Protein 8DN3 (pdb70)

Sequence (1699 aa):
SPSDFLDKLMGRTSGYDARIRPNFKGPPVNVSCNIFINSFGSIAETTMDYRVNIFLRQQWNDPRLAYNEYPDDSLDLDPSMLDSIWKPDLFFANEKGAHFHEITTDNKLLRISRNGNVLYSIRITLTLACPMDLKNFPMDVQTCIMQLESFGYTMNDLIFEWQEQGAVQVADGLTLPQFILKEEKDLRYCTKHYNTGKFTCIEARFHLERQMGYYLIQMYIPSLLIVILSWISFWINMDAAPARVGLGITTVLTMTTQSSGSRASLPKVSYVKAIDIWMAVCLLFVFSALLEYAAVNFVSRQHRKLFIQRAKKIDKISRIGFPMAFLIFNMFYWIIYKIMSPSDFLDKLMGRTSGYDARIRPNFKGPPVNVSCNIFINSFGSIAETTMDYRVNIFLRQQWNDPRLAYNEYPDDSLDLDPSMLDSIWKPDLFFANEKGAHFHEITTDNKLLRISRNGNVLYSIRITLTLACPMDLKNFPMDVQTCIMQLESFGYTMNDLIFEWQEQGAVQVADGLTLPQFILKEEKDLRYCTKHYNTGKFTCIEARFHLERQMGYYLIQMYIPSLLIVILSWISFWINMDAAPARVGLGITTVLTMTTQSSGSRASLPKVSYVKAIDIWMAVCLLFVFSALLEYAAVNFVSRQHKEMRKLFIQRAKKIDKISRIGFPMAFLIFNMFYWIIYKIMSPSDFLDKLMGRTSGYDARIRPNFKGPPVNVSCNIFINSFGSIAETTMDYRVNIFLRQQWNDPRLAYNEYPDDSLDLDPSMLDSIWKPDLFFANEKGAHFHEITTDNKLLRISRNGNVLYSIRITLTLACPMDLKNFPMDVQTCIMQLESFGYTMNDLIFEWQEQGAVQVADGLTLPQFILKEEKDLRYCTKHYNTGKFTCIEARFHLERQMGYYLIQMYIPSLLIVILSWISFWINMDAAPARVGLGITTVLTMTTQSSGSRASLPKVSYVKAIDIWMAVCLLFVFSALLEYAAVNFVSRQMRKLFIQRAKKIDKISRIGFPMAFLIFNMFYWIIYKIMSPSDFLDKLMGRTSGYDARIRPNFKGPPVNVSCNIFINSFGSIAETTMDYRVNIFLRQQWNDPRLAYNEYPDDSLDLDPSMLDSIWKPDLFFANEKGAHFHEITTDNKLLRISRNGNVLYSIRITLTLACPMDLKNFPMDVQTCIMQLESFGYTMNDLIFEWQEQGAVQVADGLTLPQFILKEEKDLRYCTKHYNTGKFTCIEARFHLERQMGYYLIQMYIPSLLIVILSWISFWINMDAAPARVGLGITTVLTMTTQSSGSRASLPKVSYVKAIDIWMAVCLLFVFSALLEYAAVNFVSRQHKEMRKLFIQRAKKIDKISRIGFPMAFLIFNMFYWIIYKISTSNILNRLLVSYDPRIRPNFKGIPVDVVVNIFINSFGSIQETTMDYRVNIFLRQKWNDPRLKLPSDFRGSDALTVDPTMYKCLWKPDLFFANEKSANFHDVTQENILLFIFRDGDVLVSMRLSITLSCPLDLTLFPMDTQRCKMQLESFGYTTDDLRFIWQSGDPVQLEKIALPQFDIKKEDIEYGNCTKYYKGTGYYTCVEVIFTLRRQVGFYMMGVYAPTLLIVVLSWLSFWINPDASAARVPLGIFSVLSLASECTTLAAELPKVSYVKALDVWLIACLLFGFASLVEYAVVQVMLNVIPTAAKRIDLYARALFPFCFLFFNVIYWSIYL

Solvent-accessible surface area: 69684 Å² total; per-residue (Å²): 94,24,27,83,17,10,69,128,30,18,28,244,108,54,65,32,34,18,138,24,14,0,61,108,146,37,94,39,6,84,0,44,0,17,2,33,2,28,25,9,9,30,28,33,22,78,62,20,22,0,63,0,2,0,14,0,53,0,60,5,79,1,75,76,0,36,13,134,104,41,106,72,98,48,4,73,29,25,32,71,78,9,121,47,7,8,24,0,22,0,7,0,17,23,0,31,14,27,87,49,8,104,3,9,45,47,3,33,23,0,63,0,40,108,98,0,56,1,29,3,7,1,1,0,2,0,33,0,13,3,70,4,85,2,104,57,0,1,24,9,94,9,49,1,31,0,37,0,7,2,13,28,51,36,32,102,43,0,38,0,93,28,57,170,117,37,5,19,85,55,36,135,66,48,51,6,25,32,2,80,32,81,152,116,26,32,65,127,129,30,57,58,141,74,150,94,30,89,37,0,0,1,14,0,60,1,46,0,80,19,60,29,30,17,6,68,32,8,0,11,62,9,0,59,11,3,1,38,0,3,34,14,7,9,88,4,45,30,127,13,13,45,2,3,0,16,0,6,0,6,0,1,3,0,0,6,18,2,13,13,17,3,40,59,18,8,17,99,7,0,28,48,4,0,0,14,51,3,11,32,31,0,9,90,36,1,25,36,9,3,81,23,6,13,50,0,10,93,33,16,69,72,175,230,135,82,54,78,95,130,0,98,133,48,6,126,121,11,33,122,33,38,42,127,45,12,103,92,36,40,116,142,8,63,96,115,64,122,164,152,31,20,10,77,13,10,82,102,42,14,36,246,130,39,75,32,44,32,102,36,14,1,60,93,153,37,96,46,6,72,0,41,0,9,0,42,1,32,21,6,13,34,39,32,52,69,48,24,23,0,65,0,1,0,19,0,60,0,67,7,70,0,65,75,0,58,20,119,138,20,114,53,97,50,3,74,18,40,34,76,101,15,126,41,3,9,52,1,16,0,10,0,7,31,0,20,7,29,80,46,9,111,6,14,38,52,1,35,22,2,53,2,43,75,103,0,62,2,37,6,8,0,2,0,2,0,34,0,14,4,77,9,85,5,107,59,0,1,24,4,94,6,49,0,25,0,29,0,5,1,24,10,49,37,36,101,34,1,29,0,67,27,57,160,132,30,4,20,83,48,28,135,65,45,78,14,25,41,12,82,32,79,173,120,21,48,77,131,128,21,63,54,130,75,161,102,26,97,30,1,0,0,16,0,51,0,49,0,73,20,58,36,18,16,4,78,23,18,5,5,45,11,0,50,16,3,1,55,0,4,37,19,10,8,103,6,65,31,121,15,15,46,2,3,4,22,1,7,2,2,0,1,10,0,1,3,16,8,21,20,19,5,13,53,18,8,14,86,5,0,21,50,2,0,1,1,64,2,6,27,31,0,12,94,38,2,18,33,7,5,65,18,9,2,45,0,24,78,27,21,58,46,10,134,100,171,183,145,110,52,49,113,111,0,73,123,45,5,107,119,10,47,104,32,62,27,103,44,13,93,96,35,35,108,144,8,63,103,127,59,117,170,159,54,34,22,90,15,7,41,109,25,12,19,216,117,52,65,39,28,41,98,33,12,0,62,89,166,37,96,45,5,77,0,32,0,14,1,32,2,25,21,5,9,30,28,38,15,71,47,16,26,0,64,1,3,0,17,0,56,0,60,10,69,2,69,82,1,48,17,122,112,22,92,70,90,46,14,77,11,49,25,82,44,8,118,54,8,11,45,1,16,0,12,0,6,27,0,26,10,32,92,43,6,110,4,13,50,56,4,39,22,0,58,2,39,91,96,0,64,4,41,5,7,1,1,0,2,0,30,0,18,2,76,5,86,0,112,44,0,0,21,6,92,7,52,0,30,0,30,0,5,1,19,11,46,35,47,99,41,1,38,0,68,31,52,168,130,37,1,17,76,49,34,121,77,45,48,8,29,30,4,93,35,80,169,121,23,44,76,114,122,24,41,62,134,84,153,78,26,99,23,0,1,0,11,0,61,1,51,0,69,6,52,52,17,16,6,64,42,19,6,5,60,11,0,52,14,2,2,55,0,3,30,1,7,9,104,6,32,32,114,19,11,48,0,1,2,20,0,4,6,12,0,2,9,1,1,3,17,12,13,16,26,16,13,87,25,12,22,128,1,0,16,54,1,0,1,0,61,1,4,25,34,0,12,105,24,1,24,38,4,7,79,23,5,9,45,0,13,59,26,30,90,118,176,185,123,109,70,61,87,121,0,96,116,56,12,124,116,8,68,116,32,28,35,123,46,8,87,98,35,25,106,141,7,62,104,132,61,118,163,144,36,26,11,90,19,4,67,126,28,11,33,241,118,51,71,32,32,33,112,25,12,0,65,82,177,40,95,43,10,82,0,41,0,13,2,30,2,28,20,5,9,32,32,33,26,92,53,23,22,0,77,1,4,0,20,0,68,1,63,7,72,0,72,84,1,39,21,131,144,14,86,69,78,42,5,72,6,52,28,96,26,9,120,58,4,8,47,1,21,0,8,0,8,30,0,27,12,30,85,49,6,102,5,9,49,49,4,39,20,0,50,1,38,95,99,0,55,2,36,5,6,0,0,0,4,0,26,0,15,2,82,6,77,4,114,54,0,0,24,5,93,4,40,0,33,0,26,0,5,2,20,16,37,43,50,111,40,1,31,0,84,36,51,155,145,41,5,18,86,42,28,122,77,48,44,12,22,26,5,86,36,100,151,123,22,55,66,112,123,17,50,66,127,76,142,87,15,110,26,0,0,0,10,0,55,1,51,1,49,18,38,40,24,17,7,62,39,8,0,3,54,12,0,49,19,2,1,57,0,2,36,9,6,6,101,8,45,36,126,10,16,46,3,2,2,20,2,4,2,14,2,0,7,0,1,4,18,5,8,11,6,0,6,67,24,9,23,104,6,0,10,49,2,0,0,1,59,1,4,27,29,0,11,93,31,0,20,42,5,5,75,23,7,4,48,0,24,71,19,18,61,70,10,160,148,116,199,163,99,0,37,107,120,0,106,115,45,15,117,90,12,53,118,36,29,36,129,49,6,96,98,37,30,128,139,9,64,96,124,56,119,174,103,30,28,86,3,10,68,144,26,24,101,120,25,33,45,83,21,13,0,66,81,167,44,134,29,8,72,0,48,0,20,0,28,0,22,26,11,5,32,17,99,22,87,35,17,26,2,84,0,4,0,17,0,54,1,76,4,82,3,75,77,2,108,2,46,98,122,44,168,38,56,106,34,13,69,3,22,39,96,45,75,152,43,7,9,37,1,13,0,5,0,12,25,2,16,46,32,78,55,6,66,1,12,52,56,1,11,23,1,47,5,50,70,104,2,29,1,28,0,2,1,1,0,1,0,17,0,19,3,73,5,90,0,43,62,1,0,27,10,83,6,122,0,46,0,36,0,5,0,12,18,52,38,37,104,40,0,76,6,80,36,74,116,53,74,6,17,67,29,107,123,32,44,12,11,44,7,55,24,174,146,14,41,69,118,126,14,139,49,57,64,135,71,174,84,55,40,140,19,8,1,0,13,0,4,0,36,1,124,17,57,42,30,13,11,76,67,5,0,8,50,12,0,72,18,1,0,36,0,1,33,10,3,1,80,4,44,11,114,26,16,32,0,2,1,25,0,2,1,38,0,0,6,0,0,1,10,14,15,9,56,8,8,39,45,8,25,94,4,0,47,69,0,0,0,1,45,2,4,29,16,0,4,80,43,0,40,36,1,3,43,21,3,6,64,0,12,61,106,40,100,197,128,125,60,39,1,83,138,37,0,112,135,2,40,74,98,21,43,134,50,13,114,121,44,31,72,88,6,60,81,126,48,164

Structure (mmCIF, N/CA/C/O backbone):
data_8DN3
#
_entry.id   8DN3
#
_cell.length_a   1.00
_cell.length_b   1.00
_cell.length_c   1.00
_cell.angle_alpha   90.00
_cell.angle_beta   90.00
_cell.angle_gamma   90.00
#
_symmetry.space_group_name_H-M   'P 1'
#
loop_
_entity.id
_entity.type
_entity.pdbx_description
1 polymer 'Glycine receptor subunit alpha-1'
2 polymer 'Glycine receptor subunit beta,Green fluorescent protein,Glycine receptor beta'
3 non-polymer 2-acetamido-2-deoxy-beta-D-glucopyranose
4 non-polymer HEXANE
5 non-polymer UNDECANE
6 non-polymer nonane
7 non-polymer N-BUTANE
8 non-polymer HEPTANE
9 non-polymer DECANE
10 non-polymer 'CHLORIDE ION'
#
loop_
_atom_site.group_PDB
_atom_site.id
_atom_site.type_symbol
_atom_site.label_atom_id
_atom_site.label_alt_id
_atom_site.label_comp_id
_atom_site.label_asym_id
_atom_site.label_entity_id
_atom_site.label_seq_id
_atom_site.pdbx_PDB_ins_code
_atom_site.Cartn_x
_atom_site.Cartn_y
_atom_site.Cartn_z
_atom_site.occupancy
_atom_site.B_iso_or_equiv
_atom_site.auth_seq_id
_atom_site.auth_comp_id
_atom_site.auth_asym_id
_atom_site.auth_atom_id
_atom_site.pdbx_PDB_model_num
ATOM 1 N N . SER A 1 9 ? 151.601 65.749 89.853 1.00 140.80 9 SER D N 1
ATOM 2 C CA . SER A 1 9 ? 151.417 67.096 90.381 1.00 140.80 9 SER D CA 1
ATOM 3 C C . SER A 1 9 ? 150.041 67.242 91.027 1.00 140.80 9 SER D C 1
ATOM 4 O O . SER A 1 9 ? 149.045 66.757 90.491 1.00 140.80 9 SER D O 1
ATOM 7 N N . PRO A 1 10 ? 149.991 67.903 92.186 1.00 139.78 10 PRO D N 1
ATOM 8 C CA . PRO A 1 10 ? 148.705 68.052 92.886 1.00 139.78 10 PRO D CA 1
ATOM 9 C C . PRO A 1 10 ? 147.671 68.849 92.111 1.00 139.78 10 PRO D C 1
ATOM 10 O O . PRO A 1 10 ? 146.469 68.620 92.292 1.00 139.78 10 PRO D O 1
ATOM 14 N N . SER A 1 11 ? 148.099 69.785 91.259 1.00 137.25 11 SER D N 1
ATOM 15 C CA . SER A 1 11 ? 147.147 70.657 90.574 1.00 137.25 11 SER D CA 1
ATOM 16 C C . SER A 1 11 ? 146.223 69.862 89.659 1.00 137.25 11 SER D C 1
ATOM 17 O O . SER A 1 11 ? 144.998 70.026 89.700 1.00 137.25 11 SER D O 1
ATOM 20 N N . ASP A 1 12 ? 146.790 68.993 88.823 1.00 138.60 12 ASP D N 1
ATOM 21 C CA . ASP A 1 12 ? 145.987 68.155 87.943 1.00 138.60 12 ASP D CA 1
ATOM 22 C C . ASP A 1 12 ? 145.542 66.858 88.605 1.00 138.60 12 ASP D C 1
ATOM 23 O O . ASP A 1 12 ? 144.737 66.123 88.017 1.00 138.60 12 ASP D O 1
ATOM 28 N N . PHE A 1 13 ? 146.037 66.561 89.809 1.00 138.50 13 PHE D N 1
ATOM 29 C CA . PHE A 1 13 ? 145.536 65.400 90.534 1.00 138.50 13 PHE D CA 1
ATOM 30 C C . PHE A 1 13 ? 144.071 65.572 90.906 1.00 138.50 13 PHE D C 1
ATOM 31 O O . PHE A 1 13 ? 143.324 64.589 90.942 1.00 138.50 13 PHE D O 1
ATOM 39 N N . LEU A 1 14 ? 143.643 66.806 91.185 1.00 136.14 14 LEU D N 1
ATOM 40 C CA . LEU A 1 14 ? 142.223 67.058 91.411 1.00 136.14 14 LEU D CA 1
ATOM 41 C C . LEU A 1 14 ? 141.405 66.725 90.170 1.00 136.14 14 LEU D C 1
ATOM 42 O O . LEU A 1 14 ? 140.328 66.126 90.271 1.00 136.14 14 LEU D O 1
ATOM 47 N N . ASP A 1 15 ? 141.899 67.109 88.990 1.00 139.72 15 ASP D N 1
ATOM 48 C CA . ASP A 1 15 ? 141.206 66.771 87.751 1.00 139.72 15 ASP D CA 1
ATOM 49 C C . ASP A 1 15 ? 141.164 65.264 87.536 1.00 139.72 15 ASP D C 1
ATOM 50 O O . ASP A 1 15 ? 140.151 64.722 87.078 1.00 139.72 15 ASP D O 1
ATOM 55 N N . LYS A 1 16 ? 142.261 64.571 87.850 1.00 139.47 16 LYS D N 1
ATOM 56 C CA . LYS A 1 16 ? 142.279 63.118 87.705 1.00 139.47 16 LYS D CA 1
ATOM 57 C C . LYS A 1 16 ? 141.287 62.455 88.654 1.00 139.47 16 LYS D C 1
ATOM 58 O O . LYS A 1 16 ? 140.599 61.499 88.278 1.00 139.47 16 LYS D O 1
ATOM 64 N N . LEU A 1 17 ? 141.203 62.948 89.892 1.00 137.84 17 LEU D N 1
ATOM 65 C CA . LEU A 1 17 ? 140.305 62.349 90.874 1.00 137.84 17 LEU D CA 1
ATOM 66 C C . LEU A 1 17 ? 138.844 62.633 90.544 1.00 137.84 17 LEU D C 1
ATOM 67 O O . LEU A 1 17 ? 137.991 61.745 90.664 1.00 137.84 17 LEU D O 1
ATOM 72 N N . MET A 1 18 ? 138.535 63.858 90.127 1.00 137.74 18 MET D N 1
ATOM 73 C CA . MET A 1 18 ? 137.172 64.251 89.807 1.00 137.74 18 MET D CA 1
ATOM 74 C C . MET A 1 18 ? 137.191 65.207 88.625 1.00 137.74 18 MET D C 1
ATOM 75 O O . MET A 1 18 ? 138.103 66.028 88.498 1.00 137.74 18 MET D O 1
ATOM 80 N N . GLY A 1 19 ? 136.189 65.089 87.757 1.00 140.29 19 GLY D N 1
ATOM 81 C CA . GLY A 1 19 ? 136.099 65.964 86.606 1.00 140.29 19 GLY D CA 1
ATOM 82 C C . GLY A 1 19 ? 135.755 65.256 85.313 1.00 140.29 19 GLY D C 1
ATOM 83 O O . GLY A 1 19 ? 135.080 64.222 85.318 1.00 140.29 19 GLY D O 1
ATOM 84 N N . ARG A 1 20 ? 136.218 65.816 84.193 1.00 143.29 20 ARG D N 1
ATOM 85 C CA . ARG A 1 20 ? 135.880 65.265 82.885 1.00 143.29 20 ARG D CA 1
ATOM 86 C C . ARG A 1 20 ? 136.454 63.865 82.702 1.00 143.29 20 ARG D C 1
ATOM 87 O O . ARG A 1 20 ? 135.783 62.977 82.164 1.00 143.29 20 ARG D O 1
ATOM 95 N N . THR A 1 21 ? 137.693 63.650 83.140 1.00 146.37 21 THR D N 1
ATOM 96 C CA . THR A 1 21 ? 138.374 62.378 82.935 1.00 146.37 21 THR D CA 1
ATOM 97 C C . THR A 1 21 ? 138.075 61.351 84.020 1.00 146.37 21 THR D C 1
ATOM 98 O O . THR A 1 21 ? 138.562 60.220 83.925 1.00 146.37 21 THR D O 1
ATOM 102 N N . SER A 1 22 ? 137.295 61.706 85.039 1.00 140.20 22 SER D N 1
ATOM 103 C CA . SER A 1 22 ? 136.999 60.802 86.144 1.00 140.20 22 SER D CA 1
ATOM 104 C C . SER A 1 22 ? 135.548 60.354 86.193 1.00 140.20 22 SER D C 1
ATOM 105 O O . SER A 1 22 ? 135.275 59.210 86.562 1.00 140.20 22 SER D O 1
ATOM 108 N N . GLY A 1 23 ? 134.607 61.223 85.833 1.00 134.69 23 GLY D N 1
ATOM 109 C CA . GLY A 1 23 ? 133.200 60.889 85.860 1.00 134.69 23 GLY D CA 1
ATOM 110 C C . GLY A 1 23 ? 132.452 61.339 87.096 1.00 134.69 23 GLY D C 1
ATOM 111 O O . GLY A 1 23 ? 131.242 61.097 87.186 1.00 134.69 23 GLY D O 1
ATOM 112 N N . TYR A 1 24 ? 133.128 61.975 88.050 1.00 127.50 24 TYR D N 1
ATOM 113 C CA . TYR A 1 24 ? 132.448 62.490 89.231 1.00 127.50 24 TYR D CA 1
ATOM 114 C C . TYR A 1 24 ? 131.476 63.596 88.844 1.00 127.50 24 TYR D C 1
ATOM 115 O O . TYR A 1 24 ? 131.780 64.450 88.007 1.00 127.50 24 TYR D O 1
ATOM 124 N N . ASP A 1 25 ? 130.298 63.578 89.461 1.00 126.02 25 ASP D N 1
ATOM 125 C CA . ASP A 1 25 ? 129.271 64.580 89.216 1.00 126.02 25 ASP D CA 1
ATOM 126 C C . ASP A 1 25 ? 129.234 65.557 90.384 1.00 126.02 25 ASP D C 1
ATOM 127 O O . ASP A 1 25 ? 129.209 65.141 91.547 1.00 126.02 25 ASP D O 1
ATOM 132 N N . ALA A 1 26 ? 129.231 66.850 90.071 1.00 120.70 26 ALA D N 1
ATOM 133 C CA . ALA A 1 26 ? 129.286 67.900 91.077 1.00 120.70 26 ALA D CA 1
ATOM 134 C C . ALA A 1 26 ? 127.910 68.410 91.483 1.00 120.70 26 ALA D C 1
ATOM 135 O O . ALA A 1 26 ? 127.822 69.363 92.264 1.00 120.70 26 ALA D O 1
ATOM 137 N N . ARG A 1 27 ? 126.837 67.805 90.975 1.00 121.87 27 ARG D N 1
ATOM 138 C CA . ARG A 1 27 ? 125.481 68.232 91.297 1.00 121.87 27 ARG D CA 1
ATOM 139 C C . ARG A 1 27 ? 124.684 67.149 92.013 1.00 121.87 27 ARG D C 1
ATOM 140 O O . ARG A 1 27 ? 123.465 67.291 92.167 1.00 121.87 27 ARG D O 1
ATOM 148 N N . ILE A 1 28 ? 125.336 66.077 92.456 1.00 116.84 28 ILE D N 1
ATOM 149 C CA . ILE A 1 28 ? 124.683 64.980 93.160 1.00 116.84 28 ILE D CA 1
ATOM 150 C C . ILE A 1 28 ? 125.337 64.833 94.525 1.00 116.84 28 ILE D C 1
ATOM 151 O O . ILE A 1 28 ? 126.568 64.771 94.626 1.00 116.84 28 ILE D O 1
ATOM 156 N N . ARG A 1 29 ? 124.516 64.782 95.570 1.00 112.75 29 ARG D N 1
ATOM 157 C CA . ARG A 1 29 ? 125.036 64.633 96.918 1.00 112.75 29 ARG D CA 1
ATOM 158 C C . ARG A 1 29 ? 125.695 63.266 97.091 1.00 112.75 29 ARG D C 1
ATOM 159 O O . ARG A 1 29 ? 125.267 62.279 96.487 1.00 112.75 29 ARG D O 1
ATOM 167 N N . PRO A 1 30 ? 126.745 63.184 97.907 1.00 114.44 30 PRO D N 1
ATOM 168 C CA . PRO A 1 30 ? 127.342 61.878 98.205 1.00 114.44 30 PRO D CA 1
ATOM 169 C C . PRO A 1 30 ? 126.360 60.990 98.951 1.00 114.44 30 PRO D C 1
ATOM 170 O O . PRO A 1 30 ? 125.465 61.470 99.652 1.00 114.44 30 PRO D O 1
ATOM 174 N N . ASN A 1 31 ? 126.535 59.678 98.785 1.00 115.95 31 ASN D N 1
ATOM 175 C CA . ASN A 1 31 ? 125.596 58.681 99.303 1.00 115.95 31 ASN D CA 1
ATOM 176 C C . ASN A 1 31 ? 124.193 58.931 98.751 1.00 115.95 31 ASN D C 1
ATOM 177 O O . ASN A 1 31 ? 123.214 59.038 99.492 1.00 115.95 31 ASN D O 1
ATOM 182 N N . PHE A 1 32 ? 124.110 59.034 97.426 1.00 117.72 32 PHE D N 1
ATOM 183 C CA . PHE A 1 32 ? 122.849 59.342 96.766 1.00 117.72 32 PHE D CA 1
ATOM 184 C C . PHE A 1 32 ? 121.834 58.229 96.995 1.00 117.72 32 PHE D C 1
ATOM 185 O O . PHE A 1 32 ? 122.160 57.041 96.914 1.00 117.72 32 PHE D O 1
ATOM 193 N N . LYS A 1 33 ? 120.593 58.629 97.282 1.00 119.95 33 LYS D N 1
ATOM 194 C CA . LYS A 1 33 ? 119.506 57.697 97.589 1.00 119.95 33 LYS D CA 1
ATOM 195 C C . LYS A 1 33 ? 119.888 56.756 98.729 1.00 119.95 33 LYS D C 1
ATOM 196 O O . LYS A 1 33 ? 119.631 55.551 98.685 1.00 119.95 33 LYS D O 1
ATOM 202 N N . GLY A 1 34 ? 120.512 57.315 99.762 1.00 114.33 34 GLY D N 1
ATOM 203 C CA . GLY A 1 34 ? 120.924 56.545 100.910 1.00 114.33 34 GLY D CA 1
ATOM 204 C C . GLY A 1 34 ? 120.837 57.338 102.197 1.00 114.33 34 GLY D C 1
ATOM 205 O O . GLY A 1 34 ? 119.934 58.158 102.391 1.00 114.33 34 GLY D O 1
ATOM 206 N N . PRO A 1 35 ? 121.777 57.095 103.114 1.00 110.87 35 PRO D N 1
ATOM 207 C CA . PRO A 1 35 ? 121.762 57.824 104.380 1.00 110.87 35 PRO D CA 1
ATOM 208 C C . PRO A 1 35 ? 122.043 59.296 104.159 1.00 110.87 35 PRO D C 1
ATOM 209 O O . PRO A 1 35 ? 122.758 59.674 103.213 1.00 110.87 35 PRO D O 1
ATOM 213 N N . PRO A 1 36 ? 121.500 60.173 105.001 1.00 105.88 36 PRO D N 1
ATOM 214 C CA . PRO A 1 36 ? 121.799 61.601 104.870 1.00 105.88 36 PRO D CA 1
ATOM 215 C C . PRO A 1 36 ? 123.258 61.892 105.177 1.00 105.88 36 PRO D C 1
ATOM 216 O O . PRO A 1 36 ? 123.910 61.183 105.947 1.00 105.88 36 PRO D O 1
ATOM 220 N N . VAL A 1 37 ? 123.769 62.960 104.550 1.00 100.28 37 VAL D N 1
ATOM 221 C CA . VAL A 1 37 ? 125.198 63.352 104.734 1.00 100.28 37 VAL D CA 1
ATOM 222 C C . VAL A 1 37 ? 125.298 64.399 105.846 1.00 100.28 37 VAL D C 1
ATOM 223 O O . VAL A 1 37 ? 124.947 65.565 105.596 1.00 100.28 37 VAL D O 1
ATOM 227 N N . ASN A 1 38 ? 125.768 63.992 107.024 1.00 99.59 38 ASN D N 1
ATOM 228 C CA . ASN A 1 38 ? 125.866 64.914 108.184 1.00 99.59 38 ASN D CA 1
ATOM 229 C C . ASN A 1 38 ? 126.893 66.012 107.887 1.00 99.59 38 ASN D C 1
ATOM 230 O O . ASN A 1 38 ? 127.915 65.698 107.254 1.00 99.59 38 ASN D O 1
ATOM 235 N N . VAL A 1 39 ? 126.629 67.247 108.329 1.00 88.99 39 VAL D N 1
ATOM 236 C CA . VAL A 1 39 ? 127.593 68.371 108.135 1.00 88.99 39 VAL D CA 1
ATOM 237 C C . VAL A 1 39 ? 127.867 69.026 109.493 1.00 88.99 39 VAL D C 1
ATOM 238 O O . VAL A 1 39 ? 126.992 69.771 109.966 1.00 88.99 39 VAL D O 1
ATOM 242 N N . SER A 1 40 ? 129.028 68.754 110.096 1.00 88.03 40 SER D N 1
ATOM 243 C CA . SER A 1 40 ? 129.389 69.306 111.399 1.00 88.03 40 SER D CA 1
ATOM 244 C C . SER A 1 40 ? 129.952 70.705 111.169 1.00 88.03 40 SER D C 1
ATOM 245 O O . SER A 1 40 ? 131.137 70.864 110.869 1.00 88.03 40 SER D O 1
ATOM 248 N N . CYS A 1 41 ? 129.101 71.716 111.319 1.00 81.10 41 CYS D N 1
ATOM 249 C CA . CYS A 1 41 ? 129.458 73.097 111.025 1.00 81.10 41 CYS D CA 1
ATOM 250 C C . CYS A 1 41 ? 129.553 73.900 112.314 1.00 81.10 41 CYS D C 1
ATOM 251 O O . CYS A 1 41 ? 128.636 73.870 113.140 1.00 81.10 41 CYS D O 1
ATOM 254 N N . ASN A 1 42 ? 130.663 74.616 112.476 1.00 79.84 42 ASN D N 1
ATOM 255 C CA . ASN A 1 42 ? 130.893 75.474 113.626 1.00 79.84 42 ASN D CA 1
ATOM 256 C C . ASN A 1 42 ? 131.315 76.855 113.148 1.00 79.84 42 ASN D C 1
ATOM 257 O O . ASN A 1 42 ? 132.009 76.992 112.138 1.00 79.84 42 ASN D O 1
ATOM 262 N N . ILE A 1 43 ? 130.897 77.878 113.887 1.00 72.85 43 ILE D N 1
ATOM 263 C CA . ILE A 1 43 ? 131.128 79.260 113.500 1.00 72.85 43 ILE D CA 1
ATOM 264 C C . ILE A 1 43 ? 132.149 79.883 114.445 1.00 72.85 43 ILE D C 1
ATOM 265 O O . ILE A 1 43 ? 132.532 79.303 115.461 1.00 72.85 43 ILE D O 1
ATOM 270 N N . PHE A 1 44 ? 132.592 81.089 114.093 1.00 75.06 44 PHE D N 1
ATOM 271 C CA . PHE A 1 44 ? 133.563 81.841 114.888 1.00 75.06 44 PHE D CA 1
ATOM 272 C C . PHE A 1 44 ? 133.222 83.320 114.740 1.00 75.06 44 PHE D C 1
ATOM 273 O O . PHE A 1 44 ? 133.582 83.948 113.740 1.00 75.06 44 PHE D O 1
ATOM 281 N N . ILE A 1 45 ? 132.524 83.869 115.732 1.00 72.33 45 ILE D N 1
ATOM 282 C CA . ILE A 1 45 ? 132.132 85.273 115.713 1.00 72.33 45 ILE D CA 1
ATOM 283 C C . ILE A 1 45 ? 133.383 86.139 115.774 1.00 72.33 45 ILE D C 1
ATOM 284 O O . ILE A 1 45 ? 134.080 86.175 116.794 1.00 72.33 45 ILE D O 1
ATOM 289 N N . ASN A 1 46 ? 133.673 86.846 114.684 1.00 73.25 46 ASN D N 1
ATOM 290 C CA . ASN A 1 46 ? 134.875 87.664 114.594 1.00 73.25 46 ASN D CA 1
ATOM 291 C C . ASN A 1 46 ? 134.639 89.117 114.975 1.00 73.25 46 ASN D C 1
ATOM 292 O O . ASN A 1 46 ? 135.553 89.765 115.495 1.00 73.25 46 ASN D O 1
ATOM 297 N N . SER A 1 47 ? 133.440 89.644 114.732 1.00 71.52 47 SER D N 1
ATOM 298 C CA . SER A 1 47 ? 133.134 91.032 115.068 1.00 71.52 47 SER D CA 1
ATOM 299 C C . SER A 1 47 ? 131.627 91.140 115.252 1.00 71.52 47 SER D C 1
ATOM 300 O O . SER A 1 47 ? 130.876 91.033 114.279 1.00 71.52 47 SER D O 1
ATOM 303 N N . PHE A 1 48 ? 131.194 91.354 116.489 1.00 74.75 48 PHE D N 1
ATOM 304 C CA . PHE A 1 48 ? 129.783 91.438 116.839 1.00 74.75 48 PHE D CA 1
ATOM 305 C C . PHE A 1 48 ? 129.464 92.864 117.263 1.00 74.75 48 PHE D C 1
ATOM 306 O O . PHE A 1 48 ? 130.164 93.433 118.106 1.00 74.75 48 PHE D O 1
ATOM 314 N N . GLY A 1 49 ? 128.418 93.438 116.679 1.00 72.74 49 GLY D N 1
ATOM 315 C CA . GLY A 1 49 ? 128.049 94.800 117.018 1.00 72.74 49 GLY D CA 1
ATOM 316 C C . GLY A 1 49 ? 127.077 95.371 116.005 1.00 72.74 49 GLY D C 1
ATOM 317 O O . GLY A 1 49 ? 126.402 94.633 115.285 1.00 72.74 49 GLY D O 1
ATOM 318 N N . SER A 1 50 ? 127.021 96.705 115.972 1.00 72.92 50 SER D N 1
ATOM 319 C CA . SER A 1 50 ? 126.131 97.447 115.077 1.00 72.92 50 SER D CA 1
ATOM 320 C C . SER A 1 50 ? 124.666 97.094 115.324 1.00 72.92 50 SER D C 1
ATOM 321 O O . SER A 1 50 ? 123.864 97.003 114.393 1.00 72.92 50 SER D O 1
ATOM 324 N N . ILE A 1 51 ? 124.313 96.899 116.590 1.00 75.33 51 ILE D N 1
ATOM 325 C CA . ILE A 1 51 ? 122.934 96.613 116.966 1.00 75.33 51 ILE D CA 1
ATOM 326 C C . ILE A 1 51 ? 122.144 97.914 116.978 1.00 75.33 51 ILE D C 1
ATOM 327 O O . ILE A 1 51 ? 122.530 98.882 117.644 1.00 75.33 51 ILE D O 1
ATOM 332 N N . ALA A 1 52 ? 121.037 97.941 116.241 1.00 81.51 52 ALA D N 1
ATOM 333 C CA . ALA A 1 52 ? 120.208 99.130 116.117 1.00 81.51 52 ALA D CA 1
ATOM 334 C C . ALA A 1 52 ? 118.761 98.792 116.439 1.00 81.51 52 ALA D C 1
ATOM 335 O O . ALA A 1 52 ? 118.259 97.734 116.049 1.00 81.51 52 ALA D O 1
ATOM 337 N N . GLU A 1 53 ? 118.095 99.697 117.155 1.00 85.90 53 GLU D N 1
ATOM 338 C CA . GLU A 1 53 ? 116.683 99.530 117.471 1.00 85.90 53 GLU D CA 1
ATOM 339 C C . GLU A 1 53 ? 115.764 100.037 116.367 1.00 85.90 53 GLU D C 1
ATOM 340 O O . GLU A 1 53 ? 114.554 99.802 116.437 1.00 85.90 53 GLU D O 1
ATOM 346 N N . THR A 1 54 ? 116.301 100.730 115.362 1.00 85.12 54 THR D N 1
ATOM 347 C CA . THR A 1 54 ? 115.458 101.268 114.301 1.00 85.12 54 THR D CA 1
ATOM 348 C C . THR A 1 54 ? 115.017 100.186 113.322 1.00 85.12 54 THR D C 1
ATOM 349 O O . THR A 1 54 ? 113.873 100.198 112.857 1.00 85.12 54 THR D O 1
ATOM 353 N N . THR A 1 55 ? 115.905 99.244 113.001 1.00 82.21 55 THR D N 1
ATOM 354 C CA . THR A 1 55 ? 115.614 98.211 112.018 1.00 82.21 55 THR D CA 1
ATOM 355 C C . THR A 1 55 ? 115.633 96.801 112.592 1.00 82.21 55 THR D C 1
ATOM 356 O O . THR A 1 55 ? 115.419 95.844 111.839 1.00 82.21 55 THR D O 1
ATOM 360 N N . MET A 1 56 ? 115.871 96.647 113.897 1.00 84.09 56 MET D N 1
ATOM 361 C CA . MET A 1 56 ? 115.861 95.348 114.573 1.00 84.09 56 MET D CA 1
ATOM 362 C C . MET A 1 56 ? 116.829 94.370 113.901 1.00 84.09 56 MET D C 1
ATOM 363 O O . MET A 1 56 ? 116.436 93.335 113.362 1.00 84.09 56 MET D O 1
ATOM 368 N N . ASP A 1 57 ? 118.114 94.716 113.944 1.00 80.29 57 ASP D N 1
ATOM 369 C CA . ASP A 1 57 ? 119.119 93.927 113.247 1.00 80.29 57 ASP D CA 1
ATOM 370 C C . ASP A 1 57 ? 120.466 94.062 113.941 1.00 80.29 57 ASP D C 1
ATOM 371 O O . ASP A 1 57 ? 120.678 94.951 114.769 1.00 80.29 57 ASP D O 1
ATOM 376 N N . TYR A 1 58 ? 121.376 93.155 113.589 1.00 70.79 58 TYR D N 1
ATOM 377 C CA . TYR A 1 58 ? 122.751 93.195 114.065 1.00 70.79 58 TYR D CA 1
ATOM 378 C C . TYR A 1 58 ? 123.646 92.576 113.001 1.00 70.79 58 TYR D C 1
ATOM 379 O O . TYR A 1 58 ? 123.183 91.833 112.132 1.00 70.79 58 TYR D O 1
ATOM 388 N N . ARG A 1 59 ? 124.937 92.889 113.075 1.00 70.60 59 ARG D N 1
ATOM 389 C CA . ARG A 1 59 ? 125.901 92.473 112.067 1.00 70.60 59 ARG D CA 1
ATOM 390 C C . ARG A 1 59 ? 127.008 91.648 112.706 1.00 70.60 59 ARG D C 1
ATOM 391 O O . ARG A 1 59 ? 127.486 91.971 113.798 1.00 70.60 59 ARG D O 1
ATOM 399 N N . VAL A 1 60 ? 127.412 90.577 112.019 1.00 65.16 60 VAL D N 1
ATOM 400 C CA . VAL A 1 60 ? 128.455 89.679 112.497 1.00 65.16 60 VAL D CA 1
ATOM 401 C C . VAL A 1 60 ? 129.412 89.359 111.358 1.00 65.16 60 VAL D C 1
ATOM 402 O O . VAL A 1 60 ? 129.085 89.499 110.178 1.00 65.16 60 VAL D O 1
ATOM 406 N N . ASN A 1 61 ? 130.614 88.926 111.732 1.00 71.61 61 ASN D N 1
ATOM 407 C CA . ASN A 1 61 ? 131.582 88.342 110.812 1.00 71.61 61 ASN D CA 1
ATOM 408 C C . ASN A 1 61 ? 131.879 86.926 111.280 1.00 71.61 61 ASN D C 1
ATOM 409 O O . ASN A 1 61 ? 132.224 86.716 112.447 1.00 71.61 61 ASN D O 1
ATOM 414 N N . ILE A 1 62 ? 131.749 85.960 110.376 1.00 69.10 62 ILE D N 1
ATOM 415 C CA . ILE A 1 62 ? 131.744 84.549 110.742 1.00 69.10 62 ILE D CA 1
ATOM 416 C C . ILE A 1 62 ? 132.798 83.810 109.930 1.00 69.10 62 ILE D C 1
ATOM 417 O O . ILE A 1 62 ? 132.854 83.947 108.703 1.00 69.10 62 ILE D O 1
ATOM 422 N N . PHE A 1 63 ? 133.633 83.031 110.615 1.00 74.18 63 PHE D N 1
ATOM 423 C CA . PHE A 1 63 ? 134.528 82.077 109.960 1.00 74.18 63 PHE D CA 1
ATOM 424 C C . PHE A 1 63 ? 133.849 80.710 109.857 1.00 74.18 63 PHE D C 1
ATOM 425 O O . PHE A 1 63 ? 134.303 79.708 110.408 1.00 74.18 63 PHE D O 1
ATOM 433 N N . LEU A 1 64 ? 132.734 80.690 109.132 1.00 72.34 64 LEU D N 1
ATOM 434 C CA . LEU A 1 64 ? 131.925 79.482 109.029 1.00 72.34 64 LEU D CA 1
ATOM 435 C C . LEU A 1 64 ? 132.697 78.381 108.316 1.00 72.34 64 LEU D C 1
ATOM 436 O O . LEU A 1 64 ? 133.171 78.569 107.192 1.00 72.34 64 LEU D O 1
ATOM 441 N N . ARG A 1 65 ? 132.824 77.231 108.976 1.00 76.91 65 ARG D N 1
ATOM 442 C CA . ARG A 1 65 ? 133.478 76.064 108.404 1.00 76.91 65 ARG D CA 1
ATOM 443 C C . ARG A 1 65 ? 132.656 74.827 108.728 1.00 76.91 65 ARG D C 1
ATOM 444 O O . ARG A 1 65 ? 131.920 74.796 109.717 1.00 76.91 65 ARG D O 1
ATOM 452 N N . GLN A 1 66 ? 132.792 73.803 107.889 1.00 83.94 66 GLN D N 1
ATOM 453 C CA . GLN A 1 66 ? 131.935 72.633 108.001 1.00 83.94 66 GLN D CA 1
ATOM 454 C C . GLN A 1 66 ? 132.605 71.442 107.334 1.00 83.94 66 GLN D C 1
ATOM 455 O O . GLN A 1 66 ? 133.264 71.592 106.303 1.00 83.94 66 GLN D O 1
ATOM 461 N N . GLN A 1 67 ? 132.422 70.263 107.926 1.00 93.62 67 GLN D N 1
ATOM 462 C CA . GLN A 1 67 ? 132.989 69.025 107.414 1.00 93.62 67 GLN D CA 1
ATOM 463 C C . GLN A 1 67 ? 131.881 68.044 107.056 1.00 93.62 67 GLN D C 1
ATOM 464 O O . GLN A 1 67 ? 130.812 68.037 107.673 1.00 93.62 67 GLN D O 1
ATOM 470 N N . TRP A 1 68 ? 132.150 67.214 106.051 1.00 99.35 68 TRP D N 1
ATOM 471 C CA . TRP A 1 68 ? 131.232 66.156 105.656 1.00 99.35 68 TRP D CA 1
ATOM 472 C C . TRP A 1 68 ? 132.005 65.110 104.866 1.00 99.35 68 TRP D C 1
ATOM 473 O O . TRP A 1 68 ? 132.860 65.452 104.046 1.00 99.35 68 TRP D O 1
ATOM 484 N N . ASN A 1 69 ? 131.698 63.841 105.119 1.00 109.59 69 ASN D N 1
ATOM 485 C CA . ASN A 1 69 ? 132.391 62.754 104.443 1.00 109.59 69 ASN D CA 1
ATOM 486 C C . ASN A 1 69 ? 131.980 62.687 102.976 1.00 109.59 69 ASN D C 1
ATOM 487 O O . ASN A 1 69 ? 130.850 63.018 102.606 1.00 109.59 69 ASN D O 1
ATOM 492 N N . ASP A 1 70 ? 132.917 62.250 102.136 1.00 117.45 70 ASP D N 1
ATOM 493 C CA . ASP A 1 70 ? 132.683 62.164 100.695 1.00 117.45 70 ASP D CA 1
ATOM 494 C C . ASP A 1 70 ? 133.490 61.002 100.138 1.00 117.45 70 ASP D C 1
ATOM 495 O O . ASP A 1 70 ? 134.665 61.156 99.772 1.00 117.45 70 ASP D O 1
ATOM 500 N N . PRO A 1 71 ? 132.891 59.810 100.066 1.00 119.80 71 PRO D N 1
ATOM 501 C CA . PRO A 1 71 ? 133.616 58.660 99.503 1.00 119.80 71 PRO D CA 1
ATOM 502 C C . PRO A 1 71 ? 134.029 58.856 98.056 1.00 119.80 71 PRO D C 1
ATOM 503 O O . PRO A 1 71 ? 135.044 58.290 97.630 1.00 119.80 71 PRO D O 1
ATOM 507 N N . ARG A 1 72 ? 133.269 59.633 97.281 1.00 121.10 72 ARG D N 1
ATOM 508 C CA . ARG A 1 72 ? 133.661 59.912 95.904 1.00 121.10 72 ARG D CA 1
ATOM 509 C C . ARG A 1 72 ? 134.964 60.699 95.852 1.00 121.10 72 ARG D C 1
ATOM 510 O O . ARG A 1 72 ? 135.829 60.429 95.010 1.00 121.10 72 ARG D O 1
ATOM 518 N N . LEU A 1 73 ? 135.124 61.678 96.743 1.00 122.80 73 LEU D N 1
ATOM 519 C CA . LEU A 1 73 ? 136.357 62.450 96.812 1.00 122.80 73 LEU D CA 1
ATOM 520 C C . LEU A 1 73 ? 137.458 61.745 97.590 1.00 122.80 73 LEU D C 1
ATOM 521 O O . LEU A 1 73 ? 138.604 62.206 97.558 1.00 122.80 73 LEU D O 1
ATOM 526 N N . ALA A 1 74 ? 137.142 60.658 98.291 1.00 125.79 74 ALA D N 1
ATOM 527 C CA . ALA A 1 74 ? 138.168 59.910 99.007 1.00 125.79 74 ALA D CA 1
ATOM 528 C C . ALA A 1 74 ? 139.213 59.367 98.039 1.00 125.79 74 ALA D C 1
ATOM 529 O O . ALA A 1 74 ? 138.885 58.856 96.964 1.00 125.79 74 ALA D O 1
ATOM 531 N N . TYR A 1 75 ? 140.482 59.481 98.427 1.00 133.27 75 TYR D N 1
ATOM 532 C CA . TYR A 1 75 ? 141.593 59.046 97.593 1.00 133.27 75 TYR D CA 1
ATOM 533 C C . TYR A 1 75 ? 142.642 58.371 98.465 1.00 133.27 75 TYR D C 1
ATOM 534 O O . TYR A 1 75 ? 142.736 58.624 99.668 1.00 133.27 75 TYR D O 1
ATOM 543 N N . ASN A 1 76 ? 143.437 57.502 97.839 1.00 139.80 76 ASN D N 1
ATOM 544 C CA . ASN A 1 76 ? 144.497 56.799 98.551 1.00 139.80 76 ASN D CA 1
ATOM 545 C C . ASN A 1 76 ? 145.826 56.742 97.812 1.00 139.80 76 ASN D C 1
ATOM 546 O O . ASN A 1 76 ? 146.831 56.389 98.437 1.00 139.80 76 ASN D O 1
ATOM 551 N N . GLU A 1 77 ? 145.879 57.068 96.520 1.00 141.87 77 GLU D N 1
ATOM 552 C CA . GLU A 1 77 ? 147.122 56.928 95.769 1.00 141.87 77 GLU D CA 1
ATOM 553 C C . GLU A 1 77 ? 148.113 58.044 96.081 1.00 141.87 77 GLU D C 1
ATOM 554 O O . GLU A 1 77 ? 149.324 57.802 96.133 1.00 141.87 77 GLU D O 1
ATOM 560 N N . TYR A 1 78 ? 147.629 59.262 96.288 1.00 139.91 78 TYR D N 1
ATOM 561 C CA . TYR A 1 78 ? 148.527 60.398 96.463 1.00 139.91 78 TYR D CA 1
ATOM 562 C C . TYR A 1 78 ? 149.211 60.325 97.825 1.00 139.91 78 TYR D C 1
ATOM 563 O O . TYR A 1 78 ? 148.532 60.172 98.847 1.00 139.91 78 TYR D O 1
ATOM 572 N N . PRO A 1 79 ? 150.542 60.419 97.880 1.00 138.69 79 PRO D N 1
ATOM 573 C CA . PRO A 1 79 ? 151.235 60.303 99.175 1.00 138.69 79 PRO D CA 1
ATOM 574 C C . PRO A 1 79 ? 150.883 61.396 100.169 1.00 138.69 79 PRO D C 1
ATOM 575 O O . PRO A 1 79 ? 150.910 61.144 101.380 1.00 138.69 79 PRO D O 1
ATOM 579 N N . ASP A 1 80 ? 150.563 62.601 99.702 1.00 136.07 80 ASP D N 1
ATOM 580 C CA . ASP A 1 80 ? 150.305 63.711 100.610 1.00 136.07 80 ASP D CA 1
ATOM 581 C C . ASP A 1 80 ? 149.056 63.450 101.444 1.00 136.07 80 ASP D C 1
ATOM 582 O O . ASP A 1 80 ? 148.060 62.911 100.954 1.00 136.07 80 ASP D O 1
ATOM 587 N N . ASP A 1 81 ? 149.119 63.838 102.720 1.00 134.35 81 ASP D N 1
ATOM 588 C CA . ASP A 1 81 ? 148.000 63.603 103.627 1.00 134.35 81 ASP D CA 1
ATOM 589 C C . ASP A 1 81 ? 146.811 64.491 103.280 1.00 134.35 81 ASP D C 1
ATOM 590 O O . ASP A 1 81 ? 145.670 64.021 103.215 1.00 134.35 81 ASP D O 1
ATOM 595 N N . SER A 1 82 ? 147.058 65.777 103.054 1.00 130.02 82 SER D N 1
ATOM 596 C CA . SER A 1 82 ? 146.014 66.736 102.727 1.00 130.02 82 SER D CA 1
ATOM 597 C C . SER A 1 82 ? 146.094 67.116 101.254 1.00 130.02 82 SER D C 1
ATOM 598 O O . SER A 1 82 ? 147.051 66.787 100.549 1.00 130.02 82 SER D O 1
ATOM 601 N N . LEU A 1 83 ? 145.062 67.822 100.791 1.00 124.67 83 LEU D N 1
ATOM 602 C CA . LEU A 1 83 ? 144.988 68.243 99.393 1.00 124.67 83 LEU D CA 1
ATOM 603 C C . LEU A 1 83 ? 144.106 69.487 99.333 1.00 124.67 83 LEU D C 1
ATOM 604 O O . LEU A 1 83 ? 142.878 69.380 99.377 1.00 124.67 83 LEU D O 1
ATOM 609 N N . ASP A 1 84 ? 144.736 70.654 99.224 1.00 120.07 84 ASP D N 1
ATOM 610 C CA . ASP A 1 84 ? 144.013 71.915 99.224 1.00 120.07 84 ASP D CA 1
ATOM 611 C C . ASP A 1 84 ? 143.358 72.160 97.865 1.00 120.07 84 ASP D C 1
ATOM 612 O O . ASP A 1 84 ? 143.462 71.355 96.936 1.00 120.07 84 ASP D O 1
ATOM 617 N N . LEU A 1 85 ? 142.670 73.294 97.749 1.00 112.57 85 LEU D N 1
ATOM 618 C CA . LEU A 1 85 ? 141.981 73.648 96.517 1.00 112.57 85 LEU D CA 1
ATOM 619 C C . LEU A 1 85 ? 141.799 75.158 96.474 1.00 112.57 85 LEU D C 1
ATOM 620 O O . LEU A 1 85 ? 141.884 75.842 97.497 1.00 112.57 85 LEU D O 1
ATOM 625 N N . ASP A 1 86 ? 141.549 75.667 95.274 1.00 113.87 86 ASP D N 1
ATOM 626 C CA . ASP A 1 86 ? 141.304 77.075 95.018 1.00 113.87 86 ASP D CA 1
ATOM 627 C C . ASP A 1 86 ? 139.842 77.299 94.649 1.00 113.87 86 ASP D C 1
ATOM 628 O O . ASP A 1 86 ? 139.157 76.369 94.212 1.00 113.87 86 ASP D O 1
ATOM 633 N N . PRO A 1 87 ? 139.326 78.520 94.823 1.00 109.17 87 PRO D N 1
ATOM 634 C CA . PRO A 1 87 ? 137.906 78.766 94.510 1.00 109.17 87 PRO D CA 1
ATOM 635 C C . PRO A 1 87 ? 137.524 78.469 93.068 1.00 109.17 87 PRO D C 1
ATOM 636 O O . PRO A 1 87 ? 136.373 78.085 92.811 1.00 109.17 87 PRO D O 1
ATOM 640 N N . SER A 1 88 ? 138.452 78.625 92.121 1.00 113.97 88 SER D N 1
ATOM 641 C CA . SER A 1 88 ? 138.126 78.405 90.715 1.00 113.97 88 SER D CA 1
ATOM 642 C C . SER A 1 88 ? 137.638 76.980 90.479 1.00 113.97 88 SER D C 1
ATOM 643 O O . SER A 1 88 ? 136.646 76.760 89.775 1.00 113.97 88 SER D O 1
ATOM 646 N N . MET A 1 89 ? 138.323 75.995 91.062 1.00 116.74 89 MET D N 1
ATOM 647 C CA . MET A 1 89 ? 137.862 74.615 90.985 1.00 116.74 89 MET D CA 1
ATOM 648 C C . MET A 1 89 ? 136.844 74.280 92.066 1.00 116.74 89 MET D C 1
ATOM 649 O O . MET A 1 89 ? 136.067 73.334 91.896 1.00 116.74 89 MET D O 1
ATOM 654 N N . LEU A 1 90 ? 136.837 75.030 93.171 1.00 113.01 90 LEU D N 1
ATOM 655 C CA . LEU A 1 90 ? 135.815 74.856 94.199 1.00 113.01 90 LEU D CA 1
ATOM 656 C C . LEU A 1 90 ? 134.426 75.125 93.643 1.00 113.01 90 LEU D C 1
ATOM 657 O O . LEU A 1 90 ? 133.440 74.558 94.126 1.00 113.01 90 LEU D O 1
ATOM 662 N N . ASP A 1 91 ? 134.330 75.990 92.636 1.00 119.64 91 ASP D N 1
ATOM 663 C CA . ASP A 1 91 ? 133.052 76.266 91.990 1.00 119.64 91 ASP D CA 1
ATOM 664 C C . ASP A 1 91 ? 132.498 75.065 91.226 1.00 119.64 91 ASP D C 1
ATOM 665 O O . ASP A 1 91 ? 131.423 75.179 90.627 1.00 119.64 91 ASP D O 1
ATOM 670 N N . SER A 1 92 ? 133.187 73.925 91.233 1.00 117.24 92 SER D N 1
ATOM 671 C CA . SER A 1 92 ? 132.761 72.726 90.517 1.00 117.24 92 SER D CA 1
ATOM 672 C C . SER A 1 92 ? 132.846 71.502 91.423 1.00 117.24 92 SER D C 1
ATOM 673 O O . SER A 1 92 ? 133.364 70.449 91.045 1.00 117.24 92 SER D O 1
ATOM 676 N N . ILE A 1 93 ? 132.332 71.631 92.646 1.00 113.77 93 ILE D N 1
ATOM 677 C CA . ILE A 1 93 ? 132.268 70.518 93.584 1.00 113.77 93 ILE D CA 1
ATOM 678 C C . ILE A 1 93 ? 131.014 70.686 94.430 1.00 113.77 93 ILE D C 1
ATOM 679 O O . ILE A 1 93 ? 130.564 71.806 94.688 1.00 113.77 93 ILE D O 1
ATOM 684 N N . TRP A 1 94 ? 130.435 69.561 94.845 1.00 106.55 94 TRP D N 1
ATOM 685 C CA . TRP A 1 94 ? 129.197 69.596 95.611 1.00 106.55 94 TRP D CA 1
ATOM 686 C C . TRP A 1 94 ? 129.436 70.202 96.987 1.00 106.55 94 TRP D C 1
ATOM 687 O O . TRP A 1 94 ? 130.375 69.822 97.693 1.00 106.55 94 TRP D O 1
ATOM 698 N N . LYS A 1 95 ? 128.582 71.146 97.366 1.00 101.04 95 LYS D N 1
ATOM 699 C CA . LYS A 1 95 ? 128.622 71.788 98.668 1.00 101.04 95 LYS D CA 1
ATOM 700 C C . LYS A 1 95 ? 127.215 71.861 99.239 1.00 101.04 95 LYS D C 1
ATOM 701 O O . LYS A 1 95 ? 126.243 71.983 98.487 1.00 101.04 95 LYS D O 1
ATOM 707 N N . PRO A 1 96 ? 127.075 71.780 100.562 1.00 93.65 96 PRO D N 1
ATOM 708 C CA . PRO A 1 96 ? 125.741 71.897 101.162 1.00 93.65 96 PRO D CA 1
ATOM 709 C C . PRO A 1 96 ? 125.137 73.268 100.900 1.00 93.65 96 PRO D C 1
ATOM 710 O O . PRO A 1 96 ? 125.830 74.288 100.916 1.00 93.65 96 PRO D O 1
ATOM 714 N N . ASP A 1 97 ? 123.827 73.285 100.654 1.00 95.25 97 ASP D N 1
ATOM 715 C CA . ASP A 1 97 ? 123.104 74.527 100.384 1.00 95.25 97 ASP D CA 1
ATOM 716 C C . ASP A 1 97 ? 122.673 75.124 101.720 1.00 95.25 97 ASP D C 1
ATOM 717 O O . ASP A 1 97 ? 121.512 75.056 102.129 1.00 95.25 97 ASP D O 1
ATOM 722 N N . LEU A 1 98 ? 123.639 75.722 102.409 1.00 86.79 98 LEU D N 1
ATOM 723 C CA . LEU A 1 98 ? 123.425 76.306 103.726 1.00 86.79 98 LEU D CA 1
ATOM 724 C C . LEU A 1 98 ? 123.127 77.791 103.569 1.00 86.79 98 LEU D C 1
ATOM 725 O O . LEU A 1 98 ? 123.969 78.548 103.076 1.00 86.79 98 LEU D O 1
ATOM 730 N N . PHE A 1 99 ? 121.933 78.204 103.986 1.00 84.76 99 PHE D N 1
ATOM 731 C CA . PHE A 1 99 ? 121.547 79.605 103.968 1.00 84.76 99 PHE D CA 1
ATOM 732 C C . PHE A 1 99 ? 120.937 79.974 105.311 1.00 84.76 99 PHE D C 1
ATOM 733 O O . PHE A 1 99 ? 120.285 79.154 105.962 1.00 84.76 99 PHE D O 1
ATOM 741 N N . PHE A 1 100 ? 121.159 81.220 105.722 1.00 79.06 100 PHE D N 1
ATOM 742 C CA . PHE A 1 100 ? 120.637 81.706 106.991 1.00 79.06 100 PHE D CA 1
ATOM 743 C C . PHE A 1 100 ? 119.191 82.154 106.821 1.00 79.06 100 PHE D C 1
ATOM 744 O O . PHE A 1 100 ? 118.865 82.894 105.889 1.00 79.06 100 PHE D O 1
ATOM 752 N N . ALA A 1 101 ? 118.324 81.697 107.726 1.00 79.03 101 ALA D N 1
ATOM 753 C CA . ALA A 1 101 ? 116.895 81.956 107.606 1.00 79.03 101 ALA D CA 1
ATOM 754 C C . ALA A 1 101 ? 116.525 83.404 107.891 1.00 79.03 101 ALA D C 1
ATOM 755 O O . ALA A 1 101 ? 115.402 83.809 107.572 1.00 79.03 101 ALA D O 1
ATOM 757 N N . ASN A 1 102 ? 117.426 84.189 108.477 1.00 75.17 102 ASN D N 1
ATOM 758 C CA . ASN A 1 102 ? 117.170 85.596 108.766 1.00 75.17 102 ASN D CA 1
ATOM 759 C C . ASN A 1 102 ? 118.382 86.437 108.392 1.00 75.17 102 ASN D C 1
ATOM 760 O O . ASN A 1 102 ? 118.808 87.316 109.148 1.00 75.17 102 ASN D O 1
ATOM 765 N N . GLU A 1 103 ? 118.956 86.170 107.217 1.00 81.66 103 GLU D N 1
ATOM 766 C CA . GLU A 1 103 ? 120.185 86.847 106.815 1.00 81.66 103 GLU D CA 1
ATOM 767 C C . GLU A 1 103 ? 119.965 88.340 106.601 1.00 81.66 103 GLU D C 1
ATOM 768 O O . GLU A 1 103 ? 120.793 89.157 107.020 1.00 81.66 103 GLU D O 1
ATOM 774 N N . LYS A 1 104 ? 118.865 88.714 105.945 1.00 75.50 104 LYS D N 1
ATOM 775 C CA . LYS A 1 104 ? 118.539 90.112 105.651 1.00 75.50 104 LYS D CA 1
ATOM 776 C C . LYS A 1 104 ? 119.660 90.815 104.885 1.00 75.50 104 LYS D C 1
ATOM 777 O O . LYS A 1 104 ? 119.763 92.045 104.908 1.00 75.50 104 LYS D O 1
ATOM 783 N N . GLY A 1 105 ? 120.507 90.051 104.198 1.00 78.13 105 GLY D N 1
ATOM 784 C CA . GLY A 1 105 ? 121.632 90.617 103.480 1.00 78.13 105 GLY D CA 1
ATOM 785 C C . GLY A 1 105 ? 122.939 89.915 103.789 1.00 78.13 105 GLY D C 1
ATOM 786 O O . GLY A 1 105 ? 123.232 89.625 104.952 1.00 78.13 105 GLY D O 1
ATOM 787 N N . ALA A 1 106 ? 123.733 89.634 102.758 1.00 77.18 106 ALA D N 1
ATOM 788 C CA . ALA A 1 106 ? 124.999 88.939 102.946 1.00 77.18 106 ALA D CA 1
ATOM 789 C C . ALA A 1 106 ? 125.907 89.229 101.762 1.00 77.18 106 ALA D C 1
ATOM 790 O O . ALA A 1 106 ? 125.449 89.631 100.690 1.00 77.18 106 ALA D O 1
ATOM 792 N N . HIS A 1 107 ? 127.204 89.011 101.972 1.00 74.74 107 HIS D N 1
ATOM 793 C CA . HIS A 1 107 ? 128.203 89.164 100.923 1.00 74.74 107 HIS D CA 1
ATOM 794 C C . HIS A 1 107 ? 129.517 88.566 101.404 1.00 74.74 107 HIS D C 1
ATOM 795 O O . HIS A 1 107 ? 129.817 88.584 102.601 1.00 74.74 107 HIS D O 1
ATOM 802 N N . PHE A 1 108 ? 130.291 88.041 100.458 1.00 74.48 108 PHE D N 1
ATOM 803 C CA . PHE A 1 108 ? 131.581 87.436 100.761 1.00 74.48 108 PHE D CA 1
ATOM 804 C C . PHE A 1 108 ? 132.638 88.524 100.943 1.00 74.48 108 PHE D C 1
ATOM 805 O O . PHE A 1 108 ? 132.344 89.722 100.966 1.00 74.48 108 PHE D O 1
ATOM 813 N N . HIS A 1 109 ? 133.894 88.103 101.078 1.00 75.26 109 HIS D N 1
ATOM 814 C CA . HIS A 1 109 ? 135.042 88.999 101.090 1.00 75.26 109 HIS D CA 1
ATOM 815 C C . HIS A 1 109 ? 136.037 88.511 100.049 1.00 75.26 109 HIS D C 1
ATOM 816 O O . HIS A 1 109 ? 136.368 87.322 100.015 1.00 75.26 109 HIS D O 1
ATOM 823 N N . GLU A 1 110 ? 136.511 89.424 99.205 1.00 82.09 110 GLU D N 1
ATOM 824 C CA . GLU A 1 110 ? 137.355 89.088 98.061 1.00 82.09 110 GLU D CA 1
ATOM 825 C C . GLU A 1 110 ? 138.554 90.025 97.982 1.00 82.09 110 GLU D C 1
ATOM 826 O O . GLU A 1 110 ? 138.860 90.597 96.934 1.00 82.09 110 GLU D O 1
ATOM 832 N N . ILE A 1 111 ? 139.256 90.196 99.098 1.00 77.11 111 ILE D N 1
ATOM 833 C CA . ILE A 1 111 ? 140.376 91.129 99.173 1.00 77.11 111 ILE D CA 1
ATOM 834 C C . ILE A 1 111 ? 141.669 90.371 98.891 1.00 77.11 111 ILE D C 1
ATOM 835 O O . ILE A 1 111 ? 142.091 89.524 99.682 1.00 77.11 111 ILE D O 1
ATOM 840 N N . THR A 1 112 ? 142.275 90.660 97.735 1.00 80.61 112 THR D N 1
ATOM 841 C CA . THR A 1 112 ? 143.564 90.138 97.281 1.00 80.61 112 THR D CA 1
ATOM 842 C C . THR A 1 112 ? 143.477 88.657 96.931 1.00 80.61 112 THR D C 1
ATOM 843 O O . THR A 1 112 ? 144.410 88.098 96.345 1.00 80.61 112 THR D O 1
ATOM 847 N N . THR A 1 113 ? 142.357 88.024 97.270 1.00 84.24 113 THR D N 1
ATOM 848 C CA . THR A 1 113 ? 142.025 86.634 96.978 1.00 84.24 113 THR D CA 1
ATOM 849 C C . THR A 1 113 ? 140.619 86.413 97.516 1.00 84.24 113 THR D C 1
ATOM 850 O O . THR A 1 113 ? 140.156 87.150 98.391 1.00 84.24 113 THR D O 1
ATOM 854 N N . ASP A 1 114 ? 139.942 85.398 96.988 1.00 90.05 114 ASP D N 1
ATOM 855 C CA . ASP A 1 114 ? 138.671 84.987 97.564 1.00 90.05 114 ASP D CA 1
ATOM 856 C C . ASP A 1 114 ? 138.911 84.377 98.938 1.00 90.05 114 ASP D C 1
ATOM 857 O O . ASP A 1 114 ? 139.777 83.513 99.103 1.00 90.05 114 ASP D O 1
ATOM 862 N N . ASN A 1 115 ? 138.144 84.830 99.930 1.00 83.73 115 ASN D N 1
ATOM 863 C CA . ASN A 1 115 ? 138.306 84.362 101.305 1.00 83.73 115 ASN D CA 1
ATOM 864 C C . ASN A 1 115 ? 137.561 83.040 101.510 1.00 83.73 115 ASN D C 1
ATOM 865 O O . ASN A 1 115 ? 136.602 82.932 102.273 1.00 83.73 115 ASN D O 1
ATOM 870 N N . LYS A 1 116 ? 138.033 82.020 100.798 1.00 82.66 116 LYS D N 1
ATOM 871 C CA . LYS A 1 116 ? 137.481 80.679 100.876 1.00 82.66 116 LYS D CA 1
ATOM 872 C C . LYS A 1 116 ? 138.622 79.680 100.994 1.00 82.66 116 LYS D C 1
ATOM 873 O O . LYS A 1 116 ? 139.751 79.941 100.570 1.00 82.66 116 LYS D O 1
ATOM 879 N N . LEU A 1 117 ? 138.316 78.526 101.580 1.00 87.33 117 LEU D N 1
ATOM 880 C CA . LEU A 1 117 ? 139.310 77.482 101.777 1.00 87.33 117 LEU D CA 1
ATOM 881 C C . LEU A 1 117 ? 138.634 76.128 101.637 1.00 87.33 117 LEU D C 1
ATOM 882 O O . LEU A 1 117 ? 137.492 75.952 102.068 1.00 87.33 117 LEU D O 1
ATOM 887 N N . LEU A 1 118 ? 139.343 75.177 101.033 1.00 97.72 118 LEU D N 1
ATOM 888 C CA . LEU A 1 118 ? 138.805 73.830 100.861 1.00 97.72 118 LEU D CA 1
ATOM 889 C C . LEU A 1 118 ? 139.964 72.859 100.718 1.00 97.72 118 LEU D C 1
ATOM 890 O O . LEU A 1 118 ? 140.765 72.986 99.787 1.00 97.72 118 LEU D O 1
ATOM 895 N N . ARG A 1 119 ? 140.053 71.898 101.633 1.00 106.64 119 ARG D N 1
ATOM 896 C CA . ARG A 1 119 ? 141.054 70.846 101.570 1.00 106.64 119 ARG D CA 1
ATOM 897 C C . ARG A 1 119 ? 140.393 69.498 101.812 1.00 106.64 119 ARG D C 1
ATOM 898 O O . ARG A 1 119 ? 139.419 69.391 102.563 1.00 106.64 119 ARG D O 1
ATOM 906 N N . ILE A 1 120 ? 140.935 68.468 101.168 1.00 117.37 120 ILE D N 1
ATOM 907 C CA . ILE A 1 120 ? 140.371 67.124 101.193 1.00 117.37 120 ILE D CA 1
ATOM 908 C C . ILE A 1 120 ? 141.406 66.175 101.779 1.00 117.37 120 ILE D C 1
ATOM 909 O O . ILE A 1 120 ? 142.562 66.161 101.340 1.00 117.37 120 ILE D O 1
ATOM 914 N N . SER A 1 121 ? 140.992 65.385 102.766 1.00 121.10 121 SER D N 1
ATOM 915 C CA . SER A 1 121 ? 141.871 64.414 103.396 1.00 121.10 121 SER D CA 1
ATOM 916 C C . SER A 1 121 ? 141.791 63.076 102.662 1.00 121.10 121 SER D C 1
ATOM 917 O O . SER A 1 121 ? 141.016 62.900 101.718 1.00 121.10 121 SER D O 1
ATOM 920 N N . ARG A 1 122 ? 142.611 62.118 103.100 1.00 130.14 122 ARG D N 1
ATOM 921 C CA . ARG A 1 122 ? 142.622 60.803 102.465 1.00 130.14 122 ARG D CA 1
ATOM 922 C C . ARG A 1 122 ? 141.290 60.085 102.642 1.00 130.14 122 ARG D C 1
ATOM 923 O O . ARG A 1 122 ? 140.770 59.484 101.695 1.00 130.14 122 ARG D O 1
ATOM 931 N N . ASN A 1 123 ? 140.720 60.138 103.847 1.00 124.20 123 ASN D N 1
ATOM 932 C CA . ASN A 1 123 ? 139.495 59.401 104.139 1.00 124.20 123 ASN D CA 1
ATOM 933 C C . ASN A 1 123 ? 138.271 59.981 103.445 1.00 124.20 123 ASN D C 1
ATOM 934 O O . ASN A 1 123 ? 137.211 59.346 103.468 1.00 124.20 123 ASN D O 1
ATOM 939 N N . GLY A 1 124 ? 138.386 61.155 102.833 1.00 117.52 124 GLY D N 1
ATOM 940 C CA . GLY A 1 124 ? 137.281 61.783 102.140 1.00 117.52 124 GLY D CA 1
ATOM 941 C C . GLY A 1 124 ? 136.673 62.964 102.861 1.00 117.52 124 GLY D C 1
ATOM 942 O O . GLY A 1 124 ? 135.850 63.670 102.265 1.00 117.52 124 GLY D O 1
ATOM 943 N N . ASN A 1 125 ? 137.038 63.200 104.119 1.00 113.18 125 ASN D N 1
ATOM 944 C CA . ASN A 1 125 ? 136.517 64.353 104.839 1.00 113.18 125 ASN D CA 1
ATOM 945 C C . ASN A 1 125 ? 136.966 65.644 104.167 1.00 113.18 125 ASN D C 1
ATOM 946 O O . ASN A 1 125 ? 138.122 65.784 103.760 1.00 113.18 125 ASN D O 1
ATOM 951 N N . VAL A 1 126 ? 136.038 66.590 104.051 1.00 103.06 126 VAL D N 1
ATOM 952 C CA . VAL A 1 126 ? 136.270 67.852 103.361 1.00 103.06 126 VAL D CA 1
ATOM 953 C C . VAL A 1 126 ? 136.062 68.992 104.346 1.00 103.06 126 VAL D C 1
ATOM 954 O O . VAL A 1 126 ? 135.093 68.992 105.112 1.00 103.06 126 VAL D O 1
ATOM 958 N N . LEU A 1 127 ? 136.973 69.959 104.324 1.00 93.01 127 LEU D N 1
ATOM 959 C CA . LEU A 1 127 ? 136.862 71.170 105.122 1.00 93.01 127 LEU D CA 1
ATOM 960 C C . LEU A 1 127 ? 136.561 72.342 104.200 1.00 93.01 127 LEU D C 1
ATOM 961 O O . LEU A 1 127 ? 137.148 72.456 103.120 1.00 93.01 127 LEU D O 1
ATOM 966 N N . TYR A 1 128 ? 135.636 73.205 104.619 1.00 85.11 128 TYR D N 1
ATOM 967 C CA . TYR A 1 128 ? 135.164 74.306 103.777 1.00 85.11 128 TYR D CA 1
ATOM 968 C C . TYR A 1 128 ? 134.890 75.511 104.671 1.00 85.11 128 TYR D C 1
ATOM 969 O O . TYR A 1 128 ? 133.810 75.623 105.256 1.00 85.11 128 TYR D O 1
ATOM 978 N N . SER A 1 129 ? 135.864 76.413 104.763 1.00 79.93 129 SER D N 1
ATOM 979 C CA . SER A 1 129 ? 135.777 77.592 105.616 1.00 79.93 129 SER D CA 1
ATOM 980 C C . SER A 1 129 ? 135.688 78.837 104.744 1.00 79.93 129 SER D C 1
ATOM 981 O O . SER A 1 129 ? 136.533 79.048 103.868 1.00 79.93 129 SER D O 1
ATOM 984 N N . ILE A 1 130 ? 134.671 79.660 104.991 1.00 71.61 130 ILE D N 1
ATOM 985 C CA . ILE A 1 130 ? 134.475 80.910 104.272 1.00 71.61 130 ILE D CA 1
ATOM 986 C C . ILE A 1 130 ? 134.236 82.026 105.277 1.00 71.61 130 ILE D C 1
ATOM 987 O O . ILE A 1 130 ? 133.793 81.789 106.405 1.00 71.61 130 ILE D O 1
ATOM 992 N N . ARG A 1 131 ? 134.534 83.253 104.858 1.00 70.00 131 ARG D N 1
ATOM 993 C CA . ARG A 1 131 ? 134.350 84.442 105.681 1.00 70.00 131 ARG D CA 1
ATOM 994 C C . ARG A 1 131 ? 133.158 85.222 105.143 1.00 70.00 131 ARG D C 1
ATOM 995 O O . ARG A 1 131 ? 133.152 85.625 103.975 1.00 70.00 131 ARG D O 1
ATOM 1003 N N . ILE A 1 132 ? 132.155 85.433 105.994 1.00 67.14 132 ILE D N 1
ATOM 1004 C CA . ILE A 1 132 ? 130.901 86.057 105.595 1.00 67.14 132 ILE D CA 1
ATOM 1005 C C . ILE A 1 132 ? 130.622 87.232 106.520 1.00 67.14 132 ILE D C 1
ATOM 1006 O O . ILE A 1 132 ? 131.107 87.283 107.654 1.00 67.14 132 ILE D O 1
ATOM 1011 N N . THR A 1 133 ? 129.836 88.185 106.023 1.00 69.10 133 THR D N 1
ATOM 1012 C CA . THR A 1 133 ? 129.378 89.331 106.805 1.00 69.10 133 THR D CA 1
ATOM 1013 C C . THR A 1 133 ? 127.859 89.381 106.717 1.00 69.10 133 THR D C 1
ATOM 1014 O O . THR A 1 133 ? 127.307 89.737 105.672 1.00 69.10 133 THR D O 1
ATOM 1018 N N . LEU A 1 134 ? 127.187 89.034 107.810 1.00 66.50 134 LEU D N 1
ATOM 1019 C CA . LEU A 1 134 ? 125.738 88.900 107.837 1.00 66.50 134 LEU D CA 1
ATOM 1020 C C . LEU A 1 134 ? 125.120 90.034 108.639 1.00 66.50 134 LEU D C 1
ATOM 1021 O O . LEU A 1 134 ? 125.521 90.283 109.781 1.00 66.50 134 LEU D O 1
ATOM 1026 N N . THR A 1 135 ? 124.142 90.710 108.044 1.00 68.87 135 THR D N 1
ATOM 1027 C CA . THR A 1 135 ? 123.337 91.697 108.757 1.00 68.87 135 THR D CA 1
ATOM 1028 C C . THR A 1 135 ? 122.033 91.046 109.219 1.00 68.87 135 THR D C 1
ATOM 1029 O O . THR A 1 135 ? 120.934 91.377 108.773 1.00 68.87 135 THR D O 1
ATOM 1033 N N . LEU A 1 136 ? 122.185 90.098 110.141 1.00 71.33 136 LEU D N 1
ATOM 1034 C CA . LEU A 1 136 ? 121.060 89.328 110.647 1.00 71.33 136 LEU D CA 1
ATOM 1035 C C . LEU A 1 136 ? 120.061 90.237 111.362 1.00 71.33 136 LEU D C 1
ATOM 1036 O O . LEU A 1 136 ? 120.363 91.370 111.736 1.00 71.33 136 LEU D O 1
ATOM 1041 N N . ALA A 1 137 ? 118.852 89.716 111.556 1.00 74.64 137 ALA D N 1
ATOM 1042 C CA . ALA A 1 137 ? 117.764 90.475 112.154 1.00 74.64 137 ALA D CA 1
ATOM 1043 C C . ALA A 1 137 ? 117.138 89.687 113.293 1.00 74.64 137 ALA D C 1
ATOM 1044 O O . ALA A 1 137 ? 116.979 88.466 113.203 1.00 74.64 137 ALA D O 1
ATOM 1046 N N . CYS A 1 138 ? 116.780 90.398 114.367 1.00 82.57 138 CYS D N 1
ATOM 1047 C CA . CYS A 1 138 ? 116.130 89.807 115.529 1.00 82.57 138 CYS D CA 1
ATOM 1048 C C . CYS A 1 138 ? 115.141 90.810 116.114 1.00 82.57 138 CYS D C 1
ATOM 1049 O O . CYS A 1 138 ? 115.479 92.000 116.253 1.00 82.57 138 CYS D O 1
ATOM 1052 N N . PRO A 1 139 ? 113.929 90.378 116.464 1.00 84.29 139 PRO D N 1
ATOM 1053 C CA . PRO A 1 139 ? 112.979 91.288 117.117 1.00 84.29 139 PRO D CA 1
ATOM 1054 C C . PRO A 1 139 ? 113.381 91.535 118.565 1.00 84.29 139 PRO D C 1
ATOM 1055 O O . PRO A 1 139 ? 113.575 90.594 119.338 1.00 84.29 139 PRO D O 1
ATOM 1059 N N . MET A 1 140 ? 113.505 92.808 118.926 1.00 86.06 140 MET D N 1
ATOM 1060 C CA . MET A 1 140 ? 113.895 93.218 120.267 1.00 86.06 140 MET D CA 1
ATOM 1061 C C . MET A 1 140 ? 112.720 93.904 120.948 1.00 86.06 140 MET D C 1
ATOM 1062 O O . MET A 1 140 ? 112.144 94.849 120.400 1.00 86.06 140 MET D O 1
ATOM 1067 N N . ASP A 1 141 ? 112.371 93.432 122.141 1.00 88.45 141 ASP D N 1
ATOM 1068 C CA . ASP A 1 141 ? 111.241 93.959 122.893 1.00 88.45 141 ASP D CA 1
ATOM 1069 C C . ASP A 1 141 ? 111.758 94.906 123.969 1.00 88.45 141 ASP D C 1
ATOM 1070 O O . ASP A 1 141 ? 112.519 94.493 124.851 1.00 88.45 141 ASP D O 1
ATOM 1075 N N . LEU A 1 142 ? 111.344 96.169 123.895 1.00 82.03 142 LEU D N 1
ATOM 1076 C CA . LEU A 1 142 ? 111.820 97.219 124.793 1.00 82.03 142 LEU D CA 1
ATOM 1077 C C . LEU A 1 142 ? 110.763 97.636 125.807 1.00 82.03 142 LEU D C 1
ATOM 1078 O O . LEU A 1 142 ? 110.648 98.822 126.131 1.00 82.03 142 LEU D O 1
ATOM 1083 N N . LYS A 1 143 ? 109.970 96.691 126.319 1.00 83.12 143 LYS D N 1
ATOM 1084 C CA . LYS A 1 143 ? 108.981 97.033 127.338 1.00 83.12 143 LYS D CA 1
ATOM 1085 C C . LYS A 1 143 ? 109.655 97.581 128.588 1.00 83.12 143 LYS D C 1
ATOM 1086 O O . LYS A 1 143 ? 109.211 98.583 129.160 1.00 83.12 143 LYS D O 1
ATOM 1092 N N . ASN A 1 144 ? 110.733 96.938 129.023 1.00 79.57 144 ASN D N 1
ATOM 1093 C CA . ASN A 1 144 ? 111.554 97.411 130.134 1.00 79.57 144 ASN D CA 1
ATOM 1094 C C . ASN A 1 144 ? 112.894 97.839 129.541 1.00 79.57 144 ASN D C 1
ATOM 1095 O O . ASN A 1 144 ? 113.841 97.055 129.486 1.00 79.57 144 ASN D O 1
ATOM 1100 N N . PHE A 1 145 ? 112.970 99.106 129.113 1.00 78.45 145 PHE D N 1
ATOM 1101 C CA . PHE A 1 145 ? 114.103 99.530 128.288 1.00 78.45 145 PHE D CA 1
ATOM 1102 C C . PHE A 1 145 ? 115.412 99.592 129.067 1.00 78.45 145 PHE D C 1
ATOM 1103 O O . PHE A 1 145 ? 116.383 98.931 128.658 1.00 78.45 145 PHE D O 1
ATOM 1111 N N . PRO A 1 146 ? 115.529 100.347 130.165 1.00 77.63 146 PRO D N 1
ATOM 1112 C CA . PRO A 1 146 ? 116.836 100.432 130.840 1.00 77.63 146 PRO D CA 1
ATOM 1113 C C . PRO A 1 146 ? 117.322 99.113 131.420 1.00 77.63 146 PRO D C 1
ATOM 1114 O O . PRO A 1 146 ? 118.528 98.968 131.658 1.00 77.63 146 PRO D O 1
ATOM 1118 N N . MET A 1 147 ? 116.435 98.150 131.655 1.00 77.22 147 MET D N 1
ATOM 1119 C CA . MET A 1 147 ? 116.781 96.887 132.300 1.00 77.22 147 MET D CA 1
ATOM 1120 C C . MET A 1 147 ? 116.311 95.710 131.460 1.00 77.22 147 MET D C 1
ATOM 1121 O O . MET A 1 147 ? 115.695 94.764 131.955 1.00 77.22 147 MET D O 1
ATOM 1126 N N . ASP A 1 148 ? 116.594 95.757 130.163 1.00 78.29 148 ASP D N 1
ATOM 1127 C CA . ASP A 1 148 ? 116.207 94.680 129.264 1.00 78.29 148 ASP D CA 1
ATOM 1128 C C . ASP A 1 148 ? 117.339 93.670 129.094 1.00 78.29 148 ASP D C 1
ATOM 1129 O O . ASP A 1 148 ? 118.502 93.936 129.403 1.00 78.29 148 ASP D O 1
ATOM 1134 N N . VAL A 1 149 ? 116.973 92.493 128.591 1.00 75.72 149 VAL D N 1
ATOM 1135 C CA . VAL A 1 149 ? 117.920 91.441 128.246 1.00 75.72 149 VAL D CA 1
ATOM 1136 C C . VAL A 1 149 ? 117.449 90.845 126.925 1.00 75.72 149 VAL D C 1
ATOM 1137 O O . VAL A 1 149 ? 116.403 90.187 126.874 1.00 75.72 149 VAL D O 1
ATOM 1141 N N . GLN A 1 150 ? 118.195 91.099 125.853 1.00 77.44 150 GLN D N 1
ATOM 1142 C CA . GLN A 1 150 ? 117.771 90.676 124.530 1.00 77.44 150 GLN D CA 1
ATOM 1143 C C . GLN A 1 150 ? 118.201 89.237 124.259 1.00 77.44 150 GLN D C 1
ATOM 1144 O O . GLN A 1 150 ? 118.999 88.645 124.990 1.00 77.44 150 GLN D O 1
ATOM 1150 N N . THR A 1 151 ? 117.650 88.672 123.182 1.00 76.69 151 THR D N 1
ATOM 1151 C CA . THR A 1 151 ? 117.992 87.314 122.755 1.00 76.69 151 THR D CA 1
ATOM 1152 C C . THR A 1 151 ? 117.922 87.293 121.227 1.00 76.69 151 THR D C 1
ATOM 1153 O O . THR A 1 151 ? 116.851 87.110 120.642 1.00 76.69 151 THR D O 1
ATOM 1157 N N . CYS A 1 152 ? 119.073 87.489 120.595 1.00 79.10 152 CYS D N 1
ATOM 1158 C CA . CYS A 1 152 ? 119.179 87.500 119.143 1.00 79.10 152 CYS D CA 1
ATOM 1159 C C . CYS A 1 152 ? 119.836 86.213 118.668 1.00 79.10 152 CYS D C 1
ATOM 1160 O O . CYS A 1 152 ? 120.814 85.749 119.260 1.00 79.10 152 CYS D O 1
ATOM 1163 N N . ILE A 1 153 ? 119.290 85.636 117.597 1.00 76.95 153 ILE D N 1
ATOM 1164 C CA . ILE A 1 153 ? 119.663 84.300 117.157 1.00 76.95 153 ILE D CA 1
ATOM 1165 C C . ILE A 1 153 ? 119.931 84.304 115.658 1.00 76.95 153 ILE D C 1
ATOM 1166 O O . ILE A 1 153 ? 119.501 85.196 114.924 1.00 76.95 153 ILE D O 1
ATOM 1171 N N . MET A 1 154 ? 120.660 83.283 115.215 1.00 81.02 154 MET D N 1
ATOM 1172 C CA . MET A 1 154 ? 120.857 82.996 113.803 1.00 81.02 154 MET D CA 1
ATOM 1173 C C . MET A 1 154 ? 120.417 81.564 113.532 1.00 81.02 154 MET D C 1
ATOM 1174 O O . MET A 1 154 ? 120.601 80.678 114.369 1.00 81.02 154 MET D O 1
ATOM 1179 N N . GLN A 1 155 ? 119.827 81.339 112.361 1.00 83.80 155 GLN D N 1
ATOM 1180 C CA . GLN A 1 155 ? 119.270 80.036 112.008 1.00 83.80 155 GLN D CA 1
ATOM 1181 C C . GLN A 1 155 ? 119.921 79.546 110.723 1.00 83.80 155 GLN D C 1
ATOM 1182 O O . GLN A 1 155 ? 119.687 80.111 109.649 1.00 83.80 155 GLN D O 1
ATOM 1188 N N . LEU A 1 156 ? 120.729 78.495 110.833 1.00 85.32 156 LEU D N 1
ATOM 1189 C CA . LEU A 1 156 ? 121.329 77.846 109.674 1.00 85.32 156 LEU D CA 1
ATOM 1190 C C . LEU A 1 156 ? 120.403 76.727 109.216 1.00 85.32 156 LEU D C 1
ATOM 1191 O O . LEU A 1 156 ? 120.084 75.822 109.996 1.00 85.32 156 LEU D O 1
ATOM 1196 N N . GLU A 1 157 ? 119.969 76.787 107.960 1.00 92.79 157 GLU D N 1
ATOM 1197 C CA . GLU A 1 157 ? 119.013 75.823 107.435 1.00 92.79 157 GLU D CA 1
ATOM 1198 C C . GLU A 1 157 ? 119.375 75.447 106.008 1.00 92.79 157 GLU D C 1
ATOM 1199 O O . GLU A 1 157 ? 119.936 76.250 105.258 1.00 92.79 157 GLU D O 1
ATOM 1205 N N . SER A 1 158 ? 119.044 74.213 105.640 1.00 91.61 158 SER D N 1
ATOM 1206 C CA . SER A 1 158 ? 119.138 73.795 104.253 1.00 91.61 158 SER D CA 1
ATOM 1207 C C . SER A 1 158 ? 117.997 74.406 103.445 1.00 91.61 158 SER D C 1
ATOM 1208 O O . SER A 1 158 ? 117.009 74.903 103.991 1.00 91.61 158 SER D O 1
ATOM 1211 N N . PHE A 1 159 ? 118.144 74.371 102.125 1.00 91.31 159 PHE D N 1
ATOM 1212 C CA . PHE A 1 159 ? 117.152 74.961 101.235 1.00 91.31 159 PHE D CA 1
ATOM 1213 C C . PHE A 1 159 ? 116.536 73.964 100.267 1.00 91.31 159 PHE D C 1
ATOM 1214 O O . PHE A 1 159 ? 115.318 73.975 100.073 1.00 91.31 159 PHE D O 1
ATOM 1222 N N . GLY A 1 160 ? 117.337 73.094 99.658 1.00 97.85 160 GLY D N 1
ATOM 1223 C CA . GLY A 1 160 ? 116.811 72.175 98.668 1.00 97.85 160 GLY D CA 1
ATOM 1224 C C . GLY A 1 160 ? 116.973 70.717 99.040 1.00 97.85 160 GLY D C 1
ATOM 1225 O O . GLY A 1 160 ? 117.008 69.847 98.164 1.00 97.85 160 GLY D O 1
ATOM 1226 N N . TYR A 1 161 ? 117.070 70.434 100.337 1.00 98.45 161 TYR D N 1
ATOM 1227 C CA . TYR A 1 161 ? 117.225 69.071 100.818 1.00 98.45 161 TYR D CA 1
ATOM 1228 C C . TYR A 1 161 ? 116.420 68.885 102.094 1.00 98.45 161 TYR D C 1
ATOM 1229 O O . TYR A 1 161 ? 116.399 69.766 102.957 1.00 98.45 161 TYR D O 1
ATOM 1238 N N . THR A 1 162 ? 115.762 67.735 102.207 1.00 102.31 162 THR D N 1
ATOM 1239 C CA . THR A 1 162 ? 115.004 67.395 103.403 1.00 102.31 162 THR D CA 1
ATOM 1240 C C . THR A 1 162 ? 115.954 66.812 104.448 1.00 102.31 162 THR D C 1
ATOM 1241 O O . THR A 1 162 ? 117.178 66.844 104.299 1.00 102.31 162 THR D O 1
ATOM 1245 N N . MET A 1 163 ? 115.397 66.265 105.528 1.00 104.68 163 MET D N 1
ATOM 1246 C CA . MET A 1 163 ? 116.217 65.639 106.556 1.00 104.68 163 MET D CA 1
ATOM 1247 C C . MET A 1 163 ? 116.617 64.213 106.205 1.00 104.68 163 MET D C 1
ATOM 1248 O O . MET A 1 163 ? 117.383 63.600 106.957 1.00 104.68 163 MET D O 1
ATOM 1253 N N . ASN A 1 164 ? 116.123 63.672 105.095 1.00 104.86 164 ASN D N 1
ATOM 1254 C CA . ASN A 1 164 ? 116.573 62.377 104.607 1.00 104.86 164 ASN D CA 1
ATOM 1255 C C . ASN A 1 164 ? 117.761 62.487 103.662 1.00 104.86 164 ASN D C 1
ATOM 1256 O O . ASN A 1 164 ? 118.301 61.456 103.247 1.00 104.86 164 ASN D O 1
ATOM 1261 N N . ASP A 1 165 ? 118.177 63.703 103.315 1.00 104.01 165 ASP D N 1
ATOM 1262 C CA . ASP A 1 165 ? 119.302 63.926 102.416 1.00 104.01 165 ASP D CA 1
ATOM 1263 C C . ASP A 1 165 ? 120.434 64.693 103.078 1.00 104.01 165 ASP D C 1
ATOM 1264 O O . ASP A 1 165 ? 121.595 64.282 102.978 1.00 104.01 165 ASP D O 1
ATOM 1269 N N . LEU A 1 166 ? 120.131 65.799 103.755 1.00 94.57 166 LEU D N 1
ATOM 1270 C CA . LEU A 1 166 ? 121.140 66.639 104.387 1.00 94.57 166 LEU D CA 1
ATOM 1271 C C . LEU A 1 166 ? 120.744 66.903 105.831 1.00 94.57 166 LEU D C 1
ATOM 1272 O O . LEU A 1 166 ? 119.613 67.321 106.100 1.00 94.57 166 LEU D O 1
ATOM 1277 N N . ILE A 1 167 ? 121.673 66.663 106.753 1.00 92.74 167 ILE D N 1
ATOM 1278 C CA . ILE A 1 167 ? 121.445 66.870 108.179 1.00 92.74 167 ILE D CA 1
ATOM 1279 C C . ILE A 1 167 ? 122.602 67.681 108.746 1.00 92.74 167 ILE D C 1
ATOM 1280 O O . ILE A 1 167 ? 123.768 67.303 108.586 1.00 92.74 167 ILE D O 1
ATOM 1285 N N . PHE A 1 168 ? 122.279 68.788 109.405 1.00 87.72 168 PHE D N 1
ATOM 1286 C CA . PHE A 1 168 ? 123.264 69.621 110.075 1.00 87.72 168 PHE D CA 1
ATOM 1287 C C . PHE A 1 168 ? 123.380 69.234 111.546 1.00 87.72 168 PHE D C 1
ATOM 1288 O O . PHE A 1 168 ? 122.458 68.675 112.143 1.00 87.72 168 PHE D O 1
ATOM 1296 N N . GLU A 1 169 ? 124.534 69.550 112.129 1.00 90.85 169 GLU D N 1
ATOM 1297 C CA . GLU A 1 169 ? 124.790 69.258 113.532 1.00 90.85 169 GLU D CA 1
ATOM 1298 C C . GLU A 1 169 ? 125.971 70.094 114.000 1.00 90.85 169 GLU D C 1
ATOM 1299 O O . GLU A 1 169 ? 126.982 70.189 113.303 1.00 90.85 169 GLU D O 1
ATOM 1305 N N . TRP A 1 170 ? 125.835 70.696 115.178 1.00 85.90 170 TRP D N 1
ATOM 1306 C CA . TRP A 1 170 ? 126.929 71.471 115.741 1.00 85.90 170 TRP D CA 1
ATOM 1307 C C . TRP A 1 170 ? 128.075 70.554 116.157 1.00 85.90 170 TRP D C 1
ATOM 1308 O O . TRP A 1 170 ? 127.896 69.358 116.405 1.00 85.90 170 TRP D O 1
ATOM 1319 N N . GLN A 1 171 ? 129.271 71.132 116.222 1.00 95.41 171 GLN D N 1
ATOM 1320 C CA . GLN A 1 171 ? 130.447 70.374 116.617 1.00 95.41 171 GLN D CA 1
ATOM 1321 C C . GLN A 1 171 ? 130.324 69.922 118.068 1.00 95.41 171 GLN D C 1
ATOM 1322 O O . GLN A 1 171 ? 129.677 70.574 118.893 1.00 95.41 171 GLN D O 1
ATOM 1328 N N . GLU A 1 172 ? 130.948 68.780 118.371 1.00 101.14 172 GLU D N 1
ATOM 1329 C CA . GLU A 1 172 ? 130.814 68.183 119.696 1.00 101.14 172 GLU D CA 1
ATOM 1330 C C . GLU A 1 172 ? 131.333 69.104 120.794 1.00 101.14 172 GLU D C 1
ATOM 1331 O O . GLU A 1 172 ? 130.803 69.093 121.911 1.00 101.14 172 GLU D O 1
ATOM 1337 N N . GLN A 1 173 ? 132.359 69.902 120.506 1.00 102.60 173 GLN D N 1
ATOM 1338 C CA . GLN A 1 173 ? 132.916 70.823 121.484 1.00 102.60 173 GLN D CA 1
ATOM 1339 C C . GLN A 1 173 ? 133.329 72.115 120.796 1.00 102.60 173 GLN D C 1
ATOM 1340 O O . GLN A 1 173 ? 133.837 72.093 119.671 1.00 102.60 173 GLN D O 1
ATOM 1346 N N . GLY A 1 174 ? 133.100 73.237 121.476 1.00 95.53 174 GLY D N 1
ATOM 1347 C CA . GLY A 1 174 ? 133.476 74.538 120.958 1.00 95.53 174 GLY D CA 1
ATOM 1348 C C . GLY A 1 174 ? 132.796 74.895 119.653 1.00 95.53 174 GLY D C 1
ATOM 1349 O O . GLY A 1 174 ? 133.449 75.363 118.716 1.00 95.53 174 GLY D O 1
ATOM 1350 N N . ALA A 1 175 ? 131.482 74.673 119.577 1.00 87.00 175 ALA D N 1
ATOM 1351 C CA . ALA A 1 175 ? 130.758 74.935 118.337 1.00 87.00 175 ALA D CA 1
ATOM 1352 C C . ALA A 1 175 ? 130.761 76.420 117.996 1.00 87.00 175 ALA D C 1
ATOM 1353 O O . ALA A 1 175 ? 131.119 76.811 116.880 1.00 87.00 175 ALA D O 1
ATOM 1355 N N . VAL A 1 176 ? 130.373 77.265 118.945 1.00 82.42 176 VAL D N 1
ATOM 1356 C CA . VAL A 1 176 ? 130.332 78.709 118.746 1.00 82.42 176 VAL D CA 1
ATOM 1357 C C . VAL A 1 176 ? 131.411 79.336 119.614 1.00 82.42 176 VAL D C 1
ATOM 1358 O O . VAL A 1 176 ? 131.423 79.150 120.837 1.00 82.42 176 VAL D O 1
ATOM 1362 N N . GLN A 1 177 ? 132.313 80.081 118.984 1.00 85.42 177 GLN D N 1
ATOM 1363 C CA . GLN A 1 177 ? 133.413 80.735 119.670 1.00 85.42 177 GLN D CA 1
ATOM 1364 C C . GLN A 1 177 ? 133.354 82.236 119.424 1.00 85.42 177 GLN D C 1
ATOM 1365 O O . GLN A 1 177 ? 132.734 82.707 118.467 1.00 85.42 177 GLN D O 1
ATOM 1371 N N . VAL A 1 178 ? 134.004 82.985 120.308 1.00 83.22 178 VAL D N 1
ATOM 1372 C CA . VAL A 1 178 ? 134.044 84.438 120.225 1.00 83.22 178 VAL D CA 1
ATOM 1373 C C . VAL A 1 178 ? 135.499 84.878 120.175 1.00 83.22 178 VAL D C 1
ATOM 1374 O O . VAL A 1 178 ? 136.398 84.183 120.660 1.00 83.22 178 VAL D O 1
ATOM 1378 N N . ALA A 1 179 ? 135.726 86.042 119.576 1.00 89.10 179 ALA D N 1
ATOM 1379 C CA . ALA A 1 179 ? 137.061 86.608 119.447 1.00 89.10 179 ALA D CA 1
ATOM 1380 C C . ALA A 1 179 ? 137.469 87.253 120.770 1.00 89.10 179 ALA D C 1
ATOM 1381 O O . ALA A 1 179 ? 136.868 87.011 121.820 1.00 89.10 179 ALA D O 1
ATOM 1383 N N . ASP A 1 180 ? 138.502 88.087 120.729 1.00 96.71 180 ASP D N 1
ATOM 1384 C CA . ASP A 1 180 ? 139.039 88.710 121.932 1.00 96.71 180 ASP D CA 1
ATOM 1385 C C . ASP A 1 180 ? 138.028 89.729 122.466 1.00 96.71 180 ASP D C 1
ATOM 1386 O O . ASP A 1 180 ? 136.904 89.855 121.972 1.00 96.71 180 ASP D O 1
ATOM 1391 N N . GLY A 1 181 ? 138.432 90.485 123.482 1.00 94.10 181 GLY D N 1
ATOM 1392 C CA . GLY A 1 181 ? 137.500 91.302 124.236 1.00 94.10 181 GLY D CA 1
ATOM 1393 C C . GLY A 1 181 ? 136.930 92.487 123.483 1.00 94.10 181 GLY D C 1
ATOM 1394 O O . GLY A 1 181 ? 137.102 93.637 123.896 1.00 94.10 181 GLY D O 1
ATOM 1395 N N . LEU A 1 182 ? 136.251 92.212 122.370 1.00 91.08 182 LEU D N 1
ATOM 1396 C CA . LEU A 1 182 ? 135.556 93.260 121.637 1.00 91.08 182 LEU D CA 1
ATOM 1397 C C . LEU A 1 182 ? 134.474 93.885 122.510 1.00 91.08 182 LEU D C 1
ATOM 1398 O O . LEU A 1 182 ? 133.820 93.203 123.304 1.00 91.08 182 LEU D O 1
ATOM 1403 N N . THR A 1 183 ? 134.291 95.194 122.364 1.00 89.67 183 THR D N 1
ATOM 1404 C CA . THR A 1 183 ? 133.384 95.959 123.205 1.00 89.67 183 THR D CA 1
ATOM 1405 C C . THR A 1 183 ? 132.281 96.573 122.355 1.00 89.67 183 THR D C 1
ATOM 1406 O O . THR A 1 183 ? 132.548 97.151 121.297 1.00 89.67 183 THR D O 1
ATOM 1410 N N . LEU A 1 184 ? 131.041 96.444 122.826 1.00 85.03 184 LEU D N 1
ATOM 1411 C CA . LEU A 1 184 ? 129.895 97.026 122.152 1.00 85.03 184 LEU D CA 1
ATOM 1412 C C . LEU A 1 184 ? 129.397 98.251 122.908 1.00 85.03 184 LEU D C 1
ATOM 1413 O O . LEU A 1 184 ? 129.527 98.330 124.133 1.00 85.03 184 LEU D O 1
ATOM 1418 N N . PRO A 1 185 ? 128.823 99.227 122.205 1.00 84.26 185 PRO D N 1
ATOM 1419 C CA . PRO A 1 185 ? 128.122 100.315 122.896 1.00 84.26 185 PRO D CA 1
ATOM 1420 C C . PRO A 1 185 ? 126.711 99.878 123.267 1.00 84.26 185 PRO D C 1
ATOM 1421 O O . PRO A 1 185 ? 125.967 99.364 122.428 1.00 84.26 185 PRO D O 1
ATOM 1425 N N . GLN A 1 186 ? 126.364 100.054 124.542 1.00 84.39 186 GLN D N 1
ATOM 1426 C CA . GLN A 1 186 ? 125.037 99.821 125.118 1.00 84.39 186 GLN D CA 1
ATOM 1427 C C . GLN A 1 186 ? 124.693 98.349 125.303 1.00 84.39 186 GLN D C 1
ATOM 1428 O O . GLN A 1 186 ? 123.535 98.044 125.614 1.00 84.39 186 GLN D O 1
ATOM 1434 N N . PHE A 1 187 ? 125.639 97.428 125.138 1.00 79.63 187 PHE D N 1
ATOM 1435 C CA . PHE A 1 187 ? 125.341 96.013 125.311 1.00 79.63 187 PHE D CA 1
ATOM 1436 C C . PHE A 1 187 ? 126.590 95.265 125.752 1.00 79.63 187 PHE D C 1
ATOM 1437 O O . PHE A 1 187 ? 127.700 95.585 125.320 1.00 79.63 187 PHE D O 1
ATOM 1445 N N . ILE A 1 188 ? 126.396 94.272 126.615 1.00 80.84 188 ILE D N 1
ATOM 1446 C CA . ILE A 1 188 ? 127.454 93.366 127.045 1.00 80.84 188 ILE D CA 1
ATOM 1447 C C . ILE A 1 188 ? 127.019 91.955 126.680 1.00 80.84 188 ILE D C 1
ATOM 1448 O O . ILE A 1 188 ? 126.026 91.445 127.216 1.00 80.84 188 ILE D O 1
ATOM 1453 N N . LEU A 1 189 ? 127.761 91.320 125.778 1.00 84.62 189 LEU D N 1
ATOM 1454 C CA . LEU A 1 189 ? 127.418 89.979 125.325 1.00 84.62 189 LEU D CA 1
ATOM 1455 C C . LEU A 1 189 ? 127.789 88.960 126.396 1.00 84.62 189 LEU D C 1
ATOM 1456 O O . LEU A 1 189 ? 128.956 88.856 126.785 1.00 84.62 189 LEU D O 1
ATOM 1461 N N . LYS A 1 190 ? 126.796 88.212 126.873 1.00 91.85 190 LYS D N 1
ATOM 1462 C CA . LYS A 1 190 ? 127.044 87.209 127.900 1.00 91.85 190 LYS D CA 1
ATOM 1463 C C . LYS A 1 190 ? 127.944 86.103 127.365 1.00 91.85 190 LYS D C 1
ATOM 1464 O O . LYS A 1 190 ? 127.828 85.688 126.209 1.00 91.85 190 LYS D O 1
ATOM 1470 N N . GLU A 1 191 ? 128.850 85.626 128.222 1.00 99.44 191 GLU D N 1
ATOM 1471 C CA . GLU A 1 191 ? 129.760 84.559 127.819 1.00 99.44 191 GLU D CA 1
ATOM 1472 C C . GLU A 1 191 ? 128.997 83.282 127.490 1.00 99.44 191 GLU D C 1
ATOM 1473 O O . GLU A 1 191 ? 129.313 82.595 126.512 1.00 99.44 191 GLU D O 1
ATOM 1479 N N . GLU A 1 192 ? 127.992 82.948 128.294 1.00 97.54 192 GLU D N 1
ATOM 1480 C CA . GLU A 1 192 ? 127.165 81.783 128.015 1.00 97.54 192 GLU D CA 1
ATOM 1481 C C . GLU A 1 192 ? 126.296 82.029 126.788 1.00 97.54 192 GLU D C 1
ATOM 1482 O O . GLU A 1 192 ? 125.717 83.106 126.622 1.00 97.54 192 GLU D O 1
ATOM 1488 N N . LYS A 1 193 ? 126.206 81.018 125.923 1.00 91.31 193 LYS D N 1
ATOM 1489 C CA . LYS A 1 193 ? 125.385 81.110 124.715 1.00 91.31 193 LYS D CA 1
ATOM 1490 C C . LYS A 1 193 ? 124.923 79.699 124.361 1.00 91.31 193 LYS D C 1
ATOM 1491 O O . LYS A 1 193 ? 125.697 78.906 123.815 1.00 91.31 193 LYS D O 1
ATOM 1497 N N . ASP A 1 194 ? 123.667 79.396 124.676 1.00 92.82 194 ASP D N 1
ATOM 1498 C CA . ASP A 1 194 ? 123.128 78.068 124.436 1.00 92.82 194 ASP D CA 1
ATOM 1499 C C . ASP A 1 194 ? 122.949 77.816 122.941 1.00 92.82 194 ASP D C 1
ATOM 1500 O O . ASP A 1 194 ? 122.823 78.741 122.135 1.00 92.82 194 ASP D O 1
ATOM 1505 N N . LEU A 1 195 ? 122.939 76.536 122.579 1.00 92.56 195 LEU D N 1
ATOM 1506 C CA . LEU A 1 195 ? 122.852 76.093 121.190 1.00 92.56 195 LEU D CA 1
ATOM 1507 C C . LEU A 1 195 ? 121.637 75.179 121.055 1.00 92.56 195 LEU D C 1
ATOM 1508 O O . LEU A 1 195 ? 121.747 73.958 121.191 1.00 92.56 195 LEU D O 1
ATOM 1513 N N . ARG A 1 196 ? 120.479 75.774 120.786 1.00 94.87 196 ARG D N 1
ATOM 1514 C CA . ARG A 1 196 ? 119.265 74.999 120.595 1.00 94.87 196 ARG D CA 1
ATOM 1515 C C . ARG A 1 196 ? 119.327 74.227 119.277 1.00 94.87 196 ARG D C 1
ATOM 1516 O O . ARG A 1 196 ? 120.233 74.404 118.459 1.00 94.87 196 ARG D O 1
ATOM 1524 N N . TYR A 1 197 ? 118.338 73.352 119.077 1.00 97.04 197 TYR D N 1
ATOM 1525 C CA . TYR A 1 197 ? 118.254 72.504 117.885 1.00 97.04 197 TYR D CA 1
ATOM 1526 C C . TYR A 1 197 ? 116.852 72.669 117.300 1.00 97.04 197 TYR D C 1
ATOM 1527 O O . TYR A 1 197 ? 115.938 71.900 117.606 1.00 97.04 197 TYR D O 1
ATOM 1536 N N . CYS A 1 198 ? 116.691 73.685 116.458 1.00 99.61 198 CYS D N 1
ATOM 1537 C CA . CYS A 1 198 ? 115.422 73.925 115.792 1.00 99.61 198 CYS D CA 1
ATOM 1538 C C . CYS A 1 198 ? 115.197 72.903 114.682 1.00 99.61 198 CYS D C 1
ATOM 1539 O O . CYS A 1 198 ? 116.112 72.196 114.254 1.00 99.61 198 CYS D O 1
ATOM 1542 N N . THR A 1 199 ? 113.949 72.816 114.229 1.00 101.71 199 THR D N 1
ATOM 1543 C CA . THR A 1 199 ? 113.602 71.968 113.090 1.00 101.71 199 THR D CA 1
ATOM 1544 C C . THR A 1 199 ? 112.282 72.459 112.524 1.00 101.71 199 THR D C 1
ATOM 1545 O O . THR A 1 199 ? 111.249 72.352 113.193 1.00 101.71 199 THR D O 1
ATOM 1549 N N . LYS A 1 200 ? 112.310 72.990 111.306 1.00 102.89 200 LYS D N 1
ATOM 1550 C CA . LYS A 1 200 ? 111.103 73.503 110.676 1.00 102.89 200 LYS D CA 1
ATOM 1551 C C . LYS A 1 200 ? 110.308 72.367 110.049 1.00 102.89 200 LYS D C 1
ATOM 1552 O O . LYS A 1 200 ? 110.874 71.448 109.451 1.00 102.89 200 LYS D O 1
ATOM 1558 N N . HIS A 1 201 ? 108.987 72.437 110.191 1.00 111.63 201 HIS D N 1
ATOM 1559 C CA . HIS A 1 201 ? 108.073 71.441 109.642 1.00 111.63 201 HIS D CA 1
ATOM 1560 C C . HIS A 1 201 ? 107.214 72.111 108.579 1.00 111.63 201 HIS D C 1
ATOM 1561 O O . HIS A 1 201 ? 106.335 72.918 108.901 1.00 111.63 201 HIS D O 1
ATOM 1568 N N . TYR A 1 202 ? 107.470 71.778 107.319 1.00 112.08 202 TYR D N 1
ATOM 1569 C CA . TYR A 1 202 ? 106.691 72.270 106.195 1.00 112.08 202 TYR D CA 1
ATOM 1570 C C . TYR A 1 202 ? 105.821 71.152 105.638 1.00 112.08 202 TYR D C 1
ATOM 1571 O O . TYR A 1 202 ? 105.921 69.990 106.040 1.00 112.08 202 TYR D O 1
ATOM 1580 N N . ASN A 1 203 ? 104.956 71.524 104.693 1.00 119.74 203 ASN D N 1
ATOM 1581 C CA . ASN A 1 203 ? 104.087 70.545 104.053 1.00 119.74 203 ASN D CA 1
ATOM 1582 C C . ASN A 1 203 ? 104.855 69.591 103.147 1.00 119.74 203 ASN D C 1
ATOM 1583 O O . ASN A 1 203 ? 104.348 68.507 102.840 1.00 119.74 203 ASN D O 1
ATOM 1588 N N . THR A 1 204 ? 106.059 69.962 102.720 1.00 117.11 204 THR D N 1
ATOM 1589 C CA . THR A 1 204 ? 106.852 69.142 101.816 1.00 117.11 204 THR D CA 1
ATOM 1590 C C . THR A 1 204 ? 107.840 68.233 102.537 1.00 117.11 204 THR D C 1
ATOM 1591 O O . THR A 1 204 ? 108.571 67.491 101.873 1.00 117.11 204 THR D O 1
ATOM 1595 N N . GLY A 1 205 ? 107.884 68.268 103.862 1.00 110.56 205 GLY D N 1
ATOM 1596 C CA . GLY A 1 205 ? 108.766 67.416 104.624 1.00 110.56 205 GLY D CA 1
ATOM 1597 C C . GLY A 1 205 ? 109.396 68.184 105.765 1.00 110.56 205 GLY D C 1
ATOM 1598 O O . GLY A 1 205 ? 108.853 69.181 106.237 1.00 110.56 205 GLY D O 1
ATOM 1599 N N . LYS A 1 206 ? 110.554 67.702 106.208 1.00 107.49 206 LYS D N 1
ATOM 1600 C CA . LYS A 1 206 ? 111.300 68.309 107.301 1.00 107.49 206 LYS D CA 1
ATOM 1601 C C . LYS A 1 206 ? 112.587 68.915 106.760 1.00 107.49 206 LYS D C 1
ATOM 1602 O O . LYS A 1 206 ? 113.363 68.231 106.086 1.00 107.49 206 LYS D O 1
ATOM 1608 N N . PHE A 1 207 ? 112.811 70.192 107.057 1.00 100.54 207 PHE D N 1
ATOM 1609 C CA . PHE A 1 207 ? 114.023 70.895 106.660 1.00 100.54 207 PHE D CA 1
ATOM 1610 C C . PHE A 1 207 ? 114.910 71.100 107.879 1.00 100.54 207 PHE D C 1
ATOM 1611 O O . PHE A 1 207 ? 114.423 71.480 108.950 1.00 100.54 207 PHE D O 1
ATOM 1619 N N . THR A 1 208 ? 116.204 70.843 107.713 1.00 96.42 208 THR D N 1
ATOM 1620 C CA . THR A 1 208 ? 117.142 70.918 108.823 1.00 96.42 208 THR D CA 1
ATOM 1621 C C . THR A 1 208 ? 117.267 72.349 109.335 1.00 96.42 208 THR D C 1
ATOM 1622 O O . THR A 1 208 ? 117.113 73.318 108.588 1.00 96.42 208 THR D O 1
ATOM 1626 N N . CYS A 1 209 ? 117.545 72.473 110.630 1.00 97.50 209 CYS D N 1
ATOM 1627 C CA . CYS A 1 209 ? 117.664 73.771 111.275 1.00 97.50 209 CYS D CA 1
ATOM 1628 C C . CYS A 1 209 ? 118.604 73.646 112.464 1.00 97.50 209 CYS D C 1
ATOM 1629 O O . CYS A 1 209 ? 118.576 72.642 113.180 1.00 97.50 209 CYS D O 1
ATOM 1632 N N . ILE A 1 210 ? 119.441 74.660 112.656 1.00 89.32 210 ILE D N 1
ATOM 1633 C CA . ILE A 1 210 ? 120.282 74.776 113.844 1.00 89.32 210 ILE D CA 1
ATOM 1634 C C . ILE A 1 210 ? 120.411 76.252 114.180 1.00 89.32 210 ILE D C 1
ATOM 1635 O O . ILE A 1 210 ? 120.558 77.091 113.286 1.00 89.32 210 ILE D O 1
ATOM 1640 N N . GLU A 1 211 ? 120.361 76.574 115.470 1.00 88.16 211 GLU D N 1
ATOM 1641 C CA . GLU A 1 211 ? 120.400 77.964 115.891 1.00 88.16 211 GLU D CA 1
ATOM 1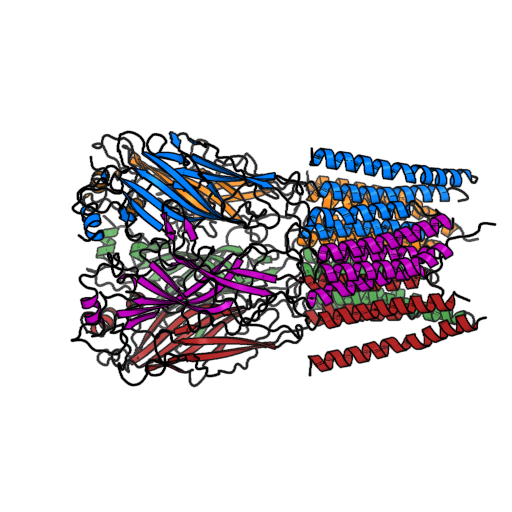642 C C . GLU A 1 211 ? 121.353 78.132 117.063 1.00 88.16 211 GLU D C 1
ATOM 1643 O O . GLU A 1 211 ? 121.577 77.205 117.846 1.00 88.16 211 GLU D O 1
ATOM 1649 N N . ALA A 1 212 ? 121.918 79.332 117.165 1.00 84.12 212 ALA D N 1
ATOM 1650 C CA . ALA A 1 212 ? 122.752 79.734 118.288 1.00 84.12 212 ALA D CA 1
ATOM 1651 C C . ALA A 1 212 ? 122.214 81.048 118.828 1.00 84.12 212 ALA D C 1
ATOM 1652 O O . ALA A 1 212 ? 121.978 81.985 118.060 1.00 84.12 212 ALA D O 1
ATOM 1654 N N . ARG A 1 213 ? 122.024 81.118 120.141 1.00 86.50 213 ARG D N 1
ATOM 1655 C CA . ARG A 1 213 ? 121.397 82.264 120.784 1.00 86.50 213 ARG D CA 1
ATOM 1656 C C . ARG A 1 213 ? 122.457 83.090 121.497 1.00 86.50 213 ARG D C 1
ATOM 1657 O O . ARG A 1 213 ? 123.259 82.549 122.266 1.00 86.50 213 ARG D O 1
ATOM 1665 N N . PHE A 1 214 ? 122.456 84.395 121.242 1.00 79.07 214 PHE D N 1
ATOM 1666 C CA . PHE A 1 214 ? 123.406 85.329 121.840 1.00 79.07 214 PHE D CA 1
ATOM 1667 C C . PHE A 1 214 ? 122.652 86.197 122.842 1.00 79.07 214 PHE D C 1
ATOM 1668 O O . PHE A 1 214 ? 122.006 87.177 122.463 1.00 79.07 214 PHE D O 1
ATOM 1676 N N . HIS A 1 215 ? 122.735 85.835 124.120 1.00 81.59 215 HIS D N 1
ATOM 1677 C CA . HIS A 1 215 ? 122.099 86.631 125.160 1.00 81.59 215 HIS D CA 1
ATOM 1678 C C . HIS A 1 215 ? 122.850 87.942 125.349 1.00 81.59 215 HIS D C 1
ATOM 1679 O O . HIS A 1 215 ? 124.076 87.952 125.490 1.00 81.59 215 HIS D O 1
ATOM 1686 N N . LEU A 1 216 ? 122.113 89.049 125.353 1.00 77.65 216 LEU D N 1
ATOM 1687 C CA . LEU A 1 216 ? 122.690 90.382 125.461 1.00 77.65 216 LEU D CA 1
ATOM 1688 C C . LEU A 1 216 ? 122.103 91.096 126.668 1.00 77.65 216 LEU D C 1
ATOM 1689 O O . LEU A 1 216 ? 120.890 91.042 126.897 1.00 77.65 216 LEU D O 1
ATOM 1694 N N . GLU A 1 217 ? 122.963 91.759 127.436 1.00 83.19 217 GLU D N 1
ATOM 1695 C CA . GLU A 1 217 ? 122.550 92.576 128.566 1.00 83.19 217 GLU D CA 1
ATOM 1696 C C . GLU A 1 217 ? 122.975 94.019 128.329 1.00 83.19 217 GLU D C 1
ATOM 1697 O O . GLU A 1 217 ? 123.999 94.284 127.694 1.00 83.19 217 GLU D O 1
ATOM 1703 N N . ARG A 1 218 ? 122.178 94.951 128.844 1.00 77.24 218 ARG D N 1
ATOM 1704 C CA . ARG A 1 218 ? 122.378 96.375 128.605 1.00 77.24 218 ARG D CA 1
ATOM 1705 C C . ARG A 1 218 ? 122.929 97.041 129.859 1.00 77.24 218 ARG D C 1
ATOM 1706 O O . ARG A 1 218 ? 122.342 96.921 130.940 1.00 77.24 218 ARG D O 1
ATOM 1714 N N . GLN A 1 219 ? 124.053 97.738 129.713 1.00 80.16 219 GLN D N 1
ATOM 1715 C CA . GLN A 1 219 ? 124.576 98.550 130.801 1.00 80.16 219 GLN D CA 1
ATOM 1716 C C . GLN A 1 219 ? 123.649 99.729 131.069 1.00 80.16 219 GLN D C 1
ATOM 1717 O O . GLN A 1 219 ? 122.973 100.235 130.169 1.00 80.16 219 GLN D O 1
ATOM 1723 N N . MET A 1 220 ? 123.615 100.167 132.328 1.00 78.59 220 MET D N 1
ATOM 1724 C CA . MET A 1 220 ? 122.651 101.176 132.743 1.00 78.59 220 MET D CA 1
ATOM 1725 C C . MET A 1 220 ? 123.282 102.346 133.491 1.00 78.59 220 MET D C 1
ATOM 1726 O O . MET A 1 220 ? 122.553 103.138 134.091 1.00 78.59 220 MET D O 1
ATOM 1731 N N . GLY A 1 221 ? 124.604 102.489 133.468 1.00 76.45 221 GLY D N 1
ATOM 1732 C CA . GLY A 1 221 ? 125.239 103.582 134.182 1.00 76.45 221 GLY D CA 1
ATOM 1733 C C . GLY A 1 221 ? 124.861 104.964 133.684 1.00 76.45 221 GLY D C 1
ATOM 1734 O O . GLY A 1 221 ? 124.398 105.812 134.461 1.00 76.45 221 GLY D O 1
ATOM 1735 N N . TYR A 1 222 ? 125.058 105.203 132.385 1.00 75.99 222 TYR D N 1
ATOM 1736 C CA . TYR A 1 222 ? 124.759 106.514 131.819 1.00 75.99 222 TYR D CA 1
ATOM 1737 C C . TYR A 1 222 ? 123.271 106.824 131.890 1.00 75.99 222 TYR D C 1
ATOM 1738 O O . TYR A 1 222 ? 122.881 107.941 132.252 1.00 75.99 222 TYR D O 1
ATOM 1747 N N . TYR A 1 223 ? 122.423 105.853 131.541 1.00 76.47 223 TYR D N 1
ATOM 1748 C CA . TYR A 1 223 ? 120.983 106.061 131.653 1.00 76.47 223 TYR D CA 1
ATOM 1749 C C . TYR A 1 223 ? 120.600 106.395 133.087 1.00 76.47 223 TYR D C 1
ATOM 1750 O O . TYR A 1 223 ? 119.941 107.411 133.347 1.00 76.47 223 TYR D O 1
ATOM 1759 N N . LEU A 1 224 ? 121.031 105.554 134.031 1.00 74.99 224 LEU D N 1
ATOM 1760 C CA . LEU A 1 224 ? 120.767 105.769 135.447 1.00 74.99 224 LEU D CA 1
ATOM 1761 C C . LEU A 1 224 ? 121.105 107.195 135.851 1.00 74.99 224 LEU D C 1
ATOM 1762 O O . LEU A 1 224 ? 120.223 107.962 136.246 1.00 74.99 224 LEU D O 1
ATOM 1767 N N . ILE A 1 225 ? 122.372 107.583 135.707 1.00 74.93 225 ILE D N 1
ATOM 1768 C CA . ILE A 1 225 ? 122.783 108.916 136.133 1.00 74.93 225 ILE D CA 1
ATOM 1769 C C . ILE A 1 225 ? 121.943 109.963 135.415 1.00 74.93 225 ILE D C 1
ATOM 1770 O O . ILE A 1 225 ? 121.056 110.581 136.024 1.00 74.93 225 ILE D O 1
ATOM 1775 N N . GLN A 1 226 ? 122.123 110.065 134.095 1.00 78.66 226 GLN D N 1
ATOM 1776 C CA . GLN A 1 226 ? 121.663 111.225 133.344 1.00 78.66 226 GLN D CA 1
ATOM 1777 C C . GLN A 1 226 ? 120.150 111.318 133.227 1.00 78.66 226 GLN D C 1
ATOM 1778 O O . GLN A 1 226 ? 119.657 112.346 132.753 1.00 78.66 226 GLN D O 1
ATOM 1784 N N . MET A 1 227 ? 119.396 110.297 133.631 1.00 77.40 227 MET D N 1
ATOM 1785 C CA . MET A 1 227 ? 117.949 110.450 133.650 1.00 77.40 227 MET D CA 1
ATOM 1786 C C . MET A 1 227 ? 117.367 110.382 135.051 1.00 77.40 227 MET D C 1
ATOM 1787 O O . MET A 1 227 ? 116.561 111.245 135.417 1.00 77.40 227 MET D O 1
ATOM 1792 N N . TYR A 1 228 ? 117.740 109.381 135.851 1.00 70.97 228 TYR D N 1
ATOM 1793 C CA . TYR A 1 228 ? 117.135 109.244 137.167 1.00 70.97 228 TYR D CA 1
ATOM 1794 C C . TYR A 1 228 ? 117.607 110.335 138.124 1.00 70.97 228 TYR D C 1
ATOM 1795 O O . TYR A 1 228 ? 116.796 110.887 138.876 1.00 70.97 228 TYR D O 1
ATOM 1804 N N . ILE A 1 229 ? 118.910 110.660 138.131 1.00 70.53 229 ILE D N 1
ATOM 1805 C CA . ILE A 1 229 ? 119.421 111.598 139.133 1.00 70.53 229 ILE D CA 1
ATOM 1806 C C . ILE A 1 229 ? 118.793 112.983 139.005 1.00 70.53 229 ILE D C 1
ATOM 1807 O O . ILE A 1 229 ? 118.332 113.522 140.025 1.00 70.53 229 ILE D O 1
ATOM 1812 N N . PRO A 1 230 ? 118.738 113.613 137.821 1.00 72.32 230 PRO D N 1
ATOM 1813 C CA . PRO A 1 230 ? 118.088 114.934 137.747 1.00 72.32 230 PRO D CA 1
ATOM 1814 C C . PRO A 1 230 ? 116.629 114.924 138.171 1.00 72.32 230 PRO D C 1
ATOM 1815 O O . PRO A 1 230 ? 116.172 115.881 138.808 1.00 72.32 230 PRO D O 1
ATOM 1819 N N . SER A 1 231 ? 115.881 113.869 137.838 1.00 71.19 231 SER D N 1
ATOM 1820 C CA . SER A 1 231 ? 114.479 113.806 138.240 1.00 71.19 231 SER D CA 1
ATOM 1821 C C . SER A 1 231 ? 114.343 113.749 139.757 1.00 71.19 231 SER D C 1
ATOM 1822 O O . SER A 1 231 ? 113.503 114.447 140.343 1.00 71.19 231 SER D O 1
ATOM 1825 N N . LEU A 1 232 ? 115.166 112.928 140.411 1.00 68.03 232 LEU D N 1
ATOM 1826 C CA . LEU A 1 232 ? 115.135 112.859 141.867 1.00 68.03 232 LEU D CA 1
ATOM 1827 C C . LEU A 1 232 ? 115.520 114.198 142.483 1.00 68.03 232 LEU D C 1
ATOM 1828 O O . LEU A 1 232 ? 114.912 114.636 143.468 1.00 68.03 232 LEU D O 1
ATOM 1833 N N . LEU A 1 233 ? 116.521 114.869 141.909 1.00 67.23 233 LEU D N 1
ATOM 1834 C CA . LEU A 1 233 ? 116.914 116.177 142.423 1.00 67.23 233 LEU D CA 1
ATOM 1835 C C . LEU A 1 233 ? 115.783 117.190 142.284 1.00 67.23 233 LEU D C 1
ATOM 1836 O O . LEU A 1 233 ? 115.555 118.004 143.186 1.00 67.23 233 LEU D O 1
ATOM 1841 N N . ILE A 1 234 ? 115.061 117.156 141.164 1.00 67.51 234 ILE D N 1
ATOM 1842 C CA . ILE A 1 234 ? 113.952 118.088 140.977 1.00 67.51 234 ILE D CA 1
ATOM 1843 C C . ILE A 1 234 ? 112.822 117.784 141.956 1.00 67.51 234 ILE D C 1
ATOM 1844 O O . ILE A 1 234 ? 112.153 118.697 142.457 1.00 67.51 234 ILE D O 1
ATOM 1849 N N . VAL A 1 235 ? 112.587 116.504 142.246 1.00 65.66 235 VAL D N 1
ATOM 1850 C CA . VAL A 1 235 ? 111.589 116.158 143.258 1.00 65.66 235 VAL D CA 1
ATOM 1851 C C . VAL A 1 235 ? 112.003 116.699 144.624 1.00 65.66 235 VAL D C 1
ATOM 1852 O O . VAL A 1 235 ? 111.175 117.232 145.380 1.00 65.66 235 VAL D O 1
ATOM 1856 N N . ILE A 1 236 ? 113.288 116.571 144.965 1.00 64.36 236 ILE D N 1
ATOM 1857 C CA . ILE A 1 236 ? 113.771 117.134 146.225 1.00 64.36 236 ILE D CA 1
ATOM 1858 C C . ILE A 1 236 ? 113.591 118.648 146.235 1.00 64.36 236 ILE D C 1
ATOM 1859 O O . ILE A 1 236 ? 113.283 119.245 147.272 1.00 64.36 236 ILE D O 1
ATOM 1864 N N . LEU A 1 237 ? 113.790 119.295 145.085 1.00 67.33 237 LEU D N 1
ATOM 1865 C CA . LEU A 1 237 ? 113.574 120.738 145.006 1.00 67.33 237 LEU D CA 1
ATOM 1866 C C . LEU A 1 237 ? 112.104 121.095 145.210 1.00 67.33 237 LEU D C 1
ATOM 1867 O O . LEU A 1 237 ? 111.785 122.129 145.808 1.00 67.33 237 LEU D O 1
ATOM 1872 N N . SER A 1 238 ? 111.194 120.261 144.708 1.00 68.27 238 SER D N 1
ATOM 1873 C CA . SER A 1 238 ? 109.775 120.479 144.980 1.00 68.27 238 SER D CA 1
ATOM 1874 C C . SER A 1 238 ? 109.478 120.356 146.471 1.00 68.27 238 SER D C 1
ATOM 1875 O O . SER A 1 238 ? 108.686 121.127 147.028 1.00 68.27 238 SER D O 1
ATOM 1878 N N . TRP A 1 239 ? 110.106 119.387 147.137 1.00 70.86 239 TRP D N 1
ATOM 1879 C CA . TRP A 1 239 ? 109.951 119.294 148.589 1.00 70.86 239 TRP D CA 1
ATOM 1880 C C . TRP A 1 239 ? 110.549 120.512 149.290 1.00 70.86 239 TRP D C 1
ATOM 1881 O O . TRP A 1 239 ? 110.045 120.951 150.332 1.00 70.86 239 TRP D O 1
ATOM 1892 N N . ILE A 1 240 ? 111.620 121.074 148.733 1.00 73.69 240 ILE D N 1
ATOM 1893 C CA . ILE A 1 240 ? 112.150 122.332 149.249 1.00 73.69 240 ILE D CA 1
ATOM 1894 C C . ILE A 1 240 ? 111.107 123.433 149.122 1.00 73.69 240 ILE D C 1
ATOM 1895 O O . ILE A 1 240 ? 110.920 124.246 150.036 1.00 73.69 240 ILE D O 1
ATOM 1900 N N . SER A 1 241 ? 110.408 123.470 147.985 1.00 76.42 241 SER D N 1
ATOM 1901 C CA . SER A 1 241 ? 109.305 124.413 147.815 1.00 76.42 241 SER D CA 1
ATOM 1902 C C . SER A 1 241 ? 108.235 124.195 148.875 1.00 76.42 241 SER D C 1
ATOM 1903 O O . SER A 1 241 ? 107.622 125.154 149.359 1.00 76.42 241 SER D O 1
ATOM 1906 N N . PHE A 1 242 ? 107.991 122.935 149.239 1.00 78.31 242 PHE D N 1
ATOM 1907 C CA . PHE A 1 242 ? 107.121 122.654 150.379 1.00 78.31 242 PHE D CA 1
ATOM 1908 C C . PHE A 1 242 ? 107.656 123.307 151.647 1.00 78.31 242 PHE D C 1
ATOM 1909 O O . PHE A 1 242 ? 106.891 123.870 152.439 1.00 78.31 242 PHE D O 1
ATOM 1917 N N . TRP A 1 243 ? 108.969 123.235 151.854 1.00 86.53 243 TRP D N 1
ATOM 1918 C CA . TRP A 1 243 ? 109.587 123.748 153.073 1.00 86.53 243 TRP D CA 1
ATOM 1919 C C . TRP A 1 243 ? 109.803 125.258 153.033 1.00 86.53 243 TRP D C 1
ATOM 1920 O O . TRP A 1 243 ? 110.917 125.730 153.278 1.00 86.53 243 TRP D O 1
ATOM 1931 N N . ILE A 1 244 ? 108.754 126.029 152.733 1.00 86.64 244 ILE D N 1
ATOM 1932 C CA . ILE A 1 244 ? 108.822 127.487 152.728 1.00 86.64 244 ILE D CA 1
ATOM 1933 C C . ILE A 1 244 ? 107.537 128.022 153.349 1.00 86.64 244 ILE D C 1
ATOM 1934 O O . ILE A 1 244 ? 106.508 127.344 153.382 1.00 86.64 244 ILE D O 1
ATOM 1939 N N . ASN A 1 245 ? 107.607 129.253 153.853 1.00 94.01 245 ASN D N 1
ATOM 1940 C CA . ASN A 1 245 ? 106.443 129.882 154.460 1.00 94.01 245 ASN D CA 1
ATOM 1941 C C . ASN A 1 245 ? 105.367 130.155 153.415 1.00 94.01 245 ASN D C 1
ATOM 1942 O O . ASN A 1 245 ? 105.650 130.343 152.229 1.00 94.01 245 ASN D O 1
ATOM 1947 N N . MET A 1 246 ? 104.115 130.180 153.876 1.00 95.44 246 MET D N 1
ATOM 1948 C CA . MET A 1 246 ? 102.984 130.298 152.960 1.00 95.44 246 MET D CA 1
ATOM 1949 C C . MET A 1 246 ? 102.922 131.675 152.308 1.00 95.44 246 MET D C 1
ATOM 1950 O O . MET A 1 246 ? 102.522 131.795 151.145 1.00 95.44 246 MET D O 1
ATOM 1955 N N . ASP A 1 247 ? 103.303 132.726 153.036 1.00 96.00 247 ASP D N 1
ATOM 1956 C CA . ASP A 1 247 ? 103.188 134.078 152.498 1.00 96.00 247 ASP D CA 1
ATOM 1957 C C . ASP A 1 247 ? 104.188 134.362 151.382 1.00 96.00 247 ASP D C 1
ATOM 1958 O O . ASP A 1 247 ? 104.021 135.350 150.659 1.00 96.00 247 ASP D O 1
ATOM 1963 N N . ALA A 1 248 ? 105.214 133.526 151.217 1.00 90.67 248 ALA D N 1
ATOM 1964 C CA . ALA A 1 248 ? 106.200 133.717 150.153 1.00 90.67 248 ALA D CA 1
ATOM 1965 C C . ALA A 1 248 ? 105.638 133.230 148.815 1.00 90.67 248 ALA D C 1
ATOM 1966 O O . ALA A 1 248 ? 106.147 132.303 148.182 1.00 90.67 248 ALA D O 1
ATOM 1968 N N . ALA A 1 249 ? 104.553 133.882 148.397 1.00 87.47 249 ALA D N 1
ATOM 1969 C CA . ALA A 1 249 ? 103.863 133.477 147.174 1.00 87.47 249 ALA D CA 1
ATOM 1970 C C . ALA A 1 249 ? 104.739 133.571 145.932 1.00 87.47 249 ALA D C 1
ATOM 1971 O O . ALA A 1 249 ? 104.774 132.597 145.160 1.00 87.47 249 ALA D O 1
ATOM 1973 N N . PRO A 1 250 ? 105.442 134.679 145.656 1.00 86.29 250 PRO D N 1
ATOM 1974 C CA . PRO A 1 250 ? 106.284 134.698 144.446 1.00 86.29 250 PRO D CA 1
ATOM 1975 C C . PRO A 1 250 ? 107.351 133.621 144.455 1.00 86.29 250 PRO D C 1
ATOM 1976 O O . PRO A 1 250 ? 107.548 132.935 143.444 1.00 86.29 250 PRO D O 1
ATOM 1980 N N . ALA A 1 251 ? 108.033 133.438 145.588 1.00 84.38 251 ALA D N 1
ATOM 1981 C CA . ALA A 1 251 ? 109.095 132.442 145.663 1.00 84.38 251 ALA D CA 1
ATOM 1982 C C . ALA A 1 251 ? 108.549 131.038 145.442 1.00 84.38 251 ALA D C 1
ATOM 1983 O O . ALA A 1 251 ? 109.115 130.254 144.672 1.00 84.38 251 ALA D O 1
ATOM 1985 N N . ARG A 1 252 ? 107.432 130.708 146.094 1.00 82.55 252 ARG D N 1
ATOM 1986 C CA . ARG A 1 252 ? 106.892 129.357 145.971 1.00 82.55 252 ARG D CA 1
ATOM 1987 C C . ARG A 1 252 ? 106.352 129.095 144.570 1.00 82.55 252 ARG D C 1
ATOM 1988 O O . ARG A 1 252 ? 106.583 128.017 144.007 1.00 82.55 252 ARG D O 1
ATOM 1996 N N . VAL A 1 253 ? 105.639 130.063 143.984 1.00 79.02 253 VAL D N 1
ATOM 1997 C CA . VAL A 1 253 ? 105.131 129.880 142.626 1.00 79.02 253 VAL D CA 1
ATOM 1998 C C . VAL A 1 253 ? 106.286 129.715 141.649 1.00 79.02 253 VAL D C 1
ATOM 1999 O O . VAL A 1 253 ? 106.271 128.827 140.787 1.00 79.02 253 VAL D O 1
ATOM 2003 N N . GLY A 1 254 ? 107.302 130.573 141.764 1.00 77.90 254 GLY D N 1
ATOM 2004 C CA . GLY A 1 254 ? 108.444 130.467 140.875 1.00 77.90 254 GLY D CA 1
ATOM 2005 C C . GLY A 1 254 ? 109.149 129.134 141.007 1.00 77.90 254 GLY D C 1
ATOM 2006 O O . GLY A 1 254 ? 109.477 128.494 140.008 1.00 77.90 254 GLY D O 1
ATOM 2007 N N . LEU A 1 255 ? 109.362 128.683 142.245 1.00 77.21 255 LEU D N 1
ATOM 2008 C CA . LEU A 1 255 ? 110.042 127.412 142.461 1.00 77.21 255 LEU D CA 1
ATOM 2009 C C . LEU A 1 255 ? 109.246 126.256 141.869 1.00 77.21 255 LEU D C 1
ATOM 2010 O O . LEU A 1 255 ? 109.799 125.408 141.159 1.00 77.21 255 LEU D O 1
ATOM 2015 N N . GLY A 1 256 ? 107.936 126.222 142.123 1.00 74.45 256 GLY D N 1
ATOM 2016 C CA . GLY A 1 256 ? 107.129 125.128 141.604 1.00 74.45 256 GLY D CA 1
ATOM 2017 C C . GLY A 1 256 ? 107.074 125.106 140.089 1.00 74.45 256 GLY D C 1
ATOM 2018 O O . GLY A 1 256 ? 107.287 124.064 139.458 1.00 74.45 256 GLY D O 1
ATOM 2019 N N . ILE A 1 257 ? 106.814 126.265 139.476 1.00 72.68 257 ILE D N 1
ATOM 2020 C CA . ILE A 1 257 ? 106.675 126.294 138.025 1.00 72.68 257 ILE D CA 1
ATOM 2021 C C . ILE A 1 257 ? 108.018 126.054 137.350 1.00 72.68 257 ILE D C 1
ATOM 2022 O O . ILE A 1 257 ? 108.080 125.429 136.284 1.00 72.68 257 ILE D O 1
ATOM 2027 N N . THR A 1 258 ? 109.117 126.508 137.958 1.00 71.94 258 THR D N 1
ATOM 2028 C CA . THR A 1 258 ? 110.423 126.272 137.363 1.00 71.94 258 THR D CA 1
ATOM 2029 C C . THR A 1 258 ? 110.849 124.819 137.517 1.00 71.94 258 THR D C 1
ATOM 2030 O O . THR A 1 258 ? 111.524 124.283 136.636 1.00 71.94 258 THR D O 1
ATOM 2034 N N . THR A 1 259 ? 110.451 124.155 138.607 1.00 72.66 259 THR D N 1
ATOM 2035 C CA . THR A 1 259 ? 110.680 122.717 138.702 1.00 72.66 259 THR D CA 1
ATOM 2036 C C . THR A 1 259 ? 109.877 121.963 137.649 1.00 72.66 259 THR D C 1
ATOM 2037 O O . THR A 1 259 ? 110.372 120.998 137.052 1.00 72.66 259 THR D O 1
ATOM 2041 N N . VAL A 1 260 ? 108.633 122.388 137.407 1.00 70.80 260 VAL D N 1
ATOM 2042 C CA . VAL A 1 260 ? 107.833 121.764 136.352 1.00 70.80 260 VAL D CA 1
ATOM 2043 C C . VAL A 1 260 ? 108.515 121.938 135.000 1.00 70.80 260 VAL D C 1
ATOM 2044 O O . VAL A 1 260 ? 108.623 120.992 134.207 1.00 70.80 260 VAL D O 1
ATOM 2048 N N . LEU A 1 261 ? 108.989 123.155 134.721 1.00 71.74 261 LEU D N 1
ATOM 2049 C CA . LEU A 1 261 ? 109.677 123.421 133.462 1.00 71.74 261 LEU D CA 1
ATOM 2050 C C . LEU A 1 261 ? 110.952 122.594 133.348 1.00 71.74 261 LEU D C 1
ATOM 2051 O O . LEU A 1 261 ? 111.281 122.092 132.268 1.00 71.74 261 LEU D O 1
ATOM 2056 N N . THR A 1 262 ? 111.692 122.458 134.451 1.00 73.17 262 THR D N 1
ATOM 2057 C CA . THR A 1 262 ? 112.917 121.669 134.435 1.00 73.17 262 THR D CA 1
ATOM 2058 C C . THR A 1 262 ? 112.627 120.206 134.134 1.00 73.17 262 THR D C 1
ATOM 2059 O O . THR A 1 262 ? 113.337 119.578 133.343 1.00 73.17 262 THR D O 1
ATOM 2063 N N . MET A 1 263 ? 111.587 119.644 134.752 1.00 72.51 263 MET D N 1
ATOM 2064 C CA . MET A 1 263 ? 111.222 118.263 134.449 1.00 72.51 263 MET D CA 1
ATOM 2065 C C . MET A 1 263 ? 110.807 118.111 132.991 1.00 72.51 263 MET D C 1
ATOM 2066 O O . MET A 1 263 ? 111.195 117.142 132.321 1.00 72.51 263 MET D O 1
ATOM 2071 N N . THR A 1 264 ? 110.021 119.062 132.480 1.00 75.34 264 THR D N 1
ATOM 2072 C CA . THR A 1 264 ? 109.577 118.980 131.092 1.00 75.34 264 THR D CA 1
ATOM 2073 C C . THR A 1 264 ? 110.756 119.039 130.128 1.00 75.34 264 THR D C 1
ATOM 2074 O O . THR A 1 264 ? 110.834 118.245 129.182 1.00 75.34 264 THR D O 1
ATOM 2078 N N . THR A 1 265 ? 111.698 119.957 130.362 1.00 78.18 265 THR D N 1
ATOM 2079 C CA . THR A 1 265 ? 112.839 120.067 129.459 1.00 78.18 265 THR D CA 1
ATOM 2080 C C . THR A 1 265 ? 113.794 118.890 129.619 1.00 78.18 265 THR D C 1
ATOM 2081 O O . THR A 1 265 ? 114.430 118.480 128.643 1.00 78.18 265 THR D O 1
ATOM 2085 N N . GLN A 1 266 ? 113.893 118.318 130.822 1.00 80.11 266 GLN D N 1
ATOM 2086 C CA . GLN A 1 266 ? 114.688 117.109 131.000 1.00 80.11 266 GLN D CA 1
ATOM 2087 C C . GLN A 1 266 ? 114.116 115.959 130.185 1.00 80.11 266 GLN D C 1
ATOM 2088 O O . GLN A 1 266 ? 114.854 115.260 129.480 1.00 80.11 266 GLN D O 1
ATOM 2094 N N . SER A 1 267 ? 112.797 115.762 130.250 1.00 83.17 267 SER D N 1
ATOM 2095 C CA . SER A 1 267 ? 112.175 114.716 129.444 1.00 83.17 267 SER D CA 1
ATOM 2096 C C . SER A 1 267 ? 112.351 114.988 127.954 1.00 83.17 267 SER D C 1
ATOM 2097 O O . SER A 1 267 ? 112.657 114.072 127.179 1.00 83.17 267 SER D O 1
ATOM 2100 N N . SER A 1 268 ? 112.169 116.244 127.536 1.00 83.23 268 SER D N 1
ATOM 2101 C CA . SER A 1 268 ? 112.293 116.581 126.122 1.00 83.23 268 SER D CA 1
ATOM 2102 C C . SER A 1 268 ? 113.705 116.325 125.610 1.00 83.23 268 SER D C 1
ATOM 2103 O O . SER A 1 268 ? 113.887 115.800 124.505 1.00 83.23 268 SER D O 1
ATOM 2106 N N . GLY A 1 269 ? 114.719 116.695 126.395 1.00 85.19 269 GLY D N 1
ATOM 2107 C CA . GLY A 1 269 ? 116.089 116.414 126.006 1.00 85.19 269 GLY D CA 1
ATOM 2108 C C . GLY A 1 269 ? 116.428 114.939 126.055 1.00 85.19 269 GLY D C 1
ATOM 2109 O O . GLY A 1 269 ? 117.288 114.472 125.303 1.00 85.19 269 GLY D O 1
ATOM 2110 N N . SER A 1 270 ? 115.761 114.185 126.932 1.00 86.67 270 SER D N 1
ATOM 2111 C CA . SER A 1 270 ? 115.985 112.749 127.006 1.00 86.67 270 SER D CA 1
ATOM 2112 C C . SER A 1 270 ? 115.332 111.986 125.862 1.00 86.67 270 SER D C 1
ATOM 2113 O O . SER A 1 270 ? 115.805 110.897 125.520 1.00 86.67 270 SER D O 1
ATOM 2116 N N . ARG A 1 271 ? 114.263 112.522 125.266 1.00 86.40 271 ARG D N 1
ATOM 2117 C CA . ARG A 1 271 ? 113.593 111.819 124.174 1.00 86.40 271 ARG D CA 1
ATOM 2118 C C . ARG A 1 271 ? 114.473 111.662 122.939 1.00 86.40 271 ARG D C 1
ATOM 2119 O O . ARG A 1 271 ? 114.223 110.762 122.130 1.00 86.40 271 ARG D O 1
ATOM 2127 N N . ALA A 1 272 ? 115.486 112.513 122.764 1.00 89.47 272 ALA D N 1
ATOM 2128 C CA . ALA A 1 272 ? 116.326 112.429 121.573 1.00 89.47 272 ALA D CA 1
ATOM 2129 C C . ALA A 1 272 ? 117.294 111.251 121.634 1.00 89.47 272 ALA D C 1
ATOM 2130 O O . ALA A 1 272 ? 117.518 110.577 120.622 1.00 89.47 272 ALA D O 1
ATOM 2132 N N . SER A 1 273 ? 117.880 110.989 122.803 1.00 90.56 273 SER D N 1
ATOM 2133 C CA . SER A 1 273 ? 118.879 109.930 122.912 1.00 90.56 273 SER D CA 1
ATOM 2134 C C . SER A 1 273 ? 118.244 108.544 122.924 1.00 90.56 273 SER D C 1
ATOM 2135 O O . SER A 1 273 ? 118.825 107.588 122.397 1.00 90.56 273 SER D O 1
ATOM 2138 N N . LEU A 1 274 ? 117.065 108.414 123.526 1.00 87.34 274 LEU D N 1
ATOM 2139 C CA . LEU A 1 274 ? 116.426 107.116 123.640 1.00 87.34 274 LEU D CA 1
ATOM 2140 C C . LEU A 1 274 ? 115.959 106.625 122.270 1.00 87.34 274 LEU D C 1
ATOM 2141 O O . LEU A 1 274 ? 115.698 107.429 121.370 1.00 87.34 274 LEU D O 1
ATOM 2146 N N . PRO A 1 275 ? 115.866 105.308 122.082 1.00 84.74 275 PRO D N 1
ATOM 2147 C CA . PRO A 1 275 ? 115.345 104.779 120.818 1.00 84.74 275 PRO D CA 1
ATOM 2148 C C . PRO A 1 275 ? 113.920 105.246 120.565 1.00 84.74 275 PRO D C 1
ATOM 2149 O O . PRO A 1 275 ? 113.118 105.397 121.488 1.00 84.74 275 PRO D O 1
ATOM 2153 N N . LYS A 1 276 ? 113.612 105.471 119.290 1.00 87.81 276 LYS D N 1
ATOM 2154 C CA . LYS A 1 276 ? 112.299 105.964 118.879 1.00 87.81 276 LYS D CA 1
ATOM 2155 C C . LYS A 1 276 ? 111.369 104.770 118.715 1.00 87.81 276 LYS D C 1
ATOM 2156 O O . LYS A 1 276 ? 111.355 104.115 117.669 1.00 87.81 276 LYS D O 1
ATOM 2162 N N . VAL A 1 277 ? 110.586 104.486 119.758 1.00 81.81 277 VAL D N 1
ATOM 2163 C CA . VAL A 1 277 ? 109.639 103.381 119.760 1.00 81.81 277 VAL D CA 1
ATOM 2164 C C . VAL A 1 277 ? 108.266 103.931 120.123 1.00 81.81 277 VAL D C 1
ATOM 2165 O O . VAL A 1 277 ? 108.137 105.004 120.716 1.00 81.81 277 VAL D O 1
ATOM 2169 N N . SER A 1 278 ? 107.229 103.178 119.756 1.00 81.78 278 SER D N 1
ATOM 2170 C CA . SER A 1 278 ? 105.857 103.649 119.880 1.00 81.78 278 SER D CA 1
ATOM 2171 C C . SER A 1 278 ? 105.131 103.130 121.115 1.00 81.78 278 SER D C 1
ATOM 2172 O O . SER A 1 278 ? 104.052 103.640 121.430 1.00 81.78 278 SER D O 1
ATOM 2175 N N . TYR A 1 279 ? 105.676 102.142 121.815 1.00 83.57 279 TYR D N 1
ATOM 2176 C CA . TYR A 1 279 ? 105.064 101.658 123.043 1.00 83.57 279 TYR D CA 1
ATOM 2177 C C . TYR A 1 279 ? 105.831 102.163 124.261 1.00 83.57 279 TYR D C 1
ATOM 2178 O O . TYR A 1 279 ? 107.002 102.541 124.177 1.00 83.57 279 TYR D O 1
ATOM 2187 N N . VAL A 1 280 ? 105.142 102.169 125.402 1.00 77.79 280 VAL D N 1
ATOM 2188 C CA . VAL A 1 280 ? 105.682 102.779 126.612 1.00 77.79 280 VAL D CA 1
ATOM 2189 C C . VAL A 1 280 ? 106.887 101.988 127.099 1.00 77.79 280 VAL D C 1
ATOM 2190 O O . VAL A 1 280 ? 106.859 100.752 127.161 1.00 77.79 280 VAL D O 1
ATOM 2194 N N . LYS A 1 281 ? 107.955 102.700 127.437 1.00 73.07 281 LYS D N 1
ATOM 2195 C CA . LYS A 1 281 ? 109.168 102.106 127.974 1.00 73.07 281 LYS D CA 1
ATOM 2196 C C . LYS A 1 281 ? 109.213 102.281 129.489 1.00 73.07 281 LYS D C 1
ATOM 2197 O O . LYS A 1 281 ? 108.443 103.041 130.080 1.00 73.07 281 LYS D O 1
ATOM 2203 N N . ALA A 1 282 ? 110.140 101.560 130.120 1.00 71.87 282 ALA D N 1
ATOM 2204 C CA . ALA A 1 282 ? 110.250 101.585 131.573 1.00 71.87 282 ALA D CA 1
ATOM 2205 C C . ALA A 1 282 ? 110.795 102.900 132.109 1.00 71.87 282 ALA D C 1
ATOM 2206 O O . ALA A 1 282 ? 110.742 103.120 133.323 1.00 71.87 282 ALA D O 1
ATOM 2208 N N . ILE A 1 283 ? 111.315 103.772 131.248 1.00 70.36 283 ILE D N 1
ATOM 2209 C CA . ILE A 1 283 ? 111.879 105.040 131.691 1.00 70.36 283 ILE D CA 1
ATOM 2210 C C . ILE A 1 283 ? 110.829 106.132 131.526 1.00 70.36 283 ILE D C 1
ATOM 2211 O O . ILE A 1 283 ? 110.808 107.113 132.281 1.00 70.36 283 ILE D O 1
ATOM 2216 N N . ASP A 1 284 ? 109.936 105.955 130.549 1.00 74.40 284 ASP D N 1
ATOM 2217 C CA . ASP A 1 284 ? 108.840 106.900 130.372 1.00 74.40 284 ASP D CA 1
ATOM 2218 C C . ASP A 1 284 ? 107.924 106.905 131.586 1.00 74.40 284 ASP D C 1
ATOM 2219 O O . ASP A 1 284 ? 107.428 107.962 131.992 1.00 74.40 284 ASP D O 1
ATOM 2224 N N . ILE A 1 285 ? 107.689 105.733 132.180 1.00 69.50 285 ILE D N 1
ATOM 2225 C CA . ILE A 1 285 ? 106.882 105.659 133.396 1.00 69.50 285 ILE D CA 1
ATOM 2226 C C . ILE A 1 285 ? 107.524 106.479 134.508 1.00 69.50 285 ILE D C 1
ATOM 2227 O O . ILE A 1 285 ? 106.857 107.265 135.190 1.00 69.50 285 ILE D O 1
ATOM 2232 N N . TRP A 1 286 ? 108.833 106.305 134.705 1.00 69.75 286 TRP D N 1
ATOM 2233 C CA . TRP A 1 286 ? 109.539 107.032 135.755 1.00 69.75 286 TRP D CA 1
ATOM 2234 C C . TRP A 1 286 ? 109.473 108.538 135.525 1.00 69.75 286 TRP D C 1
ATOM 2235 O O . TRP A 1 286 ? 109.192 109.310 136.451 1.00 69.75 286 TRP D O 1
ATOM 2246 N N . MET A 1 287 ? 109.722 108.975 134.288 1.00 72.49 287 MET D N 1
ATOM 2247 C CA . MET A 1 287 ? 109.696 110.407 134.005 1.00 72.49 287 MET D CA 1
ATOM 2248 C C . MET A 1 287 ? 108.296 110.981 134.187 1.00 72.49 287 MET D C 1
ATOM 2249 O O . MET A 1 287 ? 108.133 112.075 134.745 1.00 72.49 287 MET D O 1
ATOM 2254 N N . ALA A 1 288 ? 107.272 110.251 133.737 1.00 70.03 288 ALA D N 1
ATOM 2255 C CA . ALA A 1 288 ? 105.902 110.718 133.897 1.00 70.03 288 ALA D CA 1
ATOM 2256 C C . ALA A 1 288 ? 105.522 110.819 135.366 1.00 70.03 288 ALA D C 1
ATOM 2257 O O . ALA A 1 288 ? 104.861 111.778 135.774 1.00 70.03 288 ALA D O 1
ATOM 2259 N N . VAL A 1 289 ? 105.934 109.843 136.179 1.00 65.89 289 VAL D N 1
ATOM 2260 C CA . VAL A 1 289 ? 105.591 109.882 137.597 1.00 65.89 289 VAL D CA 1
ATOM 2261 C C . VAL A 1 289 ? 106.309 111.031 138.295 1.00 65.89 289 VAL D C 1
ATOM 2262 O O . VAL A 1 289 ? 105.728 111.712 139.147 1.00 65.89 289 VAL D O 1
ATOM 2266 N N . CYS A 1 290 ? 107.580 111.268 137.957 1.00 68.97 290 CYS D N 1
ATOM 2267 C CA . CYS A 1 290 ? 108.287 112.396 138.559 1.00 68.97 290 CYS D CA 1
ATOM 2268 C C . CYS A 1 290 ? 107.635 113.722 138.181 1.00 68.97 290 CYS D C 1
ATOM 2269 O O . CYS A 1 290 ? 107.451 114.606 139.033 1.00 68.97 290 CYS D O 1
ATOM 2272 N N . LEU A 1 291 ? 107.267 113.876 136.907 1.00 63.89 291 LEU D N 1
ATOM 2273 C CA . LEU A 1 291 ? 106.600 115.098 136.476 1.00 63.89 291 LEU D CA 1
ATOM 2274 C C . LEU A 1 291 ? 105.248 115.257 137.164 1.00 63.89 291 LEU D C 1
ATOM 2275 O O . LEU A 1 291 ? 104.862 116.369 137.549 1.00 63.89 291 LEU D O 1
ATOM 2280 N N . LEU A 1 292 ? 104.523 114.150 137.339 1.00 64.44 292 LEU D N 1
ATOM 2281 C CA . LEU A 1 292 ? 103.255 114.187 138.058 1.00 64.44 292 LEU D CA 1
ATOM 2282 C C . LEU A 1 292 ? 103.456 114.598 139.510 1.00 64.44 292 LEU D C 1
ATOM 2283 O O . LEU A 1 292 ? 102.631 115.320 140.074 1.00 64.44 292 LEU D O 1
ATOM 2288 N N . PHE A 1 293 ? 104.539 114.134 140.137 1.00 63.28 293 PHE D N 1
ATOM 2289 C CA . PHE A 1 293 ? 104.818 114.530 141.515 1.00 63.28 293 PHE D CA 1
ATOM 2290 C C . PHE A 1 293 ? 105.107 116.022 141.617 1.00 63.28 293 PHE D C 1
ATOM 2291 O O . PHE A 1 293 ? 104.651 116.687 142.554 1.00 63.28 293 PHE D O 1
ATOM 2299 N N . VAL A 1 294 ? 105.871 116.565 140.668 1.00 65.35 294 VAL D N 1
ATOM 2300 C CA . VAL A 1 294 ? 106.131 118.006 140.682 1.00 65.35 294 VAL D CA 1
ATOM 2301 C C . VAL A 1 294 ? 104.832 118.785 140.488 1.00 65.35 294 VAL D C 1
ATOM 2302 O O . VAL A 1 294 ? 104.573 119.789 141.174 1.00 65.35 294 VAL D O 1
ATOM 2306 N N . PHE A 1 295 ? 103.991 118.331 139.554 1.00 65.67 295 PHE D N 1
ATOM 2307 C CA . PHE A 1 295 ? 102.691 118.964 139.349 1.00 65.67 295 PHE D CA 1
ATOM 2308 C C . PHE A 1 295 ? 101.837 118.892 140.609 1.00 65.67 295 PHE D C 1
ATOM 2309 O O . PHE A 1 295 ? 101.138 119.852 140.952 1.00 65.67 295 PHE D O 1
ATOM 2317 N N . SER A 1 296 ? 101.877 117.757 141.309 1.00 69.75 296 SER D N 1
ATOM 2318 C CA . SER A 1 296 ? 101.113 117.607 142.542 1.00 69.75 296 SER D CA 1
ATOM 2319 C C . SER A 1 296 ? 101.633 118.537 143.628 1.00 69.75 296 SER D C 1
ATOM 2320 O O . SER A 1 296 ? 100.853 119.049 144.436 1.00 69.75 296 SER D O 1
ATOM 2323 N N . ALA A 1 297 ? 102.948 118.754 143.674 1.00 69.45 297 ALA D N 1
ATOM 2324 C CA . ALA A 1 297 ? 103.507 119.713 144.623 1.00 69.45 297 ALA D CA 1
ATOM 2325 C C . ALA A 1 297 ? 102.986 121.118 144.346 1.00 69.45 297 ALA D C 1
ATOM 2326 O O . ALA A 1 297 ? 102.586 121.846 145.267 1.00 69.45 297 ALA D O 1
ATOM 2328 N N . LEU A 1 298 ? 102.972 121.511 143.070 1.00 70.26 298 LEU D N 1
ATOM 2329 C CA . LEU A 1 298 ? 102.435 122.826 142.723 1.00 70.26 298 LEU D CA 1
ATOM 2330 C C . LEU A 1 298 ? 100.951 122.922 143.071 1.00 70.26 298 LEU D C 1
ATOM 2331 O O . LEU A 1 298 ? 100.485 123.955 143.572 1.00 70.26 298 LEU D O 1
ATOM 2336 N N . LEU A 1 299 ? 100.198 121.846 142.829 1.00 72.51 299 LEU D N 1
ATOM 2337 C CA . LEU A 1 299 ? 98.777 121.835 143.160 1.00 72.51 299 LEU D CA 1
ATOM 2338 C C . LEU A 1 299 ? 98.556 121.951 144.664 1.00 72.51 299 LEU D C 1
ATOM 2339 O O . LEU A 1 299 ? 97.630 122.637 145.113 1.00 72.51 299 LEU D O 1
ATOM 2344 N N . GLU A 1 300 ? 99.386 121.269 145.457 1.00 78.79 300 GLU D N 1
ATOM 2345 C CA . GLU A 1 300 ? 99.282 121.373 146.908 1.00 78.79 300 GLU D CA 1
ATOM 2346 C C . GLU A 1 300 ? 99.562 122.793 147.370 1.00 78.79 300 GLU D C 1
ATOM 2347 O O . GLU A 1 300 ? 98.889 123.305 148.275 1.00 78.79 300 GLU D O 1
ATOM 2353 N N . TYR A 1 301 ? 100.570 123.442 146.780 1.00 81.65 301 TYR D N 1
ATOM 2354 C CA . TYR A 1 301 ? 100.812 124.837 147.131 1.00 81.65 301 TYR D CA 1
ATOM 2355 C C . TYR A 1 301 ? 99.610 125.704 146.781 1.00 81.65 301 TYR D C 1
ATOM 2356 O O . TYR A 1 301 ? 99.242 126.604 147.544 1.00 81.65 301 TYR D O 1
ATOM 2365 N N . ALA A 1 302 ? 99.001 125.465 145.619 1.00 81.93 302 ALA D N 1
ATOM 2366 C CA . ALA A 1 302 ? 97.821 126.237 145.245 1.00 81.93 302 ALA D CA 1
ATOM 2367 C C . ALA A 1 302 ? 96.696 126.041 146.251 1.00 81.93 302 ALA D C 1
ATOM 2368 O O . ALA A 1 302 ? 96.025 127.004 146.644 1.00 81.93 302 ALA D O 1
ATOM 2370 N N . ALA A 1 303 ? 96.476 124.796 146.678 1.00 85.76 303 ALA D N 1
ATOM 2371 C CA . ALA A 1 303 ? 95.422 124.519 147.647 1.00 85.76 303 ALA D CA 1
ATOM 2372 C C . ALA A 1 303 ? 95.695 125.210 148.977 1.00 85.76 303 ALA D C 1
ATOM 2373 O O . ALA A 1 303 ? 94.788 125.809 149.571 1.00 85.76 303 ALA D O 1
ATOM 2375 N N . VAL A 1 304 ? 96.937 125.141 149.464 1.00 87.52 304 VAL D N 1
ATOM 2376 C CA . VAL A 1 304 ? 97.240 125.764 150.749 1.00 87.52 304 VAL D CA 1
ATOM 2377 C C . VAL A 1 304 ? 97.150 127.283 150.648 1.00 87.52 304 VAL D C 1
ATOM 2378 O O . VAL A 1 304 ? 96.743 127.948 151.606 1.00 87.52 304 VAL D O 1
ATOM 2382 N N . ASN A 1 305 ? 97.518 127.859 149.500 1.00 88.74 305 ASN D N 1
ATOM 2383 C CA . ASN A 1 305 ? 97.377 129.301 149.327 1.00 88.74 305 ASN D CA 1
ATOM 2384 C C . ASN A 1 305 ? 95.911 129.713 149.294 1.00 88.74 305 ASN D C 1
ATOM 2385 O O . ASN A 1 305 ? 95.537 130.738 149.876 1.00 88.74 305 ASN D O 1
ATOM 2390 N N . PHE A 1 306 ? 95.069 128.935 148.611 1.00 92.78 306 PHE D N 1
ATOM 2391 C CA . PHE A 1 306 ? 93.646 129.253 148.572 1.00 92.78 306 PHE D CA 1
ATOM 2392 C C . PHE A 1 306 ? 93.013 129.134 149.952 1.00 92.78 306 PHE D C 1
ATOM 2393 O O . PHE A 1 306 ? 92.170 129.957 150.327 1.00 92.78 306 PHE D O 1
ATOM 2401 N N . VAL A 1 307 ? 93.398 128.113 150.721 1.00 94.41 307 VAL D N 1
ATOM 2402 C CA . VAL A 1 307 ? 92.826 127.941 152.053 1.00 94.41 307 VAL D CA 1
ATOM 2403 C C . VAL A 1 307 ? 93.312 129.035 152.998 1.00 94.41 307 VAL D C 1
ATOM 2404 O O . VAL A 1 307 ? 92.522 129.610 153.757 1.00 94.41 307 VAL D O 1
ATOM 2408 N N . SER A 1 308 ? 94.611 129.345 152.966 1.00 98.27 308 SER D N 1
ATOM 2409 C CA . SER A 1 308 ? 95.165 130.317 153.904 1.00 98.27 308 SER D CA 1
ATOM 2410 C C . SER A 1 308 ? 94.549 131.696 153.702 1.00 98.27 308 SER D C 1
ATOM 2411 O O . SER A 1 308 ? 94.057 132.315 154.653 1.00 98.27 308 SER D O 1
ATOM 2414 N N . ARG A 1 309 ? 94.576 132.204 152.468 1.00 101.41 309 ARG D N 1
ATOM 2415 C CA . ARG A 1 309 ? 93.969 133.535 152.185 1.00 101.41 309 ARG D CA 1
ATOM 2416 C C . ARG A 1 309 ? 92.476 133.482 152.524 1.00 101.41 309 ARG D C 1
ATOM 2417 O O . ARG A 1 309 ? 92.135 133.827 153.669 1.00 101.41 309 ARG D O 1
ATOM 2425 N N . GLN A 1 310 ? 91.626 133.126 151.558 1.00 117.01 310 GLN D N 1
ATOM 2426 C CA . GLN A 1 310 ? 90.157 132.940 151.770 1.00 117.01 310 GLN D CA 1
ATOM 2427 C C . GLN A 1 310 ? 89.538 133.741 152.928 1.00 117.01 310 GLN D C 1
ATOM 2428 O O . GLN A 1 310 ? 88.894 134.762 152.623 1.00 117.01 310 GLN D O 1
ATOM 2434 N N . HIS A 1 311 ? 89.684 133.303 154.187 1.00 122.16 311 HIS D N 1
ATOM 2435 C CA . HIS A 1 311 ? 88.948 133.919 155.325 1.00 122.16 311 HIS D CA 1
ATOM 2436 C C . HIS A 1 311 ? 87.505 134.216 154.903 1.00 122.16 311 HIS D C 1
ATOM 2437 O O . HIS A 1 311 ? 86.804 133.245 154.556 1.00 122.16 311 HIS D O 1
ATOM 2444 N N . ARG A 1 323 ? 88.183 133.272 161.378 1.00 126.56 384 ARG D N 1
ATOM 2445 C CA . ARG A 1 323 ? 89.260 133.542 162.320 1.00 126.56 384 ARG D CA 1
ATOM 2446 C C . ARG A 1 323 ? 90.505 132.753 161.917 1.00 126.56 384 ARG D C 1
ATOM 2447 O O . ARG A 1 323 ? 90.592 132.192 160.821 1.00 126.56 384 ARG D O 1
ATOM 2455 N N . LYS A 1 324 ? 91.492 132.701 162.814 1.00 121.70 385 LYS D N 1
ATOM 2456 C CA . LYS A 1 324 ? 92.777 132.083 162.504 1.00 121.70 385 LYS D CA 1
ATOM 2457 C C . LYS A 1 324 ? 92.679 130.584 162.251 1.00 121.70 385 LYS D C 1
ATOM 2458 O O . LYS A 1 324 ? 93.700 129.966 161.930 1.00 121.70 385 LYS D O 1
ATOM 2464 N N . LEU A 1 325 ? 91.495 129.985 162.395 1.00 119.90 386 LEU D N 1
ATOM 2465 C CA . LEU A 1 325 ? 91.360 128.553 162.147 1.00 119.90 386 LEU D CA 1
ATOM 2466 C C . LEU A 1 325 ? 91.662 128.216 160.691 1.00 119.90 386 LEU D C 1
ATOM 2467 O O . LEU A 1 325 ? 92.258 127.172 160.400 1.00 119.90 386 LEU D O 1
ATOM 2472 N N . PHE A 1 326 ? 91.255 129.085 159.761 1.00 119.09 387 PHE D N 1
ATOM 2473 C CA . PHE A 1 326 ? 91.576 128.863 158.354 1.00 119.09 387 PHE D CA 1
ATOM 2474 C C . PHE A 1 326 ? 93.081 128.896 158.120 1.00 119.09 387 PHE D C 1
ATOM 2475 O O . PHE A 1 326 ? 93.630 128.037 157.419 1.00 119.09 387 PHE D O 1
ATOM 2483 N N . ILE A 1 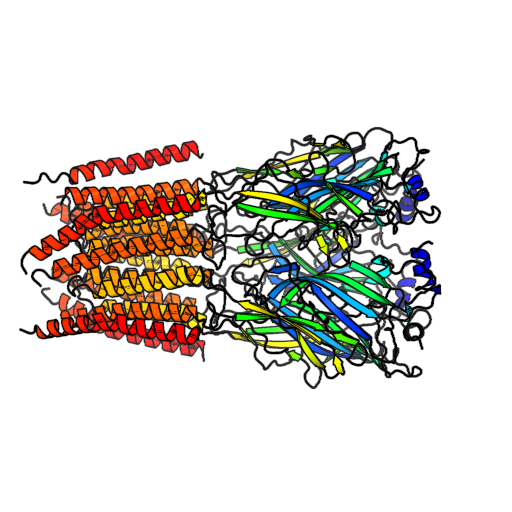327 ? 93.767 129.876 158.710 1.00 113.78 388 ILE D N 1
ATOM 2484 C CA . ILE A 1 327 ? 95.222 129.904 158.625 1.00 113.78 388 ILE D CA 1
ATOM 2485 C C . ILE A 1 327 ? 95.816 128.722 159.381 1.00 113.78 388 ILE D C 1
ATOM 2486 O O . ILE A 1 327 ? 96.820 128.136 158.957 1.00 113.78 388 ILE D O 1
ATOM 2491 N N . GLN A 1 328 ? 95.193 128.340 160.499 1.00 112.92 389 GLN D N 1
ATOM 2492 C CA . GLN A 1 328 ? 95.599 127.127 161.201 1.00 112.92 389 GLN D CA 1
ATOM 2493 C C . GLN A 1 328 ? 95.395 125.898 160.326 1.00 112.92 389 GLN D C 1
ATOM 2494 O O . GLN A 1 328 ? 96.221 124.979 160.331 1.00 112.92 389 GLN D O 1
ATOM 2500 N N . ARG A 1 329 ? 94.293 125.859 159.573 1.00 109.63 390 ARG D N 1
ATOM 2501 C CA . ARG A 1 329 ? 94.058 124.739 158.669 1.00 109.63 390 ARG D CA 1
ATOM 2502 C C . ARG A 1 329 ? 95.121 124.683 157.580 1.00 109.63 390 ARG D C 1
ATOM 2503 O O . ARG A 1 329 ? 95.579 123.599 157.204 1.00 109.63 390 ARG D O 1
ATOM 2511 N N . ALA A 1 330 ? 95.523 125.843 157.055 1.00 104.12 391 ALA D N 1
ATOM 2512 C CA . ALA A 1 330 ? 96.599 125.868 156.065 1.00 104.12 391 ALA D CA 1
ATOM 2513 C C . ALA A 1 330 ? 97.915 125.383 156.666 1.00 104.12 391 ALA D C 1
ATOM 2514 O O . ALA A 1 330 ? 98.657 124.624 156.029 1.00 104.12 391 ALA D O 1
ATOM 2516 N N . LYS A 1 331 ? 98.220 125.812 157.893 1.00 103.33 392 LYS D N 1
ATOM 2517 C CA . LYS A 1 331 ? 99.430 125.341 158.557 1.00 103.33 392 LYS D CA 1
ATOM 2518 C C . LYS A 1 331 ? 99.392 123.831 158.743 1.00 103.33 392 LYS D C 1
ATOM 2519 O O . LYS A 1 331 ? 100.401 123.149 158.544 1.00 103.33 392 LYS D O 1
ATOM 2525 N N . LYS A 1 332 ? 98.233 123.292 159.128 1.00 98.32 393 LYS D N 1
ATOM 2526 C CA . LYS A 1 332 ? 98.105 121.847 159.285 1.00 98.32 393 LYS D CA 1
ATOM 2527 C C . LYS A 1 332 ? 98.234 121.123 157.950 1.00 98.32 393 LYS D C 1
ATOM 2528 O O . LYS A 1 332 ? 98.783 120.018 157.899 1.00 98.32 393 LYS D O 1
ATOM 2534 N N . ILE A 1 333 ? 97.732 121.719 156.867 1.00 92.51 394 ILE D N 1
ATOM 2535 C CA . ILE A 1 333 ? 97.907 121.129 155.542 1.00 92.51 394 ILE D CA 1
ATOM 2536 C C . ILE A 1 333 ? 99.387 121.061 155.189 1.00 92.51 394 ILE D C 1
ATOM 2537 O O . ILE A 1 333 ? 99.883 120.042 154.690 1.00 92.51 394 ILE D O 1
ATOM 2542 N N . ASP A 1 334 ? 100.118 122.143 155.451 1.00 91.39 395 ASP D N 1
ATOM 2543 C CA . ASP A 1 334 ? 101.554 122.112 155.201 1.00 91.39 395 ASP D CA 1
ATOM 2544 C C . ASP A 1 334 ? 102.239 121.073 156.080 1.00 91.39 395 ASP D C 1
ATOM 2545 O O . ASP A 1 334 ? 103.122 120.348 155.612 1.00 91.39 395 ASP D O 1
ATOM 2550 N N . LYS A 1 335 ? 101.824 120.965 157.345 1.00 91.67 396 LYS D N 1
ATOM 2551 C CA . LYS A 1 335 ? 102.435 119.996 158.253 1.00 91.67 396 LYS D CA 1
ATOM 2552 C C . LYS A 1 335 ? 102.191 118.566 157.790 1.00 91.67 396 LYS D C 1
ATOM 2553 O O . LYS A 1 335 ? 103.080 117.713 157.893 1.00 91.67 396 LYS D O 1
ATOM 2559 N N . ILE A 1 336 ? 100.994 118.283 157.282 1.00 90.59 397 ILE D N 1
ATOM 2560 C CA . ILE A 1 336 ? 100.653 116.921 156.893 1.00 90.59 397 ILE D CA 1
ATOM 2561 C C . ILE A 1 336 ? 101.194 116.570 155.507 1.00 90.59 397 ILE D C 1
ATOM 2562 O O . ILE A 1 336 ? 101.402 115.390 155.209 1.00 90.59 397 ILE D O 1
ATOM 2567 N N . SER A 1 337 ? 101.437 117.565 154.653 1.00 85.29 398 SER D N 1
ATOM 2568 C CA . SER A 1 337 ? 102.036 117.328 153.347 1.00 85.29 398 SER D CA 1
ATOM 2569 C C . SER A 1 337 ? 103.549 117.503 153.347 1.00 85.29 398 SER D C 1
ATOM 2570 O O . SER A 1 337 ? 104.187 117.270 152.316 1.00 85.29 398 SER D O 1
ATOM 2573 N N . ARG A 1 338 ? 104.133 117.915 154.471 1.00 86.66 399 ARG D N 1
ATOM 2574 C CA . ARG A 1 338 ? 105.581 118.066 154.546 1.00 86.66 399 ARG D CA 1
ATOM 2575 C C . ARG A 1 338 ? 106.285 116.714 154.521 1.00 86.66 399 ARG D C 1
ATOM 2576 O O . ARG A 1 338 ? 107.352 116.576 153.911 1.00 86.66 399 ARG D O 1
ATOM 2584 N N . ILE A 1 339 ? 105.708 115.706 155.175 1.00 82.47 400 ILE D N 1
ATOM 2585 C CA . ILE A 1 339 ? 106.289 114.367 155.203 1.00 82.47 400 ILE D CA 1
ATOM 2586 C C . ILE A 1 339 ? 105.488 113.352 154.403 1.00 82.47 400 ILE D C 1
ATOM 2587 O O . ILE A 1 339 ? 105.972 112.226 154.208 1.00 82.47 400 ILE D O 1
ATOM 2592 N N . GLY A 1 340 ? 104.287 113.699 153.941 1.00 81.38 401 GLY D N 1
ATOM 2593 C CA . GLY A 1 340 ? 103.506 112.753 153.162 1.00 81.38 401 GLY D CA 1
ATOM 2594 C C . GLY A 1 340 ? 104.126 112.436 151.814 1.00 81.38 401 GLY D C 1
ATOM 2595 O O . GLY A 1 340 ? 104.158 111.276 151.394 1.00 81.38 401 GLY D O 1
ATOM 2596 N N . PHE A 1 341 ? 104.611 113.459 151.117 1.00 74.79 402 PHE D N 1
ATOM 2597 C CA . PHE A 1 341 ? 105.212 113.304 149.799 1.00 74.79 402 PHE D CA 1
ATOM 2598 C C . PHE A 1 341 ? 106.486 112.459 149.821 1.00 74.79 402 PHE D C 1
ATOM 2599 O O . PHE A 1 341 ? 106.669 111.626 148.922 1.00 74.79 402 PHE D O 1
ATOM 2607 N N . PRO A 1 342 ? 107.415 112.659 150.770 1.00 74.61 403 PRO D N 1
ATOM 2608 C CA . PRO A 1 342 ? 108.581 111.756 150.816 1.00 74.61 403 PRO D CA 1
ATOM 2609 C C . PRO A 1 342 ? 108.215 110.288 150.965 1.00 74.61 403 PRO D C 1
ATOM 2610 O O . PRO A 1 342 ? 108.829 109.434 150.314 1.00 74.61 403 PRO D O 1
ATOM 2614 N N . MET A 1 343 ? 107.220 109.966 151.796 1.00 79.75 404 MET D N 1
ATOM 2615 C CA . MET A 1 343 ? 106.811 108.572 151.940 1.00 79.75 404 MET D CA 1
ATOM 2616 C C . MET A 1 343 ? 106.214 108.038 150.646 1.00 79.75 404 MET D C 1
ATOM 2617 O O . MET A 1 343 ? 106.483 106.895 150.254 1.00 79.75 404 MET D O 1
ATOM 2622 N N . ALA A 1 344 ? 105.403 108.851 149.966 1.00 76.03 405 ALA D N 1
ATOM 2623 C CA . ALA A 1 344 ? 104.828 108.426 148.696 1.00 76.03 405 ALA D CA 1
ATOM 2624 C C . ALA A 1 344 ? 105.913 108.174 147.659 1.00 76.03 405 ALA D C 1
ATOM 2625 O O . ALA A 1 344 ? 105.861 107.182 146.921 1.00 76.03 405 ALA D O 1
ATOM 2627 N N . PHE A 1 345 ? 106.912 109.057 147.593 1.00 71.31 406 PHE D N 1
ATOM 2628 C CA . PHE A 1 345 ? 107.992 108.868 146.632 1.00 71.31 406 PHE D CA 1
ATOM 2629 C C . PHE A 1 345 ? 108.826 107.640 146.969 1.00 71.31 406 PHE D C 1
ATOM 2630 O O . PHE A 1 345 ? 109.256 106.915 146.068 1.00 71.31 406 PHE D O 1
ATOM 2638 N N . LEU A 1 346 ? 109.069 107.388 148.258 1.00 74.98 407 LEU D N 1
ATOM 2639 C CA . LEU A 1 346 ? 109.810 106.190 148.640 1.00 74.98 407 LEU D CA 1
ATOM 2640 C C . LEU A 1 346 ? 109.038 104.927 148.272 1.00 74.98 407 LEU D C 1
ATOM 2641 O O . LEU A 1 346 ? 109.622 103.953 147.777 1.00 74.98 407 LEU D O 1
ATOM 2646 N N . ILE A 1 347 ? 107.722 104.928 148.502 1.00 74.25 408 ILE D N 1
ATOM 2647 C CA . ILE A 1 347 ? 106.899 103.776 148.142 1.00 74.25 408 ILE D CA 1
ATOM 2648 C C . ILE A 1 347 ? 106.931 103.553 146.636 1.00 74.25 408 ILE D C 1
ATOM 2649 O O . ILE A 1 347 ? 107.080 102.420 146.159 1.00 74.25 408 ILE D O 1
ATOM 2654 N N . PHE A 1 348 ? 106.793 104.634 145.862 1.00 73.25 409 PHE D N 1
ATOM 2655 C CA . PHE A 1 348 ? 106.844 104.504 144.410 1.00 73.25 409 PHE D CA 1
ATOM 2656 C C . PHE A 1 348 ? 108.201 103.994 143.948 1.00 73.25 409 PHE D C 1
ATOM 2657 O O . PHE A 1 348 ? 108.279 103.161 143.041 1.00 73.25 409 PHE D O 1
ATOM 2665 N N . ASN A 1 349 ? 109.281 104.493 144.549 1.00 75.18 410 ASN D N 1
ATOM 2666 C CA . ASN A 1 349 ? 110.619 104.061 144.161 1.00 75.18 410 ASN D CA 1
ATOM 2667 C C . ASN A 1 349 ? 110.811 102.575 144.434 1.00 75.18 410 ASN D C 1
ATOM 2668 O O . ASN A 1 349 ? 111.340 101.838 143.591 1.00 75.18 410 ASN D O 1
ATOM 2673 N N . MET A 1 350 ? 110.321 102.115 145.588 1.00 78.09 411 MET D N 1
ATOM 2674 C CA . MET A 1 350 ? 110.485 100.689 145.985 1.00 78.09 411 MET D CA 1
ATOM 2675 C C . MET A 1 350 ? 109.613 99.787 145.111 1.00 78.09 411 MET D C 1
ATOM 2676 O O . MET A 1 350 ? 110.044 98.665 144.820 1.00 78.09 411 MET D O 1
ATOM 2681 N N . PHE A 1 351 ? 108.465 100.276 144.647 1.00 75.79 412 PHE D N 1
ATOM 2682 C CA . PHE A 1 351 ? 107.570 99.423 143.829 1.00 75.79 412 PHE D CA 1
ATOM 2683 C C . PHE A 1 351 ? 108.023 99.481 142.372 1.00 75.79 412 PHE D C 1
ATOM 2684 O O . PHE A 1 351 ? 107.714 98.542 141.624 1.00 75.79 412 PHE D O 1
ATOM 2692 N N . TYR A 1 352 ? 108.724 100.546 141.979 1.00 72.35 413 TYR D N 1
ATOM 2693 C CA . TYR A 1 352 ? 109.253 100.621 140.624 1.00 72.35 413 TYR D CA 1
ATOM 2694 C C . TYR A 1 352 ? 110.517 99.789 140.468 1.00 72.35 413 TYR D C 1
ATOM 2695 O O . TYR A 1 352 ? 110.692 99.108 139.452 1.00 72.35 413 TYR D O 1
ATOM 2704 N N . TRP A 1 353 ? 111.412 99.829 141.456 1.00 72.53 414 TRP D N 1
ATOM 2705 C CA . TRP A 1 353 ? 112.644 99.060 141.340 1.00 72.53 414 TRP D CA 1
ATOM 2706 C C . TRP A 1 353 ? 112.426 97.575 141.594 1.00 72.53 414 TRP D C 1
ATOM 2707 O O . TRP A 1 353 ? 113.138 96.747 141.018 1.00 72.53 414 TRP D O 1
ATOM 2718 N N . ILE A 1 354 ? 111.466 97.213 142.446 1.00 73.70 415 ILE D N 1
ATOM 2719 C CA . ILE A 1 354 ? 111.191 95.799 142.679 1.00 73.70 415 ILE D CA 1
ATOM 2720 C C . ILE A 1 354 ? 110.581 95.157 141.438 1.00 73.70 415 ILE D C 1
ATOM 2721 O O . ILE A 1 354 ? 110.954 94.043 141.052 1.00 73.70 415 ILE D O 1
ATOM 2726 N N . ILE A 1 355 ? 109.646 95.851 140.784 1.00 73.64 416 ILE D N 1
ATOM 2727 C CA . ILE A 1 355 ? 108.906 95.238 139.685 1.00 73.64 416 ILE D CA 1
ATOM 2728 C C . ILE A 1 355 ? 109.776 95.092 138.439 1.00 73.64 416 ILE D C 1
ATOM 2729 O O . ILE A 1 355 ? 109.508 94.236 137.587 1.00 73.64 416 ILE D O 1
ATOM 2734 N N . TYR A 1 356 ? 110.825 95.905 138.304 1.00 71.50 417 TYR D N 1
ATOM 2735 C CA . TYR A 1 356 ? 111.652 95.886 137.105 1.00 71.50 417 TYR D CA 1
ATOM 2736 C C . TYR A 1 356 ? 113.030 95.273 137.310 1.00 71.50 417 TYR D C 1
ATOM 2737 O O . TYR A 1 356 ? 113.721 95.011 136.320 1.00 71.50 417 TYR D O 1
ATOM 2746 N N . LYS A 1 357 ? 113.450 95.036 138.552 1.00 76.35 418 LYS D N 1
ATOM 2747 C CA . LYS A 1 357 ? 114.707 94.353 138.821 1.00 76.35 418 LYS D CA 1
ATOM 2748 C C . LYS A 1 357 ? 114.523 92.967 139.419 1.00 76.35 418 LYS D C 1
ATOM 2749 O O . LYS A 1 357 ? 115.494 92.205 139.478 1.00 76.35 418 LYS D O 1
ATOM 2755 N N . ILE A 1 358 ? 113.318 92.620 139.858 1.00 77.72 419 ILE D N 1
ATOM 2756 C CA . ILE A 1 358 ? 113.055 91.309 140.434 1.00 77.72 419 ILE D CA 1
ATOM 2757 C C . ILE A 1 358 ? 111.918 90.631 139.679 1.00 77.72 419 ILE D C 1
ATOM 2758 O O . ILE A 1 358 ? 110.909 91.259 139.359 1.00 77.72 419 ILE D O 1
ATOM 2763 N N . MET B 1 8 ? 107.239 78.159 62.295 1.00 144.07 8 MET A N 1
ATOM 2764 C CA . MET B 1 8 ? 108.577 78.736 62.351 1.00 144.07 8 MET A CA 1
ATOM 2765 C C . MET B 1 8 ? 108.813 79.419 63.694 1.00 144.07 8 MET A C 1
ATOM 2766 O O . MET B 1 8 ? 108.014 80.249 64.126 1.00 144.07 8 MET A O 1
ATOM 2771 N N . SER B 1 9 ? 109.910 79.064 64.349 1.00 141.91 9 SER A N 1
ATOM 2772 C CA . SER B 1 9 ? 110.220 79.641 65.652 1.00 141.91 9 SER A CA 1
ATOM 2773 C C . SER B 1 9 ? 110.622 81.103 65.492 1.00 141.91 9 SER A C 1
ATOM 2774 O O . SER B 1 9 ? 111.510 81.413 64.688 1.00 141.91 9 SER A O 1
ATOM 2777 N N . PRO B 1 10 ? 109.985 82.028 66.216 1.00 140.53 10 PRO A N 1
ATOM 2778 C CA . PRO B 1 10 ? 110.403 83.437 66.127 1.00 140.53 10 PRO A CA 1
ATOM 2779 C C . PRO B 1 10 ? 111.840 83.664 66.555 1.00 140.53 10 PRO A C 1
ATOM 2780 O O . PRO B 1 10 ? 112.507 84.545 66.000 1.00 140.53 10 PRO A O 1
ATOM 2784 N N . SER B 1 11 ? 112.343 82.896 67.525 1.00 139.65 11 SER A N 1
ATOM 2785 C CA . SER B 1 11 ? 113.747 83.015 67.902 1.00 139.65 11 SER A CA 1
ATOM 2786 C C . SER B 1 11 ? 114.660 82.636 66.743 1.00 139.65 11 SER A C 1
ATOM 2787 O O . SER B 1 11 ? 115.649 83.327 66.468 1.00 139.65 11 SER A O 1
ATOM 2790 N N . ASP B 1 12 ? 114.337 81.546 66.043 1.00 142.04 12 ASP A N 1
ATOM 2791 C CA . ASP B 1 12 ? 115.127 81.152 64.881 1.00 142.04 12 ASP A CA 1
ATOM 2792 C C . ASP B 1 12 ? 115.026 82.188 63.769 1.00 142.04 12 ASP A C 1
ATOM 2793 O O . ASP B 1 12 ? 116.017 82.480 63.089 1.00 142.04 12 ASP A O 1
ATOM 2798 N N . PHE B 1 13 ? 113.833 82.752 63.566 1.00 138.84 13 PHE A N 1
ATOM 2799 C CA . PHE B 1 13 ? 113.667 83.780 62.543 1.00 138.84 13 PHE A CA 1
ATOM 2800 C C . PHE B 1 13 ? 114.497 85.017 62.864 1.00 138.84 13 PHE A C 1
ATOM 2801 O O . PHE B 1 13 ? 115.124 85.601 61.973 1.00 138.84 13 PHE A O 1
ATOM 2809 N N . LEU B 1 14 ? 114.523 85.425 64.134 1.00 134.68 14 LEU A N 1
ATOM 2810 C CA . LEU B 1 14 ? 115.332 86.575 64.525 1.00 134.68 14 LEU A CA 1
ATOM 2811 C C . LEU B 1 14 ? 116.821 86.273 64.407 1.00 134.68 14 LEU A C 1
ATOM 2812 O O . LEU B 1 14 ? 117.606 87.148 64.026 1.00 134.68 14 LEU A O 1
ATOM 2817 N N . ASP B 1 15 ? 117.231 85.046 64.737 1.00 140.08 15 ASP A N 1
ATOM 2818 C CA . ASP B 1 15 ? 118.629 84.669 64.558 1.00 140.08 15 ASP A CA 1
ATOM 2819 C C . ASP B 1 15 ? 119.023 84.711 63.087 1.00 140.08 15 ASP A C 1
ATOM 2820 O O . ASP B 1 15 ? 120.133 85.136 62.744 1.00 140.08 15 ASP A O 1
ATOM 2825 N N . LYS B 1 16 ? 118.131 84.260 62.205 1.00 138.28 16 LYS A N 1
ATOM 2826 C CA . LYS B 1 16 ? 118.391 84.350 60.772 1.00 138.28 16 LYS A CA 1
ATOM 2827 C C . LYS B 1 16 ? 118.452 85.802 60.311 1.00 138.28 16 LYS A C 1
ATOM 2828 O O . LYS B 1 16 ? 119.292 86.160 59.477 1.00 138.28 16 LYS A O 1
ATOM 2834 N N . LEU B 1 17 ? 117.567 86.649 60.841 1.00 137.07 17 LEU A N 1
ATOM 2835 C CA . LEU B 1 17 ? 117.531 88.048 60.426 1.00 137.07 17 LEU A CA 1
ATOM 2836 C C . LEU B 1 17 ? 118.783 88.797 60.870 1.00 137.07 17 LEU A C 1
ATOM 2837 O O . LEU B 1 17 ? 119.331 89.603 60.109 1.00 137.07 17 LEU A O 1
ATOM 2842 N N . MET B 1 18 ? 119.244 88.556 62.096 1.00 138.05 18 MET A N 1
ATOM 2843 C CA . MET B 1 18 ? 120.462 89.170 62.612 1.00 138.05 18 MET A CA 1
ATOM 2844 C C . MET B 1 18 ? 121.335 88.084 63.224 1.00 138.05 18 MET A C 1
ATOM 2845 O O . MET B 1 18 ? 120.914 87.399 64.162 1.00 138.05 18 MET A O 1
ATOM 2850 N N . GLY B 1 19 ? 122.546 87.934 62.700 1.00 143.80 19 GLY A N 1
ATOM 2851 C CA . GLY B 1 19 ? 123.434 86.890 63.167 1.00 143.80 19 GLY A CA 1
ATOM 2852 C C . GLY B 1 19 ? 124.691 86.839 62.322 1.00 143.80 19 GLY A C 1
ATOM 2853 O O . GLY B 1 19 ? 124.967 87.740 61.527 1.00 143.80 19 GLY A O 1
ATOM 2854 N N . ARG B 1 20 ? 125.453 85.759 62.520 1.00 148.81 20 ARG A N 1
ATOM 2855 C CA . ARG B 1 20 ? 126.704 85.589 61.786 1.00 148.81 20 ARG A CA 1
ATOM 2856 C C . ARG B 1 20 ? 126.455 85.460 60.288 1.00 148.81 20 ARG A C 1
ATOM 2857 O O . ARG B 1 20 ? 127.195 86.029 59.476 1.00 148.81 20 ARG A O 1
ATOM 2865 N N . THR B 1 21 ? 125.418 84.715 59.902 1.00 147.85 21 THR A N 1
ATOM 2866 C CA . THR B 1 21 ? 125.082 84.491 58.502 1.00 147.85 21 THR A CA 1
ATOM 2867 C C . THR B 1 21 ? 123.940 85.385 58.030 1.00 147.85 21 THR A C 1
ATOM 2868 O O . THR B 1 21 ? 123.129 84.970 57.194 1.00 147.85 21 THR A O 1
ATOM 2872 N N . SER B 1 22 ? 123.860 86.607 58.549 1.00 140.31 22 SER A N 1
ATOM 2873 C CA . SER B 1 22 ? 122.801 87.539 58.192 1.00 140.31 22 SER A CA 1
ATOM 2874 C C . SER B 1 22 ? 123.295 88.809 57.519 1.00 140.31 22 SER A C 1
ATOM 2875 O O . SER B 1 22 ? 122.587 89.352 56.668 1.00 140.31 22 SER A O 1
ATOM 2878 N N . GLY B 1 23 ? 124.481 89.298 57.876 1.00 134.02 23 GLY A N 1
ATOM 2879 C CA . GLY B 1 23 ? 125.000 90.533 57.333 1.00 134.02 23 GLY A CA 1
ATOM 2880 C C . GLY B 1 23 ? 124.585 91.782 58.079 1.00 134.02 23 GLY A C 1
ATOM 2881 O O . GLY B 1 23 ? 125.080 92.869 57.756 1.00 134.02 23 GLY A O 1
ATOM 2882 N N . TYR B 1 24 ? 123.696 91.665 59.062 1.00 126.75 24 TYR A N 1
ATOM 2883 C CA . TYR B 1 24 ? 123.285 92.822 59.845 1.00 126.75 24 TYR A CA 1
ATOM 2884 C C . TYR B 1 24 ? 124.385 93.206 60.825 1.00 126.75 24 TYR A C 1
ATOM 2885 O O . TYR B 1 24 ? 124.917 92.355 61.544 1.00 126.75 24 TYR A O 1
ATOM 2894 N N . ASP B 1 25 ? 124.725 94.491 60.854 1.00 124.77 25 ASP A N 1
ATOM 2895 C CA . ASP B 1 25 ? 125.737 95.021 61.758 1.00 124.77 25 ASP A CA 1
ATOM 2896 C C . ASP B 1 25 ? 125.040 95.837 62.838 1.00 124.77 25 ASP A C 1
ATOM 2897 O O . ASP B 1 25 ? 124.315 96.789 62.531 1.00 124.77 25 ASP A O 1
ATOM 2902 N N . ALA B 1 26 ? 125.259 95.462 64.096 1.00 119.08 26 ALA A N 1
ATOM 2903 C CA . ALA B 1 26 ? 124.616 96.124 65.223 1.00 119.08 26 ALA A CA 1
ATOM 2904 C C . ALA B 1 26 ? 125.357 97.369 65.689 1.00 119.08 26 ALA A C 1
ATOM 2905 O O . ALA B 1 26 ? 124.878 98.048 66.603 1.00 119.08 26 ALA A O 1
ATOM 2907 N N . ARG B 1 27 ? 126.504 97.684 65.092 1.00 119.05 27 ARG A N 1
ATOM 2908 C CA . ARG B 1 27 ? 127.314 98.823 65.499 1.00 119.05 27 ARG A CA 1
ATOM 2909 C C . ARG B 1 27 ? 127.150 100.020 64.569 1.00 119.05 27 ARG A C 1
ATOM 2910 O O . ARG B 1 27 ? 127.852 101.022 64.733 1.00 119.05 27 ARG A O 1
ATOM 2918 N N . ILE B 1 28 ? 126.233 99.947 63.608 1.00 114.38 28 ILE A N 1
ATOM 2919 C CA . ILE B 1 28 ? 126.031 101.006 62.628 1.00 114.38 28 ILE A CA 1
ATOM 2920 C C . ILE B 1 28 ? 124.587 101.483 62.714 1.00 114.38 28 ILE A C 1
ATOM 2921 O O . ILE B 1 28 ? 123.659 100.676 62.839 1.00 114.38 28 ILE A O 1
ATOM 2926 N N . ARG B 1 29 ? 124.405 102.799 62.674 1.00 113.45 29 ARG A N 1
ATOM 2927 C CA . ARG B 1 29 ? 123.078 103.377 62.788 1.00 113.45 29 ARG A CA 1
ATOM 2928 C C . ARG B 1 29 ? 122.255 103.095 61.532 1.00 113.45 29 ARG A C 1
ATOM 2929 O O . ARG B 1 29 ? 122.806 102.931 60.440 1.00 113.45 29 ARG A O 1
ATOM 2937 N N . PRO B 1 30 ? 120.930 103.025 61.663 1.00 114.22 30 PRO A N 1
ATOM 2938 C CA . PRO B 1 30 ? 120.081 102.918 60.473 1.00 114.22 30 PRO A CA 1
ATOM 2939 C C . PRO B 1 30 ? 120.169 104.180 59.631 1.00 114.22 30 PRO A C 1
ATOM 2940 O O . PRO B 1 30 ? 120.424 105.274 60.140 1.00 114.22 30 PRO A O 1
ATOM 2944 N N . ASN B 1 31 ? 119.958 104.013 58.324 1.00 116.49 31 ASN A N 1
ATOM 2945 C CA . ASN B 1 31 ? 120.072 105.107 57.359 1.00 116.49 31 ASN A CA 1
ATOM 2946 C C . ASN B 1 31 ? 121.454 105.753 57.437 1.00 116.49 31 ASN A C 1
ATOM 2947 O O . ASN B 1 31 ? 121.593 106.971 57.573 1.00 116.49 31 ASN A O 1
ATOM 2952 N N . PHE B 1 32 ? 122.486 104.916 57.360 1.00 117.94 32 PHE A N 1
ATOM 2953 C CA . PHE B 1 32 ? 123.855 105.401 57.464 1.00 117.94 32 PHE A CA 1
ATOM 2954 C C . PHE B 1 32 ? 124.193 106.305 56.286 1.00 117.94 32 PHE A C 1
ATOM 2955 O O . PHE B 1 32 ? 123.857 106.006 55.136 1.00 117.94 32 PHE A O 1
ATOM 2963 N N . LYS B 1 33 ? 124.866 107.418 56.584 1.00 117.73 33 LYS A N 1
ATOM 2964 C CA . LYS B 1 33 ? 125.183 108.445 55.590 1.00 117.73 33 LYS A CA 1
ATOM 2965 C C . LYS B 1 33 ? 123.924 108.912 54.865 1.00 117.73 33 LYS A C 1
ATOM 2966 O O . LYS B 1 33 ? 123.913 109.101 53.647 1.00 117.73 33 LYS A O 1
ATOM 2972 N N . GLY B 1 34 ? 122.849 109.098 55.626 1.00 114.78 34 GLY A N 1
ATOM 2973 C CA . GLY B 1 34 ? 121.591 109.542 55.077 1.00 114.78 34 GLY A CA 1
ATOM 2974 C C . GLY B 1 34 ? 120.857 110.475 56.018 1.00 114.78 34 GLY A C 1
ATOM 2975 O O . GLY B 1 34 ? 121.465 111.219 56.794 1.00 114.78 34 GLY A O 1
ATOM 2976 N N . PRO B 1 35 ? 119.523 110.457 55.958 1.00 113.72 35 PRO A N 1
ATOM 2977 C CA . PRO B 1 35 ? 118.744 111.316 56.847 1.00 113.72 35 PRO A CA 1
ATOM 2978 C C . PRO B 1 35 ? 118.911 110.888 58.295 1.00 113.72 35 PRO A C 1
ATOM 2979 O O . PRO B 1 35 ? 119.116 109.697 58.584 1.00 113.72 35 PRO A O 1
ATOM 2983 N N . PRO B 1 36 ? 118.837 111.825 59.236 1.00 107.19 36 PRO A N 1
ATOM 2984 C CA . PRO B 1 36 ? 118.917 111.452 60.652 1.00 107.19 36 PRO A CA 1
ATOM 2985 C C . PRO B 1 36 ? 117.716 110.626 61.079 1.00 107.19 36 PRO A C 1
ATOM 2986 O O . PRO B 1 36 ? 116.603 110.794 60.575 1.00 107.19 36 PRO A O 1
ATOM 2990 N N . VAL B 1 37 ? 117.954 109.724 62.026 1.00 100.54 37 VAL A N 1
ATOM 2991 C CA . VAL B 1 37 ? 116.912 108.843 62.541 1.00 100.54 37 VAL A CA 1
ATOM 2992 C C . VAL B 1 37 ? 116.225 109.525 63.716 1.00 100.54 37 VAL A C 1
ATOM 2993 O O . VAL B 1 37 ? 116.886 110.025 64.634 1.00 100.54 37 VAL A O 1
ATOM 2997 N N . ASN B 1 38 ? 114.896 109.555 63.685 1.00 95.79 38 ASN A N 1
ATOM 2998 C CA . ASN B 1 38 ? 114.099 110.190 64.723 1.00 95.79 38 ASN A CA 1
ATOM 2999 C C . ASN B 1 38 ? 113.704 109.167 65.777 1.00 95.79 38 ASN A C 1
ATOM 3000 O O . ASN B 1 38 ? 113.392 108.017 65.456 1.00 95.79 38 ASN A O 1
ATOM 3005 N N . VAL B 1 39 ? 113.717 109.592 67.037 1.00 88.55 39 VAL A N 1
ATOM 3006 C CA . VAL B 1 39 ? 113.323 108.753 68.162 1.00 88.55 39 VAL A CA 1
ATOM 3007 C C . VAL B 1 39 ? 112.167 109.437 68.875 1.00 88.55 39 VAL A C 1
ATOM 3008 O O . VAL B 1 39 ? 112.291 110.592 69.302 1.00 88.55 39 VAL A O 1
ATOM 3012 N N . SER B 1 40 ? 111.049 108.729 69.003 1.00 90.15 40 SER A N 1
ATOM 3013 C CA . SER B 1 40 ? 109.868 109.230 69.702 1.00 90.15 40 SER A CA 1
ATOM 3014 C C . SER B 1 40 ? 109.803 108.532 71.056 1.00 90.15 40 SER A C 1
ATOM 3015 O O . SER B 1 40 ? 109.332 107.397 71.159 1.00 90.15 40 SER A O 1
ATOM 3018 N N . CYS B 1 41 ? 110.274 109.216 72.094 1.00 84.10 41 CYS A N 1
ATOM 3019 C CA . CYS B 1 41 ? 110.387 108.647 73.429 1.00 84.10 41 CYS A CA 1
ATOM 3020 C C . CYS B 1 41 ? 109.457 109.377 74.387 1.00 84.10 41 CYS A C 1
ATOM 3021 O O . CYS B 1 41 ? 109.398 110.611 74.385 1.00 84.10 41 CYS A O 1
ATOM 3024 N N . ASN B 1 42 ? 108.732 108.611 75.198 1.00 81.39 42 ASN A N 1
ATOM 3025 C CA . ASN B 1 42 ? 107.861 109.154 76.229 1.00 81.39 42 ASN A CA 1
ATOM 3026 C C . ASN B 1 42 ? 108.151 108.445 77.543 1.00 81.39 42 ASN A C 1
ATOM 3027 O O . ASN B 1 42 ? 108.407 107.238 77.563 1.00 81.39 42 ASN A O 1
ATOM 3032 N N . ILE B 1 43 ? 108.114 109.198 78.635 1.00 77.34 43 ILE A N 1
ATOM 3033 C CA . ILE B 1 43 ? 108.400 108.663 79.948 1.00 77.34 43 ILE A CA 1
ATOM 3034 C C . ILE B 1 43 ? 107.092 108.478 80.708 1.00 77.34 43 ILE A C 1
ATOM 3035 O O . ILE B 1 43 ? 106.050 109.011 80.337 1.00 77.34 43 ILE A O 1
ATOM 3040 N N . PHE B 1 44 ? 107.148 107.703 81.791 1.00 77.26 44 PHE A N 1
ATOM 3041 C CA . PHE B 1 44 ? 105.985 107.437 82.642 1.00 77.26 44 PHE A CA 1
ATOM 3042 C C . PHE B 1 44 ? 106.489 107.407 84.083 1.00 77.26 44 PHE A C 1
ATOM 3043 O O . PHE B 1 44 ? 106.963 106.375 84.562 1.00 77.26 44 PHE A O 1
ATOM 3051 N N . ILE B 1 45 ? 106.388 108.551 84.765 1.00 74.65 45 ILE A N 1
ATOM 3052 C CA . ILE B 1 45 ? 106.865 108.645 86.139 1.00 74.65 45 ILE A CA 1
ATOM 3053 C C . ILE B 1 45 ? 106.063 107.700 87.017 1.00 74.65 45 ILE A C 1
ATOM 3054 O O . ILE B 1 45 ? 104.827 107.678 86.970 1.00 74.65 45 ILE A O 1
ATOM 3059 N N . ASN B 1 46 ? 106.765 106.905 87.820 1.00 79.13 46 ASN A N 1
ATOM 3060 C CA . ASN B 1 46 ? 106.138 105.893 88.661 1.00 79.13 46 ASN A CA 1
ATOM 3061 C C . ASN B 1 46 ? 106.280 106.172 90.147 1.00 79.13 46 ASN A C 1
ATOM 3062 O O . ASN B 1 46 ? 105.365 105.867 90.914 1.00 79.13 46 ASN A O 1
ATOM 3067 N N . SER B 1 47 ? 107.406 106.740 90.578 1.00 80.48 47 SER A N 1
ATOM 3068 C CA . SER B 1 47 ? 107.619 107.034 91.994 1.00 80.48 47 SER A CA 1
ATOM 3069 C C . SER B 1 47 ? 108.479 108.291 92.079 1.00 80.48 47 SER A C 1
ATOM 3070 O O . SER B 1 47 ? 109.708 108.213 92.004 1.00 80.48 47 SER A O 1
ATOM 3073 N N . PHE B 1 48 ? 107.827 109.438 92.236 1.00 81.07 48 PHE A N 1
ATOM 3074 C CA . PHE B 1 48 ? 108.501 110.725 92.337 1.00 81.07 48 PHE A CA 1
ATOM 3075 C C . PHE B 1 48 ? 108.541 111.133 93.804 1.00 81.07 48 PHE A C 1
ATOM 3076 O O . PHE B 1 48 ? 107.492 111.300 94.433 1.00 81.07 48 PHE A O 1
ATOM 3084 N N . GLY B 1 49 ? 109.745 111.290 94.345 1.00 76.47 49 GLY A N 1
ATOM 3085 C CA . GLY B 1 49 ? 109.878 111.638 95.746 1.00 76.47 49 GLY A CA 1
ATOM 3086 C C . GLY B 1 49 ? 111.331 111.631 96.175 1.00 76.47 49 GLY A C 1
ATOM 3087 O O . GLY B 1 49 ? 112.239 111.708 95.345 1.00 76.47 49 GLY A O 1
ATOM 3088 N N . SER B 1 50 ? 111.527 111.547 97.493 1.00 79.31 50 SER A N 1
ATOM 3089 C CA . SER B 1 50 ? 112.857 111.532 98.106 1.00 79.31 50 SER A CA 1
ATOM 3090 C C . SER B 1 50 ? 113.639 112.801 97.778 1.00 79.31 50 SER A C 1
ATOM 3091 O O . SER B 1 50 ? 114.855 112.770 97.584 1.00 79.31 50 SER A O 1
ATOM 3094 N N . ILE B 1 51 ? 112.934 113.930 97.721 1.00 84.27 51 ILE A N 1
ATOM 3095 C CA . ILE B 1 51 ? 113.584 115.208 97.455 1.00 84.27 51 ILE A CA 1
ATOM 3096 C C . ILE B 1 51 ? 114.383 115.630 98.680 1.00 84.27 51 ILE A C 1
ATOM 3097 O O . ILE B 1 51 ? 113.875 115.618 99.808 1.00 84.27 51 ILE A O 1
ATOM 3102 N N . ALA B 1 52 ? 115.642 116.005 98.462 1.00 99.25 52 ALA A N 1
ATOM 3103 C CA . ALA B 1 52 ? 116.536 116.409 99.535 1.00 99.25 52 ALA A CA 1
ATOM 3104 C C . ALA B 1 52 ? 117.212 117.723 99.177 1.00 99.25 52 ALA A C 1
ATOM 3105 O O . ALA B 1 52 ? 117.409 118.040 98.001 1.00 99.25 52 ALA A O 1
ATOM 3107 N N . GLU B 1 53 ? 117.566 118.490 100.210 1.00 102.22 53 GLU A N 1
ATOM 3108 C CA . GLU B 1 53 ? 118.224 119.775 100.029 1.00 102.22 53 GLU A CA 1
ATOM 3109 C C . GLU B 1 53 ? 119.706 119.758 100.366 1.00 102.22 53 GLU A C 1
ATOM 3110 O O . GLU B 1 53 ? 120.414 120.698 99.995 1.00 102.22 53 GLU A O 1
ATOM 3116 N N . THR B 1 54 ? 120.189 118.731 101.068 1.00 102.35 54 THR A N 1
ATOM 3117 C CA . THR B 1 54 ? 121.615 118.658 101.371 1.00 102.35 54 THR A CA 1
ATOM 3118 C C . THR B 1 54 ? 122.420 118.253 100.143 1.00 102.35 54 THR A C 1
ATOM 3119 O O . THR B 1 54 ? 123.511 118.784 99.907 1.00 102.35 54 THR A O 1
ATOM 3123 N N . THR B 1 55 ? 121.900 117.317 99.352 1.00 99.27 55 THR A N 1
ATOM 3124 C CA . THR B 1 55 ? 122.578 116.838 98.157 1.00 99.27 55 THR A CA 1
ATOM 3125 C C . THR B 1 55 ? 121.992 117.402 96.870 1.00 99.27 55 THR A C 1
ATOM 3126 O O . THR B 1 55 ? 122.549 117.156 95.796 1.00 99.27 55 THR A O 1
ATOM 3130 N N . MET B 1 56 ? 120.891 118.152 96.954 1.00 98.68 56 MET A N 1
ATOM 3131 C CA . MET B 1 56 ? 120.268 118.801 95.800 1.00 98.68 56 MET A CA 1
ATOM 3132 C C . MET B 1 56 ? 119.925 117.780 94.711 1.00 98.68 56 MET A C 1
ATOM 3133 O O . MET B 1 56 ? 120.431 117.833 93.589 1.00 98.68 56 MET A O 1
ATOM 3138 N N . ASP B 1 57 ? 119.047 116.843 95.061 1.00 92.98 57 ASP A N 1
ATOM 3139 C CA . ASP B 1 57 ? 118.706 115.761 94.147 1.00 92.98 57 ASP A CA 1
ATOM 3140 C C . ASP B 1 57 ? 117.340 115.195 94.507 1.00 92.98 57 ASP A C 1
ATOM 3141 O O . ASP B 1 57 ? 116.792 115.465 95.578 1.00 92.98 57 ASP A O 1
ATOM 3146 N N . TYR B 1 58 ? 116.799 114.400 93.586 1.00 80.11 58 TYR A N 1
ATOM 3147 C CA . TYR B 1 58 ? 115.549 113.684 93.795 1.00 80.11 58 TYR A CA 1
ATOM 3148 C C . TYR B 1 58 ? 115.599 112.390 92.997 1.00 80.11 58 TYR A C 1
ATOM 3149 O O . TYR B 1 58 ? 116.393 112.246 92.065 1.00 80.11 58 TYR A O 1
ATOM 3158 N N . ARG B 1 59 ? 114.737 111.446 93.367 1.00 78.47 59 ARG A N 1
ATOM 3159 C CA . ARG B 1 59 ? 114.739 110.113 92.781 1.00 78.47 59 ARG A CA 1
ATOM 3160 C C . ARG B 1 59 ? 113.420 109.849 92.069 1.00 78.47 59 ARG A C 1
ATOM 3161 O O . ARG B 1 59 ? 112.355 110.255 92.544 1.00 78.47 59 ARG A O 1
ATOM 3169 N N . VAL B 1 60 ? 113.498 109.167 90.924 1.00 73.50 60 VAL A N 1
ATOM 3170 C CA . VAL B 1 60 ? 112.325 108.818 90.132 1.00 73.50 60 VAL A CA 1
ATOM 3171 C C . VAL B 1 60 ? 112.454 107.384 89.638 1.00 73.50 60 VAL A C 1
ATOM 3172 O O . VAL B 1 60 ? 113.543 106.809 89.598 1.00 73.50 60 VAL A O 1
ATOM 3176 N N . ASN B 1 61 ? 111.315 106.809 89.260 1.00 75.78 61 ASN A N 1
ATOM 3177 C CA . ASN B 1 61 ? 111.254 105.541 88.542 1.00 75.78 61 ASN A CA 1
ATOM 3178 C C . ASN B 1 61 ? 110.527 105.787 87.230 1.00 75.78 61 ASN A C 1
ATOM 3179 O O . ASN B 1 61 ? 109.381 106.249 87.231 1.00 75.78 61 ASN A O 1
ATOM 3184 N N . ILE B 1 62 ? 111.186 105.480 86.116 1.00 71.70 62 ILE A N 1
ATOM 3185 C CA . ILE B 1 62 ? 110.722 105.876 84.793 1.00 71.70 62 ILE A CA 1
ATOM 3186 C C . ILE B 1 62 ? 110.513 104.632 83.941 1.00 71.70 62 ILE A C 1
ATOM 3187 O O . ILE B 1 62 ? 111.385 103.757 83.884 1.00 71.70 62 ILE A O 1
ATOM 3192 N N . PHE B 1 63 ? 109.356 104.556 83.285 1.00 76.60 63 PHE A N 1
ATOM 3193 C CA . PHE B 1 63 ? 109.096 103.540 82.266 1.00 76.60 63 PHE A CA 1
ATOM 3194 C C . PHE B 1 63 ? 109.482 104.069 80.884 1.00 76.60 63 PHE A C 1
ATOM 3195 O O . PHE B 1 63 ? 108.672 104.133 79.960 1.00 76.60 63 PHE A O 1
ATOM 3203 N N . LEU B 1 64 ? 110.749 104.461 80.762 1.00 74.58 64 LEU A N 1
ATOM 3204 C CA . LEU B 1 64 ? 111.246 105.072 79.535 1.00 74.58 64 LEU A CA 1
ATOM 3205 C C . LEU B 1 64 ? 111.091 104.129 78.351 1.00 74.58 64 LEU A C 1
ATOM 3206 O O . LEU B 1 64 ? 111.721 103.068 78.304 1.00 74.58 64 LEU A O 1
ATOM 3211 N N . ARG B 1 65 ? 110.251 104.507 77.393 1.00 80.55 65 ARG A N 1
ATOM 3212 C CA . ARG B 1 65 ? 110.069 103.758 76.159 1.00 80.55 65 ARG A CA 1
ATOM 3213 C C . ARG B 1 65 ? 110.364 104.675 74.983 1.00 80.55 65 ARG A C 1
ATOM 3214 O O . ARG B 1 65 ? 109.844 105.794 74.918 1.00 80.55 65 ARG A O 1
ATOM 3222 N N . GLN B 1 66 ? 111.203 104.206 74.064 1.00 84.59 66 GLN A N 1
ATOM 3223 C CA . GLN B 1 66 ? 111.646 105.003 72.928 1.00 84.59 66 GLN A CA 1
ATOM 3224 C C . GLN B 1 66 ? 111.441 104.209 71.649 1.00 84.59 66 GLN A C 1
ATOM 3225 O O . GLN B 1 66 ? 111.804 103.031 71.581 1.00 84.59 66 GLN A O 1
ATOM 3231 N N . GLN B 1 67 ? 110.864 104.856 70.640 1.00 91.17 67 GLN A N 1
ATOM 3232 C CA . GLN B 1 67 ? 110.521 104.216 69.379 1.00 91.17 67 GLN A CA 1
ATOM 3233 C C . GLN B 1 67 ? 111.295 104.861 68.238 1.00 91.17 67 GLN A C 1
ATOM 3234 O O . GLN B 1 67 ? 111.469 106.083 68.207 1.00 91.17 67 GLN A O 1
ATOM 3240 N N . TRP B 1 68 ? 111.753 104.034 67.302 1.00 95.69 68 TRP A N 1
ATOM 3241 C CA . TRP B 1 68 ? 112.432 104.517 66.108 1.00 95.69 68 TRP A CA 1
ATOM 3242 C C . TRP B 1 68 ? 112.229 103.497 64.995 1.00 95.69 68 TRP A C 1
ATOM 3243 O O . TRP B 1 68 ? 111.591 102.458 65.185 1.00 95.69 68 TRP A 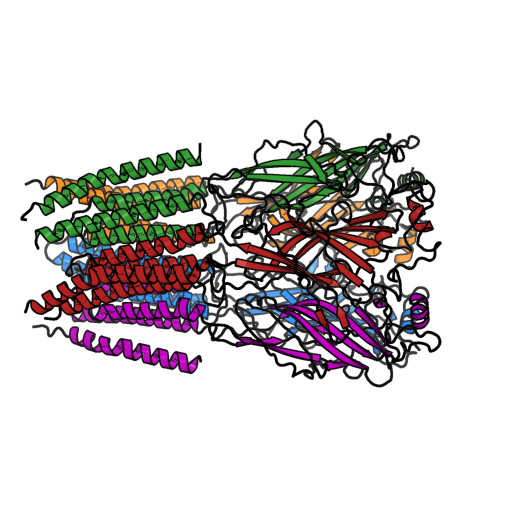O 1
ATOM 3254 N N . ASN B 1 69 ? 112.781 103.801 63.823 1.00 106.39 69 ASN A N 1
ATOM 3255 C CA . ASN B 1 69 ? 112.615 102.971 62.638 1.00 106.39 69 ASN A CA 1
ATOM 3256 C C . ASN B 1 69 ? 113.972 102.456 62.183 1.00 106.39 69 ASN A C 1
ATOM 3257 O O . ASN B 1 69 ? 114.923 103.232 62.044 1.00 106.39 69 ASN A O 1
ATOM 3262 N N . ASP B 1 70 ? 114.055 101.148 61.954 1.00 114.84 70 ASP A N 1
ATOM 3263 C CA . ASP B 1 70 ? 115.255 100.510 61.413 1.00 114.84 70 ASP A CA 1
ATOM 3264 C C . ASP B 1 70 ? 114.877 99.809 60.117 1.00 114.84 70 ASP A C 1
ATOM 3265 O O . ASP B 1 70 ? 114.217 98.755 60.149 1.00 114.84 70 ASP A O 1
ATOM 3270 N N . PRO B 1 71 ? 115.256 100.353 58.957 1.00 117.73 71 PRO A N 1
ATOM 3271 C CA . PRO B 1 71 ? 114.846 99.730 57.687 1.00 117.73 71 PRO A CA 1
ATOM 3272 C C . PRO B 1 71 ? 115.351 98.310 57.513 1.00 117.73 71 PRO A C 1
ATOM 3273 O O . PRO B 1 71 ? 114.699 97.510 56.830 1.00 117.73 71 PRO A O 1
ATOM 3277 N N . ARG B 1 72 ? 116.497 97.969 58.105 1.00 121.50 72 ARG A N 1
ATOM 3278 C CA . ARG B 1 72 ? 117.023 96.614 58.002 1.00 121.50 72 ARG A CA 1
ATOM 3279 C C . ARG B 1 72 ? 116.169 95.589 58.737 1.00 121.50 72 ARG A C 1
ATOM 3280 O O . ARG B 1 72 ? 116.321 94.389 58.484 1.00 121.50 72 ARG A O 1
ATOM 3288 N N . LEU B 1 73 ? 115.286 96.024 59.632 1.00 119.10 73 LEU A N 1
ATOM 3289 C CA . LEU B 1 73 ? 114.403 95.121 60.359 1.00 119.10 73 LEU A CA 1
ATOM 3290 C C . LEU B 1 73 ? 113.107 94.830 59.616 1.00 119.10 73 LEU A C 1
ATOM 3291 O O . LEU B 1 73 ? 112.279 94.067 60.124 1.00 119.10 73 LEU A O 1
ATOM 3296 N N . ALA B 1 74 ? 112.911 95.419 58.438 1.00 126.05 74 ALA A N 1
ATOM 3297 C CA . ALA B 1 74 ? 111.699 95.171 57.669 1.00 126.05 74 ALA A CA 1
ATOM 3298 C C . ALA B 1 74 ? 111.620 93.708 57.254 1.00 126.05 74 ALA A C 1
ATOM 3299 O O . ALA B 1 74 ? 112.598 93.133 56.768 1.00 126.05 74 ALA A O 1
ATOM 3301 N N . TYR B 1 75 ? 110.450 93.107 57.453 1.00 129.39 75 TYR A N 1
ATOM 3302 C CA . TYR B 1 75 ? 110.224 91.715 57.097 1.00 129.39 75 TYR A CA 1
ATOM 3303 C C . TYR B 1 75 ? 108.756 91.535 56.745 1.00 129.39 75 TYR A C 1
ATOM 3304 O O . TYR B 1 75 ? 107.889 92.200 57.318 1.00 129.39 75 TYR A O 1
ATOM 3313 N N . ASN B 1 76 ? 108.484 90.639 55.797 1.00 136.74 76 ASN A N 1
ATOM 3314 C CA . ASN B 1 76 ? 107.118 90.359 55.384 1.00 136.74 76 ASN A CA 1
ATOM 3315 C C . ASN B 1 76 ? 106.808 88.876 55.243 1.00 136.74 76 ASN A C 1
ATOM 3316 O O . ASN B 1 76 ? 105.628 88.522 55.144 1.00 136.74 76 ASN A O 1
ATOM 3321 N N . GLU B 1 77 ? 107.818 88.002 55.228 1.00 139.36 77 GLU A N 1
ATOM 3322 C CA . GLU B 1 77 ? 107.557 86.569 55.130 1.00 139.36 77 GLU A CA 1
ATOM 3323 C C . GLU B 1 77 ? 106.798 86.057 56.348 1.00 139.36 77 GLU A C 1
ATOM 3324 O O . GLU B 1 77 ? 105.855 85.268 56.215 1.00 139.36 77 GLU A O 1
ATOM 3330 N N . TYR B 1 78 ? 107.190 86.495 57.537 1.00 138.71 78 TYR A N 1
ATOM 3331 C CA . TYR B 1 78 ? 106.556 86.008 58.756 1.00 138.71 78 TYR A CA 1
ATOM 3332 C C . TYR B 1 78 ? 105.139 86.562 58.861 1.00 138.71 78 TYR A C 1
ATOM 3333 O O . TYR B 1 78 ? 104.945 87.779 58.762 1.00 138.71 78 TYR A O 1
ATOM 3342 N N . PRO B 1 79 ? 104.126 85.712 59.060 1.00 136.83 79 PRO A N 1
ATOM 3343 C CA . PRO B 1 79 ? 102.743 86.211 59.072 1.00 136.83 79 PRO A CA 1
ATOM 3344 C C . PRO B 1 79 ? 102.354 86.950 60.340 1.00 136.83 79 PRO A C 1
ATOM 3345 O O . PRO B 1 79 ? 101.364 87.693 60.316 1.00 136.83 79 PRO A O 1
ATOM 3349 N N . ASP B 1 80 ? 103.085 86.775 61.439 1.00 135.09 80 ASP A N 1
ATOM 3350 C CA . ASP B 1 80 ? 102.723 87.429 62.688 1.00 135.09 80 ASP A CA 1
ATOM 3351 C C . ASP B 1 80 ? 102.961 88.931 62.587 1.00 135.09 80 ASP A C 1
ATOM 3352 O O . ASP B 1 80 ? 104.016 89.374 62.121 1.00 135.09 80 ASP A O 1
ATOM 3357 N N . ASP B 1 81 ? 101.971 89.716 63.019 1.00 132.04 81 ASP A N 1
ATOM 3358 C CA . ASP B 1 81 ? 102.090 91.169 62.947 1.00 132.04 81 ASP A CA 1
ATOM 3359 C C . ASP B 1 81 ? 103.200 91.686 63.855 1.00 132.04 81 ASP A C 1
ATOM 3360 O O . ASP B 1 81 ? 103.965 92.574 63.463 1.00 132.04 81 ASP A O 1
ATOM 3365 N N . SER B 1 82 ? 103.304 91.147 65.066 1.00 126.28 82 SER A N 1
ATOM 3366 C CA . SER B 1 82 ? 104.319 91.553 66.025 1.00 126.28 82 SER A CA 1
ATOM 3367 C C . SER B 1 82 ? 105.359 90.452 66.181 1.00 126.28 82 SER A C 1
ATOM 3368 O O . SER B 1 82 ? 105.066 89.267 66.002 1.00 126.28 82 SER A O 1
ATOM 3371 N N . LEU B 1 83 ? 106.583 90.855 66.519 1.00 120.39 83 LEU A N 1
ATOM 3372 C CA . LEU B 1 83 ? 107.702 89.923 66.653 1.00 120.39 83 LEU A CA 1
ATOM 3373 C C . LEU B 1 83 ? 108.533 90.356 67.858 1.00 120.39 83 LEU A C 1
ATOM 3374 O O . LEU B 1 83 ? 109.378 91.249 67.747 1.00 120.39 83 LEU A O 1
ATOM 3379 N N . ASP B 1 84 ? 108.291 89.720 69.001 1.00 114.00 84 ASP A N 1
ATOM 3380 C CA . ASP B 1 84 ? 108.995 90.072 70.223 1.00 114.00 84 ASP A CA 1
ATOM 3381 C C . ASP B 1 84 ? 110.442 89.587 70.176 1.00 114.00 84 ASP A C 1
ATOM 3382 O O . ASP B 1 84 ? 110.792 88.649 69.455 1.00 114.00 84 ASP A O 1
ATOM 3387 N N . LEU B 1 85 ? 111.288 90.247 70.963 1.00 110.83 85 LEU A N 1
ATOM 3388 C CA . LEU B 1 85 ? 112.696 89.898 71.080 1.00 110.83 85 LEU A CA 1
ATOM 3389 C C . LEU B 1 85 ? 113.037 89.657 72.543 1.00 110.83 85 LEU A C 1
ATOM 3390 O O . LEU B 1 85 ? 112.614 90.416 73.420 1.00 110.83 85 LEU A O 1
ATOM 3395 N N . ASP B 1 86 ? 113.797 88.598 72.800 1.00 111.94 86 ASP A N 1
ATOM 3396 C CA . ASP B 1 86 ? 114.180 88.274 74.165 1.00 111.94 86 ASP A CA 1
ATOM 3397 C C . ASP B 1 86 ? 115.166 89.313 74.696 1.00 111.94 86 ASP A C 1
ATOM 3398 O O . ASP B 1 86 ? 116.101 89.704 73.989 1.00 111.94 86 ASP A O 1
ATOM 3403 N N . PRO B 1 87 ? 114.984 89.779 75.934 1.00 106.82 87 PRO A N 1
ATOM 3404 C CA . PRO B 1 87 ? 115.908 90.784 76.489 1.00 106.82 87 PRO A CA 1
ATOM 3405 C C . PRO B 1 87 ? 117.336 90.290 76.648 1.00 106.82 87 PRO A C 1
ATOM 3406 O O . PRO B 1 87 ? 118.238 91.112 76.846 1.00 106.82 87 PRO A O 1
ATOM 3410 N N . SER B 1 88 ? 117.571 88.978 76.592 1.00 113.51 88 SER A N 1
ATOM 3411 C CA . SER B 1 88 ? 118.929 88.468 76.756 1.00 113.51 88 SER A CA 1
ATOM 3412 C C . SER B 1 88 ? 119.832 88.862 75.593 1.00 113.51 88 SER A C 1
ATOM 3413 O O . SER B 1 88 ? 121.038 89.052 75.786 1.00 113.51 88 SER A O 1
ATOM 3416 N N . MET B 1 89 ? 119.277 88.991 74.389 1.00 116.55 89 MET A N 1
ATOM 3417 C CA . MET B 1 89 ? 120.049 89.261 73.180 1.00 116.55 89 MET A CA 1
ATOM 3418 C C . MET B 1 89 ? 119.887 90.701 72.701 1.00 116.55 89 MET A C 1
ATOM 3419 O O . MET B 1 89 ? 119.823 90.968 71.500 1.00 116.55 89 MET A O 1
ATOM 3424 N N . LEU B 1 90 ? 119.815 91.650 73.636 1.00 112.54 90 LEU A N 1
ATOM 3425 C CA . LEU B 1 90 ? 119.723 93.055 73.256 1.00 112.54 90 LEU A CA 1
ATOM 3426 C C . LEU B 1 90 ? 121.032 93.605 72.706 1.00 112.54 90 LEU A C 1
ATOM 3427 O O . LEU B 1 90 ? 121.033 94.709 72.152 1.00 112.54 90 LEU A O 1
ATOM 3432 N N . ASP B 1 91 ? 122.137 92.872 72.845 1.00 118.17 91 ASP A N 1
ATOM 3433 C CA . ASP B 1 91 ? 123.421 93.369 72.363 1.00 118.17 91 ASP A CA 1
ATOM 3434 C C . ASP B 1 91 ? 123.525 93.294 70.844 1.00 118.17 91 ASP A C 1
ATOM 3435 O O . ASP B 1 91 ? 124.365 93.978 70.247 1.00 118.17 91 ASP A O 1
ATOM 3440 N N . SER B 1 92 ? 122.697 92.472 70.205 1.00 116.01 92 SER A N 1
ATOM 3441 C CA . SER B 1 92 ? 122.797 92.224 68.774 1.00 116.01 92 SER A CA 1
ATOM 3442 C C . SER B 1 92 ? 121.972 93.192 67.932 1.00 116.01 92 SER A C 1
ATOM 3443 O O . SER B 1 92 ? 121.928 93.039 66.707 1.00 116.01 92 SER A O 1
ATOM 3446 N N . ILE B 1 93 ? 121.320 94.176 68.547 1.00 112.09 93 ILE A N 1
ATOM 3447 C CA . ILE B 1 93 ? 120.502 95.143 67.826 1.00 112.09 93 ILE A CA 1
ATOM 3448 C C . ILE B 1 93 ? 120.975 96.547 68.181 1.00 112.09 93 ILE A C 1
ATOM 3449 O O . ILE B 1 93 ? 121.326 96.822 69.333 1.00 112.09 93 ILE A O 1
ATOM 3454 N N . TRP B 1 94 ? 121.003 97.427 67.182 1.00 106.70 94 TRP A N 1
ATOM 3455 C CA . TRP B 1 94 ? 121.454 98.796 67.399 1.00 106.70 94 TRP A CA 1
ATOM 3456 C C . TRP B 1 94 ? 120.441 99.563 68.239 1.00 106.70 94 TRP A C 1
ATOM 3457 O O . TRP B 1 94 ? 119.238 99.534 67.962 1.00 106.70 94 TRP A O 1
ATOM 3468 N N . LYS B 1 95 ? 120.932 100.253 69.266 1.00 101.09 95 LYS A N 1
ATOM 3469 C CA . LYS B 1 95 ? 120.096 101.057 70.140 1.00 101.09 95 LYS A CA 1
ATOM 3470 C C . LYS B 1 95 ? 120.709 102.440 70.304 1.00 101.09 95 LYS A C 1
ATOM 3471 O O . LYS B 1 95 ? 121.938 102.574 70.343 1.00 101.09 95 LYS A O 1
ATOM 3477 N N . PRO B 1 96 ? 119.887 103.485 70.394 1.00 94.82 96 PRO A N 1
ATOM 3478 C CA . PRO B 1 96 ? 120.433 104.825 70.634 1.00 94.82 96 PRO A CA 1
ATOM 3479 C C . PRO B 1 96 ? 121.092 104.913 72.001 1.00 94.82 96 PRO A C 1
ATOM 3480 O O . PRO B 1 96 ? 120.627 104.318 72.976 1.00 94.82 96 PRO A O 1
ATOM 3484 N N . ASP B 1 97 ? 122.185 105.667 72.065 1.00 92.34 97 ASP A N 1
ATOM 3485 C CA . ASP B 1 97 ? 122.936 105.841 73.307 1.00 92.34 97 ASP A CA 1
ATOM 3486 C C . ASP B 1 97 ? 122.377 106.989 74.142 1.00 92.34 97 ASP A C 1
ATOM 3487 O O . ASP B 1 97 ? 123.089 107.918 74.519 1.00 92.34 97 ASP A O 1
ATOM 3492 N N . LEU B 1 98 ? 121.081 106.922 74.434 1.00 85.74 98 LEU A N 1
ATOM 3493 C CA . LEU B 1 98 ? 120.435 107.957 75.227 1.00 85.74 98 LEU A CA 1
ATOM 3494 C C . LEU B 1 98 ? 120.983 107.955 76.648 1.00 85.74 98 LEU A C 1
ATOM 3495 O O . LEU B 1 98 ? 121.069 106.906 77.292 1.00 85.74 98 LEU A O 1
ATOM 3500 N N . PHE B 1 99 ? 121.354 109.136 77.137 1.00 84.48 99 PHE A N 1
ATOM 3501 C CA . PHE B 1 99 ? 121.864 109.284 78.490 1.00 84.48 99 PHE A CA 1
ATOM 3502 C C . PHE B 1 99 ? 121.326 110.577 79.083 1.00 84.48 99 PHE A C 1
ATOM 3503 O O . PHE B 1 99 ? 120.957 111.509 78.364 1.00 84.48 99 PHE A O 1
ATOM 3511 N N . PHE B 1 100 ? 121.287 110.624 80.410 1.00 81.47 100 PHE A N 1
ATOM 3512 C CA . PHE B 1 100 ? 120.792 111.782 81.139 1.00 81.47 100 PHE A CA 1
ATOM 3513 C C . PHE B 1 100 ? 121.960 112.677 81.528 1.00 81.47 100 PHE A C 1
ATOM 3514 O O . PHE B 1 100 ? 122.952 112.204 82.091 1.00 81.47 100 PHE A O 1
ATOM 3522 N N . ALA B 1 101 ? 121.839 113.970 81.218 1.00 81.05 101 ALA A N 1
ATOM 3523 C CA . ALA B 1 101 ? 122.932 114.901 81.475 1.00 81.05 101 ALA A CA 1
ATOM 3524 C C . ALA B 1 101 ? 123.176 115.096 82.965 1.00 81.05 101 ALA A C 1
ATOM 3525 O O . ALA B 1 101 ? 124.312 115.360 83.374 1.00 81.05 101 ALA A O 1
ATOM 3527 N N . ASN B 1 102 ? 122.137 114.973 83.786 1.00 80.91 102 ASN A N 1
ATOM 3528 C CA . ASN B 1 102 ? 122.236 115.177 85.228 1.00 80.91 102 ASN A CA 1
ATOM 3529 C C . ASN B 1 102 ? 121.667 113.980 85.977 1.00 80.91 102 ASN A C 1
ATOM 3530 O O . ASN B 1 102 ? 120.879 114.117 86.915 1.00 80.91 102 ASN A O 1
ATOM 3535 N N . GLU B 1 103 ? 122.060 112.774 85.561 1.00 85.04 103 GLU A N 1
ATOM 3536 C CA . GLU B 1 103 ? 121.536 111.576 86.208 1.00 85.04 103 GLU A CA 1
ATOM 3537 C C . GLU B 1 103 ? 122.092 111.402 87.616 1.00 85.04 103 GLU A C 1
ATOM 3538 O O . GLU B 1 103 ? 121.384 110.901 88.497 1.00 85.04 103 GLU A O 1
ATOM 3544 N N . LYS B 1 104 ? 123.346 111.795 87.845 1.00 82.65 104 LYS A N 1
ATOM 3545 C CA . LYS B 1 104 ? 124.003 111.699 89.149 1.00 82.65 104 LYS A CA 1
ATOM 3546 C C . LYS B 1 104 ? 124.018 110.270 89.688 1.00 82.65 104 LYS A C 1
ATOM 3547 O O . LYS B 1 104 ? 124.210 110.055 90.889 1.00 82.65 104 LYS A O 1
ATOM 3553 N N . GLY B 1 105 ? 123.822 109.282 88.819 1.00 84.91 105 GLY A N 1
ATOM 3554 C CA . GLY B 1 105 ? 123.753 107.898 89.243 1.00 84.91 105 GLY A CA 1
ATOM 3555 C C . GLY B 1 105 ? 122.411 107.271 88.930 1.00 84.91 105 GLY A C 1
ATOM 3556 O O . GLY B 1 105 ? 121.386 107.959 88.949 1.00 84.91 105 GLY A O 1
ATOM 3557 N N . ALA B 1 106 ? 122.402 105.974 88.630 1.00 79.68 106 ALA A N 1
ATOM 3558 C CA . ALA B 1 106 ? 121.175 105.246 88.327 1.00 79.68 106 ALA A CA 1
ATOM 3559 C C . ALA B 1 106 ? 121.521 103.770 88.179 1.00 79.68 106 ALA A C 1
ATOM 3560 O O . ALA B 1 106 ? 122.693 103.383 88.163 1.00 79.68 106 ALA A O 1
ATOM 3562 N N . HIS B 1 107 ? 120.479 102.950 88.067 1.00 79.35 107 HIS A N 1
ATOM 3563 C CA . HIS B 1 107 ? 120.646 101.514 87.896 1.00 79.35 107 HIS A CA 1
ATOM 3564 C C . HIS B 1 107 ? 119.378 100.944 87.281 1.00 79.35 107 HIS A C 1
ATOM 3565 O O . HIS B 1 107 ? 118.311 101.560 87.331 1.00 79.35 107 HIS A O 1
ATOM 3572 N N . PHE B 1 108 ? 119.511 99.755 86.699 1.00 79.68 108 PHE A N 1
ATOM 3573 C CA . PHE B 1 108 ? 118.377 99.050 86.126 1.00 79.68 108 PHE A CA 1
ATOM 3574 C C . PHE B 1 108 ? 117.703 98.184 87.188 1.00 79.68 108 PHE A C 1
ATOM 3575 O O . PHE B 1 108 ? 118.081 98.182 88.362 1.00 79.68 108 PHE A O 1
ATOM 3583 N N . HIS B 1 109 ? 116.690 97.430 86.766 1.00 82.24 109 HIS A N 1
ATOM 3584 C CA . HIS B 1 109 ? 115.983 96.498 87.633 1.00 82.24 109 HIS A CA 1
ATOM 3585 C C . HIS B 1 109 ? 116.004 95.119 86.993 1.00 82.24 109 HIS A C 1
ATOM 3586 O O . HIS B 1 109 ? 115.684 94.976 85.808 1.00 82.24 109 HIS A O 1
ATOM 3593 N N . GLU B 1 110 ? 116.379 94.109 87.775 1.00 90.49 110 GLU A N 1
ATOM 3594 C CA . GLU B 1 110 ? 116.573 92.746 87.290 1.00 90.49 110 GLU A CA 1
ATOM 3595 C C . GLU B 1 110 ? 115.899 91.743 88.220 1.00 90.49 110 GLU A C 1
ATOM 3596 O O . GLU B 1 110 ? 116.485 90.735 88.618 1.00 90.49 110 GLU A O 1
ATOM 3602 N N . ILE B 1 111 ? 114.648 92.010 88.584 1.00 86.73 111 ILE A N 1
ATOM 3603 C CA . ILE B 1 111 ? 113.912 91.155 89.510 1.00 86.73 111 ILE A CA 1
ATOM 3604 C C . ILE B 1 111 ? 113.253 90.033 88.714 1.00 86.73 111 ILE A C 1
ATOM 3605 O O . ILE B 1 111 ? 112.300 90.264 87.965 1.00 86.73 111 ILE A O 1
ATOM 3610 N N . THR B 1 112 ? 113.800 88.821 88.849 1.00 91.85 112 THR A N 1
ATOM 3611 C CA . THR B 1 112 ? 113.281 87.582 88.271 1.00 91.85 112 THR A CA 1
ATOM 3612 C C . THR B 1 112 ? 113.361 87.581 86.749 1.00 91.85 112 THR A C 1
ATOM 3613 O O . THR B 1 112 ? 113.127 86.548 86.114 1.00 91.85 112 THR A O 1
ATOM 3617 N N . THR B 1 113 ? 113.717 88.724 86.163 1.00 94.70 113 THR A N 1
ATOM 3618 C CA . THR B 1 113 ? 113.838 88.906 84.721 1.00 94.70 113 THR A CA 1
ATOM 3619 C C . THR B 1 113 ? 114.363 90.314 84.472 1.00 94.70 113 THR A C 1
ATOM 3620 O O . THR B 1 113 ? 114.124 91.214 85.285 1.00 94.70 113 THR A O 1
ATOM 3624 N N . ASP B 1 114 ? 115.079 90.525 83.370 1.00 96.68 114 ASP A N 1
ATOM 3625 C CA . ASP B 1 114 ? 115.469 91.877 83.001 1.00 96.68 114 ASP A CA 1
ATOM 3626 C C . ASP B 1 114 ? 114.227 92.703 82.694 1.00 96.68 114 ASP A C 1
ATOM 3627 O O . ASP B 1 114 ? 113.367 92.286 81.913 1.00 96.68 114 ASP A O 1
ATOM 3632 N N . ASN B 1 115 ? 114.133 93.879 83.314 1.00 89.83 115 ASN A N 1
ATOM 3633 C CA . ASN B 1 115 ? 112.987 94.766 83.117 1.00 89.83 115 ASN A CA 1
ATOM 3634 C C . ASN B 1 115 ? 113.174 95.603 81.850 1.00 89.83 115 ASN A C 1
ATOM 3635 O O . ASN B 1 115 ? 113.139 96.833 81.857 1.00 89.83 115 ASN A O 1
ATOM 3640 N N . LYS B 1 116 ? 113.383 94.896 80.744 1.00 85.89 116 LYS A N 1
ATOM 3641 C CA . LYS B 1 116 ? 113.537 95.501 79.432 1.00 85.89 116 LYS A CA 1
ATOM 3642 C C . LYS B 1 116 ? 112.644 94.765 78.447 1.00 85.89 116 LYS A C 1
ATOM 3643 O O . LYS B 1 116 ? 112.518 93.539 78.509 1.00 85.89 116 LYS A O 1
ATOM 3649 N N . LEU B 1 117 ? 112.021 95.515 77.544 1.00 90.23 117 LEU A N 1
ATOM 3650 C CA . LEU B 1 117 ? 111.114 94.956 76.554 1.00 90.23 117 LEU A CA 1
ATOM 3651 C C . LEU B 1 117 ? 111.497 95.477 75.178 1.00 90.23 117 LEU A C 1
ATOM 3652 O O . LEU B 1 117 ? 111.919 96.628 75.038 1.00 90.23 117 LEU A O 1
ATOM 3657 N N . LEU B 1 118 ? 111.354 94.624 74.167 1.00 94.43 118 LEU A N 1
ATOM 3658 C CA . LEU B 1 118 ? 111.656 95.019 72.795 1.00 94.43 118 LEU A CA 1
ATOM 3659 C C . LEU B 1 118 ? 110.850 94.144 71.849 1.00 94.43 118 LEU A C 1
ATOM 3660 O O . LEU B 1 118 ? 111.022 92.921 71.835 1.00 94.43 118 LEU A O 1
ATOM 3665 N N . ARG B 1 119 ? 109.978 94.771 71.063 1.00 102.49 119 ARG A N 1
ATOM 3666 C CA . ARG B 1 119 ? 109.230 94.093 70.017 1.00 102.49 119 ARG A CA 1
ATOM 3667 C C . ARG B 1 119 ? 109.396 94.858 68.713 1.00 102.49 119 ARG A C 1
ATOM 3668 O O . ARG B 1 119 ? 109.487 96.088 68.703 1.00 102.49 119 ARG A O 1
ATOM 3676 N N . ILE B 1 120 ? 109.437 94.116 67.611 1.00 108.42 120 ILE A N 1
ATOM 3677 C CA . ILE B 1 120 ? 109.712 94.672 66.292 1.00 108.42 120 ILE A CA 1
ATOM 3678 C C . ILE B 1 120 ? 108.479 94.469 65.425 1.00 108.42 120 ILE A C 1
ATOM 3679 O O . ILE B 1 120 ? 108.010 93.336 65.257 1.00 108.42 120 ILE A O 1
ATOM 3684 N N . SER B 1 121 ? 107.958 95.562 64.876 1.00 114.44 121 SER A N 1
ATOM 3685 C CA . SER B 1 121 ? 106.765 95.502 64.048 1.00 114.44 121 SER A CA 1
ATOM 3686 C C . SER B 1 121 ? 107.109 95.010 62.643 1.00 114.44 121 SER A C 1
ATOM 3687 O O . SER B 1 121 ? 108.276 94.862 62.270 1.00 114.44 121 SER A O 1
ATOM 3690 N N . ARG B 1 122 ? 106.060 94.751 61.859 1.00 125.45 122 ARG A N 1
ATOM 3691 C CA . ARG B 1 122 ? 106.247 94.224 60.511 1.00 125.45 122 ARG A CA 1
ATOM 3692 C C . ARG B 1 122 ? 106.961 95.225 59.610 1.00 125.45 122 ARG A C 1
ATOM 3693 O O . ARG B 1 122 ? 107.853 94.850 58.841 1.00 125.45 122 ARG A O 1
ATOM 3701 N N . ASN B 1 123 ? 106.585 96.502 59.689 1.00 116.02 123 ASN A N 1
ATOM 3702 C CA . ASN B 1 123 ? 107.149 97.515 58.806 1.00 116.02 123 ASN A CA 1
ATOM 3703 C C . ASN B 1 123 ? 108.537 97.977 59.228 1.00 116.02 123 ASN A C 1
ATOM 3704 O O . ASN B 1 123 ? 109.189 98.695 58.462 1.00 116.02 123 ASN A O 1
ATOM 3709 N N . GLY B 1 124 ? 109.004 97.588 60.413 1.00 109.75 124 GLY A N 1
ATOM 3710 C CA . GLY B 1 124 ? 110.318 97.974 60.888 1.00 109.75 124 GLY A CA 1
ATOM 3711 C C . GLY B 1 124 ? 110.324 98.857 62.115 1.00 109.75 124 GLY A C 1
ATOM 3712 O O . GLY B 1 124 ? 111.409 99.159 62.627 1.00 109.75 124 GLY A O 1
ATOM 3713 N N . ASN B 1 125 ? 109.163 99.285 62.601 1.00 106.24 125 ASN A N 1
ATOM 3714 C CA . ASN B 1 125 ? 109.114 100.072 63.825 1.00 106.24 125 ASN A CA 1
ATOM 3715 C C . ASN B 1 125 ? 109.585 99.235 65.008 1.00 106.24 125 ASN A C 1
ATOM 3716 O O . ASN B 1 125 ? 109.291 98.040 65.102 1.00 106.24 125 ASN A O 1
ATOM 3721 N N . VAL B 1 126 ? 110.322 99.871 65.915 1.00 95.56 126 VAL A N 1
ATOM 3722 C CA . VAL B 1 126 ? 110.933 99.199 67.055 1.00 95.56 126 VAL A CA 1
ATOM 3723 C C . VAL B 1 126 ? 110.465 99.883 68.330 1.00 95.56 126 VAL A C 1
ATOM 3724 O O . VAL B 1 126 ? 110.486 101.115 68.422 1.00 95.56 126 VAL A O 1
ATOM 3728 N N . LEU B 1 127 ? 110.039 99.085 69.303 1.00 90.19 127 LEU A N 1
ATOM 3729 C CA . LEU B 1 127 ? 109.679 99.567 70.628 1.00 90.19 127 LEU A CA 1
ATOM 3730 C C . LEU B 1 127 ? 110.716 99.081 71.630 1.00 90.19 127 LEU A C 1
ATOM 3731 O O . LEU B 1 127 ? 111.179 97.939 71.549 1.00 90.19 127 LEU A O 1
ATOM 3736 N N . TYR B 1 128 ? 111.086 99.950 72.568 1.00 82.36 128 TYR A N 1
ATOM 3737 C CA . TYR B 1 128 ? 112.140 99.627 73.529 1.00 82.36 128 TYR A CA 1
ATOM 3738 C C . TYR B 1 128 ? 111.786 100.299 74.852 1.00 82.36 128 TYR A C 1
ATOM 3739 O O . TYR B 1 128 ? 112.079 101.482 75.047 1.00 82.36 128 TYR A O 1
ATOM 3748 N N . SER B 1 129 ? 111.168 99.539 75.750 1.00 80.36 129 SER A N 1
ATOM 3749 C CA . SER B 1 129 ? 110.731 100.037 77.047 1.00 80.36 129 SER A CA 1
ATOM 3750 C C . SER B 1 129 ? 111.575 99.406 78.144 1.00 80.36 129 SER A C 1
ATOM 3751 O O . SER B 1 129 ? 111.701 98.179 78.208 1.00 80.36 129 SER A O 1
ATOM 3754 N N . ILE B 1 130 ? 112.154 100.247 79.002 1.00 75.43 130 ILE A N 1
ATOM 3755 C CA . ILE B 1 130 ? 112.980 99.795 80.111 1.00 75.43 130 ILE A CA 1
ATOM 3756 C C . ILE B 1 130 ? 112.551 100.529 81.373 1.00 75.43 130 ILE A C 1
ATOM 3757 O O . ILE B 1 130 ? 111.917 101.586 81.322 1.00 75.43 130 ILE A O 1
ATOM 3762 N N . ARG B 1 131 ? 112.905 99.951 82.516 1.00 76.75 131 ARG A N 1
ATOM 3763 C CA . ARG B 1 131 ? 112.599 100.522 83.822 1.00 76.75 131 ARG A CA 1
ATOM 3764 C C . ARG B 1 131 ? 113.898 100.998 84.458 1.00 76.75 131 ARG A C 1
ATOM 3765 O O . ARG B 1 131 ? 114.833 100.209 84.631 1.00 76.75 131 ARG A O 1
ATOM 3773 N N . ILE B 1 132 ? 113.953 102.284 84.806 1.00 73.41 132 ILE A N 1
ATOM 3774 C CA . ILE B 1 132 ? 115.159 102.909 85.329 1.00 73.41 132 ILE A CA 1
ATOM 3775 C C . ILE B 1 132 ? 114.828 103.574 86.658 1.00 73.41 132 ILE A C 1
ATOM 3776 O O . ILE B 1 132 ? 113.670 103.863 86.965 1.00 73.41 132 ILE A O 1
ATOM 3781 N N . THR B 1 133 ? 115.870 103.808 87.455 1.00 75.15 133 THR A N 1
ATOM 3782 C CA . THR B 1 133 ? 115.750 104.487 88.745 1.00 75.15 133 THR A CA 1
ATOM 3783 C C . THR B 1 133 ? 116.835 105.557 88.814 1.00 75.15 133 THR A C 1
ATOM 3784 O O . THR B 1 133 ? 117.977 105.269 89.182 1.00 75.15 133 THR A O 1
ATOM 3788 N N . LEU B 1 134 ? 116.479 106.788 88.459 1.00 75.06 134 LEU A N 1
ATOM 3789 C CA . LEU B 1 134 ? 117.434 107.886 88.398 1.00 75.06 134 LEU A CA 1
ATOM 3790 C C . LEU B 1 134 ? 117.368 108.718 89.671 1.00 75.06 134 LEU A C 1
ATOM 3791 O O . LEU B 1 134 ? 116.280 109.101 90.112 1.00 75.06 134 LEU A O 1
ATOM 3796 N N . THR B 1 135 ? 118.529 108.999 90.254 1.00 79.05 135 THR A N 1
ATOM 3797 C CA . THR B 1 135 ? 118.639 110.002 91.314 1.00 79.05 135 THR A CA 1
ATOM 3798 C C . THR B 1 135 ? 119.104 111.335 90.728 1.00 79.05 135 THR A C 1
ATOM 3799 O O . THR B 1 135 ? 120.199 111.828 90.999 1.00 79.05 135 THR A O 1
ATOM 3803 N N . LEU B 1 136 ? 118.232 111.912 89.902 1.00 79.62 136 LEU A N 1
ATOM 3804 C CA . LEU B 1 136 ? 118.534 113.150 89.198 1.00 79.62 136 LEU A CA 1
ATOM 3805 C C . LEU B 1 136 ? 118.795 114.286 90.181 1.00 79.62 136 LEU A C 1
ATOM 3806 O O . LEU B 1 136 ? 118.370 114.255 91.338 1.00 79.62 136 LEU A O 1
ATOM 3811 N N . ALA B 1 137 ? 119.500 115.307 89.700 1.00 85.15 137 ALA A N 1
ATOM 3812 C CA . ALA B 1 137 ? 119.899 116.444 90.516 1.00 85.15 137 ALA A CA 1
ATOM 3813 C C . ALA B 1 137 ? 119.385 117.738 89.904 1.00 85.15 137 ALA A C 1
ATOM 3814 O O . ALA B 1 137 ? 119.440 117.926 88.685 1.00 85.15 137 ALA A O 1
ATOM 3816 N N . CYS B 1 138 ? 118.889 118.633 90.762 1.00 90.82 138 CYS A N 1
ATOM 3817 C CA . CYS B 1 138 ? 118.369 119.924 90.341 1.00 90.82 138 CYS A CA 1
ATOM 3818 C C . CYS B 1 138 ? 118.752 120.975 91.375 1.00 90.82 138 CYS A C 1
ATOM 3819 O O . CYS B 1 138 ? 118.529 120.764 92.581 1.00 90.82 138 CYS A O 1
ATOM 3822 N N . PRO B 1 139 ? 119.329 122.099 90.953 1.00 93.23 139 PRO A N 1
ATOM 3823 C CA . PRO B 1 139 ? 119.592 123.186 91.901 1.00 93.23 139 PRO A CA 1
ATOM 3824 C C . PRO B 1 139 ? 118.293 123.744 92.462 1.00 93.23 139 PRO A C 1
ATOM 3825 O O . PRO B 1 139 ? 117.275 123.825 91.771 1.00 93.23 139 PRO A O 1
ATOM 3829 N N . MET B 1 140 ? 118.337 124.131 93.733 1.00 94.42 140 MET A N 1
ATOM 3830 C CA . MET B 1 140 ? 117.175 124.658 94.431 1.00 94.42 140 MET A CA 1
ATOM 3831 C C . MET B 1 140 ? 117.509 126.012 95.035 1.00 94.42 140 MET A C 1
ATOM 3832 O O . MET B 1 140 ? 118.617 126.222 95.536 1.00 94.42 140 MET A O 1
ATOM 3837 N N . ASP B 1 141 ? 116.543 126.924 94.986 1.00 89.82 141 ASP A N 1
ATOM 3838 C CA . ASP B 1 141 ? 116.681 128.261 95.548 1.00 89.82 141 ASP A CA 1
ATOM 3839 C C . ASP B 1 141 ? 115.742 128.381 96.740 1.00 89.82 141 ASP A C 1
ATOM 3840 O O . ASP B 1 141 ? 114.537 128.141 96.612 1.00 89.82 141 ASP A O 1
ATOM 3845 N N . LEU B 1 142 ? 116.294 128.754 97.893 1.00 80.98 142 LEU A N 1
ATOM 3846 C CA . LEU B 1 142 ? 115.531 128.858 99.130 1.00 80.98 142 LEU A CA 1
ATOM 3847 C C . LEU B 1 142 ? 115.556 130.277 99.690 1.00 80.98 142 LEU A C 1
ATOM 3848 O O . LEU B 1 142 ? 115.574 130.468 100.907 1.00 80.98 142 LEU A O 1
ATOM 3853 N N . LYS B 1 143 ? 115.565 131.282 98.811 1.00 81.42 143 LYS A N 1
ATOM 3854 C CA . LYS B 1 143 ? 115.495 132.664 99.276 1.00 81.42 143 LYS A CA 1
ATOM 3855 C C . LYS B 1 143 ? 114.191 132.921 100.017 1.00 81.42 143 LYS A C 1
ATOM 3856 O O . LYS B 1 143 ? 114.179 133.592 101.055 1.00 81.42 143 LYS A O 1
ATOM 3862 N N . ASN B 1 144 ? 113.087 132.396 99.500 1.00 78.35 144 ASN A N 1
ATOM 3863 C CA . ASN B 1 144 ? 111.788 132.444 100.165 1.00 78.35 144 ASN A CA 1
ATOM 3864 C C . ASN B 1 144 ? 111.415 131.004 100.510 1.00 78.35 144 ASN A C 1
ATOM 3865 O O . ASN B 1 144 ? 110.720 130.330 99.750 1.00 78.35 144 ASN A O 1
ATOM 3870 N N . PHE B 1 145 ? 111.870 130.544 101.685 1.00 78.34 145 PHE A N 1
ATOM 3871 C CA . PHE B 1 145 ? 111.787 129.115 101.994 1.00 78.34 145 PHE A CA 1
ATOM 3872 C C . PHE B 1 145 ? 110.353 128.626 102.158 1.00 78.34 145 PHE A C 1
ATOM 3873 O O . PHE B 1 145 ? 109.942 127.716 101.417 1.00 78.34 145 PHE A O 1
ATOM 3881 N N . PRO B 1 146 ? 109.543 129.157 103.084 1.00 79.30 146 PRO A N 1
ATOM 3882 C CA . PRO B 1 146 ? 108.218 128.557 103.311 1.00 79.30 146 PRO A CA 1
ATOM 3883 C C . PRO B 1 146 ? 107.257 128.725 102.146 1.00 79.30 146 PRO A C 1
ATOM 3884 O O . PRO B 1 146 ? 106.193 128.093 102.156 1.00 79.30 146 PRO A O 1
ATOM 3888 N N . MET B 1 147 ? 107.590 129.546 101.149 1.00 81.63 147 MET A N 1
ATOM 3889 C CA . MET B 1 147 ? 106.710 129.800 100.014 1.00 81.63 147 MET A CA 1
ATOM 3890 C C . MET B 1 147 ? 107.464 129.699 98.693 1.00 81.63 147 MET A C 1
ATOM 3891 O O . MET B 1 147 ? 107.183 130.447 97.753 1.00 81.63 147 MET A O 1
ATOM 3896 N N . ASP B 1 148 ? 108.428 128.785 98.606 1.00 81.44 148 ASP A N 1
ATOM 3897 C CA . ASP B 1 148 ? 109.221 128.636 97.397 1.00 81.44 148 ASP A CA 1
ATOM 3898 C C . ASP B 1 148 ? 108.472 127.815 96.351 1.00 81.44 148 ASP A C 1
ATOM 3899 O O . ASP B 1 148 ? 107.511 127.102 96.648 1.00 81.44 148 ASP A O 1
ATOM 3904 N N . VAL B 1 149 ? 108.929 127.931 95.107 1.00 81.01 149 VAL A N 1
ATOM 3905 C CA . VAL B 1 149 ? 108.401 127.166 93.982 1.00 81.01 149 VAL A CA 1
ATOM 3906 C C . VAL B 1 149 ? 109.606 126.577 93.261 1.00 81.01 149 VAL A C 1
ATOM 3907 O O . VAL B 1 149 ? 110.226 127.245 92.426 1.00 81.01 149 VAL A O 1
ATOM 3911 N N . GLN B 1 150 ? 109.948 125.334 93.584 1.00 82.94 150 GLN A N 1
ATOM 3912 C CA . GLN B 1 150 ? 111.096 124.694 92.963 1.00 82.94 150 GLN A CA 1
ATOM 3913 C C . GLN B 1 150 ? 110.780 124.303 91.522 1.00 82.94 150 GLN A C 1
ATOM 3914 O O . GLN B 1 150 ? 109.624 124.111 91.138 1.00 82.94 150 GLN A O 1
ATOM 3920 N N . THR B 1 151 ? 111.838 124.183 90.718 1.00 81.04 151 THR A N 1
ATOM 3921 C CA . THR B 1 151 ? 111.718 123.802 89.307 1.00 81.04 151 THR A CA 1
ATOM 3922 C C . THR B 1 151 ? 112.818 122.784 89.011 1.00 81.04 151 THR A C 1
ATOM 3923 O O . THR B 1 151 ? 113.941 123.150 88.655 1.00 81.04 151 THR A O 1
ATOM 3927 N N . CYS B 1 152 ? 112.485 121.506 89.161 1.00 84.76 152 CYS A N 1
ATOM 3928 C CA . CYS B 1 152 ? 113.422 120.417 88.930 1.00 84.76 152 CYS A CA 1
ATOM 3929 C C . CYS B 1 152 ? 113.137 119.763 87.586 1.00 84.76 152 CYS A C 1
ATOM 3930 O O . CYS B 1 152 ? 111.979 119.527 87.231 1.00 84.76 152 CYS A O 1
ATOM 3933 N N . ILE B 1 153 ? 114.204 119.476 86.838 1.00 80.94 153 ILE A N 1
ATOM 3934 C CA . ILE B 1 153 ? 114.096 119.030 85.457 1.00 80.94 153 ILE A CA 1
ATOM 3935 C C . ILE B 1 153 ? 114.945 117.784 85.251 1.00 80.94 153 ILE A C 1
ATOM 3936 O O . ILE B 1 153 ? 115.837 117.467 86.041 1.00 80.94 153 ILE A O 1
ATOM 3941 N N . MET B 1 154 ? 114.644 117.071 84.168 1.00 84.13 154 MET A N 1
ATOM 3942 C CA . MET B 1 154 ? 115.462 115.970 83.687 1.00 84.13 154 MET A CA 1
ATOM 3943 C C . MET B 1 154 ? 115.743 116.186 82.208 1.00 84.13 154 MET A C 1
ATOM 3944 O O . MET B 1 154 ? 114.897 116.698 81.473 1.00 84.13 154 MET A O 1
ATOM 3949 N N . GLN B 1 155 ? 116.939 115.798 81.775 1.00 84.70 155 GLN A N 1
ATOM 3950 C CA . GLN B 1 155 ? 117.375 116.014 80.402 1.00 84.70 155 GLN A CA 1
ATOM 3951 C C . GLN B 1 155 ? 117.788 114.691 79.778 1.00 84.70 155 GLN A C 1
ATOM 3952 O O . GLN B 1 155 ? 118.529 113.915 80.389 1.00 84.70 155 GLN A O 1
ATOM 3958 N N . LEU B 1 156 ? 117.305 114.437 78.565 1.00 83.70 156 LEU A N 1
ATOM 3959 C CA . LEU B 1 156 ? 117.661 113.253 77.794 1.00 83.70 156 LEU A CA 1
ATOM 3960 C C . LEU B 1 156 ? 118.485 113.701 76.595 1.00 83.70 156 LEU A C 1
ATOM 3961 O O . LEU B 1 156 ? 118.034 114.543 75.811 1.00 83.70 156 LEU A O 1
ATOM 3966 N N . GLU B 1 157 ? 119.685 113.143 76.452 1.00 90.39 157 GLU A N 1
ATOM 3967 C CA . GLU B 1 157 ? 120.604 113.566 75.407 1.00 90.39 157 GLU A CA 1
ATOM 3968 C C . GLU B 1 157 ? 121.279 112.358 74.777 1.00 90.39 157 GLU A C 1
ATOM 3969 O O . GLU B 1 157 ? 121.427 111.308 75.407 1.00 90.39 157 GLU A O 1
ATOM 3975 N N . SER B 1 158 ? 121.683 112.522 73.522 1.00 88.24 158 SER A N 1
ATOM 3976 C CA . SER B 1 158 ? 122.586 111.578 72.886 1.00 88.24 158 SER A CA 1
ATOM 3977 C C . SER B 1 158 ? 124.016 111.864 73.325 1.00 88.24 158 SER A C 1
ATOM 3978 O O . SER B 1 158 ? 124.366 112.996 73.670 1.00 88.24 158 SER A O 1
ATOM 3981 N N . PHE B 1 159 ? 124.849 110.825 73.313 1.00 87.24 159 PHE A N 1
ATOM 3982 C CA . PHE B 1 159 ? 126.212 110.937 73.821 1.00 87.24 159 PHE A CA 1
ATOM 3983 C C . PHE B 1 159 ? 127.231 111.138 72.705 1.00 87.24 159 PHE A C 1
ATOM 3984 O O . PHE B 1 159 ? 127.973 112.125 72.709 1.00 87.24 159 PHE A O 1
ATOM 3992 N N . GLY B 1 160 ? 127.283 110.219 71.744 1.00 92.26 160 GLY A N 1
ATOM 3993 C CA . GLY B 1 160 ? 128.289 110.287 70.703 1.00 92.26 160 GLY A CA 1
ATOM 3994 C C . GLY B 1 160 ? 127.778 110.736 69.350 1.00 92.26 160 GLY A C 1
ATOM 3995 O O . GLY B 1 160 ? 128.571 110.982 68.436 1.00 92.26 160 GLY A O 1
ATOM 3996 N N . TYR B 1 161 ? 126.463 110.852 69.205 1.00 94.14 161 TYR A N 1
ATOM 3997 C CA . TYR B 1 161 ? 125.849 111.200 67.933 1.00 94.14 161 TYR A CA 1
ATOM 3998 C C . TYR B 1 161 ? 125.476 112.676 67.904 1.00 94.14 161 TYR A C 1
ATOM 3999 O O . TYR B 1 161 ? 124.950 113.215 68.882 1.00 94.14 161 TYR A O 1
ATOM 4008 N N . THR B 1 162 ? 125.753 113.322 66.776 1.00 100.31 162 THR A N 1
ATOM 4009 C CA . THR B 1 162 ? 125.479 114.742 66.606 1.00 100.31 162 THR A CA 1
ATOM 4010 C C . THR B 1 162 ? 124.009 114.946 66.239 1.00 100.31 162 THR A C 1
ATOM 4011 O O . THR B 1 162 ? 123.191 114.023 66.294 1.00 100.31 162 THR A O 1
ATOM 4015 N N . MET B 1 163 ? 123.658 116.175 65.854 1.00 104.84 163 MET A N 1
ATOM 4016 C CA . MET B 1 163 ? 122.267 116.488 65.544 1.00 104.84 163 MET A CA 1
ATOM 4017 C C . MET B 1 163 ? 121.843 115.918 64.196 1.00 104.84 163 MET A C 1
ATOM 4018 O O . MET B 1 163 ? 120.663 115.608 64.002 1.00 104.84 163 MET A O 1
ATOM 4023 N N . ASN B 1 164 ? 122.779 115.774 63.260 1.00 104.62 164 ASN A N 1
ATOM 4024 C CA . ASN B 1 164 ? 122.454 115.298 61.922 1.00 104.62 164 ASN A CA 1
ATOM 4025 C C . ASN B 1 164 ? 122.373 113.780 61.832 1.00 104.62 164 ASN A C 1
ATOM 4026 O O . ASN B 1 164 ? 122.084 113.256 60.750 1.00 104.62 164 ASN A O 1
ATOM 4031 N N . ASP B 1 165 ? 122.623 113.066 62.925 1.00 103.62 165 ASP A N 1
ATOM 4032 C CA . ASP B 1 165 ? 122.537 111.611 62.951 1.00 103.62 165 ASP A CA 1
ATOM 4033 C C . ASP B 1 165 ? 121.404 111.091 63.819 1.00 103.62 165 ASP A C 1
ATOM 4034 O O . ASP B 1 165 ? 120.663 110.206 63.390 1.00 103.62 165 ASP A O 1
ATOM 4039 N N . LEU B 1 166 ? 121.249 111.620 65.031 1.00 94.89 166 LEU A N 1
ATOM 4040 C CA . LEU B 1 166 ? 120.212 111.183 65.955 1.00 94.89 166 LEU A CA 1
ATOM 4041 C C . LEU B 1 166 ? 119.421 112.394 66.423 1.00 94.89 166 LEU A C 1
ATOM 4042 O O . LEU B 1 166 ? 120.008 113.402 66.827 1.00 94.89 166 LEU A O 1
ATOM 4047 N N . ILE B 1 167 ? 118.094 112.294 66.367 1.00 93.10 167 ILE A N 1
ATOM 4048 C CA . ILE B 1 167 ? 117.202 113.375 66.768 1.00 93.10 167 ILE A CA 1
ATOM 4049 C C . ILE B 1 167 ? 116.191 112.827 67.765 1.00 93.10 167 ILE A C 1
ATOM 4050 O O . ILE B 1 167 ? 115.542 111.808 67.502 1.00 93.10 167 ILE A O 1
ATOM 4055 N N . PHE B 1 168 ? 116.058 113.503 68.902 1.00 88.00 168 PHE A N 1
ATOM 4056 C CA . PHE B 1 168 ? 115.116 113.127 69.946 1.00 88.00 168 PHE A CA 1
ATOM 4057 C C . PHE B 1 168 ? 113.921 114.070 69.920 1.00 88.00 168 PHE A C 1
ATOM 4058 O O . PHE B 1 168 ? 114.088 115.293 69.961 1.00 88.00 168 PHE A O 1
ATOM 4066 N N . GLU B 1 169 ? 112.720 113.500 69.852 1.00 96.14 169 GLU A N 1
ATOM 4067 C CA . GLU B 1 169 ? 111.491 114.278 69.875 1.00 96.14 169 GLU A CA 1
ATOM 4068 C C . GLU B 1 169 ? 110.494 113.615 70.811 1.00 96.14 169 GLU A C 1
ATOM 4069 O O . GLU B 1 169 ? 110.363 112.388 70.821 1.00 96.14 169 GLU A O 1
ATOM 4075 N N . TRP B 1 170 ? 109.793 114.432 71.593 1.00 93.37 170 TRP A N 1
ATOM 4076 C CA . TRP B 1 170 ? 108.770 113.909 72.482 1.00 93.37 170 TRP A CA 1
ATOM 4077 C C . TRP B 1 170 ? 107.579 113.395 71.681 1.00 93.37 170 TRP A C 1
ATOM 4078 O O . TRP B 1 170 ? 107.356 113.777 70.528 1.00 93.37 170 TRP A O 1
ATOM 4089 N N . GLN B 1 171 ? 106.811 112.509 72.308 1.00 99.77 171 GLN A N 1
ATOM 4090 C CA . GLN B 1 171 ? 105.603 111.998 71.681 1.00 99.77 171 GLN A CA 1
ATOM 4091 C C . GLN B 1 171 ? 104.580 113.118 71.530 1.00 99.77 171 GLN A C 1
ATOM 4092 O O . GLN B 1 171 ? 104.578 114.095 72.285 1.00 99.77 171 GLN A O 1
ATOM 4098 N N . GLU B 1 172 ? 103.711 112.974 70.527 1.00 103.67 172 GLU A N 1
ATOM 4099 C CA . GLU B 1 172 ? 102.759 114.034 70.209 1.00 103.67 172 GLU A CA 1
ATOM 4100 C C . GLU B 1 172 ? 101.804 114.296 71.367 1.00 103.67 172 GLU A C 1
ATOM 4101 O O . GLU B 1 172 ? 101.509 115.453 71.688 1.00 103.67 172 GLU A O 1
ATOM 4107 N N . GLN B 1 173 ? 101.313 113.240 72.010 1.00 103.46 173 GLN A N 1
ATOM 4108 C CA . GLN B 1 173 ? 100.425 113.381 73.153 1.00 103.46 173 GLN A CA 1
ATOM 4109 C C . GLN B 1 173 ? 100.899 112.484 74.287 1.00 103.46 173 GLN A C 1
ATOM 4110 O O . GLN B 1 173 ? 101.371 111.366 74.061 1.00 103.46 173 GLN A O 1
ATOM 4116 N N . GLY B 1 174 ? 100.768 112.991 75.511 1.00 97.37 174 GLY A N 1
ATOM 4117 C CA . GLY B 1 174 ? 101.153 112.245 76.692 1.00 97.37 174 GLY A CA 1
ATOM 4118 C C . GLY B 1 174 ? 102.629 111.914 76.753 1.00 97.37 174 GLY A C 1
ATOM 4119 O O . GLY B 1 174 ? 102.998 110.769 77.028 1.00 97.37 174 GLY A O 1
ATOM 4120 N N . ALA B 1 175 ? 103.485 112.905 76.487 1.00 92.49 175 ALA A N 1
ATOM 4121 C CA . ALA B 1 175 ? 104.925 112.666 76.516 1.00 92.49 175 ALA A CA 1
ATOM 4122 C C . ALA B 1 175 ? 105.395 112.263 77.908 1.00 92.49 175 ALA A C 1
ATOM 4123 O O . ALA B 1 175 ? 106.207 111.343 78.054 1.00 92.49 175 ALA A O 1
ATOM 4125 N N . VAL B 1 176 ? 104.900 112.937 78.943 1.00 86.87 176 VAL A N 1
ATOM 4126 C CA . VAL B 1 176 ? 105.189 112.587 80.328 1.00 86.87 176 VAL A CA 1
ATOM 4127 C C . VAL B 1 176 ? 103.864 112.363 81.042 1.00 86.87 176 VAL A C 1
ATOM 4128 O O . VAL B 1 176 ? 102.952 113.193 80.950 1.00 86.87 176 VAL A O 1
ATOM 4132 N N . GLN B 1 177 ? 103.751 111.233 81.737 1.00 82.68 177 GLN A N 1
ATOM 4133 C CA . GLN B 1 177 ? 102.521 110.854 82.425 1.00 82.68 177 GLN A CA 1
ATOM 4134 C C . GLN B 1 177 ? 102.863 110.480 83.858 1.00 82.68 177 GLN A C 1
ATOM 4135 O O . GLN B 1 177 ? 103.544 109.478 84.096 1.00 82.68 177 GLN A O 1
ATOM 4141 N N . VAL B 1 178 ? 102.391 111.285 84.811 1.00 81.54 178 VAL A N 1
ATOM 4142 C CA . VAL B 1 178 ? 102.586 110.951 86.212 1.00 81.54 178 VAL A CA 1
ATOM 4143 C C . VAL B 1 178 ? 101.710 109.758 86.583 1.00 81.54 178 VAL A C 1
ATOM 4144 O O . VAL B 1 178 ? 100.699 109.459 85.937 1.00 81.54 178 VAL A O 1
ATOM 4148 N N . ALA B 1 179 ? 102.108 109.066 87.647 1.00 88.35 179 ALA A N 1
ATOM 4149 C CA . ALA B 1 179 ? 101.382 107.896 88.120 1.00 88.35 179 ALA A CA 1
ATOM 4150 C C . ALA B 1 179 ? 100.138 108.320 88.889 1.00 88.35 179 ALA A C 1
ATOM 4151 O O . ALA B 1 179 ? 99.709 109.475 88.803 1.00 88.35 179 ALA A O 1
ATOM 4153 N N . ASP B 1 180 ? 99.552 107.396 89.648 1.00 95.22 180 ASP A N 1
ATOM 4154 C CA . ASP B 1 180 ? 98.308 107.674 90.354 1.00 95.22 180 ASP A CA 1
ATOM 4155 C C . ASP B 1 180 ? 98.585 108.534 91.581 1.00 95.22 180 ASP A C 1
ATOM 4156 O O . ASP B 1 180 ? 99.684 109.079 91.727 1.00 95.22 180 ASP A O 1
ATOM 4161 N N . GLY B 1 181 ? 97.602 108.667 92.466 1.00 95.78 181 GLY A N 1
ATOM 4162 C CA . GLY B 1 181 ? 97.663 109.675 93.506 1.00 95.78 181 GLY A CA 1
ATOM 4163 C C . GLY B 1 181 ? 98.729 109.452 94.560 1.00 95.78 181 GLY A C 1
ATOM 4164 O O . GLY B 1 181 ? 98.423 109.336 95.751 1.00 95.78 181 GLY A O 1
ATOM 4165 N N . LEU B 1 182 ? 99.987 109.388 94.131 1.00 91.94 182 LEU A N 1
ATOM 4166 C CA . LEU B 1 182 ? 101.109 109.353 95.057 1.00 91.94 182 LEU A CA 1
ATOM 4167 C C . LEU B 1 182 ? 101.343 110.737 95.649 1.00 91.94 182 LEU A C 1
ATOM 4168 O O . LEU B 1 182 ? 101.167 111.755 94.974 1.00 91.94 182 LEU A O 1
ATOM 4173 N N . THR B 1 183 ? 101.742 110.771 96.916 1.00 91.38 183 THR A N 1
ATOM 4174 C CA . THR B 1 183 ? 101.962 112.015 97.633 1.00 91.38 183 THR A CA 1
ATOM 4175 C C . THR B 1 183 ? 103.431 112.148 98.011 1.00 91.38 183 THR A C 1
ATOM 4176 O O . THR B 1 183 ? 104.188 111.174 98.001 1.00 91.38 183 THR A O 1
ATOM 4180 N N . LEU B 1 184 ? 103.824 113.372 98.347 1.00 86.74 184 LEU A N 1
ATOM 4181 C CA . LEU B 1 184 ? 105.189 113.680 98.735 1.00 86.74 184 LEU A CA 1
ATOM 4182 C C . LEU B 1 184 ? 105.202 114.380 100.083 1.00 86.74 184 LEU A C 1
ATOM 4183 O O . LEU B 1 184 ? 104.233 115.053 100.450 1.00 86.74 184 LEU A O 1
ATOM 4188 N N . PRO B 1 185 ? 106.287 114.237 100.845 1.00 88.99 185 PRO A N 1
ATOM 4189 C CA . PRO B 1 185 ? 106.445 115.038 102.065 1.00 88.99 185 PRO A CA 1
ATOM 4190 C C . PRO B 1 185 ? 106.957 116.432 101.725 1.00 88.99 185 PRO A C 1
ATOM 4191 O O . PRO B 1 185 ? 107.946 116.586 101.004 1.00 88.99 185 PRO A O 1
ATOM 4195 N N . GLN B 1 186 ? 106.259 117.448 102.232 1.00 88.53 186 GLN A N 1
ATOM 4196 C CA . GLN B 1 186 ? 106.637 118.853 102.109 1.00 88.53 186 GLN A CA 1
ATOM 4197 C C . GLN B 1 186 ? 106.581 119.373 100.678 1.00 88.53 186 GLN A C 1
ATOM 4198 O O . GLN B 1 186 ? 107.180 120.410 100.379 1.00 88.53 186 GLN A O 1
ATOM 4204 N N . PHE B 1 187 ? 105.870 118.696 99.780 1.00 85.22 187 PHE A N 1
ATOM 4205 C CA . PHE B 1 187 ? 105.773 119.173 98.406 1.00 85.22 187 PHE A CA 1
ATOM 4206 C C . PHE B 1 187 ? 104.485 118.666 97.777 1.00 85.22 187 PHE A C 1
ATOM 4207 O O . PHE B 1 187 ? 103.925 117.648 98.189 1.00 85.22 187 PHE A O 1
ATOM 4215 N N . ILE B 1 188 ? 104.025 119.403 96.768 1.00 86.44 188 ILE A N 1
ATOM 4216 C CA . ILE B 1 188 ? 102.900 119.006 95.930 1.00 86.44 188 ILE A CA 1
ATOM 4217 C C . ILE B 1 188 ? 103.290 119.243 94.479 1.00 86.44 188 ILE A C 1
ATOM 4218 O O . ILE B 1 188 ? 103.644 120.366 94.103 1.00 86.44 188 ILE A O 1
ATOM 4223 N N . LEU B 1 189 ? 103.218 118.193 93.667 1.00 88.68 189 LEU A N 1
ATOM 4224 C CA . LEU B 1 189 ? 103.601 118.288 92.265 1.00 88.68 189 LEU A CA 1
ATOM 4225 C C . LEU B 1 189 ? 102.436 118.823 91.442 1.00 88.68 189 LEU A C 1
ATOM 4226 O O . LEU B 1 189 ? 101.328 118.279 91.492 1.00 88.68 189 LEU A O 1
ATOM 4231 N N . LYS B 1 190 ? 102.685 119.892 90.690 1.00 92.36 190 LYS A N 1
ATOM 4232 C CA . LYS B 1 190 ? 101.640 120.485 89.868 1.00 92.36 190 LYS A CA 1
ATOM 4233 C C . LYS B 1 190 ? 101.244 119.539 88.743 1.00 92.36 190 LYS A C 1
ATOM 4234 O O . LYS B 1 190 ? 102.094 118.916 88.102 1.00 92.36 190 LYS A O 1
ATOM 4240 N N . GLU B 1 191 ? 99.935 119.437 88.502 1.00 99.85 191 GLU A N 1
ATOM 4241 C CA . GLU B 1 191 ? 99.409 118.505 87.512 1.00 99.85 191 GLU A CA 1
ATOM 4242 C C . GLU B 1 191 ? 99.726 118.910 86.079 1.00 99.85 191 GLU A C 1
ATOM 4243 O O . GLU B 1 191 ? 99.531 118.095 85.170 1.00 99.85 191 GLU A O 1
ATOM 4249 N N . GLU B 1 192 ? 100.202 120.131 85.850 1.00 99.34 192 GLU A N 1
ATOM 4250 C CA . GLU B 1 192 ? 100.596 120.586 84.524 1.00 99.34 192 GLU A CA 1
ATOM 4251 C C . GLU B 1 192 ? 102.099 120.822 84.505 1.00 99.34 192 GLU A C 1
ATOM 4252 O O . GLU B 1 192 ? 102.629 121.549 85.352 1.00 99.34 192 GLU A O 1
ATOM 4258 N N . LYS B 1 193 ? 102.780 120.208 83.540 1.00 96.41 193 LYS A N 1
ATOM 4259 C CA . LYS B 1 193 ? 104.223 120.333 83.393 1.00 96.41 193 LYS A CA 1
ATOM 4260 C C . LYS B 1 193 ? 104.556 120.607 81.935 1.00 96.41 193 LYS A C 1
ATOM 4261 O O . LYS B 1 193 ? 104.067 119.910 81.040 1.00 96.41 193 LYS A O 1
ATOM 4267 N N . ASP B 1 194 ? 105.378 121.625 81.699 1.00 94.75 194 ASP A N 1
ATOM 4268 C CA . ASP B 1 194 ? 105.750 121.995 80.344 1.00 94.75 194 ASP A CA 1
ATOM 4269 C C . ASP B 1 194 ? 106.802 121.038 79.793 1.00 94.75 194 ASP A C 1
ATOM 4270 O O . ASP B 1 194 ? 107.456 120.297 80.529 1.00 94.75 194 ASP A O 1
ATOM 4275 N N . LEU B 1 195 ? 106.956 121.065 78.469 1.00 95.03 195 LEU A N 1
ATOM 4276 C CA . LEU B 1 195 ? 107.904 120.210 77.753 1.00 95.03 195 LEU A CA 1
ATOM 4277 C C . LEU B 1 195 ? 108.802 121.109 76.908 1.00 95.03 195 LEU A C 1
ATOM 4278 O O . LEU B 1 195 ? 108.529 121.341 75.727 1.00 95.03 195 LEU A O 1
ATOM 4283 N N . ARG B 1 196 ? 109.873 121.610 77.515 1.00 94.99 196 ARG A N 1
ATOM 4284 C CA . ARG B 1 196 ? 110.808 122.463 76.800 1.00 94.99 196 ARG A CA 1
ATOM 4285 C C . ARG B 1 196 ? 111.596 121.657 75.774 1.00 94.99 196 ARG A C 1
ATOM 4286 O O . ARG B 1 196 ? 111.933 120.491 75.991 1.00 94.99 196 ARG A O 1
ATOM 4294 N N . TYR B 1 197 ? 111.889 122.294 74.643 1.00 96.68 197 TYR A N 1
ATOM 4295 C CA . TYR B 1 197 ? 112.668 121.673 73.573 1.00 96.68 197 TYR A CA 1
ATOM 4296 C C . TYR B 1 197 ? 114.116 122.111 73.761 1.00 96.68 197 TYR A C 1
ATOM 4297 O O . TYR B 1 197 ? 114.573 123.094 73.177 1.00 96.68 197 TYR A O 1
ATOM 4306 N N . CYS B 1 198 ? 114.840 121.367 74.593 1.00 98.73 198 CYS A N 1
ATOM 4307 C CA . CYS B 1 198 ? 116.226 121.678 74.896 1.00 98.73 198 CYS A CA 1
ATOM 4308 C C . CYS B 1 198 ? 117.101 121.521 73.651 1.00 98.73 198 CYS A C 1
ATOM 4309 O O . CYS B 1 198 ? 116.679 120.992 72.620 1.00 98.73 198 CYS A O 1
ATOM 4312 N N . THR B 1 199 ? 118.333 122.017 73.755 1.00 101.39 199 THR A N 1
ATOM 4313 C CA . THR B 1 199 ? 119.358 121.839 72.733 1.00 101.39 199 THR A CA 1
ATOM 4314 C C . THR B 1 199 ? 120.684 122.322 73.301 1.00 101.39 199 THR A C 1
ATOM 4315 O O . THR B 1 199 ? 120.726 123.341 73.994 1.00 101.39 199 THR A O 1
ATOM 4319 N N . LYS B 1 200 ? 121.755 121.590 73.007 1.00 105.03 200 LYS A N 1
ATOM 4320 C CA . LYS B 1 200 ? 123.105 121.972 73.400 1.00 105.03 200 LYS A CA 1
ATOM 4321 C C . LYS B 1 200 ? 123.962 122.127 72.153 1.00 105.03 200 LYS A C 1
ATOM 4322 O O . LYS B 1 200 ? 123.940 121.264 71.269 1.00 105.03 200 LYS A O 1
ATOM 4328 N N . HIS B 1 201 ? 124.710 123.225 72.085 1.00 114.18 201 HIS A N 1
ATOM 4329 C CA . HIS B 1 201 ? 125.590 123.530 70.957 1.00 114.18 201 HIS A CA 1
ATOM 4330 C C . HIS B 1 201 ? 127.031 123.528 71.456 1.00 114.18 201 HIS A C 1
ATOM 4331 O O . HIS B 1 201 ? 127.557 124.562 71.874 1.00 114.18 201 HIS A O 1
ATOM 4338 N N . TYR B 1 202 ? 127.668 122.362 71.410 1.00 118.22 202 TYR A N 1
ATOM 4339 C CA . TYR B 1 202 ? 129.073 122.264 71.763 1.00 118.22 202 TYR A CA 1
ATOM 4340 C C . TYR B 1 202 ? 129.949 122.651 70.574 1.00 118.22 202 TYR A C 1
ATOM 4341 O O . TYR B 1 202 ? 129.469 122.914 69.468 1.00 118.22 202 TYR A O 1
ATOM 4350 N N . ASN B 1 203 ? 131.260 122.694 70.819 1.00 123.69 203 ASN A N 1
ATOM 4351 C CA . ASN B 1 203 ? 132.201 123.016 69.751 1.00 123.69 203 ASN A CA 1
ATOM 4352 C C . ASN B 1 203 ? 132.199 121.944 68.667 1.00 123.69 203 ASN A C 1
ATOM 4353 O O . ASN B 1 203 ? 132.284 122.258 67.474 1.00 123.69 203 ASN A O 1
ATOM 4358 N N . THR B 1 204 ? 132.101 120.672 69.063 1.00 124.52 204 THR A N 1
ATOM 4359 C CA . THR B 1 204 ? 132.111 119.580 68.096 1.00 124.52 204 THR A CA 1
ATOM 4360 C C . THR B 1 204 ? 130.869 119.567 67.215 1.00 124.52 204 THR A C 1
ATOM 4361 O O . THR B 1 204 ? 130.881 118.925 66.159 1.00 124.52 204 THR A O 1
ATOM 4365 N N . GLY B 1 205 ? 129.810 120.250 67.616 1.00 118.82 205 GLY A N 1
ATOM 4366 C CA . GLY B 1 205 ? 128.584 120.281 66.849 1.00 118.82 205 GLY A CA 1
ATOM 4367 C C . GLY B 1 205 ? 127.391 120.440 67.770 1.00 118.82 205 GLY A C 1
ATOM 4368 O O . GLY B 1 205 ? 127.517 120.924 68.889 1.00 118.82 205 GLY A O 1
ATOM 4369 N N . LYS B 1 206 ? 126.233 120.019 67.271 1.00 110.40 206 LYS A N 1
ATOM 4370 C CA . LYS B 1 206 ? 124.986 120.097 68.018 1.00 110.40 206 LYS A CA 1
ATOM 4371 C C . LYS B 1 206 ? 124.604 118.711 68.522 1.00 110.40 206 LYS A C 1
ATOM 4372 O O . LYS B 1 206 ? 124.512 117.763 67.736 1.00 110.40 206 LYS A O 1
ATOM 4378 N N . PHE B 1 207 ? 124.385 118.599 69.828 1.00 102.46 207 PHE A N 1
ATOM 4379 C CA . PHE B 1 207 ? 123.931 117.363 70.450 1.00 102.46 207 PHE A CA 1
ATOM 4380 C C . PHE B 1 207 ? 122.467 117.514 70.832 1.00 102.46 207 PHE A C 1
ATOM 4381 O O . PHE B 1 207 ? 122.081 118.518 71.439 1.00 102.46 207 PHE A O 1
ATOM 4389 N N . THR B 1 208 ? 121.658 116.522 70.473 1.00 94.78 208 THR A N 1
ATOM 4390 C CA . THR B 1 208 ? 120.232 116.592 70.750 1.00 94.78 208 THR A CA 1
ATOM 4391 C C . THR B 1 208 ? 119.971 116.498 72.249 1.00 94.78 208 THR A C 1
ATOM 4392 O O . THR B 1 208 ? 120.657 115.780 72.980 1.00 94.78 208 THR A O 1
ATOM 4396 N N . CYS B 1 209 ? 118.964 117.240 72.703 1.00 94.86 209 CYS A N 1
ATOM 4397 C CA . CYS B 1 209 ? 118.638 117.311 74.119 1.00 94.86 209 CYS A CA 1
ATOM 4398 C C . CYS B 1 209 ? 117.162 117.646 74.270 1.00 94.86 209 CYS A C 1
ATOM 4399 O O . CYS B 1 209 ? 116.639 118.501 73.555 1.00 94.86 209 CYS A O 1
ATOM 4402 N N . ILE B 1 210 ? 116.491 116.955 75.186 1.00 89.21 210 ILE A N 1
ATOM 4403 C CA . ILE B 1 210 ? 115.082 117.201 75.475 1.00 89.21 210 ILE A CA 1
ATOM 4404 C C . ILE B 1 210 ? 114.886 117.148 76.982 1.00 89.21 210 ILE A C 1
ATOM 4405 O O . ILE B 1 210 ? 115.421 116.264 77.658 1.00 89.21 210 ILE A O 1
ATOM 4410 N N . GLU B 1 211 ? 114.124 118.101 77.512 1.00 88.87 211 GLU A N 1
ATOM 4411 C CA . GLU B 1 211 ? 113.919 118.208 78.947 1.00 88.87 211 GLU A CA 1
ATOM 4412 C C . GLU B 1 211 ? 112.444 118.413 79.259 1.00 88.87 211 GLU A C 1
ATOM 4413 O O . GLU B 1 211 ? 111.698 118.997 78.468 1.00 88.87 211 GLU A O 1
ATOM 4419 N N . ALA B 1 212 ? 112.032 117.913 80.422 1.00 83.75 212 ALA A N 1
ATOM 4420 C CA . ALA B 1 212 ? 110.684 118.108 80.943 1.00 83.75 212 ALA A CA 1
ATOM 4421 C C . ALA B 1 212 ? 110.798 118.691 82.342 1.00 83.75 212 ALA A C 1
ATOM 4422 O O . ALA B 1 212 ? 111.453 118.101 83.208 1.00 83.75 212 ALA A O 1
ATOM 4424 N N . ARG B 1 213 ? 110.164 119.837 82.564 1.00 87.12 213 ARG A N 1
ATOM 4425 C CA . ARG B 1 213 ? 110.284 120.569 83.817 1.00 87.12 213 ARG A CA 1
ATOM 4426 C C . ARG B 1 213 ? 109.104 120.249 84.723 1.00 87.12 213 ARG A C 1
ATOM 4427 O O . ARG B 1 213 ? 107.947 120.334 84.298 1.00 87.12 213 ARG A O 1
ATOM 4435 N N . PHE B 1 214 ? 109.399 119.886 85.969 1.00 83.73 214 PHE A N 1
ATOM 4436 C CA . PHE B 1 214 ? 108.381 119.605 86.973 1.00 83.73 214 PHE A CA 1
ATOM 4437 C C . PHE B 1 214 ? 108.293 120.785 87.934 1.00 83.73 214 PHE A C 1
ATOM 4438 O O . PHE B 1 214 ? 109.262 121.092 88.636 1.00 83.73 214 PHE A O 1
ATOM 4446 N N . HIS B 1 215 ? 107.136 121.440 87.965 1.00 88.16 215 HIS A N 1
ATOM 4447 C CA . HIS B 1 215 ? 106.912 122.535 88.898 1.00 88.16 215 HIS A CA 1
ATOM 4448 C C . HIS B 1 215 ? 106.455 121.979 90.240 1.00 88.16 215 HIS A C 1
ATOM 4449 O O . HIS B 1 215 ? 105.568 121.121 90.297 1.00 88.16 215 HIS A O 1
ATOM 4456 N N . LEU B 1 216 ? 107.060 122.466 91.320 1.00 84.84 216 LEU A N 1
ATOM 4457 C CA . LEU B 1 216 ? 106.772 121.994 92.667 1.00 84.84 216 LEU A CA 1
ATOM 4458 C C . LEU B 1 216 ? 106.292 123.151 93.530 1.00 84.84 216 LEU A C 1
ATOM 4459 O O . LEU B 1 216 ? 106.751 124.287 93.373 1.00 84.84 216 LEU A O 1
ATOM 4464 N N . GLU B 1 217 ? 105.369 122.858 94.445 1.00 90.25 217 GLU A N 1
ATOM 4465 C CA . GLU B 1 217 ? 104.788 123.862 95.326 1.00 90.25 217 GLU A CA 1
ATOM 4466 C C . GLU B 1 217 ? 104.902 123.402 96.772 1.00 90.25 217 GLU A C 1
ATOM 4467 O O . GLU B 1 217 ? 104.488 122.288 97.106 1.00 90.25 217 GLU A O 1
ATOM 4473 N N . ARG B 1 218 ? 105.460 124.261 97.621 1.00 82.39 218 ARG A N 1
ATOM 4474 C CA . ARG B 1 218 ? 105.597 123.968 99.039 1.00 82.39 218 ARG A CA 1
ATOM 4475 C C . ARG B 1 218 ? 104.258 124.123 99.752 1.00 82.39 218 ARG A C 1
ATOM 4476 O O . ARG B 1 218 ? 103.383 124.879 99.321 1.00 82.39 218 ARG A O 1
ATOM 4484 N N . GLN B 1 219 ? 104.103 123.392 100.852 1.00 86.54 219 GLN A N 1
ATOM 4485 C CA . GLN B 1 219 ? 102.933 123.496 101.712 1.00 86.54 219 GLN A CA 1
ATOM 4486 C C . GLN B 1 219 ? 103.245 124.379 102.914 1.00 86.54 219 GLN A C 1
ATOM 4487 O O . GLN B 1 219 ? 104.326 124.286 103.504 1.00 86.54 219 GLN A O 1
ATOM 4493 N N . MET B 1 220 ? 102.286 125.232 103.276 1.00 83.67 220 MET A N 1
ATOM 4494 C CA . MET B 1 220 ? 102.443 126.198 104.356 1.00 83.67 220 MET A CA 1
ATOM 4495 C C . MET B 1 220 ? 101.767 125.748 105.647 1.00 83.67 220 MET A C 1
ATOM 4496 O O . MET B 1 220 ? 101.407 126.585 106.478 1.00 83.67 220 MET A O 1
ATOM 4501 N N . GLY B 1 221 ? 101.724 124.447 105.903 1.00 80.88 221 GLY A N 1
ATOM 4502 C CA . GLY B 1 221 ? 100.820 123.885 106.888 1.00 80.88 221 GLY A CA 1
ATOM 4503 C C . GLY B 1 221 ? 101.444 123.819 108.264 1.00 80.88 221 GLY A C 1
ATOM 4504 O O . GLY B 1 221 ? 101.285 124.753 109.062 1.00 80.88 221 GLY A O 1
ATOM 4505 N N . TYR B 1 222 ? 102.040 122.673 108.589 1.00 80.55 222 TYR A N 1
ATOM 4506 C CA . TYR B 1 222 ? 102.874 122.519 109.774 1.00 80.55 222 TYR A CA 1
ATOM 4507 C C . TYR B 1 222 ? 103.747 123.751 109.986 1.00 80.55 222 TYR A C 1
ATOM 4508 O O . TYR B 1 222 ? 103.917 124.210 111.120 1.00 80.55 222 TYR A O 1
ATOM 4517 N N . TYR B 1 223 ? 104.287 124.301 108.895 1.00 78.76 223 TYR A N 1
ATOM 4518 C CA . TYR B 1 223 ? 105.074 125.526 108.989 1.00 78.76 223 TYR A CA 1
ATOM 4519 C C . TYR B 1 223 ? 104.233 126.683 109.516 1.00 78.76 223 TYR A C 1
ATOM 4520 O O . TYR B 1 223 ? 104.520 127.234 110.586 1.00 78.76 223 TYR A O 1
ATOM 4529 N N . LEU B 1 224 ? 103.163 127.042 108.793 1.00 77.48 224 LEU A N 1
ATOM 4530 C CA . LEU B 1 224 ? 102.366 128.203 109.172 1.00 77.48 224 LEU A CA 1
ATOM 4531 C C . LEU B 1 224 ? 101.834 128.081 110.591 1.00 77.48 224 LEU A C 1
ATOM 4532 O O . LEU B 1 224 ? 101.588 129.097 111.249 1.00 77.48 224 LEU A O 1
ATOM 4537 N N . ILE B 1 225 ? 101.661 126.858 111.086 1.00 79.14 225 ILE A N 1
ATOM 4538 C CA . ILE B 1 225 ? 101.203 126.708 112.462 1.00 79.14 225 ILE A CA 1
ATOM 4539 C C . ILE B 1 225 ? 102.375 126.901 113.416 1.00 79.14 225 ILE A C 1
ATOM 4540 O O . ILE B 1 225 ? 102.448 127.916 114.120 1.00 79.14 225 ILE A O 1
ATOM 4545 N N . GLN B 1 226 ? 103.346 125.985 113.377 1.00 80.58 226 GLN A N 1
ATOM 4546 C CA . GLN B 1 226 ? 104.328 125.925 114.455 1.00 80.58 226 GLN A CA 1
ATOM 4547 C C . GLN B 1 226 ? 105.351 127.051 114.378 1.00 80.58 226 GLN A C 1
ATOM 4548 O O . GLN B 1 226 ? 105.716 127.626 115.409 1.00 80.58 226 GLN A O 1
ATOM 4554 N N . MET B 1 227 ? 105.841 127.377 113.182 1.00 79.61 227 MET A N 1
ATOM 4555 C CA . MET B 1 227 ? 106.881 128.388 113.080 1.00 79.61 227 MET A CA 1
ATOM 4556 C C . MET B 1 227 ? 106.342 129.807 113.201 1.00 79.61 227 MET A C 1
ATOM 4557 O O . MET B 1 227 ? 107.129 130.734 113.413 1.00 79.61 227 MET A O 1
ATOM 4562 N N . TYR B 1 228 ? 105.030 130.001 113.077 1.00 73.02 228 TYR A N 1
ATOM 4563 C CA . TYR B 1 228 ? 104.463 131.343 113.020 1.00 73.02 228 TYR A CA 1
ATOM 4564 C C . TYR B 1 228 ? 103.549 131.672 114.191 1.00 73.02 228 TYR A C 1
ATOM 4565 O O . TYR B 1 228 ? 103.752 132.702 114.845 1.00 73.02 228 TYR A O 1
ATOM 4574 N N . ILE B 1 229 ? 102.538 130.841 114.475 1.00 71.36 229 ILE A N 1
ATOM 4575 C CA . ILE B 1 229 ? 101.541 131.209 115.484 1.00 71.36 229 ILE A CA 1
ATOM 4576 C C . ILE B 1 229 ? 102.155 131.412 116.866 1.00 71.36 229 ILE A C 1
ATOM 4577 O O . ILE B 1 229 ? 101.791 132.390 117.541 1.00 71.36 229 ILE A O 1
ATOM 4582 N N . PRO B 1 230 ? 103.051 130.544 117.359 1.00 73.16 230 PRO A N 1
ATOM 4583 C CA . PRO B 1 230 ? 103.667 130.821 118.669 1.00 73.16 230 PRO A CA 1
ATOM 4584 C C . PRO B 1 230 ? 104.392 132.154 118.737 1.00 73.16 230 PRO A C 1
ATOM 4585 O O . PRO B 1 230 ? 104.363 132.809 119.785 1.00 73.16 230 PRO A O 1
ATOM 4589 N N . SER B 1 231 ? 105.045 132.581 117.653 1.00 72.97 231 SER A N 1
ATOM 4590 C CA . SER B 1 231 ? 105.708 133.881 117.663 1.00 72.97 231 SER A CA 1
ATOM 4591 C C . SER B 1 231 ? 104.700 135.014 117.820 1.00 72.97 231 SER A C 1
ATOM 4592 O O . SER B 1 231 ? 104.926 135.959 118.589 1.00 72.97 231 SER A O 1
ATOM 4595 N N . LEU B 1 232 ? 103.577 134.933 117.102 1.00 70.29 232 LEU A N 1
ATOM 4596 C CA . LEU B 1 232 ? 102.524 135.928 117.262 1.00 70.29 232 LEU A CA 1
ATOM 4597 C C . LEU B 1 232 ? 102.002 135.941 118.691 1.00 70.29 232 LEU A C 1
ATOM 4598 O O . LEU B 1 232 ? 101.785 137.011 119.272 1.00 70.29 232 LEU A O 1
ATOM 4603 N N . LEU B 1 233 ? 101.799 134.758 119.274 1.00 74.55 233 LEU A N 1
ATOM 4604 C CA . LEU B 1 233 ? 101.308 134.690 120.646 1.00 74.55 233 LEU A CA 1
ATOM 4605 C C . LEU B 1 233 ? 102.305 135.305 121.621 1.00 74.55 233 LEU A C 1
ATOM 4606 O O . LEU B 1 233 ? 101.912 135.990 122.571 1.00 74.55 233 LEU A O 1
ATOM 4611 N N . ILE B 1 234 ? 103.601 135.080 121.399 1.00 73.36 234 ILE A N 1
ATOM 4612 C CA . ILE B 1 234 ? 104.615 135.665 122.272 1.00 73.36 234 ILE A CA 1
ATOM 4613 C C . ILE B 1 234 ? 104.617 137.186 122.150 1.00 73.36 234 ILE A C 1
ATOM 4614 O O . ILE B 1 234 ? 104.762 137.904 123.149 1.00 73.36 234 ILE A O 1
ATOM 4619 N N . VAL B 1 235 ? 104.456 137.704 120.931 1.00 75.90 235 VAL A N 1
ATOM 4620 C CA . VAL B 1 235 ? 104.389 139.155 120.755 1.00 75.90 235 VAL A CA 1
ATOM 4621 C C . VAL B 1 235 ? 103.164 139.727 121.465 1.00 75.90 235 VAL A C 1
ATOM 4622 O O . VAL B 1 235 ? 103.228 140.793 122.096 1.00 75.90 235 VAL A O 1
ATOM 4626 N N . ILE B 1 236 ? 102.028 139.030 121.381 1.00 74.95 236 ILE A N 1
ATOM 4627 C CA . ILE B 1 236 ? 100.837 139.505 122.079 1.00 74.95 236 ILE A CA 1
ATOM 4628 C C . ILE B 1 236 ? 101.046 139.457 123.590 1.00 74.95 236 ILE A C 1
ATOM 4629 O O . ILE B 1 236 ? 100.553 140.319 124.324 1.00 74.95 236 ILE A O 1
ATOM 4634 N N . LEU B 1 237 ? 101.771 138.450 124.081 1.00 75.72 237 LEU A N 1
ATOM 4635 C CA . LEU B 1 237 ? 102.099 138.408 125.505 1.00 75.72 237 LEU A CA 1
ATOM 4636 C C . LEU B 1 237 ? 102.989 139.580 125.898 1.00 75.72 237 LEU A C 1
ATOM 4637 O O . LEU B 1 237 ? 102.874 140.120 127.004 1.00 75.72 237 LEU A O 1
ATOM 4642 N N . SER B 1 238 ? 103.896 139.979 125.008 1.00 76.85 238 SER A N 1
ATOM 4643 C CA . SER B 1 238 ? 104.708 141.164 125.271 1.00 76.85 238 SER A CA 1
ATOM 4644 C C . SER B 1 238 ? 103.838 142.416 125.359 1.00 76.85 238 SER A C 1
ATOM 4645 O O . SER B 1 238 ? 104.059 143.286 126.212 1.00 76.85 238 SER A O 1
ATOM 4648 N N . TRP B 1 239 ? 102.839 142.525 124.486 1.00 82.11 239 TRP A N 1
ATOM 4649 C CA . TRP B 1 239 ? 101.909 143.650 124.595 1.00 82.11 239 TRP A CA 1
ATOM 4650 C C . TRP B 1 239 ? 101.082 143.568 125.879 1.00 82.11 239 TRP A C 1
ATOM 4651 O O . TRP B 1 239 ? 100.717 144.599 126.460 1.00 82.11 239 TRP A O 1
ATOM 4662 N N . ILE B 1 240 ? 100.778 142.352 126.331 1.00 82.05 240 ILE A N 1
ATOM 4663 C CA . ILE B 1 240 ? 100.161 142.174 127.642 1.00 82.05 240 ILE A CA 1
ATOM 4664 C C . ILE B 1 240 ? 101.064 142.743 128.727 1.00 82.05 240 ILE A C 1
ATOM 4665 O O . ILE B 1 240 ? 100.603 143.423 129.651 1.00 82.05 240 ILE A O 1
ATOM 4670 N N . SER B 1 241 ? 102.367 142.472 128.625 1.00 84.85 241 SER A N 1
ATOM 4671 C CA . SER B 1 241 ? 103.332 143.084 129.536 1.00 84.85 241 SER A CA 1
ATOM 4672 C C . SER B 1 241 ? 103.272 144.602 129.456 1.00 84.85 241 SER A C 1
ATOM 4673 O O . SER B 1 241 ? 103.463 145.295 130.463 1.00 84.85 241 SER A O 1
ATOM 4676 N N . PHE B 1 242 ? 103.026 145.137 128.259 1.00 88.56 242 PHE A N 1
ATOM 4677 C CA . PHE B 1 242 ? 102.785 146.573 128.133 1.00 88.56 242 PHE A CA 1
ATOM 4678 C C . PHE B 1 242 ? 101.596 147.003 128.981 1.00 88.56 242 PHE A C 1
ATOM 4679 O O . PHE B 1 242 ? 101.646 148.036 129.659 1.00 88.56 242 PHE A O 1
ATOM 4687 N N . TRP B 1 243 ? 100.514 146.226 128.951 1.00 94.34 243 TRP A N 1
ATOM 4688 C CA . TRP B 1 243 ? 99.304 146.601 129.678 1.00 94.34 243 TRP A CA 1
ATOM 4689 C C . TRP B 1 243 ? 99.362 146.220 131.154 1.00 94.34 243 TRP A C 1
ATOM 4690 O O . TRP B 1 243 ? 98.453 145.553 131.659 1.00 94.34 243 TRP A O 1
ATOM 4701 N N . ILE B 1 244 ? 100.415 146.641 131.861 1.00 94.02 244 ILE A N 1
ATOM 4702 C CA . ILE B 1 244 ? 100.552 146.400 133.293 1.00 94.02 244 ILE A CA 1
ATOM 4703 C C . ILE B 1 244 ? 100.994 147.698 133.960 1.00 94.02 244 ILE A C 1
ATOM 4704 O O . ILE B 1 244 ? 101.596 148.572 133.332 1.00 94.02 244 ILE A O 1
ATOM 4709 N N . ASN B 1 245 ? 100.680 147.820 135.248 1.00 101.58 245 ASN A N 1
ATOM 4710 C CA . ASN B 1 245 ? 101.088 148.984 136.021 1.00 101.58 245 ASN A CA 1
ATOM 4711 C C . ASN B 1 245 ? 102.606 149.036 136.159 1.00 101.58 245 ASN A C 1
ATOM 4712 O O . ASN B 1 245 ? 103.283 148.009 136.252 1.00 101.58 245 ASN A O 1
ATOM 4717 N N . MET B 1 246 ? 103.139 150.260 136.177 1.00 105.05 246 MET A N 1
ATOM 4718 C CA . MET B 1 246 ? 104.583 150.456 136.253 1.00 105.05 246 MET A CA 1
ATOM 4719 C C . MET B 1 246 ? 105.164 150.043 137.599 1.00 105.05 246 MET A C 1
ATOM 4720 O O . MET B 1 246 ? 106.376 149.823 137.694 1.00 105.05 246 MET A O 1
ATOM 4725 N N . ASP B 1 247 ? 104.335 149.938 138.641 1.00 103.69 247 ASP A N 1
ATOM 4726 C CA . ASP B 1 247 ? 104.852 149.588 139.960 1.00 103.69 247 ASP A CA 1
ATOM 4727 C C . ASP B 1 247 ? 105.320 148.139 140.022 1.00 103.69 247 ASP A C 1
ATOM 4728 O O . ASP B 1 247 ? 106.286 147.834 140.729 1.00 103.69 247 ASP A O 1
ATOM 4733 N N . ALA B 1 248 ? 104.659 147.238 139.295 1.00 95.06 248 ALA A N 1
ATOM 4734 C CA . ALA B 1 248 ? 105.031 145.829 139.326 1.00 95.06 248 ALA A CA 1
ATOM 4735 C C . ALA B 1 248 ? 106.317 145.599 138.542 1.00 95.06 248 ALA A C 1
ATOM 4736 O O . ALA B 1 248 ? 106.311 144.926 137.505 1.00 95.06 248 ALA A O 1
ATOM 4738 N N . ALA B 1 249 ? 107.420 146.162 139.033 1.00 90.77 249 ALA A N 1
ATOM 4739 C CA . ALA B 1 249 ? 108.695 146.034 138.330 1.00 90.77 249 ALA A CA 1
ATOM 4740 C C . ALA B 1 249 ? 109.168 144.591 138.213 1.00 90.77 249 ALA A C 1
ATOM 4741 O O . ALA B 1 249 ? 109.568 144.190 137.105 1.00 90.77 249 ALA A O 1
ATOM 4743 N N . PRO B 1 250 ? 109.186 143.774 139.277 1.00 87.62 250 PRO A N 1
ATOM 4744 C CA . PRO B 1 250 ? 109.586 142.371 139.084 1.00 87.62 250 PRO A CA 1
ATOM 4745 C C . PRO B 1 250 ? 108.694 141.628 138.109 1.00 87.62 250 PRO A C 1
ATOM 4746 O O . PRO B 1 250 ? 109.194 140.850 137.288 1.00 87.62 250 PRO A O 1
ATOM 4750 N N . ALA B 1 251 ? 107.382 141.868 138.161 1.00 86.53 251 ALA A N 1
ATOM 4751 C CA . ALA B 1 251 ? 106.467 141.179 137.259 1.00 86.53 251 ALA A CA 1
ATOM 4752 C C . ALA B 1 251 ? 106.745 141.553 135.809 1.00 86.53 251 ALA A C 1
ATOM 4753 O O . ALA B 1 251 ? 106.819 140.683 134.934 1.00 86.53 251 ALA A O 1
ATOM 4755 N N . ARG B 1 252 ? 106.914 142.850 135.538 1.00 88.32 252 ARG A N 1
ATOM 4756 C CA . ARG B 1 252 ? 107.162 143.286 134.168 1.00 88.32 252 ARG A CA 1
ATOM 4757 C C . ARG B 1 252 ? 108.513 142.794 133.661 1.00 88.32 252 ARG A C 1
ATOM 4758 O O . ARG B 1 252 ? 108.624 142.344 132.513 1.00 88.32 252 ARG A O 1
ATOM 4766 N N . VAL B 1 253 ? 109.551 142.863 134.501 1.00 81.48 253 VAL A N 1
ATOM 4767 C CA . VAL B 1 253 ? 110.866 142.371 134.094 1.00 81.48 253 VAL A CA 1
ATOM 4768 C C . VAL B 1 253 ? 110.798 140.885 133.775 1.00 81.48 253 VAL A C 1
ATOM 4769 O O . VAL B 1 253 ? 111.300 140.429 132.739 1.00 81.48 253 VAL A O 1
ATOM 4773 N N . GLY B 1 254 ? 110.169 140.108 134.662 1.00 77.94 254 GLY A N 1
ATOM 4774 C CA . GLY B 1 254 ? 110.063 138.679 134.434 1.00 77.94 254 GLY A CA 1
ATOM 4775 C C . GLY B 1 254 ? 109.293 138.354 133.171 1.00 77.94 254 GLY A C 1
ATOM 4776 O O . GLY B 1 254 ? 109.707 137.505 132.383 1.00 77.94 254 GLY A O 1
ATOM 4777 N N . LEU B 1 255 ? 108.171 139.042 132.952 1.00 77.81 255 LEU A N 1
ATOM 4778 C CA . LEU B 1 255 ? 107.361 138.775 131.768 1.00 77.81 255 LEU A CA 1
ATOM 4779 C C . LEU B 1 255 ? 108.133 139.094 130.493 1.00 77.81 255 LEU A C 1
ATOM 4780 O O . LEU B 1 255 ? 108.166 138.287 129.555 1.00 77.81 255 LEU A O 1
ATOM 4785 N N . GLY B 1 256 ? 108.808 140.238 130.484 1.00 76.92 256 GLY A N 1
ATOM 4786 C CA . GLY B 1 256 ? 109.610 140.609 129.307 1.00 76.92 256 GLY A CA 1
ATOM 4787 C C . GLY B 1 256 ? 110.750 139.640 129.071 1.00 76.92 256 GLY A C 1
ATOM 4788 O O . GLY B 1 256 ? 110.832 139.099 127.964 1.00 76.92 256 GLY A O 1
ATOM 4789 N N . ILE B 1 257 ? 111.592 139.402 130.075 1.00 75.33 257 ILE A N 1
ATOM 4790 C CA . ILE B 1 257 ? 112.795 138.549 129.843 1.00 75.33 257 ILE A CA 1
ATOM 4791 C C . ILE B 1 257 ? 112.344 137.139 129.449 1.00 75.33 257 ILE A C 1
ATOM 4792 O O . ILE B 1 257 ? 112.981 136.555 128.562 1.00 75.33 257 ILE A O 1
ATOM 4797 N N . THR B 1 258 ? 111.292 136.613 130.078 1.00 76.26 258 THR A N 1
ATOM 4798 C CA . THR B 1 258 ? 110.768 135.275 129.694 1.00 76.26 258 THR A CA 1
ATOM 4799 C C . THR B 1 258 ? 110.279 135.296 128.243 1.00 76.26 258 THR A C 1
ATOM 4800 O O . THR B 1 258 ? 110.658 134.382 127.499 1.00 76.26 258 THR A O 1
ATOM 4804 N N . THR B 1 259 ? 109.471 136.281 127.842 1.00 76.11 259 THR A N 1
ATOM 4805 C CA . THR B 1 259 ? 109.100 136.316 126.430 1.00 76.11 259 THR A CA 1
ATOM 4806 C C . THR B 1 259 ? 110.337 136.282 125.541 1.00 76.11 259 THR A C 1
ATOM 4807 O O . THR B 1 259 ? 110.343 135.614 124.498 1.00 76.11 259 THR A O 1
ATOM 4811 N N . VAL B 1 260 ? 111.393 137.002 125.935 1.00 76.09 260 VAL A N 1
ATOM 4812 C CA . VAL B 1 260 ? 112.648 136.940 125.186 1.00 76.09 260 VAL A CA 1
ATOM 4813 C C . VAL B 1 260 ? 113.184 135.514 125.162 1.00 76.09 260 VAL A C 1
ATOM 4814 O O . VAL B 1 260 ? 113.601 135.006 124.113 1.00 76.09 260 VAL A O 1
ATOM 4818 N N . LEU B 1 261 ? 113.180 134.847 126.320 1.00 77.93 261 LEU A N 1
ATOM 4819 C CA . LEU B 1 261 ? 113.648 133.466 126.390 1.00 77.93 261 LEU A CA 1
ATOM 4820 C C . LEU B 1 261 ? 112.799 132.553 125.514 1.00 77.93 261 LEU A C 1
ATOM 4821 O O . LEU B 1 261 ? 113.328 131.662 124.842 1.00 77.93 261 LEU A O 1
ATOM 4826 N N . THR B 1 262 ? 111.479 132.745 125.529 1.00 78.48 262 THR A N 1
ATOM 4827 C CA . THR B 1 262 ? 110.603 131.891 124.735 1.00 78.48 262 THR A CA 1
ATOM 4828 C C . THR B 1 262 ? 110.864 132.068 123.248 1.00 78.48 262 THR A C 1
ATOM 4829 O O . THR B 1 262 ? 110.930 131.085 122.503 1.00 78.48 262 THR A O 1
ATOM 4833 N N . MET B 1 263 ? 111.017 133.314 122.795 1.00 78.30 263 MET A N 1
ATOM 4834 C CA . MET B 1 263 ? 111.333 133.545 121.389 1.00 78.30 263 MET A CA 1
ATOM 4835 C C . MET B 1 263 ? 112.681 132.938 121.027 1.00 78.30 263 MET A C 1
ATOM 4836 O O . MET B 1 263 ? 112.832 132.328 119.960 1.00 78.30 263 MET A O 1
ATOM 4841 N N . THR B 1 264 ? 113.675 133.090 121.908 1.00 82.86 264 THR A N 1
ATOM 4842 C CA . THR B 1 264 ? 114.997 132.542 121.629 1.00 82.86 264 THR A CA 1
ATOM 4843 C C . THR B 1 264 ? 114.960 131.023 121.528 1.00 82.86 264 THR A C 1
ATOM 4844 O O . THR B 1 264 ? 115.555 130.441 120.614 1.00 82.86 264 THR A O 1
ATOM 4848 N N . THR B 1 265 ? 114.259 130.361 122.450 1.00 83.56 265 THR A N 1
ATOM 4849 C CA . THR B 1 265 ? 114.207 128.904 122.404 1.00 83.56 265 THR A CA 1
ATOM 4850 C C . THR B 1 265 ? 113.353 128.413 121.242 1.00 83.56 265 THR A C 1
ATOM 4851 O O . THR B 1 265 ? 113.633 127.346 120.686 1.00 83.56 265 THR A O 1
ATOM 4855 N N . GLN B 1 266 ? 112.330 129.174 120.845 1.00 86.03 266 GLN A N 1
ATOM 4856 C CA . GLN B 1 266 ? 111.574 128.826 119.646 1.00 86.03 266 GLN A CA 1
ATOM 4857 C C . GLN B 1 266 ? 112.467 128.879 118.413 1.00 86.03 266 GLN A C 1
ATOM 4858 O O . GLN B 1 266 ? 112.469 127.955 117.590 1.00 86.03 266 GLN A O 1
ATOM 4864 N N . SER B 1 267 ? 113.253 129.951 118.285 1.00 87.07 267 SER A N 1
ATOM 4865 C CA . SER B 1 267 ? 114.174 130.068 117.159 1.00 87.07 267 SER A CA 1
ATOM 4866 C C . SER B 1 267 ? 115.226 128.965 117.188 1.00 87.07 267 SER A C 1
ATOM 4867 O O . SER B 1 267 ? 115.605 128.429 116.141 1.00 87.07 267 SER A O 1
ATOM 4870 N N . SER B 1 268 ? 115.714 128.619 118.381 1.00 86.31 268 SER A N 1
ATOM 4871 C CA . SER B 1 268 ? 116.728 127.576 118.502 1.00 86.31 268 SER A CA 1
ATOM 4872 C C . SER B 1 268 ? 116.175 126.213 118.104 1.00 86.31 268 SER A C 1
ATOM 4873 O O . SER B 1 268 ? 116.779 125.499 117.294 1.00 86.31 268 SER A O 1
ATOM 4876 N N . GLY B 1 269 ? 115.026 125.832 118.664 1.00 89.84 269 GLY A N 1
ATOM 4877 C CA . GLY B 1 269 ? 114.445 124.540 118.350 1.00 89.84 269 GLY A CA 1
ATOM 4878 C C . GLY B 1 269 ? 113.970 124.419 116.917 1.00 89.84 269 GLY A C 1
ATOM 4879 O O . GLY B 1 269 ? 114.003 123.328 116.341 1.00 89.84 269 GLY A O 1
ATOM 4880 N N . SER B 1 270 ? 113.515 125.527 116.324 1.00 89.76 270 SER A N 1
ATOM 4881 C CA . SER B 1 270 ? 112.990 125.473 114.964 1.00 89.76 270 SER A CA 1
ATOM 4882 C C . SER B 1 270 ? 114.061 125.088 113.952 1.00 89.76 270 SER A C 1
ATOM 4883 O O . SER B 1 270 ? 113.739 124.558 112.883 1.00 89.76 270 SER A O 1
ATOM 4886 N N . ARG B 1 271 ? 115.334 125.345 114.264 1.00 93.12 271 ARG A N 1
ATOM 4887 C CA . ARG B 1 271 ? 116.404 125.104 113.302 1.00 93.12 271 ARG A CA 1
ATOM 4888 C C . ARG B 1 271 ? 116.604 123.624 112.992 1.00 93.12 271 ARG A C 1
ATOM 4889 O O . ARG B 1 271 ? 117.099 123.295 111.908 1.00 93.12 271 ARG A O 1
ATOM 4897 N N . ALA B 1 272 ? 116.235 122.727 113.909 1.00 94.81 272 ALA A N 1
ATOM 4898 C CA . ALA B 1 272 ? 116.433 121.302 113.668 1.00 94.81 272 ALA A CA 1
ATOM 4899 C C . ALA B 1 272 ? 115.634 120.827 112.460 1.00 94.81 272 ALA A C 1
ATOM 4900 O O . ALA B 1 272 ? 116.147 120.071 111.626 1.00 94.81 272 ALA A O 1
ATOM 4902 N N . SER B 1 273 ? 114.380 121.265 112.344 1.00 96.70 273 SER A N 1
ATOM 4903 C CA . SER B 1 273 ? 113.555 120.872 111.208 1.00 96.70 273 SER A CA 1
ATOM 4904 C C . SER B 1 273 ? 113.918 121.635 109.940 1.00 96.70 273 SER A C 1
ATOM 4905 O O . SER B 1 273 ? 113.722 121.117 108.835 1.00 96.70 273 SER A O 1
ATOM 4908 N N . LEU B 1 274 ? 114.440 122.851 110.076 1.00 93.45 274 LEU A N 1
ATOM 4909 C CA . LEU B 1 274 ? 114.732 123.674 108.915 1.00 93.45 274 LEU A CA 1
ATOM 4910 C C . LEU B 1 274 ? 115.908 123.103 108.123 1.00 93.45 274 LEU A C 1
ATOM 4911 O O . LEU B 1 274 ? 116.772 122.420 108.680 1.00 93.45 274 LEU A O 1
ATOM 4916 N N . PRO B 1 275 ? 115.954 123.358 106.816 1.00 90.50 275 PRO A N 1
ATOM 4917 C CA . PRO B 1 275 ? 117.094 122.902 106.014 1.00 90.50 275 PRO A CA 1
ATOM 4918 C C . PRO B 1 275 ? 118.388 123.581 106.434 1.00 90.50 275 PRO A C 1
ATOM 4919 O O . PRO B 1 275 ? 118.394 124.710 106.930 1.00 90.50 275 PRO A O 1
ATOM 4923 N N . LYS B 1 276 ? 119.496 122.874 106.225 1.00 91.02 276 LYS A N 1
ATOM 4924 C CA . LYS B 1 276 ? 120.827 123.392 106.538 1.00 91.02 276 LYS A CA 1
ATOM 4925 C C . LYS B 1 276 ? 121.272 124.279 105.382 1.00 91.02 276 LYS A C 1
ATOM 4926 O O . LYS B 1 276 ? 121.836 123.815 104.391 1.00 91.02 276 LYS A O 1
ATOM 4932 N N . VAL B 1 277 ? 121.013 125.579 105.512 1.00 85.38 277 VAL A N 1
ATOM 4933 C CA . VAL B 1 277 ? 121.295 126.555 104.466 1.00 85.38 277 VAL A CA 1
ATOM 4934 C C . VAL B 1 277 ? 122.020 127.741 105.086 1.00 85.38 277 VAL A C 1
ATOM 4935 O O . VAL B 1 277 ? 121.680 128.179 106.190 1.00 85.38 277 VAL A O 1
ATOM 4939 N N . SER B 1 278 ? 123.025 128.258 104.375 1.00 82.99 278 SER A N 1
ATOM 4940 C CA . SER B 1 278 ? 123.804 129.374 104.900 1.00 82.99 278 SER A CA 1
ATOM 4941 C C . SER B 1 278 ? 123.145 130.719 104.618 1.00 82.99 278 SER A C 1
ATOM 4942 O O . SER B 1 278 ? 123.171 131.610 105.473 1.00 82.99 278 SER A O 1
ATOM 4945 N N . TYR B 1 279 ? 122.569 130.898 103.433 1.00 82.65 279 TYR A N 1
ATOM 4946 C CA . TYR B 1 279 ? 121.951 132.174 103.105 1.00 82.65 279 TYR A CA 1
ATOM 4947 C C . TYR B 1 279 ? 120.585 132.296 103.768 1.00 82.65 279 TYR A C 1
ATOM 4948 O O . TYR B 1 279 ? 119.893 131.302 104.005 1.00 82.65 279 TYR A O 1
ATOM 4957 N N . VAL B 1 280 ? 120.203 133.539 104.070 1.00 79.45 280 VAL A N 1
ATOM 4958 C CA . VAL B 1 280 ? 119.002 133.791 104.856 1.00 79.45 280 VAL A CA 1
ATOM 4959 C C . VAL B 1 280 ? 117.763 133.388 104.070 1.00 79.45 280 VAL A C 1
ATOM 4960 O O . VAL B 1 280 ? 117.652 133.645 102.864 1.00 79.45 280 VAL A O 1
ATOM 4964 N N . LYS B 1 281 ? 116.828 132.741 104.755 1.00 75.57 281 LYS A N 1
ATOM 4965 C CA . LYS B 1 281 ? 115.559 132.332 104.183 1.00 75.57 281 LYS A CA 1
ATOM 4966 C C . LYS B 1 281 ? 114.493 133.377 104.505 1.00 75.57 281 LYS A C 1
ATOM 4967 O O . LYS B 1 281 ? 114.785 134.453 105.035 1.00 75.57 281 LYS A O 1
ATOM 4973 N N . ALA B 1 282 ? 113.242 133.063 104.183 1.00 74.02 282 ALA A N 1
ATOM 4974 C CA . ALA B 1 282 ? 112.125 133.957 104.455 1.00 74.02 282 ALA A CA 1
ATOM 4975 C C . ALA B 1 282 ? 111.545 133.780 105.850 1.00 74.02 282 ALA A C 1
ATOM 4976 O O . ALA B 1 282 ? 110.638 134.529 106.227 1.00 74.02 282 ALA A O 1
ATOM 4978 N N . ILE B 1 283 ? 112.040 132.817 106.624 1.00 72.61 283 ILE A N 1
ATOM 4979 C CA . ILE B 1 283 ? 111.517 132.567 107.962 1.00 72.61 283 ILE A CA 1
ATOM 4980 C C . ILE B 1 283 ? 112.481 133.151 108.987 1.00 72.61 283 ILE A C 1
ATOM 4981 O O . ILE B 1 283 ? 112.073 1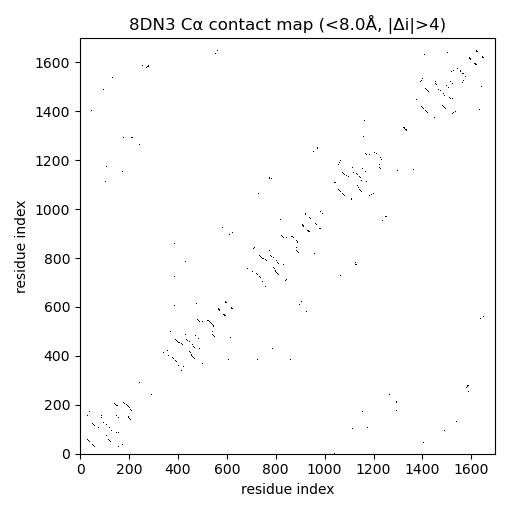33.567 110.080 1.00 72.61 283 ILE A O 1
ATOM 4986 N N . ASP B 1 284 ? 113.766 133.204 108.630 1.00 76.38 284 ASP A N 1
ATOM 4987 C CA . ASP B 1 284 ? 114.750 133.823 109.510 1.00 76.38 284 ASP A CA 1
ATOM 4988 C C . ASP B 1 284 ? 114.453 135.302 109.702 1.00 76.38 284 ASP A C 1
ATOM 4989 O O . ASP B 1 284 ? 114.637 135.842 110.799 1.00 76.38 284 ASP A O 1
ATOM 4994 N N . ILE B 1 285 ? 113.993 135.975 108.646 1.00 70.03 285 ILE A N 1
ATOM 4995 C CA . ILE B 1 285 ? 113.607 137.378 108.767 1.00 70.03 285 ILE A CA 1
ATOM 4996 C C . ILE B 1 285 ? 112.478 137.528 109.778 1.00 70.03 285 ILE A C 1
ATOM 4997 O O . ILE B 1 285 ? 112.507 138.413 110.640 1.00 70.03 285 ILE A O 1
ATOM 5002 N N . TRP B 1 286 ? 111.471 136.657 109.691 1.00 70.82 286 TRP A N 1
ATOM 5003 C CA . TRP B 1 286 ? 110.342 136.727 110.614 1.00 70.82 286 TRP A CA 1
ATOM 5004 C C . TRP B 1 286 ? 110.791 136.494 112.051 1.00 70.82 286 TRP A C 1
ATOM 5005 O O . TRP B 1 286 ? 110.383 137.217 112.969 1.00 70.82 286 TRP A O 1
ATOM 5016 N N . MET B 1 287 ? 111.635 135.481 112.266 1.00 74.11 287 MET A N 1
ATOM 5017 C CA . MET B 1 287 ? 112.105 135.194 113.618 1.00 74.11 287 MET A CA 1
ATOM 5018 C C . MET B 1 287 ? 112.926 136.352 114.175 1.00 74.11 287 MET A C 1
ATOM 5019 O O . MET B 1 287 ? 112.760 136.740 115.340 1.00 74.11 287 MET A O 1
ATOM 5024 N N . ALA B 1 288 ? 113.811 136.921 113.353 1.00 70.52 288 ALA A N 1
ATOM 5025 C CA . ALA B 1 288 ? 114.622 138.047 113.800 1.00 70.52 288 ALA A CA 1
ATOM 5026 C C . ALA B 1 288 ? 113.756 139.254 114.129 1.00 70.52 288 ALA A C 1
ATOM 5027 O O . ALA B 1 288 ? 114.002 139.948 115.121 1.00 70.52 288 ALA A O 1
ATOM 5029 N N . VAL B 1 289 ? 112.733 139.520 113.314 1.00 68.05 289 VAL A N 1
ATOM 5030 C CA . VAL B 1 289 ? 111.866 140.664 113.578 1.00 68.05 289 VAL A CA 1
ATOM 5031 C C . VAL B 1 289 ? 111.071 140.453 114.861 1.00 68.05 289 VAL A C 1
ATOM 5032 O O . VAL B 1 289 ? 110.892 141.386 115.650 1.00 68.05 289 VAL A O 1
ATOM 5036 N N . CYS B 1 290 ? 110.578 139.234 115.093 1.00 67.26 290 CYS A N 1
ATOM 5037 C CA . CYS B 1 290 ? 109.856 138.970 116.336 1.00 67.26 290 CYS A CA 1
ATOM 5038 C C . CYS B 1 290 ? 110.762 139.146 117.550 1.00 67.26 290 CYS A C 1
ATOM 5039 O O . CYS B 1 290 ? 110.364 139.758 118.555 1.00 67.26 290 CYS A O 1
ATOM 5042 N N . LEU B 1 291 ? 111.990 138.626 117.473 1.00 65.65 291 LEU A N 1
ATOM 5043 C CA . LEU B 1 291 ? 112.934 138.802 118.572 1.00 65.65 291 LEU A CA 1
ATOM 5044 C C . LEU B 1 291 ? 113.238 140.276 118.801 1.00 65.65 291 LEU A C 1
ATOM 5045 O O . LEU B 1 291 ? 113.314 140.733 119.949 1.00 65.65 291 LEU A O 1
ATOM 5050 N N . LEU B 1 292 ? 113.407 141.037 117.718 1.00 67.82 292 LEU A N 1
ATOM 5051 C CA . LEU B 1 292 ? 113.668 142.466 117.840 1.00 67.82 292 LEU A CA 1
ATOM 5052 C C . LEU B 1 292 ? 112.487 143.191 118.470 1.00 67.82 292 LEU A C 1
ATOM 5053 O O . LEU B 1 292 ? 112.672 144.119 119.262 1.00 67.82 292 LEU A O 1
ATOM 5058 N N . PHE B 1 293 ? 111.263 142.788 118.123 1.00 70.19 293 PHE A N 1
ATOM 5059 C CA . PHE B 1 293 ? 110.078 143.400 118.718 1.00 70.19 293 PHE A CA 1
ATOM 5060 C C . PHE B 1 293 ? 110.029 143.154 120.220 1.00 70.19 293 PHE A C 1
ATOM 5061 O O . PHE B 1 293 ? 109.766 144.075 121.005 1.00 70.19 293 PHE A O 1
ATOM 5069 N N . VAL B 1 294 ? 110.286 141.914 120.642 1.00 71.85 294 VAL A N 1
ATOM 5070 C CA . VAL B 1 294 ? 110.260 141.613 122.073 1.00 71.85 294 VAL A CA 1
ATOM 5071 C C . VAL B 1 294 ? 111.368 142.371 122.800 1.00 71.85 294 VAL A C 1
ATOM 5072 O O . VAL B 1 294 ? 111.164 142.909 123.901 1.00 71.85 294 VAL A O 1
ATOM 5076 N N . PHE B 1 295 ? 112.558 142.430 122.197 1.00 75.33 295 PHE A N 1
ATOM 5077 C CA . PHE B 1 295 ? 113.650 143.188 122.797 1.00 75.33 295 PHE A CA 1
ATOM 5078 C C . PHE B 1 295 ? 113.297 144.662 122.924 1.00 75.33 295 PHE A C 1
ATOM 5079 O O . PHE B 1 295 ? 113.608 145.297 123.934 1.00 75.33 295 PHE A O 1
ATOM 5087 N N . SER B 1 296 ? 112.691 145.239 121.884 1.00 79.19 296 SER A N 1
ATOM 5088 C CA . SER B 1 296 ? 112.305 146.643 121.940 1.00 79.19 296 SER A CA 1
ATOM 5089 C C . SER B 1 296 ? 111.246 146.880 123.004 1.00 79.19 296 SER A C 1
ATOM 5090 O O . SER B 1 296 ? 111.228 147.939 123.638 1.00 79.19 296 SER A O 1
ATOM 5093 N N . ALA B 1 297 ? 110.361 145.906 123.214 1.00 79.19 297 ALA A N 1
ATOM 5094 C CA . ALA B 1 297 ? 109.406 145.999 124.313 1.00 79.19 297 ALA A CA 1
ATOM 5095 C C . ALA B 1 297 ? 110.124 146.078 125.655 1.00 79.19 297 ALA A C 1
ATOM 5096 O O . ALA B 1 297 ? 109.826 146.946 126.489 1.00 79.19 297 ALA A O 1
ATOM 5098 N N . LEU B 1 298 ? 111.083 145.178 125.880 1.00 79.45 298 LEU A N 1
ATOM 5099 C CA . LEU B 1 298 ? 111.826 145.219 127.138 1.00 79.45 298 LEU A CA 1
ATOM 5100 C C . LEU B 1 298 ? 112.630 146.511 127.267 1.00 79.45 298 LEU A C 1
ATOM 5101 O O . LEU B 1 298 ? 112.742 147.070 128.365 1.00 79.45 298 LEU A O 1
ATOM 5106 N N . LEU B 1 299 ? 113.178 147.004 126.155 1.00 83.92 299 LEU A N 1
ATOM 5107 C CA . LEU B 1 299 ? 113.935 148.250 126.167 1.00 83.92 299 LEU A CA 1
ATOM 5108 C C . LEU B 1 299 ? 113.050 149.434 126.534 1.00 83.92 299 LEU A C 1
ATOM 5109 O O . LEU B 1 299 ? 113.456 150.305 127.312 1.00 83.92 299 LEU A O 1
ATOM 5114 N N . GLU B 1 300 ? 111.839 149.493 125.974 1.00 88.34 300 GLU A N 1
ATOM 5115 C CA . GLU B 1 300 ? 110.938 150.585 126.319 1.00 88.34 300 GLU A CA 1
ATOM 5116 C C . GLU B 1 300 ? 110.487 150.482 127.767 1.00 88.34 300 GLU A C 1
ATOM 5117 O O . GLU B 1 300 ? 110.286 151.510 128.425 1.00 88.34 300 GLU A O 1
ATOM 5123 N N . TYR B 1 301 ? 110.332 149.260 128.288 1.00 90.06 301 TYR A N 1
ATOM 5124 C CA . TYR B 1 301 ? 110.042 149.132 129.711 1.00 90.06 301 TYR A CA 1
ATOM 5125 C C . TYR B 1 301 ? 111.193 149.664 130.554 1.00 90.06 301 TYR A C 1
ATOM 5126 O O . TYR B 1 301 ? 110.974 150.328 131.572 1.00 90.06 301 TYR A O 1
ATOM 5135 N N . ALA B 1 302 ? 112.430 149.354 130.162 1.00 91.27 302 ALA A N 1
ATOM 5136 C CA . ALA B 1 302 ? 113.579 149.884 130.888 1.00 91.27 302 ALA A CA 1
ATOM 5137 C C . ALA B 1 302 ? 113.595 151.405 130.847 1.00 91.27 302 ALA A C 1
ATOM 5138 O O . ALA B 1 302 ? 113.868 152.061 131.860 1.00 91.27 302 ALA A O 1
ATOM 5140 N N . ALA B 1 303 ? 113.303 151.979 129.679 1.00 92.85 303 ALA A N 1
ATOM 5141 C CA . ALA B 1 303 ? 113.274 153.431 129.545 1.00 92.85 303 ALA A CA 1
ATOM 5142 C C . ALA B 1 303 ? 112.217 154.047 130.452 1.00 92.85 303 ALA A C 1
ATOM 5143 O O . ALA B 1 303 ? 112.477 155.041 131.142 1.00 92.85 303 ALA A O 1
ATOM 5145 N N . VAL B 1 304 ? 111.014 153.467 130.470 1.00 95.69 304 VAL A N 1
ATOM 5146 C CA . VAL B 1 304 ? 109.942 154.039 131.279 1.00 95.69 304 VAL A CA 1
ATOM 5147 C C . VAL B 1 304 ? 110.247 153.879 132.765 1.00 95.69 304 VAL A C 1
ATOM 5148 O O . VAL B 1 304 ? 109.955 154.773 133.568 1.00 95.69 304 VAL A O 1
ATOM 5152 N N . ASN B 1 305 ? 110.858 152.756 133.156 1.00 96.92 305 ASN A N 1
ATOM 5153 C CA . ASN B 1 305 ? 111.247 152.575 134.551 1.00 96.92 305 ASN A CA 1
ATOM 5154 C C . ASN B 1 305 ? 112.299 153.595 134.968 1.00 96.92 305 ASN A C 1
ATOM 5155 O O . ASN B 1 305 ? 112.220 154.168 136.060 1.00 96.92 305 ASN A O 1
ATOM 5160 N N . PHE B 1 306 ? 113.295 153.832 134.111 1.00 101.06 306 PHE A N 1
ATOM 5161 C CA . PHE B 1 306 ? 114.322 154.819 134.431 1.00 101.06 306 PHE A CA 1
ATOM 5162 C C . PHE B 1 306 ? 113.735 156.222 134.516 1.00 101.06 306 PHE A C 1
ATOM 5163 O O . PHE B 1 306 ? 114.109 157.006 135.396 1.00 101.06 306 PHE A O 1
ATOM 5171 N N . VAL B 1 307 ? 112.822 156.562 133.603 1.00 103.69 307 VAL A N 1
ATOM 5172 C CA . VAL B 1 307 ? 112.187 157.877 133.642 1.00 103.69 307 VAL A CA 1
ATOM 5173 C C . VAL B 1 307 ? 111.369 158.039 134.917 1.00 103.69 307 VAL A C 1
ATOM 5174 O O . VAL B 1 307 ? 111.416 159.086 135.574 1.00 103.69 307 VAL A O 1
ATOM 5178 N N . SER B 1 308 ? 110.610 157.005 135.290 1.00 106.14 308 SER A N 1
ATOM 5179 C CA . SER B 1 308 ? 109.796 157.079 136.499 1.00 106.14 308 SER A CA 1
ATOM 5180 C C . SER B 1 308 ? 110.662 157.196 137.747 1.00 106.14 308 SER A C 1
ATOM 5181 O O . SER B 1 308 ? 110.330 157.943 138.674 1.00 106.14 308 SER A O 1
ATOM 5184 N N . ARG B 1 309 ? 111.776 156.463 137.791 1.00 112.62 309 ARG A N 1
ATOM 5185 C CA . ARG B 1 309 ? 112.627 156.472 138.974 1.00 112.62 309 ARG A CA 1
ATOM 5186 C C . ARG B 1 309 ? 113.373 157.790 139.145 1.00 112.62 309 ARG A C 1
ATOM 5187 O O . ARG B 1 309 ? 113.815 158.097 140.257 1.00 112.62 309 ARG A O 1
ATOM 5195 N N . GLN B 1 310 ? 113.521 158.532 138.044 1.00 117.86 310 GLN A N 1
ATOM 5196 C CA . GLN B 1 310 ? 114.194 159.855 138.105 1.00 117.86 310 GLN A CA 1
ATOM 5197 C C . GLN B 1 310 ? 113.361 160.770 139.004 1.00 117.86 310 GLN A C 1
ATOM 5198 O O . GLN B 1 310 ? 113.957 161.623 139.686 1.00 117.86 310 GLN A O 1
ATOM 5204 N N . HIS B 1 311 ? 112.037 160.593 139.005 1.00 126.81 311 HIS A N 1
ATOM 5205 C CA . HIS B 1 311 ? 111.186 161.381 139.935 1.00 126.81 311 HIS A CA 1
ATOM 5206 C C . HIS B 1 311 ? 111.548 160.980 141.366 1.00 126.81 311 HIS A C 1
ATOM 5207 O O . HIS B 1 311 ? 111.845 159.787 141.569 1.00 126.81 311 HIS A O 1
ATOM 5214 N N . LYS B 1 312 ? 111.573 161.942 142.295 1.00 125.90 312 LYS A N 1
ATOM 5215 C CA . LYS B 1 312 ? 111.858 161.649 143.728 1.00 125.90 312 LYS A CA 1
ATOM 5216 C C . LYS B 1 312 ? 113.347 161.325 143.904 1.00 125.90 312 LYS A C 1
ATOM 5217 O O . LYS B 1 312 ? 114.007 162.020 144.701 1.00 125.90 312 LYS A O 1
ATOM 5223 N N . GLU B 1 313 ? 113.853 160.317 143.187 1.00 126.44 313 GLU A N 1
ATOM 5224 C CA . GLU B 1 313 ? 115.278 159.910 143.319 1.00 126.44 313 GLU A CA 1
ATOM 5225 C C . GLU B 1 313 ? 116.173 160.978 142.679 1.00 126.44 313 GLU A C 1
ATOM 5226 O O . GLU B 1 313 ? 115.651 161.726 141.830 1.00 126.44 313 GLU A O 1
ATOM 5232 N N . MET B 1 322 ? 111.163 167.921 138.972 1.00 137.83 383 MET A N 1
ATOM 5233 C CA . MET B 1 322 ? 111.459 166.874 139.942 1.00 137.83 383 MET A CA 1
ATOM 5234 C C . MET B 1 322 ? 110.181 166.370 140.604 1.00 137.83 383 MET A C 1
ATOM 5235 O O . MET B 1 322 ? 110.207 165.418 141.384 1.00 137.83 383 MET A O 1
ATOM 5240 N N . ARG B 1 323 ? 109.065 167.015 140.284 1.00 133.55 384 ARG A N 1
ATOM 5241 C CA . ARG B 1 323 ? 107.766 166.630 140.820 1.00 133.55 384 ARG A CA 1
ATOM 5242 C C . ARG B 1 323 ? 107.224 165.441 140.029 1.00 133.55 384 ARG A C 1
ATOM 5243 O O . ARG B 1 323 ? 107.946 164.777 139.280 1.00 133.55 384 ARG A O 1
ATOM 5251 N N . LYS B 1 324 ? 105.932 165.155 140.190 1.00 128.78 385 LYS A N 1
ATOM 5252 C CA . LYS B 1 324 ? 105.293 164.035 139.499 1.00 128.78 385 LYS A CA 1
ATOM 5253 C C . LYS B 1 324 ? 105.220 164.226 137.985 1.00 128.78 385 LYS A C 1
ATOM 5254 O O . LYS B 1 324 ? 104.589 163.395 137.312 1.00 128.78 385 LYS A O 1
ATOM 5260 N N . LEU B 1 325 ? 105.824 165.285 137.438 1.00 126.84 386 LEU A N 1
ATOM 5261 C CA . LEU B 1 325 ? 105.929 165.413 135.989 1.00 126.84 386 LEU A CA 1
ATOM 5262 C C . LEU B 1 325 ? 106.682 164.236 135.385 1.00 126.84 386 LEU A C 1
ATOM 5263 O O . LEU B 1 325 ? 106.375 163.812 134.267 1.00 126.84 386 LEU A O 1
ATOM 5268 N N . PHE B 1 326 ? 107.667 163.694 136.104 1.00 121.89 387 PHE A N 1
ATOM 5269 C CA . PHE B 1 326 ? 108.362 162.503 135.624 1.00 121.89 387 PHE A CA 1
ATOM 5270 C C . PHE B 1 326 ? 107.433 161.293 135.584 1.00 121.89 387 PHE A C 1
ATOM 5271 O O . PHE B 1 326 ? 107.488 160.492 134.643 1.00 121.89 387 PHE A O 1
ATOM 5279 N N . ILE B 1 327 ? 106.573 161.143 136.594 1.00 121.35 388 ILE A N 1
ATOM 5280 C CA . ILE B 1 327 ? 105.587 160.065 136.571 1.00 121.35 388 ILE A CA 1
ATOM 5281 C C . ILE B 1 327 ? 104.629 160.247 135.401 1.00 121.35 388 ILE A C 1
ATOM 5282 O O . ILE B 1 327 ? 104.266 159.279 134.718 1.00 121.35 388 ILE A O 1
ATOM 5287 N N . GLN B 1 328 ? 104.204 161.490 135.152 1.00 122.32 389 GLN A N 1
ATOM 5288 C CA . GLN B 1 328 ? 103.329 161.762 134.016 1.00 122.32 389 GLN A CA 1
ATOM 5289 C C . GLN B 1 328 ? 104.024 161.436 132.700 1.00 122.32 389 GLN A C 1
ATOM 5290 O O . GLN B 1 328 ? 103.398 160.914 131.774 1.00 122.32 389 GLN A O 1
ATOM 5296 N N . ARG B 1 329 ? 105.320 161.742 132.600 1.00 117.84 390 ARG A N 1
ATOM 5297 C CA . ARG B 1 329 ? 106.073 161.422 131.391 1.00 117.84 390 ARG A CA 1
ATOM 5298 C C . ARG B 1 329 ? 106.177 159.917 131.187 1.00 117.84 390 ARG A C 1
ATOM 5299 O O . ARG B 1 329 ? 106.051 159.423 130.059 1.00 117.84 390 ARG A O 1
ATOM 5307 N N . ALA B 1 330 ? 106.424 159.170 132.264 1.00 111.68 391 ALA A N 1
ATOM 5308 C CA . ALA B 1 330 ? 106.463 157.714 132.155 1.00 111.68 391 ALA A CA 1
ATOM 5309 C C . ALA B 1 330 ? 105.111 157.162 131.712 1.00 111.68 391 ALA A C 1
ATOM 5310 O O . ALA B 1 330 ? 105.037 156.272 130.850 1.00 111.68 391 ALA A O 1
ATOM 5312 N N . LYS B 1 331 ? 104.028 157.696 132.279 1.00 110.42 392 LYS A N 1
ATOM 5313 C CA . LYS B 1 331 ? 102.694 157.276 131.870 1.00 110.42 392 LYS A CA 1
ATOM 5314 C C . LYS B 1 331 ? 102.449 157.603 130.403 1.00 110.42 392 LYS A C 1
ATOM 5315 O O . LYS B 1 331 ? 101.842 156.811 129.679 1.00 110.42 392 LYS A O 1
ATOM 5321 N N . LYS B 1 332 ? 102.923 158.767 129.950 1.00 108.44 393 LYS A N 1
ATOM 5322 C CA . LYS B 1 332 ? 102.807 159.143 128.544 1.00 108.44 393 LYS A CA 1
ATOM 5323 C C . LYS B 1 332 ? 103.579 158.194 127.637 1.00 108.44 393 LYS A C 1
ATOM 5324 O O . LYS B 1 332 ? 103.100 157.851 126.548 1.00 108.44 393 LYS A O 1
ATOM 5330 N N . ILE B 1 333 ? 104.768 157.761 128.063 1.00 103.07 394 ILE A N 1
ATOM 5331 C CA . ILE B 1 333 ? 105.516 156.771 127.293 1.00 103.07 394 ILE A CA 1
ATOM 5332 C C . ILE B 1 333 ? 104.710 155.485 127.168 1.00 103.07 394 ILE A C 1
ATOM 5333 O O . ILE B 1 333 ? 104.603 154.902 126.081 1.00 103.07 394 ILE A O 1
ATOM 5338 N N . ASP B 1 334 ? 104.116 155.032 128.274 1.00 100.34 395 ASP A N 1
ATOM 5339 C CA . ASP B 1 334 ? 103.282 153.834 128.204 1.00 100.34 395 ASP A CA 1
ATOM 5340 C C . ASP B 1 334 ? 102.092 154.030 127.267 1.00 100.34 395 ASP A C 1
ATOM 5341 O O . ASP B 1 334 ? 101.794 153.153 126.445 1.00 100.34 395 ASP A O 1
ATOM 5346 N N . LYS B 1 335 ? 101.410 155.177 127.372 1.00 102.74 396 LYS A N 1
ATOM 5347 C CA . LYS B 1 335 ? 100.221 155.428 126.560 1.00 102.74 396 LYS A CA 1
ATOM 5348 C C . LYS B 1 335 ? 100.557 155.450 125.076 1.00 102.74 396 LYS A C 1
ATOM 5349 O O . LYS B 1 335 ? 99.782 154.947 124.253 1.00 102.74 396 LYS A O 1
ATOM 5355 N N . ILE B 1 336 ? 101.699 156.041 124.709 1.00 100.25 397 ILE A N 1
ATOM 5356 C CA . ILE B 1 336 ? 102.042 156.099 123.290 1.00 100.25 397 ILE A CA 1
ATOM 5357 C C . ILE B 1 336 ? 102.592 154.769 122.797 1.00 100.25 397 ILE A C 1
ATOM 5358 O O . ILE B 1 336 ? 102.374 154.410 121.633 1.00 100.25 397 ILE A O 1
ATOM 5363 N N . SER B 1 337 ? 103.204 153.973 123.671 1.00 95.06 398 SER A N 1
ATOM 5364 C CA . SER B 1 337 ? 103.719 152.682 123.238 1.00 95.06 398 SER A CA 1
ATOM 5365 C C . SER B 1 337 ? 102.598 151.675 123.010 1.00 95.06 398 SER A C 1
ATOM 5366 O O . SER B 1 337 ? 102.627 150.928 122.017 1.00 95.06 398 SER A O 1
ATOM 5369 N N . ARG B 1 338 ? 101.595 151.688 123.898 1.00 97.50 399 ARG A N 1
ATOM 5370 C CA . ARG B 1 338 ? 100.481 150.745 123.825 1.00 97.50 399 ARG A CA 1
ATOM 5371 C C . ARG B 1 338 ? 99.859 150.706 122.435 1.00 97.50 399 ARG A C 1
ATOM 5372 O O . ARG B 1 338 ? 99.442 149.642 121.964 1.00 97.50 399 ARG A O 1
ATOM 5380 N N . ILE B 1 339 ? 99.762 151.859 121.773 1.00 95.30 400 ILE A N 1
ATOM 5381 C CA . ILE B 1 339 ? 99.158 151.916 120.448 1.00 95.30 400 ILE A CA 1
ATOM 5382 C C . ILE B 1 339 ? 100.188 152.083 119.334 1.00 95.30 400 ILE A C 1
ATOM 5383 O O . ILE B 1 339 ? 99.882 151.765 118.174 1.00 95.30 400 ILE A O 1
ATOM 5388 N N . GLY B 1 340 ? 101.394 152.562 119.642 1.00 95.27 401 GLY A N 1
ATOM 5389 C CA . GLY B 1 340 ? 102.407 152.660 118.610 1.00 95.27 401 GLY A CA 1
ATOM 5390 C C . GLY B 1 340 ? 102.926 151.311 118.157 1.00 95.27 401 GLY A C 1
ATOM 5391 O O . GLY B 1 340 ? 103.102 151.080 116.958 1.00 95.27 401 GLY A O 1
ATOM 5392 N N . PHE B 1 341 ? 103.164 150.394 119.100 1.00 92.87 402 PHE A N 1
ATOM 5393 C CA . PHE B 1 341 ? 103.858 149.169 118.705 1.00 92.87 402 PHE A CA 1
ATOM 5394 C C . PHE B 1 341 ? 102.969 148.165 117.967 1.00 92.87 402 PHE A C 1
ATOM 5395 O O . PHE B 1 341 ? 103.431 147.565 116.987 1.00 92.87 402 PHE A O 1
ATOM 5403 N N . PRO B 1 342 ? 101.719 147.926 118.392 1.00 88.80 403 PRO A N 1
ATOM 5404 C CA . PRO B 1 342 ? 100.854 147.044 117.585 1.00 88.80 403 PRO A CA 1
ATOM 5405 C C . PRO B 1 342 ? 100.669 147.511 116.149 1.00 88.80 403 PRO A C 1
ATOM 5406 O O . PRO B 1 342 ? 100.639 146.680 115.233 1.00 88.80 403 PRO A O 1
ATOM 5410 N N . MET B 1 343 ? 100.548 148.821 115.921 1.00 93.87 404 MET A N 1
ATOM 5411 C CA . MET B 1 343 ? 100.413 149.314 114.553 1.00 93.87 404 MET A CA 1
ATOM 5412 C C . MET B 1 343 ? 101.686 149.073 113.752 1.00 93.87 404 MET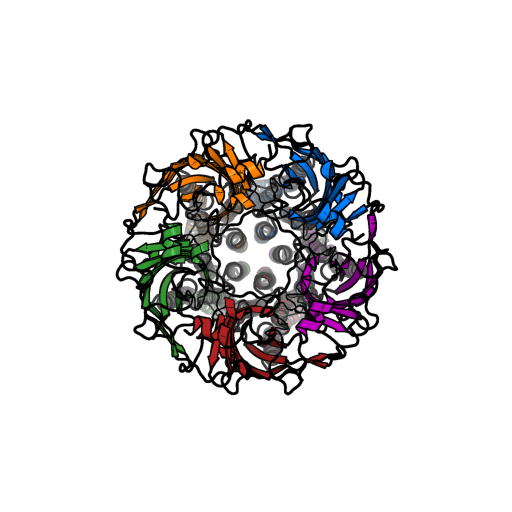 A C 1
ATOM 5413 O O . MET B 1 343 ? 101.624 148.727 112.566 1.00 93.87 404 MET A O 1
ATOM 5418 N N . ALA B 1 344 ? 102.850 149.250 114.381 1.00 85.86 405 ALA A N 1
ATOM 5419 C CA . ALA B 1 344 ? 104.105 148.945 113.702 1.00 85.86 405 ALA A CA 1
ATOM 5420 C C . ALA B 1 344 ? 104.186 147.468 113.343 1.00 85.86 405 ALA A C 1
ATOM 5421 O O . ALA B 1 344 ? 104.630 147.110 112.243 1.00 85.86 405 ALA A O 1
ATOM 5423 N N . PHE B 1 345 ? 103.758 146.594 114.257 1.00 79.27 406 PHE A N 1
ATOM 5424 C CA . PHE B 1 345 ? 103.763 145.165 113.966 1.00 79.27 406 PHE A CA 1
ATOM 5425 C C . PHE B 1 345 ? 102.812 144.832 112.825 1.00 79.27 406 PHE A C 1
ATOM 5426 O O . PHE B 1 345 ? 103.126 143.995 111.973 1.00 79.27 406 PHE A O 1
ATOM 5434 N N . LEU B 1 346 ? 101.641 145.470 112.795 1.00 82.75 407 LEU A N 1
ATOM 5435 C CA . LEU B 1 346 ? 100.704 145.239 111.699 1.00 82.75 407 LEU A CA 1
ATOM 5436 C C . LEU B 1 346 ? 101.292 145.696 110.369 1.00 82.75 407 LEU A C 1
ATOM 5437 O O . LEU B 1 346 ? 101.133 145.019 109.345 1.00 82.75 407 LEU A O 1
ATOM 5442 N N . ILE B 1 347 ? 101.971 146.845 110.364 1.00 82.17 408 ILE A N 1
ATOM 5443 C CA . ILE B 1 347 ? 102.602 147.334 109.139 1.00 82.17 408 ILE A CA 1
ATOM 5444 C C . ILE B 1 347 ? 103.670 146.355 108.667 1.00 82.17 408 ILE A C 1
ATOM 5445 O O . ILE B 1 347 ? 103.758 146.027 107.475 1.00 82.17 408 ILE A O 1
ATOM 5450 N N . PHE B 1 348 ? 104.497 145.871 109.599 1.00 76.55 409 PHE A N 1
ATOM 5451 C CA . PHE B 1 348 ? 105.515 144.891 109.236 1.00 76.55 409 PHE A CA 1
ATOM 5452 C C . PHE B 1 348 ? 104.885 143.623 108.681 1.00 76.55 409 PHE A C 1
ATOM 5453 O O . PHE B 1 348 ? 105.378 143.055 107.703 1.00 76.55 409 PHE A O 1
ATOM 5461 N N . ASN B 1 349 ? 103.806 143.153 109.309 1.00 77.99 410 ASN A N 1
ATOM 5462 C CA . ASN B 1 349 ? 103.149 141.933 108.855 1.00 77.99 410 ASN A CA 1
ATOM 5463 C C . ASN B 1 349 ? 102.613 142.101 107.440 1.00 77.99 410 ASN A C 1
ATOM 5464 O O . ASN B 1 349 ? 102.787 141.222 106.585 1.00 77.99 410 ASN A O 1
ATOM 5469 N N . MET B 1 350 ? 101.959 143.236 107.175 1.00 83.18 411 MET A N 1
ATOM 5470 C CA . MET B 1 350 ? 101.421 143.486 105.842 1.00 83.18 411 MET A CA 1
ATOM 5471 C C . MET B 1 350 ? 102.536 143.552 104.807 1.00 83.18 411 MET A C 1
ATOM 5472 O O . MET B 1 350 ? 102.438 142.939 103.738 1.00 83.18 411 MET A O 1
ATOM 5477 N N . PHE B 1 351 ? 103.616 144.277 105.116 1.00 80.48 412 PHE A N 1
ATOM 5478 C CA . PHE B 1 351 ? 104.729 144.369 104.175 1.00 80.48 412 PHE A CA 1
ATOM 5479 C C . PHE B 1 351 ? 105.344 143.000 103.912 1.00 80.48 412 PHE A C 1
ATOM 5480 O O . PHE B 1 351 ? 105.616 142.647 102.759 1.00 80.48 412 PHE A O 1
ATOM 5488 N N . TYR B 1 352 ? 105.549 142.209 104.967 1.00 74.22 413 TYR A N 1
ATOM 5489 C CA . TYR B 1 352 ? 106.155 140.891 104.818 1.00 74.22 413 TYR A CA 1
ATOM 5490 C C . TYR B 1 352 ? 105.297 139.983 103.947 1.00 74.22 413 TYR A C 1
ATOM 5491 O O . TYR B 1 352 ? 105.794 139.361 102.999 1.00 74.22 413 TYR A O 1
ATOM 5500 N N . TRP B 1 353 ? 104.000 139.893 104.251 1.00 73.72 414 TRP A N 1
ATOM 5501 C CA . TRP B 1 353 ? 103.148 138.981 103.497 1.00 73.72 414 TRP A CA 1
ATOM 5502 C C . TRP B 1 353 ? 102.964 139.453 102.060 1.00 73.72 414 TRP A C 1
ATOM 5503 O O . TRP B 1 353 ? 102.904 138.630 101.139 1.00 73.72 414 TRP A O 1
ATOM 5514 N N . ILE B 1 354 ? 102.891 140.768 101.840 1.00 76.17 415 ILE A N 1
ATOM 5515 C CA . ILE B 1 354 ? 102.780 141.275 100.477 1.00 76.17 415 ILE A CA 1
ATOM 5516 C C . ILE B 1 354 ? 104.043 140.971 99.680 1.00 76.17 415 ILE A C 1
ATOM 5517 O O . ILE B 1 354 ? 103.971 140.541 98.523 1.00 76.17 415 ILE A O 1
ATOM 5522 N N . ILE B 1 355 ? 105.220 141.173 100.281 1.00 76.32 416 ILE A N 1
ATOM 5523 C CA . ILE B 1 355 ? 106.456 140.995 99.526 1.00 76.32 416 ILE A CA 1
ATOM 5524 C C . ILE B 1 355 ? 106.764 139.517 99.307 1.00 76.32 416 ILE A C 1
ATOM 5525 O O . ILE B 1 355 ? 107.440 139.160 98.335 1.00 76.32 416 ILE A O 1
ATOM 5530 N N . TYR B 1 356 ? 106.290 138.632 100.186 1.00 73.84 417 TYR A N 1
ATOM 5531 C CA . TYR B 1 356 ? 106.572 137.210 100.040 1.00 73.84 417 TYR A CA 1
ATOM 5532 C C . TYR B 1 356 ? 105.386 136.411 99.513 1.00 73.84 417 TYR A C 1
ATOM 5533 O O . TYR B 1 356 ? 105.460 135.180 99.459 1.00 73.84 417 TYR A O 1
ATOM 5542 N N . LYS B 1 357 ? 104.299 137.075 99.123 1.00 75.75 418 LYS A N 1
ATOM 5543 C CA . LYS B 1 357 ? 103.185 136.398 98.473 1.00 75.75 418 LYS A CA 1
ATOM 5544 C C . LYS B 1 357 ? 102.719 137.059 97.185 1.00 75.75 418 LYS A C 1
ATOM 5545 O O . LYS B 1 357 ? 101.999 136.412 96.415 1.00 75.75 418 LYS A O 1
ATOM 5551 N N . ILE B 1 358 ? 103.091 138.307 96.924 1.00 81.01 419 ILE A N 1
ATOM 5552 C CA . ILE B 1 358 ? 102.669 138.993 95.709 1.00 81.01 419 ILE A CA 1
ATOM 5553 C C . ILE B 1 358 ? 103.890 139.406 94.896 1.00 81.01 419 ILE A C 1
ATOM 5554 O O . ILE B 1 358 ? 103.892 139.329 93.668 1.00 81.01 419 ILE A O 1
ATOM 5559 N N . MET C 1 8 ? 132.931 101.438 53.943 1.00 145.70 8 MET B N 1
ATOM 5560 C CA . MET C 1 8 ? 132.990 100.033 53.559 1.00 145.70 8 MET B CA 1
ATOM 5561 C C . MET C 1 8 ? 133.250 99.140 54.767 1.00 145.70 8 MET B C 1
ATOM 5562 O O . MET C 1 8 ? 134.385 98.728 55.007 1.00 145.70 8 MET B O 1
ATOM 5567 N N . SER C 1 9 ? 132.184 98.849 55.521 1.00 143.59 9 SER B N 1
ATOM 5568 C CA . SER C 1 9 ? 132.242 97.985 56.695 1.00 143.59 9 SER B CA 1
ATOM 5569 C C . SER C 1 9 ? 133.249 98.528 57.703 1.00 143.59 9 SER B C 1
ATOM 5570 O O . SER C 1 9 ? 134.344 97.968 57.848 1.00 143.59 9 SER B O 1
ATOM 5573 N N . PRO C 1 10 ? 132.926 99.625 58.395 1.00 141.26 10 PRO B N 1
ATOM 5574 C CA . PRO C 1 10 ? 133.901 100.220 59.323 1.00 141.26 10 PRO B CA 1
ATOM 5575 C C . PRO C 1 10 ? 134.363 99.273 60.415 1.00 141.26 10 PRO B C 1
ATOM 5576 O O . PRO C 1 10 ? 135.523 99.354 60.834 1.00 141.26 10 PRO B O 1
ATOM 5580 N N . SER C 1 11 ? 133.497 98.376 60.891 1.00 137.68 11 SER B N 1
ATOM 5581 C CA . SER C 1 11 ? 133.920 97.411 61.900 1.00 137.68 11 SER B CA 1
ATOM 5582 C C . SER C 1 11 ? 135.011 96.495 61.357 1.00 137.68 11 SER B C 1
ATOM 5583 O O . SER C 1 11 ? 136.030 96.260 62.019 1.00 137.68 11 SER B O 1
ATOM 5586 N N . ASP C 1 12 ? 134.821 95.979 60.140 1.00 140.09 12 ASP B N 1
ATOM 5587 C CA . ASP C 1 12 ? 135.840 95.129 59.531 1.00 140.09 12 ASP B CA 1
ATOM 5588 C C . ASP C 1 12 ? 137.111 95.914 59.235 1.00 140.09 12 ASP B C 1
ATOM 5589 O O . ASP C 1 12 ? 138.220 95.387 59.378 1.00 140.09 12 ASP B O 1
ATOM 5594 N N . PHE C 1 13 ? 136.972 97.174 58.813 1.00 138.92 13 PHE B N 1
ATOM 5595 C CA . PHE C 1 13 ? 138.153 97.996 58.571 1.00 138.92 13 PHE B CA 1
ATOM 5596 C C . PHE C 1 13 ? 138.949 98.205 59.852 1.00 138.92 13 PHE B C 1
ATOM 5597 O O . PHE C 1 13 ? 140.182 98.138 59.844 1.00 138.92 13 PHE B O 1
ATOM 5605 N N . LEU C 1 14 ? 138.259 98.460 60.964 1.00 136.31 14 LEU B N 1
ATOM 5606 C CA . LEU C 1 14 ? 138.946 98.629 62.239 1.00 136.31 14 LEU B CA 1
ATOM 5607 C C . LEU C 1 14 ? 139.585 97.324 62.698 1.00 136.31 14 LEU B C 1
ATOM 5608 O O . LEU C 1 14 ? 140.675 97.334 63.282 1.00 136.31 14 LEU B O 1
ATOM 5613 N N . ASP C 1 15 ? 138.915 96.194 62.456 1.00 138.40 15 ASP B N 1
ATOM 5614 C CA . ASP C 1 15 ? 139.508 94.899 62.781 1.00 138.40 15 ASP B CA 1
ATOM 5615 C C . ASP C 1 15 ? 140.784 94.662 61.983 1.00 138.40 15 ASP B C 1
ATOM 5616 O O . ASP C 1 15 ? 141.771 94.140 62.513 1.00 138.40 15 ASP B O 1
ATOM 5621 N N . LYS C 1 16 ? 140.779 95.033 60.701 1.00 140.19 16 LYS B N 1
ATOM 5622 C CA . LYS C 1 16 ? 141.979 94.888 59.882 1.00 140.19 16 LYS B CA 1
ATOM 5623 C C . LYS C 1 16 ? 143.074 95.850 60.330 1.00 140.19 16 LYS B C 1
ATOM 5624 O O . LYS C 1 16 ? 144.264 95.515 60.278 1.00 140.19 16 LYS B O 1
ATOM 5630 N N . LEU C 1 17 ? 142.691 97.056 60.755 1.00 136.44 17 LEU B N 1
ATOM 5631 C CA . LEU C 1 17 ? 143.671 98.034 61.219 1.00 136.44 17 LEU B CA 1
ATOM 5632 C C . LEU C 1 17 ? 144.350 97.561 62.498 1.00 136.44 17 LEU B C 1
ATOM 5633 O O . LEU C 1 17 ? 145.582 97.568 62.601 1.00 136.44 17 LEU B O 1
ATOM 5638 N N . MET C 1 18 ? 143.563 97.152 63.487 1.00 138.27 18 MET B N 1
ATOM 5639 C CA . MET C 1 18 ? 144.089 96.667 64.754 1.00 138.27 18 MET B CA 1
ATOM 5640 C C . MET C 1 18 ? 143.353 95.395 65.136 1.00 138.27 18 MET B C 1
ATOM 5641 O O . MET C 1 18 ? 142.125 95.329 65.025 1.00 138.27 18 MET B O 1
ATOM 5646 N N . GLY C 1 19 ? 144.099 94.390 65.569 1.00 139.11 19 GLY B N 1
ATOM 5647 C CA . GLY C 1 19 ? 143.505 93.123 65.936 1.00 139.11 19 GLY B CA 1
ATOM 5648 C C . GLY C 1 19 ? 144.514 91.999 65.802 1.00 139.11 19 GLY B C 1
ATOM 5649 O O . GLY C 1 19 ? 145.720 92.226 65.715 1.00 139.11 19 GLY B O 1
ATOM 5650 N N . ARG C 1 20 ? 143.980 90.776 65.790 1.00 141.97 20 ARG B N 1
ATOM 5651 C CA . ARG C 1 20 ? 144.831 89.593 65.707 1.00 141.97 20 ARG B CA 1
ATOM 5652 C C . ARG C 1 20 ? 145.609 89.559 64.398 1.00 141.97 20 ARG B C 1
ATOM 5653 O O . ARG C 1 20 ? 146.804 89.243 64.385 1.00 141.97 20 ARG B O 1
ATOM 5661 N N . THR C 1 21 ? 144.948 89.879 63.285 1.00 143.68 21 THR B N 1
ATOM 5662 C CA . THR C 1 21 ? 145.590 89.802 61.979 1.00 143.68 21 THR B CA 1
ATOM 5663 C C . THR C 1 21 ? 146.557 90.950 61.722 1.00 143.68 21 THR B C 1
ATOM 5664 O O . THR C 1 21 ? 147.424 90.824 60.851 1.00 143.68 21 THR B O 1
ATOM 5668 N N . SER C 1 22 ? 146.435 92.058 62.452 1.00 138.35 22 SER B N 1
ATOM 5669 C CA . SER C 1 22 ? 147.287 93.218 62.228 1.00 138.35 22 SER B CA 1
ATOM 5670 C C . SER C 1 22 ? 148.515 93.250 63.127 1.00 138.35 22 SER B C 1
ATOM 5671 O O . SER C 1 22 ? 149.400 94.085 62.910 1.00 138.35 22 SER B O 1
ATOM 5674 N N . GLY C 1 23 ? 148.594 92.374 64.125 1.00 132.14 23 GLY B N 1
ATOM 5675 C CA . GLY C 1 23 ? 149.739 92.328 65.006 1.00 132.14 23 GLY B CA 1
ATOM 5676 C C . GLY C 1 23 ? 149.784 93.404 66.068 1.00 132.14 23 GLY B C 1
ATOM 5677 O O . GLY C 1 23 ? 150.771 93.470 66.813 1.00 132.14 23 GLY B O 1
ATOM 5678 N N . TYR C 1 24 ? 148.760 94.247 66.164 1.00 124.42 24 TYR B N 1
ATOM 5679 C CA . TYR C 1 24 ? 148.747 95.301 67.168 1.00 124.42 24 TYR B CA 1
ATOM 5680 C C . TYR C 1 24 ? 148.671 94.704 68.567 1.00 124.42 24 TYR B C 1
ATOM 5681 O O . TYR C 1 24 ? 148.012 93.685 68.792 1.00 124.42 24 TYR B O 1
ATOM 5690 N N . ASP C 1 25 ? 149.352 95.347 69.512 1.00 120.37 25 ASP B N 1
ATOM 5691 C CA . ASP C 1 25 ? 149.392 94.901 70.896 1.00 120.37 25 ASP B CA 1
ATOM 5692 C C . ASP C 1 25 ? 148.741 95.950 71.786 1.00 120.37 25 ASP B C 1
ATOM 5693 O O . ASP C 1 25 ? 148.998 97.149 71.640 1.00 120.37 25 ASP B O 1
ATOM 5698 N N . ALA C 1 26 ? 147.897 95.492 72.708 1.00 113.67 26 ALA B N 1
ATOM 5699 C CA . ALA C 1 26 ? 147.130 96.377 73.573 1.00 113.67 26 ALA B CA 1
ATOM 5700 C C . ALA C 1 26 ? 147.824 96.676 74.896 1.00 113.67 26 ALA B C 1
ATOM 5701 O O . ALA C 1 26 ? 147.238 97.355 75.745 1.00 113.67 26 ALA B O 1
ATOM 5703 N N . ARG C 1 27 ? 149.050 96.192 75.094 1.00 114.20 27 ARG B N 1
ATOM 5704 C CA . ARG C 1 27 ? 149.779 96.418 76.332 1.00 114.20 27 ARG B CA 1
ATOM 5705 C C . ARG C 1 27 ? 151.052 97.227 76.137 1.00 114.20 27 ARG B C 1
ATOM 5706 O O . ARG C 1 27 ? 151.784 97.447 77.108 1.00 114.20 27 ARG B O 1
ATOM 5714 N N . ILE C 1 28 ? 151.335 97.681 74.919 1.00 112.14 28 ILE B N 1
ATOM 5715 C CA . ILE C 1 28 ? 152.550 98.422 74.609 1.00 112.14 28 ILE B CA 1
ATOM 5716 C C . ILE C 1 28 ? 152.160 99.845 74.235 1.00 112.14 28 ILE B C 1
ATOM 5717 O O . ILE C 1 28 ? 151.339 100.054 73.335 1.00 112.14 28 ILE B O 1
ATOM 5722 N N . ARG C 1 29 ? 152.751 100.816 74.925 1.00 109.33 29 ARG B N 1
ATOM 5723 C CA . ARG C 1 29 ? 152.424 102.210 74.687 1.00 109.33 29 ARG B CA 1
ATOM 5724 C C . ARG C 1 29 ? 152.912 102.650 73.308 1.00 109.33 29 ARG B C 1
ATOM 5725 O O . ARG C 1 29 ? 153.874 102.093 72.773 1.00 109.33 29 ARG B O 1
ATOM 5733 N N . PRO C 1 30 ? 152.256 103.642 72.706 1.00 111.09 30 PRO B N 1
ATOM 5734 C CA . PRO C 1 30 ? 152.762 104.196 71.447 1.00 111.09 30 PRO B CA 1
ATOM 5735 C C . PRO C 1 30 ? 154.122 104.844 71.648 1.00 111.09 30 PRO B C 1
ATOM 5736 O O . PRO C 1 30 ? 154.437 105.353 72.726 1.00 111.09 30 PRO B O 1
ATOM 5740 N N . ASN C 1 31 ? 154.932 104.814 70.587 1.00 113.04 31 ASN B N 1
ATOM 5741 C CA . ASN C 1 31 ? 156.312 105.299 70.633 1.00 113.04 31 ASN B CA 1
ATOM 5742 C C . ASN C 1 31 ? 157.101 104.569 71.720 1.00 113.04 31 ASN B C 1
ATOM 5743 O O . ASN C 1 31 ? 157.750 105.182 72.570 1.00 113.04 31 ASN B O 1
ATOM 5748 N N . PHE C 1 32 ? 157.031 103.240 71.685 1.00 114.43 32 PHE B N 1
ATOM 5749 C CA . PHE C 1 32 ? 157.677 102.424 72.703 1.00 114.43 32 PHE B CA 1
ATOM 5750 C C . PHE C 1 32 ? 159.191 102.583 72.641 1.00 114.43 32 PHE B C 1
ATOM 5751 O O . PHE C 1 32 ? 159.766 102.835 71.578 1.00 114.43 32 PHE B O 1
ATOM 5759 N N . LYS C 1 33 ? 159.828 102.427 73.804 1.00 117.06 33 LYS B N 1
ATOM 5760 C CA . LYS C 1 33 ? 161.268 102.638 74.004 1.00 117.06 33 LYS B CA 1
ATOM 5761 C C . LYS C 1 33 ? 161.771 103.845 73.214 1.00 117.06 33 LYS B C 1
ATOM 5762 O O . LYS C 1 33 ? 162.780 103.794 72.507 1.00 117.06 33 LYS B O 1
ATOM 5768 N N . GLY C 1 34 ? 161.046 104.953 73.353 1.00 111.06 34 GLY B N 1
ATOM 5769 C CA . GLY C 1 34 ? 161.388 106.185 72.685 1.00 111.06 34 GLY B CA 1
ATOM 5770 C C . GLY C 1 34 ? 160.917 107.400 73.458 1.00 111.06 34 GLY B C 1
ATOM 5771 O O . GLY C 1 34 ? 160.919 107.419 74.693 1.00 111.06 34 GLY B O 1
ATOM 5772 N N . PRO C 1 35 ? 160.513 108.446 72.740 1.00 108.65 35 PRO B N 1
ATOM 5773 C CA . PRO C 1 35 ? 160.037 109.649 73.413 1.00 108.65 35 PRO B CA 1
ATOM 5774 C C . PRO C 1 35 ? 158.757 109.369 74.174 1.00 108.65 35 PRO B C 1
ATOM 5775 O O . PRO C 1 35 ? 157.940 108.523 73.763 1.00 108.65 35 PRO B O 1
ATOM 5779 N N . PRO C 1 36 ? 158.542 110.052 75.296 1.00 103.64 36 PRO B N 1
ATOM 5780 C CA . PRO C 1 36 ? 157.284 109.885 76.030 1.00 103.64 36 PRO B CA 1
ATOM 5781 C C . PRO C 1 36 ? 156.101 110.426 75.244 1.00 103.64 36 PRO B C 1
ATOM 5782 O O . PRO C 1 36 ? 156.229 111.348 74.435 1.00 103.64 36 PRO B O 1
ATOM 5786 N N . VAL C 1 37 ? 154.936 109.836 75.492 1.00 97.53 37 VAL B N 1
ATOM 5787 C CA . VAL C 1 37 ? 153.707 110.215 74.804 1.00 97.53 37 VAL B CA 1
ATOM 5788 C C . VAL C 1 37 ? 152.963 111.246 75.643 1.00 97.53 37 VAL B C 1
ATOM 5789 O O . VAL C 1 37 ? 152.683 111.017 76.826 1.00 97.53 37 VAL B O 1
ATOM 5793 N N . ASN C 1 38 ? 152.645 112.383 75.032 1.00 93.60 38 ASN B N 1
ATOM 5794 C CA . ASN C 1 38 ? 151.931 113.443 75.726 1.00 93.60 38 ASN B CA 1
ATOM 5795 C C . ASN C 1 38 ? 150.437 113.149 75.764 1.00 93.60 38 ASN B C 1
ATOM 5796 O O . ASN C 1 38 ? 149.872 112.565 74.836 1.00 93.60 38 ASN B O 1
ATOM 5801 N N . VAL C 1 39 ? 149.798 113.564 76.855 1.00 87.17 39 VAL B N 1
ATOM 5802 C CA . VAL C 1 39 ? 148.359 113.417 77.035 1.00 87.17 39 VAL B CA 1
ATOM 5803 C C . VAL C 1 39 ? 147.785 114.772 77.418 1.00 87.17 39 VAL B C 1
ATOM 5804 O O . VAL C 1 39 ? 148.278 115.419 78.349 1.00 87.17 39 VAL B O 1
ATOM 5808 N N . SER C 1 40 ? 146.751 115.202 76.701 1.00 85.12 40 SER B N 1
ATOM 5809 C CA . SER C 1 40 ? 146.075 116.470 76.954 1.00 85.12 40 SER B CA 1
ATOM 5810 C C . SER C 1 40 ? 144.646 116.168 77.386 1.00 85.12 40 SER B C 1
ATOM 5811 O O . SER C 1 40 ? 143.805 115.805 76.556 1.00 85.12 40 SER B O 1
ATOM 5814 N N . CYS C 1 41 ? 144.372 116.319 78.679 1.00 78.51 41 CYS B N 1
ATOM 5815 C CA . CYS C 1 41 ? 143.070 116.004 79.248 1.00 78.51 41 CYS B CA 1
ATOM 5816 C C . CYS C 1 41 ? 142.452 117.253 79.858 1.00 78.51 41 CYS B C 1
ATOM 5817 O O . CYS C 1 41 ? 143.095 117.945 80.653 1.00 78.51 41 CYS B O 1
ATOM 5820 N N . ASN C 1 42 ? 141.202 117.529 79.491 1.00 75.98 42 ASN B N 1
ATOM 5821 C CA . ASN C 1 42 ? 140.464 118.685 79.982 1.00 75.98 42 ASN B CA 1
ATOM 5822 C C . ASN C 1 42 ? 139.204 118.215 80.694 1.00 75.98 42 ASN B C 1
ATOM 5823 O O . ASN C 1 42 ? 138.404 117.467 80.122 1.00 75.98 42 ASN B O 1
ATOM 5828 N N . ILE C 1 43 ? 139.031 118.660 81.929 1.00 70.20 43 ILE B N 1
ATOM 5829 C CA . ILE C 1 43 ? 137.922 118.247 82.780 1.00 70.20 43 ILE B CA 1
ATOM 5830 C C . ILE C 1 43 ? 136.739 119.178 82.549 1.00 70.20 43 ILE B C 1
ATOM 5831 O O . ILE C 1 43 ? 136.903 120.361 82.233 1.00 70.20 43 ILE B O 1
ATOM 5836 N N . PHE C 1 44 ? 135.531 118.638 82.703 1.00 70.46 44 PHE B N 1
ATOM 5837 C CA . PHE C 1 44 ? 134.292 119.405 82.579 1.00 70.46 44 PHE B CA 1
ATOM 5838 C C . PHE C 1 44 ? 133.413 119.067 83.778 1.00 70.46 44 PHE B C 1
ATOM 5839 O O . PHE C 1 44 ? 132.699 118.060 83.763 1.00 70.46 44 PHE B O 1
ATOM 5847 N N . ILE C 1 45 ? 133.479 119.900 84.820 1.00 68.37 45 ILE B N 1
ATOM 5848 C CA . ILE C 1 45 ? 132.626 119.703 85.984 1.00 68.37 45 ILE B CA 1
ATOM 5849 C C . ILE C 1 45 ? 131.168 119.807 85.565 1.00 68.37 45 ILE B C 1
ATOM 5850 O O . ILE C 1 45 ? 130.786 120.678 84.773 1.00 68.37 45 ILE B O 1
ATOM 5855 N N . ASN C 1 46 ? 130.341 118.905 86.092 1.00 70.15 46 ASN B N 1
ATOM 5856 C CA . ASN C 1 46 ? 128.940 118.852 85.698 1.00 70.15 46 ASN B CA 1
ATOM 5857 C C . ASN C 1 46 ? 128.028 118.995 86.910 1.00 70.15 46 ASN B C 1
ATOM 5858 O O . ASN C 1 46 ? 126.909 119.504 86.796 1.00 70.15 46 ASN B O 1
ATOM 5863 N N . SER C 1 47 ? 128.498 118.553 88.075 1.00 70.40 47 SER B N 1
ATOM 5864 C CA . SER C 1 47 ? 127.698 118.639 89.295 1.00 70.40 47 SER B CA 1
ATOM 5865 C C . SER C 1 47 ? 128.649 118.662 90.483 1.00 70.40 47 SER B C 1
ATOM 5866 O O . SER C 1 47 ? 129.259 117.638 90.807 1.00 70.40 47 SER B O 1
ATOM 5869 N N . PHE C 1 48 ? 128.766 119.818 91.127 1.00 71.23 48 PHE B N 1
ATOM 5870 C CA . PHE C 1 48 ? 129.630 120.003 92.286 1.00 71.23 48 PHE B CA 1
ATOM 5871 C C . PHE C 1 48 ? 128.749 120.200 93.512 1.00 71.23 48 PHE B C 1
ATOM 5872 O O . PHE C 1 48 ? 127.922 121.117 93.542 1.00 71.23 48 PHE B O 1
ATOM 5880 N N . GLY C 1 49 ? 128.923 119.346 94.512 1.00 70.05 49 GLY B N 1
ATOM 5881 C CA . GLY C 1 49 ? 128.098 119.440 95.699 1.00 70.05 49 GLY B CA 1
ATOM 5882 C C . GLY C 1 49 ? 128.433 118.346 96.687 1.00 70.05 49 GLY B C 1
ATOM 5883 O O . GLY C 1 49 ? 129.412 117.613 96.526 1.00 70.05 49 GLY B O 1
ATOM 5884 N N . SER C 1 50 ? 127.597 118.256 97.724 1.00 77.33 50 SER B N 1
ATOM 5885 C CA . SER C 1 50 ? 127.741 117.260 98.787 1.00 77.33 50 SER B CA 1
ATOM 5886 C C . SER C 1 50 ? 129.077 117.415 99.511 1.00 77.33 50 SER B C 1
ATOM 5887 O O . SER C 1 50 ? 129.866 116.474 99.621 1.00 77.33 50 SER B O 1
ATOM 5890 N N . ILE C 1 51 ? 129.325 118.620 100.013 1.00 79.68 51 ILE B N 1
ATOM 5891 C CA . ILE C 1 51 ? 130.540 118.923 100.760 1.00 79.68 51 ILE B CA 1
ATOM 5892 C C . ILE C 1 51 ? 130.246 118.708 102.239 1.00 79.68 51 ILE B C 1
ATOM 5893 O O . ILE C 1 51 ? 129.430 119.421 102.830 1.00 79.68 51 ILE B O 1
ATOM 5898 N N . ALA C 1 52 ? 130.910 117.725 102.840 1.00 87.85 52 ALA B N 1
ATOM 5899 C CA . ALA C 1 52 ? 130.719 117.385 104.242 1.00 87.85 52 ALA B CA 1
ATOM 5900 C C . ALA C 1 52 ? 132.009 117.642 105.006 1.00 87.85 52 ALA B C 1
ATOM 5901 O O . ALA C 1 52 ? 133.091 117.263 104.548 1.00 87.85 52 ALA B O 1
ATOM 5903 N N . GLU C 1 53 ? 131.891 118.284 106.165 1.00 89.68 53 GLU B N 1
ATOM 5904 C CA . GLU C 1 53 ? 133.033 118.532 107.034 1.00 89.68 53 GLU B CA 1
ATOM 5905 C C . GLU C 1 53 ? 133.290 117.393 108.010 1.00 89.68 53 GLU B C 1
ATOM 5906 O O . GLU C 1 53 ? 134.237 117.475 108.798 1.00 89.68 53 GLU B O 1
ATOM 5912 N N . THR C 1 54 ? 132.475 116.340 107.981 1.00 88.34 54 THR B N 1
ATOM 5913 C CA . THR C 1 54 ? 132.649 115.215 108.891 1.00 88.34 54 THR B CA 1
ATOM 5914 C C . THR C 1 54 ? 133.667 114.208 108.367 1.00 88.34 54 THR B C 1
ATOM 5915 O O . THR C 1 54 ? 134.621 113.864 109.071 1.00 88.34 54 THR B O 1
ATOM 5919 N N . THR C 1 55 ? 133.481 113.728 107.140 1.00 86.61 55 THR B N 1
ATOM 5920 C CA . THR C 1 55 ? 134.392 112.767 106.534 1.00 86.61 55 THR B CA 1
ATOM 5921 C C . THR C 1 55 ? 135.407 113.420 105.605 1.00 86.61 55 THR B C 1
ATOM 5922 O O . THR C 1 55 ? 136.218 112.712 105.000 1.00 86.61 55 THR B O 1
ATOM 5926 N N . MET C 1 56 ? 135.381 114.749 105.483 1.00 85.44 56 MET B N 1
ATOM 5927 C CA . MET C 1 56 ? 136.345 115.500 104.679 1.00 85.44 56 MET B CA 1
ATOM 5928 C C . MET C 1 56 ? 136.343 115.023 103.225 1.00 85.44 56 MET B C 1
ATOM 5929 O O . MET C 1 56 ? 137.334 114.500 102.712 1.00 85.44 56 MET B O 1
ATOM 5934 N N . ASP C 1 57 ? 135.206 115.212 102.561 1.00 81.41 57 ASP B N 1
ATOM 5935 C CA . ASP C 1 57 ? 135.063 114.746 101.189 1.00 81.41 57 ASP B CA 1
ATOM 5936 C C . ASP C 1 57 ? 134.002 115.572 100.475 1.00 81.41 57 ASP B C 1
ATOM 5937 O O . ASP C 1 57 ? 133.191 116.259 101.099 1.00 81.41 57 ASP B O 1
ATOM 5942 N N . TYR C 1 58 ? 134.025 115.490 99.145 1.00 73.42 58 TYR B N 1
ATOM 5943 C CA . TYR C 1 58 ? 133.034 116.135 98.295 1.00 73.42 58 TYR B CA 1
ATOM 5944 C C . TYR C 1 58 ? 132.890 115.318 97.019 1.00 73.42 58 TYR B C 1
ATOM 5945 O O . TYR C 1 58 ? 133.803 114.590 96.623 1.00 73.42 58 TYR B O 1
ATOM 5954 N N . ARG C 1 59 ? 131.738 115.457 96.368 1.00 73.14 59 ARG B N 1
ATOM 5955 C CA . ARG C 1 59 ? 131.391 114.651 95.206 1.00 73.14 59 ARG B CA 1
ATOM 5956 C C . ARG C 1 59 ? 131.294 115.523 93.961 1.00 73.14 59 ARG B C 1
ATOM 5957 O O . ARG C 1 59 ? 130.805 116.655 94.021 1.00 73.14 59 ARG B O 1
ATOM 5965 N N . VAL C 1 60 ? 131.763 114.988 92.830 1.00 66.04 60 VAL B N 1
ATOM 5966 C CA . VAL C 1 60 ? 131.773 115.706 91.562 1.00 66.04 60 VAL B CA 1
ATOM 5967 C C . VAL C 1 60 ? 131.332 114.776 90.440 1.00 66.04 60 VAL B C 1
ATOM 5968 O O . VAL C 1 60 ? 131.294 113.553 90.587 1.00 66.04 60 VAL B O 1
ATOM 5972 N N . ASN C 1 61 ? 130.990 115.383 89.306 1.00 67.46 61 ASN B N 1
ATOM 5973 C CA . ASN C 1 61 ? 130.794 114.683 88.044 1.00 67.46 61 ASN B CA 1
ATOM 5974 C C . ASN C 1 61 ? 131.739 115.279 87.013 1.00 67.46 61 ASN B C 1
ATOM 5975 O O . ASN C 1 61 ? 131.934 116.497 86.970 1.00 67.46 61 ASN B O 1
ATOM 5980 N N . ILE C 1 62 ? 132.329 114.422 86.184 1.00 64.15 62 ILE B N 1
ATOM 5981 C CA . ILE C 1 62 ? 133.436 114.821 85.324 1.00 64.15 62 ILE B CA 1
ATOM 5982 C C . ILE C 1 62 ? 133.241 114.227 83.936 1.00 64.15 62 ILE B C 1
ATOM 5983 O O . ILE C 1 62 ? 132.976 113.029 83.798 1.00 64.15 62 ILE B O 1
ATOM 5988 N N . PHE C 1 63 ? 133.367 115.068 82.909 1.00 68.95 63 PHE B N 1
ATOM 5989 C CA . PHE C 1 63 ? 133.435 114.609 81.521 1.00 68.95 63 PHE B CA 1
ATOM 5990 C C . PHE C 1 63 ? 134.898 114.529 81.087 1.00 68.95 63 PHE B C 1
ATOM 5991 O O . PHE C 1 63 ? 135.366 115.263 80.215 1.00 68.95 63 PHE B O 1
ATOM 5999 N N . LEU C 1 64 ? 135.622 113.612 81.724 1.00 67.08 64 LEU B N 1
ATOM 6000 C CA . LEU C 1 64 ? 137.059 113.482 81.503 1.00 67.08 64 LEU B CA 1
ATOM 6001 C C . LEU C 1 64 ? 137.325 113.018 80.078 1.00 67.08 64 LEU B C 1
ATOM 6002 O O . LEU C 1 64 ? 136.966 111.897 79.705 1.00 67.08 64 LEU B O 1
ATOM 6007 N N . ARG C 1 65 ? 137.952 113.878 79.280 1.00 73.37 65 ARG B N 1
ATOM 6008 C CA . ARG C 1 65 ? 138.356 113.547 77.919 1.00 73.37 65 ARG B CA 1
ATOM 6009 C C . ARG C 1 65 ? 139.852 113.791 77.787 1.00 73.37 65 ARG B C 1
ATOM 6010 O O . ARG C 1 65 ? 140.330 114.895 78.065 1.00 73.37 65 ARG B O 1
ATOM 6018 N N . GLN C 1 66 ? 140.584 112.765 77.361 1.00 80.31 66 GLN B N 1
ATOM 6019 C CA . GLN C 1 66 ? 142.036 112.822 77.263 1.00 80.31 66 GLN B CA 1
ATOM 6020 C C . GLN C 1 66 ? 142.463 112.404 75.866 1.00 80.31 66 GLN B C 1
ATOM 6021 O O . GLN C 1 66 ? 141.943 111.425 75.321 1.00 80.31 66 GLN B O 1
ATOM 6027 N N . GLN C 1 67 ? 143.410 113.142 75.292 1.00 89.69 67 GLN B N 1
ATOM 6028 C CA . GLN C 1 67 ? 143.844 112.938 73.920 1.00 89.69 67 GLN B CA 1
ATOM 6029 C C . GLN C 1 67 ? 145.328 112.601 73.877 1.00 89.69 67 GLN B C 1
ATOM 6030 O O . GLN C 1 67 ? 146.117 113.090 74.689 1.00 89.69 67 GLN B O 1
ATOM 6036 N N . TRP C 1 68 ? 145.696 111.759 72.915 1.00 93.40 68 TRP B N 1
ATOM 6037 C CA . TRP C 1 68 ? 147.090 111.410 72.678 1.00 93.40 68 TRP B CA 1
ATOM 6038 C C . TRP C 1 68 ? 147.215 110.908 71.248 1.00 93.40 68 TRP B C 1
ATOM 6039 O O . TRP C 1 68 ? 146.217 110.643 70.573 1.00 93.40 68 TRP B O 1
ATOM 6050 N N . ASN C 1 69 ? 148.456 110.783 70.789 1.00 106.76 69 ASN B N 1
ATOM 6051 C CA . ASN C 1 69 ? 148.751 110.382 69.419 1.00 106.76 69 ASN B CA 1
ATOM 6052 C C . ASN C 1 69 ? 149.341 108.979 69.427 1.00 106.76 69 ASN B C 1
ATOM 6053 O O . ASN C 1 69 ? 150.341 108.724 70.107 1.00 106.76 69 ASN B O 1
ATOM 6058 N N . ASP C 1 70 ? 148.722 108.076 68.671 1.00 113.75 70 ASP B N 1
ATOM 6059 C CA . ASP C 1 70 ? 149.198 106.701 68.522 1.00 113.75 70 ASP B CA 1
ATOM 6060 C C . ASP C 1 70 ? 149.509 106.451 67.054 1.00 113.75 70 ASP B C 1
ATOM 6061 O O . ASP C 1 70 ? 148.582 106.305 66.237 1.00 113.75 70 ASP B O 1
ATOM 6066 N N . PRO C 1 71 ? 150.786 106.403 66.665 1.00 114.17 71 PRO B N 1
ATOM 6067 C CA . PRO C 1 71 ? 151.111 106.183 65.246 1.00 114.17 71 PRO B CA 1
ATOM 6068 C C . PRO C 1 71 ? 150.611 104.856 64.704 1.00 114.17 71 PRO B C 1
ATOM 6069 O O . PRO C 1 71 ? 150.330 104.756 63.503 1.00 114.17 71 PRO B O 1
ATOM 6073 N N . ARG C 1 72 ? 150.497 103.831 65.551 1.00 114.98 72 ARG B N 1
ATOM 6074 C CA . ARG C 1 72 ? 150.045 102.526 65.080 1.00 114.98 72 ARG B CA 1
ATOM 6075 C C . ARG C 1 72 ? 148.597 102.561 64.605 1.00 114.98 72 ARG B C 1
ATOM 6076 O O . ARG C 1 72 ? 148.200 101.733 63.777 1.00 114.98 72 ARG B O 1
ATOM 6084 N N . LEU C 1 73 ? 147.800 103.499 65.109 1.00 116.76 73 LEU B N 1
ATOM 6085 C CA . LEU C 1 73 ? 146.396 103.611 64.739 1.00 116.76 73 LEU B CA 1
ATOM 6086 C C . LEU C 1 73 ? 146.166 104.481 63.510 1.00 116.76 73 LEU B C 1
ATOM 6087 O O . LEU C 1 73 ? 145.018 104.619 63.076 1.00 116.76 73 LEU B O 1
ATOM 6092 N N . ALA C 1 74 ? 147.217 105.068 62.945 1.00 122.40 74 ALA B N 1
ATOM 6093 C CA . ALA C 1 74 ? 147.060 105.924 61.777 1.00 122.40 74 ALA B CA 1
ATOM 6094 C C . ALA C 1 74 ? 146.623 105.110 60.564 1.00 122.40 74 ALA B C 1
ATOM 6095 O O . ALA C 1 74 ? 147.099 103.994 60.338 1.00 122.40 74 ALA B O 1
ATOM 6097 N N . TYR C 1 75 ? 145.707 105.679 59.782 1.00 127.52 75 TYR B N 1
ATOM 6098 C CA . TYR C 1 75 ? 145.195 105.031 58.584 1.00 127.52 75 TYR B CA 1
ATOM 6099 C C . TYR C 1 75 ? 145.074 106.058 57.468 1.00 127.52 75 TYR B C 1
ATOM 6100 O O . TYR C 1 75 ? 144.974 107.263 57.712 1.00 127.52 75 TYR B O 1
ATOM 6109 N N . ASN C 1 76 ? 145.082 105.563 56.231 1.00 132.89 76 ASN B N 1
ATOM 6110 C CA . ASN C 1 76 ? 144.973 106.417 55.056 1.00 132.89 76 ASN B CA 1
ATOM 6111 C C . ASN C 1 76 ? 143.972 105.934 54.016 1.00 132.89 76 ASN B C 1
ATOM 6112 O O . ASN C 1 76 ? 143.514 106.754 53.211 1.00 132.89 76 ASN B O 1
ATOM 6117 N N . GLU C 1 77 ? 143.618 104.647 53.997 1.00 139.08 77 GLU B N 1
ATOM 6118 C CA . GLU C 1 77 ? 142.744 104.134 52.947 1.00 139.08 77 GLU B CA 1
ATOM 6119 C C . GLU C 1 77 ? 141.286 104.522 53.171 1.00 139.08 77 GLU B C 1
ATOM 6120 O O . GLU C 1 77 ? 140.557 104.775 52.205 1.00 139.08 77 GLU B O 1
ATOM 6126 N N . TYR C 1 78 ? 140.842 104.568 54.424 1.00 139.59 78 TYR B N 1
ATOM 6127 C CA . TYR C 1 78 ? 139.449 104.889 54.697 1.00 139.59 78 TYR B CA 1
ATOM 6128 C C . TYR C 1 78 ? 139.165 106.347 54.338 1.00 139.59 78 TYR B C 1
ATOM 6129 O O . TYR C 1 78 ? 139.976 107.231 54.632 1.00 139.59 78 TYR B O 1
ATOM 6138 N N . PRO C 1 79 ? 138.026 106.630 53.700 1.00 137.99 79 PRO B N 1
ATOM 6139 C CA . PRO C 1 79 ? 137.762 108.016 53.281 1.00 137.99 79 PRO B CA 1
ATOM 6140 C C . PRO C 1 79 ? 137.417 108.946 54.431 1.00 137.99 79 PRO B C 1
ATOM 6141 O O . PRO C 1 79 ? 137.881 110.093 54.449 1.00 137.99 79 PRO B O 1
ATOM 6145 N N . ASP C 1 80 ? 136.616 108.490 55.391 1.00 133.16 80 ASP B N 1
ATOM 6146 C CA . ASP C 1 80 ? 136.167 109.360 56.468 1.00 133.16 80 ASP B CA 1
ATOM 6147 C C . ASP C 1 80 ? 137.325 109.729 57.391 1.00 133.16 80 ASP B C 1
ATOM 6148 O O . ASP C 1 80 ? 138.243 108.938 57.624 1.00 133.16 80 ASP B O 1
ATOM 6153 N N . ASP C 1 81 ? 137.268 110.953 57.920 1.00 129.14 81 ASP B N 1
ATOM 6154 C CA . ASP C 1 81 ? 138.351 111.447 58.766 1.00 129.14 81 ASP B CA 1
ATOM 6155 C C . ASP C 1 81 ? 138.325 110.803 60.147 1.00 129.14 81 ASP B C 1
ATOM 6156 O O . ASP C 1 81 ? 139.374 110.426 60.682 1.00 129.14 81 ASP B O 1
ATOM 6161 N N . SER C 1 82 ? 137.144 110.669 60.741 1.00 121.03 82 SER B N 1
ATOM 6162 C CA . SER C 1 82 ? 136.995 110.130 62.085 1.00 121.03 82 SER B CA 1
ATOM 6163 C C . SER C 1 82 ? 136.399 108.729 62.033 1.00 121.03 82 SER B C 1
ATOM 6164 O O . SER C 1 82 ? 135.885 108.278 61.006 1.00 121.03 82 SER B O 1
ATOM 6167 N N . LEU C 1 83 ? 136.476 108.036 63.169 1.00 114.88 83 LEU B N 1
ATOM 6168 C CA . LEU C 1 83 ? 135.977 106.666 63.259 1.00 114.88 83 LEU B CA 1
ATOM 6169 C C . LEU C 1 83 ? 135.638 106.382 64.717 1.00 114.88 83 LEU B C 1
ATOM 6170 O O . LEU C 1 83 ? 136.542 106.168 65.529 1.00 114.88 83 LEU B O 1
ATOM 6175 N N . ASP C 1 84 ? 134.347 106.375 65.042 1.00 109.46 84 ASP B N 1
ATOM 6176 C CA . ASP C 1 84 ? 133.916 106.093 66.402 1.00 109.46 84 ASP B CA 1
ATOM 6177 C C . ASP C 1 84 ? 134.133 104.619 66.739 1.00 109.46 84 ASP B C 1
ATOM 6178 O O . ASP C 1 84 ? 134.216 103.756 65.861 1.00 109.46 84 ASP B O 1
ATOM 6183 N N . LEU C 1 85 ? 134.224 104.336 68.038 1.00 109.18 85 LEU B N 1
ATOM 6184 C CA . LEU C 1 85 ? 134.514 102.995 68.525 1.00 109.18 85 LEU B CA 1
ATOM 6185 C C . LEU C 1 85 ? 133.557 102.620 69.648 1.00 109.18 85 LEU B C 1
ATOM 6186 O O . LEU C 1 85 ? 133.299 103.420 70.552 1.00 109.18 85 LEU B O 1
ATOM 6191 N N . ASP C 1 86 ? 133.036 101.399 69.578 1.00 114.92 86 ASP B N 1
ATOM 6192 C CA . ASP C 1 86 ? 132.198 100.870 70.641 1.00 114.92 86 ASP B CA 1
ATOM 6193 C C . ASP C 1 86 ? 133.050 100.558 71.872 1.00 114.92 86 ASP B C 1
ATOM 6194 O O . ASP C 1 86 ? 134.216 100.174 71.747 1.00 114.92 86 ASP B O 1
ATOM 6199 N N . PRO C 1 87 ? 132.494 100.727 73.075 1.00 109.06 87 PRO B N 1
ATOM 6200 C CA . PRO C 1 87 ? 133.259 100.389 74.288 1.00 109.06 87 PRO B CA 1
ATOM 6201 C C . PRO C 1 87 ? 133.725 98.942 74.344 1.00 109.06 87 PRO B C 1
ATOM 6202 O O . PRO C 1 87 ? 134.787 98.666 74.921 1.00 109.06 87 PRO B O 1
ATOM 6206 N N . SER C 1 88 ? 132.965 98.011 73.761 1.00 112.71 88 SER B N 1
ATOM 6207 C CA . SER C 1 88 ? 133.340 96.601 73.822 1.00 112.71 88 SER B CA 1
ATOM 6208 C C . SER C 1 88 ? 134.702 96.359 73.182 1.00 112.71 88 SER B C 1
ATOM 6209 O O . SER C 1 88 ? 135.532 95.626 73.733 1.00 112.71 88 SER B O 1
ATOM 6212 N N . MET C 1 89 ? 134.951 96.961 72.020 1.00 113.00 89 MET B N 1
ATOM 6213 C CA . MET C 1 89 ? 136.275 96.880 71.419 1.00 113.00 89 MET B CA 1
ATOM 6214 C C . MET C 1 89 ? 137.223 97.932 71.976 1.00 113.00 89 MET B C 1
ATOM 6215 O O . MET C 1 89 ? 138.441 97.803 71.807 1.00 113.00 89 MET B O 1
ATOM 6220 N N . LEU C 1 90 ? 136.689 98.968 72.629 1.00 110.04 90 LEU B N 1
ATOM 6221 C CA . LEU C 1 90 ? 137.531 99.898 73.373 1.00 110.04 90 LEU B CA 1
ATOM 6222 C C . LEU C 1 90 ? 138.258 99.189 74.503 1.00 110.04 90 LEU B C 1
ATOM 6223 O O . LEU C 1 90 ? 139.341 99.619 74.915 1.00 110.04 90 LEU B O 1
ATOM 6228 N N . ASP C 1 91 ? 137.677 98.108 75.017 1.00 112.15 91 ASP B N 1
ATOM 6229 C CA . ASP C 1 91 ? 138.334 97.302 76.037 1.00 112.15 91 ASP B CA 1
ATOM 6230 C C . ASP C 1 91 ? 139.580 96.587 75.520 1.00 112.15 91 ASP B C 1
ATOM 6231 O O . ASP C 1 91 ? 140.235 95.886 76.298 1.00 112.15 91 ASP B O 1
ATOM 6236 N N . SER C 1 92 ? 139.922 96.743 74.242 1.00 110.09 92 SER B N 1
ATOM 6237 C CA . SER C 1 92 ? 141.067 96.077 73.625 1.00 110.09 92 SER B CA 1
ATOM 6238 C C . SER C 1 92 ? 141.945 97.085 72.894 1.00 110.09 92 SER B C 1
ATOM 6239 O O . SER C 1 92 ? 142.318 96.899 71.734 1.00 110.09 92 SER B O 1
ATOM 6242 N N . ILE C 1 93 ? 142.279 98.184 73.569 1.00 108.92 93 ILE B N 1
ATOM 6243 C CA . ILE C 1 93 ? 143.177 99.193 73.018 1.00 108.92 93 ILE B CA 1
ATOM 6244 C C . ILE C 1 93 ? 143.919 99.848 74.174 1.00 108.92 93 ILE B C 1
ATOM 6245 O O . ILE C 1 93 ? 143.401 99.944 75.290 1.00 108.92 93 ILE B O 1
ATOM 6250 N N . TRP C 1 94 ? 145.150 100.280 73.909 1.00 103.35 94 TRP B N 1
ATOM 6251 C CA . TRP C 1 94 ? 145.965 100.889 74.951 1.00 103.35 94 TRP B CA 1
ATOM 6252 C C . TRP C 1 94 ? 145.389 102.237 75.361 1.00 103.35 94 TRP B C 1
ATOM 6253 O O . TRP C 1 94 ? 145.085 103.081 74.513 1.00 103.35 94 TRP B O 1
ATOM 6264 N N . LYS C 1 95 ? 145.246 102.439 76.671 1.00 98.94 95 LYS B N 1
ATOM 6265 C CA . LYS C 1 95 ? 144.768 103.686 77.241 1.00 98.94 95 LYS B CA 1
ATOM 6266 C C . LYS C 1 95 ? 145.647 104.034 78.433 1.00 98.94 95 LYS B C 1
ATOM 6267 O O . LYS C 1 95 ? 146.080 103.132 79.166 1.00 98.94 95 LYS B O 1
ATOM 6273 N N . PRO C 1 96 ? 145.938 105.317 78.646 1.00 90.95 96 PRO B N 1
ATOM 6274 C CA . PRO C 1 96 ? 146.713 105.704 79.830 1.00 90.95 96 PRO B CA 1
ATOM 6275 C C . PRO C 1 96 ? 145.976 105.343 81.111 1.00 90.95 96 PRO B C 1
ATOM 6276 O O . PRO C 1 96 ? 144.755 105.475 81.207 1.00 90.95 96 PRO B O 1
ATOM 6280 N N . ASP C 1 97 ? 146.736 104.879 82.101 1.00 89.02 97 ASP B N 1
ATOM 6281 C CA . ASP C 1 97 ? 146.168 104.453 83.380 1.00 89.02 97 ASP B CA 1
ATOM 6282 C C . ASP C 1 97 ? 146.065 105.637 84.343 1.00 89.02 97 ASP B C 1
ATOM 6283 O O . ASP C 1 97 ? 146.669 105.673 85.413 1.00 89.02 97 ASP B O 1
ATOM 6288 N N . LEU C 1 98 ? 145.268 106.620 83.934 1.00 82.49 98 LEU B N 1
ATOM 6289 C CA . LEU C 1 98 ? 145.076 107.830 84.724 1.00 82.49 98 LEU B CA 1
ATOM 6290 C C . LEU C 1 98 ? 144.170 107.522 85.909 1.00 82.49 98 LEU B C 1
ATOM 6291 O O . LEU C 1 98 ? 142.981 107.237 85.734 1.00 82.49 98 LEU B O 1
ATOM 6296 N N . PHE C 1 99 ? 144.722 107.583 87.117 1.00 78.82 99 PHE B N 1
ATOM 6297 C CA . PHE C 1 99 ? 143.968 107.350 88.339 1.00 78.82 99 PHE B CA 1
ATOM 6298 C C . PHE C 1 99 ? 144.064 108.581 89.227 1.00 78.82 99 PHE B C 1
ATOM 6299 O O . PHE C 1 99 ? 145.110 109.234 89.288 1.00 78.82 99 PHE B O 1
ATOM 6307 N N . PHE C 1 100 ? 142.963 108.906 89.898 1.00 72.91 100 PHE B N 1
ATOM 6308 C CA . PHE C 1 100 ? 142.936 110.053 90.792 1.00 72.91 100 PHE B CA 1
ATOM 6309 C C . PHE C 1 100 ? 143.629 109.702 92.103 1.00 72.91 100 PHE B C 1
ATOM 6310 O O . PHE C 1 100 ? 143.347 108.663 92.707 1.00 72.91 100 PHE B O 1
ATOM 6318 N N . ALA C 1 101 ? 144.543 110.573 92.539 1.00 75.27 101 ALA B N 1
ATOM 6319 C CA . ALA C 1 101 ? 145.372 110.276 93.700 1.00 75.27 101 ALA B CA 1
ATOM 6320 C C . ALA C 1 101 ? 144.579 110.240 94.999 1.00 75.27 101 ALA B C 1
ATOM 6321 O O . ALA C 1 101 ? 145.036 109.629 95.971 1.00 75.27 101 ALA B O 1
ATOM 6323 N N . ASN C 1 102 ? 143.413 110.876 95.042 1.00 74.04 102 ASN B N 1
ATOM 6324 C CA . ASN C 1 102 ? 142.557 110.902 96.225 1.00 74.04 102 ASN B CA 1
ATOM 6325 C C . ASN C 1 102 ? 141.118 110.593 95.837 1.00 74.04 102 ASN B C 1
ATOM 6326 O O . ASN C 1 102 ? 140.175 111.285 96.227 1.00 74.04 102 ASN B O 1
ATOM 6331 N N . GLU C 1 103 ? 140.940 109.536 95.042 1.00 76.45 103 GLU B N 1
ATOM 6332 C CA . GLU C 1 103 ? 139.615 109.198 94.534 1.00 76.45 103 GLU B CA 1
ATOM 6333 C C . GLU C 1 103 ? 138.654 108.842 95.661 1.00 76.45 103 GLU B C 1
ATOM 6334 O O . GLU C 1 103 ? 137.482 109.236 95.631 1.00 76.45 103 GLU B O 1
ATOM 6340 N N . LYS C 1 104 ? 139.125 108.086 96.655 1.00 72.44 104 LYS B N 1
ATOM 6341 C CA . LYS C 1 104 ? 138.330 107.686 97.817 1.00 72.44 104 LYS B CA 1
ATOM 6342 C C . LYS C 1 104 ? 137.066 106.922 97.426 1.00 72.44 104 LYS B C 1
ATOM 6343 O O . LYS C 1 104 ? 136.137 106.795 98.229 1.00 72.44 104 LYS B O 1
ATOM 6349 N N . GLY C 1 105 ? 137.010 106.405 96.201 1.00 76.10 105 GLY B N 1
ATOM 6350 C CA . GLY C 1 105 ? 135.836 105.698 95.728 1.00 76.10 105 GLY B CA 1
ATOM 6351 C C . GLY C 1 105 ? 135.167 106.395 94.562 1.00 76.10 105 GLY B C 1
ATOM 6352 O O . GLY C 1 105 ? 135.044 107.622 94.562 1.00 76.10 105 GLY B O 1
ATOM 6353 N N . ALA C 1 106 ? 134.735 105.628 93.565 1.00 73.07 106 ALA B N 1
ATOM 6354 C CA . ALA C 1 106 ? 134.073 106.178 92.387 1.00 73.07 106 ALA B CA 1
ATOM 6355 C C . ALA C 1 106 ? 133.534 105.025 91.555 1.00 73.07 106 ALA B C 1
ATOM 6356 O O . ALA C 1 106 ? 133.833 103.856 91.811 1.00 73.07 106 ALA B O 1
ATOM 6358 N N . HIS C 1 107 ? 132.734 105.371 90.548 1.00 73.12 107 HIS B N 1
ATOM 6359 C CA . HIS C 1 107 ? 132.167 104.372 89.654 1.00 73.12 107 HIS B CA 1
ATOM 6360 C C . HIS C 1 107 ? 131.797 105.038 88.338 1.00 73.12 107 HIS B C 1
ATOM 6361 O O . HIS C 1 107 ? 131.629 106.257 88.263 1.00 73.12 107 HIS B O 1
ATOM 6368 N N . PHE C 1 108 ? 131.671 104.215 87.301 1.00 73.80 108 PHE B N 1
ATOM 6369 C CA . PHE C 1 108 ? 131.305 104.691 85.974 1.00 73.80 108 PHE B CA 1
ATOM 6370 C C . PHE C 1 108 ? 129.791 104.872 85.887 1.00 73.80 108 PHE B C 1
ATOM 6371 O O . PHE C 1 108 ? 129.068 104.788 86.884 1.00 73.80 108 PHE B O 1
ATOM 6379 N N . HIS C 1 109 ? 129.295 105.123 84.678 1.00 78.86 109 HIS B N 1
ATOM 6380 C CA . HIS C 1 109 ? 127.867 105.220 84.408 1.00 78.86 109 HIS B CA 1
ATOM 6381 C C . HIS C 1 109 ? 127.539 104.354 83.202 1.00 78.86 109 HIS B C 1
ATOM 6382 O O . HIS C 1 109 ? 128.185 104.472 82.156 1.00 78.86 109 HIS B O 1
ATOM 6389 N N . GLU C 1 110 ? 126.53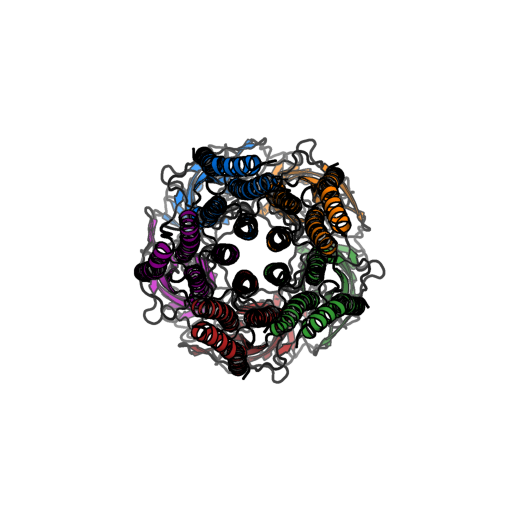6 103.492 83.348 1.00 88.15 110 GLU B N 1
ATOM 6390 C CA . GLU C 1 110 ? 126.169 102.509 82.333 1.00 88.15 110 GLU B CA 1
ATOM 6391 C C . GLU C 1 110 ? 124.661 102.500 82.114 1.00 88.15 110 GLU B C 1
ATOM 6392 O O . GLU C 1 110 ? 124.016 101.450 82.101 1.00 88.15 110 GLU B O 1
ATOM 6398 N N . ILE C 1 111 ? 124.074 103.680 81.939 1.00 84.62 111 ILE B N 1
ATOM 6399 C CA . ILE C 1 111 ? 122.628 103.813 81.797 1.00 84.62 111 ILE B CA 1
ATOM 6400 C C . ILE C 1 111 ? 122.281 103.801 80.312 1.00 84.62 111 ILE B C 1
ATOM 6401 O O . ILE C 1 111 ? 122.573 104.756 79.587 1.00 84.62 111 ILE B O 1
ATOM 6406 N N . THR C 1 112 ? 121.685 102.693 79.861 1.00 88.13 112 THR B N 1
ATOM 6407 C CA . THR C 1 112 ? 121.187 102.470 78.503 1.00 88.13 112 THR B CA 1
ATOM 6408 C C . THR C 1 112 ? 122.331 102.326 77.507 1.00 88.13 112 THR B C 1
ATOM 6409 O O . THR C 1 112 ? 122.112 101.931 76.357 1.00 88.13 112 THR B O 1
ATOM 6413 N N . THR C 1 113 ? 123.553 102.620 77.952 1.00 89.05 113 THR B N 1
ATOM 6414 C CA . THR C 1 113 ? 124.770 102.520 77.153 1.00 89.05 113 THR B CA 1
ATOM 6415 C C . THR C 1 113 ? 125.947 102.860 78.058 1.00 89.05 113 THR B C 1
ATOM 6416 O O . THR C 1 113 ? 125.788 103.626 79.014 1.00 89.05 113 THR B O 1
ATOM 6420 N N . ASP C 1 114 ? 127.125 102.304 77.784 1.00 93.64 114 ASP B N 1
ATOM 6421 C CA . ASP C 1 114 ? 128.317 102.734 78.498 1.00 93.64 114 ASP B CA 1
ATOM 6422 C C . ASP C 1 114 ? 128.619 104.188 78.159 1.00 93.64 114 ASP B C 1
ATOM 6423 O O . ASP C 1 114 ? 128.649 104.571 76.986 1.00 93.64 114 ASP B O 1
ATOM 6428 N N . ASN C 1 115 ? 128.840 105.001 79.191 1.00 85.44 115 ASN B N 1
ATOM 6429 C CA . ASN C 1 115 ? 129.100 106.428 79.008 1.00 85.44 115 ASN B CA 1
ATOM 6430 C C . ASN C 1 115 ? 130.573 106.662 78.667 1.00 85.44 115 ASN B C 1
ATOM 6431 O O . ASN C 1 115 ? 131.327 107.306 79.396 1.00 85.44 115 ASN B O 1
ATOM 6436 N N . LYS C 1 116 ? 130.974 106.111 77.525 1.00 83.63 116 LYS B N 1
ATOM 6437 C CA . LYS C 1 116 ? 132.327 106.257 77.016 1.00 83.63 116 LYS B CA 1
ATOM 6438 C C . LYS C 1 116 ? 132.259 106.590 75.534 1.00 83.63 116 LYS B C 1
ATOM 6439 O O . LYS C 1 116 ? 131.283 106.274 74.850 1.00 83.63 116 LYS B O 1
ATOM 6445 N N . LEU C 1 117 ? 133.310 107.241 75.044 1.00 87.40 117 LEU B N 1
ATOM 6446 C CA . LEU C 1 117 ? 133.391 107.608 73.638 1.00 87.40 117 LEU B CA 1
ATOM 6447 C C . LEU C 1 117 ? 134.849 107.599 73.212 1.00 87.40 117 LEU B C 1
ATOM 6448 O O . LEU C 1 117 ? 135.701 108.163 73.904 1.00 87.40 117 LEU B O 1
ATOM 6453 N N . LEU C 1 118 ? 135.130 106.960 72.079 1.00 94.82 118 LEU B N 1
ATOM 6454 C CA . LEU C 1 118 ? 136.484 106.893 71.542 1.00 94.82 118 LEU B CA 1
ATOM 6455 C C . LEU C 1 118 ? 136.409 107.000 70.029 1.00 94.82 118 LEU B C 1
ATOM 6456 O O . LEU C 1 118 ? 135.737 106.192 69.381 1.00 94.82 118 LEU B O 1
ATOM 6461 N N . ARG C 1 119 ? 137.096 107.993 69.471 1.00 101.53 119 ARG B N 1
ATOM 6462 C CA . ARG C 1 119 ? 137.195 108.163 68.031 1.00 101.53 119 ARG B CA 1
ATOM 6463 C C . ARG C 1 119 ? 138.655 108.344 67.648 1.00 101.53 119 ARG B C 1
ATOM 6464 O O . ARG C 1 119 ? 139.449 108.901 68.410 1.00 101.53 119 ARG B O 1
ATOM 6472 N N . ILE C 1 120 ? 139.001 107.870 66.455 1.00 108.87 120 ILE B N 1
ATOM 6473 C CA . ILE C 1 120 ? 140.375 107.870 65.969 1.00 108.87 120 ILE B CA 1
ATOM 6474 C C . ILE C 1 120 ? 140.436 108.704 64.698 1.00 108.87 120 ILE B C 1
ATOM 6475 O O . ILE C 1 120 ? 139.646 108.492 63.771 1.00 108.87 120 ILE B O 1
ATOM 6480 N N . SER C 1 121 ? 141.371 109.649 64.657 1.00 113.57 121 SER B N 1
ATOM 6481 C CA . SER C 1 121 ? 141.556 110.492 63.490 1.00 113.57 121 SER B CA 1
ATOM 6482 C C . SER C 1 121 ? 142.503 109.817 62.499 1.00 113.57 121 SER B C 1
ATOM 6483 O O . SER C 1 121 ? 143.062 108.749 62.758 1.00 113.57 121 SER B O 1
ATOM 6486 N N . ARG C 1 122 ? 142.680 110.452 61.338 1.00 123.07 122 ARG B N 1
ATOM 6487 C CA . ARG C 1 122 ? 143.543 109.887 60.305 1.00 123.07 122 ARG B CA 1
ATOM 6488 C C . ARG C 1 122 ? 145.000 109.851 60.752 1.00 123.07 122 ARG B C 1
ATOM 6489 O O . ARG C 1 122 ? 145.718 108.886 60.468 1.00 123.07 122 ARG B O 1
ATOM 6497 N N . ASN C 1 123 ? 145.453 110.891 61.450 1.00 116.15 123 ASN B N 1
ATOM 6498 C CA . ASN C 1 123 ? 146.852 111.003 61.845 1.00 116.15 123 ASN B CA 1
ATOM 6499 C C . ASN C 1 123 ? 147.182 110.232 63.116 1.00 116.15 123 ASN B C 1
ATOM 6500 O O . ASN C 1 123 ? 148.344 110.235 63.537 1.00 116.15 123 ASN B O 1
ATOM 6505 N N . GLY C 1 124 ? 146.204 109.575 63.734 1.00 110.10 124 GLY B N 1
ATOM 6506 C CA . GLY C 1 124 ? 146.430 108.806 64.937 1.00 110.10 124 GLY B CA 1
ATOM 6507 C C . GLY C 1 124 ? 145.953 109.460 66.216 1.00 110.10 124 GLY B C 1
ATOM 6508 O O . GLY C 1 124 ? 145.908 108.785 67.253 1.00 110.10 124 GLY B O 1
ATOM 6509 N N . ASN C 1 125 ? 145.610 110.746 66.182 1.00 107.05 125 ASN B N 1
ATOM 6510 C CA . ASN C 1 125 ? 145.049 111.396 67.359 1.00 107.05 125 ASN B CA 1
ATOM 6511 C C . ASN C 1 125 ? 143.731 110.738 67.743 1.00 107.05 125 ASN B C 1
ATOM 6512 O O . ASN C 1 125 ? 142.859 110.522 66.895 1.00 107.05 125 ASN B O 1
ATOM 6517 N N . VAL C 1 126 ? 143.587 110.419 69.026 1.00 95.60 126 VAL B N 1
ATOM 6518 C CA . VAL C 1 126 ? 142.421 109.712 69.536 1.00 95.60 126 VAL B CA 1
ATOM 6519 C C . VAL C 1 126 ? 141.869 110.472 70.734 1.00 95.60 126 VAL B C 1
ATOM 6520 O O . VAL C 1 126 ? 142.625 110.907 71.609 1.00 95.60 126 VAL B O 1
ATOM 6524 N N . LEU C 1 127 ? 140.550 110.635 70.766 1.00 88.93 127 LEU B N 1
ATOM 6525 C CA . LEU C 1 127 ? 139.855 111.298 71.861 1.00 88.93 127 LEU B CA 1
ATOM 6526 C C . LEU C 1 127 ? 139.131 110.245 72.686 1.00 88.93 127 LEU B C 1
ATOM 6527 O O . LEU C 1 127 ? 138.465 109.367 72.129 1.00 88.93 127 LEU B O 1
ATOM 6532 N N . TYR C 1 128 ? 139.264 110.332 74.009 1.00 82.09 128 TYR B N 1
ATOM 6533 C CA . TYR C 1 128 ? 138.729 109.330 74.931 1.00 82.09 128 TYR B CA 1
ATOM 6534 C C . TYR C 1 128 ? 137.979 110.055 76.044 1.00 82.09 128 TYR B C 1
ATOM 6535 O O . TYR C 1 128 ? 138.560 110.398 77.077 1.00 82.09 128 TYR B O 1
ATOM 6544 N N . SER C 1 129 ? 136.685 110.278 75.832 1.00 77.12 129 SER B N 1
ATOM 6545 C CA . SER C 1 129 ? 135.838 110.989 76.782 1.00 77.12 129 SER B CA 1
ATOM 6546 C C . SER C 1 129 ? 134.962 109.987 77.523 1.00 77.12 129 SER B C 1
ATOM 6547 O O . SER C 1 129 ? 134.233 109.212 76.896 1.00 77.12 129 SER B O 1
ATOM 6550 N N . ILE C 1 130 ? 135.036 110.005 78.854 1.00 72.16 130 ILE B N 1
ATOM 6551 C CA . ILE C 1 130 ? 134.255 109.117 79.702 1.00 72.16 130 ILE B CA 1
ATOM 6552 C C . ILE C 1 130 ? 133.592 109.942 80.798 1.00 72.16 130 ILE B C 1
ATOM 6553 O O . ILE C 1 130 ? 133.891 111.121 80.990 1.00 72.16 130 ILE B O 1
ATOM 6558 N N . ARG C 1 131 ? 132.676 109.301 81.519 1.00 70.98 131 ARG B N 1
ATOM 6559 C CA . ARG C 1 131 ? 131.924 109.938 82.590 1.00 70.98 131 ARG B CA 1
ATOM 6560 C C . ARG C 1 131 ? 132.215 109.220 83.899 1.00 70.98 131 ARG B C 1
ATOM 6561 O O . ARG C 1 131 ? 132.032 108.003 83.996 1.00 70.98 131 ARG B O 1
ATOM 6569 N N . ILE C 1 132 ? 132.666 109.974 84.902 1.00 67.84 132 ILE B N 1
ATOM 6570 C CA . ILE C 1 132 ? 132.998 109.428 86.211 1.00 67.84 132 ILE B CA 1
ATOM 6571 C C . ILE C 1 132 ? 132.279 110.252 87.269 1.00 67.84 132 ILE B C 1
ATOM 6572 O O . ILE C 1 132 ? 131.994 111.437 87.070 1.00 67.84 132 ILE B O 1
ATOM 6577 N N . THR C 1 133 ? 131.980 109.616 88.399 1.00 67.82 133 THR B N 1
ATOM 6578 C CA . THR C 1 133 ? 131.355 110.268 89.548 1.00 67.82 133 THR B CA 1
ATOM 6579 C C . THR C 1 133 ? 132.270 110.047 90.750 1.00 67.82 133 THR B C 1
ATOM 6580 O O . THR C 1 133 ? 132.154 109.044 91.459 1.00 67.82 133 THR B O 1
ATOM 6584 N N . LEU C 1 134 ? 133.187 110.983 90.969 1.00 66.20 134 LEU B N 1
ATOM 6585 C CA . LEU C 1 134 ? 134.156 110.881 92.048 1.00 66.20 134 LEU B CA 1
ATOM 6586 C C . LEU C 1 134 ? 133.606 111.478 93.334 1.00 66.20 134 LEU B C 1
ATOM 6587 O O . LEU C 1 134 ? 132.809 112.420 93.313 1.00 66.20 134 LEU B O 1
ATOM 6592 N N . THR C 1 135 ? 134.045 110.921 94.460 1.00 67.71 135 THR B N 1
ATOM 6593 C CA . THR C 1 135 ? 133.881 111.546 95.772 1.00 67.71 135 THR B CA 1
ATOM 6594 C C . THR C 1 135 ? 135.282 111.770 96.333 1.00 67.71 135 THR B C 1
ATOM 6595 O O . THR C 1 135 ? 135.801 110.964 97.106 1.00 67.71 135 THR B O 1
ATOM 6599 N N . LEU C 1 136 ? 135.885 112.888 95.945 1.00 71.54 136 LEU B N 1
ATOM 6600 C CA . LEU C 1 136 ? 137.252 113.205 96.319 1.00 71.54 136 LEU B CA 1
ATOM 6601 C C . LEU C 1 136 ? 137.318 113.678 97.767 1.00 71.54 136 LEU B C 1
ATOM 6602 O O . LEU C 1 136 ? 136.307 114.022 98.383 1.00 71.54 136 LEU B O 1
ATOM 6607 N N . ALA C 1 137 ? 138.533 113.696 98.308 1.00 74.04 137 ALA B N 1
ATOM 6608 C CA . ALA C 1 137 ? 138.774 114.057 99.699 1.00 74.04 137 ALA B CA 1
ATOM 6609 C C . ALA C 1 137 ? 139.711 115.252 99.765 1.00 74.04 137 ALA B C 1
ATOM 6610 O O . ALA C 1 137 ? 140.726 115.289 99.063 1.00 74.04 137 ALA B O 1
ATOM 6612 N N . CYS C 1 138 ? 139.369 116.224 100.615 1.00 79.49 138 CYS B N 1
ATOM 6613 C CA . CYS C 1 138 ? 140.188 117.407 100.829 1.00 79.49 138 CYS B CA 1
ATOM 6614 C C . CYS C 1 138 ? 140.169 117.767 102.310 1.00 79.49 138 CYS B C 1
ATOM 6615 O O . CYS C 1 138 ? 139.083 117.828 102.916 1.00 79.49 138 CYS B O 1
ATOM 6618 N N . PRO C 1 139 ? 141.329 118.004 102.919 1.00 82.00 139 PRO B N 1
ATOM 6619 C CA . PRO C 1 139 ? 141.349 118.448 104.315 1.00 82.00 139 PRO B CA 1
ATOM 6620 C C . PRO C 1 139 ? 140.705 119.816 104.471 1.00 82.00 139 PRO B C 1
ATOM 6621 O O . PRO C 1 139 ? 140.742 120.655 103.568 1.00 82.00 139 PRO B O 1
ATOM 6625 N N . MET C 1 140 ? 140.109 120.035 105.640 1.00 84.19 140 MET B N 1
ATOM 6626 C CA . MET C 1 140 ? 139.401 121.269 105.942 1.00 84.19 140 MET B CA 1
ATOM 6627 C C . MET C 1 140 ? 140.049 121.961 107.132 1.00 84.19 140 MET B C 1
ATOM 6628 O O . MET C 1 140 ? 140.398 121.315 108.125 1.00 84.19 140 MET B O 1
ATOM 6633 N N . ASP C 1 141 ? 140.204 123.278 107.026 1.00 81.68 141 ASP B N 1
ATOM 6634 C CA . ASP C 1 141 ? 140.738 124.108 108.099 1.00 81.68 141 ASP B CA 1
ATOM 6635 C C . ASP C 1 141 ? 139.600 124.962 108.643 1.00 81.68 141 ASP B C 1
ATOM 6636 O O . ASP C 1 141 ? 139.186 125.935 108.004 1.00 81.68 141 ASP B O 1
ATOM 6641 N N . LEU C 1 142 ? 139.099 124.599 109.823 1.00 74.66 142 LEU B N 1
ATOM 6642 C CA . LEU C 1 142 ? 137.952 125.261 110.430 1.00 74.66 142 LEU B CA 1
ATOM 6643 C C . LEU C 1 142 ? 138.334 126.057 111.673 1.00 74.66 142 LEU B C 1
ATOM 6644 O O . LEU C 1 142 ? 137.536 126.177 112.605 1.00 74.66 142 LEU B O 1
ATOM 6649 N N . LYS C 1 143 ? 139.555 126.599 111.709 1.00 75.47 143 LYS B N 1
ATOM 6650 C CA . LYS C 1 143 ? 139.944 127.451 112.829 1.00 75.47 143 LYS B CA 1
ATOM 6651 C C . LYS C 1 143 ? 139.049 128.679 112.916 1.00 75.47 143 LYS B C 1
ATOM 6652 O O . LYS C 1 143 ? 138.627 129.074 114.009 1.00 75.47 143 LYS B O 1
ATOM 6658 N N . ASN C 1 144 ? 138.749 129.292 111.777 1.00 70.56 144 ASN B N 1
ATOM 6659 C CA . ASN C 1 144 ? 137.797 130.396 111.684 1.00 70.56 144 ASN B CA 1
ATOM 6660 C C . ASN C 1 144 ? 136.604 129.883 110.883 1.00 70.56 144 ASN B C 1
ATOM 6661 O O . ASN C 1 144 ? 136.537 130.054 109.665 1.00 70.56 144 ASN B O 1
ATOM 6666 N N . PHE C 1 145 ? 135.646 129.265 111.587 1.00 72.03 145 PHE B N 1
ATOM 6667 C CA . PHE C 1 145 ? 134.596 128.514 110.898 1.00 72.03 145 PHE B CA 1
ATOM 6668 C C . PHE C 1 145 ? 133.675 129.406 110.073 1.00 72.03 145 PHE B C 1
ATOM 6669 O O . PHE C 1 145 ? 133.570 129.193 108.853 1.00 72.03 145 PHE B O 1
ATOM 6677 N N . PRO C 1 146 ? 132.983 130.400 110.645 1.00 71.45 146 PRO B N 1
ATOM 6678 C CA . PRO C 1 146 ? 131.999 131.149 109.845 1.00 71.45 146 PRO B CA 1
ATOM 6679 C C . PRO C 1 146 ? 132.609 131.975 108.725 1.00 71.45 146 PRO B C 1
ATOM 6680 O O . PRO C 1 146 ? 131.866 132.411 107.837 1.00 71.45 146 PRO B O 1
ATOM 6684 N N . MET C 1 147 ? 133.919 132.209 108.733 1.00 72.43 147 MET B N 1
ATOM 6685 C CA . MET C 1 147 ? 134.577 133.089 107.771 1.00 72.43 147 MET B CA 1
ATOM 6686 C C . MET C 1 147 ? 135.835 132.434 107.214 1.00 72.43 147 MET B C 1
ATOM 6687 O O . MET C 1 147 ? 136.905 133.041 107.145 1.00 72.43 147 MET B O 1
ATOM 6692 N N . ASP C 1 148 ? 135.720 131.174 106.805 1.00 73.94 148 ASP B N 1
ATOM 6693 C CA . ASP C 1 148 ? 136.840 130.431 106.246 1.00 73.94 148 ASP B CA 1
ATOM 6694 C C . ASP C 1 148 ? 136.788 130.435 104.723 1.00 73.94 148 ASP B C 1
ATOM 6695 O O . ASP C 1 148 ? 135.756 130.717 104.111 1.00 73.94 148 ASP B O 1
ATOM 6700 N N . VAL C 1 149 ? 137.929 130.118 104.116 1.00 75.55 149 VAL B N 1
ATOM 6701 C CA . VAL C 1 149 ? 138.053 129.975 102.669 1.00 75.55 149 VAL B CA 1
ATOM 6702 C C . VAL C 1 149 ? 138.756 128.645 102.429 1.00 75.55 149 VAL B C 1
ATOM 6703 O O . VAL C 1 149 ? 139.989 128.568 102.478 1.00 75.55 149 VAL B O 1
ATOM 6707 N N . GLN C 1 150 ? 137.981 127.595 102.176 1.00 76.49 150 GLN B N 1
ATOM 6708 C CA . GLN C 1 150 ? 138.545 126.273 101.969 1.00 76.49 150 GLN B CA 1
ATOM 6709 C C . GLN C 1 150 ? 139.150 126.157 100.574 1.00 76.49 150 GLN B C 1
ATOM 6710 O O . GLN C 1 150 ? 138.859 126.946 99.671 1.00 76.49 150 GLN B O 1
ATOM 6716 N N . THR C 1 151 ? 140.004 125.148 100.404 1.00 75.75 151 THR B N 1
ATOM 6717 C CA . THR C 1 151 ? 140.667 124.889 99.126 1.00 75.75 151 THR B CA 1
ATOM 6718 C C . THR C 1 151 ? 140.674 123.381 98.897 1.00 75.75 151 THR B C 1
ATOM 6719 O O . THR C 1 151 ? 141.520 122.668 99.444 1.00 75.75 151 THR B O 1
ATOM 6723 N N . CYS C 1 152 ? 139.730 122.902 98.094 1.00 78.78 152 CYS B N 1
ATOM 6724 C CA . CYS C 1 152 ? 139.614 121.487 97.774 1.00 78.78 152 CYS B CA 1
ATOM 6725 C C . CYS C 1 152 ? 140.125 121.233 96.363 1.00 78.78 152 CYS B C 1
ATOM 6726 O O . CYS C 1 152 ? 139.799 121.972 95.431 1.00 78.78 152 CYS B O 1
ATOM 6729 N N . ILE C 1 153 ? 140.934 120.183 96.215 1.00 77.34 153 ILE B N 1
ATOM 6730 C CA . ILE C 1 153 ? 141.673 119.928 94.988 1.00 77.34 153 ILE B CA 1
ATOM 6731 C C . ILE C 1 153 ? 141.444 118.492 94.541 1.00 77.34 153 ILE B C 1
ATOM 6732 O O . ILE C 1 153 ? 141.012 117.633 95.313 1.00 77.34 153 ILE B O 1
ATOM 6737 N N . MET C 1 154 ? 141.738 118.244 93.267 1.00 78.66 154 MET B N 1
ATOM 6738 C CA . MET C 1 154 ? 141.771 116.900 92.711 1.00 78.66 154 MET B CA 1
ATOM 6739 C C . MET C 1 154 ? 143.088 116.712 91.974 1.00 78.66 154 MET B C 1
ATOM 6740 O O . MET C 1 154 ? 143.641 117.660 91.411 1.00 78.66 154 MET B O 1
ATOM 6745 N N . GLN C 1 155 ? 143.594 115.481 91.986 1.00 78.62 155 GLN B N 1
ATOM 6746 C CA . GLN C 1 155 ? 144.891 115.173 91.401 1.00 78.62 155 GLN B CA 1
ATOM 6747 C C . GLN C 1 155 ? 144.744 114.045 90.393 1.00 78.62 155 GLN B C 1
ATOM 6748 O O . GLN C 1 155 ? 144.105 113.029 90.683 1.00 78.62 155 GLN B O 1
ATOM 6754 N N . LEU C 1 156 ? 145.331 114.227 89.215 1.00 78.72 156 LEU B N 1
ATOM 6755 C CA . LEU C 1 156 ? 145.371 113.205 88.176 1.00 78.72 156 LEU B CA 1
ATOM 6756 C C . LEU C 1 156 ? 146.815 112.749 88.020 1.00 78.72 156 LEU B C 1
ATOM 6757 O O . LEU C 1 156 ? 147.703 113.571 87.769 1.00 78.72 156 LEU B O 1
ATOM 6762 N N . GLU C 1 157 ? 147.050 111.448 88.171 1.00 89.92 157 GLU B N 1
ATOM 6763 C CA . GLU C 1 157 ? 148.397 110.901 88.117 1.00 89.92 157 GLU B CA 1
ATOM 6764 C C . GLU C 1 157 ? 148.391 109.567 87.389 1.00 89.92 157 GLU B C 1
ATOM 6765 O O . GLU C 1 157 ? 147.372 108.875 87.332 1.00 89.92 157 GLU B O 1
ATOM 6771 N N . SER C 1 158 ? 149.547 109.214 86.832 1.00 87.26 158 SER B N 1
ATOM 6772 C CA . SER C 1 158 ? 149.749 107.891 86.271 1.00 87.26 158 SER B CA 1
ATOM 6773 C C . SER C 1 158 ? 150.030 106.890 87.389 1.00 87.26 158 SER B C 1
ATOM 6774 O O . SER C 1 158 ? 150.314 107.255 88.532 1.00 87.26 158 SER B O 1
ATOM 6777 N N . PHE C 1 159 ? 149.950 105.606 87.049 1.00 83.11 159 PHE B N 1
ATOM 6778 C CA . PHE C 1 159 ? 150.127 104.549 88.035 1.00 83.11 159 PHE B CA 1
ATOM 6779 C C . PHE C 1 159 ? 151.339 103.676 87.752 1.00 83.11 159 PHE B C 1
ATOM 6780 O O . PHE C 1 159 ? 152.154 103.448 88.654 1.00 83.11 159 PHE B O 1
ATOM 6788 N N . GLY C 1 160 ? 151.485 103.178 86.528 1.00 91.12 160 GLY B N 1
ATOM 6789 C CA . GLY C 1 160 ? 152.584 102.289 86.209 1.00 91.12 160 GLY B CA 1
ATOM 6790 C C . GLY C 1 160 ? 153.576 102.849 85.210 1.00 91.12 160 GLY B C 1
ATOM 6791 O O . GLY C 1 160 ? 154.341 102.094 84.603 1.00 91.12 160 GLY B O 1
ATOM 6792 N N . TYR C 1 161 ? 153.576 104.167 85.025 1.00 96.09 161 TYR B N 1
ATOM 6793 C CA . TYR C 1 161 ? 154.472 104.817 84.082 1.00 96.09 161 TYR B CA 1
ATOM 6794 C C . TYR C 1 161 ? 155.158 106.001 84.745 1.00 96.09 161 TYR B C 1
ATOM 6795 O O . TYR C 1 161 ? 154.587 106.664 85.615 1.00 96.09 161 TYR B O 1
ATOM 6804 N N . THR C 1 162 ? 156.390 106.260 84.322 1.00 99.68 162 THR B N 1
ATOM 6805 C CA . THR C 1 162 ? 157.195 107.346 84.849 1.00 99.68 162 THR B CA 1
ATOM 6806 C C . THR C 1 162 ? 157.111 108.557 83.920 1.00 99.68 162 THR B C 1
ATOM 6807 O O . THR C 1 162 ? 156.349 108.575 82.949 1.00 99.68 162 THR B O 1
ATOM 6811 N N . MET C 1 163 ? 157.904 109.587 84.220 1.00 101.70 163 MET B N 1
ATOM 6812 C CA . MET C 1 163 ? 157.901 110.814 83.434 1.00 101.70 163 MET B CA 1
ATOM 6813 C C . MET C 1 163 ? 158.581 110.662 82.080 1.00 101.70 163 MET B C 1
ATOM 6814 O O . MET C 1 163 ? 158.386 111.518 81.211 1.00 101.70 163 MET B O 1
ATOM 6819 N N . ASN C 1 164 ? 159.369 109.610 81.877 1.00 104.21 164 ASN B N 1
ATOM 6820 C CA . ASN C 1 164 ? 160.024 109.382 80.597 1.00 104.21 164 ASN B CA 1
ATOM 6821 C C . ASN C 1 164 ? 159.158 108.598 79.620 1.00 104.21 164 ASN B C 1
ATOM 6822 O O . ASN C 1 164 ? 159.576 108.384 78.478 1.00 104.21 164 ASN B O 1
ATOM 6827 N N . ASP C 1 165 ? 157.972 108.168 80.037 1.00 100.71 165 ASP B N 1
ATOM 6828 C CA . ASP C 1 165 ? 157.046 107.448 79.173 1.00 100.71 165 ASP B CA 1
ATOM 6829 C C . ASP C 1 165 ? 155.700 108.138 79.031 1.00 100.71 165 ASP B C 1
ATOM 6830 O O . ASP C 1 165 ? 155.155 108.190 77.926 1.00 100.71 165 ASP B O 1
ATOM 6835 N N . LEU C 1 166 ? 155.149 108.673 80.119 1.00 94.03 166 LEU B N 1
ATOM 6836 C CA . LEU C 1 166 ? 153.840 109.309 80.106 1.00 94.03 166 LEU B CA 1
ATOM 6837 C C . LEU C 1 166 ? 153.937 110.671 80.775 1.00 94.03 166 LEU B C 1
ATOM 6838 O O . LEU C 1 166 ? 154.435 110.777 81.900 1.00 94.03 166 LEU B O 1
ATOM 6843 N N . ILE C 1 167 ? 153.462 111.706 80.086 1.00 89.37 167 ILE B N 1
ATOM 6844 C CA . ILE C 1 167 ? 153.487 113.074 80.591 1.00 89.37 167 ILE B CA 1
ATOM 6845 C C . ILE C 1 167 ? 152.089 113.658 80.452 1.00 89.37 167 ILE B C 1
ATOM 6846 O O . ILE C 1 167 ? 151.539 113.702 79.344 1.00 89.37 167 ILE B O 1
ATOM 6851 N N . PHE C 1 168 ? 151.517 114.106 81.566 1.00 85.26 168 PHE B N 1
ATOM 6852 C CA . PHE C 1 168 ? 150.201 114.730 81.565 1.00 85.26 168 PHE B CA 1
ATOM 6853 C C . PHE C 1 168 ? 150.333 116.244 81.480 1.00 85.26 168 PHE B C 1
ATOM 6854 O O . PHE C 1 168 ? 151.256 116.832 82.051 1.00 85.26 168 PHE B O 1
ATOM 6862 N N . GLU C 1 169 ? 149.403 116.871 80.764 1.00 90.92 169 GLU B N 1
ATOM 6863 C CA . GLU C 1 169 ? 149.379 118.322 80.652 1.00 90.92 169 GLU B CA 1
ATOM 6864 C C . GLU C 1 169 ? 147.974 118.763 80.272 1.00 90.92 169 GLU B C 1
ATOM 6865 O O . GLU C 1 169 ? 147.251 118.044 79.577 1.00 90.92 169 GLU B O 1
ATOM 6871 N N . TRP C 1 170 ? 147.598 119.951 80.735 1.00 85.43 170 TRP B N 1
ATOM 6872 C CA . TRP C 1 170 ? 146.282 120.493 80.441 1.00 85.43 170 TRP B CA 1
ATOM 6873 C C . TRP C 1 170 ? 146.264 121.133 79.054 1.00 85.43 170 TRP B C 1
ATOM 6874 O O . TRP C 1 170 ? 147.294 121.279 78.391 1.00 85.43 170 TRP B O 1
ATOM 6885 N N . GLN C 1 171 ? 145.068 121.514 78.615 1.00 93.95 171 GLN B N 1
ATOM 6886 C CA . GLN C 1 171 ? 144.927 122.215 77.350 1.00 93.95 171 GLN B CA 1
ATOM 6887 C C . GLN C 1 171 ? 145.415 123.657 77.483 1.00 93.95 171 GLN B C 1
ATOM 6888 O O . GLN C 1 171 ? 145.633 124.174 78.582 1.00 93.95 171 GLN B O 1
ATOM 6894 N N . GLU C 1 172 ? 145.594 124.307 76.331 1.00 98.61 172 GLU B N 1
ATOM 6895 C CA . GLU C 1 172 ? 146.068 125.687 76.327 1.00 98.61 172 GLU B CA 1
ATOM 6896 C C . GLU C 1 172 ? 145.079 126.615 77.021 1.00 98.61 172 GLU B C 1
ATOM 6897 O O . GLU C 1 172 ? 145.476 127.478 77.813 1.00 98.61 172 GLU B O 1
ATOM 6903 N N . GLN C 1 173 ? 143.787 126.455 76.741 1.00 99.50 173 GLN B N 1
ATOM 6904 C CA . GLN C 1 173 ? 142.758 127.284 77.350 1.00 99.50 173 GLN B CA 1
ATOM 6905 C C . GLN C 1 173 ? 141.558 126.422 77.708 1.00 99.50 173 GLN B C 1
ATOM 6906 O O . GLN C 1 173 ? 141.293 125.400 77.068 1.00 99.50 173 GLN B O 1
ATOM 6912 N N . GLY C 1 174 ? 140.837 126.843 78.743 1.00 90.61 174 GLY B N 1
ATOM 6913 C CA . GLY C 1 174 ? 139.622 126.153 79.149 1.00 90.61 174 GLY B CA 1
ATOM 6914 C C . GLY C 1 174 ? 139.826 124.705 79.537 1.00 90.61 174 GLY B C 1
ATOM 6915 O O . GLY C 1 174 ? 139.027 123.843 79.149 1.00 90.61 174 GLY B O 1
ATOM 6916 N N . ALA C 1 175 ? 140.887 124.413 80.291 1.00 83.69 175 ALA B N 1
ATOM 6917 C CA . ALA C 1 175 ? 141.148 123.037 80.698 1.00 83.69 175 ALA B CA 1
ATOM 6918 C C . ALA C 1 175 ? 140.077 122.533 81.656 1.00 83.69 175 ALA B C 1
ATOM 6919 O O . ALA C 1 175 ? 139.530 121.440 81.473 1.00 83.69 175 ALA B O 1
ATOM 6921 N N . VAL C 1 176 ? 139.760 123.317 82.683 1.00 77.13 176 VAL B N 1
ATOM 6922 C CA . VAL C 1 176 ? 138.734 122.968 83.659 1.00 77.13 176 VAL B CA 1
ATOM 6923 C C . VAL C 1 176 ? 137.559 123.911 83.457 1.00 77.13 176 VAL B C 1
ATOM 6924 O O . VAL C 1 176 ? 137.707 125.134 83.569 1.00 77.13 176 VAL B O 1
ATOM 6928 N N . GLN C 1 177 ? 136.394 123.344 83.161 1.00 78.46 177 GLN B N 1
ATOM 6929 C CA . GLN C 1 177 ? 135.195 124.109 82.868 1.00 78.46 177 GLN B CA 1
ATOM 6930 C C . GLN C 1 177 ? 134.077 123.697 83.814 1.00 78.46 177 GLN B C 1
ATOM 6931 O O . GLN C 1 177 ? 134.085 122.601 84.381 1.00 78.46 177 GLN B O 1
ATOM 6937 N N . VAL C 1 178 ? 133.107 124.595 83.983 1.00 77.39 178 VAL B N 1
ATOM 6938 C CA . VAL C 1 178 ? 131.979 124.367 84.874 1.00 77.39 178 VAL B CA 1
ATOM 6939 C C . VAL C 1 178 ? 130.690 124.529 84.079 1.00 77.39 178 VAL B C 1
ATOM 6940 O O . VAL C 1 178 ? 130.653 125.176 83.031 1.00 77.39 178 VAL B O 1
ATOM 6944 N N . ALA C 1 179 ? 129.624 123.925 84.600 1.00 83.93 179 ALA B N 1
ATOM 6945 C CA . ALA C 1 179 ? 128.306 123.976 83.981 1.00 83.93 179 ALA B CA 1
ATOM 6946 C C . ALA C 1 179 ? 127.620 125.301 84.284 1.00 83.93 179 ALA B C 1
ATOM 6947 O O . ALA C 1 179 ? 128.271 126.266 84.697 1.00 83.93 179 ALA B O 1
ATOM 6949 N N . ASP C 1 180 ? 126.310 125.359 84.074 1.00 95.07 180 ASP B N 1
ATOM 6950 C CA . ASP C 1 180 ? 125.547 126.581 84.292 1.00 95.07 180 ASP B CA 1
ATOM 6951 C C . ASP C 1 180 ? 125.479 126.875 85.792 1.00 95.07 180 ASP B C 1
ATOM 6952 O O . ASP C 1 180 ? 126.115 126.213 86.617 1.00 95.07 180 ASP B O 1
ATOM 6957 N N . GLY C 1 181 ? 124.689 127.879 86.162 1.00 93.39 181 GLY B N 1
ATOM 6958 C CA . GLY C 1 181 ? 124.737 128.424 87.505 1.00 93.39 181 GLY B CA 1
ATOM 6959 C C . GLY C 1 181 ? 124.214 127.505 88.591 1.00 93.39 181 GLY B C 1
ATOM 6960 O O . GLY C 1 181 ? 123.258 127.841 89.294 1.00 93.39 181 GLY B O 1
ATOM 6961 N N . LEU C 1 182 ? 124.836 126.336 88.729 1.00 90.06 182 LEU B N 1
ATOM 6962 C CA . LEU C 1 182 ? 124.504 125.428 89.816 1.00 90.06 182 LEU B CA 1
ATOM 6963 C C . LEU C 1 182 ? 124.865 126.055 91.159 1.00 90.06 182 LEU B C 1
ATOM 6964 O O . LEU C 1 182 ? 125.829 126.817 91.277 1.00 90.06 182 LEU B O 1
ATOM 6969 N N . THR C 1 183 ? 124.074 125.731 92.177 1.00 91.08 183 THR B N 1
ATOM 6970 C CA . THR C 1 183 ? 124.235 126.304 93.503 1.00 91.08 183 THR B CA 1
ATOM 6971 C C . THR C 1 183 ? 124.600 125.220 94.507 1.00 91.08 183 THR B C 1
ATOM 6972 O O . THR C 1 183 ? 124.402 124.026 94.268 1.00 91.08 183 THR B O 1
ATOM 6976 N N . LEU C 1 184 ? 125.143 125.655 95.640 1.00 84.64 184 LEU B N 1
ATOM 6977 C CA . LEU C 1 184 ? 125.536 124.774 96.726 1.00 84.64 184 LEU B CA 1
ATOM 6978 C C . LEU C 1 184 ? 125.054 125.339 98.051 1.00 84.64 184 LEU B C 1
ATOM 6979 O O . LEU C 1 184 ? 124.924 126.558 98.203 1.00 84.64 184 LEU B O 1
ATOM 6984 N N . PRO C 1 185 ? 124.780 124.477 99.029 1.00 85.75 185 PRO B N 1
ATOM 6985 C CA . PRO C 1 185 ? 124.510 124.960 100.386 1.00 85.75 185 PRO B CA 1
ATOM 6986 C C . PRO C 1 185 ? 125.798 125.184 101.162 1.00 85.75 185 PRO B C 1
ATOM 6987 O O . PRO C 1 185 ? 126.740 124.391 101.102 1.00 85.75 185 PRO B O 1
ATOM 6991 N N . GLN C 1 186 ? 125.837 126.303 101.884 1.00 83.93 186 GLN B N 1
ATOM 6992 C CA . GLN C 1 186 ? 126.935 126.703 102.762 1.00 83.93 186 GLN B CA 1
ATOM 6993 C C . GLN C 1 186 ? 128.221 127.028 102.015 1.00 83.93 186 GLN B C 1
ATOM 6994 O O . GLN C 1 186 ? 129.270 127.179 102.652 1.00 83.93 186 GLN B O 1
ATOM 7000 N N . PHE C 1 187 ? 128.179 127.155 100.691 1.00 78.77 187 PHE B N 1
ATOM 7001 C CA . PHE C 1 187 ? 129.371 127.490 99.925 1.00 78.77 187 PHE B CA 1
ATOM 7002 C C . PHE C 1 187 ? 128.971 128.189 98.634 1.00 78.77 187 PHE B C 1
ATOM 7003 O O . PHE C 1 187 ? 127.833 128.085 98.171 1.00 78.77 187 PHE B O 1
ATOM 7011 N N . ILE C 1 188 ? 129.934 128.910 98.060 1.00 78.39 188 ILE B N 1
ATOM 7012 C CA . ILE C 1 188 ? 129.798 129.517 96.740 1.00 78.39 188 ILE B CA 1
ATOM 7013 C C . ILE C 1 188 ? 131.121 129.332 96.008 1.00 78.39 188 ILE B C 1
ATOM 7014 O O . ILE C 1 188 ? 132.160 129.824 96.462 1.00 78.39 188 ILE B O 1
ATOM 7019 N N . LEU C 1 189 ? 131.087 128.617 94.887 1.00 80.27 189 LEU B N 1
ATOM 7020 C CA . LEU C 1 189 ? 132.312 128.263 94.182 1.00 80.27 189 LEU B CA 1
ATOM 7021 C C . LEU C 1 189 ? 132.884 129.479 93.461 1.00 80.27 189 LEU B C 1
ATOM 7022 O O . LEU C 1 189 ? 132.163 130.199 92.764 1.00 80.27 189 LEU B O 1
ATOM 7027 N N . LYS C 1 190 ? 134.182 129.710 93.638 1.00 86.57 190 LYS B N 1
ATOM 7028 C CA . LYS C 1 190 ? 134.840 130.846 93.006 1.00 86.57 190 LYS B CA 1
ATOM 7029 C C . LYS C 1 190 ? 134.955 130.637 91.502 1.00 86.57 190 LYS B C 1
ATOM 7030 O O . LYS C 1 190 ? 135.200 129.525 91.029 1.00 86.57 190 LYS B O 1
ATOM 7036 N N . GLU C 1 191 ? 134.790 131.725 90.747 1.00 93.10 191 GLU B N 1
ATOM 7037 C CA . GLU C 1 191 ? 134.883 131.657 89.294 1.00 93.10 191 GLU B CA 1
ATOM 7038 C C . GLU C 1 191 ? 136.305 131.436 88.795 1.00 93.10 191 GLU B C 1
ATOM 7039 O O . GLU C 1 191 ? 136.485 131.142 87.609 1.00 93.10 191 GLU B O 1
ATOM 7045 N N . GLU C 1 192 ? 137.310 131.576 89.655 1.00 91.75 192 GLU B N 1
ATOM 7046 C CA . GLU C 1 192 ? 138.704 131.386 89.278 1.00 91.75 192 GLU B CA 1
ATOM 7047 C C . GLU C 1 192 ? 139.232 130.117 89.929 1.00 91.75 192 GLU B C 1
ATOM 7048 O O . GLU C 1 192 ? 139.089 129.929 91.141 1.00 91.75 192 GLU B O 1
ATOM 7054 N N . LYS C 1 193 ? 139.839 129.250 89.120 1.00 86.86 193 LYS B N 1
ATOM 7055 C CA . LYS C 1 193 ? 140.370 127.971 89.593 1.00 86.86 193 LYS B CA 1
ATOM 7056 C C . LYS C 1 193 ? 141.693 127.725 88.873 1.00 86.86 193 LYS B C 1
ATOM 7057 O O . LYS C 1 193 ? 141.713 127.275 87.723 1.00 86.86 193 LYS B O 1
ATOM 7063 N N . ASP C 1 194 ? 142.794 128.033 89.552 1.00 91.22 194 ASP B N 1
ATOM 7064 C CA . ASP C 1 194 ? 144.112 127.917 88.946 1.00 91.22 194 ASP B CA 1
ATOM 7065 C C . ASP C 1 194 ? 144.465 126.458 88.677 1.00 91.22 194 ASP B C 1
ATOM 7066 O O . ASP C 1 194 ? 144.062 125.549 89.407 1.00 91.22 194 ASP B O 1
ATOM 7071 N N . LEU C 1 195 ? 145.230 126.244 87.611 1.00 89.45 195 LEU B N 1
ATOM 7072 C CA . LEU C 1 195 ? 145.643 124.915 87.167 1.00 89.45 195 LEU B CA 1
ATOM 7073 C C . LEU C 1 195 ? 147.105 124.724 87.563 1.00 89.45 195 LEU B C 1
ATOM 7074 O O . LEU C 1 195 ? 148.015 124.961 86.768 1.00 89.45 195 LEU B O 1
ATOM 7079 N N . ARG C 1 196 ? 147.324 124.290 88.800 1.00 91.37 196 ARG B N 1
ATOM 7080 C CA . ARG C 1 196 ? 148.676 124.107 89.299 1.00 91.37 196 ARG B CA 1
ATOM 7081 C C . ARG C 1 196 ? 149.296 122.838 88.718 1.00 91.37 196 ARG B C 1
ATOM 7082 O O . ARG C 1 196 ? 148.612 121.976 88.160 1.00 91.37 196 ARG B O 1
ATOM 7090 N N . TYR C 1 197 ? 150.615 122.736 88.849 1.00 96.98 197 TYR B N 1
ATOM 7091 C CA . TYR C 1 197 ? 151.376 121.602 88.349 1.00 96.98 197 TYR B CA 1
ATOM 7092 C C . TYR C 1 197 ? 152.045 120.891 89.516 1.00 96.98 197 TYR B C 1
ATOM 7093 O O . TYR C 1 197 ? 152.576 121.536 90.425 1.00 96.98 197 TYR B O 1
ATOM 7102 N N . CYS C 1 198 ? 152.017 119.562 89.486 1.00 100.08 198 CYS B N 1
ATOM 7103 C CA . CYS C 1 198 ? 152.578 118.744 90.549 1.00 100.08 198 CYS B CA 1
ATOM 7104 C C . CYS C 1 198 ? 153.436 117.638 89.953 1.00 100.08 198 CYS B C 1
ATOM 7105 O O . CYS C 1 198 ? 153.360 117.334 88.760 1.00 100.08 198 CYS B O 1
ATOM 7108 N N . THR C 1 199 ? 154.274 117.048 90.803 1.00 104.10 199 THR B N 1
ATOM 7109 C CA . THR C 1 199 ? 155.100 115.910 90.414 1.00 104.10 199 THR B CA 1
ATOM 7110 C C . THR C 1 199 ? 155.593 115.226 91.679 1.00 104.10 199 THR B C 1
ATOM 7111 O O . THR C 1 199 ? 156.216 115.870 92.527 1.00 104.10 199 THR B O 1
ATOM 7115 N N . LYS C 1 200 ? 155.318 113.931 91.800 1.00 106.25 200 LYS B N 1
ATOM 7116 C CA . LYS C 1 200 ? 155.722 113.153 92.963 1.00 106.25 200 LYS B CA 1
ATOM 7117 C C . LYS C 1 200 ? 157.002 112.397 92.633 1.00 106.25 200 LYS B C 1
ATOM 7118 O O . LYS C 1 200 ? 157.020 111.568 91.717 1.00 106.25 200 LYS B O 1
ATOM 7124 N N . HIS C 1 201 ? 158.067 112.684 93.379 1.00 114.20 201 HIS B N 1
ATOM 7125 C CA . HIS C 1 201 ? 159.370 112.067 93.144 1.00 114.20 201 HIS B CA 1
ATOM 7126 C C . HIS C 1 201 ? 159.536 110.856 94.060 1.00 114.20 201 HIS B C 1
ATOM 7127 O O . HIS C 1 201 ? 160.256 110.876 95.059 1.00 114.20 201 HIS B O 1
ATOM 7134 N N . TYR C 1 202 ? 158.843 109.782 93.690 1.00 115.79 202 TYR B N 1
ATOM 7135 C CA . TYR C 1 202 ? 158.920 108.540 94.441 1.00 115.79 202 TYR B CA 1
ATOM 7136 C C . TYR C 1 202 ? 160.283 107.878 94.240 1.00 115.79 202 TYR B C 1
ATOM 7137 O O . TYR C 1 202 ? 161.070 108.254 93.367 1.00 115.79 202 TYR B O 1
ATOM 7146 N N . ASN C 1 203 ? 160.556 106.872 95.074 1.00 119.94 203 ASN B N 1
ATOM 7147 C CA . ASN C 1 203 ? 161.820 106.151 94.985 1.00 119.94 203 ASN B CA 1
ATOM 7148 C C . ASN C 1 203 ? 161.943 105.345 93.698 1.00 119.94 203 ASN B C 1
ATOM 7149 O O . ASN C 1 203 ? 163.064 105.024 93.289 1.00 119.94 203 ASN B O 1
ATOM 7154 N N . THR C 1 204 ? 160.825 105.014 93.055 1.00 116.08 204 THR B N 1
ATOM 7155 C CA . THR C 1 204 ? 160.845 104.256 91.812 1.00 116.08 204 THR B CA 1
ATOM 7156 C C . THR C 1 204 ? 161.011 105.134 90.580 1.00 116.08 204 THR B C 1
ATOM 7157 O O . THR C 1 204 ? 161.210 104.602 89.482 1.00 116.08 204 THR B O 1
ATOM 7161 N N . GLY C 1 205 ? 160.937 106.448 90.729 1.00 113.54 205 GLY B N 1
ATOM 7162 C CA . GLY C 1 205 ? 161.074 107.371 89.629 1.00 113.54 205 GLY B CA 1
ATOM 7163 C C . GLY C 1 205 ? 160.160 108.559 89.825 1.00 113.54 205 GLY B C 1
ATOM 7164 O O . GLY C 1 205 ? 159.639 108.796 90.912 1.00 113.54 205 GLY B O 1
ATOM 7165 N N . LYS C 1 206 ? 159.965 109.315 88.749 1.00 109.53 206 LYS B N 1
ATOM 7166 C CA . LYS C 1 206 ? 159.099 110.488 88.758 1.00 109.53 206 LYS B CA 1
ATOM 7167 C C . LYS C 1 206 ? 157.789 110.131 88.065 1.00 109.53 206 LYS B C 1
ATOM 7168 O O . LYS C 1 206 ? 157.774 109.841 86.864 1.00 109.53 206 LYS B O 1
ATOM 7174 N N . PHE C 1 207 ? 156.695 110.146 88.821 1.00 100.82 207 PHE B N 1
ATOM 7175 C CA . PHE C 1 207 ? 155.369 109.913 88.267 1.00 100.82 207 PHE B CA 1
ATOM 7176 C C . PHE C 1 207 ? 154.721 111.247 87.925 1.00 100.82 207 PHE B C 1
ATOM 7177 O O . PHE C 1 207 ? 154.735 112.176 88.739 1.00 100.82 207 PHE B O 1
ATOM 7185 N N . THR C 1 208 ? 154.160 111.338 86.722 1.00 92.30 208 THR B N 1
ATOM 7186 C CA . THR C 1 208 ? 153.544 112.581 86.279 1.00 92.30 208 THR B CA 1
ATOM 7187 C C . THR C 1 208 ? 152.332 112.915 87.140 1.00 92.30 208 THR B C 1
ATOM 7188 O O . THR C 1 208 ? 151.684 112.036 87.713 1.00 92.30 208 THR B O 1
ATOM 7192 N N . CYS C 1 209 ? 152.031 114.207 87.233 1.00 94.12 209 CYS B N 1
ATOM 7193 C CA . CYS C 1 209 ? 150.970 114.683 88.106 1.00 94.12 209 CYS B CA 1
ATOM 7194 C C . CYS C 1 209 ? 150.424 115.996 87.568 1.00 94.12 209 CYS B C 1
ATOM 7195 O O . CYS C 1 209 ? 151.185 116.853 87.110 1.00 94.12 209 CYS B O 1
ATOM 7198 N N . ILE C 1 210 ? 149.102 116.141 87.623 1.00 85.28 210 ILE B N 1
ATOM 7199 C CA . ILE C 1 210 ? 148.426 117.398 87.332 1.00 85.28 210 ILE B CA 1
ATOM 7200 C C . ILE C 1 210 ? 147.282 117.549 88.322 1.00 85.28 210 ILE B C 1
ATOM 7201 O O . ILE C 1 210 ? 146.624 116.571 88.690 1.00 85.28 210 ILE B O 1
ATOM 7206 N N . GLU C 1 211 ? 147.048 118.782 88.763 1.00 84.89 211 GLU B N 1
ATOM 7207 C CA . GLU C 1 211 ? 146.018 119.022 89.761 1.00 84.89 211 GLU B CA 1
ATOM 7208 C C . GLU C 1 211 ? 145.344 120.360 89.498 1.00 84.89 211 GLU B C 1
ATOM 7209 O O . GLU C 1 211 ? 145.952 121.286 88.954 1.00 84.89 211 GLU B O 1
ATOM 7215 N N . ALA C 1 212 ? 144.076 120.445 89.890 1.00 81.40 212 ALA B N 1
ATOM 7216 C CA . ALA C 1 212 ? 143.292 121.666 89.797 1.00 81.40 212 ALA B CA 1
ATOM 7217 C C . ALA C 1 212 ? 142.730 122.003 91.170 1.00 81.40 212 ALA B C 1
ATOM 7218 O O . ALA C 1 212 ? 142.247 121.120 91.886 1.00 81.40 212 ALA B O 1
ATOM 7220 N N . ARG C 1 213 ? 142.796 123.279 91.534 1.00 84.02 213 ARG B N 1
ATOM 7221 C CA . ARG C 1 213 ? 142.357 123.748 92.840 1.00 84.02 213 ARG B CA 1
ATOM 7222 C C . ARG C 1 213 ? 141.048 124.509 92.701 1.00 84.02 213 ARG B C 1
ATOM 7223 O O . ARG C 1 213 ? 140.961 125.464 91.923 1.00 84.02 213 ARG B O 1
ATOM 7231 N N . PHE C 1 214 ? 140.036 124.087 93.454 1.00 80.35 214 PHE B N 1
ATOM 7232 C CA . PHE C 1 214 ? 138.747 124.764 93.494 1.00 80.35 214 PHE B CA 1
ATOM 7233 C C . PHE C 1 214 ? 138.651 125.560 94.788 1.00 80.35 214 PHE B C 1
ATOM 7234 O O . PHE C 1 214 ? 138.706 124.984 95.880 1.00 80.35 214 PHE B O 1
ATOM 7242 N N . HIS C 1 215 ? 138.507 126.876 94.667 1.00 82.68 215 HIS B N 1
ATOM 7243 C CA . HIS C 1 215 ? 138.386 127.749 95.825 1.00 82.68 215 HIS B CA 1
ATOM 7244 C C . HIS C 1 215 ? 136.932 127.809 96.273 1.00 82.68 215 HIS B C 1
ATOM 7245 O O . HIS C 1 215 ? 136.032 128.026 95.455 1.00 82.68 215 HIS B O 1
ATOM 7252 N N . LEU C 1 216 ? 136.707 127.616 97.570 1.00 76.68 216 LEU B N 1
ATOM 7253 C CA . LEU C 1 216 ? 135.369 127.609 98.144 1.00 76.68 216 LEU B CA 1
ATOM 7254 C C . LEU C 1 216 ? 135.300 128.632 99.266 1.00 76.68 216 LEU B C 1
ATOM 7255 O O . LEU C 1 216 ? 136.128 128.608 100.182 1.00 76.68 216 LEU B O 1
ATOM 7260 N N . GLU C 1 217 ? 134.318 129.525 99.194 1.00 78.98 217 GLU B N 1
ATOM 7261 C CA . GLU C 1 217 ? 134.088 130.535 100.217 1.00 78.98 217 GLU B CA 1
ATOM 7262 C C . GLU C 1 217 ? 132.753 130.267 100.896 1.00 78.98 217 GLU B C 1
ATOM 7263 O O . GLU C 1 217 ? 131.749 130.012 100.223 1.00 78.98 217 GLU B O 1
ATOM 7269 N N . ARG C 1 218 ? 132.746 130.321 102.224 1.00 75.14 218 ARG B N 1
ATOM 7270 C CA . ARG C 1 218 ? 131.526 130.095 102.985 1.00 75.14 218 ARG B CA 1
ATOM 7271 C C . ARG C 1 218 ? 130.719 131.382 103.093 1.00 75.14 218 ARG B C 1
ATOM 7272 O O . ARG C 1 218 ? 131.266 132.457 103.350 1.00 75.14 218 ARG B O 1
ATOM 7280 N N . GLN C 1 219 ? 129.409 131.265 102.894 1.00 80.12 219 GLN B N 1
ATOM 7281 C CA . GLN C 1 219 ? 128.534 132.424 102.992 1.00 80.12 219 GLN B CA 1
ATOM 7282 C C . GLN C 1 219 ? 128.316 132.820 104.448 1.00 80.12 219 GLN B C 1
ATOM 7283 O O . GLN C 1 219 ? 128.256 131.970 105.341 1.00 80.12 219 GLN B O 1
ATOM 7289 N N . MET C 1 220 ? 128.195 134.125 104.679 1.00 83.16 220 MET B N 1
ATOM 7290 C CA . MET C 1 220 ? 128.007 134.711 106.005 1.00 83.16 220 MET B CA 1
ATOM 7291 C C . MET C 1 220 ? 126.562 135.131 106.238 1.00 83.16 220 MET B C 1
ATOM 7292 O O . MET C 1 220 ? 126.299 136.214 106.765 1.00 83.16 220 MET B O 1
ATOM 7297 N N . GLY C 1 221 ? 125.607 134.289 105.857 1.00 78.53 221 GLY B N 1
ATOM 7298 C CA . GLY C 1 221 ? 124.206 134.657 105.900 1.00 78.53 221 GLY B CA 1
ATOM 7299 C C . GLY C 1 221 ? 123.533 134.251 107.194 1.00 78.53 221 GLY B C 1
ATOM 7300 O O . GLY C 1 221 ? 123.703 134.931 108.211 1.00 78.53 221 GLY B O 1
ATOM 7301 N N . TYR C 1 222 ? 122.744 133.172 107.161 1.00 81.68 222 TYR B N 1
ATOM 7302 C CA . TYR C 1 222 ? 122.042 132.666 108.337 1.00 81.68 222 TYR B CA 1
ATOM 7303 C C . TYR C 1 222 ? 122.919 132.664 109.583 1.00 81.68 222 TYR B C 1
ATOM 7304 O O . TYR C 1 222 ? 122.457 133.026 110.671 1.00 81.68 222 TYR B O 1
ATOM 7313 N N . TYR C 1 223 ? 124.176 132.236 109.433 1.00 79.87 223 TYR B N 1
ATOM 7314 C CA . TYR C 1 223 ? 125.098 132.219 110.563 1.00 79.87 223 TYR B CA 1
ATOM 7315 C C . TYR C 1 223 ? 125.155 133.583 111.232 1.00 79.87 223 TYR B C 1
ATOM 7316 O O . TYR C 1 223 ? 124.920 133.705 112.439 1.00 79.87 223 TYR B O 1
ATOM 7325 N N . LEU C 1 224 ? 125.410 134.629 110.442 1.00 77.56 224 LEU B N 1
ATOM 7326 C CA . LEU C 1 224 ? 125.480 135.982 110.981 1.00 77.56 224 LEU B CA 1
ATOM 7327 C C . LEU C 1 224 ? 124.237 136.307 111.796 1.00 77.56 224 LEU B C 1
ATOM 7328 O O . LEU C 1 224 ? 124.310 136.471 113.018 1.00 77.56 224 LEU B O 1
ATOM 7333 N N . ILE C 1 225 ? 123.074 136.330 111.144 1.00 79.60 225 ILE B N 1
ATOM 7334 C CA . ILE C 1 225 ? 121.847 136.777 111.793 1.00 79.60 225 ILE B CA 1
ATOM 7335 C C . ILE C 1 225 ? 121.584 135.935 113.033 1.00 79.60 225 ILE B C 1
ATOM 7336 O O . ILE C 1 225 ? 121.735 136.418 114.163 1.00 79.60 225 ILE B O 1
ATOM 7341 N N . GLN C 1 226 ? 121.316 134.643 112.837 1.00 83.30 226 GLN B N 1
ATOM 7342 C CA . GLN C 1 226 ? 120.807 133.805 113.914 1.00 83.30 226 GLN B CA 1
ATOM 7343 C C . GLN C 1 226 ? 121.906 133.125 114.717 1.00 83.30 226 GLN B C 1
ATOM 7344 O O . GLN C 1 226 ? 121.652 132.087 115.343 1.00 83.30 226 GLN B O 1
ATOM 7350 N N . MET C 1 227 ? 123.118 133.675 114.729 1.00 83.75 227 MET B N 1
ATOM 7351 C CA . MET C 1 227 ? 124.081 133.236 115.725 1.00 83.75 227 MET B CA 1
ATOM 7352 C C . MET C 1 227 ? 124.715 134.432 116.422 1.00 83.75 227 MET B C 1
ATOM 7353 O O . MET C 1 227 ? 125.155 134.321 117.571 1.00 83.75 227 MET B O 1
ATOM 7358 N N . TYR C 1 228 ? 124.758 135.585 115.752 1.00 74.74 228 TYR B N 1
ATOM 7359 C CA . TYR C 1 228 ? 125.377 136.772 116.314 1.00 74.74 228 TYR B CA 1
ATOM 7360 C C . TYR C 1 228 ? 124.355 137.767 116.846 1.00 74.74 228 TYR B C 1
ATOM 7361 O O . TYR C 1 228 ? 124.530 138.286 117.951 1.00 74.74 228 TYR B O 1
ATOM 7370 N N . ILE C 1 229 ? 123.289 138.048 116.085 1.00 74.14 229 ILE B N 1
ATOM 7371 C CA . ILE C 1 229 ? 122.329 139.067 116.508 1.00 74.14 229 ILE B CA 1
ATOM 7372 C C . ILE C 1 229 ? 121.731 138.753 117.877 1.00 74.14 229 ILE B C 1
ATOM 7373 O O . ILE C 1 229 ? 121.760 139.634 118.754 1.00 74.14 229 ILE B O 1
ATOM 7378 N N . PRO C 1 230 ? 121.225 137.542 118.150 1.00 74.24 230 PRO B N 1
ATOM 7379 C CA . PRO C 1 230 ? 120.680 137.275 119.493 1.00 74.24 230 PRO B CA 1
ATOM 7380 C C . PRO C 1 230 ? 121.687 137.469 120.612 1.00 74.24 230 PRO B C 1
ATOM 7381 O O . PRO C 1 230 ? 121.298 137.874 121.714 1.00 74.24 230 PRO B O 1
ATOM 7385 N N . SER C 1 231 ? 122.970 137.197 120.370 1.00 72.80 231 SER B N 1
ATOM 7386 C CA . SER C 1 231 ? 123.976 137.425 121.403 1.00 72.80 231 SER B CA 1
ATOM 7387 C C . SER C 1 231 ? 124.067 138.904 121.761 1.00 72.80 231 SER B C 1
ATOM 7388 O O . SER C 1 231 ? 124.097 139.271 122.944 1.00 72.80 231 SER B O 1
ATOM 7391 N N . LEU C 1 232 ? 124.104 139.771 120.745 1.00 72.60 232 LEU B N 1
ATOM 7392 C CA . LEU C 1 232 ? 124.107 141.206 121.007 1.00 72.60 232 LEU B CA 1
ATOM 7393 C C . LEU C 1 232 ? 122.840 141.629 121.735 1.00 72.60 232 LEU B C 1
ATOM 7394 O O . LEU C 1 232 ? 122.891 142.456 122.652 1.00 72.60 232 LEU B O 1
ATOM 7399 N N . LEU C 1 233 ? 121.692 141.074 121.339 1.00 72.81 233 LEU B N 1
ATOM 7400 C CA . LEU C 1 233 ? 120.447 141.430 122.011 1.00 72.81 233 LEU B CA 1
ATOM 7401 C C . LEU C 1 233 ? 120.477 141.037 123.484 1.00 72.81 233 LEU B C 1
ATOM 7402 O O . LEU C 1 233 ? 120.036 141.805 124.348 1.00 72.81 233 LEU B O 1
ATOM 7407 N N . ILE C 1 234 ? 121.006 139.854 123.794 1.00 73.86 234 ILE B N 1
ATOM 7408 C CA . ILE C 1 234 ? 121.060 139.413 125.185 1.00 73.86 234 ILE B CA 1
ATOM 7409 C C . ILE C 1 234 ? 122.033 140.271 125.988 1.00 73.86 234 ILE B C 1
ATOM 7410 O O . ILE C 1 234 ? 121.773 140.602 127.152 1.00 73.86 234 ILE B O 1
ATOM 7415 N N . VAL C 1 235 ? 123.165 140.647 125.391 1.00 72.63 235 VAL B N 1
ATOM 7416 C CA . VAL C 1 235 ? 124.105 141.507 126.107 1.00 72.63 235 VAL B CA 1
ATOM 7417 C C . VAL C 1 235 ? 123.489 142.881 126.366 1.00 72.63 235 VAL B C 1
ATOM 7418 O O . VAL C 1 235 ? 123.677 143.474 127.438 1.00 72.63 235 VAL B O 1
ATOM 7422 N N . ILE C 1 236 ? 122.734 143.407 125.398 1.00 74.20 236 ILE B N 1
ATOM 7423 C CA . ILE C 1 236 ? 122.055 144.680 125.619 1.00 74.20 236 ILE B CA 1
ATOM 7424 C C . ILE C 1 236 ? 120.982 144.541 126.694 1.00 74.20 236 ILE B C 1
ATOM 7425 O O . ILE C 1 236 ? 120.743 145.476 127.465 1.00 74.20 236 ILE B O 1
ATOM 7430 N N . LEU C 1 237 ? 120.319 143.385 126.773 1.00 73.75 237 LEU B N 1
ATOM 7431 C CA . LEU C 1 237 ? 119.379 143.152 127.869 1.00 73.75 237 LEU B CA 1
ATOM 7432 C C . LEU C 1 237 ? 120.095 143.113 129.217 1.00 73.75 237 LEU B C 1
ATOM 7433 O O . LEU C 1 237 ? 119.553 143.561 130.235 1.00 73.75 237 LEU B O 1
ATOM 7438 N N . SER C 1 238 ? 121.311 142.571 129.247 1.00 74.18 238 SER B N 1
ATOM 7439 C CA . SER C 1 238 ? 122.095 142.614 130.478 1.00 74.18 238 SER B CA 1
ATOM 7440 C C . SER C 1 238 ? 122.433 144.053 130.860 1.00 74.18 238 SER B C 1
ATOM 7441 O O . SER C 1 238 ? 122.400 144.424 132.041 1.00 74.18 238 SER B O 1
ATOM 7444 N N . TRP C 1 239 ? 122.751 144.886 129.869 1.00 78.86 239 TRP B N 1
ATOM 7445 C CA . TRP C 1 239 ? 122.937 146.310 130.144 1.00 78.86 239 TRP B CA 1
ATOM 7446 C C . TRP C 1 239 ? 121.643 146.959 130.633 1.00 78.86 239 TRP B C 1
ATOM 7447 O O . TRP C 1 239 ? 121.675 147.880 131.460 1.00 78.86 239 TRP B O 1
ATOM 7458 N N . ILE C 1 240 ? 120.500 146.500 130.125 1.00 80.05 240 ILE B N 1
ATOM 7459 C CA . ILE C 1 240 ? 119.213 146.948 130.648 1.00 80.05 240 ILE B CA 1
ATOM 7460 C C . ILE C 1 240 ? 119.108 146.621 132.130 1.00 80.05 240 ILE B C 1
ATOM 7461 O O . ILE C 1 240 ? 118.666 147.447 132.938 1.00 80.05 240 ILE B O 1
ATOM 7466 N N . SER C 1 241 ? 119.512 145.407 132.505 1.00 81.74 241 SER B N 1
ATOM 7467 C CA . SER C 1 241 ? 119.593 145.053 133.920 1.00 81.74 241 SER B CA 1
ATOM 7468 C C . SER C 1 241 ? 120.506 146.012 134.673 1.00 81.74 241 SER B C 1
ATOM 7469 O O . SER C 1 241 ? 120.245 146.351 135.833 1.00 81.74 241 SER B O 1
ATOM 7472 N N . PHE C 1 242 ? 121.592 146.444 134.030 1.00 84.30 242 PHE B N 1
ATOM 7473 C CA . PHE C 1 242 ? 122.451 147.462 134.632 1.00 84.30 242 PHE B CA 1
ATOM 7474 C C . PHE C 1 242 ? 121.687 148.755 134.893 1.00 84.30 242 PHE B C 1
ATOM 7475 O O . PHE C 1 242 ? 121.917 149.426 135.906 1.00 84.30 242 PHE B O 1
ATOM 7483 N N . TRP C 1 243 ? 120.779 149.124 133.988 1.00 94.12 243 TRP B N 1
ATOM 7484 C CA . TRP C 1 243 ? 120.114 150.425 134.035 1.00 94.12 243 TRP B CA 1
ATOM 7485 C C . TRP C 1 243 ? 119.017 150.524 135.104 1.00 94.12 243 TRP B C 1
ATOM 7486 O O . TRP C 1 243 ? 118.233 151.479 135.063 1.00 94.12 243 TRP B O 1
ATOM 7497 N N . ILE C 1 244 ? 118.928 149.587 136.048 1.00 94.06 244 ILE B N 1
ATOM 7498 C CA . ILE C 1 244 ? 117.908 149.638 137.088 1.00 94.06 244 ILE B CA 1
ATOM 7499 C C . ILE C 1 244 ? 118.594 149.780 138.444 1.00 94.06 244 ILE B C 1
ATOM 7500 O O . ILE C 1 244 ? 119.770 149.448 138.612 1.00 94.06 244 ILE B O 1
ATOM 7505 N N . ASN C 1 245 ? 117.837 150.288 139.416 1.00 99.59 245 ASN B N 1
ATOM 7506 C CA . ASN C 1 245 ? 118.372 150.581 140.738 1.00 99.59 245 ASN B CA 1
ATOM 7507 C C . ASN C 1 245 ? 118.746 149.296 141.477 1.00 99.59 245 ASN B C 1
ATOM 7508 O O . ASN C 1 245 ? 118.507 148.179 141.012 1.00 99.59 245 ASN B O 1
ATOM 7513 N N . MET C 1 246 ? 119.341 149.473 142.656 1.00 103.11 246 MET B N 1
ATOM 7514 C CA . MET C 1 246 ? 119.848 148.364 143.452 1.00 103.11 246 MET B CA 1
ATOM 7515 C C . MET C 1 246 ? 118.854 147.857 144.489 1.00 103.11 246 MET B C 1
ATOM 7516 O O . MET C 1 246 ? 119.188 146.941 145.248 1.00 103.11 246 MET B O 1
ATOM 7521 N N . ASP C 1 247 ? 117.648 148.422 144.548 1.00 100.73 247 ASP B N 1
ATOM 7522 C CA . ASP C 1 247 ? 116.648 147.971 145.506 1.00 100.73 247 ASP B CA 1
ATOM 7523 C C . ASP C 1 247 ? 115.634 147.004 144.911 1.00 100.73 247 ASP B C 1
ATOM 7524 O O . ASP C 1 247 ? 114.993 146.265 145.666 1.00 100.73 247 ASP B O 1
ATOM 7529 N N . ALA C 1 248 ? 115.474 146.987 143.588 1.00 93.04 248 ALA B N 1
ATOM 7530 C CA . ALA C 1 248 ? 114.609 146.012 142.925 1.00 93.04 248 ALA B CA 1
ATOM 7531 C C . ALA C 1 248 ? 115.362 144.692 142.740 1.00 93.04 248 ALA B C 1
ATOM 7532 O O . ALA C 1 248 ? 115.630 144.234 141.629 1.00 93.04 248 ALA B O 1
ATOM 7534 N N . ALA C 1 249 ? 115.710 144.089 143.878 1.00 89.21 249 ALA B N 1
ATOM 7535 C CA . ALA C 1 249 ? 116.533 142.881 143.868 1.00 89.21 249 ALA B CA 1
ATOM 7536 C C . ALA C 1 249 ? 115.892 141.720 143.119 1.00 89.21 249 ALA B C 1
ATOM 7537 O O . ALA C 1 249 ? 116.596 141.067 142.329 1.00 89.21 249 ALA B O 1
ATOM 7539 N N . PRO C 1 250 ? 114.612 141.377 143.331 1.00 86.95 250 PRO B N 1
ATOM 7540 C CA . PRO C 1 250 ? 114.028 140.297 142.518 1.00 86.95 250 PRO B CA 1
ATOM 7541 C C . PRO C 1 250 ? 114.093 140.580 141.030 1.00 86.95 250 PRO B C 1
ATOM 7542 O O . PRO C 1 250 ? 114.419 139.680 140.247 1.00 86.95 250 PRO B O 1
ATOM 7546 N N . ALA C 1 251 ? 113.830 141.824 140.625 1.00 85.11 251 ALA B N 1
ATOM 7547 C CA . ALA C 1 251 ? 113.872 142.170 139.209 1.00 85.11 251 ALA B CA 1
ATOM 7548 C C . ALA C 1 251 ? 115.275 142.000 138.644 1.00 85.11 251 ALA B C 1
ATOM 7549 O O . ALA C 1 251 ? 115.462 141.386 137.587 1.00 85.11 251 ALA B O 1
ATOM 7551 N N . ARG C 1 252 ? 116.279 142.535 139.343 1.00 87.18 252 ARG B N 1
ATOM 7552 C CA . ARG C 1 252 ? 117.650 142.444 138.850 1.00 87.18 252 ARG B CA 1
ATOM 7553 C C . ARG C 1 252 ? 118.122 140.997 138.780 1.00 87.18 252 ARG B C 1
ATOM 7554 O O . ARG C 1 252 ? 118.723 140.581 137.780 1.00 87.18 252 ARG B O 1
ATOM 7562 N N . VAL C 1 253 ? 117.857 140.215 139.831 1.00 80.42 253 VAL B N 1
ATOM 7563 C CA . VAL C 1 253 ? 118.290 138.820 139.847 1.00 80.42 253 VAL B CA 1
ATOM 7564 C C . VAL C 1 253 ? 117.610 138.042 138.730 1.00 80.42 253 VAL B C 1
ATOM 7565 O O . VAL C 1 253 ? 118.255 137.277 138.003 1.00 80.42 253 VAL B O 1
ATOM 7569 N N . GLY C 1 254 ? 116.295 138.224 138.576 1.00 78.64 254 GLY B N 1
ATOM 7570 C CA . GLY C 1 254 ? 115.584 137.523 137.523 1.00 78.64 254 GLY B CA 1
ATOM 7571 C C . GLY C 1 254 ? 116.090 137.884 136.142 1.00 78.64 254 GLY B C 1
ATOM 7572 O O . GLY C 1 254 ? 116.289 137.008 135.298 1.00 78.64 254 GLY B O 1
ATOM 7573 N N . LEU C 1 255 ? 116.325 139.175 135.898 1.00 76.80 255 LEU B N 1
ATOM 7574 C CA . LEU C 1 255 ? 116.823 139.600 134.595 1.00 76.80 255 LEU B CA 1
ATOM 7575 C C . LEU C 1 255 ? 118.194 138.998 134.311 1.00 76.80 255 LEU B C 1
ATOM 7576 O O . LEU C 1 255 ? 118.439 138.474 133.217 1.00 76.80 255 LEU B O 1
ATOM 7581 N N . GLY C 1 256 ? 119.095 139.035 135.296 1.00 76.08 256 GLY B N 1
ATOM 7582 C CA . GLY C 1 256 ? 120.424 138.482 135.080 1.00 76.08 256 GLY B CA 1
ATOM 7583 C C . GLY C 1 256 ? 120.406 136.986 134.823 1.00 76.08 256 GLY B C 1
ATOM 7584 O O . GLY C 1 256 ? 121.041 136.493 133.882 1.00 76.08 256 GLY B O 1
ATOM 7585 N N . ILE C 1 257 ? 119.665 136.242 135.649 1.00 77.01 257 ILE B N 1
ATOM 7586 C CA . ILE C 1 257 ? 119.648 134.789 135.507 1.00 77.01 257 ILE B CA 1
ATOM 7587 C C . ILE C 1 257 ? 118.946 134.384 134.219 1.00 77.01 257 ILE B C 1
ATOM 7588 O O . ILE C 1 257 ? 119.345 133.420 133.557 1.00 77.01 257 ILE B O 1
ATOM 7593 N N . THR C 1 258 ? 117.901 135.113 133.826 1.00 73.30 258 THR B N 1
ATOM 7594 C CA . THR C 1 258 ? 117.220 134.771 132.589 1.00 73.30 258 THR B CA 1
ATOM 7595 C C . THR C 1 258 ? 118.071 135.113 131.375 1.00 73.30 258 THR B C 1
ATOM 7596 O O . THR C 1 258 ? 118.035 134.388 130.378 1.00 73.30 258 THR B O 1
ATOM 7600 N N . THR C 1 259 ? 118.867 136.185 131.442 1.00 74.10 259 THR B N 1
ATOM 7601 C CA . THR C 1 259 ? 119.794 136.466 130.350 1.00 74.10 259 THR B CA 1
ATOM 7602 C C . THR C 1 259 ? 120.868 135.390 130.240 1.00 74.10 259 THR B C 1
ATOM 7603 O O . THR C 1 259 ? 121.211 134.960 129.130 1.00 74.10 259 THR B O 1
ATOM 7607 N N . VAL C 1 260 ? 121.415 134.937 131.373 1.00 72.94 260 VAL B N 1
ATOM 7608 C CA . VAL C 1 260 ? 122.447 133.904 131.295 1.00 72.94 260 VAL B CA 1
ATOM 7609 C C . VAL C 1 260 ? 121.849 132.587 130.807 1.00 72.94 260 VAL B C 1
ATOM 7610 O O . VAL C 1 260 ? 122.483 131.852 130.039 1.00 72.94 260 VAL B O 1
ATOM 7614 N N . LEU C 1 261 ? 120.608 132.283 131.203 1.00 73.38 261 LEU B N 1
ATOM 7615 C CA . LEU C 1 261 ? 119.952 131.082 130.698 1.00 73.38 261 LEU B CA 1
ATOM 7616 C C . LEU C 1 261 ? 119.658 131.201 129.207 1.00 73.38 261 LEU B C 1
ATOM 7617 O O . LEU C 1 261 ? 119.750 130.213 128.472 1.00 73.38 261 LEU B O 1
ATOM 7622 N N . THR C 1 262 ? 119.288 132.398 128.746 1.00 75.89 262 THR B N 1
ATOM 7623 C CA . THR C 1 262 ? 119.045 132.597 127.323 1.00 75.89 262 THR B CA 1
ATOM 7624 C C . THR C 1 262 ? 120.322 132.404 126.518 1.00 75.89 262 THR B C 1
ATOM 7625 O O . THR C 1 262 ? 120.305 131.775 125.454 1.00 75.89 262 THR B O 1
ATOM 7629 N N . MET C 1 263 ? 121.443 132.932 127.012 1.00 73.82 263 MET B N 1
ATOM 7630 C CA . MET C 1 263 ? 122.717 132.692 126.340 1.00 73.82 263 MET B CA 1
ATOM 7631 C C . MET C 1 263 ? 123.069 131.209 126.343 1.00 73.82 263 MET B C 1
ATOM 7632 O O . MET C 1 263 ? 123.556 130.675 125.337 1.00 73.82 263 MET B O 1
ATOM 7637 N N . THR C 1 264 ? 122.823 130.524 127.463 1.00 76.07 264 THR B N 1
ATOM 7638 C CA . THR C 1 264 ? 123.126 129.099 127.538 1.00 76.07 264 THR B CA 1
ATOM 7639 C C . THR C 1 264 ? 122.299 128.298 126.539 1.00 76.07 264 THR B C 1
ATOM 7640 O O . THR C 1 264 ? 122.831 127.425 125.845 1.00 76.07 264 THR B O 1
ATOM 7644 N N . THR C 1 265 ? 120.999 128.585 126.440 1.00 79.60 265 THR B N 1
ATOM 7645 C CA . THR C 1 265 ? 120.166 127.835 125.505 1.00 79.60 265 THR B CA 1
ATOM 7646 C C . THR C 1 265 ? 120.463 128.214 124.058 1.00 79.60 265 THR B C 1
ATOM 7647 O O . THR C 1 265 ? 120.327 127.373 123.162 1.00 79.60 265 THR B O 1
ATOM 7651 N N . GLN C 1 266 ? 120.879 129.460 123.809 1.00 81.86 266 GLN B N 1
ATOM 7652 C CA . GLN C 1 266 ? 121.309 129.838 122.468 1.00 81.86 266 GLN B CA 1
ATOM 7653 C C . GLN C 1 266 ? 122.559 129.072 122.060 1.00 81.86 266 GLN B C 1
ATOM 7654 O O . GLN C 1 266 ? 122.677 128.623 120.914 1.00 81.86 266 GLN B O 1
ATOM 7660 N N . SER C 1 267 ? 123.508 128.919 122.985 1.00 83.75 267 SER B N 1
ATOM 7661 C CA . SER C 1 267 ? 124.694 128.119 122.696 1.00 83.75 267 SER B CA 1
ATOM 7662 C C . SER C 1 267 ? 124.340 126.647 122.516 1.00 83.75 267 SER B C 1
ATOM 7663 O O . SER C 1 267 ? 124.896 125.970 121.643 1.00 83.75 267 SER B O 1
ATOM 7666 N N . SER C 1 268 ? 123.418 126.134 123.334 1.00 83.42 268 SER B N 1
ATOM 7667 C CA . SER C 1 268 ? 123.077 124.716 123.286 1.00 83.42 268 SER B CA 1
ATOM 7668 C C . SER C 1 268 ? 122.338 124.354 122.003 1.00 83.42 268 SER B C 1
ATOM 7669 O O . SER C 1 268 ? 122.582 123.291 121.421 1.00 83.42 268 SER B O 1
ATOM 7672 N N . GLY C 1 269 ? 121.424 125.215 121.555 1.00 87.37 269 GLY B N 1
ATOM 7673 C CA . GLY C 1 269 ? 120.636 124.890 120.377 1.00 87.37 269 GLY B CA 1
ATOM 7674 C C . GLY C 1 269 ? 121.461 124.827 119.105 1.00 87.37 269 GLY B C 1
ATOM 7675 O O . GLY C 1 269 ? 121.224 123.978 118.242 1.00 87.37 269 GLY B O 1
ATOM 7676 N N . SER C 1 270 ? 122.440 125.722 118.971 1.00 87.56 270 SER B N 1
ATOM 7677 C CA . SER C 1 270 ? 123.284 125.750 117.783 1.00 87.56 270 SER B CA 1
ATOM 7678 C C . SER C 1 270 ? 124.281 124.602 117.739 1.00 87.56 270 SER B C 1
ATOM 7679 O O . SER C 1 270 ? 124.970 124.444 116.726 1.00 87.56 270 SER B O 1
ATOM 7682 N N . ARG C 1 271 ? 124.379 123.809 118.808 1.00 89.59 271 ARG B N 1
ATOM 7683 C CA . ARG C 1 271 ? 125.355 122.725 118.852 1.00 89.59 271 ARG B CA 1
ATOM 7684 C C . ARG C 1 271 ? 125.101 121.701 117.752 1.00 89.59 271 ARG B C 1
ATOM 7685 O O . ARG C 1 271 ? 126.047 121.140 117.185 1.00 89.59 271 ARG B O 1
ATOM 7693 N N . ALA C 1 272 ? 123.830 121.434 117.443 1.00 91.55 272 ALA B N 1
ATOM 7694 C CA . ALA C 1 272 ? 123.512 120.472 116.393 1.00 91.55 272 ALA B CA 1
ATOM 7695 C C . ALA C 1 272 ? 123.830 121.029 115.010 1.00 91.55 272 ALA B C 1
ATOM 7696 O O . ALA C 1 272 ? 124.358 120.311 114.153 1.00 91.55 272 ALA B O 1
ATOM 7698 N N . SER C 1 273 ? 123.510 122.303 114.772 1.00 89.23 273 SER B N 1
ATOM 7699 C CA . SER C 1 273 ? 123.709 122.885 113.448 1.00 89.23 273 SER B CA 1
ATOM 7700 C C . SER C 1 273 ? 125.186 122.943 113.077 1.00 89.23 273 SER B C 1
ATOM 7701 O O . SER C 1 273 ? 125.557 122.666 111.930 1.00 89.23 273 SER B O 1
ATOM 7704 N N . LEU C 1 274 ? 126.041 123.308 114.028 1.00 85.44 274 LEU B N 1
ATOM 7705 C CA . LEU C 1 274 ? 127.460 123.432 113.745 1.00 85.44 274 LEU B CA 1
ATOM 7706 C C . LEU C 1 274 ? 128.079 122.058 113.487 1.00 85.44 274 LEU B C 1
ATOM 7707 O O . LEU C 1 274 ? 127.608 121.047 114.014 1.00 85.44 274 LEU B O 1
ATOM 7712 N N . PRO C 1 275 ? 129.129 121.995 112.668 1.00 81.34 275 PRO B N 1
ATOM 7713 C CA . PRO C 1 275 ? 129.793 120.711 112.420 1.00 81.34 275 PRO B CA 1
ATOM 7714 C C . PRO C 1 275 ? 130.398 120.144 113.695 1.00 81.34 275 PRO B C 1
ATOM 7715 O O . PRO C 1 275 ? 130.826 120.878 114.588 1.00 81.34 275 PRO B O 1
ATOM 7719 N N . LYS C 1 276 ? 130.428 118.816 113.770 1.00 82.97 276 LYS B N 1
ATOM 7720 C CA . LYS C 1 276 ? 130.936 118.112 114.946 1.00 82.97 276 LYS B CA 1
ATOM 7721 C C . LYS C 1 276 ? 132.458 118.098 114.881 1.00 82.97 276 LYS B C 1
ATOM 7722 O O . LYS C 1 276 ? 133.075 117.175 114.346 1.00 82.97 276 LYS B O 1
ATOM 7728 N N . VAL C 1 277 ? 133.073 119.145 115.433 1.00 77.65 277 VAL B N 1
ATOM 7729 C CA . VAL C 1 277 ? 134.521 119.280 115.483 1.00 77.65 277 VAL B CA 1
ATOM 7730 C C . VAL C 1 277 ? 134.921 119.545 116.927 1.00 77.65 277 VAL B C 1
ATOM 7731 O O . VAL C 1 277 ? 134.138 120.060 117.727 1.00 77.65 277 VAL B O 1
ATOM 7735 N N . SER C 1 278 ? 136.160 119.186 117.259 1.00 79.39 278 SER B N 1
ATOM 7736 C CA . SER C 1 278 ? 136.628 119.237 118.637 1.00 79.39 278 SER B CA 1
ATOM 7737 C C . SER C 1 278 ? 137.719 120.268 118.889 1.00 79.39 278 SER B C 1
ATOM 7738 O O . SER C 1 278 ? 138.190 120.373 120.026 1.00 79.39 278 SER B O 1
ATOM 7741 N N . TYR C 1 279 ? 138.140 121.028 117.883 1.00 78.22 279 TYR B N 1
ATOM 7742 C CA . TYR C 1 279 ? 139.039 122.145 118.128 1.00 78.22 279 TYR B CA 1
ATOM 7743 C C . TYR C 1 279 ? 138.265 123.457 118.092 1.00 78.22 279 TYR B C 1
ATOM 7744 O O . TYR C 1 279 ? 137.233 123.574 117.425 1.00 78.22 279 TYR B O 1
ATOM 7753 N N . VAL C 1 280 ? 138.772 124.444 118.830 1.00 74.13 280 VAL B N 1
ATOM 7754 C CA . VAL C 1 280 ? 138.035 125.684 119.047 1.00 74.13 280 VAL B CA 1
ATOM 7755 C C . VAL C 1 280 ? 137.911 126.451 117.738 1.00 74.13 280 VAL B C 1
ATOM 7756 O O . VAL C 1 280 ? 138.894 126.640 117.010 1.00 74.13 280 VAL B O 1
ATOM 7760 N N . LYS C 1 281 ? 136.695 126.887 117.428 1.00 70.40 281 LYS B N 1
ATOM 7761 C CA . LYS C 1 281 ? 136.410 127.664 116.234 1.00 70.40 281 LYS B CA 1
ATOM 7762 C C . LYS C 1 281 ? 136.182 129.127 116.600 1.00 70.40 281 LYS B C 1
ATOM 7763 O O . LYS C 1 281 ? 136.143 129.505 117.772 1.00 70.40 281 LYS B O 1
ATOM 7769 N N . ALA C 1 282 ? 136.039 129.958 115.565 1.00 69.42 282 ALA B N 1
ATOM 7770 C CA . ALA C 1 282 ? 135.787 131.379 115.786 1.00 69.42 282 ALA B CA 1
ATOM 7771 C C . ALA C 1 282 ? 134.441 131.604 116.463 1.00 69.42 282 ALA B C 1
ATOM 7772 O O . ALA C 1 282 ? 134.290 132.522 117.277 1.00 69.42 282 ALA B O 1
ATOM 7774 N N . ILE C 1 283 ? 133.450 130.780 116.128 1.00 70.08 283 ILE B N 1
ATOM 7775 C CA . ILE C 1 283 ? 132.102 130.970 116.651 1.00 70.08 283 ILE B CA 1
ATOM 7776 C C . ILE C 1 283 ? 132.055 130.670 118.148 1.00 70.08 283 ILE B C 1
ATOM 7777 O O . ILE C 1 283 ? 131.369 131.361 118.918 1.00 70.08 283 ILE B O 1
ATOM 7782 N N . ASP C 1 284 ? 132.807 129.658 118.591 1.00 71.69 284 ASP B N 1
ATOM 7783 C CA . ASP C 1 284 ? 132.812 129.299 120.004 1.00 71.69 284 ASP B CA 1
ATOM 7784 C C . ASP C 1 284 ? 133.445 130.394 120.850 1.00 71.69 284 ASP B C 1
ATOM 7785 O O . ASP C 1 284 ? 133.017 130.631 121.984 1.00 71.69 284 ASP B O 1
ATOM 7790 N N . ILE C 1 285 ? 134.465 131.070 120.318 1.00 68.32 285 ILE B N 1
ATOM 7791 C CA . ILE C 1 285 ? 135.060 132.199 121.028 1.00 68.32 285 ILE B CA 1
ATOM 7792 C C . ILE C 1 285 ? 134.018 133.285 121.255 1.00 68.32 285 ILE B C 1
ATOM 7793 O O . ILE C 1 285 ? 133.902 133.841 122.353 1.00 68.32 285 ILE B O 1
ATOM 7798 N N . TRP C 1 286 ? 133.241 133.598 120.216 1.00 69.23 286 TRP B N 1
ATOM 7799 C CA . TRP C 1 286 ? 132.206 134.620 120.334 1.00 69.23 286 TRP B CA 1
ATOM 7800 C C . TRP C 1 286 ? 131.170 134.234 121.381 1.00 69.23 286 TRP B C 1
ATOM 7801 O O . TRP C 1 286 ? 130.787 135.053 122.229 1.00 69.23 286 TRP B O 1
ATOM 7812 N N . MET C 1 287 ? 130.704 132.983 121.339 1.00 72.59 287 MET B N 1
ATOM 7813 C CA . MET C 1 287 ? 129.689 132.557 122.299 1.00 72.59 287 MET B CA 1
ATOM 7814 C C . MET C 1 287 ? 130.232 132.566 123.724 1.00 72.59 287 MET B C 1
ATOM 7815 O O . MET C 1 287 ? 129.539 132.998 124.656 1.00 72.59 287 MET B O 1
ATOM 7820 N N . ALA C 1 288 ? 131.472 132.106 123.912 1.00 69.54 288 ALA B N 1
ATOM 7821 C CA . ALA C 1 288 ? 132.079 132.119 125.237 1.00 69.54 288 ALA B CA 1
ATOM 7822 C C . ALA C 1 288 ? 132.241 133.541 125.757 1.00 69.54 288 ALA B C 1
ATOM 7823 O O . ALA C 1 288 ? 132.008 133.804 126.941 1.00 69.54 288 ALA B O 1
ATOM 7825 N N . VAL C 1 289 ? 132.643 134.472 124.889 1.00 67.67 289 VAL B N 1
ATOM 7826 C CA . VAL C 1 289 ? 132.816 135.855 125.323 1.00 67.67 289 VAL B CA 1
ATOM 7827 C C . VAL C 1 289 ? 131.477 136.471 125.708 1.00 67.67 289 VAL B C 1
ATOM 7828 O O . VAL C 1 289 ? 131.382 137.203 126.699 1.00 67.67 289 VAL B O 1
ATOM 7832 N N . CYS C 1 290 ? 130.423 136.196 124.936 1.00 69.26 290 CYS B N 1
ATOM 7833 C CA . CYS C 1 290 ? 129.108 136.723 125.297 1.00 69.26 290 CYS B CA 1
ATOM 7834 C C . CYS C 1 290 ? 128.633 136.159 126.632 1.00 69.26 290 CYS B C 1
ATOM 7835 O O . CYS C 1 290 ? 128.093 136.893 127.475 1.00 69.26 290 CYS B O 1
ATOM 7838 N N . LEU C 1 291 ? 128.831 134.854 126.845 1.00 65.90 291 LEU B N 1
ATOM 7839 C CA . LEU C 1 291 ? 128.466 134.254 128.125 1.00 65.90 291 LEU B CA 1
ATOM 7840 C C . LEU C 1 291 ? 129.269 134.867 129.266 1.00 65.90 291 LEU B C 1
ATOM 7841 O O . LEU C 1 291 ? 128.733 135.112 130.355 1.00 65.90 291 LEU B O 1
ATOM 7846 N N . LEU C 1 292 ? 130.556 135.131 129.030 1.00 66.49 292 LEU B N 1
ATOM 7847 C CA . LEU C 1 292 ? 131.388 135.765 130.044 1.00 66.49 292 LEU B CA 1
ATOM 7848 C C . LEU C 1 292 ? 130.900 137.175 130.350 1.00 66.49 292 LEU B C 1
ATOM 7849 O O . LEU C 1 292 ? 130.927 137.606 131.505 1.00 66.49 292 LEU B O 1
ATOM 7854 N N . PHE C 1 293 ? 130.457 137.907 129.325 1.00 67.15 293 PHE B N 1
ATOM 7855 C CA . PHE C 1 293 ? 129.916 139.245 129.545 1.00 67.15 293 PHE B CA 1
ATOM 7856 C C . PHE C 1 293 ? 128.664 139.199 130.409 1.00 67.15 293 PHE B C 1
ATOM 7857 O O . PHE C 1 293 ? 128.508 140.004 131.336 1.00 67.15 293 PHE B O 1
ATOM 7865 N N . VAL C 1 294 ? 127.756 138.266 130.115 1.00 66.19 294 VAL B N 1
ATOM 7866 C CA . VAL C 1 294 ? 126.535 138.154 130.913 1.00 66.19 294 VAL B CA 1
ATOM 7867 C C . VAL C 1 294 ? 126.871 137.784 132.355 1.00 66.19 294 VAL B C 1
ATOM 7868 O O . VAL C 1 294 ? 126.315 138.351 133.311 1.00 66.19 294 VAL B O 1
ATOM 7872 N N . PHE C 1 295 ? 127.790 136.832 132.534 1.00 70.78 295 PHE B N 1
ATOM 7873 C CA . PHE C 1 295 ? 128.220 136.455 133.877 1.00 70.78 295 PHE B CA 1
ATOM 7874 C C . PHE C 1 295 ? 128.833 137.639 134.614 1.00 70.78 295 PHE B C 1
ATOM 7875 O O . PHE C 1 295 ? 128.587 137.836 135.808 1.00 70.78 295 PHE B O 1
ATOM 7883 N N . SER C 1 296 ? 129.665 138.420 133.922 1.00 74.78 296 SER B N 1
ATOM 7884 C CA . SER C 1 296 ? 130.296 139.575 134.547 1.00 74.78 296 SER B CA 1
ATOM 7885 C C . SER C 1 296 ? 129.260 140.609 134.959 1.00 74.78 296 SER B C 1
ATOM 7886 O O . SER C 1 296 ? 129.392 141.241 136.011 1.00 74.78 296 SER B O 1
ATOM 7889 N N . ALA C 1 297 ? 128.222 140.797 134.142 1.00 75.18 297 ALA B N 1
ATOM 7890 C CA . ALA C 1 297 ? 127.151 141.716 134.516 1.00 75.18 297 ALA B CA 1
ATOM 7891 C C . ALA C 1 297 ? 126.445 141.246 135.783 1.00 75.18 297 ALA B C 1
ATOM 7892 O O . ALA C 1 297 ? 126.189 142.038 136.703 1.00 75.18 297 ALA B O 1
ATOM 7894 N N . LEU C 1 298 ? 126.134 139.950 135.855 1.00 73.46 298 LEU B N 1
ATOM 7895 C CA . LEU C 1 298 ? 125.466 139.433 137.047 1.00 73.46 298 LEU B CA 1
ATOM 7896 C C . LEU C 1 298 ? 126.360 139.555 138.279 1.00 73.46 298 LEU B C 1
ATOM 7897 O O . LEU C 1 298 ? 125.887 139.899 139.370 1.00 73.46 298 LEU B O 1
ATOM 7902 N N . LEU C 1 299 ? 127.657 139.286 138.121 1.00 77.38 299 LEU B N 1
ATOM 7903 C CA . LEU C 1 299 ? 128.588 139.415 139.239 1.00 77.38 299 LEU B CA 1
ATOM 7904 C C . LEU C 1 299 ? 128.722 140.867 139.684 1.00 77.38 299 LEU B C 1
ATOM 7905 O O . LEU C 1 299 ? 128.845 141.146 140.883 1.00 77.38 299 LEU B O 1
ATOM 7910 N N . GLU C 1 300 ? 128.710 141.804 138.733 1.00 83.02 300 GLU B N 1
ATOM 7911 C CA . GLU C 1 300 ? 128.733 143.218 139.089 1.00 83.02 300 GLU B CA 1
ATOM 7912 C C . GLU C 1 300 ? 127.507 143.588 139.905 1.00 83.02 300 GLU B C 1
ATOM 7913 O O . GLU C 1 300 ? 127.609 144.317 140.900 1.00 83.02 300 GLU B O 1
ATOM 7919 N N . TYR C 1 301 ? 126.331 143.103 139.495 1.00 83.42 301 TYR B N 1
ATOM 7920 C CA . TYR C 1 301 ? 125.136 143.372 140.288 1.00 83.42 301 TYR B CA 1
ATOM 7921 C C . TYR C 1 301 ? 125.253 142.769 141.681 1.00 83.42 301 TYR B C 1
ATOM 7922 O O . TYR C 1 301 ? 124.815 143.374 142.667 1.00 83.42 301 TYR B O 1
ATOM 7931 N N . ALA C 1 302 ? 125.813 141.562 141.780 1.00 83.45 302 ALA B N 1
ATOM 7932 C CA . ALA C 1 302 ? 125.984 140.938 143.089 1.00 83.45 302 ALA B CA 1
ATOM 7933 C C . ALA C 1 302 ? 126.891 141.774 143.983 1.00 83.45 302 ALA B C 1
ATOM 7934 O O . ALA C 1 302 ? 126.608 141.956 145.173 1.00 83.45 302 ALA B O 1
ATOM 7936 N N . ALA C 1 303 ? 127.987 142.290 143.424 1.00 86.72 303 ALA B N 1
ATOM 7937 C CA . ALA C 1 303 ? 128.876 143.156 144.194 1.00 86.72 303 ALA B CA 1
ATOM 7938 C C . ALA C 1 303 ? 128.165 144.433 144.625 1.00 86.72 303 ALA B C 1
ATOM 7939 O O . ALA C 1 303 ? 128.334 144.894 145.762 1.00 86.72 303 ALA B O 1
ATOM 7941 N N . VAL C 1 304 ? 127.368 145.020 143.728 1.00 90.15 304 VAL B N 1
ATOM 7942 C CA . VAL C 1 304 ? 126.627 146.234 144.066 1.00 90.15 304 VAL B CA 1
ATOM 7943 C C . VAL C 1 304 ? 125.669 145.966 145.220 1.00 90.15 304 VAL B C 1
ATOM 7944 O O . VAL C 1 304 ? 125.572 146.755 146.168 1.00 90.15 304 VAL B O 1
ATOM 7948 N N . ASN C 1 305 ? 124.946 144.847 145.154 1.00 92.46 305 ASN B N 1
ATOM 7949 C CA . ASN C 1 305 ? 124.004 144.508 146.216 1.00 92.46 305 ASN B CA 1
ATOM 7950 C C . ASN C 1 305 ? 124.723 144.248 147.532 1.00 92.46 305 ASN B C 1
ATOM 7951 O O . ASN C 1 305 ? 124.249 144.659 148.597 1.00 92.46 305 ASN B O 1
ATOM 7956 N N . PHE C 1 306 ? 125.868 143.562 147.481 1.00 98.92 306 PHE B N 1
ATOM 7957 C CA . PHE C 1 306 ? 126.624 143.301 148.702 1.00 98.92 306 PHE B CA 1
ATOM 7958 C C . PHE C 1 306 ? 127.108 144.597 149.340 1.00 98.92 306 PHE B C 1
ATOM 7959 O O . PHE C 1 306 ? 127.042 144.756 150.564 1.00 98.92 306 PHE B O 1
ATOM 7967 N N . VAL C 1 307 ? 127.603 145.533 148.528 1.00 102.26 307 VAL B N 1
ATOM 7968 C CA . VAL C 1 307 ? 128.080 146.801 149.074 1.00 102.26 307 VAL B CA 1
ATOM 7969 C C . VAL C 1 307 ? 126.920 147.617 149.636 1.00 102.26 307 VAL B C 1
ATOM 7970 O O . VAL C 1 307 ? 127.020 148.188 150.729 1.00 102.26 307 VAL B O 1
ATOM 7974 N N . SER C 1 308 ? 125.801 147.679 148.910 1.00 102.87 308 SER B N 1
ATOM 7975 C CA . SER C 1 308 ? 124.690 148.523 149.337 1.00 102.87 308 SER B CA 1
ATOM 7976 C C . SER C 1 308 ? 123.974 147.959 150.558 1.00 102.87 308 SER B C 1
ATOM 7977 O O . SER C 1 308 ? 123.458 148.727 151.377 1.00 102.87 308 SER B O 1
ATOM 7980 N N . ARG C 1 309 ? 123.951 146.628 150.665 1.00 108.52 309 ARG B N 1
ATOM 7981 C CA . ARG C 1 309 ? 123.364 145.982 151.866 1.00 108.52 309 ARG B CA 1
ATOM 7982 C C . ARG C 1 309 ? 124.436 146.002 152.957 1.00 108.52 309 ARG B C 1
ATOM 7983 O O . ARG C 1 309 ? 124.075 145.890 154.145 1.00 108.52 309 ARG B O 1
ATOM 7991 N N . GLN C 1 310 ? 125.704 146.158 152.561 1.00 118.13 310 GLN B N 1
ATOM 7992 C CA . GLN C 1 310 ? 126.806 146.257 153.553 1.00 118.13 310 GLN B CA 1
ATOM 7993 C C . GLN C 1 310 ? 126.567 147.509 154.398 1.00 118.13 310 GLN B C 1
ATOM 7994 O O . GLN C 1 310 ? 126.780 147.441 155.623 1.00 118.13 310 GLN B O 1
ATOM 8000 N N . MET C 1 322 ? 125.287 158.404 160.363 1.00 135.22 383 MET B N 1
ATOM 8001 C CA . MET C 1 322 ? 124.911 157.915 159.042 1.00 135.22 383 MET B CA 1
ATOM 8002 C C . MET C 1 322 ? 126.110 157.344 158.293 1.00 135.22 383 MET B C 1
ATOM 8003 O O . MET C 1 322 ? 127.226 157.849 158.409 1.00 135.22 383 MET B O 1
ATOM 8008 N N . ARG C 1 323 ? 125.871 156.283 157.528 1.00 132.67 384 ARG B N 1
ATOM 8009 C CA . ARG C 1 323 ? 126.898 155.615 156.733 1.00 132.67 384 ARG B CA 1
ATOM 8010 C C . ARG C 1 323 ? 126.418 155.437 155.300 1.00 132.67 384 ARG B C 1
ATOM 8011 O O . ARG C 1 323 ? 126.574 154.381 154.683 1.00 132.67 384 ARG B O 1
ATOM 8019 N N . LYS C 1 324 ? 125.826 156.498 154.748 1.00 129.64 385 LYS B N 1
ATOM 8020 C CA . LYS C 1 324 ? 125.301 156.466 153.390 1.00 129.64 385 LYS B CA 1
ATOM 8021 C C . LYS C 1 324 ? 126.392 156.487 152.328 1.00 129.64 385 LYS B C 1
ATOM 8022 O O . LYS C 1 324 ? 126.076 156.336 151.143 1.00 129.64 385 LYS B O 1
ATOM 8028 N N . LEU C 1 325 ? 127.657 156.683 152.714 1.00 124.85 386 LEU B N 1
ATOM 8029 C CA . LEU C 1 325 ? 128.737 156.674 151.731 1.00 124.85 386 LEU B CA 1
ATOM 8030 C C . LEU C 1 325 ? 128.849 155.324 151.035 1.00 124.85 386 LEU B C 1
ATOM 8031 O O . LEU C 1 325 ? 129.280 155.258 149.878 1.00 124.85 386 LEU B O 1
ATOM 8036 N N . PHE C 1 326 ? 128.473 154.240 151.720 1.00 122.27 387 PHE B N 1
ATOM 8037 C CA . PHE C 1 326 ? 128.424 152.937 151.065 1.00 122.27 387 PHE B CA 1
ATOM 8038 C C . PHE C 1 326 ? 127.391 152.927 149.946 1.00 122.27 387 PHE B C 1
ATOM 8039 O O . PHE C 1 326 ? 127.632 152.359 148.875 1.00 122.27 387 PHE B O 1
ATOM 8047 N N . ILE C 1 327 ? 126.233 153.551 150.174 1.00 118.54 388 ILE B N 1
ATOM 8048 C CA . ILE C 1 327 ? 125.259 153.710 149.097 1.00 118.54 388 ILE B CA 1
ATOM 8049 C C . ILE C 1 327 ? 125.831 154.596 147.998 1.00 118.54 388 ILE B C 1
ATOM 8050 O O . ILE C 1 327 ? 125.614 154.352 146.804 1.00 118.54 388 ILE B O 1
ATOM 8055 N N . GLN C 1 328 ? 126.580 155.634 148.383 1.00 117.75 389 GLN B N 1
ATOM 8056 C CA . GLN C 1 328 ? 127.246 156.475 147.394 1.00 117.75 389 GLN B CA 1
ATOM 8057 C C . GLN C 1 328 ? 128.271 155.682 146.595 1.00 117.75 389 GLN B C 1
ATOM 8058 O O . GLN C 1 328 ? 128.412 155.887 145.385 1.00 117.75 389 GLN B O 1
ATOM 8064 N N . ARG C 1 329 ? 128.969 154.748 147.241 1.00 114.65 390 ARG B N 1
ATOM 8065 C CA . ARG C 1 329 ? 129.934 153.925 146.523 1.00 114.65 390 ARG B CA 1
ATOM 8066 C C . ARG C 1 329 ? 129.239 152.930 145.599 1.00 114.65 390 ARG B C 1
ATOM 8067 O O . ARG C 1 329 ? 129.734 152.648 144.503 1.00 114.65 390 ARG B O 1
ATOM 8075 N N . ALA C 1 330 ? 128.091 152.394 146.019 1.00 108.62 391 ALA B N 1
ATOM 8076 C CA . ALA C 1 330 ? 127.311 151.539 145.129 1.00 108.62 391 ALA B CA 1
ATOM 8077 C C . ALA C 1 330 ? 126.826 152.317 143.913 1.00 108.62 391 ALA B C 1
ATOM 8078 O O . ALA C 1 330 ? 126.845 151.805 142.786 1.00 108.62 391 ALA B O 1
ATOM 8080 N N . LYS C 1 331 ? 126.387 153.561 144.123 1.00 107.33 392 LYS B N 1
ATOM 8081 C CA . LYS C 1 331 ? 125.992 154.405 143.001 1.00 107.33 392 LYS B CA 1
ATOM 8082 C C . LYS C 1 331 ? 127.174 154.683 142.083 1.00 107.33 392 LYS B C 1
ATOM 8083 O O . LYS C 1 331 ? 127.020 154.714 140.858 1.00 107.33 392 LYS B O 1
ATOM 8089 N N . LYS C 1 332 ? 128.360 154.899 142.656 1.00 105.76 393 LYS B N 1
ATOM 8090 C CA . LYS C 1 332 ? 129.551 155.093 141.833 1.00 105.76 393 LYS B CA 1
ATOM 8091 C C . LYS C 1 332 ? 129.862 153.850 141.009 1.00 105.76 393 LYS B C 1
ATOM 8092 O O . LYS C 1 332 ? 130.234 153.952 139.835 1.00 105.76 393 LYS B O 1
ATOM 8098 N N . ILE C 1 333 ? 129.728 152.668 141.613 1.00 97.49 394 ILE B N 1
ATOM 8099 C CA . ILE C 1 333 ? 129.975 151.428 140.881 1.00 97.49 394 ILE B CA 1
ATOM 8100 C C . ILE C 1 333 ? 128.978 151.277 139.739 1.00 97.49 394 ILE B C 1
ATOM 8101 O O . ILE C 1 333 ? 129.346 150.895 138.621 1.00 97.49 394 ILE B O 1
ATOM 8106 N N . ASP C 1 334 ? 127.702 151.571 140.001 1.00 96.86 395 ASP B N 1
ATOM 8107 C CA . ASP C 1 334 ? 126.698 151.504 138.941 1.00 96.86 395 ASP B CA 1
ATOM 8108 C C . ASP C 1 334 ? 126.995 152.504 137.830 1.00 96.86 395 ASP B C 1
ATOM 8109 O O . ASP C 1 334 ? 126.866 152.181 136.645 1.00 96.86 395 ASP B O 1
ATOM 8114 N N . LYS C 1 335 ? 127.400 153.723 138.194 1.00 99.28 396 LYS B N 1
ATOM 8115 C CA . LYS C 1 335 ? 127.736 154.729 137.190 1.00 99.28 396 LYS B CA 1
ATOM 8116 C C . LYS C 1 335 ? 128.920 154.288 136.339 1.00 99.28 396 LYS B C 1
ATOM 8117 O O . LYS C 1 335 ? 128.918 154.474 135.116 1.00 99.28 396 LYS B O 1
ATOM 8123 N N . ILE C 1 336 ? 129.944 153.710 136.968 1.00 94.94 397 ILE B N 1
ATOM 8124 C CA . ILE C 1 336 ? 131.109 153.245 136.218 1.00 94.94 397 ILE B CA 1
ATOM 8125 C C . ILE C 1 336 ? 130.717 152.110 135.281 1.00 94.94 397 ILE B C 1
ATOM 8126 O O . ILE C 1 336 ? 131.075 152.108 134.098 1.00 94.94 397 ILE B O 1
ATOM 8131 N N . SER C 1 337 ? 129.959 151.135 135.791 1.00 90.03 398 SER B N 1
ATOM 8132 C CA . SER C 1 337 ? 129.553 150.000 134.971 1.00 90.03 398 SER B CA 1
ATOM 8133 C C . SER C 1 337 ? 128.545 150.389 133.898 1.00 90.03 398 SER B C 1
ATOM 8134 O O . SER C 1 337 ? 128.336 149.620 132.954 1.00 90.03 398 SER B O 1
ATOM 8137 N N . ARG C 1 338 ? 127.912 151.557 134.026 1.00 93.39 399 ARG B N 1
ATOM 8138 C CA . ARG C 1 338 ? 127.003 152.024 132.986 1.00 93.39 399 ARG B CA 1
ATOM 8139 C C . ARG C 1 338 ? 127.738 152.233 131.669 1.00 93.39 399 ARG B C 1
ATOM 8140 O O . ARG C 1 338 ? 127.216 151.903 130.598 1.00 93.39 399 ARG B O 1
ATOM 8148 N N . ILE C 1 339 ? 128.953 152.778 131.728 1.00 88.37 400 ILE B N 1
ATOM 8149 C CA . ILE C 1 339 ? 129.735 153.088 130.537 1.00 88.37 400 ILE B CA 1
ATOM 8150 C C . ILE C 1 339 ? 130.951 152.192 130.385 1.00 88.37 400 ILE B C 1
ATOM 8151 O O . ILE C 1 339 ? 131.685 152.332 129.398 1.00 88.37 400 ILE B O 1
ATOM 8156 N N . GLY C 1 340 ? 131.199 151.286 131.327 1.00 86.91 401 GLY B N 1
ATOM 8157 C CA . GLY C 1 340 ? 132.321 150.382 131.188 1.00 86.91 401 GLY B CA 1
ATOM 8158 C C . GLY C 1 340 ? 132.024 149.193 130.299 1.00 86.91 401 GLY B C 1
ATOM 8159 O O . GLY C 1 340 ? 132.794 148.884 129.386 1.00 86.91 401 GLY B O 1
ATOM 8160 N N . PHE C 1 341 ? 130.908 148.515 130.565 1.00 81.83 402 PHE B N 1
ATOM 8161 C CA . PHE C 1 341 ? 130.537 147.351 129.761 1.00 81.83 402 PHE B CA 1
ATOM 8162 C C . PHE C 1 341 ? 130.310 147.682 128.291 1.00 81.83 402 PHE B C 1
ATOM 8163 O O . PHE C 1 341 ? 130.804 146.928 127.435 1.00 81.83 402 PHE B O 1
ATOM 8171 N N . PRO C 1 342 ? 129.572 148.738 127.916 1.00 82.75 403 PRO B N 1
ATOM 8172 C CA . PRO C 1 342 ? 129.446 149.037 126.478 1.00 82.75 403 PRO B CA 1
ATOM 8173 C C . PRO C 1 342 ? 130.777 149.293 125.794 1.00 82.75 403 PRO B C 1
ATOM 8174 O O . PRO C 1 342 ? 130.998 148.810 124.676 1.00 82.75 403 PRO B O 1
ATOM 8178 N N . MET C 1 343 ? 131.684 150.027 126.443 1.00 85.36 404 MET B N 1
ATOM 8179 C CA . MET C 1 343 ? 132.980 150.304 125.831 1.00 85.36 404 MET B CA 1
ATOM 8180 C C . MET C 1 343 ? 133.819 149.038 125.711 1.00 85.36 404 MET B C 1
ATOM 8181 O O . MET C 1 343 ? 134.489 148.828 124.693 1.00 85.36 404 MET B O 1
ATOM 8186 N N . ALA C 1 344 ? 133.803 148.187 126.740 1.00 79.09 405 ALA B N 1
ATOM 8187 C CA . ALA C 1 344 ? 134.538 146.927 126.663 1.00 79.09 405 ALA B CA 1
ATOM 8188 C C . ALA C 1 344 ? 133.983 146.034 125.561 1.00 79.09 405 ALA B C 1
ATOM 8189 O O . ALA C 1 344 ? 134.744 145.395 124.823 1.00 79.09 405 ALA B O 1
ATOM 8191 N N . PHE C 1 345 ? 132.656 145.981 125.431 1.00 76.06 406 PHE B N 1
ATOM 8192 C CA . PHE C 1 345 ? 132.049 145.184 124.373 1.00 76.06 406 PHE B CA 1
ATOM 8193 C C . PHE C 1 345 ? 132.409 145.735 123.001 1.00 76.06 406 PHE B C 1
ATOM 8194 O O . PHE C 1 345 ? 132.663 144.968 122.066 1.00 76.06 406 PHE B O 1
ATOM 8202 N N . LEU C 1 346 ? 132.433 147.062 122.857 1.00 79.67 407 LEU B N 1
ATOM 8203 C CA . LEU C 1 346 ? 132.830 147.659 121.586 1.00 79.67 407 LEU B CA 1
ATOM 8204 C C . LEU C 1 346 ? 134.287 147.353 121.260 1.00 79.67 407 LEU B C 1
ATOM 8205 O O . LEU C 1 346 ? 134.622 147.076 120.104 1.00 79.67 407 LEU B O 1
ATOM 8210 N N . ILE C 1 347 ? 135.165 147.401 122.264 1.00 79.19 408 ILE B N 1
ATOM 8211 C CA . ILE C 1 347 ? 136.572 147.073 122.038 1.00 79.19 408 ILE B CA 1
ATOM 8212 C C . ILE C 1 347 ? 136.711 145.621 121.598 1.00 79.19 408 ILE B C 1
ATOM 8213 O O . ILE C 1 347 ? 137.457 145.304 120.662 1.00 79.19 408 ILE B O 1
ATOM 8218 N N . PHE C 1 348 ? 135.987 144.716 122.263 1.00 74.70 409 PHE B N 1
ATOM 8219 C CA . PHE C 1 348 ? 136.029 143.312 121.868 1.00 74.70 409 PHE B CA 1
ATOM 8220 C C . PHE C 1 348 ? 135.497 143.118 120.455 1.00 74.70 409 PHE B C 1
ATOM 8221 O O . PHE C 1 348 ? 136.060 142.342 119.675 1.00 74.70 409 PHE B O 1
ATOM 8229 N N . ASN C 1 349 ? 134.406 143.803 120.112 1.00 75.95 410 ASN B N 1
ATOM 8230 C CA . ASN C 1 349 ? 133.803 143.647 118.797 1.00 75.95 410 ASN B CA 1
ATOM 8231 C C . ASN C 1 349 ? 134.653 144.266 117.698 1.00 75.95 410 ASN B C 1
ATOM 8232 O O . ASN C 1 349 ? 134.554 143.843 116.543 1.00 75.95 410 ASN B O 1
ATOM 8237 N N . MET C 1 350 ? 135.480 145.256 118.026 1.00 84.01 411 MET B N 1
ATOM 8238 C CA . MET C 1 350 ? 136.406 145.809 117.048 1.00 84.01 411 MET B CA 1
ATOM 8239 C C . MET C 1 350 ? 137.676 144.982 116.923 1.00 84.01 411 MET B C 1
ATOM 8240 O O . MET C 1 350 ? 138.302 144.982 115.858 1.00 84.01 411 MET B O 1
ATOM 8245 N N . PHE C 1 351 ? 138.076 144.283 117.987 1.00 80.02 412 PHE B N 1
ATOM 8246 C CA . PHE C 1 351 ? 139.211 143.373 117.871 1.00 80.02 412 PHE B CA 1
ATOM 8247 C C . PHE C 1 351 ? 138.829 142.107 117.113 1.00 80.02 412 PHE B C 1
ATOM 8248 O O . PHE C 1 351 ? 139.593 141.632 116.266 1.00 80.02 412 PHE B O 1
ATOM 8256 N N . TYR C 1 352 ? 137.645 141.558 117.398 1.00 71.81 413 TYR B N 1
ATOM 8257 C CA . TYR C 1 352 ? 137.263 140.253 116.865 1.00 71.81 413 TYR B CA 1
ATOM 8258 C C . TYR C 1 352 ? 137.143 140.278 115.345 1.00 71.81 413 TYR B C 1
ATOM 8259 O O . TYR C 1 352 ? 137.751 139.456 114.647 1.00 71.81 413 TYR B O 1
ATOM 8268 N N . TRP C 1 353 ? 136.362 141.221 114.812 1.00 73.00 414 TRP B N 1
ATOM 8269 C CA . TRP C 1 353 ? 136.145 141.256 113.370 1.00 73.00 414 TRP B CA 1
ATOM 8270 C C . TRP C 1 353 ? 137.408 141.656 112.622 1.00 73.00 414 TRP B C 1
ATOM 8271 O O . TRP C 1 353 ? 137.637 141.183 111.506 1.00 73.00 414 TRP B O 1
ATOM 8282 N N . ILE C 1 354 ? 138.239 142.511 113.218 1.00 77.01 415 ILE B N 1
ATOM 8283 C CA . ILE C 1 354 ? 139.493 142.888 112.574 1.00 77.01 415 ILE B CA 1
ATOM 8284 C C . ILE C 1 354 ? 140.452 141.703 112.526 1.00 77.01 415 ILE B C 1
ATOM 8285 O O . ILE C 1 354 ? 141.125 141.477 111.513 1.00 77.01 415 ILE B O 1
ATOM 8290 N N . ILE C 1 355 ? 140.526 140.920 113.606 1.00 73.95 416 ILE B N 1
ATOM 8291 C CA . ILE C 1 355 ? 141.481 139.817 113.635 1.00 73.95 416 ILE B CA 1
ATOM 8292 C C . ILE C 1 355 ? 140.982 138.632 112.816 1.00 73.95 416 ILE B C 1
ATOM 8293 O O . ILE C 1 355 ? 141.784 137.812 112.353 1.00 73.95 416 ILE B O 1
ATOM 8298 N N . TYR C 1 356 ? 139.667 138.507 112.619 1.00 72.58 417 TYR B N 1
ATOM 8299 C CA . TYR C 1 356 ? 139.147 137.364 111.879 1.00 72.58 417 TYR B CA 1
ATOM 8300 C C . TYR C 1 356 ? 138.792 137.666 110.429 1.00 72.58 417 TYR B C 1
ATOM 8301 O O . TYR C 1 356 ? 138.622 136.725 109.648 1.00 72.58 417 TYR B O 1
ATOM 8310 N N . LYS C 1 357 ? 138.671 138.938 110.044 1.00 75.58 418 LYS B N 1
ATOM 8311 C CA . LYS C 1 357 ? 138.352 139.293 108.670 1.00 75.58 418 LYS B CA 1
ATOM 8312 C C . LYS C 1 357 ? 139.481 140.001 107.939 1.00 75.58 418 LYS B C 1
ATOM 8313 O O . LYS C 1 357 ? 139.527 139.940 106.706 1.00 75.58 418 LYS B O 1
ATOM 8319 N N . ILE C 1 358 ? 140.385 140.663 108.654 1.00 79.48 419 ILE B N 1
ATOM 8320 C CA . ILE C 1 358 ? 141.485 141.379 108.024 1.00 79.48 419 ILE B CA 1
ATOM 8321 C C . ILE C 1 358 ? 142.817 140.757 108.428 1.00 79.48 419 ILE B C 1
ATOM 8322 O O . ILE C 1 358 ? 143.023 140.385 109.583 1.00 79.48 419 ILE B O 1
ATOM 8327 N N . MET D 1 8 ? 160.454 92.612 70.199 1.00 139.95 8 MET C N 1
ATOM 8328 C CA . MET D 1 8 ? 160.693 91.961 71.482 1.00 139.95 8 MET C CA 1
ATOM 8329 C C . MET D 1 8 ? 159.416 91.308 72.002 1.00 139.95 8 MET C C 1
ATOM 8330 O O . MET D 1 8 ? 159.430 90.147 72.412 1.00 139.95 8 MET C O 1
ATOM 8335 N N . SER D 1 9 ? 158.316 92.067 71.970 1.00 139.07 9 SER C N 1
ATOM 8336 C CA . SER D 1 9 ? 156.990 91.589 72.347 1.00 139.07 9 SER C CA 1
ATOM 8337 C C . SER D 1 9 ? 156.991 90.964 73.738 1.00 139.07 9 SER C C 1
ATOM 8338 O O . SER D 1 9 ? 156.961 89.732 73.862 1.00 139.07 9 SER C O 1
ATOM 8341 N N . PRO D 1 10 ? 157.046 91.772 74.801 1.00 137.49 10 PRO C N 1
ATOM 8342 C CA . PRO D 1 10 ? 157.071 91.197 76.157 1.00 137.49 10 PRO C CA 1
ATOM 8343 C C . PRO D 1 10 ? 155.886 90.297 76.463 1.00 137.49 10 PRO C C 1
ATOM 8344 O O . PRO D 1 10 ? 156.034 89.343 77.236 1.00 137.49 10 PRO C O 1
ATOM 8348 N N . SER D 1 11 ? 154.714 90.573 75.885 1.00 134.29 11 SER C N 1
ATOM 8349 C CA . SER D 1 11 ? 153.555 89.716 76.122 1.00 134.29 11 SER C CA 1
ATOM 8350 C C . SER D 1 11 ? 153.809 88.297 75.629 1.00 134.29 11 SER C C 1
ATOM 8351 O O . SER D 1 11 ? 153.489 87.323 76.322 1.00 134.29 11 SER C O 1
ATOM 8354 N N . ASP D 1 12 ? 154.389 88.159 74.434 1.00 138.66 12 ASP C N 1
ATOM 8355 C CA . ASP D 1 12 ? 154.744 86.834 73.936 1.00 138.66 12 ASP C CA 1
ATOM 8356 C C . ASP D 1 12 ? 155.830 86.198 74.794 1.00 138.66 12 ASP C C 1
ATOM 8357 O O . ASP D 1 12 ? 155.800 84.987 75.048 1.00 138.66 12 ASP C O 1
ATOM 8362 N N . PHE D 1 13 ? 156.799 86.996 75.248 1.00 137.43 13 PHE C N 1
ATOM 8363 C CA . PHE D 1 13 ? 157.816 86.474 76.154 1.00 137.43 13 PHE C CA 1
ATOM 8364 C C . PHE D 1 13 ? 157.197 86.021 77.470 1.00 137.43 13 PHE C C 1
ATOM 8365 O O . PHE D 1 13 ? 157.599 84.996 78.032 1.00 137.43 13 PHE C O 1
ATOM 8373 N N . LEU D 1 14 ? 156.223 86.777 77.983 1.00 134.26 14 LEU C N 1
ATOM 8374 C CA . LEU D 1 14 ? 155.531 86.363 79.199 1.00 134.26 14 LEU C CA 1
ATOM 8375 C C . LEU D 1 14 ? 154.774 85.059 78.986 1.00 134.26 14 LEU C C 1
ATOM 8376 O O . LEU D 1 14 ? 154.772 84.184 79.860 1.00 134.26 14 LEU C O 1
ATOM 8381 N N . ASP D 1 15 ? 154.119 84.912 77.832 1.00 137.98 15 ASP C N 1
ATOM 8382 C CA . ASP D 1 15 ? 153.415 83.667 77.537 1.00 137.98 15 ASP C CA 1
ATOM 8383 C C . ASP D 1 15 ? 154.383 82.494 77.449 1.00 137.98 15 ASP C C 1
ATOM 8384 O O . ASP D 1 15 ? 154.080 81.391 77.918 1.00 137.98 15 ASP C O 1
ATOM 8389 N N . LYS D 1 16 ? 155.549 82.709 76.836 1.00 138.77 16 LYS C N 1
ATOM 8390 C CA . LYS D 1 16 ? 156.550 81.649 76.757 1.00 138.77 16 LYS C CA 1
ATOM 8391 C C . LYS D 1 16 ? 157.086 81.287 78.138 1.00 138.77 16 LYS C C 1
ATOM 8392 O O . LYS D 1 16 ? 157.289 80.105 78.440 1.00 138.77 16 LYS C O 1
ATOM 8398 N N . LEU D 1 17 ? 157.323 82.290 78.987 1.00 135.72 17 LEU C N 1
ATOM 8399 C CA . LEU D 1 17 ? 157.856 82.030 80.320 1.00 135.72 17 LEU C CA 1
ATOM 8400 C C . LEU D 1 17 ? 156.842 81.307 81.197 1.00 135.72 17 LEU C C 1
ATOM 8401 O O . LEU D 1 17 ? 157.203 80.392 81.947 1.00 135.72 17 LEU C O 1
ATOM 8406 N N . MET D 1 18 ? 155.574 81.704 81.127 1.00 138.63 18 MET C N 1
ATOM 8407 C CA . MET D 1 18 ? 154.524 81.092 81.929 1.00 138.63 18 MET C CA 1
ATOM 8408 C C . MET D 1 18 ? 153.265 80.963 81.088 1.00 138.63 18 MET C C 1
ATOM 8409 O O . MET D 1 18 ? 152.882 81.906 80.390 1.00 138.63 18 MET C O 1
ATOM 8414 N N . GLY D 1 19 ? 152.632 79.804 81.156 1.00 140.74 19 GLY C N 1
ATOM 8415 C CA . GLY D 1 19 ? 151.433 79.545 80.389 1.00 140.74 19 GLY C CA 1
ATOM 8416 C C . GLY D 1 19 ? 151.305 78.065 80.095 1.00 140.74 19 GLY C C 1
ATOM 8417 O O . GLY D 1 19 ? 151.880 77.230 80.787 1.00 140.74 19 GLY C O 1
ATOM 8418 N N . ARG D 1 20 ? 150.534 77.766 79.047 1.00 145.70 20 ARG C N 1
ATOM 8419 C CA . ARG D 1 20 ? 150.268 76.375 78.695 1.00 145.70 20 ARG C CA 1
ATOM 8420 C C . ARG D 1 20 ? 151.541 75.656 78.266 1.00 145.70 20 ARG C C 1
ATOM 8421 O O . ARG D 1 20 ? 151.761 74.495 78.632 1.00 145.70 20 ARG C O 1
ATOM 8429 N N . THR D 1 21 ? 152.393 76.329 77.493 1.00 145.44 21 THR C N 1
ATOM 8430 C CA . THR D 1 21 ? 153.606 75.733 76.946 1.00 145.44 21 THR C CA 1
ATOM 8431 C C . THR D 1 21 ? 154.833 76.020 77.805 1.00 145.44 21 THR C C 1
ATOM 8432 O O . THR D 1 21 ? 155.953 76.088 77.287 1.00 145.44 21 THR C O 1
ATOM 8436 N N . SER D 1 22 ? 154.646 76.189 79.113 1.00 140.67 22 SER C N 1
ATOM 8437 C CA . SER D 1 22 ? 155.763 76.475 80.004 1.00 140.67 22 SER C CA 1
ATOM 8438 C C . SER D 1 22 ? 155.782 75.522 81.192 1.00 140.67 22 SER C C 1
ATOM 8439 O O . SER D 1 22 ? 156.839 75.280 81.783 1.00 140.67 22 SER C O 1
ATOM 8442 N N . GLY D 1 23 ? 154.620 74.980 81.549 1.00 135.33 23 GLY C N 1
ATOM 8443 C CA . GLY D 1 23 ? 154.505 74.118 82.704 1.00 135.33 23 GLY C CA 1
ATOM 8444 C C . GLY D 1 23 ? 154.338 74.836 84.023 1.00 135.33 23 GLY C C 1
ATOM 8445 O O . GLY D 1 23 ? 154.221 74.170 85.060 1.00 135.33 23 GLY C O 1
ATOM 8446 N N . TYR D 1 24 ? 154.328 76.167 84.023 1.00 125.95 24 TYR C N 1
ATOM 8447 C CA . TYR D 1 24 ? 154.115 76.918 85.251 1.00 125.95 24 TYR C CA 1
ATOM 8448 C C . TYR D 1 24 ? 152.685 76.734 85.743 1.00 125.95 24 TYR C C 1
ATOM 8449 O O . TYR D 1 24 ? 151.732 76.755 84.959 1.00 125.95 24 TYR C O 1
ATOM 8458 N N . ASP D 1 25 ? 152.538 76.553 87.051 1.00 122.12 25 ASP C N 1
ATOM 8459 C CA . ASP D 1 25 ? 151.238 76.358 87.677 1.00 122.12 25 ASP C CA 1
ATOM 8460 C C . ASP D 1 25 ? 150.927 77.549 88.572 1.00 122.12 25 ASP C C 1
ATOM 8461 O O . ASP D 1 25 ? 151.772 77.970 89.369 1.00 122.12 25 ASP C O 1
ATOM 8466 N N . ALA D 1 26 ? 149.717 78.087 88.439 1.00 115.35 26 ALA C N 1
ATOM 8467 C CA . ALA D 1 26 ? 149.304 79.254 89.206 1.00 115.35 26 ALA C CA 1
ATOM 8468 C C . ALA D 1 26 ? 148.795 78.903 90.598 1.00 115.35 26 ALA C C 1
ATOM 8469 O O . ALA D 1 26 ? 148.465 79.813 91.365 1.00 115.35 26 ALA C O 1
ATOM 8471 N N . ARG D 1 27 ? 148.720 77.618 90.939 1.00 116.02 27 ARG C N 1
ATOM 8472 C CA . ARG D 1 27 ? 148.229 77.179 92.238 1.00 116.02 27 ARG C CA 1
ATOM 8473 C C . ARG D 1 27 ? 149.307 76.508 93.079 1.00 116.02 27 ARG C C 1
ATOM 8474 O O . ARG D 1 27 ? 148.989 75.901 94.107 1.00 116.02 27 ARG C O 1
ATOM 8482 N N . ILE D 1 28 ? 150.569 76.600 92.671 1.00 114.14 28 ILE C N 1
ATOM 8483 C CA . ILE D 1 28 ? 151.684 76.001 93.395 1.00 114.14 28 ILE C CA 1
ATOM 8484 C C . ILE D 1 28 ? 152.608 77.121 93.848 1.00 114.14 28 ILE C C 1
ATOM 8485 O O . ILE D 1 28 ? 153.085 77.912 93.024 1.00 114.14 28 ILE C O 1
ATOM 8490 N N . ARG D 1 29 ? 152.857 77.189 95.152 1.00 113.50 29 ARG C N 1
ATOM 8491 C CA . ARG D 1 29 ? 153.732 78.213 95.692 1.00 113.50 29 ARG C CA 1
ATOM 8492 C C . ARG D 1 29 ? 155.178 77.965 95.265 1.00 113.50 29 ARG C C 1
ATOM 8493 O O . ARG D 1 29 ? 155.592 76.817 95.081 1.00 113.50 29 ARG C O 1
ATOM 8501 N N . PRO D 1 30 ? 155.964 79.027 95.092 1.00 112.89 30 PRO C N 1
ATOM 8502 C CA . PRO D 1 30 ? 157.388 78.845 94.794 1.00 112.89 30 PRO C CA 1
ATOM 8503 C C . PRO D 1 30 ? 158.105 78.163 95.949 1.00 112.89 30 PRO C C 1
ATOM 8504 O O . PRO D 1 30 ? 157.713 78.289 97.112 1.00 112.89 30 PRO C O 1
ATOM 8508 N N . ASN D 1 31 ? 159.166 77.428 95.610 1.00 112.68 31 ASN C N 1
ATOM 8509 C CA . ASN D 1 31 ? 159.899 76.602 96.571 1.00 112.68 31 ASN C CA 1
ATOM 8510 C C . ASN D 1 31 ? 158.961 75.603 97.249 1.00 112.68 31 ASN C C 1
ATOM 8511 O O . ASN D 1 31 ? 158.962 75.440 98.471 1.00 112.68 31 ASN C O 1
ATOM 8516 N N . PHE D 1 32 ? 158.145 74.937 96.434 1.00 116.58 32 PHE C N 1
ATOM 8517 C CA . PHE D 1 32 ? 157.189 73.969 96.953 1.00 116.58 32 PHE C CA 1
ATOM 8518 C C . PHE D 1 32 ? 157.917 72.802 97.608 1.00 116.58 32 PHE C C 1
ATOM 8519 O O . PHE D 1 32 ? 158.962 72.353 97.128 1.00 116.58 32 PHE C O 1
ATOM 8527 N N . LYS D 1 33 ? 157.354 72.314 98.716 1.00 117.37 33 LYS C N 1
ATOM 8528 C CA . LYS D 1 33 ? 157.973 71.266 99.530 1.00 117.37 33 LYS C CA 1
ATOM 8529 C C . LYS D 1 33 ? 159.383 71.670 99.958 1.00 117.37 33 LYS C C 1
ATOM 8530 O O . LYS D 1 33 ? 160.354 70.936 99.765 1.00 117.37 33 LYS C O 1
ATOM 8536 N N . GLY D 1 34 ? 159.490 72.859 100.545 1.00 112.08 34 GLY C N 1
ATOM 8537 C CA . GLY D 1 34 ? 160.761 73.373 100.992 1.00 112.08 34 GLY C CA 1
ATOM 8538 C C . GLY D 1 34 ? 160.614 74.533 101.954 1.00 112.08 34 GLY C C 1
ATOM 8539 O O . GLY D 1 34 ? 159.659 74.608 102.733 1.00 112.08 34 GLY C O 1
ATOM 8540 N N . PRO D 1 35 ? 161.573 75.461 101.921 1.00 109.42 35 PRO C N 1
ATOM 8541 C CA . PRO D 1 35 ? 161.519 76.596 102.838 1.00 109.42 35 PRO C CA 1
ATOM 8542 C C . PRO D 1 35 ? 160.333 77.490 102.527 1.00 109.42 35 PRO C C 1
ATOM 8543 O O . PRO D 1 35 ? 159.892 77.580 101.368 1.00 109.42 35 PRO C O 1
ATOM 8547 N N . PRO D 1 36 ? 159.779 78.167 103.529 1.00 105.79 36 PRO C N 1
ATOM 8548 C CA . PRO D 1 36 ? 158.691 79.112 103.264 1.00 105.79 36 PRO C CA 1
ATOM 8549 C C . PRO D 1 36 ? 159.187 80.325 102.494 1.00 105.79 36 PRO C C 1
ATOM 8550 O O . PRO D 1 36 ? 160.362 80.693 102.556 1.00 105.79 36 PRO C O 1
ATOM 8554 N N . VAL D 1 37 ? 158.247 80.970 101.789 1.00 101.48 37 VAL C N 1
ATOM 8555 C CA . VAL D 1 37 ? 158.588 82.160 100.955 1.00 101.48 37 VAL C CA 1
ATOM 8556 C C . VAL D 1 37 ? 158.177 83.440 101.687 1.00 101.48 37 VAL C C 1
ATOM 8557 O O . VAL D 1 37 ? 156.965 83.699 101.794 1.00 101.48 37 VAL C O 1
ATOM 8561 N N . ASN D 1 38 ? 159.153 84.208 102.170 1.00 98.22 38 ASN C N 1
ATOM 8562 C CA . ASN D 1 38 ? 158.876 85.480 102.887 1.00 98.22 38 ASN C CA 1
ATOM 8563 C C . ASN D 1 38 ? 158.260 86.492 101.918 1.00 98.22 38 ASN C C 1
ATOM 8564 O O . ASN D 1 38 ? 158.678 86.502 100.748 1.00 98.22 38 ASN C O 1
ATOM 8569 N N . VAL D 1 39 ? 157.311 87.308 102.387 1.00 89.86 39 VAL C N 1
ATOM 8570 C CA . VAL D 1 39 ? 156.704 88.367 101.527 1.00 89.86 39 VAL C CA 1
ATOM 8571 C C . VAL D 1 39 ? 156.829 89.716 102.240 1.00 89.86 39 VAL C C 1
ATOM 8572 O O . VAL D 1 39 ? 156.018 89.975 103.145 1.00 89.86 39 VAL C O 1
ATOM 8576 N N . SER D 1 40 ? 157.806 90.538 101.848 1.00 88.04 40 SER C N 1
ATOM 8577 C CA . SER D 1 40 ? 158.018 91.839 102.471 1.00 88.04 40 SER C CA 1
ATOM 8578 C C . SER D 1 40 ? 156.942 92.792 101.963 1.00 88.04 40 SER C C 1
ATOM 8579 O O . SER D 1 40 ? 156.958 93.189 100.794 1.00 88.04 40 SER C O 1
ATOM 8582 N N . CYS D 1 41 ? 156.013 93.159 102.841 1.00 81.62 41 CYS C N 1
ATOM 8583 C CA . CYS D 1 41 ? 154.890 94.016 102.485 1.00 81.62 41 CYS C CA 1
ATOM 8584 C C . CYS D 1 41 ? 154.946 95.295 103.305 1.00 81.62 41 CYS C C 1
ATOM 8585 O O . CYS D 1 41 ? 155.071 95.247 104.533 1.00 81.62 41 CYS C O 1
ATOM 8588 N N . ASN D 1 42 ? 154.854 96.433 102.623 1.00 78.95 42 ASN C N 1
ATOM 8589 C CA . ASN D 1 42 ? 154.824 97.740 103.261 1.00 78.95 42 ASN C CA 1
ATOM 8590 C C . ASN D 1 42 ? 153.630 98.521 102.735 1.00 78.95 42 ASN C C 1
ATOM 8591 O O . ASN D 1 42 ? 153.327 98.473 101.539 1.00 78.95 42 ASN C O 1
ATOM 8596 N N . ILE D 1 43 ? 152.958 99.239 103.628 1.00 73.35 43 ILE C N 1
ATOM 8597 C CA . ILE D 1 43 ? 151.744 99.962 103.289 1.00 73.35 43 ILE C CA 1
ATOM 8598 C C . ILE D 1 43 ? 152.058 101.452 103.192 1.00 73.35 43 ILE C C 1
ATOM 8599 O O . ILE D 1 43 ? 153.142 101.910 103.554 1.00 73.35 43 ILE C O 1
ATOM 8604 N N . PHE D 1 44 ? 151.086 102.212 102.689 1.00 74.68 44 PHE C N 1
ATOM 8605 C CA . PHE D 1 44 ? 151.226 103.660 102.551 1.00 74.68 44 PHE C CA 1
ATOM 8606 C C . PHE D 1 44 ? 149.838 104.268 102.730 1.00 74.68 44 PHE C C 1
ATOM 8607 O O . PHE D 1 44 ? 149.039 104.279 101.790 1.00 74.68 44 PHE C O 1
ATOM 8615 N N . ILE D 1 45 ? 149.561 104.761 103.936 1.00 70.91 45 ILE C N 1
ATOM 8616 C CA . ILE D 1 45 ? 148.256 105.340 104.229 1.00 70.91 45 ILE C CA 1
ATOM 8617 C C . ILE D 1 45 ? 148.080 106.620 103.425 1.00 70.91 45 ILE C C 1
ATOM 8618 O O . ILE D 1 45 ? 148.948 107.503 103.432 1.00 70.91 45 ILE C O 1
ATOM 8623 N N . ASN D 1 46 ? 146.948 106.727 102.728 1.00 70.94 46 ASN C N 1
ATOM 8624 C CA . ASN D 1 46 ? 146.652 107.891 101.907 1.00 70.94 46 ASN C CA 1
ATOM 8625 C C . ASN D 1 46 ? 145.471 108.705 102.411 1.00 70.94 46 ASN C C 1
ATOM 8626 O O . ASN D 1 46 ? 145.409 109.907 102.135 1.00 70.94 46 ASN C O 1
ATOM 8631 N N . SER D 1 47 ? 144.542 108.091 103.141 1.00 70.18 47 SER C N 1
ATOM 8632 C CA . SER D 1 47 ? 143.385 108.805 103.672 1.00 70.18 47 SER C CA 1
ATOM 8633 C C . SER D 1 47 ? 142.920 108.070 104.920 1.00 70.18 47 SER C C 1
ATOM 8634 O O . SER D 1 47 ? 142.372 106.969 104.825 1.00 70.18 47 SER C O 1
ATOM 8637 N N . PHE D 1 48 ? 143.140 108.676 106.083 1.00 72.24 48 PHE C N 1
ATOM 8638 C CA . PHE D 1 48 ? 142.807 108.080 107.375 1.00 72.24 48 PHE C CA 1
ATOM 8639 C C . PHE D 1 48 ? 141.726 108.946 108.013 1.00 72.24 48 PHE C C 1
ATOM 8640 O O . PHE D 1 48 ? 142.024 109.999 108.585 1.00 72.24 48 PHE C O 1
ATOM 8648 N N . GLY D 1 49 ? 140.476 108.509 107.916 1.00 72.53 49 GLY C N 1
ATOM 8649 C CA . GLY D 1 49 ? 139.383 109.299 108.431 1.00 72.53 49 GLY C CA 1
ATOM 8650 C C . GLY D 1 49 ? 138.135 108.472 108.646 1.00 72.53 49 GLY C C 1
ATOM 8651 O O . GLY D 1 49 ? 138.155 107.243 108.549 1.00 72.53 49 GLY C O 1
ATOM 8652 N N . SER D 1 50 ? 137.043 109.177 108.952 1.00 72.90 50 SER C N 1
ATOM 8653 C CA . SER D 1 50 ? 135.728 108.573 109.176 1.00 72.90 50 SER C CA 1
ATOM 8654 C C . SER D 1 50 ? 135.752 107.604 110.357 1.00 72.90 50 SER C C 1
ATOM 8655 O O . SER D 1 50 ? 135.343 106.447 110.253 1.00 72.90 50 SER C O 1
ATOM 8658 N N . ILE D 1 51 ? 136.234 108.093 111.495 1.00 75.15 51 ILE C N 1
ATOM 8659 C CA . ILE D 1 51 ? 136.223 107.319 112.731 1.00 75.15 51 ILE C CA 1
ATOM 8660 C C . ILE D 1 51 ? 134.894 107.555 113.437 1.00 75.15 51 ILE C C 1
ATOM 8661 O O . ILE D 1 51 ? 134.525 108.700 113.719 1.00 75.15 51 ILE C O 1
ATOM 8666 N N . ALA D 1 52 ? 134.174 106.475 113.724 1.00 85.73 52 ALA C N 1
ATOM 8667 C CA . ALA D 1 52 ? 132.855 106.553 114.331 1.00 85.73 52 ALA C CA 1
ATOM 8668 C C . ALA D 1 52 ? 132.804 105.706 115.594 1.00 85.73 52 ALA C C 1
ATOM 8669 O O . ALA D 1 52 ? 133.499 104.693 115.712 1.00 85.73 52 ALA C O 1
ATOM 8671 N N . GLU D 1 53 ? 131.969 106.135 116.541 1.00 88.82 53 GLU C N 1
ATOM 8672 C CA . GLU D 1 53 ? 131.760 105.399 117.779 1.00 88.82 53 GLU C CA 1
ATOM 8673 C C . GLU D 1 53 ? 130.540 104.490 117.737 1.00 88.82 53 GLU C C 1
ATOM 8674 O O . GLU D 1 53 ? 130.456 103.556 118.542 1.00 88.82 53 GLU C O 1
ATOM 8680 N N . THR D 1 54 ? 129.594 104.744 116.831 1.00 92.53 54 THR C N 1
ATOM 8681 C CA . THR D 1 54 ? 128.390 103.923 116.768 1.00 92.53 54 THR C CA 1
ATOM 8682 C C . THR D 1 54 ? 128.698 102.516 116.270 1.00 92.53 54 THR C C 1
ATOM 8683 O O . THR D 1 54 ? 128.165 101.535 116.800 1.00 92.53 54 THR C O 1
ATOM 8687 N N . THR D 1 55 ? 129.555 102.395 115.257 1.00 87.79 55 THR C N 1
ATOM 8688 C CA . THR D 1 55 ? 129.882 101.104 114.668 1.00 87.79 55 THR C CA 1
ATOM 8689 C C . THR D 1 55 ? 131.310 100.659 114.951 1.00 87.79 55 THR C C 1
ATOM 8690 O O . THR D 1 55 ? 131.680 99.543 114.569 1.00 87.79 55 THR C O 1
ATOM 8694 N N . MET D 1 56 ? 132.116 101.495 115.608 1.00 85.92 56 MET C N 1
ATOM 8695 C CA . MET D 1 56 ? 133.460 101.132 116.059 1.00 85.92 56 MET C CA 1
ATOM 8696 C C . MET D 1 56 ? 134.340 100.690 114.888 1.00 85.92 56 MET C C 1
ATOM 8697 O O . MET D 1 56 ? 134.796 99.547 114.813 1.00 85.92 56 MET C O 1
ATOM 8702 N N . ASP D 1 57 ? 134.576 101.620 113.966 1.00 80.07 57 ASP C N 1
ATOM 8703 C CA . ASP D 1 57 ? 135.387 101.322 112.793 1.00 80.07 57 ASP C CA 1
ATOM 8704 C C . ASP D 1 57 ? 135.996 102.610 112.257 1.00 80.07 57 ASP C C 1
ATOM 8705 O O . ASP D 1 57 ? 135.664 103.713 112.698 1.00 80.07 57 ASP C O 1
ATOM 8710 N N . TYR D 1 58 ? 136.901 102.450 111.293 1.00 71.93 58 TYR C N 1
ATOM 8711 C CA . TYR D 1 58 ? 137.532 103.573 110.615 1.00 71.93 58 TYR C CA 1
ATOM 8712 C C . TYR D 1 58 ? 137.899 103.142 109.202 1.00 71.93 58 TYR C C 1
ATOM 8713 O O . TYR D 1 58 ? 138.055 101.952 108.920 1.00 71.93 58 TYR C O 1
ATOM 8722 N N . ARG D 1 59 ? 138.044 104.124 108.317 1.00 72.16 59 ARG C N 1
ATOM 8723 C CA . ARG D 1 59 ? 138.300 103.879 106.905 1.00 72.16 59 ARG C CA 1
ATOM 8724 C C . ARG D 1 59 ? 139.697 104.352 106.528 1.00 72.16 59 ARG C C 1
ATOM 8725 O O . ARG D 1 59 ? 140.138 105.422 106.957 1.00 72.16 59 ARG C O 1
ATOM 8733 N N . VAL D 1 60 ? 140.392 103.545 105.724 1.00 65.01 60 VAL C N 1
ATOM 8734 C CA . VAL D 1 60 ? 141.733 103.863 105.256 1.00 65.01 60 VAL C CA 1
ATOM 8735 C C . VAL D 1 60 ? 141.834 103.567 103.766 1.00 65.01 60 VAL C C 1
ATOM 8736 O O . VAL D 1 60 ? 141.070 102.776 103.209 1.00 65.01 60 VAL C O 1
ATOM 8740 N N . ASN D 1 61 ? 142.794 104.226 103.122 1.00 68.19 61 ASN C N 1
ATOM 8741 C CA . ASN D 1 61 ? 143.198 103.921 101.756 1.00 68.19 61 ASN C CA 1
ATOM 8742 C C . ASN D 1 61 ? 144.669 103.539 101.773 1.00 68.19 61 ASN C C 1
ATOM 8743 O O . ASN D 1 61 ? 145.501 104.291 102.290 1.00 68.19 61 ASN C O 1
ATOM 8748 N N . ILE D 1 62 ? 144.988 102.378 101.210 1.00 68.06 62 ILE C N 1
ATOM 8749 C CA . ILE D 1 62 ? 146.306 101.774 101.357 1.00 68.06 62 ILE C CA 1
ATOM 8750 C C . ILE D 1 62 ? 146.871 101.457 99.981 1.00 68.06 62 ILE C C 1
ATOM 8751 O O . ILE D 1 62 ? 146.178 100.877 99.138 1.00 68.06 62 ILE C O 1
ATOM 8756 N N . PHE D 1 63 ? 148.126 101.841 99.755 1.00 70.78 63 PHE C N 1
ATOM 8757 C CA . PHE D 1 63 ? 148.882 101.391 98.586 1.00 70.78 63 PHE C CA 1
ATOM 8758 C C . PHE D 1 63 ? 149.730 100.173 98.952 1.00 70.78 63 PHE C C 1
ATOM 8759 O O . PHE D 1 63 ? 150.960 100.200 98.932 1.00 70.78 63 PHE C O 1
ATOM 8767 N N . LEU D 1 64 ? 149.039 99.090 99.298 1.00 70.90 64 LEU C N 1
ATOM 8768 C CA . LEU D 1 64 ? 149.712 97.885 99.763 1.00 70.90 64 LEU C CA 1
ATOM 8769 C C . LEU D 1 64 ? 150.577 97.301 98.655 1.00 70.90 64 LEU C C 1
ATOM 8770 O O . LEU D 1 64 ? 150.073 96.935 97.589 1.00 70.90 64 LEU C O 1
ATOM 8775 N N . ARG D 1 65 ? 151.880 97.219 98.909 1.00 77.77 65 ARG C N 1
ATOM 8776 C CA . ARG D 1 65 ? 152.832 96.643 97.970 1.00 77.77 65 ARG C CA 1
ATOM 8777 C C . ARG D 1 65 ? 153.633 95.563 98.680 1.00 77.77 65 ARG C C 1
ATOM 8778 O O . ARG D 1 65 ? 154.200 95.806 99.750 1.00 77.77 65 ARG C O 1
ATOM 8786 N N . GLN D 1 66 ? 153.675 94.374 98.085 1.00 82.38 66 GLN C N 1
ATOM 8787 C CA . GLN D 1 66 ? 154.329 93.219 98.679 1.00 82.38 66 GLN C CA 1
ATOM 8788 C C . GLN D 1 66 ? 155.261 92.578 97.662 1.00 82.38 66 GLN C C 1
ATOM 8789 O O . GLN D 1 66 ? 154.983 92.571 96.460 1.00 82.38 66 GLN C O 1
ATOM 8795 N N . GLN D 1 67 ? 156.374 92.038 98.156 1.00 89.63 67 GLN C N 1
ATOM 8796 C CA . GLN D 1 67 ? 157.421 91.495 97.305 1.00 89.63 67 GLN C CA 1
ATOM 8797 C C . GLN D 1 67 ? 157.804 90.096 97.763 1.00 89.63 67 GLN C C 1
ATOM 8798 O O . GLN D 1 67 ? 157.790 89.789 98.957 1.00 89.63 67 GLN C O 1
ATOM 8804 N N . TRP D 1 68 ? 158.155 89.253 96.795 1.00 91.19 68 TRP C N 1
ATOM 8805 C CA . TRP D 1 68 ? 158.637 87.905 97.069 1.00 91.19 68 TRP C CA 1
ATOM 8806 C C . TRP D 1 68 ? 159.442 87.434 95.866 1.00 91.19 68 TRP C C 1
ATOM 8807 O O . TRP D 1 68 ? 159.403 88.040 94.793 1.00 91.19 68 TRP C O 1
ATOM 8818 N N . ASN D 1 69 ? 160.177 86.343 96.059 1.00 102.22 69 ASN C N 1
ATOM 8819 C CA . ASN D 1 69 ? 161.076 85.807 95.046 1.00 102.22 69 ASN C CA 1
ATOM 8820 C C . ASN D 1 69 ? 160.474 84.546 94.443 1.00 102.22 69 ASN C C 1
ATOM 8821 O O . ASN D 1 69 ? 160.015 83.662 95.173 1.00 102.22 69 ASN C O 1
ATOM 8826 N N . ASP D 1 70 ? 160.479 84.468 93.114 1.00 113.43 70 ASP C N 1
ATOM 8827 C CA . ASP D 1 70 ? 159.942 83.319 92.387 1.00 113.43 70 ASP C CA 1
ATOM 8828 C C . ASP D 1 70 ? 161.002 82.788 91.429 1.00 113.43 70 ASP C C 1
ATOM 8829 O O . ASP D 1 70 ? 161.181 83.337 90.327 1.00 113.43 70 ASP C O 1
ATOM 8834 N N . PRO D 1 71 ? 161.727 81.733 91.813 1.00 114.87 71 PRO C N 1
ATOM 8835 C CA . PRO D 1 71 ? 162.727 81.161 90.897 1.00 114.87 71 PRO C CA 1
ATOM 8836 C C . PRO D 1 71 ? 162.134 80.665 89.591 1.00 114.87 71 PRO C C 1
ATOM 8837 O O . PRO D 1 71 ? 162.814 80.706 88.558 1.00 114.87 71 PRO C O 1
ATOM 8841 N N . ARG D 1 72 ? 160.886 80.189 89.606 1.00 117.88 72 ARG C N 1
ATOM 8842 C CA . ARG D 1 72 ? 160.244 79.771 88.364 1.00 117.88 72 ARG C CA 1
ATOM 8843 C C . ARG D 1 72 ? 160.055 80.951 87.420 1.00 117.88 72 ARG C C 1
ATOM 8844 O O . ARG D 1 72 ? 160.251 80.824 86.206 1.00 117.88 72 ARG C O 1
ATOM 8852 N N . LEU D 1 73 ? 159.674 82.110 87.960 1.00 119.25 73 LEU C N 1
ATOM 8853 C CA . LEU D 1 73 ? 159.513 83.306 87.146 1.00 119.25 73 LEU C CA 1
ATOM 8854 C C . LEU D 1 73 ? 160.842 83.960 86.795 1.00 119.25 73 LEU C C 1
ATOM 8855 O O . LEU D 1 73 ? 160.879 84.804 85.893 1.00 119.25 73 LEU C O 1
ATOM 8860 N N . ALA D 1 74 ? 161.920 83.605 87.491 1.00 120.26 74 ALA C N 1
ATOM 8861 C CA . ALA D 1 74 ? 163.229 84.165 87.178 1.00 120.26 74 ALA C CA 1
ATOM 8862 C C . ALA D 1 74 ? 163.632 83.840 85.744 1.00 120.26 74 ALA C C 1
ATOM 8863 O O . ALA D 1 74 ? 163.447 82.717 85.266 1.00 120.26 74 ALA C O 1
ATOM 8865 N N . TYR D 1 75 ? 164.188 84.836 85.056 1.00 125.88 75 TYR C N 1
ATOM 8866 C CA . TYR D 1 75 ? 164.585 84.697 83.662 1.00 125.88 75 TYR C CA 1
ATOM 8867 C C . TYR D 1 75 ? 165.907 85.418 83.440 1.00 125.88 75 TYR C C 1
ATOM 8868 O O . TYR D 1 75 ? 166.292 86.303 84.207 1.00 125.88 75 TYR C O 1
ATOM 8877 N N . ASN D 1 76 ? 166.601 85.028 82.370 1.00 131.15 76 ASN C N 1
ATOM 8878 C CA . ASN D 1 76 ? 167.882 85.646 82.033 1.00 131.15 76 ASN C CA 1
ATOM 8879 C C . ASN D 1 76 ? 168.053 85.995 80.562 1.00 131.15 76 ASN C C 1
ATOM 8880 O O . ASN D 1 76 ? 168.968 86.762 80.242 1.00 131.15 76 ASN C O 1
ATOM 8885 N N . GLU D 1 77 ? 167.226 85.476 79.652 1.00 136.42 77 GLU C N 1
ATOM 8886 C CA . GLU D 1 77 ? 167.429 85.748 78.232 1.00 136.42 77 GLU C CA 1
ATOM 8887 C C . GLU D 1 77 ? 166.994 87.161 77.861 1.00 136.42 77 GLU C C 1
ATOM 8888 O O . GLU D 1 77 ? 167.668 87.837 77.076 1.00 136.42 77 GLU C O 1
ATOM 8894 N N . TYR D 1 78 ? 165.876 87.622 78.412 1.00 136.02 78 TYR C N 1
ATOM 8895 C CA . TYR D 1 78 ? 165.328 88.911 78.015 1.00 136.02 78 TYR C CA 1
ATOM 8896 C C . TYR D 1 78 ? 166.254 90.043 78.456 1.00 136.02 78 TYR C C 1
ATOM 8897 O O . TYR D 1 78 ? 166.761 90.030 79.582 1.00 136.02 78 TYR C O 1
ATOM 8906 N N . PRO D 1 79 ? 166.493 91.035 77.593 1.00 135.02 79 PRO C N 1
ATOM 8907 C CA . PRO D 1 79 ? 167.404 92.123 77.983 1.00 135.02 79 PRO C CA 1
ATOM 8908 C C . PRO D 1 79 ? 166.818 93.056 79.028 1.00 135.02 79 PRO C C 1
ATOM 8909 O O . PRO D 1 79 ? 167.533 93.464 79.952 1.00 135.02 79 PRO C O 1
ATOM 8913 N N . ASP D 1 80 ? 165.541 93.411 78.908 1.00 131.63 80 ASP C N 1
ATOM 8914 C CA . ASP D 1 80 ? 164.926 94.321 79.864 1.00 131.63 80 ASP C CA 1
ATOM 8915 C C . ASP D 1 80 ? 164.782 93.648 81.223 1.00 131.63 80 ASP C C 1
ATOM 8916 O O . ASP D 1 80 ? 164.363 92.491 81.322 1.00 131.63 80 ASP C O 1
ATOM 8921 N N . ASP D 1 81 ? 165.137 94.385 82.276 1.00 126.74 81 ASP C N 1
ATOM 8922 C CA . ASP D 1 81 ? 165.131 93.819 83.620 1.00 126.74 81 ASP C CA 1
ATOM 8923 C C . ASP D 1 81 ? 163.719 93.663 84.173 1.00 126.74 81 ASP C C 1
ATOM 8924 O O . ASP D 1 81 ? 163.421 92.667 84.840 1.00 126.74 81 ASP C O 1
ATOM 8929 N N . SER D 1 82 ? 162.841 94.627 83.911 1.00 120.32 82 SER C N 1
ATOM 8930 C CA . SER D 1 82 ? 161.496 94.640 84.470 1.00 120.32 82 SER C CA 1
ATOM 8931 C C . SER D 1 82 ? 160.466 94.427 83.370 1.00 120.32 82 SER C C 1
ATOM 8932 O O . SER D 1 82 ? 160.574 95.004 82.284 1.00 120.32 82 SER C O 1
ATOM 8935 N N . LEU D 1 83 ? 159.470 93.592 83.658 1.00 115.22 83 LEU C N 1
ATOM 8936 C CA . LEU D 1 83 ? 158.405 93.260 82.714 1.00 115.22 83 LEU C CA 1
ATOM 8937 C C . LEU D 1 83 ? 157.061 93.548 83.378 1.00 115.22 83 LEU C C 1
ATOM 8938 O O . LEU D 1 83 ? 156.549 92.722 84.140 1.00 115.22 83 LEU C O 1
ATOM 8943 N N . ASP D 1 84 ? 156.492 94.716 83.088 1.00 108.95 84 ASP C N 1
ATOM 8944 C CA . ASP D 1 84 ? 155.181 95.057 83.621 1.00 108.95 84 ASP C CA 1
ATOM 8945 C C . ASP D 1 84 ? 154.122 94.114 83.065 1.00 108.95 84 ASP C C 1
ATOM 8946 O O . ASP D 1 84 ? 154.132 93.769 81.881 1.00 108.95 84 ASP C O 1
ATOM 8951 N N . LEU D 1 85 ? 153.202 93.697 83.932 1.00 107.79 85 LEU C N 1
ATOM 8952 C CA . LEU D 1 85 ? 152.192 92.706 83.588 1.00 107.79 85 LEU C CA 1
ATOM 8953 C C . LEU D 1 85 ? 150.812 93.258 83.916 1.00 107.79 85 LEU C C 1
ATOM 8954 O O . LEU D 1 85 ? 150.588 93.761 85.022 1.00 107.79 85 LEU C O 1
ATOM 8959 N N . ASP D 1 86 ? 149.894 93.163 82.958 1.00 111.42 86 ASP C N 1
ATOM 8960 C CA . ASP D 1 86 ? 148.556 93.714 83.109 1.00 111.42 86 ASP C CA 1
ATOM 8961 C C . ASP D 1 86 ? 147.703 92.845 84.028 1.00 111.42 86 ASP C C 1
ATOM 8962 O O . ASP D 1 86 ? 147.956 91.649 84.180 1.00 111.42 86 ASP C O 1
ATOM 8967 N N . PRO D 1 87 ? 146.680 93.432 84.660 1.00 106.47 87 PRO C N 1
ATOM 8968 C CA . PRO D 1 87 ? 145.845 92.653 85.593 1.00 106.47 87 PRO C CA 1
ATOM 8969 C C . PRO D 1 87 ? 145.160 91.449 84.966 1.00 106.47 87 PRO C C 1
ATOM 8970 O O . PRO D 1 87 ? 144.965 90.434 85.653 1.00 106.47 87 PRO C O 1
ATOM 8974 N N . SER D 1 88 ? 144.784 91.528 83.687 1.00 112.17 88 SER C N 1
ATOM 8975 C CA . SER D 1 88 ? 144.082 90.418 83.050 1.00 112.17 88 SER C CA 1
ATOM 8976 C C . SER D 1 88 ? 144.926 89.150 83.080 1.00 112.17 88 SER C C 1
ATOM 8977 O O . SER D 1 88 ? 144.431 88.068 83.416 1.00 112.17 88 SER C O 1
ATOM 8980 N N . MET D 1 89 ? 146.209 89.265 82.738 1.00 116.41 89 MET C N 1
ATOM 8981 C CA . MET D 1 89 ? 147.124 88.142 82.884 1.00 116.41 89 MET C CA 1
ATOM 8982 C C . MET D 1 89 ? 147.563 87.938 84.327 1.00 116.41 89 MET C C 1
ATOM 8983 O O . MET D 1 89 ? 147.983 86.831 84.684 1.00 116.41 89 MET C O 1
ATOM 8988 N N . LEU D 1 90 ? 147.475 88.978 85.160 1.00 109.03 90 LEU C N 1
ATOM 8989 C CA . LEU D 1 90 ? 147.769 88.841 86.582 1.00 109.03 90 LEU C CA 1
ATOM 8990 C C . LEU D 1 90 ? 146.785 87.911 87.270 1.00 109.03 90 LEU C C 1
ATOM 8991 O O . LEU D 1 90 ? 147.108 87.344 88.319 1.00 109.03 90 LEU C O 1
ATOM 8996 N N . ASP D 1 91 ? 145.590 87.747 86.704 1.00 113.17 91 ASP C N 1
ATOM 8997 C CA . ASP D 1 91 ? 144.637 86.787 87.246 1.00 113.17 91 ASP C CA 1
ATOM 8998 C C . ASP D 1 91 ? 145.184 85.363 87.245 1.00 113.17 91 ASP C C 1
ATOM 8999 O O . ASP D 1 91 ? 144.710 84.528 88.024 1.00 113.17 91 ASP C O 1
ATOM 9004 N N . SER D 1 92 ? 146.178 85.069 86.409 1.00 113.24 92 SER C N 1
ATOM 9005 C CA . SER D 1 92 ? 146.714 83.722 86.254 1.00 113.24 92 SER C CA 1
ATOM 9006 C C . SER D 1 92 ? 148.172 83.641 86.699 1.00 113.24 92 SER C C 1
ATOM 9007 O O . SER D 1 92 ? 149.003 83.006 86.048 1.00 113.24 92 SER C O 1
ATOM 9010 N N . ILE D 1 93 ? 148.501 84.284 87.818 1.00 107.90 93 ILE C N 1
ATOM 9011 C CA . ILE D 1 93 ? 149.827 84.182 88.414 1.00 107.90 93 ILE C CA 1
ATOM 9012 C C . ILE D 1 93 ? 149.661 83.948 89.910 1.00 107.90 93 ILE C C 1
ATOM 9013 O O . ILE D 1 93 ? 148.677 84.377 90.520 1.00 107.90 93 ILE C O 1
ATOM 9018 N N . TRP D 1 94 ? 150.624 83.241 90.498 1.00 102.79 94 TRP C N 1
ATOM 9019 C CA . TRP D 1 94 ? 150.554 82.931 91.920 1.00 102.79 94 TRP C CA 1
ATOM 9020 C C . TRP D 1 94 ? 150.797 84.185 92.750 1.00 102.79 94 TRP C C 1
ATOM 9021 O O . TRP D 1 94 ? 151.723 84.954 92.478 1.00 102.79 94 TRP C O 1
ATOM 9032 N N . LYS D 1 95 ? 149.964 84.385 93.765 1.00 93.71 95 LYS C N 1
ATOM 9033 C CA . LYS D 1 95 ? 150.074 85.504 94.685 1.00 93.71 95 LYS C CA 1
ATOM 9034 C C . LYS D 1 95 ? 149.847 84.998 96.100 1.00 93.71 95 LYS C C 1
ATOM 9035 O O . LYS D 1 95 ? 149.153 83.994 96.297 1.00 93.71 95 LYS C O 1
ATOM 9041 N N . PRO D 1 96 ? 150.427 85.658 97.102 1.00 85.67 96 PRO C N 1
ATOM 9042 C CA . PRO D 1 96 ? 150.150 85.267 98.488 1.00 85.67 96 PRO C CA 1
ATOM 9043 C C . PRO D 1 96 ? 148.682 85.470 98.829 1.00 85.67 96 PRO C C 1
ATOM 9044 O O . PRO D 1 96 ? 148.041 86.417 98.367 1.00 85.67 96 PRO C O 1
ATOM 9048 N N . ASP D 1 97 ? 148.148 84.565 99.648 1.00 88.17 97 ASP C N 1
ATOM 9049 C CA . ASP D 1 97 ? 146.739 84.610 100.039 1.00 88.17 97 ASP C CA 1
ATOM 9050 C C . ASP D 1 97 ? 146.586 85.506 101.269 1.00 88.17 97 ASP C C 1
ATOM 9051 O O . ASP D 1 97 ? 146.219 85.075 102.363 1.00 88.17 97 ASP C O 1
ATOM 9056 N N . LEU D 1 98 ? 146.884 86.784 101.062 1.00 82.09 98 LEU C N 1
ATOM 9057 C CA . LEU D 1 98 ? 146.816 87.764 102.133 1.00 82.09 98 LEU C CA 1
ATOM 9058 C C . LEU D 1 98 ? 145.383 88.236 102.341 1.00 82.09 98 LEU C C 1
ATOM 9059 O O . LEU D 1 98 ? 144.607 88.379 101.393 1.00 82.09 98 LEU C O 1
ATOM 9064 N N . PHE D 1 99 ? 145.036 88.474 103.604 1.00 80.59 99 PHE C N 1
ATOM 9065 C CA . PHE D 1 99 ? 143.744 89.043 103.953 1.00 80.59 99 PHE C CA 1
ATOM 9066 C C . PHE D 1 99 ? 143.880 89.779 105.276 1.00 80.59 99 PHE C C 1
ATOM 9067 O O . PHE D 1 99 ? 144.832 89.567 106.031 1.00 80.59 99 PHE C O 1
ATOM 9075 N N . PHE D 1 100 ? 142.915 90.651 105.548 1.00 74.87 100 PHE C N 1
ATOM 9076 C CA . PHE D 1 100 ? 142.902 91.449 106.766 1.00 74.87 100 PHE C CA 1
ATOM 9077 C C . PHE D 1 100 ? 141.988 90.793 107.793 1.00 74.87 100 PHE C C 1
ATOM 9078 O O . PHE D 1 100 ? 140.832 90.479 107.493 1.00 74.87 100 PHE C O 1
ATOM 9086 N N . ALA D 1 101 ? 142.513 90.589 109.004 1.00 77.44 101 ALA C N 1
ATOM 9087 C CA . ALA D 1 101 ? 141.782 89.848 110.024 1.00 77.44 101 ALA C CA 1
ATOM 9088 C C . ALA D 1 101 ? 140.568 90.603 110.547 1.00 77.44 101 ALA C C 1
ATOM 9089 O O . ALA D 1 101 ? 139.679 89.983 111.139 1.00 77.44 101 ALA C O 1
ATOM 9091 N N . ASN D 1 102 ? 140.509 91.916 110.350 1.00 76.54 102 ASN C N 1
ATOM 9092 C CA . ASN D 1 102 ? 139.382 92.725 110.806 1.00 76.54 102 ASN C CA 1
ATOM 9093 C C . ASN D 1 102 ? 138.973 93.702 109.710 1.00 76.54 102 ASN C C 1
ATOM 9094 O O . ASN D 1 102 ? 138.753 94.890 109.951 1.00 76.54 102 ASN C O 1
ATOM 9099 N N . GLU D 1 103 ? 138.879 93.199 108.477 1.00 78.35 103 GLU C N 1
ATOM 9100 C CA . GLU D 1 103 ? 138.577 94.067 107.343 1.00 78.35 103 GLU C CA 1
ATOM 9101 C C . GLU D 1 103 ? 137.198 94.701 107.473 1.00 78.35 103 GLU C C 1
ATOM 9102 O O . GLU D 1 103 ? 137.029 95.893 107.191 1.00 78.35 103 GLU C O 1
ATOM 9108 N N . LYS D 1 104 ? 136.200 93.923 107.888 1.00 73.62 104 LYS C N 1
ATOM 9109 C CA . LYS D 1 104 ? 134.821 94.372 108.062 1.00 73.62 104 LYS C CA 1
ATOM 9110 C C . LYS D 1 104 ? 134.210 94.915 106.774 1.00 73.62 104 LYS C C 1
ATOM 9111 O O . LYS D 1 104 ? 133.139 95.533 106.813 1.00 73.62 104 LYS C O 1
ATOM 9117 N N . GLY D 1 105 ? 134.859 94.701 105.632 1.00 74.63 105 GLY C N 1
ATOM 9118 C CA . GLY D 1 105 ? 134.385 95.233 104.370 1.00 74.63 105 GLY C CA 1
ATOM 9119 C C . GLY D 1 105 ? 135.455 96.014 103.637 1.00 74.63 105 GLY C C 1
ATOM 9120 O O . GLY D 1 105 ? 136.104 96.883 104.225 1.00 74.63 105 GLY C O 1
ATOM 9121 N N . ALA D 1 106 ? 135.661 95.712 102.357 1.00 70.69 106 ALA C N 1
ATOM 9122 C CA . ALA D 1 106 ? 136.675 96.404 101.575 1.00 70.69 106 ALA C CA 1
ATOM 9123 C C . ALA D 1 106 ? 136.421 96.152 100.097 1.00 70.69 106 ALA C C 1
ATOM 9124 O O . ALA D 1 106 ? 135.697 95.226 99.722 1.00 70.69 106 ALA C O 1
ATOM 9126 N N . HIS D 1 107 ? 137.029 96.991 99.261 1.00 71.21 107 HIS C N 1
ATOM 9127 C CA . HIS D 1 107 ? 136.862 96.877 97.819 1.00 71.21 107 HIS C CA 1
ATOM 9128 C C . HIS D 1 107 ? 138.061 97.508 97.127 1.00 71.21 107 HIS C C 1
ATOM 9129 O O . HIS D 1 107 ? 138.781 98.321 97.711 1.00 71.21 107 HIS C O 1
ATOM 9136 N N . PHE D 1 108 ? 138.261 97.121 95.869 1.00 72.46 108 PHE C N 1
ATOM 9137 C CA . PHE D 1 108 ? 139.324 97.672 95.046 1.00 72.46 108 PHE C CA 1
ATOM 9138 C C . PHE D 1 108 ? 138.854 98.954 94.360 1.00 72.46 108 PHE C C 1
ATOM 9139 O O . PHE D 1 108 ? 137.718 99.403 94.529 1.00 72.46 108 PHE C O 1
ATOM 9147 N N . HIS D 1 109 ? 139.743 99.548 93.568 1.00 74.70 109 HIS C N 1
ATOM 9148 C CA . HIS D 1 109 ? 139.435 100.720 92.760 1.00 74.70 109 HIS C CA 1
ATOM 9149 C C . HIS D 1 109 ? 139.763 100.414 91.307 1.00 74.70 109 HIS C C 1
ATOM 9150 O O . HIS D 1 109 ? 140.855 99.923 91.005 1.00 74.70 109 HIS C O 1
ATOM 9157 N N . GLU D 1 110 ? 138.822 100.703 90.413 1.00 83.05 110 GLU C N 1
ATOM 9158 C CA . GLU D 1 110 ? 138.967 100.391 88.993 1.00 83.05 110 GLU C CA 1
ATOM 9159 C C . GLU D 1 110 ? 138.546 101.587 88.144 1.00 83.05 110 GLU C C 1
ATOM 9160 O O . GLU D 1 110 ? 137.773 101.464 87.193 1.00 83.05 110 GLU C O 1
ATOM 9166 N N . ILE D 1 111 ? 139.054 102.767 88.485 1.00 77.44 111 ILE C N 1
ATOM 9167 C CA . ILE D 1 111 ? 138.690 103.998 87.790 1.00 77.44 111 ILE C CA 1
ATOM 9168 C C . ILE D 1 111 ? 139.646 104.197 86.620 1.00 77.44 111 ILE C C 1
ATOM 9169 O O . ILE D 1 111 ? 140.835 104.464 86.813 1.00 77.44 111 ILE C O 1
ATOM 9174 N N . THR D 1 112 ? 139.119 104.033 85.402 1.00 80.18 112 THR C N 1
ATOM 9175 C CA . THR D 1 112 ? 139.799 104.246 84.124 1.00 80.18 112 THR C CA 1
ATOM 9176 C C . THR D 1 112 ? 140.849 103.175 83.858 1.00 80.18 112 THR C C 1
ATOM 9177 O O . THR D 1 112 ? 141.368 103.077 82.742 1.00 80.18 112 THR C O 1
ATOM 9181 N N . THR D 1 113 ? 141.144 102.357 84.868 1.00 85.64 113 THR C N 1
ATOM 9182 C CA . THR D 1 113 ? 142.105 101.261 84.787 1.00 85.64 113 THR C CA 1
ATOM 9183 C C . THR D 1 113 ? 142.088 100.524 86.120 1.00 85.64 113 THR C C 1
ATOM 9184 O O . THR D 1 113 ? 141.798 101.130 87.156 1.00 85.64 113 THR C O 1
ATOM 9188 N N . ASP D 1 114 ? 142.388 99.227 86.115 1.00 88.75 114 ASP C N 1
ATOM 9189 C CA . ASP D 1 114 ? 142.560 98.512 87.371 1.00 88.75 114 ASP C CA 1
ATOM 9190 C C . ASP D 1 114 ? 143.750 99.088 88.128 1.00 88.75 114 ASP C C 1
ATOM 9191 O O . ASP D 1 114 ? 144.817 99.314 87.551 1.00 88.75 114 ASP C O 1
ATOM 9196 N N . ASN D 1 115 ? 143.564 99.332 89.423 1.00 81.61 115 ASN C N 1
ATOM 9197 C CA . ASN D 1 115 ? 144.621 99.905 90.257 1.00 81.61 115 ASN C CA 1
ATOM 9198 C C . ASN D 1 115 ? 145.525 98.802 90.808 1.00 81.61 115 ASN C C 1
ATOM 9199 O O . ASN D 1 115 ? 145.681 98.615 92.014 1.00 81.61 115 ASN C O 1
ATOM 9204 N N . LYS D 1 116 ? 146.125 98.060 89.880 1.00 82.81 116 LYS C N 1
ATOM 9205 C CA . LYS D 1 116 ? 147.053 96.989 90.202 1.00 82.81 116 LYS C CA 1
ATOM 9206 C C . LYS D 1 116 ? 148.311 97.154 89.364 1.00 82.81 116 LYS C C 1
ATOM 9207 O O . LYS D 1 116 ? 148.256 97.606 88.217 1.00 82.81 116 LYS C O 1
ATOM 9213 N N . LEU D 1 117 ? 149.449 96.785 89.948 1.00 87.86 117 LEU C N 1
ATOM 9214 C CA . LEU D 1 117 ? 150.739 96.917 89.281 1.00 87.86 117 LEU C CA 1
ATOM 9215 C C . LEU D 1 117 ? 151.616 95.739 89.670 1.00 87.86 117 LEU C C 1
ATOM 9216 O O . LEU D 1 117 ? 151.947 95.575 90.847 1.00 87.86 117 LEU C O 1
ATOM 9221 N N . LEU D 1 118 ? 151.992 94.925 88.686 1.00 94.67 118 LEU C N 1
ATOM 9222 C CA . LEU D 1 118 ? 152.875 93.786 88.904 1.00 94.67 118 LEU C CA 1
ATOM 9223 C C . LEU D 1 118 ? 154.039 93.886 87.932 1.00 94.67 118 LEU C C 1
ATOM 9224 O O . LEU D 1 118 ? 153.829 93.993 86.719 1.00 94.67 118 LEU C O 1
ATOM 9229 N N . ARG D 1 119 ? 155.258 93.850 88.462 1.00 98.64 119 ARG C N 1
ATOM 9230 C CA . ARG D 1 119 ? 156.468 93.852 87.653 1.00 98.64 119 ARG C CA 1
ATOM 9231 C C . ARG D 1 119 ? 157.393 92.745 88.133 1.00 98.64 119 ARG C C 1
ATOM 9232 O O . ARG D 1 119 ? 157.498 92.489 89.337 1.00 98.64 119 ARG C O 1
ATOM 9240 N N . ILE D 1 120 ? 158.060 92.090 87.187 1.00 108.54 120 ILE C N 1
ATOM 9241 C CA . ILE D 1 120 ? 158.943 90.964 87.467 1.00 108.54 120 ILE C CA 1
ATOM 9242 C C . ILE D 1 120 ? 160.375 91.394 87.182 1.00 108.54 120 ILE C C 1
ATOM 9243 O O . ILE D 1 120 ? 160.676 91.889 86.089 1.00 108.54 120 ILE C O 1
ATOM 9248 N N . SER D 1 121 ? 161.255 91.203 88.161 1.00 114.37 121 SER C N 1
ATOM 9249 C CA . SER D 1 121 ? 162.654 91.565 88.005 1.00 114.37 121 SER C CA 1
ATOM 9250 C C . SER D 1 121 ? 163.417 90.433 87.317 1.00 114.37 121 SER C C 1
ATOM 9251 O O . SER D 1 121 ? 162.856 89.393 86.961 1.00 114.37 121 SER C O 1
ATOM 9254 N N . ARG D 1 122 ? 164.722 90.641 87.124 1.00 123.45 122 ARG C N 1
ATOM 9255 C CA . ARG D 1 122 ? 165.543 89.639 86.450 1.00 123.45 122 ARG C CA 1
ATOM 9256 C C . ARG D 1 122 ? 165.645 88.359 87.269 1.00 123.45 122 ARG C C 1
ATOM 9257 O O . ARG D 1 122 ? 165.429 87.258 86.749 1.00 123.45 122 ARG C O 1
ATOM 9265 N N . ASN D 1 123 ? 165.967 88.482 88.556 1.00 118.55 123 ASN C N 1
ATOM 9266 C CA . ASN D 1 123 ? 166.222 87.331 89.410 1.00 118.55 123 ASN C CA 1
ATOM 9267 C C . ASN D 1 123 ? 164.955 86.766 90.043 1.00 118.55 123 ASN C C 1
ATOM 9268 O O . ASN D 1 123 ? 165.036 86.092 91.076 1.00 118.55 123 ASN C O 1
ATOM 9273 N N . GLY D 1 124 ? 163.792 87.021 89.449 1.00 110.17 124 GLY C N 1
ATOM 9274 C CA . GLY D 1 124 ? 162.549 86.463 89.933 1.00 110.17 124 GLY C CA 1
ATOM 9275 C C . GLY D 1 124 ? 161.822 87.288 90.971 1.00 110.17 124 GLY C C 1
ATOM 9276 O O . GLY D 1 124 ? 160.713 86.907 91.370 1.00 110.17 124 GLY C O 1
ATOM 9277 N N . ASN D 1 125 ? 162.403 88.394 91.430 1.00 106.96 125 ASN C N 1
ATOM 9278 C CA . ASN D 1 125 ? 161.711 89.253 92.379 1.00 106.96 125 ASN C CA 1
ATOM 9279 C C . ASN D 1 125 ? 160.455 89.837 91.744 1.00 106.96 125 ASN C C 1
ATOM 9280 O O . ASN D 1 125 ? 160.473 90.300 90.601 1.00 106.96 125 ASN C O 1
ATOM 9285 N N . VAL D 1 126 ? 159.359 89.810 92.496 1.00 93.80 126 VAL C N 1
ATOM 9286 C CA . VAL D 1 126 ? 158.056 90.258 92.022 1.00 93.80 126 VAL C CA 1
ATOM 9287 C C . VAL D 1 126 ? 157.573 91.374 92.935 1.00 93.80 126 VAL C C 1
ATOM 9288 O O . VAL D 1 126 ? 157.636 91.248 94.162 1.00 93.80 126 VAL C O 1
ATOM 9292 N N . LEU D 1 127 ? 157.100 92.463 92.337 1.00 88.56 127 LEU C N 1
ATOM 9293 C CA . LEU D 1 127 ? 156.518 93.580 93.068 1.00 88.56 127 LEU C CA 1
ATOM 9294 C C . LEU D 1 127 ? 155.042 93.667 92.712 1.00 88.56 127 LEU C C 1
ATOM 9295 O O . LEU D 1 127 ? 154.687 93.683 91.529 1.00 88.56 127 LEU C O 1
ATOM 9300 N N . TYR D 1 128 ? 154.188 93.722 93.732 1.00 82.39 128 TYR C N 1
ATOM 9301 C CA . TYR D 1 128 ? 152.738 93.665 93.543 1.00 82.39 128 TYR C CA 1
ATOM 9302 C C . TYR D 1 128 ? 152.101 94.738 94.421 1.00 82.39 128 TYR C C 1
ATOM 9303 O O . TYR D 1 128 ? 151.934 94.541 95.627 1.00 82.39 128 TYR C O 1
ATOM 9312 N N . SER D 1 129 ? 151.744 95.866 93.812 1.00 80.31 129 SER C N 1
ATOM 9313 C CA . SER D 1 129 ? 151.152 96.994 94.517 1.00 80.31 129 SER C CA 1
ATOM 9314 C C . SER D 1 129 ? 149.723 97.202 94.038 1.00 80.31 129 SER C C 1
ATOM 9315 O O . SER D 1 129 ? 149.473 97.263 92.830 1.00 80.31 129 SER C O 1
ATOM 9318 N N . ILE D 1 130 ? 148.790 97.308 94.986 1.00 72.20 130 ILE C N 1
ATOM 9319 C CA . ILE D 1 130 ? 147.379 97.513 94.687 1.00 72.20 130 ILE C CA 1
ATOM 9320 C C . ILE D 1 130 ? 146.832 98.588 95.614 1.00 72.20 130 ILE C C 1
ATOM 9321 O O . ILE D 1 130 ? 147.403 98.886 96.664 1.00 72.20 130 ILE C O 1
ATOM 9326 N N . ARG D 1 131 ? 145.703 99.168 95.214 1.00 69.96 131 ARG C N 1
ATOM 9327 C CA . ARG D 1 131 ? 145.032 100.211 95.980 1.00 69.96 131 ARG C CA 1
ATOM 9328 C C . ARG D 1 131 ? 143.755 99.634 96.576 1.00 69.96 131 ARG C C 1
ATOM 9329 O O . ARG D 1 131 ? 142.890 99.148 95.842 1.00 69.96 131 ARG C O 1
ATOM 9337 N N . ILE D 1 132 ? 143.638 99.692 97.902 1.00 66.54 132 ILE C N 1
ATOM 9338 C CA . ILE D 1 132 ? 142.515 99.101 98.617 1.00 66.54 132 ILE C CA 1
ATOM 9339 C C . ILE D 1 132 ? 141.916 100.151 99.540 1.00 66.54 132 ILE C C 1
ATOM 9340 O O . ILE D 1 132 ? 142.607 101.062 100.005 1.00 66.54 132 ILE C O 1
ATOM 9345 N N . THR D 1 133 ? 140.618 100.018 99.805 1.00 66.47 133 THR C N 1
ATOM 9346 C CA . THR D 1 133 ? 139.908 100.848 100.770 1.00 66.47 133 THR C CA 1
ATOM 9347 C C . THR D 1 133 ? 139.210 99.943 101.774 1.00 66.47 133 THR C C 1
ATOM 9348 O O . THR D 1 133 ? 138.405 99.091 101.387 1.00 66.47 133 THR C O 1
ATOM 9352 N N . LEU D 1 134 ? 139.507 100.135 103.057 1.00 66.91 134 LEU C N 1
ATOM 9353 C CA . LEU D 1 134 ? 139.076 99.214 104.101 1.00 66.91 134 LEU C CA 1
ATOM 9354 C C . LEU D 1 134 ? 138.400 99.978 105.228 1.00 66.91 134 LEU C C 1
ATOM 9355 O O . LEU D 1 134 ? 138.937 100.981 105.708 1.00 66.91 134 LEU C O 1
ATOM 9360 N N . THR D 1 135 ? 137.239 99.495 105.659 1.00 70.00 135 THR C N 1
ATOM 9361 C CA . THR D 1 135 ? 136.586 100.005 106.866 1.00 70.00 135 THR C CA 1
ATOM 9362 C C . THR D 1 135 ? 136.917 99.114 108.065 1.00 70.00 135 THR C C 1
ATOM 9363 O O . THR D 1 135 ? 136.063 98.441 108.644 1.00 70.00 135 THR C O 1
ATOM 9367 N N . LEU D 1 136 ? 138.198 99.128 108.431 1.00 72.34 136 LEU C N 1
ATOM 9368 C CA . LEU D 1 136 ? 138.688 98.291 109.519 1.00 72.34 136 LEU C CA 1
ATOM 9369 C C . LEU D 1 136 ? 138.050 98.696 110.842 1.00 72.34 136 LEU C C 1
ATOM 9370 O O . LEU D 1 136 ? 137.690 99.856 111.054 1.00 72.34 136 LEU C O 1
ATOM 9375 N N . ALA D 1 137 ? 137.915 97.723 111.740 1.00 74.85 137 ALA C N 1
ATOM 9376 C CA . ALA D 1 137 ? 137.232 97.913 113.011 1.00 74.85 137 ALA C CA 1
ATOM 9377 C C . ALA D 1 137 ? 138.204 97.762 114.172 1.00 74.85 137 ALA C C 1
ATOM 9378 O O . ALA D 1 137 ? 139.032 96.846 114.188 1.00 74.85 137 ALA C O 1
ATOM 9380 N N . CYS D 1 138 ? 138.095 98.667 115.144 1.00 82.58 138 CYS C N 1
ATOM 9381 C CA . CYS D 1 138 ? 138.913 98.638 116.347 1.00 82.58 138 CYS C CA 1
ATOM 9382 C C . CYS D 1 138 ? 138.029 98.901 117.559 1.00 82.58 138 CYS C C 1
ATOM 9383 O O . CYS D 1 138 ? 137.286 99.898 117.578 1.00 82.58 138 CYS C O 1
ATOM 9386 N N . PRO D 1 139 ? 138.066 98.042 118.578 1.00 84.09 139 PRO C N 1
ATOM 9387 C CA . PRO D 1 139 ? 137.328 98.340 119.809 1.00 84.09 139 PRO C CA 1
ATOM 9388 C C . PRO D 1 139 ? 137.845 99.616 120.456 1.00 84.09 139 PRO C C 1
ATOM 9389 O O . PRO D 1 139 ? 139.047 99.890 120.459 1.00 84.09 139 PRO C O 1
ATOM 9393 N N . MET D 1 140 ? 136.923 100.401 121.007 1.00 84.34 140 MET C N 1
ATOM 9394 C CA . MET D 1 140 ? 137.246 101.685 121.614 1.00 84.34 140 MET C CA 1
ATOM 9395 C C . MET D 1 140 ? 136.598 101.775 122.986 1.00 84.34 140 MET C C 1
ATOM 9396 O O . MET D 1 140 ? 135.454 101.345 123.166 1.00 84.34 140 MET C O 1
ATOM 9401 N N . ASP D 1 141 ? 137.330 102.329 123.946 1.00 81.60 141 ASP C N 1
ATOM 9402 C CA . ASP D 1 141 ? 136.834 102.553 125.295 1.00 81.60 141 ASP C CA 1
ATOM 9403 C C . ASP D 1 141 ? 136.695 104.048 125.542 1.00 81.60 141 ASP C C 1
ATOM 9404 O O . ASP D 1 141 ? 137.566 104.834 125.158 1.00 81.60 141 ASP C O 1
ATOM 9409 N N . LEU D 1 142 ? 135.596 104.435 126.177 1.00 75.06 142 LEU C N 1
ATOM 9410 C CA . LEU D 1 142 ? 135.305 105.830 126.474 1.00 75.06 142 LEU C CA 1
ATOM 9411 C C . LEU D 1 142 ? 135.107 106.037 127.970 1.00 75.06 142 LEU C C 1
ATOM 9412 O O . LEU D 1 142 ? 134.256 106.818 128.399 1.00 75.06 142 LEU C O 1
ATOM 9417 N N . LYS D 1 143 ? 135.894 105.329 128.784 1.00 77.73 143 LYS C N 1
ATOM 9418 C CA . LYS D 1 143 ? 135.822 105.524 130.228 1.00 77.73 143 LYS C CA 1
ATOM 9419 C C . LYS D 1 143 ? 136.229 106.940 130.610 1.00 77.73 143 LYS C C 1
ATOM 9420 O O . LYS D 1 143 ? 135.637 107.543 131.513 1.00 77.73 143 LYS C O 1
ATOM 9426 N N . ASN D 1 144 ? 137.237 107.486 129.936 1.00 73.25 144 ASN C N 1
ATOM 9427 C CA . ASN D 1 144 ? 137.654 108.876 130.100 1.00 73.25 144 ASN C CA 1
ATOM 9428 C C . ASN D 1 144 ? 137.502 109.542 128.735 1.00 73.25 144 ASN C C 1
ATOM 9429 O O . ASN D 1 144 ? 138.459 109.618 127.964 1.00 73.25 144 ASN C O 1
ATOM 9434 N N . PHE D 1 145 ? 136.293 110.048 128.453 1.00 74.86 145 PHE C N 1
ATOM 9435 C CA . PHE D 1 145 ? 135.962 110.438 127.081 1.00 74.86 145 PHE C CA 1
ATOM 9436 C C . PHE D 1 145 ? 136.745 111.656 126.604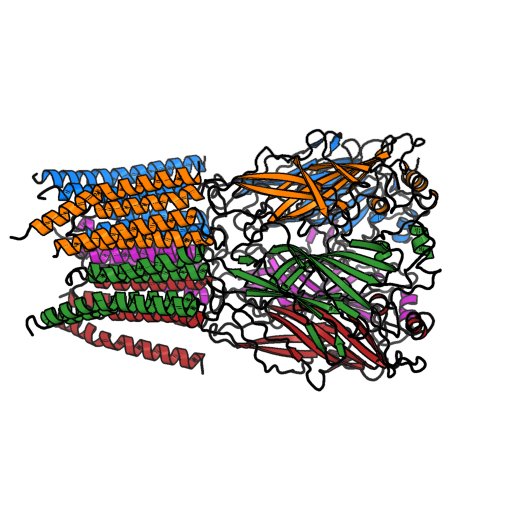 1.00 74.86 145 PHE C C 1
ATOM 9437 O O . PHE D 1 145 ? 137.467 111.547 125.597 1.00 74.86 145 PHE C O 1
ATOM 9445 N N . PRO D 1 146 ? 136.655 112.828 127.243 1.00 72.80 146 PRO C N 1
ATOM 9446 C CA . PRO D 1 146 ? 137.295 114.017 126.657 1.00 72.80 146 PRO C CA 1
ATOM 9447 C C . PRO D 1 146 ? 138.809 113.928 126.578 1.00 72.80 146 PRO C C 1
ATOM 9448 O O . PRO D 1 146 ? 139.414 114.680 125.805 1.00 72.80 146 PRO C O 1
ATOM 9452 N N . MET D 1 147 ? 139.440 113.040 127.341 1.00 74.56 147 MET C N 1
ATOM 9453 C CA . MET D 1 147 ? 140.893 112.967 127.435 1.00 74.56 147 MET C CA 1
ATOM 9454 C C . MET D 1 147 ? 141.385 111.547 127.198 1.00 74.56 147 MET C C 1
ATOM 9455 O O . MET D 1 147 ? 142.332 111.083 127.838 1.00 74.56 147 MET C O 1
ATOM 9460 N N . ASP D 1 148 ? 140.752 110.834 126.272 1.00 74.82 148 ASP C N 1
ATOM 9461 C CA . ASP D 1 148 ? 141.127 109.455 125.996 1.00 74.82 148 ASP C CA 1
ATOM 9462 C C . ASP D 1 148 ? 142.261 109.385 124.982 1.00 74.82 148 ASP C C 1
ATOM 9463 O O . ASP D 1 148 ? 142.447 110.282 124.155 1.00 74.82 148 ASP C O 1
ATOM 9468 N N . VAL D 1 149 ? 143.027 108.301 125.059 1.00 76.82 149 VAL C N 1
ATOM 9469 C CA . VAL D 1 149 ? 144.027 107.957 124.057 1.00 76.82 149 VAL C CA 1
ATOM 9470 C C . VAL D 1 149 ? 143.596 106.641 123.431 1.00 76.82 149 VAL C C 1
ATOM 9471 O O . VAL D 1 149 ? 143.497 105.622 124.124 1.00 76.82 149 VAL C O 1
ATOM 9475 N N . GLN D 1 150 ? 143.341 106.660 122.128 1.00 78.10 150 GLN C N 1
ATOM 9476 C CA . GLN D 1 150 ? 142.806 105.509 121.419 1.00 78.10 150 GLN C CA 1
ATOM 9477 C C . GLN D 1 150 ? 143.867 104.897 120.517 1.00 78.10 150 GLN C C 1
ATOM 9478 O O . GLN D 1 150 ? 144.700 105.601 119.941 1.00 78.10 150 GLN C O 1
ATOM 9484 N N . THR D 1 151 ? 143.824 103.572 120.398 1.00 76.21 151 THR C N 1
ATOM 9485 C CA . THR D 1 151 ? 144.731 102.831 119.532 1.00 76.21 151 THR C CA 1
ATOM 9486 C C . THR D 1 151 ? 143.909 101.948 118.609 1.00 76.21 151 THR C C 1
ATOM 9487 O O . THR D 1 151 ? 143.154 101.089 119.077 1.00 76.21 151 THR C O 1
ATOM 9491 N N . CYS D 1 152 ? 144.056 102.157 117.306 1.00 78.09 152 CYS C N 1
ATOM 9492 C CA . CYS D 1 152 ? 143.376 101.361 116.296 1.00 78.09 152 CYS C CA 1
ATOM 9493 C C . CYS D 1 152 ? 144.414 100.706 115.397 1.00 78.09 152 CYS C C 1
ATOM 9494 O O . CYS D 1 152 ? 145.386 101.346 114.986 1.00 78.09 152 CYS C O 1
ATOM 9497 N N . ILE D 1 153 ? 144.204 99.424 115.097 1.00 76.60 153 ILE C N 1
ATOM 9498 C CA . ILE D 1 153 ? 145.218 98.603 114.453 1.00 76.60 153 ILE C CA 1
ATOM 9499 C C . ILE D 1 153 ? 144.622 97.905 113.240 1.00 76.60 153 ILE C C 1
ATOM 9500 O O . ILE D 1 153 ? 143.405 97.771 113.100 1.00 76.60 153 ILE C O 1
ATOM 9505 N N . MET D 1 154 ? 145.511 97.466 112.353 1.00 78.76 154 MET C N 1
ATOM 9506 C CA . MET D 1 154 ? 145.161 96.631 111.214 1.00 78.76 154 MET C CA 1
ATOM 9507 C C . MET D 1 154 ? 146.060 95.405 111.221 1.00 78.76 154 MET C C 1
ATOM 9508 O O . MET D 1 154 ? 147.242 95.497 111.562 1.00 78.76 154 MET C O 1
ATOM 9513 N N . GLN D 1 155 ? 145.499 94.258 110.852 1.00 78.78 155 GLN C N 1
ATOM 9514 C CA . GLN D 1 155 ? 146.217 92.994 110.889 1.00 78.78 155 GLN C CA 1
ATOM 9515 C C . GLN D 1 155 ? 146.212 92.350 109.512 1.00 78.78 155 GLN C C 1
ATOM 9516 O O . GLN D 1 155 ? 145.184 92.330 108.828 1.00 78.78 155 GLN C O 1
ATOM 9522 N N . LEU D 1 156 ? 147.367 91.830 109.109 1.00 81.08 156 LEU C N 1
ATOM 9523 C CA . LEU D 1 156 ? 147.527 91.121 107.847 1.00 81.08 156 LEU C CA 1
ATOM 9524 C C . LEU D 1 156 ? 147.898 89.677 108.147 1.00 81.08 156 LEU C C 1
ATOM 9525 O O . LEU D 1 156 ? 148.858 89.422 108.880 1.00 81.08 156 LEU C O 1
ATOM 9530 N N . GLU D 1 157 ? 147.140 88.738 107.586 1.00 88.12 157 GLU C N 1
ATOM 9531 C CA . GLU D 1 157 ? 147.343 87.324 107.860 1.00 88.12 157 GLU C CA 1
ATOM 9532 C C . GLU D 1 157 ? 147.197 86.519 106.579 1.00 88.12 157 GLU C C 1
ATOM 9533 O O . GLU D 1 157 ? 146.513 86.932 105.641 1.00 88.12 157 GLU C O 1
ATOM 9539 N N . SER D 1 158 ? 147.858 85.366 106.549 1.00 90.51 158 SER C N 1
ATOM 9540 C CA . SER D 1 158 ? 147.592 84.383 105.513 1.00 90.51 158 SER C CA 1
ATOM 9541 C C . SER D 1 158 ? 146.286 83.652 105.813 1.00 90.51 158 SER C C 1
ATOM 9542 O O . SER D 1 158 ? 145.858 83.537 106.965 1.00 90.51 158 SER C O 1
ATOM 9545 N N . PHE D 1 159 ? 145.647 83.154 104.757 1.00 88.37 159 PHE C N 1
ATOM 9546 C CA . PHE D 1 159 ? 144.356 82.495 104.891 1.00 88.37 159 PHE C CA 1
ATOM 9547 C C . PHE D 1 159 ? 144.388 81.006 104.589 1.00 88.37 159 PHE C C 1
ATOM 9548 O O . PHE D 1 159 ? 143.565 80.265 105.130 1.00 88.37 159 PHE C O 1
ATOM 9556 N N . GLY D 1 160 ? 145.309 80.549 103.745 1.00 95.19 160 GLY C N 1
ATOM 9557 C CA . GLY D 1 160 ? 145.365 79.144 103.393 1.00 95.19 160 GLY C CA 1
ATOM 9558 C C . GLY D 1 160 ? 146.738 78.527 103.551 1.00 95.19 160 GLY C C 1
ATOM 9559 O O . GLY D 1 160 ? 146.928 77.341 103.265 1.00 95.19 160 GLY C O 1
ATOM 9560 N N . TYR D 1 161 ? 147.706 79.317 104.005 1.00 98.45 161 TYR C N 1
ATOM 9561 C CA . TYR D 1 161 ? 149.077 78.860 104.175 1.00 98.45 161 TYR C CA 1
ATOM 9562 C C . TYR D 1 161 ? 149.492 78.994 105.633 1.00 98.45 161 TYR C C 1
ATOM 9563 O O . TYR D 1 161 ? 149.207 80.006 106.280 1.00 98.45 161 TYR C O 1
ATOM 9572 N N . THR D 1 162 ? 150.169 77.968 106.141 1.00 102.36 162 THR C N 1
ATOM 9573 C CA . THR D 1 162 ? 150.612 77.944 107.527 1.00 102.36 162 THR C CA 1
ATOM 9574 C C . THR D 1 162 ? 151.918 78.726 107.666 1.00 102.36 162 THR C C 1
ATOM 9575 O O . THR D 1 162 ? 152.369 79.406 106.740 1.00 102.36 162 THR C O 1
ATOM 9579 N N . MET D 1 163 ? 152.539 78.637 108.844 1.00 105.99 163 MET C N 1
ATOM 9580 C CA . MET D 1 163 ? 153.797 79.332 109.088 1.00 105.99 163 MET C CA 1
ATOM 9581 C C . MET D 1 163 ? 154.943 78.764 108.262 1.00 105.99 163 MET C C 1
ATOM 9582 O O . MET D 1 163 ? 155.921 79.476 108.010 1.00 105.99 163 MET C O 1
ATOM 9587 N N . ASN D 1 164 ? 154.845 77.507 107.834 1.00 105.87 164 ASN C N 1
ATOM 9588 C CA . ASN D 1 164 ? 155.913 76.855 107.086 1.00 105.87 164 ASN C CA 1
ATOM 9589 C C . ASN D 1 164 ? 155.847 77.124 105.589 1.00 105.87 164 ASN C C 1
ATOM 9590 O O . ASN D 1 164 ? 156.717 76.643 104.854 1.00 105.87 164 ASN C O 1
ATOM 9595 N N . ASP D 1 165 ? 154.847 77.864 105.116 1.00 103.92 165 ASP C N 1
ATOM 9596 C CA . ASP D 1 165 ? 154.717 78.169 103.697 1.00 103.92 165 ASP C CA 1
ATOM 9597 C C . ASP D 1 165 ? 154.807 79.658 103.407 1.00 103.92 165 ASP C C 1
ATOM 9598 O O . ASP D 1 165 ? 155.549 80.064 102.506 1.00 103.92 165 ASP C O 1
ATOM 9603 N N . LEU D 1 166 ? 154.076 80.487 104.147 1.00 96.24 166 LEU C N 1
ATOM 9604 C CA . LEU D 1 166 ? 154.011 81.920 103.898 1.00 96.24 166 LEU C CA 1
ATOM 9605 C C . LEU D 1 166 ? 154.405 82.670 105.162 1.00 96.24 166 LEU C C 1
ATOM 9606 O O . LEU D 1 166 ? 153.915 82.356 106.251 1.00 96.24 166 LEU C O 1
ATOM 9611 N N . ILE D 1 167 ? 155.298 83.646 105.016 1.00 93.34 167 ILE C N 1
ATOM 9612 C CA . ILE D 1 167 ? 155.771 84.463 106.128 1.00 93.34 167 ILE C CA 1
ATOM 9613 C C . ILE D 1 167 ? 155.702 85.927 105.716 1.00 93.34 167 ILE C C 1
ATOM 9614 O O . ILE D 1 167 ? 156.167 86.293 104.631 1.00 93.34 167 ILE C O 1
ATOM 9619 N N . PHE D 1 168 ? 155.125 86.759 106.578 1.00 88.80 168 PHE C N 1
ATOM 9620 C CA . PHE D 1 168 ? 154.998 88.190 106.337 1.00 88.80 168 PHE C CA 1
ATOM 9621 C C . PHE D 1 168 ? 155.963 88.949 107.237 1.00 88.80 168 PHE C C 1
ATOM 9622 O O . PHE D 1 168 ? 156.002 88.713 108.449 1.00 88.80 168 PHE C O 1
ATOM 9630 N N . GLU D 1 169 ? 156.736 89.856 106.644 1.00 92.62 169 GLU C N 1
ATOM 9631 C CA . GLU D 1 169 ? 157.708 90.654 107.378 1.00 92.62 169 GLU C CA 1
ATOM 9632 C C . GLU D 1 169 ? 157.681 92.085 106.865 1.00 92.62 169 GLU C C 1
ATOM 9633 O O . GLU D 1 169 ? 157.644 92.315 105.653 1.00 92.62 169 GLU C O 1
ATOM 9639 N N . TRP D 1 170 ? 157.702 93.043 107.788 1.00 88.18 170 TRP C N 1
ATOM 9640 C CA . TRP D 1 170 ? 157.753 94.445 107.404 1.00 88.18 170 TRP C CA 1
ATOM 9641 C C . TRP D 1 170 ? 159.132 94.801 106.854 1.00 88.18 170 TRP C C 1
ATOM 9642 O O . TRP D 1 170 ? 160.124 94.106 107.088 1.00 88.18 170 TRP C O 1
ATOM 9653 N N . GLN D 1 171 ? 159.183 95.899 106.106 1.00 92.44 171 GLN C N 1
ATOM 9654 C CA . GLN D 1 171 ? 160.456 96.394 105.609 1.00 92.44 171 GLN C CA 1
ATOM 9655 C C . GLN D 1 171 ? 161.291 96.959 106.754 1.00 92.44 171 GLN C C 1
ATOM 9656 O O . GLN D 1 171 ? 160.776 97.354 107.803 1.00 92.44 171 GLN C O 1
ATOM 9662 N N . GLU D 1 172 ? 162.608 96.982 106.540 1.00 96.08 172 GLU C N 1
ATOM 9663 C CA . GLU D 1 172 ? 163.517 97.458 107.578 1.00 96.08 172 GLU C CA 1
ATOM 9664 C C . GLU D 1 172 ? 163.320 98.944 107.856 1.00 96.08 172 GLU C C 1
ATOM 9665 O O . GLU D 1 172 ? 163.285 99.362 109.018 1.00 96.08 172 GLU C O 1
ATOM 9671 N N . GLN D 1 173 ? 163.186 99.754 106.809 1.00 97.57 173 GLN C N 1
ATOM 9672 C CA . GLN D 1 173 ? 163.042 101.198 106.942 1.00 97.57 173 GLN C CA 1
ATOM 9673 C C . GLN D 1 173 ? 161.771 101.652 106.243 1.00 97.57 173 GLN C C 1
ATOM 9674 O O . GLN D 1 173 ? 161.527 101.283 105.089 1.00 97.57 173 GLN C O 1
ATOM 9680 N N . GLY D 1 174 ? 160.971 102.457 106.939 1.00 91.68 174 GLY C N 1
ATOM 9681 C CA . GLY D 1 174 ? 159.767 103.024 106.364 1.00 91.68 174 GLY C CA 1
ATOM 9682 C C . GLY D 1 174 ? 158.734 101.996 105.954 1.00 91.68 174 GLY C C 1
ATOM 9683 O O . GLY D 1 174 ? 158.182 102.071 104.852 1.00 91.68 174 GLY C O 1
ATOM 9684 N N . ALA D 1 175 ? 158.471 101.022 106.828 1.00 85.96 175 ALA C N 1
ATOM 9685 C CA . ALA D 1 175 ? 157.477 100.001 106.515 1.00 85.96 175 ALA C CA 1
ATOM 9686 C C . ALA D 1 175 ? 156.083 100.604 106.394 1.00 85.96 175 ALA C C 1
ATOM 9687 O O . ALA D 1 175 ? 155.333 100.268 105.471 1.00 85.96 175 ALA C O 1
ATOM 9689 N N . VAL D 1 176 ? 155.718 101.495 107.310 1.00 81.70 176 VAL C N 1
ATOM 9690 C CA . VAL D 1 176 ? 154.425 102.168 107.288 1.00 81.70 176 VAL C CA 1
ATOM 9691 C C . VAL D 1 176 ? 154.678 103.663 107.190 1.00 81.70 176 VAL C C 1
ATOM 9692 O O . VAL D 1 176 ? 155.343 104.244 108.056 1.00 81.70 176 VAL C O 1
ATOM 9696 N N . GLN D 1 177 ? 154.150 104.283 106.140 1.00 81.18 177 GLN C N 1
ATOM 9697 C CA . GLN D 1 177 ? 154.280 105.713 105.919 1.00 81.18 177 GLN C CA 1
ATOM 9698 C C . GLN D 1 177 ? 152.902 106.359 105.929 1.00 81.18 177 GLN C C 1
ATOM 9699 O O . GLN D 1 177 ? 151.870 105.686 105.857 1.00 81.18 177 GLN C O 1
ATOM 9705 N N . VAL D 1 178 ? 152.897 107.688 106.027 1.00 79.57 178 VAL C N 1
ATOM 9706 C CA . VAL D 1 178 ? 151.672 108.471 106.003 1.00 79.57 178 VAL C CA 1
ATOM 9707 C C . VAL D 1 178 ? 151.827 109.558 104.949 1.00 79.57 178 VAL C C 1
ATOM 9708 O O . VAL D 1 178 ? 152.936 109.917 104.548 1.00 79.57 178 VAL C O 1
ATOM 9712 N N . ALA D 1 179 ? 150.689 110.084 104.501 1.00 83.52 179 ALA C N 1
ATOM 9713 C CA . ALA D 1 179 ? 150.663 111.119 103.477 1.00 83.52 179 ALA C CA 1
ATOM 9714 C C . ALA D 1 179 ? 150.997 112.478 104.076 1.00 83.52 179 ALA C C 1
ATOM 9715 O O . ALA D 1 179 ? 151.519 112.563 105.192 1.00 83.52 179 ALA C O 1
ATOM 9717 N N . ASP D 1 180 ? 150.701 113.548 103.341 1.00 91.56 180 ASP C N 1
ATOM 9718 C CA . ASP D 1 180 ? 151.009 114.898 103.796 1.00 91.56 180 ASP C CA 1
ATOM 9719 C C . ASP D 1 180 ? 150.021 115.327 104.873 1.00 91.56 180 ASP C C 1
ATOM 9720 O O . ASP D 1 180 ? 149.293 114.493 105.420 1.00 91.56 180 ASP C O 1
ATOM 9725 N N . GLY D 1 181 ? 149.984 116.618 105.187 1.00 88.41 181 GLY C N 1
ATOM 9726 C CA . GLY D 1 181 ? 149.293 117.079 106.375 1.00 88.41 181 GLY C CA 1
ATOM 9727 C C . GLY D 1 181 ? 147.785 116.933 106.333 1.00 88.41 181 GLY C C 1
ATOM 9728 O O . GLY D 1 181 ? 147.050 117.919 106.448 1.00 88.41 181 GLY C O 1
ATOM 9729 N N . LEU D 1 182 ? 147.317 115.698 106.162 1.00 82.38 182 LEU C N 1
ATOM 9730 C CA . LEU D 1 182 ? 145.894 115.413 106.262 1.00 82.38 182 LEU C CA 1
ATOM 9731 C C . LEU D 1 182 ? 145.404 115.665 107.682 1.00 82.38 182 LEU C C 1
ATOM 9732 O O . LEU D 1 182 ? 146.106 115.385 108.658 1.00 82.38 182 LEU C O 1
ATOM 9737 N N . THR D 1 183 ? 144.191 116.194 107.796 1.00 78.38 183 THR C N 1
ATOM 9738 C CA . THR D 1 183 ? 143.618 116.539 109.085 1.00 78.38 183 THR C CA 1
ATOM 9739 C C . THR D 1 183 ? 142.617 115.471 109.513 1.00 78.38 183 THR C C 1
ATOM 9740 O O . THR D 1 183 ? 142.350 114.503 108.797 1.00 78.38 183 THR C O 1
ATOM 9744 N N . LEU D 1 184 ? 142.052 115.658 110.706 1.00 77.01 184 LEU C N 1
ATOM 9745 C CA . LEU D 1 184 ? 141.066 114.745 111.253 1.00 77.01 184 LEU C CA 1
ATOM 9746 C C . LEU D 1 184 ? 140.166 115.514 112.205 1.00 77.01 184 LEU C C 1
ATOM 9747 O O . LEU D 1 184 ? 140.670 116.307 113.015 1.00 77.01 184 LEU C O 1
ATOM 9752 N N . PRO D 1 185 ? 138.851 115.309 112.138 1.00 81.38 185 PRO C N 1
ATOM 9753 C CA . PRO D 1 185 ? 137.960 115.914 113.134 1.00 81.38 185 PRO C CA 1
ATOM 9754 C C . PRO D 1 185 ? 137.951 115.080 114.408 1.00 81.38 185 PRO C C 1
ATOM 9755 O O . PRO D 1 185 ? 137.833 113.852 114.362 1.00 81.38 185 PRO C O 1
ATOM 9759 N N . GLN D 1 186 ? 138.103 115.756 115.547 1.00 82.43 186 GLN C N 1
ATOM 9760 C CA . GLN D 1 186 ? 138.047 115.179 116.888 1.00 82.43 186 GLN C CA 1
ATOM 9761 C C . GLN D 1 186 ? 139.227 114.270 117.208 1.00 82.43 186 GLN C C 1
ATOM 9762 O O . GLN D 1 186 ? 139.211 113.600 118.247 1.00 82.43 186 GLN C O 1
ATOM 9768 N N . PHE D 1 187 ? 140.252 114.227 116.360 1.00 79.38 187 PHE C N 1
ATOM 9769 C CA . PHE D 1 187 ? 141.389 113.353 116.610 1.00 79.38 187 PHE C CA 1
ATOM 9770 C C . PHE D 1 187 ? 142.658 113.971 116.042 1.00 79.38 187 PHE C C 1
ATOM 9771 O O . PHE D 1 187 ? 142.618 114.815 115.144 1.00 79.38 187 PHE C O 1
ATOM 9779 N N . ILE D 1 188 ? 143.792 113.535 116.589 1.00 80.13 188 ILE C N 1
ATOM 9780 C CA . ILE D 1 188 ? 145.115 113.910 116.101 1.00 80.13 188 ILE C CA 1
ATOM 9781 C C . ILE D 1 188 ? 145.929 112.628 115.989 1.00 80.13 188 ILE C C 1
ATOM 9782 O O . ILE D 1 188 ? 146.182 111.961 116.999 1.00 80.13 188 ILE C O 1
ATOM 9787 N N . LEU D 1 189 ? 146.340 112.282 114.773 1.00 82.08 189 LEU C N 1
ATOM 9788 C CA . LEU D 1 189 ? 147.118 111.068 114.560 1.00 82.08 189 LEU C CA 1
ATOM 9789 C C . LEU D 1 189 ? 148.545 111.273 115.058 1.00 82.08 189 LEU C C 1
ATOM 9790 O O . LEU D 1 189 ? 149.240 112.190 114.609 1.00 82.08 189 LEU C O 1
ATOM 9795 N N . LYS D 1 190 ? 148.977 110.424 115.989 1.00 87.11 190 LYS C N 1
ATOM 9796 C CA . LYS D 1 190 ? 150.336 110.508 116.505 1.00 87.11 190 LYS C CA 1
ATOM 9797 C C . LYS D 1 190 ? 151.343 110.175 115.412 1.00 87.11 190 LYS C C 1
ATOM 9798 O O . LYS D 1 190 ? 151.160 109.228 114.643 1.00 87.11 190 LYS C O 1
ATOM 9804 N N . GLU D 1 191 ? 152.415 110.967 115.345 1.00 97.88 191 GLU C N 1
ATOM 9805 C CA . GLU D 1 191 ? 153.441 110.744 114.334 1.00 97.88 191 GLU C CA 1
ATOM 9806 C C . GLU D 1 191 ? 154.180 109.429 114.545 1.00 97.88 191 GLU C C 1
ATOM 9807 O O . GLU D 1 191 ? 154.727 108.876 113.585 1.00 97.88 191 GLU C O 1
ATOM 9813 N N . GLU D 1 192 ? 154.202 108.913 115.770 1.00 96.24 192 GLU C N 1
ATOM 9814 C CA . GLU D 1 192 ? 154.856 107.646 116.060 1.00 96.24 192 GLU C CA 1
ATOM 9815 C C . GLU D 1 192 ? 153.848 106.507 115.992 1.00 96.24 192 GLU C C 1
ATOM 9816 O O . GLU D 1 192 ? 152.747 106.599 116.541 1.00 96.24 192 GLU C O 1
ATOM 9822 N N . LYS D 1 193 ? 154.236 105.428 115.310 1.00 91.56 193 LYS C N 1
ATOM 9823 C CA . LYS D 1 193 ? 153.350 104.282 115.115 1.00 91.56 193 LYS C CA 1
ATOM 9824 C C . LYS D 1 193 ? 154.209 103.020 115.125 1.00 91.56 193 LYS C C 1
ATOM 9825 O O . LYS D 1 193 ? 154.798 102.657 114.102 1.00 91.56 193 LYS C O 1
ATOM 9831 N N . ASP D 1 194 ? 154.275 102.364 116.279 1.00 92.64 194 ASP C N 1
ATOM 9832 C CA . ASP D 1 194 ? 155.073 101.156 116.409 1.00 92.64 194 ASP C CA 1
ATOM 9833 C C . ASP D 1 194 ? 154.472 100.022 115.584 1.00 92.64 194 ASP C C 1
ATOM 9834 O O . ASP D 1 194 ? 153.272 99.987 115.299 1.00 92.64 194 ASP C O 1
ATOM 9839 N N . LEU D 1 195 ? 155.332 99.085 115.194 1.00 94.16 195 LEU C N 1
ATOM 9840 C CA . LEU D 1 195 ? 154.950 97.942 114.367 1.00 94.16 195 LEU C CA 1
ATOM 9841 C C . LEU D 1 195 ? 155.243 96.670 115.155 1.00 94.16 195 LEU C C 1
ATOM 9842 O O . LEU D 1 195 ? 156.317 96.078 115.030 1.00 94.16 195 LEU C O 1
ATOM 9847 N N . ARG D 1 196 ? 154.279 96.250 115.968 1.00 94.33 196 ARG C N 1
ATOM 9848 C CA . ARG D 1 196 ? 154.443 95.041 116.758 1.00 94.33 196 ARG C CA 1
ATOM 9849 C C . ARG D 1 196 ? 154.320 93.807 115.876 1.00 94.33 196 ARG C C 1
ATOM 9850 O O . ARG D 1 196 ? 153.688 93.834 114.816 1.00 94.33 196 ARG C O 1
ATOM 9858 N N . TYR D 1 197 ? 154.940 92.721 116.321 1.00 96.20 197 TYR C N 1
ATOM 9859 C CA . TYR D 1 197 ? 154.838 91.449 115.627 1.00 96.20 197 TYR C CA 1
ATOM 9860 C C . TYR D 1 197 ? 153.632 90.671 116.142 1.00 96.20 197 TYR C C 1
ATOM 9861 O O . TYR D 1 197 ? 153.136 90.903 117.247 1.00 96.20 197 TYR C O 1
ATOM 9870 N N . CYS D 1 198 ? 153.158 89.740 115.320 1.00 97.51 198 CYS C N 1
ATOM 9871 C CA . CYS D 1 198 ? 151.935 89.010 115.612 1.00 97.51 198 CYS C CA 1
ATOM 9872 C C . CYS D 1 198 ? 152.109 87.547 115.236 1.00 97.51 198 CYS C C 1
ATOM 9873 O O . CYS D 1 198 ? 152.945 87.191 114.402 1.00 97.51 198 CYS C O 1
ATOM 9876 N N . THR D 1 199 ? 151.310 86.696 115.879 1.00 97.92 199 THR C N 1
ATOM 9877 C CA . THR D 1 199 ? 151.258 85.275 115.558 1.00 97.92 199 THR C CA 1
ATOM 9878 C C . THR D 1 199 ? 150.012 84.656 116.175 1.00 97.92 199 THR C C 1
ATOM 9879 O O . THR D 1 199 ? 149.804 84.754 117.388 1.00 97.92 199 THR C O 1
ATOM 9883 N N . LYS D 1 200 ? 149.180 84.020 115.358 1.00 101.15 200 LYS C N 1
ATOM 9884 C CA . LYS D 1 200 ? 147.946 83.401 115.824 1.00 101.15 200 LYS C CA 1
ATOM 9885 C C . LYS D 1 200 ? 148.079 81.889 115.719 1.00 101.15 200 LYS C C 1
ATOM 9886 O O . LYS D 1 200 ? 148.221 81.350 114.617 1.00 101.15 200 LYS C O 1
ATOM 9892 N N . HIS D 1 201 ? 148.033 81.212 116.865 1.00 109.03 201 HIS C N 1
ATOM 9893 C CA . HIS D 1 201 ? 148.167 79.757 116.927 1.00 109.03 201 HIS C CA 1
ATOM 9894 C C . HIS D 1 201 ? 146.772 79.146 116.908 1.00 109.03 201 HIS C C 1
ATOM 9895 O O . HIS D 1 201 ? 146.129 78.978 117.945 1.00 109.03 201 HIS C O 1
ATOM 9902 N N . TYR D 1 202 ? 146.296 78.810 115.713 1.00 111.16 202 TYR C N 1
ATOM 9903 C CA . TYR D 1 202 ? 145.002 78.165 115.573 1.00 111.16 202 TYR C CA 1
ATOM 9904 C C . TYR D 1 202 ? 145.137 76.656 115.768 1.00 111.16 202 TYR C C 1
ATOM 9905 O O . TYR D 1 202 ? 146.232 76.119 115.960 1.00 111.16 202 TYR C O 1
ATOM 9914 N N . ASN D 1 203 ? 143.997 75.963 115.724 1.00 118.18 203 ASN C N 1
ATOM 9915 C CA . ASN D 1 203 ? 144.002 74.512 115.882 1.00 118.18 203 ASN C CA 1
ATOM 9916 C C . ASN D 1 203 ? 144.754 73.831 114.744 1.00 118.18 203 ASN C C 1
ATOM 9917 O O . ASN D 1 203 ? 145.497 72.869 114.970 1.00 118.18 203 ASN C O 1
ATOM 9922 N N . THR D 1 204 ? 144.567 74.313 113.513 1.00 117.69 204 THR C N 1
ATOM 9923 C CA . THR D 1 204 ? 145.238 73.705 112.367 1.00 117.69 204 THR C CA 1
ATOM 9924 C C . THR D 1 204 ? 146.751 73.861 112.461 1.00 117.69 204 THR C C 1
ATOM 9925 O O . THR D 1 204 ? 147.500 72.929 112.147 1.00 117.69 204 THR C O 1
ATOM 9929 N N . GLY D 1 205 ? 147.218 75.029 112.890 1.00 112.82 205 GLY C N 1
ATOM 9930 C CA . GLY D 1 205 ? 148.652 75.262 112.978 1.00 112.82 205 GLY C CA 1
ATOM 9931 C C . GLY D 1 205 ? 148.957 76.713 113.281 1.00 112.82 205 GLY C C 1
ATOM 9932 O O . GLY D 1 205 ? 148.158 77.414 113.913 1.00 112.82 205 GLY C O 1
ATOM 9933 N N . LYS D 1 206 ? 150.124 77.152 112.822 1.00 109.44 206 LYS C N 1
ATOM 9934 C CA . LYS D 1 206 ? 150.588 78.518 113.027 1.00 109.44 206 LYS C CA 1
ATOM 9935 C C . LYS D 1 206 ? 150.428 79.296 111.726 1.00 109.44 206 LYS C C 1
ATOM 9936 O O . LYS D 1 206 ? 150.921 78.867 110.678 1.00 109.44 206 LYS C O 1
ATOM 9942 N N . PHE D 1 207 ? 149.737 80.429 111.796 1.00 102.21 207 PHE C N 1
ATOM 9943 C CA . PHE D 1 207 ? 149.522 81.300 110.648 1.00 102.21 207 PHE C CA 1
ATOM 9944 C C . PHE D 1 207 ? 150.304 82.590 110.841 1.00 102.21 207 PHE C C 1
ATOM 9945 O O . PHE D 1 207 ? 150.290 83.170 111.932 1.00 102.21 207 PHE C O 1
ATOM 9953 N N . THR D 1 208 ? 150.985 83.032 109.788 1.00 94.05 208 THR C N 1
ATOM 9954 C CA . THR D 1 208 ? 151.722 84.284 109.853 1.00 94.05 208 THR C CA 1
ATOM 9955 C C . THR D 1 208 ? 150.763 85.455 110.029 1.00 94.05 208 THR C C 1
ATOM 9956 O O . THR D 1 208 ? 149.622 85.431 109.559 1.00 94.05 208 THR C O 1
ATOM 9960 N N . CYS D 1 209 ? 151.235 86.486 110.724 1.00 92.79 209 CYS C N 1
ATOM 9961 C CA . CYS D 1 209 ? 150.395 87.632 111.040 1.00 92.79 209 CYS C CA 1
ATOM 9962 C C . CYS D 1 209 ? 151.280 88.788 111.475 1.00 92.79 209 CYS C C 1
ATOM 9963 O O . CYS D 1 209 ? 152.244 88.590 112.215 1.00 92.79 209 CYS C O 1
ATOM 9966 N N . ILE D 1 210 ? 150.954 89.987 110.997 1.00 86.97 210 ILE C N 1
ATOM 9967 C CA . ILE D 1 210 ? 151.651 91.206 111.385 1.00 86.97 210 ILE C CA 1
ATOM 9968 C C . ILE D 1 210 ? 150.624 92.318 111.521 1.00 86.97 210 ILE C C 1
ATOM 9969 O O . ILE D 1 210 ? 149.623 92.356 110.799 1.00 86.97 210 ILE C O 1
ATOM 9974 N N . GLU D 1 211 ? 150.872 93.227 112.461 1.00 87.38 211 GLU C N 1
ATOM 9975 C CA . GLU D 1 211 ? 149.937 94.304 112.742 1.00 87.38 211 GLU C CA 1
ATOM 9976 C C . GLU D 1 211 ? 150.694 95.604 112.962 1.00 87.38 211 GLU C C 1
ATOM 9977 O O . GLU D 1 211 ? 151.860 95.604 113.365 1.00 87.38 211 GLU C O 1
ATOM 9983 N N . ALA D 1 212 ? 150.014 96.713 112.688 1.00 82.73 212 ALA C N 1
ATOM 9984 C CA . ALA D 1 212 ? 150.540 98.051 112.910 1.00 82.73 212 ALA C CA 1
ATOM 9985 C C . ALA D 1 212 ? 149.571 98.828 113.788 1.00 82.73 212 ALA C C 1
ATOM 9986 O O . ALA D 1 212 ? 148.352 98.729 113.617 1.00 82.73 212 ALA C O 1
ATOM 9988 N N . ARG D 1 213 ? 150.112 99.600 114.725 1.00 87.38 213 ARG C N 1
ATOM 9989 C CA . ARG D 1 213 ? 149.313 100.322 115.707 1.00 87.38 213 ARG C CA 1
ATOM 9990 C C . ARG D 1 213 ? 149.382 101.814 115.414 1.00 87.38 213 ARG C C 1
ATOM 9991 O O . ARG D 1 213 ? 150.475 102.383 115.329 1.00 87.38 213 ARG C O 1
ATOM 9999 N N . PHE D 1 214 ? 148.217 102.439 115.260 1.00 81.88 214 PHE C N 1
ATOM 10000 C CA . PHE D 1 214 ? 148.106 103.874 115.026 1.00 81.88 214 PHE C CA 1
ATOM 10001 C C . PHE D 1 214 ? 147.561 104.524 116.291 1.00 81.88 214 PHE C C 1
ATOM 10002 O O . PHE D 1 214 ? 146.367 104.410 116.588 1.00 81.88 214 PHE C O 1
ATOM 10010 N N . HIS D 1 215 ? 148.431 105.206 117.031 1.00 80.27 215 HIS C N 1
ATOM 10011 C CA . HIS D 1 215 ? 148.016 105.891 118.247 1.00 80.27 215 HIS C CA 1
ATOM 10012 C C . HIS D 1 215 ? 147.273 107.171 117.892 1.00 80.27 215 HIS C C 1
ATOM 10013 O O . HIS D 1 215 ? 147.721 107.942 117.038 1.00 80.27 215 HIS C O 1
ATOM 10020 N N . LEU D 1 216 ? 146.135 107.396 118.546 1.00 75.26 216 LEU C N 1
ATOM 10021 C CA . LEU D 1 216 ? 145.272 108.530 118.247 1.00 75.26 216 LEU C CA 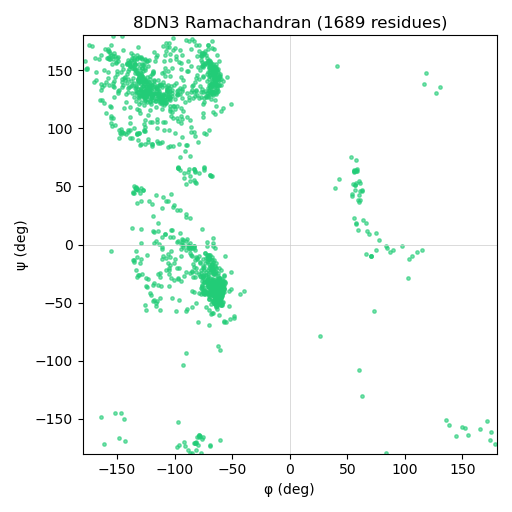1
ATOM 10022 C C . LEU D 1 216 ? 144.990 109.316 119.518 1.00 75.26 216 LEU C C 1
ATOM 10023 O O . LEU D 1 216 ? 144.550 108.744 120.520 1.00 75.26 216 LEU C O 1
ATOM 10028 N N . GLU D 1 217 ? 145.242 110.619 119.471 1.00 80.26 217 GLU C N 1
ATOM 10029 C CA . GLU D 1 217 ? 144.878 111.539 120.537 1.00 80.26 217 GLU C CA 1
ATOM 10030 C C . GLU D 1 217 ? 143.581 112.252 120.174 1.00 80.26 217 GLU C C 1
ATOM 10031 O O . GLU D 1 217 ? 143.190 112.315 119.007 1.00 80.26 217 GLU C O 1
ATOM 10037 N N . ARG D 1 218 ? 142.915 112.794 121.189 1.00 75.20 218 ARG C N 1
ATOM 10038 C CA . ARG D 1 218 ? 141.650 113.490 121.004 1.00 75.20 218 ARG C CA 1
ATOM 10039 C C . ARG D 1 218 ? 141.808 114.970 121.325 1.00 75.20 218 ARG C C 1
ATOM 10040 O O . ARG D 1 218 ? 142.457 115.337 122.308 1.00 75.20 218 ARG C O 1
ATOM 10048 N N . GLN D 1 219 ? 141.211 115.813 120.486 1.00 78.98 219 GLN C N 1
ATOM 10049 C CA . GLN D 1 219 ? 141.225 117.247 120.717 1.00 78.98 219 GLN C CA 1
ATOM 10050 C C . GLN D 1 219 ? 140.419 117.592 121.966 1.00 78.98 219 GLN C C 1
ATOM 10051 O O . GLN D 1 219 ? 139.517 116.860 122.380 1.00 78.98 219 GLN C O 1
ATOM 10057 N N . MET D 1 220 ? 140.758 118.732 122.569 1.00 78.59 220 MET C N 1
ATOM 10058 C CA . MET D 1 220 ? 140.159 119.131 123.833 1.00 78.59 220 MET C CA 1
ATOM 10059 C C . MET D 1 220 ? 139.604 120.547 123.861 1.00 78.59 220 MET C C 1
ATOM 10060 O O . MET D 1 220 ? 138.882 120.874 124.806 1.00 78.59 220 MET C O 1
ATOM 10065 N N . GLY D 1 221 ? 139.909 121.393 122.876 1.00 78.43 221 GLY C N 1
ATOM 10066 C CA . GLY D 1 221 ? 139.520 122.793 122.978 1.00 78.43 221 GLY C CA 1
ATOM 10067 C C . GLY D 1 221 ? 138.017 123.000 122.976 1.00 78.43 221 GLY C C 1
ATOM 10068 O O . GLY D 1 221 ? 137.468 123.677 123.851 1.00 78.43 221 GLY C O 1
ATOM 10069 N N . TYR D 1 222 ? 137.329 122.419 121.990 1.00 76.93 222 TYR C N 1
ATOM 10070 C CA . TYR D 1 222 ? 135.895 122.656 121.849 1.00 76.93 222 TYR C CA 1
ATOM 10071 C C . TYR D 1 222 ? 135.118 122.052 123.010 1.00 76.93 222 TYR C C 1
ATOM 10072 O O . TYR D 1 222 ? 134.251 122.711 123.598 1.00 76.93 222 TYR C O 1
ATOM 10081 N N . TYR D 1 223 ? 135.402 120.790 123.342 1.00 78.25 223 TYR C N 1
ATOM 10082 C CA . TYR D 1 223 ? 134.750 120.172 124.491 1.00 78.25 223 TYR C CA 1
ATOM 10083 C C . TYR D 1 223 ? 135.034 120.965 125.754 1.00 78.25 223 TYR C C 1
ATOM 10084 O O . TYR D 1 223 ? 134.112 121.324 126.494 1.00 78.25 223 TYR C O 1
ATOM 10093 N N . LEU D 1 224 ? 136.310 121.279 125.992 1.00 74.82 224 LEU C N 1
ATOM 10094 C CA . LEU D 1 224 ? 136.705 122.067 127.152 1.00 74.82 224 LEU C CA 1
ATOM 10095 C C . LEU D 1 224 ? 135.843 123.312 127.281 1.00 74.82 224 LEU C C 1
ATOM 10096 O O . LEU D 1 224 ? 135.061 123.441 128.227 1.00 74.82 224 LEU C O 1
ATOM 10101 N N . ILE D 1 225 ? 135.919 124.204 126.292 1.00 73.88 225 ILE C N 1
ATOM 10102 C CA . ILE D 1 225 ? 135.173 125.456 126.351 1.00 73.88 225 ILE C CA 1
ATOM 10103 C C . ILE D 1 225 ? 133.695 125.157 126.560 1.00 73.88 225 ILE C C 1
ATOM 10104 O O . ILE D 1 225 ? 133.169 125.352 127.666 1.00 73.88 225 ILE C O 1
ATOM 10109 N N . GLN D 1 226 ? 133.065 124.540 125.555 1.00 77.99 226 GLN C N 1
ATOM 10110 C CA . GLN D 1 226 ? 131.608 124.516 125.485 1.00 77.99 226 GLN C CA 1
ATOM 10111 C C . GLN D 1 226 ? 130.989 123.770 126.660 1.00 77.99 226 GLN C C 1
ATOM 10112 O O . GLN D 1 226 ? 129.929 124.165 127.159 1.00 77.99 226 GLN C O 1
ATOM 10118 N N . MET D 1 227 ? 131.610 122.679 127.105 1.00 77.66 227 MET C N 1
ATOM 10119 C CA . MET D 1 227 ? 131.023 121.916 128.193 1.00 77.66 227 MET C CA 1
ATOM 10120 C C . MET D 1 227 ? 131.494 122.403 129.558 1.00 77.66 227 MET C C 1
ATOM 10121 O O . MET D 1 227 ? 130.669 122.728 130.416 1.00 77.66 227 MET C O 1
ATOM 10126 N N . TYR D 1 228 ? 132.810 122.455 129.785 1.00 71.63 228 TYR C N 1
ATOM 10127 C CA . TYR D 1 228 ? 133.307 122.738 131.124 1.00 71.63 228 TYR C CA 1
ATOM 10128 C C . TYR D 1 228 ? 133.045 124.185 131.532 1.00 71.63 228 TYR C C 1
ATOM 10129 O O . TYR D 1 228 ? 132.579 124.440 132.649 1.00 71.63 228 TYR C O 1
ATOM 10138 N N . ILE D 1 229 ? 133.346 125.154 130.654 1.00 69.78 229 ILE C N 1
ATOM 10139 C CA . ILE D 1 229 ? 133.342 126.556 131.078 1.00 69.78 229 ILE C CA 1
ATOM 10140 C C . ILE D 1 229 ? 131.962 127.027 131.533 1.00 69.78 229 ILE C C 1
ATOM 10141 O O . ILE D 1 229 ? 131.865 127.622 132.621 1.00 69.78 229 ILE C O 1
ATOM 10146 N N . PRO D 1 230 ? 130.874 126.810 130.780 1.00 68.38 230 PRO C N 1
ATOM 10147 C CA . PRO D 1 230 ? 129.559 127.229 131.290 1.00 68.38 230 PRO C CA 1
ATOM 10148 C C . PRO D 1 230 ? 129.179 126.564 132.598 1.00 68.38 230 PRO C C 1
ATOM 10149 O O . PRO D 1 230 ? 128.505 127.190 133.424 1.00 68.38 230 PRO C O 1
ATOM 10153 N N . SER D 1 231 ? 129.592 125.313 132.817 1.00 69.35 231 SER C N 1
ATOM 10154 C CA . SER D 1 231 ? 129.330 124.673 134.101 1.00 69.35 231 SER C CA 1
ATOM 10155 C C . SER D 1 231 ? 130.027 125.417 135.231 1.00 69.35 231 SER C C 1
ATOM 10156 O O . SER D 1 231 ? 129.439 125.638 136.297 1.00 69.35 231 SER C O 1
ATOM 10159 N N . LEU D 1 232 ? 131.282 125.820 135.013 1.00 67.64 232 LEU C N 1
ATOM 10160 C CA . LEU D 1 232 ? 131.993 126.602 136.018 1.00 67.64 232 LEU C CA 1
ATOM 10161 C C . LEU D 1 232 ? 131.289 127.925 136.284 1.00 67.64 232 LEU C C 1
ATOM 10162 O O . LEU D 1 232 ? 131.144 128.337 137.442 1.00 67.64 232 LEU C O 1
ATOM 10167 N N . LEU D 1 233 ? 130.837 128.604 135.227 1.00 67.10 233 LEU C N 1
ATOM 10168 C CA . LEU D 1 233 ? 130.148 129.876 135.427 1.00 67.10 233 LEU C CA 1
ATOM 10169 C C . LEU D 1 233 ? 128.847 129.692 136.201 1.00 67.10 233 LEU C C 1
ATOM 10170 O O . LEU D 1 233 ? 128.517 130.502 137.076 1.00 67.10 233 LEU C O 1
ATOM 10175 N N . ILE D 1 234 ? 128.093 128.635 135.898 1.00 66.37 234 ILE C N 1
ATOM 10176 C CA . ILE D 1 234 ? 126.834 128.405 136.600 1.00 66.37 234 ILE C CA 1
ATOM 10177 C C . ILE D 1 234 ? 127.089 128.057 138.062 1.00 66.37 234 ILE C C 1
ATOM 10178 O O . ILE D 1 234 ? 126.347 128.487 138.954 1.00 66.37 234 ILE C O 1
ATOM 10183 N N . VAL D 1 235 ? 128.138 127.279 138.336 1.00 67.59 235 VAL C N 1
ATOM 10184 C CA . VAL D 1 235 ? 128.481 126.976 139.724 1.00 67.59 235 VAL C CA 1
ATOM 10185 C C . VAL D 1 235 ? 128.883 128.247 140.465 1.00 67.59 235 VAL C C 1
ATOM 10186 O O . VAL D 1 235 ? 128.535 128.440 141.638 1.00 67.59 235 VAL C O 1
ATOM 10190 N N . ILE D 1 236 ? 129.609 129.143 139.792 1.00 69.26 236 ILE C N 1
ATOM 10191 C CA . ILE D 1 236 ? 129.986 130.403 140.427 1.00 69.26 236 ILE C CA 1
ATOM 10192 C C . ILE D 1 236 ? 128.753 131.260 140.697 1.00 69.26 236 ILE C C 1
ATOM 10193 O O . ILE D 1 236 ? 128.672 131.948 141.720 1.00 69.26 236 ILE C O 1
ATOM 10198 N N . LEU D 1 237 ? 127.772 131.235 139.791 1.00 68.53 237 LEU C N 1
ATOM 10199 C CA . LEU D 1 237 ? 126.517 131.941 140.047 1.00 68.53 237 LEU C CA 1
ATOM 10200 C C . LEU D 1 237 ? 125.781 131.345 141.244 1.00 68.53 237 LEU C C 1
ATOM 10201 O O . LEU D 1 237 ? 125.197 132.074 142.060 1.00 68.53 237 LEU C O 1
ATOM 10206 N N . SER D 1 238 ? 125.787 130.017 141.358 1.00 70.45 238 SER C N 1
ATOM 10207 C CA . SER D 1 238 ? 125.171 129.376 142.514 1.00 70.45 238 SER C CA 1
ATOM 10208 C C . SER D 1 238 ? 125.870 129.794 143.802 1.00 70.45 238 SER C C 1
ATOM 10209 O O . SER D 1 238 ? 125.225 129.953 144.845 1.00 70.45 238 SER C O 1
ATOM 10212 N N . TRP D 1 239 ? 127.193 129.965 143.748 1.00 74.95 239 TRP C N 1
ATOM 10213 C CA . TRP D 1 239 ? 127.913 130.532 144.887 1.00 74.95 239 TRP C CA 1
ATOM 10214 C C . TRP D 1 239 ? 127.467 131.961 145.165 1.00 74.95 239 TRP C C 1
ATOM 10215 O O . TRP D 1 239 ? 127.283 132.350 146.324 1.00 74.95 239 TRP C O 1
ATOM 10226 N N . ILE D 1 240 ? 127.308 132.760 144.106 1.00 76.60 240 ILE C N 1
ATOM 10227 C CA . ILE D 1 240 ? 126.855 134.144 144.230 1.00 76.60 240 ILE C CA 1
ATOM 10228 C C . ILE D 1 240 ? 125.525 134.203 144.957 1.00 76.60 240 ILE C C 1
ATOM 10229 O O . ILE D 1 240 ? 125.252 135.150 145.707 1.00 76.60 240 ILE C O 1
ATOM 10234 N N . SER D 1 241 ? 124.687 133.184 144.767 1.00 78.74 241 SER C N 1
ATOM 10235 C CA . SER D 1 241 ? 123.403 133.120 145.459 1.00 78.74 241 SER C CA 1
ATOM 10236 C C . SER D 1 241 ? 123.531 133.194 146.979 1.00 78.74 241 SER C C 1
ATOM 10237 O O . SER D 1 241 ? 122.508 133.332 147.659 1.00 78.74 241 SER C O 1
ATOM 10240 N N . PHE D 1 242 ? 124.746 133.102 147.528 1.00 81.11 242 PHE C N 1
ATOM 10241 C CA . PHE D 1 242 ? 124.926 133.199 148.974 1.00 81.11 242 PHE C CA 1
ATOM 10242 C C . PHE D 1 242 ? 125.012 134.643 149.455 1.00 81.11 242 PHE C C 1
ATOM 10243 O O . PHE D 1 242 ? 124.648 134.930 150.601 1.00 81.11 242 PHE C O 1
ATOM 10251 N N . TRP D 1 243 ? 125.487 135.557 148.608 1.00 87.45 243 TRP C N 1
ATOM 10252 C CA . TRP D 1 243 ? 125.786 136.915 149.045 1.00 87.45 243 TRP C CA 1
ATOM 10253 C C . TRP D 1 243 ? 124.558 137.812 149.132 1.00 87.45 243 TRP C C 1
ATOM 10254 O O . TRP D 1 243 ? 124.649 138.895 149.717 1.00 87.45 243 TRP C O 1
ATOM 10265 N N . ILE D 1 244 ? 123.422 137.398 148.580 1.00 89.04 244 ILE C N 1
ATOM 10266 C CA . ILE D 1 244 ? 122.224 138.224 148.639 1.00 89.04 244 ILE C CA 1
ATOM 10267 C C . ILE D 1 244 ? 121.618 138.139 150.037 1.00 89.04 244 ILE C C 1
ATOM 10268 O O . ILE D 1 244 ? 121.846 137.186 150.786 1.00 89.04 244 ILE C O 1
ATOM 10273 N N . ASN D 1 245 ? 120.843 139.161 150.394 1.00 97.38 245 ASN C N 1
ATOM 10274 C CA . ASN D 1 245 ? 120.301 139.254 151.742 1.00 97.38 245 ASN C CA 1
ATOM 10275 C C . ASN D 1 245 ? 119.348 138.100 152.025 1.00 97.38 245 ASN C C 1
ATOM 10276 O O . ASN D 1 245 ? 118.762 137.505 151.116 1.00 97.38 245 ASN C O 1
ATOM 10281 N N . MET D 1 246 ? 119.208 137.783 153.312 1.00 99.16 246 MET C N 1
ATOM 10282 C CA . MET D 1 246 ? 118.378 136.659 153.728 1.00 99.16 246 MET C CA 1
ATOM 10283 C C . MET D 1 246 ? 116.905 136.895 153.422 1.00 99.16 246 MET C C 1
ATOM 10284 O O . MET D 1 246 ? 116.171 135.942 153.137 1.00 99.16 246 MET C O 1
ATOM 10289 N N . ASP D 1 247 ? 116.455 138.150 153.475 1.00 99.93 247 ASP C N 1
ATOM 10290 C CA . ASP D 1 247 ? 115.037 138.439 153.291 1.00 99.93 247 ASP C CA 1
ATOM 10291 C C . ASP D 1 247 ? 114.611 138.304 151.834 1.00 99.93 247 ASP C C 1
ATOM 10292 O O . ASP D 1 247 ? 113.422 138.111 151.557 1.00 99.93 247 ASP C O 1
ATOM 10297 N N . ALA D 1 248 ? 115.553 138.393 150.895 1.00 93.47 248 ALA C N 1
ATOM 10298 C CA . ALA D 1 248 ? 115.214 138.329 149.479 1.00 93.47 248 ALA C CA 1
ATOM 10299 C C . ALA D 1 248 ? 114.877 136.904 149.065 1.00 93.47 248 ALA C C 1
ATOM 10300 O O . ALA D 1 248 ? 115.583 136.300 148.247 1.00 93.47 248 ALA C O 1
ATOM 10302 N N . ALA D 1 249 ? 113.798 136.361 149.628 1.00 88.04 249 ALA C N 1
ATOM 10303 C CA . ALA D 1 249 ? 113.411 134.987 149.319 1.00 88.04 249 ALA C CA 1
ATOM 10304 C C . ALA D 1 249 ? 113.075 134.781 147.848 1.00 88.04 249 ALA C C 1
ATOM 10305 O O . ALA D 1 249 ? 113.577 133.806 147.260 1.00 88.04 249 ALA C O 1
ATOM 10307 N N . PRO D 1 250 ? 112.237 135.607 147.201 1.00 86.77 250 PRO C N 1
ATOM 10308 C CA . PRO D 1 250 ? 112.003 135.390 145.764 1.00 86.77 250 PRO C CA 1
ATOM 10309 C C . PRO D 1 250 ? 113.275 135.462 144.944 1.00 86.77 250 PRO C C 1
ATOM 10310 O O . PRO D 1 250 ? 113.477 134.635 144.047 1.00 86.77 250 PRO C O 1
ATOM 10314 N N . ALA D 1 251 ? 114.161 136.409 145.257 1.00 84.14 251 ALA C N 1
ATOM 10315 C CA . ALA D 1 251 ? 115.393 136.556 144.489 1.00 84.14 251 ALA C CA 1
ATOM 10316 C C . ALA D 1 251 ? 116.271 135.320 144.620 1.00 84.14 251 ALA C C 1
ATOM 10317 O O . ALA D 1 251 ? 116.754 134.779 143.618 1.00 84.14 251 ALA C O 1
ATOM 10319 N N . ARG D 1 252 ? 116.482 134.851 145.852 1.00 84.61 252 ARG C N 1
ATOM 10320 C CA . ARG D 1 252 ? 117.363 133.704 146.051 1.00 84.61 252 ARG C CA 1
ATOM 10321 C C . ARG D 1 252 ? 116.757 132.426 145.478 1.00 84.61 252 ARG C C 1
ATOM 10322 O O . ARG D 1 252 ? 117.470 131.620 144.864 1.00 84.61 252 ARG C O 1
ATOM 10330 N N . VAL D 1 253 ? 115.446 132.227 145.651 1.00 79.98 253 VAL C N 1
ATOM 10331 C CA . VAL D 1 253 ? 114.797 131.046 145.084 1.00 79.98 253 VAL C CA 1
ATOM 10332 C C . VAL D 1 253 ? 114.911 131.058 143.565 1.00 79.98 253 VAL C C 1
ATOM 10333 O O . VAL D 1 253 ? 115.255 130.045 142.941 1.00 79.98 253 VAL C O 1
ATOM 10337 N N . GLY D 1 254 ? 114.621 132.207 142.947 1.00 77.17 254 GLY C N 1
ATOM 10338 C CA . GLY D 1 254 ? 114.724 132.301 141.503 1.00 77.17 254 GLY C CA 1
ATOM 10339 C C . GLY D 1 254 ? 116.133 132.056 141.007 1.00 77.17 254 GLY C C 1
ATOM 10340 O O . GLY D 1 254 ? 116.337 131.338 140.028 1.00 77.17 254 GLY C O 1
ATOM 10341 N N . LEU D 1 255 ? 117.127 132.632 141.688 1.00 74.14 255 LEU C N 1
ATOM 10342 C CA . LEU D 1 255 ? 118.514 132.437 141.278 1.00 74.14 255 LEU C CA 1
ATOM 10343 C C . LEU D 1 255 ? 118.908 130.967 141.360 1.00 74.14 255 LEU C C 1
ATOM 10344 O O . LEU D 1 255 ? 119.476 130.413 140.411 1.00 74.14 255 LEU C O 1
ATOM 10349 N N . GLY D 1 256 ? 118.588 130.308 142.476 1.00 74.87 256 GLY C N 1
ATOM 10350 C CA . GLY D 1 256 ? 118.958 128.908 142.618 1.00 74.87 256 GLY C CA 1
ATOM 10351 C C . GLY D 1 256 ? 118.281 128.016 141.594 1.00 74.87 256 GLY C C 1
ATOM 10352 O O . GLY D 1 256 ? 118.928 127.185 140.943 1.00 74.87 256 GLY C O 1
ATOM 10353 N N . ILE D 1 257 ? 116.967 128.187 141.421 1.00 73.05 257 ILE C N 1
ATOM 10354 C CA . ILE D 1 257 ? 116.247 127.304 140.512 1.00 73.05 257 ILE C CA 1
ATOM 10355 C C . ILE D 1 257 ? 116.621 127.594 139.062 1.00 73.05 257 ILE C C 1
ATOM 10356 O O . ILE D 1 257 ? 116.671 126.677 138.235 1.00 73.05 257 ILE C O 1
ATOM 10361 N N . THR D 1 258 ? 116.925 128.850 138.728 1.00 72.37 258 THR C N 1
ATOM 10362 C CA . THR D 1 258 ? 117.351 129.156 137.371 1.00 72.37 258 THR C CA 1
ATOM 10363 C C . THR D 1 258 ? 118.747 128.618 137.095 1.00 72.37 258 THR C C 1
ATOM 10364 O O . THR D 1 258 ? 119.022 128.164 135.980 1.00 72.37 258 THR C O 1
ATOM 10368 N N . THR D 1 259 ? 119.634 128.636 138.093 1.00 71.08 259 THR C N 1
ATOM 10369 C CA . THR D 1 259 ? 120.940 128.015 137.910 1.00 71.08 259 THR C CA 1
ATOM 10370 C C . THR D 1 259 ? 120.809 126.511 137.703 1.00 71.08 259 THR C C 1
ATOM 10371 O O . THR D 1 259 ? 121.501 125.932 136.856 1.00 71.08 259 THR C O 1
ATOM 10375 N N . VAL D 1 260 ? 119.921 125.858 138.459 1.00 70.57 260 VAL C N 1
ATOM 10376 C CA . VAL D 1 260 ? 119.764 124.418 138.261 1.00 70.57 260 VAL C CA 1
ATOM 10377 C C . VAL D 1 260 ? 119.127 124.121 136.902 1.00 70.57 260 VAL C C 1
ATOM 10378 O O . VAL D 1 260 ? 119.484 123.132 136.247 1.00 70.57 260 VAL C O 1
ATOM 10382 N N . LEU D 1 261 ? 118.199 124.969 136.441 1.00 71.79 261 LEU C N 1
ATOM 10383 C CA . LEU D 1 261 ? 117.636 124.790 135.105 1.00 71.79 261 LEU C CA 1
ATOM 10384 C C . LEU D 1 261 ? 118.702 124.979 134.034 1.00 71.79 261 LEU C C 1
ATOM 10385 O O . LEU D 1 261 ? 118.731 124.249 133.037 1.00 71.79 261 LEU C O 1
ATOM 10390 N N . THR D 1 262 ? 119.577 125.969 134.213 1.00 72.39 262 THR C N 1
ATOM 10391 C CA . THR D 1 262 ? 120.659 126.177 133.259 1.00 72.39 262 THR C CA 1
ATOM 10392 C C . THR D 1 262 ? 121.592 124.975 133.225 1.00 72.39 262 THR C C 1
ATOM 10393 O O . THR D 1 262 ? 122.020 124.539 132.149 1.00 72.39 262 THR C O 1
ATOM 10397 N N . MET D 1 263 ? 121.905 124.414 134.395 1.00 71.04 263 MET C N 1
ATOM 10398 C CA . MET D 1 263 ? 122.743 123.221 134.432 1.00 71.04 263 MET C CA 1
ATOM 10399 C C . MET D 1 263 ? 122.076 122.051 133.719 1.00 71.04 263 MET C C 1
ATOM 10400 O O . MET D 1 263 ? 122.726 121.332 132.950 1.00 71.04 263 MET C O 1
ATOM 10405 N N . THR D 1 264 ? 120.775 121.850 133.946 1.00 75.10 264 THR C N 1
ATOM 10406 C CA . THR D 1 264 ? 120.122 120.700 133.329 1.00 75.10 264 THR C CA 1
ATOM 10407 C C . THR D 1 264 ? 119.951 120.886 131.824 1.00 75.10 264 THR C C 1
ATOM 10408 O O . THR D 1 264 ? 120.039 119.909 131.072 1.00 75.10 264 THR C O 1
ATOM 10412 N N . THR D 1 265 ? 119.753 122.121 131.351 1.00 76.63 265 THR C N 1
ATOM 10413 C CA . THR D 1 265 ? 119.659 122.318 129.907 1.00 76.63 265 THR C CA 1
ATOM 10414 C C . THR D 1 265 ? 121.028 122.217 129.243 1.00 76.63 265 THR C C 1
ATOM 10415 O O . THR D 1 265 ? 121.128 121.738 128.107 1.00 76.63 265 THR C O 1
ATOM 10419 N N . GLN D 1 266 ? 122.094 122.627 129.938 1.00 78.29 266 GLN C N 1
ATOM 10420 C CA . GLN D 1 266 ? 123.438 122.378 129.431 1.00 78.29 266 GLN C CA 1
ATOM 10421 C C . GLN D 1 266 ? 123.711 120.883 129.337 1.00 78.29 266 GLN C C 1
ATOM 10422 O O . GLN D 1 266 ? 124.298 120.408 128.356 1.00 78.29 266 GLN C O 1
ATOM 10428 N N . SER D 1 267 ? 123.280 120.124 130.347 1.00 81.51 267 SER C N 1
ATOM 10429 C CA . SER D 1 267 ? 123.433 118.674 130.303 1.00 81.51 267 SER C CA 1
ATOM 10430 C C . SER D 1 267 ? 122.642 118.070 129.149 1.00 81.51 267 SER C C 1
ATOM 10431 O O . SER D 1 267 ? 123.120 117.151 128.475 1.00 81.51 267 SER C O 1
ATOM 10434 N N . SER D 1 268 ? 121.425 118.566 128.914 1.00 82.87 268 SER C N 1
ATOM 10435 C CA . SER D 1 268 ? 120.617 118.061 127.807 1.00 82.87 268 SER C CA 1
ATOM 10436 C C . SER D 1 268 ? 121.285 118.339 126.466 1.00 82.87 268 SER C C 1
ATOM 10437 O O . SER D 1 268 ? 121.342 117.464 125.593 1.00 82.87 268 SER C O 1
ATOM 10440 N N . GLY D 1 269 ? 121.799 119.557 126.284 1.00 83.72 269 GLY C N 1
ATOM 10441 C CA . GLY D 1 269 ? 122.511 119.869 125.054 1.00 83.72 269 GLY C CA 1
ATOM 10442 C C . GLY D 1 269 ? 123.741 119.003 124.858 1.00 83.72 269 GLY C C 1
ATOM 10443 O O . GLY D 1 269 ? 124.008 118.522 123.751 1.00 83.72 269 GLY C O 1
ATOM 10444 N N . SER D 1 270 ? 124.503 118.786 125.933 1.00 86.16 270 SER C N 1
ATOM 10445 C CA . SER D 1 270 ? 125.662 117.904 125.849 1.00 86.16 270 SER C CA 1
ATOM 10446 C C . SER D 1 270 ? 125.248 116.501 125.424 1.00 86.16 270 SER C C 1
ATOM 10447 O O . SER D 1 270 ? 125.790 115.949 124.460 1.00 86.16 270 SER C O 1
ATOM 10450 N N . ARG D 1 271 ? 124.262 115.920 126.115 1.00 85.33 271 ARG C N 1
ATOM 10451 C CA . ARG D 1 271 ? 123.796 114.580 125.764 1.00 85.33 271 ARG C CA 1
ATOM 10452 C C . ARG D 1 271 ? 123.328 114.522 124.317 1.00 85.33 271 ARG C C 1
ATOM 10453 O O . ARG D 1 271 ? 123.497 113.499 123.642 1.00 85.33 271 ARG C O 1
ATOM 10461 N N . ALA D 1 272 ? 122.729 115.608 123.825 1.00 84.52 272 ALA C N 1
ATOM 10462 C CA . ALA D 1 272 ? 122.353 115.663 122.417 1.00 84.52 272 ALA C CA 1
ATOM 10463 C C . ALA D 1 272 ? 123.581 115.616 121.517 1.00 84.52 272 ALA C C 1
ATOM 10464 O O . ALA D 1 272 ? 123.572 114.948 120.476 1.00 84.52 272 ALA C O 1
ATOM 10466 N N . SER D 1 273 ? 124.648 116.317 121.898 1.00 88.98 273 SER C N 1
ATOM 10467 C CA . SER D 1 273 ? 125.842 116.407 121.065 1.00 88.98 273 SER C CA 1
ATOM 10468 C C . SER D 1 273 ? 126.942 115.424 121.453 1.00 88.98 273 SER C C 1
ATOM 10469 O O . SER D 1 273 ? 128.016 115.454 120.845 1.00 88.98 273 SER C O 1
ATOM 10472 N N . LEU D 1 274 ? 126.712 114.561 122.437 1.00 90.57 274 LEU C N 1
ATOM 10473 C CA . LEU D 1 274 ? 127.725 113.601 122.856 1.00 90.57 274 LEU C CA 1
ATOM 10474 C C . LEU D 1 274 ? 127.509 112.252 122.187 1.00 90.57 274 LEU C C 1
ATOM 10475 O O . LEU D 1 274 ? 126.399 111.932 121.749 1.00 90.57 274 LEU C O 1
ATOM 10480 N N . PRO D 1 275 ? 128.559 111.438 122.076 1.00 88.47 275 PRO C N 1
ATOM 10481 C CA . PRO D 1 275 ? 128.382 110.077 121.555 1.00 88.47 275 PRO C CA 1
ATOM 10482 C C . PRO D 1 275 ? 127.445 109.269 122.439 1.00 88.47 275 PRO C C 1
ATOM 10483 O O . PRO D 1 275 ? 127.431 109.419 123.663 1.00 88.47 275 PRO C O 1
ATOM 10487 N N . LYS D 1 276 ? 126.655 108.405 121.805 1.00 87.61 276 LYS C N 1
ATOM 10488 C CA . LYS D 1 276 ? 125.661 107.597 122.510 1.00 87.61 276 LYS C CA 1
ATOM 10489 C C . LYS D 1 276 ? 126.343 106.338 123.029 1.00 87.61 276 LYS C C 1
ATOM 10490 O O . LYS D 1 276 ? 126.571 105.384 122.281 1.00 87.61 276 LYS C O 1
ATOM 10496 N N . VAL D 1 277 ? 126.673 106.341 124.319 1.00 84.69 277 VAL C N 1
ATOM 10497 C CA . VAL D 1 277 ? 127.311 105.211 124.983 1.00 84.69 277 VAL C CA 1
ATOM 10498 C C . VAL D 1 277 ? 126.638 105.013 126.333 1.00 84.69 277 VAL C C 1
ATOM 10499 O O . VAL D 1 277 ? 126.376 105.981 127.054 1.00 84.69 277 VAL C O 1
ATOM 10503 N N . SER D 1 278 ? 126.363 103.755 126.680 1.00 82.99 278 SER C N 1
ATOM 10504 C CA . SER D 1 278 ? 125.590 103.455 127.877 1.00 82.99 278 SER C CA 1
ATOM 10505 C C . SER D 1 278 ? 126.413 103.428 129.157 1.00 82.99 278 SER C C 1
ATOM 10506 O O . SER D 1 278 ? 125.831 103.515 130.244 1.00 82.99 278 SER C O 1
ATOM 10509 N N . TYR D 1 279 ? 127.732 103.287 129.076 1.00 81.93 279 TYR C N 1
ATOM 10510 C CA . TYR D 1 279 ? 128.542 103.327 130.285 1.00 81.93 279 TYR C CA 1
ATOM 10511 C C . TYR D 1 279 ? 129.067 104.737 130.527 1.00 81.93 279 TYR C C 1
ATOM 10512 O O . TYR D 1 279 ? 129.274 105.515 129.592 1.00 81.93 279 TYR C O 1
ATOM 10521 N N . VAL D 1 280 ? 129.279 105.054 131.805 1.00 76.87 280 VAL C N 1
ATOM 10522 C CA . VAL D 1 280 ? 129.527 106.429 132.220 1.00 76.87 280 VAL C CA 1
ATOM 10523 C C . VAL D 1 280 ? 130.866 106.907 131.677 1.00 76.87 280 VAL C C 1
ATOM 10524 O O . VAL D 1 280 ? 131.890 106.225 131.805 1.00 76.87 280 VAL C O 1
ATOM 10528 N N . LYS D 1 281 ? 130.859 108.085 131.058 1.00 72.49 281 LYS C N 1
ATOM 10529 C CA . LYS D 1 281 ? 132.062 108.703 130.526 1.00 72.49 281 LYS C CA 1
ATOM 10530 C C . LYS D 1 281 ? 132.674 109.619 131.586 1.00 72.49 281 LYS C C 1
ATOM 10531 O O . LYS D 1 281 ? 132.267 109.616 132.750 1.00 72.49 281 LYS C O 1
ATOM 10537 N N . ALA D 1 282 ? 133.663 110.415 131.195 1.00 69.87 282 ALA C N 1
ATOM 10538 C CA . ALA D 1 282 ? 134.343 111.309 132.121 1.00 69.87 282 ALA C CA 1
ATOM 10539 C C . ALA D 1 282 ? 133.732 112.700 132.164 1.00 69.87 282 ALA C C 1
ATOM 10540 O O . ALA D 1 282 ? 134.205 113.544 132.933 1.00 69.87 282 ALA C O 1
ATOM 10542 N N . ILE D 1 283 ? 132.709 112.965 131.358 1.00 69.50 283 ILE C N 1
ATOM 10543 C CA . ILE D 1 283 ? 132.076 114.277 131.339 1.00 69.50 283 ILE C CA 1
ATOM 10544 C C . ILE D 1 283 ? 130.742 114.181 132.069 1.00 69.50 283 ILE C C 1
ATOM 10545 O O . ILE D 1 283 ? 130.239 115.174 132.610 1.00 69.50 283 ILE C O 1
ATOM 10550 N N . ASP D 1 284 ? 130.170 112.975 132.098 1.00 75.09 284 ASP C N 1
ATOM 10551 C CA . ASP D 1 284 ? 128.959 112.753 132.878 1.00 75.09 284 ASP C CA 1
ATOM 10552 C C . ASP D 1 284 ? 129.219 112.969 134.360 1.00 75.09 284 ASP C C 1
ATOM 10553 O O . ASP D 1 284 ? 128.369 113.512 135.073 1.00 75.09 284 ASP C O 1
ATOM 10558 N N . ILE D 1 285 ? 130.393 112.554 134.840 1.00 67.48 285 ILE C N 1
ATOM 10559 C CA . ILE D 1 285 ? 130.758 112.798 136.233 1.00 67.48 285 ILE C CA 1
ATOM 10560 C C . ILE D 1 285 ? 130.794 114.294 136.514 1.00 67.48 285 ILE C C 1
ATOM 10561 O O . ILE D 1 285 ? 130.280 114.766 137.535 1.00 67.48 285 ILE C O 1
ATOM 10566 N N . TRP D 1 286 ? 131.401 115.063 135.607 1.00 68.04 286 TRP C N 1
ATOM 10567 C CA . TRP D 1 286 ? 131.496 116.507 135.794 1.00 68.04 286 TRP C CA 1
ATOM 10568 C C . TRP D 1 286 ? 130.116 117.151 135.823 1.00 68.04 286 TRP C C 1
ATOM 10569 O O . TRP D 1 286 ? 129.821 117.984 136.692 1.00 68.04 286 TRP C O 1
ATOM 10580 N N . MET D 1 287 ? 129.250 116.773 134.878 1.00 69.25 287 MET C N 1
ATOM 10581 C CA . MET D 1 287 ? 127.909 117.349 134.842 1.00 69.25 287 MET C CA 1
ATOM 10582 C C . MET D 1 287 ? 127.114 116.978 136.088 1.00 69.25 287 MET C C 1
ATOM 10583 O O . MET D 1 287 ? 126.419 117.825 136.666 1.00 69.25 287 MET C O 1
ATOM 10588 N N . ALA D 1 288 ? 127.214 115.720 136.524 1.00 66.16 288 ALA C N 1
ATOM 10589 C CA . ALA D 1 288 ? 126.504 115.289 137.722 1.00 66.16 288 ALA C CA 1
ATOM 10590 C C . ALA D 1 288 ? 126.996 116.034 138.954 1.00 66.16 288 ALA C C 1
ATOM 10591 O O . ALA D 1 288 ? 126.196 116.422 139.810 1.00 66.16 288 ALA C O 1
ATOM 10593 N N . VAL D 1 289 ? 128.309 116.250 139.061 1.00 63.14 289 VAL C N 1
ATOM 10594 C CA . VAL D 1 289 ? 128.840 116.951 140.225 1.00 63.14 289 VAL C CA 1
ATOM 10595 C C . VAL D 1 289 ? 128.406 118.412 140.222 1.00 63.14 289 VAL C C 1
ATOM 10596 O O . VAL D 1 289 ? 128.064 118.967 141.270 1.00 63.14 289 VAL C O 1
ATOM 10600 N N . CYS D 1 290 ? 128.413 119.062 139.055 1.00 63.56 290 CYS C N 1
ATOM 10601 C CA . CYS D 1 290 ? 127.949 120.448 139.002 1.00 63.56 290 CYS C CA 1
ATOM 10602 C C . CYS D 1 290 ? 126.469 120.551 139.364 1.00 63.56 290 CYS C C 1
ATOM 10603 O O . CYS D 1 290 ? 126.057 121.464 140.099 1.00 63.56 290 CYS C O 1
ATOM 10606 N N . LEU D 1 291 ? 125.655 119.619 138.858 1.00 62.46 291 LEU C N 1
ATOM 10607 C CA . LEU D 1 291 ? 124.240 119.599 139.215 1.00 62.46 291 LEU C CA 1
ATOM 10608 C C . LEU D 1 291 ? 124.058 119.377 140.710 1.00 62.46 291 LEU C C 1
ATOM 10609 O O . LEU D 1 291 ? 123.216 120.023 141.347 1.00 62.46 291 LEU C O 1
ATOM 10614 N N . LEU D 1 292 ? 124.849 118.473 141.291 1.00 62.82 292 LEU C N 1
ATOM 10615 C CA . LEU D 1 292 ? 124.782 118.233 142.726 1.00 62.82 292 LEU C CA 1
ATOM 10616 C C . LEU D 1 292 ? 125.181 119.475 143.511 1.00 62.82 292 LEU C C 1
ATOM 10617 O O . LEU D 1 292 ? 124.592 119.771 144.553 1.00 62.82 292 LEU C O 1
ATOM 10622 N N . PHE D 1 293 ? 126.179 120.214 143.025 1.00 65.39 293 PHE C N 1
ATOM 10623 C CA . PHE D 1 293 ? 126.622 121.419 143.720 1.00 65.39 293 PHE C CA 1
ATOM 10624 C C . PHE D 1 293 ? 125.535 122.485 143.729 1.00 65.39 293 PHE C C 1
ATOM 10625 O O . PHE D 1 293 ? 125.247 123.085 144.772 1.00 65.39 293 PHE C O 1
ATOM 10633 N N . VAL D 1 294 ? 124.914 122.739 142.574 1.00 66.00 294 VAL C N 1
ATOM 10634 C CA . VAL D 1 294 ? 123.871 123.764 142.541 1.00 66.00 294 VAL C CA 1
ATOM 10635 C C . VAL D 1 294 ? 122.654 123.317 143.351 1.00 66.00 294 VAL C C 1
ATOM 10636 O O . VAL D 1 294 ? 122.029 124.120 144.062 1.00 66.00 294 VAL C O 1
ATOM 10640 N N . PHE D 1 295 ? 122.319 122.024 143.288 1.00 67.55 295 PHE C N 1
ATOM 10641 C CA . PHE D 1 295 ? 121.226 121.501 144.099 1.00 67.55 295 PHE C CA 1
ATOM 10642 C C . PHE D 1 295 ? 121.518 121.656 145.587 1.00 67.55 295 PHE C C 1
ATOM 10643 O O . PHE D 1 295 ? 120.630 122.019 146.367 1.00 67.55 295 PHE C O 1
ATOM 10651 N N . SER D 1 296 ? 122.756 121.384 146.001 1.00 71.69 296 SER C N 1
ATOM 10652 C CA . SER D 1 296 ? 123.122 121.518 147.405 1.00 71.69 296 SER C CA 1
ATOM 10653 C C . SER D 1 296 ? 123.099 122.975 147.844 1.00 71.69 296 SER C C 1
ATOM 10654 O O . SER D 1 296 ? 122.761 123.275 148.993 1.00 71.69 296 SER C O 1
ATOM 10657 N N . ALA D 1 297 ? 123.471 123.894 146.953 1.00 71.52 297 ALA C N 1
ATOM 10658 C CA . ALA D 1 297 ? 123.368 125.312 147.282 1.00 71.52 297 ALA C CA 1
ATOM 10659 C C . ALA D 1 297 ? 121.915 125.714 147.512 1.00 71.52 297 ALA C C 1
ATOM 10660 O O . ALA D 1 297 ? 121.597 126.436 148.468 1.00 71.52 297 ALA C O 1
ATOM 10662 N N . LEU D 1 298 ? 121.011 125.248 146.647 1.00 73.01 298 LEU C N 1
ATOM 10663 C CA . LEU D 1 298 ? 119.595 125.542 146.858 1.00 73.01 298 LEU C CA 1
ATOM 10664 C C . LEU D 1 298 ? 119.093 124.912 148.156 1.00 73.01 298 LEU C C 1
ATOM 10665 O O . LEU D 1 298 ? 118.313 125.525 148.897 1.00 73.01 298 LEU C O 1
ATOM 10670 N N . LEU D 1 299 ? 119.551 123.694 148.457 1.00 76.55 299 LEU C N 1
ATOM 10671 C CA . LEU D 1 299 ? 119.156 123.023 149.692 1.00 76.55 299 LEU C CA 1
ATOM 10672 C C . LEU D 1 299 ? 119.632 123.791 150.920 1.00 76.55 299 LEU C C 1
ATOM 10673 O O . LEU D 1 299 ? 118.895 123.927 151.905 1.00 76.55 299 LEU C O 1
ATOM 10678 N N . GLU D 1 300 ? 120.868 124.296 150.885 1.00 82.20 300 GLU C N 1
ATOM 10679 C CA . GLU D 1 300 ? 121.376 125.045 152.028 1.00 82.20 300 GLU C CA 1
ATOM 10680 C C . GLU D 1 300 ? 120.664 126.382 152.169 1.00 82.20 300 GLU C C 1
ATOM 10681 O O . GLU D 1 300 ? 120.451 126.847 153.294 1.00 82.20 300 GLU C O 1
ATOM 10687 N N . TYR D 1 301 ? 120.273 127.008 151.055 1.00 84.30 301 TYR C N 1
ATOM 10688 C CA . TYR D 1 301 ? 119.443 128.203 151.171 1.00 84.30 301 TYR C CA 1
ATOM 10689 C C . TYR D 1 301 ? 118.106 127.878 151.820 1.00 84.30 301 TYR C C 1
ATOM 10690 O O . TYR D 1 301 ? 117.595 128.658 152.632 1.00 84.30 301 TYR C O 1
ATOM 10699 N N . ALA D 1 302 ? 117.506 126.748 151.444 1.00 85.07 302 ALA C N 1
ATOM 10700 C CA . ALA D 1 302 ? 116.248 126.345 152.065 1.00 85.07 302 ALA C CA 1
ATOM 10701 C C . ALA D 1 302 ? 116.421 126.123 153.561 1.00 85.07 302 ALA C C 1
ATOM 10702 O O . ALA D 1 302 ? 115.556 126.504 154.360 1.00 85.07 302 ALA C O 1
ATOM 10704 N N . ALA D 1 303 ? 117.532 125.498 153.957 1.00 85.94 303 ALA C N 1
ATOM 10705 C CA . ALA D 1 303 ? 117.815 125.313 155.378 1.00 85.94 303 ALA C CA 1
ATOM 10706 C C . ALA D 1 303 ? 117.960 126.653 156.091 1.00 85.94 303 ALA C C 1
ATOM 10707 O O . ALA D 1 303 ? 117.450 126.832 157.204 1.00 85.94 303 ALA C O 1
ATOM 10709 N N . VAL D 1 304 ? 118.654 127.606 155.462 1.00 90.52 304 VAL C N 1
ATOM 10710 C CA . VAL D 1 304 ? 118.804 128.937 156.047 1.00 90.52 304 VAL C CA 1
ATOM 10711 C C . VAL D 1 304 ? 117.444 129.599 156.226 1.00 90.52 304 VAL C C 1
ATOM 10712 O O . VAL D 1 304 ? 117.160 130.201 157.269 1.00 90.52 304 VAL C O 1
ATOM 10716 N N . ASN D 1 305 ? 116.587 129.505 155.209 1.00 88.47 305 ASN C N 1
ATOM 10717 C CA . ASN D 1 305 ? 115.265 130.116 155.293 1.00 88.47 305 ASN C CA 1
ATOM 10718 C C . ASN D 1 305 ? 114.431 129.476 156.395 1.00 88.47 305 ASN C C 1
ATOM 10719 O O . ASN D 1 305 ? 113.726 130.174 157.134 1.00 88.47 305 ASN C O 1
ATOM 10724 N N . PHE D 1 306 ? 114.494 128.148 156.521 1.00 93.19 306 PHE C N 1
ATOM 10725 C CA . PHE D 1 306 ? 113.743 127.477 157.578 1.00 93.19 306 PHE C CA 1
ATOM 10726 C C . PHE D 1 306 ? 114.248 127.879 158.958 1.00 93.19 306 PHE C C 1
ATOM 10727 O O . PHE D 1 306 ? 113.453 128.073 159.884 1.00 93.19 306 PHE C O 1
ATOM 10735 N N . VAL D 1 307 ? 115.569 127.997 159.118 1.00 96.61 307 VAL C N 1
ATOM 10736 C CA . VAL D 1 307 ? 116.118 128.444 160.397 1.00 96.61 307 VAL C CA 1
ATOM 10737 C C . VAL D 1 307 ? 115.658 129.864 160.704 1.00 96.61 307 VAL C C 1
ATOM 10738 O O . VAL D 1 307 ? 115.287 130.181 161.841 1.00 96.61 307 VAL C O 1
ATOM 10742 N N . SER D 1 308 ? 115.670 130.738 159.697 1.00 98.52 308 SER C N 1
ATOM 10743 C CA . SER D 1 308 ? 115.269 132.125 159.909 1.00 98.52 308 SER C CA 1
ATOM 10744 C C . SER D 1 308 ? 113.792 132.236 160.270 1.00 98.52 308 SER C C 1
ATOM 10745 O O . SER D 1 308 ? 113.417 133.056 161.115 1.00 98.52 308 SER C O 1
ATOM 10748 N N . ARG D 1 309 ? 112.940 131.427 159.635 1.00 105.26 309 ARG C N 1
ATOM 10749 C CA . ARG D 1 309 ? 111.498 131.588 159.805 1.00 105.26 309 ARG C CA 1
ATOM 10750 C C . ARG D 1 309 ? 111.064 131.307 161.239 1.00 105.26 309 ARG C C 1
ATOM 10751 O O . ARG D 1 309 ? 110.210 132.016 161.785 1.00 105.26 309 ARG C O 1
ATOM 10759 N N . GLN D 1 310 ? 111.637 130.280 161.867 1.00 109.45 310 GLN C N 1
ATOM 10760 C CA . GLN D 1 310 ? 111.209 129.902 163.209 1.00 109.45 310 GLN C CA 1
ATOM 10761 C C . GLN D 1 310 ? 111.592 130.929 164.267 1.00 109.45 310 GLN C C 1
ATOM 10762 O O . GLN D 1 310 ? 111.100 130.837 165.397 1.00 109.45 310 GLN C O 1
ATOM 10768 N N . HIS D 1 311 ? 112.453 131.894 163.937 1.00 114.34 311 HIS C N 1
ATOM 10769 C CA . HIS D 1 311 ? 112.790 132.945 164.892 1.00 114.34 311 HIS C CA 1
ATOM 10770 C C . HIS D 1 311 ? 111.587 133.836 165.174 1.00 114.34 311 HIS C C 1
ATOM 10771 O O . HIS D 1 311 ? 111.270 134.121 166.335 1.00 114.34 311 HIS C O 1
ATOM 10773 N N . LYS D 1 312 ? 110.905 134.289 164.120 1.00 116.81 312 LYS C N 1
ATOM 10774 C CA . LYS D 1 312 ? 109.742 135.150 164.309 1.00 116.81 312 LYS C CA 1
ATOM 10775 C C . LYS D 1 312 ? 108.529 134.361 164.782 1.00 116.81 312 LYS C C 1
ATOM 10776 O O . LYS D 1 312 ? 107.682 134.902 165.502 1.00 116.81 312 LYS C O 1
ATOM 10782 N N . GLU D 1 313 ? 108.493 133.079 164.410 1.00 115.69 313 GLU C N 1
ATOM 10783 C CA . GLU D 1 313 ? 107.365 132.203 164.806 1.00 115.69 313 GLU C CA 1
ATOM 10784 C C . GLU D 1 313 ? 107.869 131.177 165.825 1.00 115.69 313 GLU C C 1
ATOM 10785 O O . GLU D 1 313 ? 108.731 131.562 166.638 1.00 115.69 313 GLU C O 1
ATOM 10791 N N . MET D 1 322 ? 112.759 132.554 171.582 1.00 138.40 383 MET C N 1
ATOM 10792 C CA . MET D 1 322 ? 114.068 132.296 170.996 1.00 138.40 383 MET C CA 1
ATOM 10793 C C . MET D 1 322 ? 114.765 133.611 170.665 1.00 138.40 383 MET C C 1
ATOM 10794 O O . MET D 1 322 ? 115.994 133.693 170.671 1.00 138.40 383 MET C O 1
ATOM 10799 N N . ARG D 1 323 ? 113.960 134.631 170.375 1.00 136.42 384 ARG C N 1
ATOM 10800 C CA . ARG D 1 323 ? 114.430 136.001 170.123 1.00 136.42 384 ARG C CA 1
ATOM 10801 C C . ARG D 1 323 ? 115.328 135.970 168.888 1.00 136.42 384 ARG C C 1
ATOM 10802 O O . ARG D 1 323 ? 114.922 135.408 167.858 1.00 136.42 384 ARG C O 1
ATOM 10810 N N . LYS D 1 324 ? 116.527 136.546 168.934 1.00 130.36 385 LYS C N 1
ATOM 10811 C CA . LYS D 1 324 ? 117.391 136.685 167.770 1.00 130.36 385 LYS C CA 1
ATOM 10812 C C . LYS D 1 324 ? 118.419 135.567 167.654 1.00 130.36 385 LYS C C 1
ATOM 10813 O O . LYS D 1 324 ? 119.332 135.666 166.827 1.00 130.36 385 LYS C O 1
ATOM 10819 N N . LEU D 1 325 ? 118.299 134.513 168.465 1.00 125.87 386 LEU C N 1
ATOM 10820 C CA . LEU D 1 325 ? 119.286 133.437 168.432 1.00 125.87 386 LEU C CA 1
ATOM 10821 C C . LEU D 1 325 ? 119.289 132.727 167.083 1.00 125.87 386 LEU C C 1
ATOM 10822 O O . LEU D 1 325 ? 120.355 132.398 166.549 1.00 125.87 386 LEU C O 1
ATOM 10827 N N . PHE D 1 326 ? 118.105 132.481 166.516 1.00 119.93 387 PHE C N 1
ATOM 10828 C CA . PHE D 1 326 ? 118.027 131.771 165.243 1.00 119.93 387 PHE C CA 1
ATOM 10829 C C . PHE D 1 326 ? 118.605 132.603 164.104 1.00 119.93 387 PHE C C 1
ATOM 10830 O O . PHE D 1 326 ? 119.198 132.054 163.168 1.00 119.93 387 PHE C O 1
ATOM 10832 N N . ILE D 1 327 ? 118.427 133.925 164.155 1.00 116.29 388 ILE C N 1
ATOM 10833 C CA . ILE D 1 327 ? 118.967 134.792 163.110 1.00 116.29 388 ILE C CA 1
ATOM 10834 C C . ILE D 1 327 ? 120.489 134.715 163.088 1.00 116.29 388 ILE C C 1
ATOM 10835 O O . ILE D 1 327 ? 121.111 134.645 162.018 1.00 116.29 388 ILE C O 1
ATOM 10840 N N . GLN D 1 328 ? 121.113 134.729 164.268 1.00 115.35 389 GLN C N 1
ATOM 10841 C CA . GLN D 1 328 ? 122.562 134.575 164.341 1.00 115.35 389 GLN C CA 1
ATOM 10842 C C . GLN D 1 328 ? 122.993 133.215 163.808 1.00 115.35 389 GLN C C 1
ATOM 10843 O O . GLN D 1 328 ? 124.029 133.101 163.145 1.00 115.35 389 GLN C O 1
ATOM 10849 N N . ARG D 1 329 ? 122.209 132.172 164.087 1.00 112.18 390 ARG C N 1
ATOM 10850 C CA . ARG D 1 329 ? 122.528 130.847 163.564 1.00 112.18 390 ARG C CA 1
ATOM 10851 C C . ARG D 1 329 ? 122.473 130.826 162.040 1.00 112.18 390 ARG C C 1
ATOM 10852 O O . ARG D 1 329 ? 123.343 130.236 161.389 1.00 112.18 390 ARG C O 1
ATOM 10860 N N . ALA D 1 330 ? 121.457 131.464 161.455 1.00 107.65 391 ALA C N 1
ATOM 10861 C CA . ALA D 1 330 ? 121.358 131.522 159.999 1.00 107.65 391 ALA C CA 1
ATOM 10862 C C . ALA D 1 330 ? 122.518 132.308 159.399 1.00 107.65 391 ALA C C 1
ATOM 10863 O O . ALA D 1 330 ? 123.076 131.919 158.363 1.00 107.65 391 ALA C O 1
ATOM 10865 N N . LYS D 1 331 ? 122.893 133.421 160.033 1.00 107.03 392 LYS C N 1
ATOM 10866 C CA . LYS D 1 331 ? 124.043 134.180 159.556 1.00 107.03 392 LYS C CA 1
ATOM 10867 C C . LYS D 1 331 ? 125.319 133.351 159.637 1.00 107.03 392 LYS C C 1
ATOM 10868 O O . LYS D 1 331 ? 126.158 133.400 158.731 1.00 107.03 392 LYS C O 1
ATOM 10874 N N . LYS D 1 332 ? 125.481 132.582 160.716 1.00 105.33 393 LYS C N 1
ATOM 10875 C CA . LYS D 1 332 ? 126.646 131.713 160.843 1.00 105.33 393 LYS C CA 1
ATOM 10876 C C . LYS D 1 332 ? 126.657 130.647 159.756 1.00 105.33 393 LYS C C 1
ATOM 10877 O O . LYS D 1 332 ? 127.717 130.314 159.212 1.00 105.33 393 LYS C O 1
ATOM 10883 N N . ILE D 1 333 ? 125.486 130.091 159.434 1.00 100.48 394 ILE C N 1
ATOM 10884 C CA . ILE D 1 333 ? 125.401 129.111 158.354 1.00 100.48 394 ILE C CA 1
ATOM 10885 C C . ILE D 1 333 ? 125.825 129.739 157.034 1.00 100.48 394 ILE C C 1
ATOM 10886 O O . ILE D 1 333 ? 126.579 129.140 156.257 1.00 100.48 394 ILE C O 1
ATOM 10891 N N . ASP D 1 334 ? 125.352 130.956 156.758 1.00 98.30 395 ASP C N 1
ATOM 10892 C CA . ASP D 1 334 ? 125.769 131.641 155.537 1.00 98.30 395 ASP C CA 1
ATOM 10893 C C . ASP D 1 334 ? 127.277 131.864 155.515 1.00 98.30 395 ASP C C 1
ATOM 10894 O O . ASP D 1 334 ? 127.933 131.629 154.491 1.00 98.30 395 ASP C O 1
ATOM 10899 N N . LYS D 1 335 ? 127.844 132.313 156.638 1.00 98.04 396 LYS C N 1
ATOM 10900 C CA . LYS D 1 335 ? 129.275 132.598 156.683 1.00 98.04 396 LYS C CA 1
ATOM 10901 C C . LYS D 1 335 ? 130.101 131.337 156.468 1.00 98.04 396 LYS C C 1
ATOM 10902 O O . LYS D 1 335 ? 131.106 131.363 155.747 1.00 98.04 396 LYS C O 1
ATOM 10908 N N . ILE D 1 336 ? 129.705 130.224 157.090 1.00 96.83 397 ILE C N 1
ATOM 10909 C CA . ILE D 1 336 ? 130.470 128.992 156.924 1.00 96.83 397 ILE C CA 1
ATOM 10910 C C . ILE D 1 336 ? 130.305 128.443 155.511 1.00 96.83 397 ILE C C 1
ATOM 10911 O O . ILE D 1 336 ? 131.255 127.905 154.932 1.00 96.83 397 ILE C O 1
ATOM 10916 N N . SER D 1 337 ? 129.108 128.570 154.929 1.00 92.03 398 SER C N 1
ATOM 10917 C CA . SER D 1 337 ? 128.884 128.046 153.585 1.00 92.03 398 SER C CA 1
ATOM 10918 C C . SER D 1 337 ? 129.668 128.831 152.541 1.00 92.03 398 SER C C 1
ATOM 10919 O O . SER D 1 337 ? 130.214 128.244 151.596 1.00 92.03 398 SER C O 1
ATOM 10922 N N . ARG D 1 338 ? 129.744 130.159 152.700 1.00 90.21 399 ARG C N 1
ATOM 10923 C CA . ARG D 1 338 ? 130.418 130.995 151.712 1.00 90.21 399 ARG C CA 1
ATOM 10924 C C . ARG D 1 338 ? 131.893 130.651 151.560 1.00 90.21 399 ARG C C 1
ATOM 10925 O O . ARG D 1 338 ? 132.492 130.992 150.535 1.00 90.21 399 ARG C O 1
ATOM 10933 N N . ILE D 1 339 ? 132.492 129.990 152.547 1.00 87.69 400 ILE C N 1
ATOM 10934 C CA . ILE D 1 339 ? 133.862 129.512 152.423 1.00 87.69 400 ILE C CA 1
ATOM 10935 C C . ILE D 1 339 ? 133.942 128.000 152.260 1.00 87.69 400 ILE C C 1
ATOM 10936 O O . ILE D 1 339 ? 134.959 127.505 151.750 1.00 87.69 400 ILE C O 1
ATOM 10941 N N . GLY D 1 340 ? 132.917 127.251 152.670 1.00 85.56 401 GLY C N 1
ATOM 10942 C CA . GLY D 1 340 ? 132.944 125.813 152.473 1.00 85.56 401 GLY C CA 1
ATOM 10943 C C . GLY D 1 340 ? 132.724 125.411 151.028 1.00 85.56 401 GLY C C 1
ATOM 10944 O O . GLY D 1 340 ? 133.377 124.492 150.526 1.00 85.56 401 GLY C O 1
ATOM 10945 N N . PHE D 1 341 ? 131.796 126.081 150.343 1.00 80.33 402 PHE C N 1
ATOM 10946 C CA . PHE D 1 341 ? 131.505 125.710 148.958 1.00 80.33 402 PHE C CA 1
ATOM 10947 C C . PHE D 1 341 ? 132.696 125.902 148.024 1.00 80.33 402 PHE C C 1
ATOM 10948 O O . PHE D 1 341 ? 133.047 124.946 147.308 1.00 80.33 402 PHE C O 1
ATOM 10956 N N . PRO D 1 342 ? 133.352 127.071 147.965 1.00 80.77 403 PRO C N 1
ATOM 10957 C CA . PRO D 1 342 ? 134.482 127.205 147.028 1.00 80.77 403 PRO C CA 1
ATOM 10958 C C . PRO D 1 342 ? 135.621 126.243 147.308 1.00 80.77 403 PRO C C 1
ATOM 10959 O O . PRO D 1 342 ? 136.202 125.691 146.367 1.00 80.77 403 PRO C O 1
ATOM 10963 N N . MET D 1 343 ? 135.949 126.010 148.581 1.00 81.11 404 MET C N 1
ATOM 10964 C CA . MET D 1 343 ? 137.047 125.104 148.902 1.00 81.11 404 MET C CA 1
ATOM 10965 C C . MET D 1 343 ? 136.708 123.667 148.530 1.00 81.11 404 MET C C 1
ATOM 10966 O O . MET D 1 343 ? 137.555 122.943 147.992 1.00 81.11 404 MET C O 1
ATOM 10971 N N . ALA D 1 344 ? 135.475 123.234 148.805 1.00 76.00 405 ALA C N 1
ATOM 10972 C CA . ALA D 1 344 ? 135.067 121.885 148.427 1.00 76.00 405 ALA C CA 1
ATOM 10973 C C . ALA D 1 344 ? 135.084 121.711 146.914 1.00 76.00 405 ALA C C 1
ATOM 10974 O O . ALA D 1 344 ? 135.532 120.676 146.403 1.00 76.00 405 ALA C O 1
ATOM 10976 N N . PHE D 1 345 ? 134.607 122.718 146.179 1.00 71.54 406 PHE C N 1
ATOM 10977 C CA . PHE D 1 345 ? 134.630 122.627 144.724 1.00 71.54 406 PHE C CA 1
ATOM 10978 C C . PHE D 1 345 ? 136.059 122.600 144.196 1.00 71.54 406 PHE C C 1
ATOM 10979 O O . PHE D 1 345 ? 136.357 121.878 143.239 1.00 71.54 406 PHE C O 1
ATOM 10987 N N . LEU D 1 346 ? 136.954 123.384 144.801 1.00 73.79 407 LEU C N 1
ATOM 10988 C CA . LEU D 1 346 ? 138.354 123.359 144.390 1.00 73.79 407 LEU C CA 1
ATOM 10989 C C . LEU D 1 346 ? 138.983 121.999 144.655 1.00 73.79 407 LEU C C 1
ATOM 10990 O O . LEU D 1 346 ? 139.764 121.500 143.838 1.00 73.79 407 LEU C O 1
ATOM 10995 N N . ILE D 1 347 ? 138.661 121.386 145.797 1.00 73.61 408 ILE C N 1
ATOM 10996 C CA . ILE D 1 347 ? 139.183 120.055 146.099 1.00 73.61 408 ILE C CA 1
ATOM 10997 C C . ILE D 1 347 ? 138.685 119.048 145.070 1.00 73.61 408 ILE C C 1
ATOM 10998 O O . ILE D 1 347 ? 139.450 118.214 144.566 1.00 73.61 408 ILE C O 1
ATOM 11003 N N . PHE D 1 348 ? 137.391 119.112 144.740 1.00 72.16 409 PHE C N 1
ATOM 11004 C CA . PHE D 1 348 ? 136.854 118.210 143.725 1.00 72.16 409 PHE C CA 1
ATOM 11005 C C . PHE D 1 348 ? 137.539 118.418 142.382 1.00 72.16 409 PHE C C 1
ATOM 11006 O O . PHE D 1 348 ? 137.874 117.449 141.693 1.00 72.16 409 PHE C O 1
ATOM 11014 N N . ASN D 1 349 ? 137.735 119.676 141.985 1.00 71.97 410 ASN C N 1
ATOM 11015 C CA . ASN D 1 349 ? 138.364 119.962 140.702 1.00 71.97 410 ASN C CA 1
ATOM 11016 C C . ASN D 1 349 ? 139.796 119.445 140.668 1.00 71.97 410 ASN C C 1
ATOM 11017 O O . ASN D 1 349 ? 140.233 118.860 139.668 1.00 71.97 410 ASN C O 1
ATOM 11022 N N . MET D 1 350 ? 140.539 119.649 141.757 1.00 74.88 411 MET C N 1
ATOM 11023 C CA . MET D 1 350 ? 141.910 119.160 141.827 1.00 74.88 411 MET C CA 1
ATOM 11024 C C . MET D 1 350 ? 141.949 117.643 141.711 1.00 74.88 411 MET C C 1
ATOM 11025 O O . MET D 1 350 ? 142.738 117.089 140.937 1.00 74.88 411 MET C O 1
ATOM 11030 N N . PHE D 1 351 ? 141.085 116.952 142.462 1.00 74.39 412 PHE C N 1
ATOM 11031 C CA . PHE D 1 351 ? 141.054 115.494 142.390 1.00 74.39 412 PHE C CA 1
ATOM 11032 C C . PHE D 1 351 ? 140.686 115.018 140.992 1.00 74.39 412 PHE C C 1
ATOM 11033 O O . PHE D 1 351 ? 141.303 114.086 140.463 1.00 74.39 412 PHE C O 1
ATOM 11041 N N . TYR D 1 352 ? 139.691 115.657 140.373 1.00 71.37 413 TYR C N 1
ATOM 11042 C CA . TYR D 1 352 ? 139.249 115.262 139.040 1.00 71.37 413 TYR C CA 1
ATOM 11043 C C . TYR D 1 352 ? 140.372 115.408 138.022 1.00 71.37 413 TYR C C 1
ATOM 11044 O O . TYR D 1 352 ? 140.667 114.474 137.264 1.00 71.37 413 TYR C O 1
ATOM 11053 N N . TRP D 1 353 ? 141.021 116.574 137.997 1.00 69.26 414 TRP C N 1
ATOM 11054 C CA . TRP D 1 353 ? 142.057 116.800 136.996 1.00 69.26 414 TRP C CA 1
ATOM 11055 C C . TRP D 1 353 ? 143.303 115.969 137.270 1.00 69.26 414 TRP C C 1
ATOM 11056 O O . TRP D 1 353 ? 144.015 115.605 136.329 1.00 69.26 414 TRP C O 1
ATOM 11067 N N . ILE D 1 354 ? 143.590 115.657 138.536 1.00 73.02 415 ILE C N 1
ATOM 11068 C CA . ILE D 1 354 ? 144.726 114.791 138.831 1.00 73.02 415 ILE C CA 1
ATOM 11069 C C . ILE D 1 354 ? 144.435 113.356 138.406 1.00 73.02 415 ILE C C 1
ATOM 11070 O O . ILE D 1 354 ? 145.302 112.672 137.849 1.00 73.02 415 ILE C O 1
ATOM 11075 N N . ILE D 1 355 ? 143.210 112.880 138.642 1.00 70.75 416 ILE C N 1
ATOM 11076 C CA . ILE D 1 355 ? 142.910 111.481 138.364 1.00 70.75 416 ILE C CA 1
ATOM 11077 C C . ILE D 1 355 ? 142.667 111.244 136.877 1.00 70.75 416 ILE C C 1
ATOM 11078 O O . ILE D 1 355 ? 142.869 110.128 136.386 1.00 70.75 416 ILE C O 1
ATOM 11083 N N . TYR D 1 356 ? 142.241 112.264 136.131 1.00 69.43 417 TYR C N 1
ATOM 11084 C CA . TYR D 1 356 ? 141.977 112.100 134.707 1.00 69.43 417 TYR C CA 1
ATOM 11085 C C . TYR D 1 356 ? 143.081 112.669 133.822 1.00 69.43 417 TYR C C 1
ATOM 11086 O O . TYR D 1 356 ? 142.877 112.807 132.612 1.00 69.43 417 TYR C O 1
ATOM 11095 N N . LYS D 1 357 ? 144.239 112.999 134.390 1.00 74.17 418 LYS C N 1
ATOM 11096 C CA . LYS D 1 357 ? 145.386 113.414 133.591 1.00 74.17 418 LYS C CA 1
ATOM 11097 C C . LYS D 1 357 ? 146.639 112.662 134.021 1.00 74.17 418 LYS C C 1
ATOM 11098 O O . LYS D 1 357 ? 147.565 112.480 133.224 1.00 74.17 418 LYS C O 1
ATOM 11104 N N . ILE D 1 358 ? 146.677 112.226 135.276 1.00 76.05 419 ILE C N 1
ATOM 11105 C CA . ILE D 1 358 ? 147.836 111.519 135.808 1.00 76.05 419 ILE C CA 1
ATOM 11106 C C . ILE D 1 358 ? 147.416 110.166 136.369 1.00 76.05 419 ILE C C 1
ATOM 11107 O O . ILE D 1 358 ? 148.077 109.152 136.146 1.00 76.05 419 ILE C O 1
ATOM 11112 N N . SER E 2 31 ? 122.487 59.622 86.913 1.00 137.24 33 SER E N 1
ATOM 11113 C CA . SER E 2 31 ? 122.479 60.255 85.599 1.00 137.24 33 SER E CA 1
ATOM 11114 C C . SER E 2 31 ? 121.333 61.253 85.482 1.00 137.24 33 SER E C 1
ATOM 11115 O O . SER E 2 31 ? 120.719 61.385 84.423 1.00 137.24 33 SER E O 1
ATOM 11118 N N . THR E 2 32 ? 121.047 61.955 86.581 1.00 138.91 34 THR E N 1
ATOM 11119 C CA . THR E 2 32 ? 119.969 62.937 86.578 1.00 138.91 34 THR E CA 1
ATOM 11120 C C . THR E 2 32 ? 120.280 64.139 85.696 1.00 138.91 34 THR E C 1
ATOM 11121 O O . THR E 2 32 ? 119.353 64.846 85.287 1.00 138.91 34 THR E O 1
ATOM 11125 N N . SER E 2 33 ? 121.556 64.396 85.404 1.00 140.61 35 SER E N 1
ATOM 11126 C CA . SER E 2 33 ? 121.904 65.505 84.523 1.00 140.61 35 SER E CA 1
ATOM 11127 C C . SER E 2 33 ? 121.649 65.162 83.059 1.00 140.61 35 SER E C 1
ATOM 11128 O O . SER E 2 33 ? 121.210 66.021 82.286 1.00 140.61 35 SER E O 1
ATOM 11131 N N . ASN E 2 34 ? 121.917 63.916 82.663 1.00 141.07 36 ASN E N 1
ATOM 11132 C CA . ASN E 2 34 ? 121.753 63.532 81.264 1.00 141.07 36 ASN E CA 1
ATOM 11133 C C . ASN E 2 34 ? 120.292 63.588 80.836 1.00 141.07 36 ASN E C 1
ATOM 11134 O O . ASN E 2 34 ? 119.984 64.033 79.723 1.00 141.07 36 ASN E O 1
ATOM 11139 N N . ILE E 2 35 ? 119.379 63.136 81.699 1.00 141.92 37 ILE E N 1
ATOM 11140 C CA . ILE E 2 35 ? 117.963 63.137 81.340 1.00 141.92 37 ILE E CA 1
ATOM 11141 C C . ILE E 2 35 ? 117.457 64.563 81.160 1.00 141.92 37 ILE E C 1
ATOM 11142 O O . ILE E 2 35 ? 116.747 64.864 80.193 1.00 141.92 37 ILE E O 1
ATOM 11147 N N . LEU E 2 36 ? 117.824 65.469 82.072 1.00 140.06 38 LEU E N 1
ATOM 11148 C CA . LEU E 2 36 ? 117.383 66.853 81.927 1.00 140.06 38 LEU E CA 1
ATOM 11149 C C . LEU E 2 36 ? 118.039 67.526 80.728 1.00 140.06 38 LEU E C 1
ATOM 11150 O O . LEU E 2 36 ? 117.401 68.343 80.056 1.00 140.06 38 LEU E O 1
ATOM 11155 N N . ASN E 2 37 ? 119.300 67.195 80.436 1.00 141.34 39 ASN E N 1
ATOM 11156 C CA . ASN E 2 37 ? 119.949 67.749 79.252 1.00 141.34 39 ASN E CA 1
ATOM 11157 C C . ASN E 2 37 ? 119.237 67.308 77.979 1.00 141.34 39 ASN E C 1
ATOM 11158 O O . ASN E 2 37 ? 118.973 68.122 77.087 1.00 141.34 39 ASN E O 1
ATOM 11163 N N . ARG E 2 38 ? 118.907 66.018 77.881 1.00 139.88 40 ARG E N 1
ATOM 11164 C CA . ARG E 2 38 ? 118.195 65.535 76.702 1.00 139.88 40 ARG E CA 1
ATOM 11165 C C . ARG E 2 38 ? 116.779 66.093 76.631 1.00 139.88 40 ARG E C 1
ATOM 11166 O O . ARG E 2 38 ? 116.249 66.293 75.532 1.00 139.88 40 ARG E O 1
ATOM 11174 N N . LEU E 2 39 ? 116.151 66.342 77.782 1.00 135.38 41 LEU E N 1
ATOM 11175 C CA . LEU E 2 39 ? 114.834 66.970 77.785 1.00 135.38 41 LEU E CA 1
ATOM 11176 C C . LEU E 2 39 ? 114.907 68.409 77.287 1.00 135.38 41 LEU E C 1
ATOM 11177 O O . LEU E 2 39 ? 114.030 68.858 76.541 1.00 135.38 41 LEU E O 1
ATOM 11182 N N . LEU E 2 40 ? 115.945 69.144 77.688 1.00 135.13 42 LEU E N 1
ATOM 11183 C CA . LEU E 2 40 ? 116.102 70.534 77.277 1.00 135.13 42 LEU E CA 1
ATOM 11184 C C . LEU E 2 40 ? 116.695 70.680 75.881 1.00 135.13 42 LEU E C 1
ATOM 11185 O O . LEU E 2 40 ? 116.687 71.790 75.339 1.00 135.13 42 LEU E O 1
ATOM 11190 N N . VAL E 2 41 ? 117.220 69.601 75.295 1.00 136.17 43 VAL E N 1
ATOM 11191 C CA . VAL E 2 41 ? 117.628 69.649 73.897 1.00 136.17 43 VAL E CA 1
ATOM 11192 C C . VAL E 2 41 ? 116.397 69.857 73.025 1.00 136.17 43 VAL E C 1
ATOM 11193 O O . VAL E 2 41 ? 115.338 69.259 73.258 1.00 136.17 43 VAL E O 1
ATOM 11197 N N . SER E 2 42 ? 116.532 70.723 72.016 1.00 134.38 44 SER E N 1
ATOM 11198 C CA . SER E 2 42 ? 115.429 71.098 71.127 1.00 134.38 44 SER E CA 1
ATOM 11199 C C . SER E 2 42 ? 114.287 71.749 71.906 1.00 134.38 44 SER E C 1
ATOM 11200 O O . SER E 2 42 ? 113.108 71.532 71.619 1.00 134.38 44 SER E O 1
ATOM 11203 N N . TYR E 2 43 ? 114.643 72.557 72.901 1.00 129.06 45 TYR E N 1
ATOM 11204 C CA . TYR E 2 43 ? 113.690 73.335 73.678 1.00 129.06 45 TYR E CA 1
ATOM 11205 C C . TYR E 2 43 ? 114.046 74.810 73.567 1.00 129.06 45 TYR E C 1
ATOM 11206 O O . TYR E 2 43 ? 115.216 75.186 73.689 1.00 129.06 45 TYR E O 1
ATOM 11215 N N . ASP E 2 44 ? 113.035 75.645 73.332 1.00 130.27 46 ASP E N 1
ATOM 11216 C CA . ASP E 2 44 ? 113.266 77.067 73.135 1.00 130.27 46 ASP E CA 1
ATOM 11217 C C . ASP E 2 44 ? 112.883 77.822 74.398 1.00 130.27 46 ASP E C 1
ATOM 11218 O O . ASP E 2 44 ? 111.689 77.890 74.728 1.00 130.27 46 ASP E O 1
ATOM 11223 N N . PRO E 2 45 ? 113.841 78.393 75.134 1.00 126.66 47 PRO E N 1
ATOM 11224 C CA . PRO E 2 45 ? 113.486 79.138 76.353 1.00 126.66 47 PRO E CA 1
ATOM 11225 C C . PRO E 2 45 ? 112.666 80.388 76.090 1.00 126.66 47 PRO E C 1
ATOM 11226 O O . PRO E 2 45 ? 112.011 80.883 77.016 1.00 126.66 47 PRO E O 1
ATOM 11230 N N . ARG E 2 46 ? 112.679 80.913 74.869 1.00 125.03 48 ARG E N 1
ATOM 11231 C CA . ARG E 2 46 ? 111.981 82.147 74.538 1.00 125.03 48 ARG E CA 1
ATOM 11232 C C . ARG E 2 46 ? 110.525 81.923 74.155 1.00 125.03 48 ARG E C 1
ATOM 11233 O O . ARG E 2 46 ? 109.829 82.891 73.832 1.00 125.03 48 ARG E O 1
ATOM 11241 N N . ILE E 2 47 ? 110.051 80.681 74.181 1.00 123.84 49 ILE E N 1
ATOM 11242 C CA . ILE E 2 47 ? 108.686 80.342 73.798 1.00 123.84 49 ILE E CA 1
ATOM 11243 C C . ILE E 2 47 ? 107.950 79.862 75.040 1.00 123.84 49 ILE E C 1
ATOM 11244 O O . ILE E 2 47 ? 108.373 78.896 75.687 1.00 123.84 49 ILE E O 1
ATOM 11249 N N . ARG E 2 48 ? 106.853 80.536 75.372 1.00 116.43 50 ARG E N 1
ATOM 11250 C CA . ARG E 2 48 ? 106.056 80.137 76.517 1.00 116.43 50 ARG E CA 1
ATOM 11251 C C . ARG E 2 48 ? 105.308 78.839 76.216 1.00 116.43 50 ARG E C 1
ATOM 11252 O O . ARG E 2 48 ? 105.064 78.510 75.052 1.00 116.43 50 ARG E O 1
ATOM 11260 N N . PRO E 2 49 ? 104.953 78.072 77.247 1.00 119.50 51 PRO E N 1
ATOM 11261 C CA . PRO E 2 49 ? 104.108 76.893 77.026 1.00 119.50 51 PRO E CA 1
ATOM 11262 C C . PRO E 2 49 ? 102.776 77.289 76.409 1.00 119.50 51 PRO E C 1
ATOM 11263 O O . PRO E 2 49 ? 102.205 78.331 76.740 1.00 119.50 51 PRO E O 1
ATOM 11267 N N . ASN E 2 50 ? 102.284 76.443 75.503 1.00 120.02 52 ASN E N 1
ATOM 11268 C CA . ASN E 2 50 ? 101.065 76.715 74.744 1.00 120.02 52 ASN E CA 1
ATOM 11269 C C . ASN E 2 50 ? 101.188 78.046 73.998 1.00 120.02 52 ASN E C 1
ATOM 11270 O O . ASN E 2 50 ? 100.467 79.011 74.261 1.00 120.02 52 ASN E O 1
ATOM 11275 N N . PHE E 2 51 ? 102.138 78.078 73.059 1.00 123.98 53 PHE E N 1
ATOM 11276 C CA . PHE E 2 51 ? 102.481 79.325 72.381 1.00 123.98 53 PHE E CA 1
ATOM 11277 C C . PHE E 2 51 ? 101.290 79.898 71.622 1.00 123.98 53 PHE E C 1
ATOM 11278 O O . PHE E 2 51 ? 101.038 81.108 71.672 1.00 123.98 53 PHE E O 1
ATOM 11286 N N . LYS E 2 52 ? 100.548 79.050 70.913 1.00 124.14 54 LYS E N 1
ATOM 11287 C CA . LYS E 2 52 ? 99.338 79.469 70.218 1.00 124.14 54 LYS E CA 1
ATOM 11288 C C . LYS E 2 52 ? 98.073 78.944 70.884 1.00 124.14 54 LYS E C 1
ATOM 11289 O O . LYS E 2 52 ? 96.983 79.082 70.318 1.00 124.14 54 LYS E O 1
ATOM 11295 N N . GLY E 2 53 ? 98.188 78.352 72.063 1.00 118.25 55 GLY E N 1
ATOM 11296 C CA . GLY E 2 53 ? 97.068 77.776 72.774 1.00 118.25 55 GLY E CA 1
ATOM 11297 C C . GLY E 2 53 ? 96.498 78.704 73.825 1.00 118.25 55 GLY E C 1
ATOM 11298 O O . GLY E 2 53 ? 96.588 79.934 73.722 1.00 118.25 55 GLY E O 1
ATOM 11299 N N . ILE E 2 54 ? 95.901 78.107 74.851 1.00 114.48 56 ILE E N 1
ATOM 11300 C CA . ILE E 2 54 ? 95.271 78.843 75.944 1.00 114.48 56 ILE E CA 1
ATOM 11301 C C . ILE E 2 54 ? 96.350 79.528 76.775 1.00 114.48 56 ILE E C 1
ATOM 11302 O O . ILE E 2 54 ? 97.501 79.066 76.793 1.00 114.48 56 ILE E O 1
ATOM 11307 N N . PRO E 2 55 ? 96.040 80.629 77.461 1.00 108.20 57 PRO E N 1
ATOM 11308 C CA . PRO E 2 55 ? 97.049 81.271 78.311 1.00 108.20 57 PRO E CA 1
ATOM 11309 C C . PRO E 2 55 ? 97.454 80.374 79.472 1.00 108.20 57 PRO E C 1
ATOM 11310 O O . PRO E 2 55 ? 96.655 79.594 79.994 1.00 108.20 57 PRO E O 1
ATOM 11314 N N . VAL E 2 56 ? 98.715 80.498 79.874 1.00 103.74 58 VAL E N 1
ATOM 11315 C CA . VAL E 2 56 ? 99.264 79.673 80.943 1.00 103.74 58 VAL E CA 1
ATOM 11316 C C . VAL E 2 56 ? 98.821 80.228 82.290 1.00 103.74 58 VAL E C 1
ATOM 11317 O O . VAL E 2 56 ? 98.721 81.447 82.479 1.00 103.74 58 VAL E O 1
ATOM 11321 N N . ASP E 2 57 ? 98.534 79.331 83.230 1.00 100.72 59 ASP E N 1
ATOM 11322 C CA . ASP E 2 57 ? 98.107 79.703 84.572 1.00 100.72 59 ASP E CA 1
ATOM 11323 C C . ASP E 2 57 ? 99.275 79.556 85.537 1.00 100.72 59 ASP E C 1
ATOM 11324 O O . ASP E 2 57 ? 99.947 78.519 85.554 1.00 100.72 59 ASP E O 1
ATOM 11329 N N . VAL E 2 58 ? 99.512 80.593 86.336 1.00 92.51 60 VAL E N 1
ATOM 11330 C CA . VAL E 2 58 ? 100.596 80.620 87.309 1.00 92.51 60 VAL E CA 1
ATOM 11331 C C . VAL E 2 58 ? 100.004 80.912 88.680 1.00 92.51 60 VAL E C 1
ATOM 11332 O O . VAL E 2 58 ? 99.262 81.888 88.845 1.00 92.51 60 VAL E O 1
ATOM 11336 N N . VAL E 2 59 ? 100.334 80.073 89.658 1.00 89.88 61 VAL E N 1
ATOM 11337 C CA . VAL E 2 59 ? 99.905 80.262 91.039 1.00 89.88 61 VAL E CA 1
ATOM 11338 C C . VAL E 2 59 ? 101.076 80.819 91.836 1.00 89.88 61 VAL E C 1
ATOM 11339 O O . VAL E 2 59 ? 102.201 80.314 91.739 1.00 89.88 61 VAL E O 1
ATOM 11343 N N . VAL E 2 60 ? 100.816 81.863 92.618 1.00 84.15 62 VAL E N 1
ATOM 11344 C CA . VAL E 2 60 ? 101.856 82.610 93.315 1.00 84.15 62 VAL E CA 1
ATOM 11345 C C . VAL E 2 60 ? 101.663 82.438 94.815 1.00 84.15 62 VAL E C 1
ATOM 11346 O O . VAL E 2 60 ? 100.549 82.596 95.326 1.00 84.15 62 VAL E O 1
ATOM 11350 N N . ASN E 2 61 ? 102.749 82.115 95.514 1.00 83.76 63 ASN E N 1
ATOM 11351 C CA . ASN E 2 61 ? 102.753 81.987 96.964 1.00 83.76 63 ASN E CA 1
ATOM 11352 C C . ASN E 2 61 ? 103.859 82.864 97.531 1.00 83.76 63 ASN E C 1
ATOM 11353 O O . ASN E 2 61 ? 104.934 82.982 96.936 1.00 83.76 63 ASN E O 1
ATOM 11358 N N . ILE E 2 62 ? 103.594 83.474 98.684 1.00 80.23 64 ILE E N 1
ATOM 11359 C CA . ILE E 2 62 ? 104.536 84.374 99.339 1.00 80.23 64 ILE E CA 1
ATOM 11360 C C . ILE E 2 62 ? 104.634 83.989 100.808 1.00 80.23 64 ILE E C 1
ATOM 11361 O O . ILE E 2 62 ? 103.611 83.772 101.466 1.00 80.23 64 ILE E O 1
ATOM 11366 N N . PHE E 2 63 ? 105.861 83.904 101.319 1.00 79.70 65 PHE E N 1
ATOM 11367 C CA . PHE E 2 63 ? 106.116 83.602 102.727 1.00 79.70 65 PHE E CA 1
ATOM 11368 C C . PHE E 2 63 ? 107.018 84.701 103.279 1.00 79.70 65 PHE E C 1
ATOM 11369 O O . PHE E 2 63 ? 108.238 84.659 103.097 1.00 79.70 65 PHE E O 1
ATOM 11377 N N . ILE E 2 64 ? 106.418 85.684 103.949 1.00 73.33 66 ILE E N 1
ATOM 11378 C CA . ILE E 2 64 ? 107.181 86.806 104.478 1.00 73.33 66 ILE E CA 1
ATOM 11379 C C . ILE E 2 64 ? 107.998 86.350 105.678 1.00 73.33 66 ILE E C 1
ATOM 11380 O O . ILE E 2 64 ? 107.463 85.762 106.628 1.00 73.33 66 ILE E O 1
ATOM 11385 N N . ASN E 2 65 ? 109.303 86.619 105.641 1.00 75.43 67 ASN E N 1
ATOM 11386 C CA . ASN E 2 65 ? 110.182 86.320 106.767 1.00 75.43 67 ASN E CA 1
ATOM 11387 C C . ASN E 2 65 ? 110.259 87.495 107.737 1.00 75.43 67 ASN E C 1
ATOM 11388 O O . ASN E 2 65 ? 109.955 87.350 108.925 1.00 75.43 67 ASN E O 1
ATOM 11393 N N . SER E 2 66 ? 110.662 88.663 107.242 1.00 75.05 68 SER E N 1
ATOM 11394 C CA . SER E 2 66 ? 110.814 89.853 108.067 1.00 75.05 68 SER E CA 1
ATOM 11395 C C . SER E 2 66 ? 110.177 91.038 107.361 1.00 75.05 68 SER E C 1
ATOM 11396 O O . SER E 2 66 ? 110.426 91.265 106.173 1.00 75.05 68 SER E O 1
ATOM 11399 N N . PHE E 2 67 ? 109.359 91.788 108.094 1.00 79.28 69 PHE E N 1
ATOM 11400 C CA . PHE E 2 67 ? 108.712 92.991 107.583 1.00 79.28 69 PHE E CA 1
ATOM 11401 C C . PHE E 2 67 ? 109.536 94.190 108.038 1.00 79.28 69 PHE E C 1
ATOM 11402 O O . PHE E 2 67 ? 109.540 94.534 109.224 1.00 79.28 69 PHE E O 1
ATOM 11410 N N . GLY E 2 68 ? 110.232 94.822 107.098 1.00 84.33 70 GLY E N 1
ATOM 11411 C CA . GLY E 2 68 ? 111.162 95.878 107.437 1.00 84.33 70 GLY E CA 1
ATOM 11412 C C . GLY E 2 68 ? 110.478 97.116 107.982 1.00 84.33 70 GLY E C 1
ATOM 11413 O O . GLY E 2 68 ? 109.259 97.280 107.930 1.00 84.33 70 GLY E O 1
ATOM 11414 N N . SER E 2 69 ? 111.301 98.011 108.521 1.00 89.95 71 SER E N 1
ATOM 11415 C CA . SER E 2 69 ? 110.799 99.222 109.152 1.00 89.95 71 SER E CA 1
ATOM 11416 C C . SER E 2 69 ? 110.411 100.255 108.104 1.00 89.95 71 SER E C 1
ATOM 11417 O O . SER E 2 69 ? 111.139 100.482 107.133 1.00 89.95 71 SER E O 1
ATOM 11420 N N . ILE E 2 70 ? 109.258 100.883 108.310 1.00 89.77 72 ILE E N 1
ATOM 11421 C CA . ILE E 2 70 ? 108.745 101.876 107.375 1.00 89.77 72 ILE E CA 1
ATOM 11422 C C . ILE E 2 70 ? 109.500 103.182 107.571 1.00 89.77 72 ILE E C 1
ATOM 11423 O O . ILE E 2 70 ? 109.591 103.700 108.690 1.00 89.77 72 ILE E O 1
ATOM 11428 N N . GLN E 2 71 ? 110.044 103.719 106.483 1.00 99.09 73 GLN E N 1
ATOM 11429 C CA . GLN E 2 71 ? 110.736 105.005 106.499 1.00 99.09 73 GLN E CA 1
ATOM 11430 C C . GLN E 2 71 ? 109.756 106.053 105.984 1.00 99.09 73 GLN E C 1
ATOM 11431 O O . GLN E 2 71 ? 109.607 106.240 104.774 1.00 99.09 73 GLN E O 1
ATOM 11437 N N . GLU E 2 72 ? 109.086 106.738 106.912 1.00 95.92 74 GLU E N 1
ATOM 11438 C CA . GLU E 2 72 ? 108.070 107.719 106.553 1.00 95.92 74 GLU E CA 1
ATOM 11439 C C . GLU E 2 72 ? 108.643 108.944 105.857 1.00 95.92 74 GLU E C 1
ATOM 11440 O O . GLU E 2 72 ? 107.874 109.727 105.290 1.00 95.92 74 GLU E O 1
ATOM 11446 N N . THR E 2 73 ? 109.963 109.134 105.888 1.00 99.10 75 THR E N 1
ATOM 11447 C CA . THR E 2 73 ? 110.558 110.275 105.201 1.00 99.10 75 THR E CA 1
ATOM 11448 C C . THR E 2 73 ? 110.562 110.072 103.691 1.00 99.10 75 THR E C 1
ATOM 11449 O O . THR E 2 73 ? 110.257 111.001 102.934 1.00 99.10 75 THR E O 1
ATOM 11453 N N . THR E 2 74 ? 110.897 108.867 103.231 1.00 96.07 76 THR E N 1
ATOM 11454 C CA . THR E 2 74 ? 110.961 108.574 101.806 1.00 96.07 76 THR E CA 1
ATOM 11455 C C . THR E 2 74 ? 109.862 107.632 101.331 1.00 96.07 76 THR E C 1
ATOM 11456 O O . THR E 2 74 ? 109.896 107.206 100.171 1.00 96.07 76 THR E O 1
ATOM 11460 N N . MET E 2 75 ? 108.900 107.292 102.191 1.00 94.18 77 MET E N 1
ATOM 11461 C CA . MET E 2 75 ? 107.707 106.532 101.807 1.00 94.18 77 MET E CA 1
ATOM 11462 C C . MET E 2 75 ? 108.070 105.174 101.198 1.00 94.18 77 MET E C 1
ATOM 11463 O O . MET E 2 75 ? 107.814 104.903 100.023 1.00 94.18 77 MET E O 1
ATOM 11468 N N . ASP E 2 76 ? 108.674 104.317 102.018 1.00 94.45 78 ASP E N 1
ATOM 11469 C CA . ASP E 2 76 ? 109.020 102.975 101.571 1.00 94.45 78 ASP E CA 1
ATOM 11470 C C . ASP E 2 76 ? 109.129 102.049 102.775 1.00 94.45 78 ASP E C 1
ATOM 11471 O O . ASP E 2 76 ? 109.217 102.492 103.922 1.00 94.45 78 ASP E O 1
ATOM 11476 N N . TYR E 2 77 ? 109.127 100.746 102.496 1.00 83.16 79 TYR E N 1
ATOM 11477 C CA . TYR E 2 77 ? 109.266 99.741 103.543 1.00 83.16 79 TYR E CA 1
ATOM 11478 C C . TYR E 2 77 ? 109.887 98.487 102.947 1.00 83.16 79 TYR E C 1
ATOM 11479 O O . TYR E 2 77 ? 109.400 97.973 101.935 1.00 83.16 79 TYR E O 1
ATOM 11488 N N . ARG E 2 78 ? 110.965 98.010 103.561 1.00 81.28 80 ARG E N 1
ATOM 11489 C CA . ARG E 2 78 ? 111.610 96.787 103.111 1.00 81.28 80 ARG E CA 1
ATOM 11490 C C . ARG E 2 78 ? 110.816 95.568 103.568 1.00 81.28 80 ARG E C 1
ATOM 11491 O O . ARG E 2 78 ? 110.028 95.627 104.515 1.00 81.28 80 ARG E O 1
ATOM 11499 N N . VAL E 2 79 ? 111.031 94.451 102.878 1.00 73.11 81 VAL E N 1
ATOM 11500 C CA . VAL E 2 79 ? 110.388 93.193 103.241 1.00 73.11 81 VAL E CA 1
ATOM 11501 C C . VAL E 2 79 ? 111.167 92.057 102.594 1.00 73.11 81 VAL E C 1
ATOM 11502 O O . VAL E 2 79 ? 111.577 92.147 101.433 1.00 73.11 81 VAL E O 1
ATOM 11506 N N . ASN E 2 80 ? 111.379 90.990 103.360 1.00 73.65 82 ASN E N 1
ATOM 11507 C CA . ASN E 2 80 ? 112.079 89.799 102.895 1.00 73.65 82 ASN E CA 1
ATOM 11508 C C . ASN E 2 80 ? 111.060 88.678 102.752 1.00 73.65 82 ASN E C 1
ATOM 11509 O O . ASN E 2 80 ? 110.408 88.300 103.732 1.00 73.65 82 ASN E O 1
ATOM 11514 N N . ILE E 2 81 ? 110.924 88.145 101.537 1.00 73.11 83 ILE E N 1
ATOM 11515 C CA . ILE E 2 81 ? 109.855 87.211 101.216 1.00 73.11 83 ILE E CA 1
ATOM 11516 C C . ILE E 2 81 ? 110.428 85.963 100.562 1.00 73.11 83 ILE E C 1
ATOM 11517 O O . ILE E 2 81 ? 111.510 85.975 99.972 1.00 73.11 83 ILE E O 1
ATOM 11522 N N . PHE E 2 82 ? 109.675 84.872 100.683 1.00 77.78 84 PHE E N 1
ATOM 11523 C CA . PHE E 2 82 ? 109.896 83.656 99.909 1.00 77.78 84 PHE E CA 1
ATOM 11524 C C . PHE E 2 82 ? 108.858 83.636 98.794 1.00 77.78 84 PHE E C 1
ATOM 11525 O O . PHE E 2 82 ? 107.658 83.516 99.060 1.00 77.78 84 PHE E O 1
ATOM 11533 N N . LEU E 2 83 ? 109.313 83.748 97.553 1.00 75.93 85 LEU E N 1
ATOM 11534 C CA . LEU E 2 83 ? 108.422 83.785 96.403 1.00 75.93 85 LEU E CA 1
ATOM 11535 C C . LEU E 2 83 ? 108.380 82.407 95.759 1.00 75.93 85 LEU E C 1
ATOM 11536 O O . LEU E 2 83 ? 109.425 81.850 95.407 1.00 75.93 85 LEU E O 1
ATOM 11541 N N . ARG E 2 84 ? 107.176 81.863 95.608 1.00 82.73 86 ARG E N 1
ATOM 11542 C CA . ARG E 2 84 ? 106.979 80.546 95.014 1.00 82.73 86 ARG E CA 1
ATOM 11543 C C . ARG E 2 84 ? 105.902 80.640 93.947 1.00 82.73 86 ARG E C 1
ATOM 11544 O O . ARG E 2 84 ? 104.741 80.924 94.257 1.00 82.73 86 ARG E O 1
ATOM 11552 N N . GLN E 2 85 ? 106.286 80.399 92.696 1.00 86.04 87 GLN E N 1
ATOM 11553 C CA . GLN E 2 85 ? 105.371 80.454 91.565 1.00 86.04 87 GLN E CA 1
ATOM 11554 C C . GLN E 2 85 ? 105.422 79.132 90.814 1.00 86.04 87 GLN E C 1
ATOM 11555 O O . GLN E 2 85 ? 106.507 78.618 90.526 1.00 86.04 87 GLN E O 1
ATOM 11561 N N . LYS E 2 86 ? 104.248 78.586 90.502 1.00 96.33 88 LYS E N 1
ATOM 11562 C CA . LYS E 2 86 ? 104.123 77.285 89.860 1.00 96.33 88 LYS E CA 1
ATOM 11563 C C . LYS E 2 86 ? 103.215 77.398 88.645 1.00 96.33 88 LYS E C 1
ATOM 11564 O O . LYS E 2 86 ? 102.212 78.117 88.675 1.00 96.33 88 LYS E O 1
ATOM 11570 N N . TRP E 2 87 ? 103.568 76.685 87.578 1.00 102.83 89 TRP E N 1
ATOM 11571 C CA . TRP E 2 87 ? 102.769 76.670 86.359 1.00 102.83 89 TRP E CA 1
ATOM 11572 C C . TRP E 2 87 ? 102.909 75.300 85.705 1.00 102.83 89 TRP E C 1
ATOM 11573 O O . TRP E 2 87 ? 103.402 74.348 86.316 1.00 102.83 89 TRP E O 1
ATOM 11584 N N . ASN E 2 88 ? 102.471 75.203 84.451 1.00 111.90 90 ASN E N 1
ATOM 11585 C CA . ASN E 2 88 ? 102.516 73.962 83.691 1.00 111.90 90 ASN E CA 1
ATOM 11586 C C . ASN E 2 88 ? 103.272 74.184 82.390 1.00 111.90 90 ASN E C 1
ATOM 11587 O O . ASN E 2 88 ? 103.129 75.229 81.749 1.00 111.90 90 ASN E O 1
ATOM 11592 N N . ASP E 2 89 ? 104.075 73.194 82.005 1.00 123.33 91 ASP E N 1
ATOM 11593 C CA . ASP E 2 89 ? 104.852 73.249 80.769 1.00 123.33 91 ASP E CA 1
ATOM 11594 C C . ASP E 2 89 ? 104.796 71.878 80.107 1.00 123.33 91 ASP E C 1
ATOM 11595 O O . ASP E 2 89 ? 105.463 70.934 80.563 1.00 123.33 91 ASP E O 1
ATOM 11600 N N . PRO E 2 90 ? 104.005 71.725 79.042 1.00 122.50 92 PRO E N 1
ATOM 11601 C CA . PRO E 2 90 ? 103.931 70.418 78.369 1.00 122.50 92 PRO E CA 1
ATOM 11602 C C . PRO E 2 90 ? 105.258 69.952 77.798 1.00 122.50 92 PRO E C 1
ATOM 11603 O O . PRO E 2 90 ? 105.516 68.743 77.763 1.00 122.50 92 PRO E O 1
ATOM 11607 N N . ARG E 2 91 ? 106.109 70.876 77.347 1.00 124.23 93 ARG E N 1
ATOM 11608 C CA . ARG E 2 91 ? 107.392 70.493 76.770 1.00 124.23 93 ARG E CA 1
ATOM 11609 C C . ARG E 2 91 ? 108.344 69.899 77.799 1.00 124.23 93 ARG E C 1
ATOM 11610 O O . ARG E 2 91 ? 109.327 69.256 77.416 1.00 124.23 93 ARG E O 1
ATOM 11618 N N . LEU E 2 92 ? 108.077 70.094 79.091 1.00 126.39 94 LEU E N 1
ATOM 11619 C CA . LEU E 2 92 ? 108.902 69.543 80.159 1.00 126.39 94 LEU E CA 1
ATOM 11620 C C . LEU E 2 92 ? 108.326 68.250 80.723 1.00 126.39 94 LEU E C 1
ATOM 11621 O O . LEU E 2 92 ? 108.519 67.946 81.905 1.00 126.39 94 LEU E O 1
ATOM 11626 N N . LYS E 2 93 ? 107.616 67.484 79.899 1.00 134.57 95 LYS E N 1
ATOM 11627 C CA . LYS E 2 93 ? 107.096 66.196 80.332 1.00 134.57 95 LYS E CA 1
ATOM 11628 C C . LYS E 2 93 ? 108.244 65.213 80.528 1.00 134.57 95 LYS E C 1
ATOM 11629 O O . LYS E 2 93 ? 109.090 65.047 79.644 1.00 134.57 95 LYS E O 1
ATOM 11635 N N . LEU E 2 94 ? 108.272 64.563 81.684 1.00 136.74 96 LEU E N 1
ATOM 11636 C CA . LEU E 2 94 ? 109.338 63.611 81.971 1.00 136.74 96 LEU E CA 1
ATOM 11637 C C . LEU E 2 94 ? 109.201 62.393 81.066 1.00 136.74 96 LEU E C 1
ATOM 11638 O O . LEU E 2 94 ? 108.131 61.773 81.025 1.00 136.74 96 LEU E O 1
ATOM 11643 N N . PRO E 2 95 ? 110.245 62.027 80.322 1.00 144.71 97 PRO E N 1
ATOM 11644 C CA . PRO E 2 95 ? 110.156 60.846 79.455 1.00 144.71 97 PRO E CA 1
ATOM 11645 C C . PRO E 2 95 ? 109.914 59.579 80.261 1.00 144.71 97 PRO E C 1
ATOM 11646 O O . PRO E 2 95 ? 110.356 59.447 81.404 1.00 144.71 97 PRO E O 1
ATOM 11650 N N . SER E 2 96 ? 109.192 58.640 79.644 1.00 148.89 98 SER E N 1
ATOM 11651 C CA . SER E 2 96 ? 108.784 57.429 80.349 1.00 148.89 98 SER E CA 1
ATOM 11652 C C . SER E 2 96 ? 109.971 56.546 80.716 1.00 148.89 98 SER E C 1
ATOM 11653 O O . SER E 2 96 ? 109.911 55.821 81.716 1.00 148.89 98 SER E O 1
ATOM 11656 N N . ASP E 2 97 ? 111.049 56.584 79.927 1.00 149.71 99 ASP E N 1
ATOM 11657 C CA . ASP E 2 97 ? 112.192 55.716 80.199 1.00 149.71 99 ASP E CA 1
ATOM 11658 C C . ASP E 2 97 ? 112.851 56.064 81.529 1.00 149.71 99 ASP E C 1
ATOM 11659 O O . ASP E 2 97 ? 113.253 55.170 82.284 1.00 149.71 99 ASP E O 1
ATOM 11664 N N . PHE E 2 98 ? 112.974 57.353 81.833 1.00 146.48 100 PHE E N 1
ATOM 11665 C CA . PHE E 2 98 ? 113.542 57.798 83.097 1.00 146.48 100 PHE E CA 1
ATOM 11666 C C . PHE E 2 98 ? 112.436 57.985 84.125 1.00 146.48 100 PHE E C 1
ATOM 11667 O O . PHE E 2 98 ? 111.382 58.553 83.827 1.00 146.48 100 PHE E O 1
ATOM 11675 N N . ARG E 2 99 ? 112.683 57.507 85.344 1.00 145.02 101 ARG E N 1
ATOM 11676 C CA . ARG E 2 99 ? 111.710 57.607 86.423 1.00 145.02 101 ARG E CA 1
ATOM 11677 C C . ARG E 2 99 ? 112.175 58.545 87.528 1.00 145.02 101 ARG E C 1
ATOM 11678 O O . ARG E 2 99 ? 111.475 59.509 87.853 1.00 145.02 101 ARG E O 1
ATOM 11686 N N . GLY E 2 100 ? 113.347 58.298 88.107 1.00 141.74 102 GLY E N 1
ATOM 11687 C CA . GLY E 2 100 ? 113.825 59.117 89.204 1.00 141.74 102 GLY E CA 1
ATOM 11688 C C . GLY E 2 100 ? 112.885 59.082 90.391 1.00 141.74 102 GLY E C 1
ATOM 11689 O O . GLY E 2 100 ? 112.796 58.072 91.096 1.00 141.74 102 GLY E O 1
ATOM 11690 N N . SER E 2 101 ? 112.175 60.183 90.616 1.00 138.53 103 SER E N 1
ATOM 11691 C CA . SER E 2 101 ? 111.173 60.268 91.669 1.00 138.53 103 SER E CA 1
ATOM 11692 C C . SER E 2 101 ? 110.012 61.105 91.146 1.00 138.53 103 SER E C 1
ATOM 11693 O O . SER E 2 101 ? 109.931 61.416 89.953 1.00 138.53 103 SER E O 1
ATOM 11696 N N . ASP E 2 102 ? 109.101 61.476 92.047 1.00 137.79 104 ASP E N 1
ATOM 11697 C CA . ASP E 2 102 ? 107.973 62.316 91.666 1.00 137.79 104 ASP E CA 1
ATOM 11698 C C . ASP E 2 102 ? 108.382 63.752 91.367 1.00 137.79 104 ASP E C 1
ATOM 11699 O O . ASP E 2 102 ? 107.560 64.515 90.847 1.00 137.79 104 ASP E O 1
ATOM 11704 N N . ALA E 2 103 ? 109.617 64.137 91.680 1.00 128.71 105 ALA E N 1
ATOM 11705 C CA . ALA E 2 103 ? 110.124 65.468 91.389 1.00 128.71 105 ALA E CA 1
ATOM 11706 C C . ALA E 2 103 ? 111.528 65.367 90.812 1.00 128.71 105 ALA E C 1
ATOM 11707 O O . ALA E 2 103 ? 112.277 64.434 91.115 1.00 128.71 105 ALA E O 1
ATOM 11709 N N . LEU E 2 104 ? 111.877 66.339 89.974 1.00 120.14 106 LEU E N 1
ATOM 11710 C CA . LEU E 2 104 ? 113.199 66.426 89.370 1.00 120.14 106 LEU E CA 1
ATOM 11711 C C . LEU E 2 104 ? 113.736 67.834 89.573 1.00 120.14 106 LEU E C 1
ATOM 11712 O O . LEU E 2 104 ? 112.979 68.807 89.528 1.00 120.14 106 LEU E O 1
ATOM 11717 N N . THR E 2 105 ? 115.043 67.941 89.794 1.00 111.91 107 THR E N 1
ATOM 11718 C CA . THR E 2 105 ? 115.680 69.206 90.133 1.00 111.91 107 THR E CA 1
ATOM 11719 C C . THR E 2 105 ? 116.660 69.605 89.039 1.00 111.91 107 THR E C 1
ATOM 11720 O O . THR E 2 105 ? 117.495 68.796 88.621 1.00 111.91 107 THR E O 1
ATOM 11724 N N . VAL E 2 106 ? 116.555 70.850 88.585 1.00 112.05 108 VAL E N 1
ATOM 11725 C CA . VAL E 2 106 ? 117.501 71.435 87.643 1.00 112.05 108 VAL E CA 1
ATOM 11726 C C . VAL E 2 106 ? 118.322 72.478 88.391 1.00 112.05 108 VAL E C 1
ATOM 11727 O O . VAL E 2 106 ? 117.846 73.109 89.343 1.00 112.05 108 VAL E O 1
ATOM 11731 N N . ASP E 2 107 ? 119.571 72.644 87.965 1.00 116.63 109 ASP E N 1
ATOM 11732 C CA . ASP E 2 107 ? 120.538 73.409 88.740 1.00 116.63 109 ASP E CA 1
ATOM 11733 C C . ASP E 2 107 ? 120.130 74.878 88.847 1.00 116.63 109 ASP E C 1
ATOM 11734 O O . ASP E 2 107 ? 119.634 75.465 87.876 1.00 116.63 109 ASP E O 1
ATOM 11739 N N . PRO E 2 108 ? 120.336 75.501 90.013 1.00 111.64 110 PRO E N 1
ATOM 11740 C CA . PRO E 2 108 ? 120.085 76.942 90.144 1.00 111.64 110 PRO E CA 1
ATOM 11741 C C . PRO E 2 108 ? 121.127 77.772 89.413 1.00 111.64 110 PRO E C 1
ATOM 11742 O O . PRO E 2 108 ? 121.103 79.005 89.473 1.00 111.64 110 PRO E O 1
ATOM 11746 N N . THR E 2 109 ? 122.065 77.102 88.743 1.00 119.85 111 THR E N 1
ATOM 11747 C CA . THR E 2 109 ? 122.960 77.751 87.796 1.00 119.85 111 THR E CA 1
ATOM 11748 C C . THR E 2 109 ? 122.583 77.467 86.351 1.00 119.85 111 THR E C 1
ATOM 11749 O O . THR E 2 109 ? 123.029 78.192 85.455 1.00 119.85 111 THR E O 1
ATOM 11753 N N . MET E 2 110 ? 121.783 76.429 86.112 1.00 121.69 112 MET E N 1
ATOM 11754 C CA . MET E 2 110 ? 121.230 76.122 84.801 1.00 121.69 112 MET E CA 1
ATOM 11755 C C . MET E 2 110 ? 119.774 76.555 84.684 1.00 121.69 112 MET E C 1
ATOM 11756 O O . MET E 2 110 ? 119.088 76.159 83.736 1.00 121.69 112 MET E O 1
ATOM 11761 N N . TYR E 2 111 ? 119.290 77.356 85.640 1.00 122.64 113 TYR E N 1
ATOM 11762 C CA . TYR E 2 111 ? 117.905 77.821 85.621 1.00 122.64 113 TYR E CA 1
ATOM 11763 C C . TYR E 2 111 ? 117.560 78.570 84.339 1.00 122.64 113 TYR E C 1
ATOM 11764 O O . TYR E 2 111 ? 116.394 78.586 83.929 1.00 122.64 113 TYR E O 1
ATOM 11773 N N . LYS E 2 112 ? 118.546 79.193 83.693 1.00 120.06 114 LYS E N 1
ATOM 11774 C CA . LYS E 2 112 ? 118.268 80.034 82.534 1.00 120.06 114 LYS E CA 1
ATOM 11775 C C . LYS E 2 112 ? 117.880 79.240 81.294 1.00 120.06 114 LYS E C 1
ATOM 11776 O O . LYS E 2 112 ? 117.458 79.845 80.303 1.00 120.06 114 LYS E O 1
ATOM 11782 N N . CYS E 2 113 ? 118.010 77.912 81.318 1.00 120.67 115 CYS E N 1
ATOM 11783 C CA . CYS E 2 113 ? 117.699 77.124 80.131 1.00 120.67 115 CYS E CA 1
ATOM 11784 C C . CYS E 2 113 ? 116.198 77.007 79.895 1.00 120.67 115 CYS E C 1
ATOM 11785 O O . CYS E 2 113 ? 115.763 76.928 78.741 1.00 120.67 115 CYS E O 1
ATOM 11788 N N . LEU E 2 114 ? 115.397 76.989 80.955 1.00 115.63 116 LEU E N 1
ATOM 11789 C CA . LEU E 2 114 ? 113.957 76.823 80.832 1.00 115.63 116 LEU E CA 1
ATOM 11790 C C . LEU E 2 114 ? 113.252 78.177 80.821 1.00 115.63 116 LEU E C 1
ATOM 11791 O O . LEU E 2 114 ? 113.834 79.217 81.134 1.00 115.63 116 LEU E O 1
ATOM 11796 N N . TRP E 2 115 ? 111.974 78.147 80.452 1.00 113.26 117 TRP E N 1
ATOM 11797 C CA . TRP E 2 115 ? 111.176 79.362 80.344 1.00 113.26 117 TRP E CA 1
ATOM 11798 C C . TRP E 2 115 ? 110.667 79.785 81.715 1.00 113.26 117 TRP E C 1
ATOM 11799 O O . TRP E 2 115 ? 110.141 78.964 82.474 1.00 113.26 117 TRP E O 1
ATOM 11810 N N . LYS E 2 116 ? 110.820 81.071 82.030 1.00 108.78 118 LYS E N 1
ATOM 11811 C CA . LYS E 2 116 ? 110.372 81.619 83.297 1.00 108.78 118 LYS E CA 1
ATOM 11812 C C . LYS E 2 116 ? 109.483 82.831 83.052 1.00 108.78 118 LYS E C 1
ATOM 11813 O O . LYS E 2 116 ? 109.743 83.618 82.133 1.00 108.78 118 LYS E O 1
ATOM 11819 N N . PRO E 2 117 ? 108.430 83.004 83.846 1.00 103.07 119 PRO E N 1
ATOM 11820 C CA . PRO E 2 117 ? 107.560 84.171 83.670 1.00 103.07 119 PRO E CA 1
ATOM 11821 C C . PRO E 2 117 ? 108.284 85.463 84.007 1.00 103.07 119 PRO E C 1
ATOM 11822 O O . PRO E 2 117 ? 109.178 85.502 84.855 1.00 103.07 119 PRO E O 1
ATOM 11826 N N . ASP E 2 118 ? 107.884 86.533 83.323 1.00 98.74 120 ASP E N 1
ATOM 11827 C CA . ASP E 2 118 ? 108.433 87.865 83.569 1.00 98.74 120 ASP E CA 1
ATOM 11828 C C . ASP E 2 118 ? 107.572 88.530 84.635 1.00 98.74 120 ASP E C 1
ATOM 11829 O O . ASP E 2 118 ? 106.629 89.264 84.337 1.00 98.74 120 ASP E O 1
ATOM 11834 N N . LEU E 2 119 ? 107.901 88.268 85.895 1.00 90.85 121 LEU E N 1
ATOM 11835 C CA . LEU E 2 119 ? 107.164 88.800 87.032 1.00 90.85 121 LEU E CA 1
ATOM 11836 C C . LEU E 2 119 ? 108.005 89.861 87.727 1.00 90.85 121 LEU E C 1
ATOM 11837 O O . LEU E 2 119 ? 109.160 89.607 88.083 1.00 90.85 121 LEU E O 1
ATOM 11842 N N . PHE E 2 120 ? 107.425 91.043 87.917 1.00 85.08 122 PHE E N 1
ATOM 11843 C CA . PHE E 2 120 ? 108.093 92.133 88.612 1.00 85.08 122 PHE E CA 1
ATOM 11844 C C . PHE E 2 120 ? 107.081 92.860 89.482 1.00 85.08 122 PHE E C 1
ATOM 11845 O O . PHE E 2 120 ? 105.876 92.826 89.220 1.00 85.08 122 PHE E O 1
ATOM 11853 N N . PHE E 2 121 ? 107.582 93.518 90.523 1.00 83.32 123 PHE E N 1
ATOM 11854 C CA . PHE E 2 121 ? 106.742 94.291 91.425 1.00 83.32 123 PHE E CA 1
ATOM 11855 C C . PHE E 2 121 ? 106.582 95.704 90.880 1.00 83.32 123 PHE E C 1
ATOM 11856 O O . PHE E 2 121 ? 107.573 96.375 90.575 1.00 83.32 123 PHE E O 1
ATOM 11864 N N . ALA E 2 122 ? 105.331 96.147 90.750 1.00 81.41 124 ALA E N 1
ATOM 11865 C CA . ALA E 2 122 ? 105.058 97.417 90.085 1.00 81.41 124 ALA E CA 1
ATOM 11866 C C . ALA E 2 122 ? 105.550 98.600 90.909 1.00 81.41 124 ALA E C 1
ATOM 11867 O O . ALA E 2 122 ? 106.180 99.521 90.376 1.00 81.41 124 ALA E O 1
ATOM 11869 N N . ASN E 2 123 ? 105.276 98.595 92.211 1.00 81.85 125 ASN E N 1
ATOM 11870 C CA . ASN E 2 123 ? 105.538 99.752 93.056 1.00 81.85 125 ASN E CA 1
ATOM 11871 C C . ASN E 2 123 ? 106.901 99.717 93.736 1.00 81.85 125 ASN E C 1
ATOM 11872 O O . ASN E 2 123 ? 107.231 100.654 94.471 1.00 81.85 125 ASN E O 1
ATOM 11877 N N . GLU E 2 124 ? 107.698 98.675 93.517 1.00 82.45 126 GLU E N 1
ATOM 11878 C CA . GLU E 2 124 ? 109.000 98.600 94.161 1.00 82.45 126 GLU E CA 1
ATOM 11879 C C . GLU E 2 124 ? 109.951 99.638 93.571 1.00 82.45 126 GLU E C 1
ATOM 11880 O O . GLU E 2 124 ? 109.764 100.132 92.456 1.00 82.45 126 GLU E O 1
ATOM 11886 N N . LYS E 2 125 ? 110.985 99.972 94.344 1.00 81.20 127 LYS E N 1
ATOM 11887 C CA . LYS E 2 125 ? 111.985 100.937 93.912 1.00 81.20 127 LYS E CA 1
ATOM 11888 C C . LYS E 2 125 ? 113.420 100.482 94.131 1.00 81.20 127 LYS E C 1
ATOM 11889 O O . LYS E 2 125 ? 114.334 101.137 93.620 1.00 81.20 127 LYS E O 1
ATOM 11895 N N . SER E 2 126 ? 113.648 99.395 94.865 1.00 81.40 128 SER E N 1
ATOM 11896 C CA . SER E 2 126 ? 114.989 98.859 95.069 1.00 81.40 128 SER E CA 1
ATOM 11897 C C . SER E 2 126 ? 114.899 97.432 95.590 1.00 81.40 128 SER E C 1
ATOM 11898 O O . SER E 2 126 ? 114.136 97.156 96.521 1.00 81.40 128 SER E O 1
ATOM 11901 N N . ALA E 2 127 ? 115.672 96.523 95.005 1.00 77.55 129 ALA E N 1
ATOM 11902 C CA . ALA E 2 127 ? 115.583 95.116 95.367 1.00 77.55 129 ALA E CA 1
ATOM 11903 C C . ALA E 2 127 ? 116.855 94.411 94.922 1.00 77.55 129 ALA E C 1
ATOM 11904 O O . ALA E 2 127 ? 117.660 94.957 94.164 1.00 77.55 129 ALA E O 1
ATOM 11906 N N . ASN E 2 128 ? 117.023 93.183 95.408 1.00 78.72 130 ASN E N 1
ATOM 11907 C CA . ASN E 2 128 ? 118.193 92.373 95.097 1.00 78.72 130 ASN E CA 1
ATOM 11908 C C . ASN E 2 128 ? 117.908 90.935 95.503 1.00 78.72 130 ASN E C 1
ATOM 11909 O O . ASN E 2 128 ? 117.021 90.667 96.318 1.00 78.72 130 ASN E O 1
ATOM 11914 N N . PHE E 2 129 ? 118.672 90.015 94.922 1.00 78.21 131 PHE E N 1
ATOM 11915 C CA . PHE E 2 129 ? 118.608 88.612 95.306 1.00 78.21 131 PHE E CA 1
ATOM 11916 C C . PHE E 2 129 ? 119.461 88.391 96.554 1.00 78.21 131 PHE E C 1
ATOM 11917 O O . PHE E 2 129 ? 119.935 89.337 97.189 1.00 78.21 131 PHE E O 1
ATOM 11925 N N . HIS E 2 130 ? 119.667 87.129 96.924 1.00 80.80 132 HIS E N 1
ATOM 11926 C CA . HIS E 2 130 ? 120.492 86.774 98.071 1.00 80.80 132 HIS E CA 1
ATOM 11927 C C . HIS E 2 130 ? 121.454 85.665 97.676 1.00 80.80 132 HIS E C 1
ATOM 11928 O O . HIS E 2 130 ? 121.043 84.667 97.079 1.00 80.80 132 HIS E O 1
ATOM 11935 N N . ASP E 2 131 ? 122.733 85.845 98.009 1.00 93.51 133 ASP E N 1
ATOM 11936 C CA . ASP E 2 131 ? 123.775 84.850 97.734 1.00 93.51 133 ASP E CA 1
ATOM 11937 C C . ASP E 2 131 ? 124.678 84.789 98.964 1.00 93.51 133 ASP E C 1
ATOM 11938 O O . ASP E 2 131 ? 125.649 85.542 99.072 1.00 93.51 133 ASP E O 1
ATOM 11943 N N . VAL E 2 132 ? 124.357 83.884 99.882 1.00 87.78 134 VAL E N 1
ATOM 11944 C CA . VAL E 2 132 ? 125.114 83.721 101.118 1.00 87.78 134 VAL E CA 1
ATOM 11945 C C . VAL E 2 132 ? 126.145 82.607 101.001 1.00 87.78 134 VAL E C 1
ATOM 11946 O O . VAL E 2 132 ? 127.301 82.780 101.385 1.00 87.78 134 VAL E O 1
ATOM 11950 N N . THR E 2 133 ? 125.738 81.445 100.491 1.00 88.16 135 THR E N 1
ATOM 11951 C CA . THR E 2 133 ? 126.673 80.364 100.209 1.00 88.16 135 THR E CA 1
ATOM 11952 C C . THR E 2 133 ? 126.408 79.803 98.817 1.00 88.16 135 THR E C 1
ATOM 11953 O O . THR E 2 133 ? 127.316 79.284 98.160 1.00 88.16 135 THR E O 1
ATOM 11957 N N . GLN E 2 134 ? 125.162 79.914 98.362 1.00 95.82 136 GLN E N 1
ATOM 11958 C CA . GLN E 2 134 ? 124.751 79.421 97.057 1.00 95.82 136 GLN E CA 1
ATOM 11959 C C . GLN E 2 134 ? 123.710 80.367 96.477 1.00 95.82 136 GLN E C 1
ATOM 11960 O O . GLN E 2 134 ? 123.177 81.240 97.165 1.00 95.82 136 GLN E O 1
ATOM 11966 N N . GLU E 2 135 ? 123.429 80.191 95.190 1.00 99.00 137 GLU E N 1
ATOM 11967 C CA . GLU E 2 135 ? 122.327 80.891 94.537 1.00 99.00 137 GLU E CA 1
ATOM 11968 C C . GLU E 2 135 ? 121.026 80.266 95.022 1.00 99.00 137 GLU E C 1
ATOM 11969 O O . GLU E 2 135 ? 120.571 79.254 94.486 1.00 99.00 137 GLU E O 1
ATOM 11975 N N . ASN E 2 136 ? 120.419 80.867 96.045 1.00 88.98 138 ASN E N 1
ATOM 11976 C CA . ASN E 2 136 ? 119.280 80.246 96.711 1.00 88.98 138 ASN E CA 1
ATOM 11977 C C . ASN E 2 136 ? 118.013 80.329 95.870 1.00 88.98 138 ASN E C 1
ATOM 11978 O O . ASN E 2 136 ? 117.052 81.012 96.239 1.00 88.98 138 ASN E O 1
ATOM 11983 N N . ILE E 2 137 ? 118.005 79.630 94.740 1.00 90.37 139 ILE E N 1
ATOM 11984 C CA . ILE E 2 137 ? 116.822 79.470 93.906 1.00 90.37 139 ILE E CA 1
ATOM 11985 C C . ILE E 2 137 ? 116.518 77.983 93.817 1.00 90.37 139 ILE E C 1
ATOM 11986 O O . ILE E 2 137 ? 117.394 77.187 93.460 1.00 90.37 139 ILE E O 1
ATOM 11991 N N . LEU E 2 138 ? 115.286 77.611 94.143 1.00 92.25 140 LEU E N 1
ATOM 11992 C CA . LEU E 2 138 ? 114.861 76.219 94.159 1.00 92.25 140 LEU E CA 1
ATOM 11993 C C . LEU E 2 138 ? 113.993 75.944 92.941 1.00 92.25 140 LEU E C 1
ATOM 11994 O O . LEU E 2 138 ? 113.070 76.710 92.647 1.00 92.25 140 LEU E O 1
ATOM 11999 N N . LEU E 2 139 ? 114.295 74.858 92.234 1.00 100.60 141 LEU E N 1
ATOM 12000 C CA . LEU E 2 139 ? 113.561 74.476 91.037 1.00 100.60 141 LEU E CA 1
ATOM 12001 C C . LEU E 2 139 ? 113.186 73.005 91.117 1.00 100.60 141 LEU E C 1
ATOM 12002 O O . LEU E 2 139 ? 114.052 72.152 91.336 1.00 100.60 141 LEU E O 1
ATOM 12007 N N . PHE E 2 140 ? 111.902 72.715 90.934 1.00 106.71 142 PHE E N 1
ATOM 12008 C CA . PHE E 2 140 ? 111.394 71.353 90.920 1.00 106.71 142 PHE E CA 1
ATOM 12009 C C . PHE E 2 140 ? 110.607 71.125 89.640 1.00 106.71 142 PHE E C 1
ATOM 12010 O O . PHE E 2 140 ? 109.822 71.981 89.224 1.00 106.71 142 PHE E O 1
ATOM 12018 N N . ILE E 2 141 ? 110.825 69.971 89.018 1.00 116.61 143 ILE E N 1
ATOM 12019 C CA . ILE E 2 141 ? 110.093 69.562 87.827 1.00 116.61 143 ILE E CA 1
ATOM 12020 C C . ILE E 2 141 ? 109.448 68.216 88.123 1.00 116.61 143 ILE E C 1
ATOM 12021 O O . ILE E 2 141 ? 110.143 67.253 88.473 1.00 116.61 143 ILE E O 1
ATOM 12026 N N . PHE E 2 142 ? 108.130 68.148 87.987 1.00 121.77 144 PHE E N 1
ATOM 12027 C CA . PHE E 2 142 ? 107.379 66.942 88.297 1.00 121.77 144 PHE E CA 1
ATOM 12028 C C . PHE E 2 142 ? 107.055 66.169 87.023 1.00 121.77 144 PHE E C 1
ATOM 12029 O O . PHE E 2 142 ? 107.241 66.652 85.903 1.00 121.77 144 PHE E O 1
ATOM 12037 N N . ARG E 2 143 ? 106.562 64.942 87.212 1.00 131.94 145 ARG E N 1
ATOM 12038 C CA . ARG E 2 143 ? 106.248 64.083 86.075 1.00 131.94 145 ARG E CA 1
ATOM 12039 C C . ARG E 2 143 ? 105.128 64.670 85.225 1.00 131.94 145 ARG E C 1
ATOM 12040 O O . ARG E 2 143 ? 105.194 64.637 83.990 1.00 131.94 145 ARG E O 1
ATOM 12048 N N . ASP E 2 144 ? 104.092 65.214 85.865 1.00 127.31 146 ASP E N 1
ATOM 12049 C CA . ASP E 2 144 ? 102.945 65.737 85.132 1.00 127.31 146 ASP E CA 1
ATOM 12050 C C . ASP E 2 144 ? 103.260 67.015 84.366 1.00 127.31 146 ASP E C 1
ATOM 12051 O O . ASP E 2 144 ? 102.441 67.436 83.541 1.00 127.31 146 ASP E O 1
ATOM 12056 N N . GLY E 2 145 ? 104.410 67.638 84.612 1.00 118.69 147 GLY E N 1
ATOM 12057 C CA . GLY E 2 145 ? 104.819 68.830 83.896 1.00 118.69 147 GLY E CA 1
ATOM 12058 C C . GLY E 2 145 ? 104.826 70.098 84.720 1.00 118.69 147 GLY E C 1
ATOM 12059 O O . GLY E 2 145 ? 105.269 71.137 84.215 1.00 118.69 147 GLY E O 1
ATOM 12060 N N . ASP E 2 146 ? 104.352 70.055 85.961 1.00 114.52 148 ASP E N 1
ATOM 12061 C CA . ASP E 2 146 ? 104.372 71.240 86.805 1.00 114.52 148 ASP E CA 1
ATOM 12062 C C . ASP E 2 146 ? 105.802 71.599 87.194 1.00 114.52 148 ASP E C 1
ATOM 12063 O O . ASP E 2 146 ? 106.656 70.730 87.388 1.00 114.52 148 ASP E O 1
ATOM 12068 N N . VAL E 2 147 ? 106.056 72.900 87.305 1.00 104.08 149 VAL E N 1
ATOM 12069 C CA . VAL E 2 147 ? 107.365 73.430 87.664 1.00 104.08 149 VAL E CA 1
ATOM 12070 C C . VAL E 2 147 ? 107.203 74.315 88.891 1.00 104.08 149 VAL E C 1
ATOM 12071 O O . VAL E 2 147 ? 106.349 75.208 88.907 1.00 104.08 149 VAL E O 1
ATOM 12075 N N . LEU E 2 148 ? 108.019 74.069 89.910 1.00 95.61 150 LEU E N 1
ATOM 12076 C CA . LEU E 2 148 ? 107.997 74.842 91.144 1.00 95.61 150 LEU E CA 1
ATOM 12077 C C . LEU E 2 148 ? 109.265 75.677 91.238 1.00 95.61 150 LEU E C 1
ATOM 12078 O O . LEU E 2 148 ? 110.374 75.139 91.155 1.00 95.61 150 LEU E O 1
ATOM 12083 N N . VAL E 2 149 ? 109.101 76.985 91.413 1.00 87.01 151 VAL E N 1
ATOM 12084 C CA . VAL E 2 149 ? 110.214 77.922 91.499 1.00 87.01 151 VAL E CA 1
ATOM 12085 C C . VAL E 2 149 ? 110.142 78.623 92.846 1.00 87.01 151 VAL E C 1
ATOM 12086 O O . VAL E 2 149 ? 109.107 79.201 93.193 1.00 87.01 151 VAL E O 1
ATOM 12090 N N . SER E 2 150 ? 111.237 78.575 93.599 1.00 83.69 152 SER E N 1
ATOM 12091 C CA . SER E 2 150 ? 111.326 79.235 94.892 1.00 83.69 152 SER E CA 1
ATOM 12092 C C . SER E 2 150 ? 112.597 80.066 94.943 1.00 83.69 152 SER E C 1
ATOM 12093 O O . SER E 2 150 ? 113.670 79.594 94.558 1.00 83.69 152 SER E O 1
ATOM 12096 N N . MET E 2 151 ? 112.474 81.304 95.417 1.00 79.90 153 MET E N 1
ATOM 12097 C CA . MET E 2 151 ? 113.612 82.208 95.464 1.00 79.90 153 MET E CA 1
ATOM 12098 C C . MET E 2 151 ? 113.434 83.193 96.608 1.00 79.90 153 MET E C 1
ATOM 12099 O O . MET E 2 151 ? 112.332 83.378 97.131 1.00 79.90 153 MET E O 1
ATOM 12104 N N . ARG E 2 152 ? 114.539 83.823 96.990 1.00 75.96 154 ARG E N 1
ATOM 12105 C CA . ARG E 2 152 ? 114.557 84.838 98.032 1.00 75.96 154 ARG E CA 1
ATOM 12106 C C . ARG E 2 152 ? 114.666 86.227 97.417 1.00 75.96 154 ARG E C 1
ATOM 12107 O O . ARG E 2 152 ? 115.327 86.422 96.394 1.00 75.96 154 ARG E O 1
ATOM 12115 N N . LEU E 2 153 ? 114.007 87.194 98.051 1.00 75.25 155 LEU E N 1
ATOM 12116 C CA . LEU E 2 153 ? 114.099 88.583 97.628 1.00 75.25 155 LEU E CA 1
ATOM 12117 C C . LEU E 2 153 ? 114.020 89.481 98.852 1.00 75.25 155 LEU E C 1
ATOM 12118 O O . LEU E 2 153 ? 113.455 89.104 99.882 1.00 75.25 155 LEU E O 1
ATOM 12123 N N . SER E 2 154 ? 114.596 90.676 98.729 1.00 74.61 156 SER E N 1
ATOM 12124 C CA . SER E 2 154 ? 114.475 91.729 99.736 1.00 74.61 156 SER E CA 1
ATOM 12125 C C . SER E 2 154 ? 114.063 92.990 98.984 1.00 74.61 156 SER E C 1
ATOM 12126 O O . SER E 2 154 ? 114.907 93.806 98.607 1.00 74.61 156 SER E O 1
ATOM 12129 N N . ILE E 2 155 ? 112.760 93.149 98.774 1.00 74.57 157 ILE E N 1
ATOM 12130 C CA . ILE E 2 155 ? 112.216 94.225 97.957 1.00 74.57 157 ILE E CA 1
ATOM 12131 C C . ILE E 2 155 ? 111.816 95.381 98.862 1.00 74.57 157 ILE E C 1
ATOM 12132 O O . ILE E 2 155 ? 111.200 95.173 99.915 1.00 74.57 157 ILE E O 1
ATOM 12137 N N . THR E 2 156 ? 112.183 96.598 98.465 1.00 78.22 158 THR E N 1
ATOM 12138 C CA . THR E 2 156 ? 111.835 97.810 99.207 1.00 78.22 158 THR E CA 1
ATOM 12139 C C . THR E 2 156 ? 110.665 98.467 98.484 1.00 78.22 158 THR E C 1
ATOM 12140 O O . THR E 2 156 ? 110.842 99.368 97.665 1.00 78.22 158 THR E O 1
ATOM 12144 N N . LEU E 2 157 ? 109.457 98.007 98.794 1.00 82.75 159 LEU E N 1
ATOM 12145 C CA . LEU E 2 157 ? 108.262 98.523 98.150 1.00 82.75 159 LEU E CA 1
ATOM 12146 C C . LEU E 2 157 ? 107.976 99.949 98.617 1.00 82.75 159 LEU E C 1
ATOM 12147 O O . LEU E 2 157 ? 108.606 100.471 99.541 1.00 82.75 159 LEU E O 1
ATOM 12152 N N . SER E 2 158 ? 107.010 100.585 97.959 1.00 84.77 160 SER E N 1
ATOM 12153 C CA . SER E 2 158 ? 106.615 101.949 98.275 1.00 84.77 160 SER E CA 1
ATOM 12154 C C . SER E 2 158 ? 105.102 102.031 98.396 1.00 84.77 160 SER E C 1
ATOM 12155 O O . SER E 2 158 ? 104.372 101.374 97.647 1.00 84.77 160 SER E O 1
ATOM 12158 N N . CYS E 2 159 ? 104.636 102.843 99.346 1.00 88.36 161 CYS E N 1
ATOM 12159 C CA . CYS E 2 159 ? 103.221 103.071 99.562 1.00 88.36 161 CYS E CA 1
ATOM 12160 C C . CYS E 2 159 ? 103.037 104.485 100.090 1.00 88.36 161 CYS E C 1
ATOM 12161 O O . CYS E 2 159 ? 103.733 104.870 101.042 1.00 88.36 161 CYS E O 1
ATOM 12164 N N . PRO E 2 160 ? 102.138 105.273 99.504 1.00 86.15 162 PRO E N 1
ATOM 12165 C CA . PRO E 2 160 ? 101.873 106.612 100.044 1.00 86.15 162 PRO E CA 1
ATOM 12166 C C . PRO E 2 160 ? 101.218 106.517 101.414 1.00 86.15 162 PRO E C 1
ATOM 12167 O O . PRO E 2 160 ? 100.220 105.817 101.595 1.00 86.15 162 PRO E O 1
ATOM 12171 N N . LEU E 2 161 ? 101.789 107.229 102.380 1.00 87.19 163 LEU E N 1
ATOM 12172 C CA . LEU E 2 161 ? 101.305 107.233 103.753 1.00 87.19 163 LEU E CA 1
ATOM 12173 C C . LEU E 2 161 ? 100.609 108.554 104.042 1.00 87.19 163 LEU E C 1
ATOM 12174 O O . LEU E 2 161 ? 101.133 109.623 103.710 1.00 87.19 163 LEU E O 1
ATOM 12179 N N . ASP E 2 162 ? 99.432 108.477 104.656 1.00 84.28 164 ASP E N 1
ATOM 12180 C CA . ASP E 2 162 ? 98.669 109.654 105.053 1.00 84.28 164 ASP E CA 1
ATOM 12181 C C . ASP E 2 162 ? 98.963 109.931 106.522 1.00 84.28 164 ASP E C 1
ATOM 12182 O O . ASP E 2 162 ? 98.490 109.208 107.404 1.00 84.28 164 ASP E O 1
ATOM 12187 N N . LEU E 2 163 ? 99.744 110.975 106.783 1.00 79.12 165 LEU E N 1
ATOM 12188 C CA . LEU E 2 163 ? 100.148 111.315 108.139 1.00 79.12 165 LEU E CA 1
ATOM 12189 C C . LEU E 2 163 ? 99.179 112.260 108.831 1.00 79.12 165 LEU E C 1
ATOM 12190 O O . LEU E 2 163 ? 99.461 112.700 109.949 1.00 79.12 165 LEU E O 1
ATOM 12195 N N . THR E 2 164 ? 98.055 112.590 108.201 1.00 79.22 166 THR E N 1
ATOM 12196 C CA . THR E 2 164 ? 96.982 113.252 108.927 1.00 79.22 166 THR E CA 1
ATOM 12197 C C . THR E 2 164 ? 96.481 112.320 110.023 1.00 79.22 166 THR E C 1
ATOM 12198 O O . THR E 2 164 ? 96.547 111.094 109.896 1.00 79.22 166 THR E O 1
ATOM 12202 N N . LEU E 2 165 ? 95.982 112.911 111.106 1.00 75.64 167 LEU E N 1
ATOM 12203 C CA . LEU E 2 165 ? 95.700 112.206 112.359 1.00 75.64 167 LEU E CA 1
ATOM 12204 C C . LEU E 2 165 ? 96.844 111.249 112.698 1.00 75.64 167 LEU E C 1
ATOM 12205 O O . LEU E 2 165 ? 96.664 110.048 112.890 1.00 75.64 167 LEU E O 1
ATOM 12210 N N . PHE E 2 166 ? 98.042 111.833 112.783 1.00 78.17 168 PHE E N 1
ATOM 12211 C CA . PHE E 2 166 ? 99.270 111.044 112.871 1.00 78.17 168 PHE E CA 1
ATOM 12212 C C . PHE E 2 166 ? 99.322 110.106 114.070 1.00 78.17 168 PHE E C 1
ATOM 12213 O O . PHE E 2 166 ? 99.616 108.914 113.874 1.00 78.17 168 PHE E O 1
ATOM 12221 N N . PRO E 2 167 ? 99.076 110.544 115.310 1.00 79.34 169 PRO E N 1
ATOM 12222 C CA . PRO E 2 167 ? 99.256 109.625 116.447 1.00 79.34 169 PRO E CA 1
ATOM 12223 C C . PRO E 2 167 ? 98.340 108.413 116.416 1.00 79.34 169 PRO E C 1
ATOM 12224 O O . PRO E 2 167 ? 98.687 107.382 117.005 1.00 79.34 169 PRO E O 1
ATOM 12228 N N . MET E 2 168 ? 97.192 108.492 115.747 1.00 80.07 170 MET E N 1
ATOM 12229 C CA . MET E 2 168 ? 96.198 107.425 115.782 1.00 80.07 170 MET E CA 1
ATOM 12230 C C . MET E 2 168 ? 95.667 107.138 114.384 1.00 80.07 170 MET E C 1
ATOM 12231 O O . MET E 2 168 ? 94.458 106.988 114.178 1.00 80.07 170 MET E O 1
ATOM 12236 N N . ASP E 2 169 ? 96.561 107.062 113.402 1.00 79.02 171 ASP E N 1
ATOM 12237 C CA . ASP E 2 169 ? 96.164 106.819 112.025 1.00 79.02 171 ASP E CA 1
ATOM 12238 C C . ASP E 2 169 ? 96.169 105.320 111.729 1.00 79.02 171 ASP E C 1
ATOM 12239 O O . ASP E 2 169 ? 96.356 104.483 112.616 1.00 79.02 171 ASP E O 1
ATOM 12244 N N . THR E 2 170 ? 95.959 104.973 110.461 1.00 80.22 172 THR E N 1
ATOM 12245 C CA . THR E 2 170 ? 96.032 103.597 109.991 1.00 80.22 172 THR E CA 1
ATOM 12246 C C . THR E 2 170 ? 96.514 103.624 108.549 1.00 80.22 172 THR E C 1
ATOM 12247 O O . THR E 2 170 ? 96.008 104.407 107.739 1.00 80.22 172 THR E O 1
ATOM 12251 N N . GLN E 2 171 ? 97.492 102.782 108.232 1.00 81.57 173 GLN E N 1
ATOM 12252 C CA . GLN E 2 171 ? 98.148 102.812 106.935 1.00 81.57 173 GLN E CA 1
ATOM 12253 C C . GLN E 2 171 ? 97.944 101.493 106.204 1.00 81.57 173 GLN E C 1
ATOM 12254 O O . GLN E 2 171 ? 97.835 100.431 106.823 1.00 81.57 173 GLN E O 1
ATOM 12260 N N . ARG E 2 172 ? 97.895 101.576 104.876 1.00 85.94 174 ARG E N 1
ATOM 12261 C CA . ARG E 2 172 ? 97.751 100.414 104.009 1.00 85.94 174 ARG E CA 1
ATOM 12262 C C . ARG E 2 172 ? 98.835 100.462 102.944 1.00 85.94 174 ARG E C 1
ATOM 12263 O O . ARG E 2 172 ? 99.037 101.501 102.309 1.00 85.94 174 ARG E O 1
ATOM 12271 N N . CYS E 2 173 ? 99.527 99.341 102.752 1.00 86.69 175 CYS E N 1
ATOM 12272 C CA . CYS E 2 173 ? 100.621 99.248 101.797 1.00 86.69 175 CYS E CA 1
ATOM 12273 C C . CYS E 2 173 ? 100.436 98.012 100.929 1.00 86.69 175 CYS E C 1
ATOM 12274 O O . CYS E 2 173 ? 99.970 96.973 101.405 1.00 86.69 175 CYS E O 1
ATOM 12277 N N . LYS E 2 174 ? 100.802 98.132 99.656 1.00 85.13 176 LYS E N 1
ATOM 12278 C CA . LYS E 2 174 ? 100.532 97.108 98.660 1.00 85.13 176 LYS E CA 1
ATOM 12279 C C . LYS E 2 174 ? 101.812 96.386 98.256 1.00 85.13 176 LYS E C 1
ATOM 12280 O O . LYS E 2 174 ? 102.927 96.857 98.498 1.00 85.13 176 LYS E O 1
ATOM 12286 N N . MET E 2 175 ? 101.629 95.223 97.636 1.00 87.82 177 MET E N 1
ATOM 12287 C CA . MET E 2 175 ? 102.717 94.414 97.091 1.00 87.82 177 MET E CA 1
ATOM 12288 C C . MET E 2 175 ? 102.329 93.924 95.698 1.00 87.82 177 MET E C 1
ATOM 12289 O O . MET E 2 175 ? 102.372 92.731 95.394 1.00 87.82 177 MET E O 1
ATOM 12294 N N . GLN E 2 176 ? 101.893 94.849 94.846 1.00 86.58 178 GLN E N 1
ATOM 12295 C CA . GLN E 2 176 ? 101.396 94.487 93.524 1.00 86.58 178 GLN E CA 1
ATOM 12296 C C . GLN E 2 176 ? 102.456 93.743 92.722 1.00 86.58 178 GLN E C 1
ATOM 12297 O O . GLN E 2 176 ? 103.522 94.291 92.424 1.00 86.58 178 GLN E O 1
ATOM 12303 N N . LEU E 2 177 ? 102.163 92.492 92.378 1.00 88.32 179 LEU E N 1
ATOM 12304 C CA . LEU E 2 177 ? 102.960 91.726 91.431 1.00 88.32 179 LEU E CA 1
ATOM 12305 C C . LEU E 2 177 ? 102.294 91.816 90.066 1.00 88.32 179 LEU E C 1
ATOM 12306 O O . LEU E 2 177 ? 101.079 91.625 89.952 1.00 88.32 179 LEU E O 1
ATOM 12311 N N . GLU E 2 178 ? 103.084 92.106 89.036 1.00 96.95 180 GLU E N 1
ATOM 12312 C CA . GLU E 2 178 ? 102.538 92.399 87.719 1.00 96.95 180 GLU E CA 1
ATOM 12313 C C . GLU E 2 178 ? 103.440 91.822 86.639 1.00 96.95 180 GLU E C 1
ATOM 12314 O O . GLU E 2 178 ? 104.665 91.809 86.785 1.00 96.95 180 GLU E O 1
ATOM 12320 N N . SER E 2 179 ? 102.826 91.337 85.563 1.00 93.81 181 SER E N 1
ATOM 12321 C CA . SER E 2 179 ? 103.582 90.899 84.402 1.00 93.81 181 SER E CA 1
ATOM 12322 C C . SER E 2 179 ? 104.137 92.105 83.649 1.00 93.81 181 SER E C 1
ATOM 12323 O O . SER E 2 179 ? 103.692 93.242 83.829 1.00 93.81 181 SER E O 1
ATOM 12326 N N . PHE E 2 180 ? 105.125 91.848 82.793 1.00 91.35 182 PHE E N 1
ATOM 12327 C CA . PHE E 2 180 ? 105.822 92.945 82.132 1.00 91.35 182 PHE E CA 1
ATOM 12328 C C . PHE E 2 180 ? 105.813 92.816 80.614 1.00 91.35 182 PHE E C 1
ATOM 12329 O O . PHE E 2 180 ? 105.853 93.827 79.906 1.00 91.35 182 PHE E O 1
ATOM 12337 N N . GLY E 2 181 ? 105.760 91.591 80.101 1.00 96.73 183 GLY E N 1
ATOM 12338 C CA . GLY E 2 181 ? 105.887 91.396 78.670 1.00 96.73 183 GLY E CA 1
ATOM 12339 C C . GLY E 2 181 ? 104.752 90.645 78.006 1.00 96.73 183 GLY E C 1
ATOM 12340 O O . GLY E 2 181 ? 104.687 90.581 76.775 1.00 96.73 183 GLY E O 1
ATOM 12341 N N . TYR E 2 182 ? 103.850 90.074 78.798 1.00 98.18 184 TYR E N 1
ATOM 12342 C CA . TYR E 2 182 ? 102.753 89.271 78.276 1.00 98.18 184 TYR E CA 1
ATOM 12343 C C . TYR E 2 182 ? 101.420 89.823 78.757 1.00 98.18 184 TYR E C 1
ATOM 12344 O O . TYR E 2 182 ? 101.291 90.252 79.908 1.00 98.18 184 TYR E O 1
ATOM 12353 N N . THR E 2 183 ? 100.431 89.809 77.866 1.00 103.87 185 THR E N 1
ATOM 12354 C CA . THR E 2 183 ? 99.088 90.252 78.199 1.00 103.87 185 THR E CA 1
ATOM 12355 C C . THR E 2 183 ? 98.330 89.135 78.911 1.00 103.87 185 THR E C 1
ATOM 12356 O O . THR E 2 183 ? 98.867 88.060 79.191 1.00 103.87 185 THR E O 1
ATOM 12360 N N . THR E 2 184 ? 97.056 89.393 79.215 1.00 104.08 186 THR E N 1
ATOM 12361 C CA . THR E 2 184 ? 96.219 88.375 79.837 1.00 104.08 186 THR E CA 1
ATOM 12362 C C . THR E 2 184 ? 95.940 87.209 78.896 1.00 104.08 186 THR E C 1
ATOM 12363 O O . THR E 2 184 ? 95.593 86.118 79.362 1.00 104.08 186 THR E O 1
ATOM 12367 N N . ASP E 2 185 ? 96.096 87.409 77.587 1.00 105.28 187 ASP E N 1
ATOM 12368 C CA . ASP E 2 185 ? 95.895 86.326 76.634 1.00 105.28 187 ASP E CA 1
ATOM 12369 C C . ASP E 2 185 ? 97.053 85.336 76.633 1.00 105.28 187 ASP E C 1
ATOM 12370 O O . ASP E 2 185 ? 96.925 84.254 76.051 1.00 105.28 187 ASP E O 1
ATOM 12375 N N . ASP E 2 186 ? 98.177 85.681 77.257 1.00 106.13 188 ASP E N 1
ATOM 12376 C CA . ASP E 2 186 ? 99.342 84.809 77.302 1.00 106.13 188 ASP E CA 1
ATOM 12377 C C . ASP E 2 186 ? 99.749 84.393 78.708 1.00 106.13 188 ASP E C 1
ATOM 12378 O O . ASP E 2 186 ? 100.205 83.263 78.890 1.00 106.13 188 ASP E O 1
ATOM 12383 N N . LEU E 2 187 ? 99.599 85.265 79.702 1.00 99.80 189 LEU E N 1
ATOM 12384 C CA . LEU E 2 187 ? 100.049 84.980 81.056 1.00 99.80 189 LEU E CA 1
ATOM 12385 C C . LEU E 2 187 ? 99.002 85.455 82.050 1.00 99.80 189 LEU E C 1
ATOM 12386 O O . LEU E 2 187 ? 98.400 86.516 81.867 1.00 99.80 189 LEU E O 1
ATOM 12391 N N . ARG E 2 188 ? 98.793 84.668 83.105 1.00 100.49 190 ARG E N 1
ATOM 12392 C CA . ARG E 2 188 ? 97.802 84.986 84.124 1.00 100.49 190 ARG E CA 1
ATOM 12393 C C . ARG E 2 188 ? 98.308 84.545 85.490 1.00 100.49 190 ARG E C 1
ATOM 12394 O O . ARG E 2 188 ? 98.872 83.456 85.631 1.00 100.49 190 ARG E O 1
ATOM 12402 N N . PHE E 2 189 ? 98.098 85.395 86.491 1.00 92.86 191 PHE E N 1
ATOM 12403 C CA . PHE E 2 189 ? 98.512 85.135 87.863 1.00 92.86 191 PHE E CA 1
ATOM 12404 C C . PHE E 2 189 ? 97.281 84.991 88.746 1.00 92.86 191 PHE E C 1
ATOM 12405 O O . PHE E 2 189 ? 96.393 85.849 88.725 1.00 92.86 191 PHE E O 1
ATOM 12413 N N . ILE E 2 190 ? 97.231 83.909 89.519 1.00 92.02 192 ILE E N 1
ATOM 12414 C CA . ILE E 2 190 ? 96.167 83.676 90.487 1.00 92.02 192 ILE E CA 1
ATOM 12415 C C . ILE E 2 190 ? 96.799 83.242 91.801 1.00 92.02 192 ILE E C 1
ATOM 12416 O O . ILE E 2 190 ? 97.732 82.433 91.814 1.00 92.02 192 ILE E O 1
ATOM 12421 N N . TRP E 2 191 ? 96.299 83.789 92.904 1.00 92.24 193 TRP E N 1
ATOM 12422 C CA . TRP E 2 191 ? 96.824 83.432 94.213 1.00 92.24 193 TRP E CA 1
ATOM 12423 C C . TRP E 2 191 ? 96.464 81.995 94.568 1.00 92.24 193 TRP E C 1
ATOM 12424 O O . TRP E 2 191 ? 95.421 81.474 94.165 1.00 92.24 193 TRP E O 1
ATOM 12435 N N . GLN E 2 192 ? 97.351 81.349 95.322 1.00 98.34 194 GLN E N 1
ATOM 12436 C CA . GLN E 2 192 ? 97.059 80.018 95.833 1.00 98.34 194 GLN E CA 1
ATOM 12437 C C . GLN E 2 192 ? 95.864 80.077 96.775 1.00 98.34 194 GLN E C 1
ATOM 12438 O O . GLN E 2 192 ? 95.746 80.989 97.598 1.00 98.34 194 GLN E O 1
ATOM 12444 N N . SER E 2 193 ? 94.966 79.098 96.642 1.00 100.68 195 SER E N 1
ATOM 12445 C CA . SER E 2 193 ? 93.715 79.134 97.394 1.00 100.68 195 SER E CA 1
ATOM 12446 C C . SER E 2 193 ? 93.956 79.050 98.897 1.00 100.68 195 SER E C 1
ATOM 12447 O O . SER E 2 193 ? 93.336 79.786 99.673 1.00 100.68 195 SER E O 1
ATOM 12450 N N . GLY E 2 194 ? 94.851 78.165 99.327 1.00 101.00 196 GLY E N 1
ATOM 12451 C CA . GLY E 2 194 ? 95.037 77.922 100.744 1.00 101.00 196 GLY E CA 1
ATOM 12452 C C . GLY E 2 194 ? 95.693 79.043 101.526 1.00 101.00 196 GLY E C 1
ATOM 12453 O O . GLY E 2 194 ? 95.039 79.698 102.343 1.00 101.00 196 GLY E O 1
ATOM 12454 N N . ASP E 2 195 ? 96.978 79.285 101.278 1.00 100.80 197 ASP E N 1
ATOM 12455 C CA . ASP E 2 195 ? 97.765 80.238 102.061 1.00 100.80 197 ASP E CA 1
ATOM 12456 C C . ASP E 2 195 ? 98.551 81.158 101.135 1.00 100.80 197 ASP E C 1
ATOM 12457 O O . ASP E 2 195 ? 99.657 80.800 100.694 1.00 100.80 197 ASP E O 1
ATOM 12462 N N . PRO E 2 196 ? 98.023 82.338 100.818 1.00 94.42 198 PRO E N 1
ATOM 12463 C CA . PRO E 2 196 ? 98.790 83.292 100.005 1.00 94.42 198 PRO E CA 1
ATOM 12464 C C . PRO E 2 196 ? 100.000 83.853 100.737 1.00 94.42 198 PRO E C 1
ATOM 12465 O O . PRO E 2 196 ? 101.115 83.828 100.208 1.00 94.42 198 PRO E O 1
ATOM 12469 N N . VAL E 2 197 ? 99.795 84.361 101.952 1.00 89.54 199 VAL E N 1
ATOM 12470 C CA . VAL E 2 197 ? 100.857 84.955 102.755 1.00 89.54 199 VAL E CA 1
ATOM 12471 C C . VAL E 2 197 ? 100.830 84.332 104.144 1.00 89.54 199 VAL E C 1
ATOM 12472 O O . VAL E 2 197 ? 99.757 84.127 104.722 1.00 89.54 199 VAL E O 1
ATOM 12476 N N . GLN E 2 198 ? 102.011 84.027 104.678 1.00 89.35 200 GLN E N 1
ATOM 12477 C CA . GLN E 2 198 ? 102.149 83.265 105.918 1.00 89.35 200 GLN E CA 1
ATOM 12478 C C . GLN E 2 198 ? 103.158 83.921 106.855 1.00 89.35 200 GLN E C 1
ATOM 12479 O O . GLN E 2 198 ? 104.064 83.272 107.382 1.00 89.35 200 GLN E O 1
ATOM 12485 N N . LEU E 2 199 ? 103.020 85.227 107.070 1.00 89.51 201 LEU E N 1
ATOM 12486 C CA . LEU E 2 199 ? 103.865 85.910 108.042 1.00 89.51 201 LEU E CA 1
ATOM 12487 C C . LEU E 2 199 ? 103.609 85.356 109.441 1.00 89.51 201 LEU E C 1
ATOM 12488 O O . LEU E 2 199 ? 102.479 85.003 109.788 1.00 89.51 201 LEU E O 1
ATOM 12493 N N . GLU E 2 200 ? 104.669 85.265 110.244 1.00 93.77 202 GLU E N 1
ATOM 12494 C CA . GLU E 2 200 ? 104.581 84.588 111.536 1.00 93.77 202 GLU E CA 1
ATOM 12495 C C . GLU E 2 200 ? 104.999 85.448 112.719 1.00 93.77 202 GLU E C 1
ATOM 12496 O O . GLU E 2 200 ? 104.401 85.335 113.793 1.00 93.77 202 GLU E O 1
ATOM 12502 N N . LYS E 2 201 ? 106.006 86.305 112.563 1.00 96.19 203 LYS E N 1
ATOM 12503 C CA . LYS E 2 201 ? 106.516 87.093 113.683 1.00 96.19 203 LYS E CA 1
ATOM 12504 C C . LYS E 2 201 ? 107.300 88.266 113.124 1.00 96.19 203 LYS E C 1
ATOM 12505 O O . LYS E 2 201 ? 108.268 88.065 112.384 1.00 96.19 203 LYS E O 1
ATOM 12511 N N . ILE E 2 202 ? 106.891 89.484 113.471 1.00 93.16 204 ILE E N 1
ATOM 12512 C CA . ILE E 2 202 ? 107.516 90.677 112.913 1.00 93.16 204 ILE E CA 1
ATOM 12513 C C . ILE E 2 202 ? 108.005 91.594 114.026 1.00 93.16 204 ILE E C 1
ATOM 12514 O O . ILE E 2 202 ? 109.188 91.949 114.072 1.00 93.16 204 ILE E O 1
ATOM 12519 N N . ALA E 2 203 ? 107.097 91.989 114.921 1.00 90.49 205 ALA E N 1
ATOM 12520 C CA . ALA E 2 203 ? 107.392 92.898 116.028 1.00 90.49 205 ALA E CA 1
ATOM 12521 C C . ALA E 2 203 ? 107.951 94.228 115.510 1.00 90.49 205 ALA E C 1
ATOM 12522 O O . ALA E 2 203 ? 109.095 94.607 115.767 1.00 90.49 205 ALA E O 1
ATOM 12524 N N . LEU E 2 204 ? 107.100 94.924 114.759 1.00 86.87 206 LEU E N 1
ATOM 12525 C CA . LEU E 2 204 ? 107.469 96.224 114.225 1.00 86.87 206 LEU E CA 1
ATOM 12526 C C . LEU E 2 204 ? 107.666 97.231 115.357 1.00 86.87 206 LEU E C 1
ATOM 12527 O O . LEU E 2 204 ? 106.991 97.159 116.388 1.00 86.87 206 LEU E O 1
ATOM 12532 N N . PRO E 2 205 ? 108.591 98.180 115.191 1.00 83.22 207 PRO E N 1
ATOM 12533 C CA . PRO E 2 205 ? 108.836 99.156 116.262 1.00 83.22 207 PRO E CA 1
ATOM 12534 C C . PRO E 2 205 ? 107.709 100.153 116.447 1.00 83.22 207 PRO E C 1
ATOM 12535 O O . PRO E 2 205 ? 107.539 100.666 117.559 1.00 83.22 207 PRO E O 1
ATOM 12539 N N . GLN E 2 206 ? 106.930 100.445 115.400 1.00 84.78 208 GLN E N 1
ATOM 12540 C CA . GLN E 2 206 ? 105.872 101.442 115.511 1.00 84.78 208 GLN E CA 1
ATOM 12541 C C . GLN E 2 206 ? 104.575 100.996 114.844 1.00 84.78 208 GLN E C 1
ATOM 12542 O O . GLN E 2 206 ? 103.689 101.828 114.621 1.00 84.78 208 GLN E O 1
ATOM 12548 N N . PHE E 2 207 ? 104.439 99.713 114.520 1.00 85.47 209 PHE E N 1
ATOM 12549 C CA . PHE E 2 207 ? 103.222 99.191 113.918 1.00 85.47 209 PHE E CA 1
ATOM 12550 C C . PHE E 2 207 ? 103.005 97.772 114.426 1.00 85.47 209 PHE E C 1
ATOM 12551 O O . PHE E 2 207 ? 103.806 97.240 115.199 1.00 85.47 209 PHE E O 1
ATOM 12559 N N . ASP E 2 208 ? 101.912 97.157 113.978 1.00 89.55 210 ASP E N 1
ATOM 12560 C CA . ASP E 2 208 ? 101.593 95.784 114.347 1.00 89.55 210 ASP E CA 1
ATOM 12561 C C . ASP E 2 208 ? 100.464 95.283 113.461 1.00 89.55 210 ASP E C 1
ATOM 12562 O O . ASP E 2 208 ? 99.539 96.035 113.148 1.00 89.55 210 ASP E O 1
ATOM 12567 N N . ILE E 2 209 ? 100.545 94.013 113.067 1.00 97.03 211 ILE E N 1
ATOM 12568 C CA . ILE E 2 209 ? 99.503 93.393 112.258 1.00 97.03 211 ILE E CA 1
ATOM 12569 C C . ILE E 2 209 ? 99.646 91.883 112.370 1.00 97.03 211 ILE E C 1
ATOM 12570 O O . ILE E 2 209 ? 100.748 91.362 112.565 1.00 97.03 211 ILE E O 1
ATOM 12575 N N . LYS E 2 210 ? 98.520 91.179 112.256 1.00 102.24 212 LYS E N 1
ATOM 12576 C CA . LYS E 2 210 ? 98.508 89.723 112.325 1.00 102.24 212 LYS E CA 1
ATOM 12577 C C . LYS E 2 210 ? 97.843 89.126 111.090 1.00 102.24 212 LYS E C 1
ATOM 12578 O O . LYS E 2 210 ? 98.253 88.065 110.609 1.00 102.24 212 LYS E O 1
ATOM 12584 N N . LYS E 2 211 ? 96.817 89.799 110.573 1.00 100.90 213 LYS E N 1
ATOM 12585 C CA . LYS E 2 211 ? 96.098 89.348 109.391 1.00 100.90 213 LYS E CA 1
ATOM 12586 C C . LYS E 2 211 ? 96.023 90.479 108.375 1.00 100.90 213 LYS E C 1
ATOM 12587 O O . LYS E 2 211 ? 95.910 91.653 108.735 1.00 100.90 213 LYS E O 1
ATOM 12593 N N . GLU E 2 212 ? 96.083 90.114 107.096 1.00 100.14 214 GLU E N 1
ATOM 12594 C CA . GLU E 2 212 ? 96.056 91.090 106.018 1.00 100.14 214 GLU E CA 1
ATOM 12595 C C . GLU E 2 212 ? 95.150 90.590 104.903 1.00 100.14 214 GLU E C 1
ATOM 12596 O O . GLU E 2 212 ? 94.875 89.395 104.783 1.00 100.14 214 GLU E O 1
ATOM 12602 N N . ASP E 2 213 ? 94.694 91.531 104.083 1.00 99.55 215 ASP E N 1
ATOM 12603 C CA . ASP E 2 213 ? 93.747 91.246 103.009 1.00 99.55 215 ASP E CA 1
ATOM 12604 C C . ASP E 2 213 ? 94.474 90.526 101.881 1.00 99.55 215 ASP E C 1
ATOM 12605 O O . ASP E 2 213 ? 95.107 91.153 101.029 1.00 99.55 215 ASP E O 1
ATOM 12610 N N . ILE E 2 214 ? 94.388 89.194 101.876 1.00 101.35 216 ILE E N 1
ATOM 12611 C CA . ILE E 2 214 ? 94.916 88.399 100.773 1.00 101.35 216 ILE E CA 1
ATOM 12612 C C . ILE E 2 214 ? 94.111 88.570 99.496 1.00 101.35 216 ILE E C 1
ATOM 12613 O O . ILE E 2 214 ? 94.535 88.097 98.436 1.00 101.35 216 ILE E O 1
ATOM 12618 N N . GLU E 2 215 ? 92.961 89.236 99.574 1.00 106.62 217 GLU E N 1
ATOM 12619 C CA . GLU E 2 215 ? 92.076 89.428 98.433 1.00 106.62 217 GLU E CA 1
ATOM 12620 C C . GLU E 2 215 ? 92.598 90.548 97.544 1.00 106.62 217 GLU E C 1
ATOM 12621 O O . GLU E 2 215 ? 93.762 90.945 97.661 1.00 106.62 217 GLU E O 1
ATOM 12627 N N . TYR E 2 216 ? 91.749 91.041 96.639 1.00 106.16 218 TYR E N 1
ATOM 12628 C CA . TYR E 2 216 ? 92.126 92.004 95.605 1.00 106.16 218 TYR E CA 1
ATOM 12629 C C . TYR E 2 216 ? 93.138 91.416 94.633 1.00 106.16 218 TYR E C 1
ATOM 12630 O O . TYR E 2 216 ? 93.853 92.156 93.951 1.00 106.16 218 TYR E O 1
ATOM 12639 N N . GLY E 2 217 ? 93.206 90.085 94.568 1.00 106.33 219 GLY E N 1
ATOM 12640 C CA . GLY E 2 217 ? 94.170 89.438 93.697 1.00 106.33 219 GLY E CA 1
ATOM 12641 C C . GLY E 2 217 ? 93.935 89.714 92.228 1.00 106.33 219 GLY E C 1
ATOM 12642 O O . GLY E 2 217 ? 94.885 89.783 91.446 1.00 106.33 219 GLY E O 1
ATOM 12643 N N . ASN E 2 218 ? 92.675 89.878 91.826 1.00 112.06 220 ASN E N 1
ATOM 12644 C CA . ASN E 2 218 ? 92.351 90.134 90.429 1.00 112.06 220 ASN E CA 1
ATOM 12645 C C . ASN E 2 218 ? 92.331 91.621 90.094 1.00 112.06 220 ASN E C 1
ATOM 12646 O O . ASN E 2 218 ? 91.632 92.035 89.159 1.00 112.06 220 ASN E O 1
ATOM 12651 N N . CYS E 2 219 ? 93.079 92.436 90.834 1.00 106.29 221 CYS E N 1
ATOM 12652 C CA . CYS E 2 219 ? 93.235 93.848 90.495 1.00 106.29 221 CYS E CA 1
ATOM 12653 C C . CYS E 2 219 ? 94.084 93.935 89.235 1.00 106.29 221 CYS E C 1
ATOM 12654 O O . CYS E 2 219 ? 95.313 93.861 89.291 1.00 106.29 221 CYS E O 1
ATOM 12657 N N . THR E 2 220 ? 93.429 94.095 88.090 1.00 109.08 222 THR E N 1
ATOM 12658 C CA . THR E 2 220 ? 94.089 94.040 86.794 1.00 109.08 222 THR E CA 1
ATOM 12659 C C . THR E 2 220 ? 94.298 95.450 86.259 1.00 109.08 222 THR E C 1
ATOM 12660 O O . THR E 2 220 ? 93.351 96.240 86.190 1.00 109.08 222 THR E O 1
ATOM 12664 N N . LYS E 2 221 ? 95.535 95.758 85.883 1.00 113.40 223 LYS E N 1
ATOM 12665 C CA . LYS E 2 221 ? 95.891 97.058 85.331 1.00 113.40 223 LYS E CA 1
ATOM 12666 C C . LYS E 2 221 ? 95.907 96.971 83.811 1.00 113.40 223 LYS E C 1
ATOM 12667 O O . LYS E 2 221 ? 96.533 96.070 83.243 1.00 113.40 223 LYS E O 1
ATOM 12673 N N . TYR E 2 222 ? 95.215 97.901 83.160 1.00 122.36 224 TYR E N 1
ATOM 12674 C CA . TYR E 2 222 ? 95.130 97.949 81.708 1.00 122.36 224 TYR E CA 1
ATOM 12675 C C . TYR E 2 222 ? 95.825 99.202 81.196 1.00 122.36 224 TYR E C 1
ATOM 12676 O O . TYR E 2 222 ? 95.573 100.306 81.691 1.00 122.36 224 TYR E O 1
ATOM 12685 N N . TYR E 2 223 ? 96.707 99.026 80.217 1.00 120.90 225 TYR E N 1
ATOM 12686 C CA . TYR E 2 223 ? 97.399 100.129 79.565 1.00 120.90 225 TYR E CA 1
ATOM 12687 C C . TYR E 2 223 ? 96.943 100.208 78.116 1.00 120.90 225 TYR E C 1
ATOM 12688 O O . TYR E 2 223 ? 97.056 99.228 77.372 1.00 120.90 225 TYR E O 1
ATOM 12697 N N . LYS E 2 224 ? 96.437 101.371 77.718 1.00 121.69 226 LYS E N 1
ATOM 12698 C CA . LYS E 2 224 ? 95.879 101.517 76.383 1.00 121.69 226 LYS E CA 1
ATOM 12699 C C . LYS E 2 224 ? 96.974 101.400 75.330 1.00 121.69 226 LYS E C 1
ATOM 12700 O O . LYS E 2 224 ? 98.088 101.898 75.509 1.00 121.69 226 LYS E O 1
ATOM 12706 N N . GLY E 2 225 ? 96.651 100.727 74.227 1.00 119.92 227 GLY E N 1
ATOM 12707 C CA . GLY E 2 225 ? 97.618 100.450 73.188 1.00 119.92 227 GLY E CA 1
ATOM 12708 C C . GLY E 2 225 ? 98.470 99.222 73.419 1.00 119.92 227 GLY E C 1
ATOM 12709 O O . GLY E 2 225 ? 99.293 98.889 72.556 1.00 119.92 227 GLY E O 1
ATOM 12710 N N . THR E 2 226 ? 98.308 98.541 74.555 1.00 118.00 228 THR E N 1
ATOM 12711 C CA . THR E 2 226 ? 99.028 97.308 74.833 1.00 118.00 228 THR E CA 1
ATOM 12712 C C . THR E 2 226 ? 98.132 96.200 75.368 1.00 118.00 228 THR E C 1
ATOM 12713 O O . THR E 2 226 ? 98.609 95.073 75.544 1.00 118.00 228 THR E O 1
ATOM 12717 N N . GLY E 2 227 ? 96.856 96.479 75.629 1.00 115.50 229 GLY E N 1
ATOM 12718 C CA . GLY E 2 227 ? 95.946 95.469 76.126 1.00 115.50 229 GLY E CA 1
ATOM 12719 C C . GLY E 2 227 ? 96.035 95.284 77.629 1.00 115.50 229 GLY E C 1
ATOM 12720 O O . GLY E 2 227 ? 96.797 95.945 78.335 1.00 115.50 229 GLY E O 1
ATOM 12721 N N . TYR E 2 228 ? 95.223 94.353 78.122 1.00 112.85 230 TYR E N 1
ATOM 12722 C CA . TYR E 2 228 ? 95.199 94.053 79.546 1.00 112.85 230 TYR E CA 1
ATOM 12723 C C . TYR E 2 228 ? 96.513 93.420 79.987 1.00 112.85 230 TYR E C 1
ATOM 12724 O O . TYR E 2 228 ? 97.066 92.557 79.301 1.00 112.85 230 TYR E O 1
ATOM 12733 N N . TYR E 2 229 ? 97.010 93.852 81.143 1.00 107.12 231 TYR E N 1
ATOM 12734 C CA . TYR E 2 229 ? 98.205 93.285 81.754 1.00 107.12 231 TYR E CA 1
ATOM 12735 C C . TYR E 2 229 ? 97.832 92.667 83.093 1.00 107.12 231 TYR E C 1
ATOM 12736 O O . TYR E 2 229 ? 97.187 93.317 83.922 1.00 107.12 231 TYR E O 1
ATOM 12745 N N . THR E 2 230 ? 98.240 91.418 83.298 1.00 99.56 232 THR E N 1
ATOM 12746 C CA . THR E 2 230 ? 97.914 90.715 84.530 1.00 99.56 232 THR E CA 1
ATOM 12747 C C . THR E 2 230 ? 98.606 91.367 85.721 1.00 99.56 232 THR E C 1
ATOM 12748 O O . THR E 2 230 ? 99.739 91.845 85.616 1.00 99.56 232 THR E O 1
ATOM 12752 N N . CYS E 2 231 ? 97.915 91.387 86.858 1.00 100.32 233 CYS E N 1
ATOM 12753 C CA . CYS E 2 231 ? 98.465 91.956 88.078 1.00 100.32 233 CYS E CA 1
ATOM 12754 C C . CYS E 2 231 ? 97.746 91.352 89.275 1.00 100.32 233 CYS E C 1
ATOM 12755 O O . CYS E 2 231 ? 96.521 91.208 89.261 1.00 100.32 233 CYS E O 1
ATOM 12758 N N . VAL E 2 232 ? 98.514 91.003 90.304 1.00 93.99 234 VAL E N 1
ATOM 12759 C CA . VAL E 2 232 ? 97.982 90.465 91.550 1.00 93.99 234 VAL E CA 1
ATOM 12760 C C . VAL E 2 232 ? 98.438 91.365 92.689 1.00 93.99 234 VAL E C 1
ATOM 12761 O O . VAL E 2 232 ? 99.621 91.714 92.776 1.00 93.99 234 VAL E O 1
ATOM 12765 N N . GLU E 2 233 ? 97.500 91.744 93.552 1.00 95.23 235 GLU E N 1
ATOM 12766 C CA . GLU E 2 233 ? 97.748 92.720 94.603 1.00 95.23 235 GLU E CA 1
ATOM 12767 C C . GLU E 2 233 ? 97.327 92.159 95.951 1.00 95.23 235 GLU E C 1
ATOM 12768 O O . GLU E 2 233 ? 96.261 91.547 96.075 1.00 95.23 235 GLU E O 1
ATOM 12774 N N . VAL E 2 234 ? 98.168 92.374 96.960 1.00 90.42 236 VAL E N 1
ATOM 12775 C CA . VAL E 2 234 ? 97.865 92.025 98.341 1.00 90.42 236 VAL E CA 1
ATOM 12776 C C . VAL E 2 234 ? 98.056 93.272 99.194 1.00 90.42 236 VAL E C 1
ATOM 12777 O O . VAL E 2 234 ? 98.995 94.045 98.977 1.00 90.42 236 VAL E O 1
ATOM 12781 N N . ILE E 2 235 ? 97.154 93.476 100.150 1.00 90.23 237 ILE E N 1
ATOM 12782 C CA . ILE E 2 235 ? 97.089 94.706 100.929 1.00 90.23 237 ILE E CA 1
ATOM 12783 C C . ILE E 2 235 ? 97.404 94.386 102.383 1.00 90.23 237 ILE E C 1
ATOM 12784 O O . ILE E 2 235 ? 96.772 93.509 102.982 1.00 90.23 237 ILE E O 1
ATOM 12789 N N . PHE E 2 236 ? 98.378 95.097 102.944 1.00 84.67 238 PHE E N 1
ATOM 12790 C CA . PHE E 2 236 ? 98.729 94.984 104.353 1.00 84.67 238 PHE E CA 1
ATOM 12791 C C . PHE E 2 236 ? 98.206 96.207 105.093 1.00 84.67 238 PHE E C 1
ATOM 12792 O O . PHE E 2 236 ? 98.479 97.342 104.693 1.00 84.67 238 PHE E O 1
ATOM 12800 N N . THR E 2 237 ? 97.461 95.974 106.170 1.00 83.12 239 THR E N 1
ATOM 12801 C CA . THR E 2 237 ? 96.873 97.044 106.965 1.00 83.12 239 THR E CA 1
ATOM 12802 C C . THR E 2 237 ? 97.740 97.280 108.196 1.00 83.12 239 THR E C 1
ATOM 12803 O O . THR E 2 237 ? 97.881 96.388 109.038 1.00 83.12 239 THR E O 1
ATOM 12807 N N . LEU E 2 238 ? 98.311 98.475 108.300 1.00 81.53 240 LEU E N 1
ATOM 12808 C CA . LEU E 2 238 ? 99.226 98.821 109.380 1.00 81.53 240 LEU E CA 1
ATOM 12809 C C . LEU E 2 238 ? 98.551 99.812 110.317 1.00 81.53 240 LEU E C 1
ATOM 12810 O O . LEU E 2 238 ? 98.096 100.875 109.881 1.00 81.53 240 LEU E O 1
ATOM 12815 N N . ARG E 2 239 ? 98.489 99.463 111.598 1.00 82.86 241 ARG E N 1
ATOM 12816 C CA . ARG E 2 239 ? 97.984 100.345 112.638 1.00 82.86 241 ARG E CA 1
ATOM 12817 C C . ARG E 2 239 ? 99.128 100.775 113.545 1.00 82.86 241 ARG E C 1
ATOM 12818 O O . ARG E 2 239 ? 100.081 100.024 113.768 1.00 82.86 241 ARG E O 1
ATOM 12826 N N . ARG E 2 240 ? 99.026 101.991 114.071 1.00 78.63 242 ARG E N 1
ATOM 12827 C CA . ARG E 2 240 ? 100.074 102.580 114.893 1.00 78.63 242 ARG E CA 1
ATOM 12828 C C . ARG E 2 240 ? 99.654 102.569 116.355 1.00 78.63 242 ARG E C 1
ATOM 12829 O O . ARG E 2 240 ? 98.561 103.033 116.696 1.00 78.63 242 ARG E O 1
ATOM 12837 N N . GLN E 2 241 ? 100.523 102.037 117.210 1.00 84.51 243 GLN E N 1
ATOM 12838 C CA . GLN E 2 241 ? 100.291 102.080 118.646 1.00 84.51 243 GLN E CA 1
ATOM 12839 C C . GLN E 2 241 ? 100.478 103.501 119.163 1.00 84.51 243 GLN E C 1
ATOM 12840 O O . GLN E 2 241 ? 101.379 104.223 118.727 1.00 84.51 243 GLN E O 1
ATOM 12846 N N . VAL E 2 242 ? 99.624 103.902 120.103 1.00 78.76 244 VAL E N 1
ATOM 12847 C CA . VAL E 2 242 ? 99.548 105.286 120.549 1.00 78.76 244 VAL E CA 1
ATOM 12848 C C . VAL E 2 242 ? 99.878 105.433 122.031 1.00 78.76 244 VAL E C 1
ATOM 12849 O O . VAL E 2 242 ? 99.668 106.499 122.607 1.00 78.76 244 VAL E O 1
ATOM 12853 N N . GLY E 2 243 ? 100.411 104.385 122.661 1.00 76.04 245 GLY E N 1
ATOM 12854 C CA . GLY E 2 243 ? 100.703 104.467 124.085 1.00 76.04 245 GLY E CA 1
ATOM 12855 C C . GLY E 2 243 ? 101.753 105.511 124.416 1.00 76.04 245 GLY E C 1
ATOM 12856 O O . GLY E 2 243 ? 101.584 106.311 125.341 1.00 76.04 245 GLY E O 1
ATOM 12857 N N . PHE E 2 244 ? 102.855 105.520 123.661 1.00 74.28 246 PHE E N 1
ATOM 12858 C CA . PHE E 2 244 ? 103.936 106.460 123.941 1.00 74.28 246 PHE E CA 1
ATOM 12859 C C . PHE E 2 244 ? 103.486 107.902 123.747 1.00 74.28 246 PHE E C 1
ATOM 12860 O O . PHE E 2 244 ? 103.790 108.770 124.574 1.00 74.28 246 PHE E O 1
ATOM 12868 N N . TYR E 2 245 ? 102.764 108.180 122.660 1.00 73.02 247 TYR E N 1
ATOM 12869 C CA . TYR E 2 245 ? 102.289 109.539 122.425 1.00 73.02 247 TYR E CA 1
ATOM 12870 C C . TYR E 2 245 ? 101.240 109.939 123.453 1.00 73.02 247 TYR E C 1
ATOM 12871 O O . TYR E 2 245 ? 101.191 111.098 123.878 1.00 73.02 247 TYR E O 1
ATOM 12880 N N . MET E 2 246 ? 100.392 108.993 123.861 1.00 73.15 248 MET E N 1
ATOM 12881 C CA . MET E 2 246 ? 99.390 109.285 124.878 1.00 73.15 248 MET E CA 1
ATOM 12882 C C . MET E 2 246 ? 100.044 109.639 126.207 1.00 73.15 248 MET E C 1
ATOM 12883 O O . MET E 2 246 ? 99.588 110.548 126.909 1.00 73.15 248 MET E O 1
ATOM 12888 N N . MET E 2 247 ? 101.110 108.930 126.570 1.00 75.16 249 MET E N 1
ATOM 12889 C CA . MET E 2 247 ? 101.767 109.165 127.849 1.00 75.16 249 MET E CA 1
ATOM 12890 C C . MET E 2 247 ? 102.896 110.184 127.760 1.00 75.16 249 MET E C 1
ATOM 12891 O O . MET E 2 247 ? 103.191 110.857 128.754 1.00 75.16 249 MET E O 1
ATOM 12896 N N . GLY E 2 248 ? 103.525 110.326 126.597 1.00 74.97 250 GLY E N 1
ATOM 12897 C CA . GLY E 2 248 ? 104.674 111.199 126.474 1.00 74.97 250 GLY E CA 1
ATOM 12898 C C . GLY E 2 248 ? 104.362 112.650 126.177 1.00 74.97 250 GLY E C 1
ATOM 12899 O O . GLY E 2 248 ? 105.166 113.533 126.486 1.00 74.97 250 GLY E O 1
ATOM 12900 N N . VAL E 2 249 ? 103.204 112.917 125.575 1.00 71.41 251 VAL E N 1
ATOM 12901 C CA . VAL E 2 249 ? 102.872 114.271 125.145 1.00 71.41 251 VAL E CA 1
ATOM 12902 C C . VAL E 2 249 ? 101.533 114.710 125.725 1.00 71.41 251 VAL E C 1
ATOM 12903 O O . VAL E 2 249 ? 101.430 115.780 126.339 1.00 71.41 251 VAL E O 1
ATOM 12907 N N . TYR E 2 250 ? 100.501 113.887 125.529 1.00 70.37 252 TYR E N 1
ATOM 12908 C CA . TYR E 2 250 ? 99.137 114.308 125.836 1.00 70.37 252 TYR E CA 1
ATOM 12909 C C . TYR E 2 250 ? 98.956 114.605 127.320 1.00 70.37 252 TYR E C 1
ATOM 12910 O O . TYR E 2 250 ? 98.448 115.669 127.691 1.00 70.37 252 TYR E O 1
ATOM 12919 N N . ALA E 2 251 ? 99.342 113.668 128.186 1.00 66.48 253 ALA E N 1
ATOM 12920 C CA . ALA E 2 251 ? 99.188 113.889 129.623 1.00 66.48 253 ALA E CA 1
ATOM 12921 C C . ALA E 2 251 ? 100.032 115.049 130.140 1.00 66.48 253 ALA E C 1
ATOM 12922 O O . ALA E 2 251 ? 99.497 115.880 130.900 1.00 66.48 253 ALA E O 1
ATOM 12924 N N . PRO E 2 252 ? 101.330 115.164 129.813 1.00 67.91 254 PRO E N 1
ATOM 12925 C CA . PRO E 2 252 ? 102.071 116.356 130.257 1.00 67.91 254 PRO E CA 1
ATOM 12926 C C . PRO E 2 252 ? 101.470 117.655 129.757 1.00 67.91 254 PRO E C 1
ATOM 12927 O O . PRO E 2 252 ? 101.397 118.628 130.517 1.00 67.91 254 PRO E O 1
ATOM 12931 N N . THR E 2 253 ? 101.011 117.696 128.505 1.00 66.67 255 THR E N 1
ATOM 12932 C CA . THR E 2 253 ? 100.421 118.926 127.988 1.00 66.67 255 THR E CA 1
ATOM 12933 C C . THR E 2 253 ? 99.120 119.261 128.710 1.00 66.67 255 THR E C 1
ATOM 12934 O O . THR E 2 253 ? 98.859 120.428 129.029 1.00 66.67 255 THR E O 1
ATOM 12938 N N . LEU E 2 254 ? 98.297 118.246 128.987 1.00 64.49 256 LEU E N 1
ATOM 12939 C CA . LEU E 2 254 ? 97.046 118.480 129.699 1.00 64.49 256 LEU E CA 1
ATOM 12940 C C . LEU E 2 254 ? 97.304 119.004 131.105 1.00 64.49 256 LEU E C 1
ATOM 12941 O O . LEU E 2 254 ? 96.630 119.936 131.563 1.00 64.49 256 LEU E O 1
ATOM 12946 N N . LEU E 2 255 ? 98.283 118.431 131.807 1.00 65.42 257 LEU E N 1
ATOM 12947 C CA . LEU E 2 255 ? 98.550 118.924 133.154 1.00 65.42 257 LEU E CA 1
ATOM 12948 C C . LEU E 2 255 ? 99.225 120.293 133.127 1.00 65.42 257 LEU E C 1
ATOM 12949 O O . LEU E 2 255 ? 99.067 121.077 134.069 1.00 65.42 257 LEU E O 1
ATOM 12954 N N . ILE E 2 256 ? 99.953 120.615 132.054 1.00 64.86 258 ILE E N 1
ATOM 12955 C CA . ILE E 2 256 ? 100.462 121.975 131.897 1.00 64.86 258 ILE E CA 1
ATOM 12956 C C . ILE E 2 256 ? 99.308 122.956 131.733 1.00 64.86 258 ILE E C 1
ATOM 12957 O O . ILE E 2 256 ? 99.325 124.059 132.292 1.00 64.86 258 ILE E O 1
ATOM 12962 N N . VAL E 2 257 ? 98.289 122.574 130.962 1.00 65.49 259 VAL E N 1
ATOM 12963 C CA . VAL E 2 257 ? 97.105 123.423 130.830 1.00 65.49 259 VAL E CA 1
ATOM 12964 C C . VAL E 2 257 ? 96.403 123.573 132.177 1.00 65.49 259 VAL E C 1
ATOM 12965 O O . VAL E 2 257 ? 95.886 124.647 132.515 1.00 65.49 259 VAL E O 1
ATOM 12969 N N . VAL E 2 258 ? 96.372 122.497 132.968 1.00 64.20 260 VAL E N 1
ATOM 12970 C CA . VAL E 2 258 ? 95.795 122.579 134.310 1.00 64.20 260 VAL E CA 1
ATOM 12971 C C . VAL E 2 258 ? 96.573 123.574 135.166 1.00 64.20 260 VAL E C 1
ATOM 12972 O O . VAL E 2 258 ? 95.986 124.392 135.888 1.00 64.20 260 VAL E O 1
ATOM 12976 N N . LEU E 2 259 ? 97.905 123.522 135.100 1.00 65.85 261 LEU E N 1
ATOM 12977 C CA . LEU E 2 259 ? 98.723 124.491 135.824 1.00 65.85 261 LEU E CA 1
ATOM 12978 C C . LEU E 2 259 ? 98.462 125.910 135.335 1.00 65.85 261 LEU E C 1
ATOM 12979 O O . LEU E 2 259 ? 98.496 126.863 136.121 1.00 65.85 261 LEU E O 1
ATOM 12984 N N . SER E 2 260 ? 98.219 126.071 134.034 1.00 68.44 262 SER E N 1
ATOM 12985 C CA . SER E 2 260 ? 97.880 127.387 133.503 1.00 68.44 262 SER E CA 1
ATOM 12986 C C . SER E 2 260 ? 96.573 127.895 134.097 1.00 68.44 262 SER E C 1
ATOM 12987 O O . SER E 2 260 ? 96.447 129.083 134.417 1.00 68.44 262 SER E O 1
ATOM 12990 N N . TRP E 2 261 ? 95.585 127.008 134.241 1.00 72.87 263 TRP E N 1
ATOM 12991 C CA . TRP E 2 261 ? 94.355 127.378 134.942 1.00 72.87 263 TRP E CA 1
ATOM 12992 C C . TRP E 2 261 ? 94.645 127.777 136.381 1.00 72.87 263 TRP E C 1
ATOM 12993 O O . TRP E 2 261 ? 94.046 128.723 136.907 1.00 72.87 263 TRP E O 1
ATOM 13004 N N . LEU E 2 262 ? 95.552 127.046 137.033 1.00 72.57 264 LEU E N 1
ATOM 13005 C CA . LEU E 2 262 ? 95.804 127.182 138.465 1.00 72.57 264 LEU E CA 1
ATOM 13006 C C . LEU E 2 262 ? 96.044 128.622 138.908 1.00 72.57 264 LEU E C 1
ATOM 13007 O O . LEU E 2 262 ? 95.829 128.940 140.083 1.00 72.57 264 LEU E O 1
ATOM 13012 N N . SER E 2 263 ? 96.475 129.502 138.003 1.00 76.39 265 SER E N 1
ATOM 13013 C CA . SER E 2 263 ? 96.761 130.882 138.375 1.00 76.39 265 SER E CA 1
ATOM 13014 C C . SER E 2 263 ? 95.512 131.686 138.711 1.00 76.39 265 SER E C 1
ATOM 13015 O O . SER E 2 263 ? 95.638 132.793 139.244 1.00 76.39 265 SER E O 1
ATOM 13018 N N . PHE E 2 264 ? 94.318 131.165 138.421 1.00 80.19 266 PHE E N 1
ATOM 13019 C CA . PHE E 2 264 ? 93.100 131.936 138.651 1.00 80.19 266 PHE E CA 1
ATOM 13020 C C . PHE E 2 264 ? 92.785 132.083 140.134 1.00 80.19 266 PHE E C 1
ATOM 13021 O O . PHE E 2 264 ? 92.168 133.075 140.537 1.00 80.19 266 PHE E O 1
ATOM 13029 N N . TRP E 2 265 ? 93.189 131.116 140.957 1.00 84.21 267 TRP E N 1
ATOM 13030 C CA . TRP E 2 265 ? 92.843 131.132 142.373 1.00 84.21 267 TRP E CA 1
ATOM 13031 C C . TRP E 2 265 ? 93.754 132.019 143.212 1.00 84.21 267 TRP E C 1
ATOM 13032 O O . TRP E 2 265 ? 93.410 132.313 144.361 1.00 84.21 267 TRP E O 1
ATOM 13043 N N . ILE E 2 266 ? 94.890 132.454 142.678 1.00 88.22 268 ILE E N 1
ATOM 13044 C CA . ILE E 2 266 ? 95.795 133.324 143.419 1.00 88.22 268 ILE E CA 1
ATOM 13045 C C . ILE E 2 266 ? 95.214 134.732 143.464 1.00 88.22 268 ILE E C 1
ATOM 13046 O O . ILE E 2 266 ? 94.440 135.136 142.590 1.00 88.22 268 ILE E O 1
ATOM 13051 N N . ASN E 2 267 ? 95.575 135.480 144.503 1.00 96.52 269 ASN E N 1
ATOM 13052 C CA . ASN E 2 267 ? 95.016 136.810 144.697 1.00 96.52 269 ASN E CA 1
ATOM 13053 C C . ASN E 2 267 ? 95.435 137.735 143.556 1.00 96.52 269 ASN E C 1
ATOM 13054 O O . ASN E 2 267 ? 96.565 137.640 143.062 1.00 96.52 269 ASN E O 1
ATOM 13059 N N . PRO E 2 268 ? 94.551 138.630 143.106 1.00 95.56 270 PRO E N 1
ATOM 13060 C CA . PRO E 2 268 ? 94.936 139.568 142.038 1.00 95.56 270 PRO E CA 1
ATOM 13061 C C . PRO E 2 268 ? 96.100 140.471 142.405 1.00 95.56 270 PRO E C 1
ATOM 13062 O O . PRO E 2 268 ? 96.873 140.857 141.519 1.00 95.56 270 PRO E O 1
ATOM 13066 N N . ASP E 2 269 ? 96.248 140.827 143.683 1.00 96.80 271 ASP E N 1
ATOM 13067 C CA . ASP E 2 269 ? 97.341 141.703 144.091 1.00 96.80 271 ASP E CA 1
ATOM 13068 C C . ASP E 2 269 ? 98.706 141.052 143.919 1.00 96.80 271 ASP E C 1
ATOM 13069 O O . ASP E 2 269 ? 99.710 141.765 143.823 1.00 96.80 271 ASP E O 1
ATOM 13074 N N . ALA E 2 270 ? 98.769 139.721 143.877 1.00 90.74 272 ALA E N 1
ATOM 13075 C CA . ALA E 2 270 ? 100.034 139.007 143.718 1.00 90.74 272 ALA E CA 1
ATOM 13076 C C . ALA E 2 270 ? 100.421 138.926 142.239 1.00 90.74 272 ALA E C 1
ATOM 13077 O O . ALA E 2 270 ? 100.468 137.859 141.628 1.00 90.74 272 ALA E O 1
ATOM 13079 N N . SER E 2 271 ? 100.691 140.100 141.663 1.00 89.19 273 SER E N 1
ATOM 13080 C CA . SER E 2 271 ? 101.118 140.158 140.269 1.00 89.19 273 SER E CA 1
ATOM 13081 C C . SER E 2 271 ? 102.449 139.445 140.073 1.00 89.19 273 SER E C 1
ATOM 13082 O O . SER E 2 271 ? 102.608 138.649 139.138 1.00 89.19 273 SER E O 1
ATOM 13085 N N . ALA E 2 272 ? 103.411 139.701 140.961 1.00 87.23 274 ALA E N 1
ATOM 13086 C CA . ALA E 2 272 ? 104.728 139.089 140.862 1.00 87.23 274 ALA E CA 1
ATOM 13087 C C . ALA E 2 272 ? 104.690 137.581 141.056 1.00 87.23 274 ALA E C 1
ATOM 13088 O O . ALA E 2 272 ? 105.687 136.912 140.767 1.00 87.23 274 ALA E O 1
ATOM 13090 N N . ALA E 2 273 ? 103.577 137.037 141.548 1.00 84.69 275 ALA E N 1
ATOM 13091 C CA . ALA E 2 273 ? 103.419 135.601 141.697 1.00 84.69 275 ALA E CA 1
ATOM 13092 C C . ALA E 2 273 ? 102.514 134.977 140.649 1.00 84.69 275 ALA E C 1
ATOM 13093 O O . ALA E 2 273 ? 102.618 133.771 140.411 1.00 84.69 275 ALA E O 1
ATOM 13095 N N . ARG E 2 274 ? 101.635 135.753 140.018 1.00 86.44 276 ARG E N 1
ATOM 13096 C CA . ARG E 2 274 ? 100.751 135.174 139.015 1.00 86.44 276 ARG E CA 1
ATOM 13097 C C . ARG E 2 274 ? 101.258 135.357 137.591 1.00 86.44 276 ARG E C 1
ATOM 13098 O O . ARG E 2 274 ? 100.964 134.516 136.735 1.00 86.44 276 ARG E O 1
ATOM 13106 N N . VAL E 2 275 ? 101.998 136.432 137.299 1.00 81.22 277 VAL E N 1
ATOM 13107 C CA . VAL E 2 275 ? 102.604 136.570 135.971 1.00 81.22 277 VAL E CA 1
ATOM 13108 C C . VAL E 2 275 ? 103.591 135.446 135.674 1.00 81.22 277 VAL E C 1
ATOM 13109 O O . VAL E 2 275 ? 103.517 134.862 134.578 1.00 81.22 277 VAL E O 1
ATOM 13113 N N . PRO E 2 276 ? 104.542 135.110 136.563 1.00 79.84 278 PRO E N 1
ATOM 13114 C CA . PRO E 2 276 ? 105.471 134.012 136.253 1.00 79.84 278 PRO E CA 1
ATOM 13115 C C . PRO E 2 276 ? 104.784 132.692 135.965 1.00 79.84 278 PRO E C 1
ATOM 13116 O O . PRO E 2 276 ? 105.225 131.966 135.071 1.00 79.84 278 PRO E O 1
ATOM 13120 N N . LEU E 2 277 ? 103.706 132.367 136.679 1.00 77.46 279 LEU E N 1
ATOM 13121 C CA . LEU E 2 277 ? 103.040 131.087 136.457 1.00 77.46 279 LEU E CA 1
ATOM 13122 C C . LEU E 2 277 ? 102.551 130.968 135.019 1.00 77.46 279 LEU E C 1
ATOM 13123 O O . LEU E 2 277 ? 102.866 129.996 134.320 1.00 77.46 279 LEU E O 1
ATOM 13128 N N . GLY E 2 278 ? 101.803 131.967 134.548 1.00 77.15 280 GLY E N 1
ATOM 13129 C CA . GLY E 2 278 ? 101.301 131.920 133.186 1.00 77.15 280 GLY E CA 1
ATOM 13130 C C . GLY E 2 278 ? 102.402 131.979 132.145 1.00 77.15 280 GLY E C 1
ATOM 13131 O O . GLY E 2 278 ? 102.389 131.216 131.171 1.00 77.15 280 GLY E O 1
ATOM 13132 N N . ILE E 2 279 ? 103.374 132.879 132.330 1.00 77.95 281 ILE E N 1
ATOM 13133 C CA . ILE E 2 279 ? 104.394 133.033 131.296 1.00 77.95 281 ILE E CA 1
ATOM 13134 C C . ILE E 2 279 ? 105.275 131.790 131.217 1.00 77.95 281 ILE E C 1
ATOM 13135 O O . ILE E 2 279 ? 105.671 131.367 130.126 1.00 77.95 281 ILE E O 1
ATOM 13140 N N . PHE E 2 280 ? 105.574 131.163 132.358 1.00 77.32 282 PHE E N 1
ATOM 13141 C CA . PHE E 2 280 ? 106.370 129.944 132.337 1.00 77.32 282 PHE E CA 1
ATOM 13142 C C . PHE E 2 280 ? 105.561 128.749 131.855 1.00 77.32 282 PHE E C 1
ATOM 13143 O O . PHE E 2 280 ? 106.132 127.821 131.281 1.00 77.32 282 PHE E O 1
ATOM 13151 N N . SER E 2 281 ? 104.241 128.746 132.060 1.00 74.35 283 SER E N 1
ATOM 13152 C CA . SER E 2 281 ? 103.418 127.724 131.424 1.00 74.35 283 SER E CA 1
ATOM 13153 C C . SER E 2 281 ? 103.481 127.844 129.906 1.00 74.35 283 SER E C 1
ATOM 13154 O O . SER E 2 281 ? 103.634 126.839 129.196 1.00 74.35 283 SER E O 1
ATOM 13157 N N . VAL E 2 282 ? 103.384 129.073 129.392 1.00 73.71 284 VAL E N 1
ATOM 13158 C CA . VAL E 2 282 ? 103.494 129.289 127.950 1.00 73.71 284 VAL E CA 1
ATOM 13159 C C . VAL E 2 282 ? 104.877 128.882 127.454 1.00 73.71 284 VAL E C 1
ATOM 13160 O O . VAL E 2 282 ? 105.016 128.259 126.394 1.00 73.71 284 VAL E O 1
ATOM 13164 N N . LEU E 2 283 ? 105.920 129.237 128.209 1.00 75.77 285 LEU E N 1
ATOM 13165 C CA . LEU E 2 283 ? 107.280 128.866 127.830 1.00 75.77 285 LEU E CA 1
ATOM 13166 C C . LEU E 2 283 ? 107.462 127.354 127.823 1.00 75.77 285 LEU E C 1
ATOM 13167 O O . LEU E 2 283 ? 108.123 126.809 126.934 1.00 75.77 285 LEU E O 1
ATOM 13172 N N . SER E 2 284 ? 106.896 126.660 128.813 1.00 75.08 286 SER E N 1
ATOM 13173 C CA . SER E 2 284 ? 106.982 125.205 128.846 1.00 75.08 286 SER E CA 1
ATOM 13174 C C . SER E 2 284 ? 106.281 124.589 127.646 1.00 75.08 286 SER E C 1
ATOM 13175 O O . SER E 2 284 ? 106.805 123.658 127.024 1.00 75.08 286 SER E O 1
ATOM 13178 N N . LEU E 2 285 ? 105.096 125.101 127.300 1.00 75.31 287 LEU E N 1
ATOM 13179 C CA . LEU E 2 285 ? 104.398 124.594 126.122 1.00 75.31 287 LEU E CA 1
ATOM 13180 C C . LEU E 2 285 ? 105.216 124.816 124.855 1.00 75.31 287 LEU E C 1
ATOM 13181 O O . LEU E 2 285 ? 105.355 123.906 124.027 1.00 75.31 287 LEU E O 1
ATOM 13186 N N . ALA E 2 286 ? 105.775 126.018 124.692 1.00 77.50 288 ALA E N 1
ATOM 13187 C CA . ALA E 2 286 ? 106.557 126.314 123.496 1.00 77.50 288 ALA E CA 1
ATOM 13188 C C . ALA E 2 286 ? 107.806 125.446 123.422 1.00 77.50 288 ALA E C 1
ATOM 13189 O O . ALA E 2 286 ? 108.144 124.923 122.354 1.00 77.50 288 ALA E O 1
ATOM 13191 N N . SER E 2 287 ? 108.503 125.280 124.549 1.00 81.72 289 SER E N 1
ATOM 13192 C CA . SER E 2 287 ? 109.704 124.453 124.568 1.00 81.72 289 SER E CA 1
ATOM 13193 C C . SER E 2 287 ? 109.375 123.001 124.259 1.00 81.72 289 SER E C 1
ATOM 13194 O O . SER E 2 287 ? 110.103 122.338 123.511 1.00 81.72 289 SER E O 1
ATOM 13197 N N . GLU E 2 288 ? 108.281 122.486 124.825 1.00 83.00 290 GLU E N 1
ATOM 13198 C CA . GLU E 2 288 ? 107.889 121.111 124.547 1.00 83.00 290 GLU E CA 1
ATOM 13199 C C . GLU E 2 288 ? 107.545 120.927 123.076 1.00 83.00 290 GLU E C 1
ATOM 13200 O O . GLU E 2 288 ? 107.932 119.925 122.465 1.00 83.00 290 GLU E O 1
ATOM 13206 N N . CYS E 2 289 ? 106.831 121.888 122.483 1.00 83.79 291 CYS E N 1
ATOM 13207 C CA . CYS E 2 289 ? 106.507 121.791 121.063 1.00 83.79 291 CYS E CA 1
ATOM 13208 C C . CYS E 2 289 ? 107.769 121.812 120.207 1.00 83.79 291 CYS E C 1
ATOM 13209 O O . CYS E 2 289 ? 107.927 120.995 119.290 1.00 83.79 291 CYS E O 1
ATOM 13212 N N . THR E 2 290 ? 108.690 122.732 120.505 1.00 85.79 292 THR E N 1
ATOM 13213 C CA . THR E 2 290 ? 109.908 122.840 119.706 1.00 85.79 292 THR E CA 1
ATOM 13214 C C . THR E 2 290 ? 110.773 121.593 119.836 1.00 85.79 292 THR E C 1
ATOM 13215 O O . THR E 2 290 ? 111.371 121.142 118.853 1.00 85.79 292 THR E O 1
ATOM 13219 N N . THR E 2 291 ? 110.860 121.024 121.040 1.00 87.09 293 THR E N 1
ATOM 13220 C CA . THR E 2 291 ? 111.677 119.830 121.226 1.00 87.09 293 THR E CA 1
ATOM 13221 C C . THR E 2 291 ? 111.021 118.601 120.608 1.00 87.09 293 THR E C 1
ATOM 13222 O O . THR E 2 291 ? 111.713 117.728 120.071 1.00 87.09 293 THR E O 1
ATOM 13226 N N . LEU E 2 292 ? 109.689 118.508 120.678 1.00 86.76 294 LEU E N 1
ATOM 13227 C CA . LEU E 2 292 ? 108.992 117.414 120.014 1.00 86.76 294 LEU E CA 1
ATOM 13228 C C . LEU E 2 292 ? 109.137 117.513 118.504 1.00 86.76 294 LEU E C 1
ATOM 13229 O O . LEU E 2 292 ? 109.130 116.490 117.809 1.00 86.76 294 LEU E O 1
ATOM 13234 N N . ALA E 2 293 ? 109.260 118.731 117.980 1.00 89.65 295 ALA E N 1
ATOM 13235 C CA . ALA E 2 293 ? 109.630 118.899 116.582 1.00 89.65 295 ALA E CA 1
ATOM 13236 C C . ALA E 2 293 ? 110.994 118.268 116.333 1.00 89.65 295 ALA E C 1
ATOM 13237 O O . ALA E 2 293 ? 111.855 118.250 117.217 1.00 89.65 295 ALA E O 1
ATOM 13239 N N . ALA E 2 294 ? 111.173 117.731 115.126 1.00 98.54 296 ALA E N 1
ATOM 13240 C CA . ALA E 2 294 ? 112.319 116.949 114.654 1.00 98.54 296 ALA E CA 1
ATOM 13241 C C . ALA E 2 294 ? 112.308 115.540 115.236 1.00 98.54 296 ALA E C 1
ATOM 13242 O O . ALA E 2 294 ? 113.164 114.729 114.864 1.00 98.54 296 ALA E O 1
ATOM 13244 N N . GLU E 2 295 ? 111.378 115.221 116.134 1.00 96.11 297 GLU E N 1
ATOM 13245 C CA . GLU E 2 295 ? 111.148 113.847 116.561 1.00 96.11 297 GLU E CA 1
ATOM 13246 C C . GLU E 2 295 ? 109.949 113.222 115.867 1.00 96.11 297 GLU E C 1
ATOM 13247 O O . GLU E 2 295 ? 109.931 112.005 115.656 1.00 96.11 297 GLU E O 1
ATOM 13253 N N . LEU E 2 296 ? 108.959 114.030 115.510 1.00 92.91 298 LEU E N 1
ATOM 13254 C CA . LEU E 2 296 ? 107.854 113.602 114.674 1.00 92.91 298 LEU E CA 1
ATOM 13255 C C . LEU E 2 296 ? 108.308 113.514 113.220 1.00 92.91 298 LEU E C 1
ATOM 13256 O O . LEU E 2 296 ? 109.350 114.064 112.855 1.00 92.91 298 LEU E O 1
ATOM 13261 N N . PRO E 2 297 ? 107.557 112.810 112.371 1.00 89.71 299 PRO E N 1
ATOM 13262 C CA . PRO E 2 297 ? 107.892 112.800 110.942 1.00 89.71 299 PRO E CA 1
ATOM 13263 C C . PRO E 2 297 ? 107.891 114.210 110.372 1.00 89.71 299 PRO E C 1
ATOM 13264 O O . PRO E 2 297 ? 107.041 115.036 110.710 1.00 89.71 299 PRO E O 1
ATOM 13268 N N . LYS E 2 298 ? 108.860 114.479 109.497 1.00 91.02 300 LYS E N 1
ATOM 13269 C CA . LYS E 2 298 ? 109.080 115.827 108.972 1.00 91.02 300 LYS E CA 1
ATOM 13270 C C . LYS E 2 298 ? 108.264 116.007 107.695 1.00 91.02 300 LYS E C 1
ATOM 13271 O O . LYS E 2 298 ? 108.760 115.895 106.572 1.00 91.02 300 LYS E O 1
ATOM 13277 N N . VAL E 2 299 ? 106.978 116.294 107.883 1.00 84.19 301 VAL E N 1
ATOM 13278 C CA . VAL E 2 299 ? 106.070 116.605 106.788 1.00 84.19 301 VAL E CA 1
ATOM 13279 C C . VAL E 2 299 ? 105.371 117.918 107.102 1.00 84.19 301 VAL E C 1
ATOM 13280 O O . VAL E 2 299 ? 105.143 118.260 108.267 1.00 84.19 301 VAL E O 1
ATOM 13284 N N . SER E 2 300 ? 105.039 118.665 106.053 1.00 84.98 302 SER E N 1
ATOM 13285 C CA . SER E 2 300 ? 104.450 119.994 106.192 1.00 84.98 302 SER E CA 1
ATOM 13286 C C . SER E 2 300 ? 102.965 119.923 105.844 1.00 84.98 302 SER E C 1
ATOM 13287 O O . SER E 2 300 ? 102.555 120.207 104.719 1.00 84.98 302 SER E O 1
ATOM 13290 N N . TYR E 2 301 ? 102.159 119.539 106.830 1.00 82.56 303 TYR E N 1
ATOM 13291 C CA . TYR E 2 301 ? 100.710 119.695 106.783 1.00 82.56 303 TYR E CA 1
ATOM 13292 C C . TYR E 2 301 ? 100.160 119.403 108.171 1.00 82.56 303 TYR E C 1
ATOM 13293 O O . TYR E 2 301 ? 100.820 118.768 108.998 1.00 82.56 303 TYR E O 1
ATOM 13302 N N . VAL E 2 302 ? 98.938 119.884 108.413 1.00 81.69 304 VAL E N 1
ATOM 13303 C CA . VAL E 2 302 ? 98.364 119.825 109.750 1.00 81.69 304 VAL E CA 1
ATOM 13304 C C . VAL E 2 302 ? 98.217 118.377 110.210 1.00 81.69 304 VAL E C 1
ATOM 13305 O O . VAL E 2 302 ? 97.945 117.466 109.418 1.00 81.69 304 VAL E O 1
ATOM 13309 N N . LYS E 2 303 ? 98.415 118.165 111.508 1.00 74.94 305 LYS E N 1
ATOM 13310 C CA . LYS E 2 303 ? 98.275 116.855 112.123 1.00 74.94 305 LYS E CA 1
ATOM 13311 C C . LYS E 2 303 ? 97.510 116.993 113.431 1.00 74.94 305 LYS E C 1
ATOM 13312 O O . LYS E 2 303 ? 97.372 118.088 113.983 1.00 74.94 305 LYS E O 1
ATOM 13318 N N . ALA E 2 304 ? 97.004 115.858 113.919 1.00 74.20 306 ALA E N 1
ATOM 13319 C CA . ALA E 2 304 ? 96.233 115.864 115.158 1.00 74.20 306 ALA E CA 1
ATOM 13320 C C . ALA E 2 304 ? 97.077 116.344 116.330 1.00 74.20 306 ALA E C 1
ATOM 13321 O O . ALA E 2 304 ? 96.604 117.119 117.173 1.00 74.20 306 ALA E O 1
ATOM 13323 N N . LEU E 2 305 ? 98.332 115.896 116.400 1.00 69.12 307 LEU E N 1
ATOM 13324 C CA . LEU E 2 305 ? 99.215 116.334 117.474 1.00 69.12 307 LEU E CA 1
ATOM 13325 C C . LEU E 2 305 ? 99.483 117.832 117.390 1.00 69.12 307 LEU E C 1
ATOM 13326 O O . LEU E 2 305 ? 99.515 118.523 118.416 1.00 69.12 307 LEU E O 1
ATOM 13331 N N . ASP E 2 306 ? 99.676 118.352 116.175 1.00 75.38 308 ASP E N 1
ATOM 13332 C CA . ASP E 2 306 ? 99.877 119.788 116.008 1.00 75.38 308 ASP E CA 1
ATOM 13333 C C . ASP E 2 306 ? 98.650 120.573 116.450 1.00 75.38 308 ASP E C 1
ATOM 13334 O O . ASP E 2 306 ? 98.774 121.617 117.101 1.00 75.38 308 ASP E O 1
ATOM 13339 N N . VAL E 2 307 ? 97.455 120.091 116.099 1.00 68.49 309 VAL E N 1
ATOM 13340 C CA . VAL E 2 307 ? 96.230 120.770 116.513 1.00 68.49 309 VAL E CA 1
ATOM 13341 C C . VAL E 2 307 ? 96.110 120.772 118.031 1.00 68.49 309 VAL E C 1
ATOM 13342 O O . VAL E 2 307 ? 95.769 121.793 118.642 1.00 68.49 309 VAL E O 1
ATOM 13346 N N . TRP E 2 308 ? 96.398 119.634 118.664 1.00 68.98 310 TRP E N 1
ATOM 13347 C CA . TRP E 2 308 ? 96.340 119.560 120.121 1.00 68.98 310 TRP E CA 1
ATOM 13348 C C . TRP E 2 308 ? 97.321 120.536 120.762 1.00 68.98 310 TRP E C 1
ATOM 13349 O O . TRP E 2 308 ? 96.969 121.270 121.697 1.00 68.98 310 TRP E O 1
ATOM 13360 N N . LEU E 2 309 ? 98.558 120.567 120.260 1.00 66.52 311 LEU E N 1
ATOM 13361 C CA . LEU E 2 309 ? 99.569 121.443 120.842 1.00 66.52 311 LEU E CA 1
ATOM 13362 C C . LEU E 2 309 ? 99.203 122.912 120.666 1.00 66.52 311 LEU E C 1
ATOM 13363 O O . LEU E 2 309 ? 99.348 123.709 121.602 1.00 66.52 311 LEU E O 1
ATOM 13368 N N . ILE E 2 310 ? 98.722 123.292 119.480 1.00 66.64 312 ILE E N 1
ATOM 13369 C CA . ILE E 2 310 ? 98.381 124.693 119.256 1.00 66.64 312 ILE E CA 1
ATOM 13370 C C . ILE E 2 310 ? 97.169 125.089 120.092 1.00 66.64 312 ILE E C 1
ATOM 13371 O O . ILE E 2 310 ? 97.090 126.217 120.588 1.00 66.64 312 ILE E O 1
ATOM 13376 N N . ALA E 2 311 ? 96.214 124.173 120.279 1.00 66.86 313 ALA E N 1
ATOM 13377 C CA . ALA E 2 311 ? 95.066 124.481 121.127 1.00 66.86 313 ALA E CA 1
ATOM 13378 C C . ALA E 2 311 ? 95.484 124.675 122.580 1.00 66.86 313 ALA E C 1
ATOM 13379 O O . ALA E 2 311 ? 94.991 125.583 123.260 1.00 66.86 313 ALA E O 1
ATOM 13381 N N . CYS E 2 312 ? 96.392 123.832 123.078 1.00 66.24 314 CYS E N 1
ATOM 13382 C CA . CYS E 2 312 ? 96.867 124.004 124.449 1.00 66.24 314 CYS E CA 1
ATOM 13383 C C . CYS E 2 312 ? 97.645 125.307 124.608 1.00 66.24 314 CYS E C 1
ATOM 13384 O O . CYS E 2 312 ? 97.505 126.011 125.620 1.00 66.24 314 CYS E O 1
ATOM 13387 N N . LEU E 2 313 ? 98.472 125.645 123.615 1.00 67.22 315 LEU E N 1
ATOM 13388 C CA . LEU E 2 313 ? 99.185 126.917 123.651 1.00 67.22 315 LEU E CA 1
ATOM 13389 C C . LEU E 2 313 ? 98.211 128.088 123.644 1.00 67.22 315 LEU E C 1
ATOM 13390 O O . LEU E 2 313 ? 98.408 129.075 124.362 1.00 67.22 315 LEU E O 1
ATOM 13395 N N . LEU E 2 314 ? 97.149 127.991 122.840 1.00 68.97 316 LEU E N 1
ATOM 13396 C CA . LEU E 2 314 ? 96.130 129.033 122.819 1.00 68.97 316 LEU E CA 1
ATOM 13397 C C . LEU E 2 314 ? 95.410 129.142 124.154 1.00 68.97 316 LEU E C 1
ATOM 13398 O O . LEU E 2 314 ? 95.053 130.246 124.569 1.00 68.97 316 LEU E O 1
ATOM 13403 N N . PHE E 2 315 ? 95.184 128.019 124.838 1.00 70.42 317 PHE E N 1
ATOM 13404 C CA . PHE E 2 315 ? 94.539 128.083 126.147 1.00 70.42 317 PHE E CA 1
ATOM 13405 C C . PHE E 2 315 ? 95.436 128.760 127.177 1.00 70.42 317 PHE E C 1
ATOM 13406 O O . PHE E 2 315 ? 94.962 129.571 127.983 1.00 70.42 317 PHE E O 1
ATOM 13414 N N . GLY E 2 316 ? 96.733 128.447 127.168 1.00 71.76 318 GLY E N 1
ATOM 13415 C CA . GLY E 2 316 ? 97.650 129.160 128.051 1.00 71.76 318 GLY E CA 1
ATOM 13416 C C . GLY E 2 316 ? 97.706 130.647 127.745 1.00 71.76 318 GLY E C 1
ATOM 13417 O O . GLY E 2 316 ? 97.702 131.490 128.654 1.00 71.76 318 GLY E O 1
ATOM 13418 N N . PHE E 2 317 ? 97.751 130.988 126.456 1.00 76.50 319 PHE E N 1
ATOM 13419 C CA . PHE E 2 317 ? 97.714 132.384 126.037 1.00 76.50 319 PHE E CA 1
ATOM 13420 C C . PHE E 2 317 ? 96.443 133.069 126.526 1.00 76.50 319 PHE E C 1
ATOM 13421 O O . PHE E 2 317 ? 96.479 134.215 126.988 1.00 76.50 319 PHE E O 1
ATOM 13429 N N . ALA E 2 318 ? 95.305 132.381 126.418 1.00 79.15 320 ALA E N 1
ATOM 13430 C CA . ALA E 2 318 ? 94.039 132.943 126.872 1.00 79.15 320 ALA E CA 1
ATOM 13431 C C . ALA E 2 318 ? 94.036 133.153 128.379 1.00 79.15 320 ALA E C 1
ATOM 13432 O O . ALA E 2 318 ? 93.467 134.131 128.871 1.00 79.15 320 ALA E O 1
ATOM 13434 N N . SER E 2 319 ? 94.656 132.240 129.130 1.00 79.92 321 SER E N 1
ATOM 13435 C CA . SER E 2 319 ? 94.778 132.434 130.573 1.00 79.92 321 SER E CA 1
ATOM 13436 C C . SER E 2 319 ? 95.578 133.692 130.888 1.00 79.92 321 SER E C 1
ATOM 13437 O O . SER E 2 319 ? 95.198 134.492 131.756 1.00 79.92 321 SER E O 1
ATOM 13440 N N . LEU E 2 320 ? 96.696 133.887 130.186 1.00 80.53 322 LEU E N 1
ATOM 13441 C CA . LEU E 2 320 ? 97.494 135.087 130.431 1.00 80.53 322 LEU E CA 1
ATOM 13442 C C . LEU E 2 320 ? 96.732 136.352 130.041 1.00 80.53 322 LEU E C 1
ATOM 13443 O O . LEU E 2 320 ? 96.810 137.373 130.737 1.00 80.53 322 LEU E O 1
ATOM 13448 N N . VAL E 2 321 ? 95.980 136.302 128.940 1.00 82.75 323 VAL E N 1
ATOM 13449 C CA . VAL E 2 321 ? 95.184 137.457 128.529 1.00 82.75 323 VAL E CA 1
ATOM 13450 C C . VAL E 2 321 ? 94.088 137.746 129.549 1.00 82.75 323 VAL E C 1
ATOM 13451 O O . VAL E 2 321 ? 93.772 138.909 129.831 1.00 82.75 323 VAL E O 1
ATOM 13455 N N . GLU E 2 322 ? 93.483 136.697 130.110 1.00 87.98 324 GLU E N 1
ATOM 13456 C CA . GLU E 2 322 ? 92.479 136.890 131.149 1.00 87.98 324 GLU E CA 1
ATOM 13457 C C . GLU E 2 322 ? 93.089 137.556 132.372 1.00 87.98 324 GLU E C 1
ATOM 13458 O O . GLU E 2 322 ? 92.472 138.439 132.981 1.00 87.98 324 GLU E O 1
ATOM 13464 N N . TYR E 2 323 ? 94.301 137.146 132.752 1.00 87.69 325 TYR E N 1
ATOM 13465 C CA . TYR E 2 323 ? 94.966 137.833 133.855 1.00 87.69 325 TYR E CA 1
ATOM 13466 C C . TYR E 2 323 ? 95.236 139.293 133.512 1.00 87.69 325 TYR E C 1
ATOM 13467 O O . TYR E 2 323 ? 95.135 140.169 134.377 1.00 87.69 325 TYR E O 1
ATOM 13476 N N . ALA E 2 324 ? 95.615 139.570 132.263 1.00 89.23 326 ALA E N 1
ATOM 13477 C CA . ALA E 2 324 ? 95.838 140.955 131.857 1.00 89.23 326 ALA E CA 1
ATOM 13478 C C . ALA E 2 324 ? 94.565 141.780 131.993 1.00 89.23 326 ALA E C 1
ATOM 13479 O O . ALA E 2 324 ? 94.602 142.932 132.446 1.00 89.23 326 ALA E O 1
ATOM 13481 N N . VAL E 2 325 ? 93.430 141.207 131.590 1.00 89.69 327 VAL E N 1
ATOM 13482 C CA . VAL E 2 325 ? 92.150 141.898 131.734 1.00 89.69 327 VAL E CA 1
ATOM 13483 C C . VAL E 2 325 ? 91.840 142.138 133.206 1.00 89.69 327 VAL E C 1
ATOM 13484 O O . VAL E 2 325 ? 91.365 143.215 133.590 1.00 89.69 327 VAL E O 1
ATOM 13488 N N . VAL E 2 326 ? 92.108 141.141 134.052 1.00 90.87 328 VAL E N 1
ATOM 13489 C CA . VAL E 2 326 ? 91.897 141.309 135.488 1.00 90.87 328 VAL E CA 1
ATOM 13490 C C . VAL E 2 326 ? 92.750 142.452 136.022 1.00 90.87 328 VAL E C 1
ATOM 13491 O O . VAL E 2 326 ? 92.279 143.289 136.801 1.00 90.87 328 VAL E O 1
ATOM 13495 N N . GLN E 2 327 ? 94.015 142.510 135.604 1.00 91.97 329 GLN E N 1
ATOM 13496 C CA . GLN E 2 327 ? 94.915 143.550 136.090 1.00 91.97 329 GLN E CA 1
ATOM 13497 C C . GLN E 2 327 ? 94.464 144.934 135.640 1.00 91.97 329 GLN E C 1
ATOM 13498 O O . GLN E 2 327 ? 94.476 145.884 136.433 1.00 91.97 329 GLN E O 1
ATOM 13504 N N . VAL E 2 328 ? 94.069 145.072 134.372 1.00 92.64 330 VAL E N 1
ATOM 13505 C CA . VAL E 2 328 ? 93.654 146.384 133.883 1.00 92.64 330 VAL E CA 1
ATOM 13506 C C . VAL E 2 328 ? 92.343 146.815 134.532 1.00 92.64 330 VAL E C 1
ATOM 13507 O O . VAL E 2 328 ? 92.129 148.010 134.773 1.00 92.64 330 VAL E O 1
ATOM 13511 N N . MET E 2 329 ? 91.442 145.870 134.820 1.00 95.24 331 MET E N 1
ATOM 13512 C CA . MET E 2 329 ? 90.233 146.217 135.559 1.00 95.24 331 MET E CA 1
ATOM 13513 C C . MET E 2 329 ? 90.564 146.642 136.983 1.00 95.24 331 MET E C 1
ATOM 13514 O O . MET E 2 329 ? 89.969 147.590 137.509 1.00 95.24 331 MET E O 1
ATOM 13519 N N . LEU E 2 330 ? 91.513 145.953 137.621 1.00 95.33 332 LEU E N 1
ATOM 13520 C CA . LEU E 2 330 ? 91.911 146.309 138.979 1.00 95.33 332 LEU E CA 1
ATOM 13521 C C . LEU E 2 330 ? 92.517 147.704 139.030 1.00 95.33 332 LEU E C 1
ATOM 13522 O O . LEU E 2 330 ? 92.226 148.483 139.946 1.00 95.33 332 LEU E O 1
ATOM 13527 N N . ASN E 2 331 ? 93.365 148.037 138.064 1.00 98.96 333 ASN E N 1
ATOM 13528 C CA . ASN E 2 331 ? 94.045 149.356 138.127 1.00 98.96 333 ASN E CA 1
ATOM 13529 C C . ASN E 2 331 ? 93.171 150.401 137.421 1.00 98.96 333 ASN E C 1
ATOM 13530 O O . ASN E 2 331 ? 91.944 150.181 137.372 1.00 98.96 333 ASN E O 1
ATOM 13535 N N . VAL E 2 648 ? 84.389 155.238 145.519 1.00 150.12 443 VAL E N 1
ATOM 13536 C CA . VAL E 2 648 ? 84.859 153.886 145.794 1.00 150.12 443 VAL E CA 1
ATOM 13537 C C . VAL E 2 648 ? 84.759 153.025 144.541 1.00 150.12 443 VAL E C 1
ATOM 13538 O O . VAL E 2 648 ? 83.677 152.858 143.977 1.00 150.12 443 VAL E O 1
ATOM 13542 N N . ILE E 2 649 ? 85.892 152.486 144.108 1.00 147.05 444 ILE E N 1
ATOM 13543 C CA . ILE E 2 649 ? 85.909 151.637 142.911 1.00 147.05 444 ILE E CA 1
ATOM 13544 C C . ILE E 2 649 ? 85.187 150.329 143.211 1.00 147.05 444 ILE E C 1
ATOM 13545 O O . ILE E 2 649 ? 85.356 149.769 144.310 1.00 147.05 444 ILE E O 1
ATOM 13550 N N . PRO E 2 650 ? 84.369 149.813 142.290 1.00 144.94 445 PRO E N 1
ATOM 13551 C CA . PRO E 2 650 ? 83.663 148.553 142.572 1.00 144.94 445 PRO E CA 1
ATOM 13552 C C . PRO E 2 650 ? 84.579 147.343 142.617 1.00 144.94 445 PRO E C 1
ATOM 13553 O O . PRO E 2 650 ? 84.226 146.344 143.257 1.00 144.94 445 PRO E O 1
ATOM 13557 N N . THR E 2 651 ? 85.739 147.402 141.958 1.00 133.32 446 THR E N 1
ATOM 13558 C CA . THR E 2 651 ? 86.704 146.302 141.909 1.00 133.32 446 THR E CA 1
ATOM 13559 C C . THR E 2 651 ? 86.040 145.026 141.378 1.00 133.32 446 THR E C 1
ATOM 13560 O O . THR E 2 651 ? 85.920 144.007 142.062 1.00 133.32 446 THR E O 1
ATOM 13564 N N . ALA E 2 652 ? 85.598 145.120 140.127 1.00 122.37 447 ALA E N 1
ATOM 13565 C CA . ALA E 2 652 ? 84.920 144.009 139.461 1.00 122.37 447 ALA E CA 1
ATOM 13566 C C . ALA E 2 652 ? 85.908 143.104 138.731 1.00 122.37 447 ALA E C 1
ATOM 13567 O O . ALA E 2 652 ? 85.758 142.807 137.547 1.00 122.37 447 ALA E O 1
ATOM 13569 N N . ALA E 2 653 ? 86.938 142.659 139.449 1.00 112.87 448 ALA E N 1
ATOM 13570 C CA . ALA E 2 653 ? 87.908 141.701 138.935 1.00 112.87 448 ALA E CA 1
ATOM 13571 C C . ALA E 2 653 ? 87.705 140.305 139.505 1.00 112.87 448 ALA E C 1
ATOM 13572 O O . ALA E 2 653 ? 87.911 139.311 138.798 1.00 112.87 448 ALA E O 1
ATOM 13574 N N . LYS E 2 654 ? 87.307 140.210 140.775 1.00 109.06 449 LYS E N 1
ATOM 13575 C CA . LYS E 2 654 ? 86.964 138.912 141.340 1.00 109.06 449 LYS E CA 1
ATOM 13576 C C . LYS E 2 654 ? 85.788 138.284 140.607 1.00 109.06 449 LYS E C 1
ATOM 13577 O O . LYS E 2 654 ? 85.702 137.056 140.514 1.00 109.06 449 LYS E O 1
ATOM 13583 N N . ARG E 2 655 ? 84.880 139.103 140.074 1.00 109.01 450 ARG E N 1
ATOM 13584 C CA . ARG E 2 655 ? 83.814 138.567 139.235 1.00 109.01 450 ARG E CA 1
ATOM 13585 C C . ARG E 2 655 ? 84.378 137.962 137.954 1.00 109.01 450 ARG E C 1
ATOM 13586 O O . ARG E 2 655 ? 83.901 136.920 137.487 1.00 109.01 450 ARG E O 1
ATOM 13594 N N . ILE E 2 656 ? 85.397 138.599 137.373 1.00 103.51 451 ILE E N 1
ATOM 13595 C CA . ILE E 2 656 ? 86.052 138.033 136.197 1.00 103.51 451 ILE E CA 1
ATOM 13596 C C . ILE E 2 656 ? 86.717 136.708 136.547 1.00 103.51 451 ILE E C 1
ATOM 13597 O O . ILE E 2 656 ? 86.674 135.748 135.767 1.00 103.51 451 ILE E O 1
ATOM 13602 N N . ASP E 2 657 ? 87.345 136.633 137.723 1.00 100.73 452 ASP E N 1
ATOM 13603 C CA . ASP E 2 657 ? 87.946 135.373 138.154 1.00 100.73 452 ASP E CA 1
ATOM 13604 C C . ASP E 2 657 ? 86.890 134.294 138.364 1.00 100.73 452 ASP E C 1
ATOM 13605 O O . ASP E 2 657 ? 87.111 133.126 138.020 1.00 100.73 452 ASP E O 1
ATOM 13610 N N . LEU E 2 658 ? 85.742 134.662 138.939 1.00 102.23 453 LEU E N 1
ATOM 13611 C CA . LEU E 2 658 ? 84.654 133.705 139.110 1.00 102.23 453 LEU E CA 1
ATOM 13612 C C . LEU E 2 658 ? 84.147 133.209 137.764 1.00 102.23 453 LEU E C 1
ATOM 13613 O O . LEU E 2 658 ? 83.824 132.025 137.611 1.00 102.23 453 LEU E O 1
ATOM 13618 N N . TYR E 2 659 ? 84.057 134.105 136.779 1.00 105.39 454 TYR E N 1
ATOM 13619 C CA . TYR E 2 659 ? 83.697 133.686 135.428 1.00 105.39 454 TYR E CA 1
ATOM 13620 C C . TYR E 2 659 ? 84.722 132.705 134.871 1.00 105.39 454 TYR E C 1
ATOM 13621 O O . TYR E 2 659 ? 84.364 131.656 134.325 1.00 105.39 454 TYR E O 1
ATOM 13630 N N . ALA E 2 660 ? 86.009 133.031 135.016 1.00 94.80 455 ALA E N 1
ATOM 13631 C CA . ALA E 2 660 ? 87.063 132.224 134.408 1.00 94.80 455 ALA E CA 1
ATOM 13632 C C . ALA E 2 660 ? 87.142 130.836 135.032 1.00 94.80 455 ALA E C 1
ATOM 13633 O O . ALA E 2 660 ? 87.374 129.848 134.322 1.00 94.80 455 ALA E O 1
ATOM 13635 N N . ARG E 2 661 ? 86.949 130.745 136.353 1.00 92.87 456 ARG E N 1
ATOM 13636 C CA . ARG E 2 661 ? 87.072 129.465 137.048 1.00 92.87 456 ARG E CA 1
ATOM 13637 C C . ARG E 2 661 ? 86.152 128.403 136.462 1.00 92.87 456 ARG E C 1
ATOM 13638 O O . ARG E 2 661 ? 86.493 127.215 136.474 1.00 92.87 456 ARG E O 1
ATOM 13646 N N . ALA E 2 662 ? 84.985 128.800 135.959 1.00 93.53 457 ALA E N 1
ATOM 13647 C CA . ALA E 2 662 ? 84.068 127.869 135.319 1.00 93.53 457 ALA E CA 1
ATOM 13648 C C . ALA E 2 662 ? 84.074 127.974 133.801 1.00 93.53 457 ALA E C 1
ATOM 13649 O O . ALA E 2 662 ? 83.493 127.111 133.136 1.00 93.53 457 ALA E O 1
ATOM 13651 N N . LEU E 2 663 ? 84.708 129.005 133.239 1.00 94.08 458 LEU E N 1
ATOM 13652 C CA . LEU E 2 663 ? 84.769 129.138 131.789 1.00 94.08 458 LEU E CA 1
ATOM 13653 C C . LEU E 2 663 ? 85.901 128.313 131.192 1.00 94.08 458 LEU E C 1
ATOM 13654 O O . LEU E 2 663 ? 85.724 127.684 130.143 1.00 94.08 458 LEU E O 1
ATOM 13659 N N . PHE E 2 664 ? 87.069 128.300 131.843 1.00 84.78 459 PHE E N 1
ATOM 13660 C CA . PHE E 2 664 ? 88.218 127.619 131.246 1.00 84.78 459 PHE E CA 1
ATOM 13661 C C . PHE E 2 664 ? 88.087 126.101 131.291 1.00 84.78 459 PHE E C 1
ATOM 13662 O O . PHE E 2 664 ? 88.225 125.462 130.231 1.00 84.78 459 PHE E O 1
ATOM 13670 N N . PRO E 2 665 ? 87.850 125.456 132.444 1.00 85.30 460 PRO E N 1
ATOM 13671 C CA . PRO E 2 665 ? 87.718 123.988 132.423 1.00 85.30 460 PRO E CA 1
ATOM 13672 C C . PRO E 2 665 ? 86.587 123.495 131.540 1.00 85.30 460 PRO E C 1
ATOM 13673 O O . PRO E 2 665 ? 86.743 122.478 130.853 1.00 85.30 460 PRO E O 1
ATOM 13677 N N . PHE E 2 666 ? 85.452 124.197 131.527 1.00 91.49 461 PHE E N 1
ATOM 13678 C CA . PHE E 2 666 ? 84.322 123.768 130.709 1.00 91.49 461 PHE E CA 1
ATOM 13679 C C . PHE E 2 666 ? 84.659 123.840 129.225 1.00 91.49 461 PHE E C 1
ATOM 13680 O O . PHE E 2 666 ? 84.381 122.904 128.466 1.00 91.49 461 PHE E O 1
ATOM 13688 N N . CYS E 2 667 ? 85.266 124.949 128.793 1.00 88.84 462 CYS E N 1
ATOM 13689 C CA . CYS E 2 667 ? 85.641 125.085 127.390 1.00 88.84 462 CYS E CA 1
ATOM 13690 C C . CYS E 2 667 ? 86.693 124.057 126.998 1.00 88.84 462 CYS E C 1
ATOM 13691 O O . CYS E 2 667 ? 86.627 123.480 125.906 1.00 88.84 462 CYS E O 1
ATOM 13694 N N . PHE E 2 668 ? 87.673 123.815 127.873 1.00 80.36 463 PHE E N 1
ATOM 13695 C CA . PHE E 2 668 ? 88.694 122.819 127.565 1.00 80.36 463 PHE E CA 1
ATOM 13696 C C . PHE E 2 668 ? 88.094 121.424 127.458 1.00 80.36 463 PHE E C 1
ATOM 13697 O O . PHE E 2 668 ? 88.461 120.653 126.565 1.00 80.36 463 PHE E O 1
ATOM 13705 N N . LEU E 2 669 ? 87.175 121.076 128.362 1.00 81.60 464 LEU E N 1
ATOM 13706 C CA . LEU E 2 669 ? 86.543 119.763 128.295 1.00 81.60 464 LEU E CA 1
ATOM 13707 C C . LEU E 2 669 ? 85.694 119.625 127.038 1.00 81.60 464 LEU E C 1
ATOM 13708 O O . LEU E 2 669 ? 85.684 118.565 126.403 1.00 81.60 464 LEU E O 1
ATOM 13713 N N . PHE E 2 670 ? 84.972 120.685 126.664 1.00 84.80 465 PHE E N 1
ATOM 13714 C CA . PHE E 2 670 ? 84.179 120.646 125.439 1.00 84.80 465 PHE E CA 1
ATOM 13715 C C . PHE E 2 670 ? 85.072 120.460 124.216 1.00 84.80 465 PHE E C 1
ATOM 13716 O O . PHE E 2 670 ? 84.773 119.649 123.328 1.00 84.80 465 PHE E O 1
ATOM 13724 N N . PHE E 2 671 ? 86.185 121.197 124.163 1.00 79.91 466 PHE E N 1
ATOM 13725 C CA . PHE E 2 671 ? 87.122 121.044 123.055 1.00 79.91 466 PHE E CA 1
ATOM 13726 C C . PHE E 2 671 ? 87.713 119.643 123.021 1.00 79.91 466 PHE E C 1
ATOM 13727 O O . PHE E 2 671 ? 87.880 119.062 121.946 1.00 79.91 466 PHE E O 1
ATOM 13735 N N . ASN E 2 672 ? 88.061 119.096 124.187 1.00 77.61 467 ASN E N 1
ATOM 13736 C CA . ASN E 2 672 ? 88.622 117.751 124.240 1.00 77.61 467 ASN E CA 1
ATOM 13737 C C . ASN E 2 672 ? 87.618 116.716 123.748 1.00 77.61 467 ASN E C 1
ATOM 13738 O O . ASN E 2 672 ? 87.977 115.795 123.002 1.00 77.61 467 ASN E O 1
ATOM 13743 N N . VAL E 2 673 ? 86.354 116.855 124.154 1.00 78.30 468 VAL E N 1
ATOM 13744 C CA . VAL E 2 673 ? 85.316 115.933 123.699 1.00 78.30 468 VAL E CA 1
ATOM 13745 C C . VAL E 2 673 ? 85.166 116.011 122.186 1.00 78.30 468 VAL E C 1
ATOM 13746 O O . VAL E 2 673 ? 85.125 114.985 121.495 1.00 78.30 468 VAL E O 1
ATOM 13750 N N . ILE E 2 674 ? 85.097 117.232 121.648 1.00 77.85 469 ILE E N 1
ATOM 13751 C CA . ILE E 2 674 ? 84.963 117.396 120.201 1.00 77.85 469 ILE E CA 1
ATOM 13752 C C . ILE E 2 674 ? 86.167 116.798 119.483 1.00 77.85 469 ILE E C 1
ATOM 13753 O O . ILE E 2 674 ? 86.023 116.096 118.475 1.00 77.85 469 ILE E O 1
ATOM 13758 N N . TYR E 2 675 ? 87.369 117.061 119.999 1.00 74.76 470 TYR E N 1
ATOM 13759 C CA . TYR E 2 675 ? 88.596 116.584 119.371 1.00 74.76 470 TYR E CA 1
ATOM 13760 C C . TYR E 2 675 ? 88.631 115.064 119.315 1.00 74.76 470 TYR E C 1
ATOM 13761 O O . TYR E 2 675 ? 88.906 114.477 118.261 1.00 74.76 470 TYR E O 1
ATOM 13770 N N . TRP E 2 676 ? 88.356 114.404 120.442 1.00 76.02 471 TRP E N 1
ATOM 13771 C CA . TRP E 2 676 ? 88.383 112.945 120.449 1.00 76.02 471 TRP E CA 1
ATOM 13772 C C . TRP E 2 676 ? 87.275 112.364 119.579 1.00 76.02 471 TRP E C 1
ATOM 13773 O O . TRP E 2 676 ? 87.496 111.384 118.857 1.00 76.02 471 TRP E O 1
ATOM 13784 N N . SER E 2 677 ? 86.078 112.959 119.619 1.00 77.18 472 SER E N 1
ATOM 13785 C CA . SER E 2 677 ? 84.975 112.435 118.822 1.00 77.18 472 SER E CA 1
ATOM 13786 C C . SER E 2 677 ? 85.234 112.582 117.329 1.00 77.18 472 SER E C 1
ATOM 13787 O O . SER E 2 677 ? 84.793 111.736 116.542 1.00 77.18 472 SER E O 1
ATOM 13790 N N . ILE E 2 678 ? 85.944 113.633 116.917 1.00 76.99 473 ILE E N 1
ATOM 13791 C CA . ILE E 2 678 ? 86.186 113.845 115.495 1.00 76.99 473 ILE E CA 1
ATOM 13792 C C . ILE E 2 678 ? 87.459 113.165 114.997 1.00 76.99 473 ILE E C 1
ATOM 13793 O O . ILE E 2 678 ? 87.561 112.869 113.798 1.00 76.99 473 ILE E O 1
ATOM 13798 N N . TYR E 2 679 ? 88.426 112.893 115.875 1.00 75.79 474 TYR E N 1
ATOM 13799 C CA . TYR E 2 679 ? 89.671 112.251 115.474 1.00 75.79 474 TYR E CA 1
ATOM 13800 C C . TYR E 2 679 ? 89.777 110.806 115.946 1.00 75.79 474 TYR E C 1
ATOM 13801 O O . TYR E 2 679 ? 90.851 110.206 115.826 1.00 75.79 474 TYR E O 1
ATOM 13810 N N . LEU E 2 680 ? 88.704 110.231 116.478 1.00 80.68 475 LEU E N 1
ATOM 13811 C CA . LEU E 2 680 ? 88.743 108.840 116.911 1.00 80.68 475 LEU E CA 1
ATOM 13812 C C . LEU E 2 680 ? 87.399 108.157 116.679 1.00 80.68 475 LEU E C 1
ATOM 13813 O O . LEU E 2 680 ? 86.380 108.817 116.475 1.00 80.68 475 LEU E O 1
#

InterPro domains:
  IPR006028 Gamma-aminobutyric acid A receptor/Glycine receptor alpha [PR00253] (251-271)
  IPR006028 Gamma-aminobutyric acid A receptor/Glycine receptor alpha [PR00253] (277-298)
  IPR006028 Gamma-aminobutyric acid A receptor/Glycine receptor alpha [PR00253] (311-332)
  IPR006028 Gamma-aminobutyric acid A receptor/Glycine receptor alpha [PR00253] (426-446)
  IPR006029 Neurotransmitter-gated ion-channel transmembrane domain [PF02932] (255-382)
  IPR006201 Neurotransmitter-gated ion-channel [PR00252] (87-103)
  IPR006201 Neurotransmitter-gated ion-channel [PR00252] (120-131)
  IPR006201 Neurotransmitter-gated ion-channel [PR00252] (166-180)
  IPR006201 Neurotransmitter-gated ion-channel [PR00252] (242-254)
  IPR006201 Neurotransmitter-gated ion-channel [PTHR18945] (42-346)
  IPR006201 Neurotransmitter-gated ion-channel [TIGR00860] (9-446)
  IPR006202 Neurotransmitter-gated ion-channel ligand-binding domain [PF02931] (43-248)
  IPR008127 Glycine receptor alpha [PR01673] (35-48)
  IPR008127 Glycine receptor alpha [PR01673] (102-120)
  IPR008127 Glycine receptor alpha [PR01673] (330-343)
  IPR008128 Glycine receptor alpha1 [PR01674] (7-19)
  IPR008128 Glycine receptor alpha1 [PR01674] (20-33)
  IPR008128 Glycine receptor alpha1 [PR01674] (386-401)
  IPR018000 Neurotransmitter-gated ion-channel, conserved site [PS00236] (166-180)
  IPR036719 Neurotransmitter-gated ion-channel transmembrane domain superfamily [SSF90112] (248-450)

B-factor: mean 86.01, std 28.17, range [20.0, 150.12]

Organism: Homo sapiens (NCBI:txid9606)

GO terms:
  GO:0042802 identical protein binding (F, IPI)
  GO:0016594 glycine binding (F, IDA)
  GO:0001964 startle response (P, IMP)
  GO:0042391 regulation of membrane potential (P, IMP)
  GO:0016934 extracellularly glycine-gated chloride channel activity (F, IMP)
  GO:0005886 plasma membrane (C, IDA)
  GO:0016934 extracellularly glycine-gated chloride channel activity (F, IDA)
  GO:1902476 chloride transmembrane transport (P, IDA)
  GO:0071230 cellular response to amino acid stimulus (P, IDA)
  GO:0071294 cellular response to zinc ion (P, IDA)
  GO:0071361 cellular response to ethanol (P, IDA)
  GO:0005886 plasma membrane (C, EXP)
  GO:0008270 zinc ion binding (F, IMP)
  GO:0005886 plasma membrane (C, TAS)
  GO:0005515 protein binding (F, IPI)
  GO:0043231 intracellular membrane-bounded organelle (C, IDA)
  GO:0030977 taurine binding (F, IDA)
  GO:0006811 monoatomic ion transport (P, IDA)
  GO:0006821 chloride transport (P, IDA)
  GO:0007218 neuropeptide signaling pathway (P, IDA)

Nearest PDB structures (foldseek):
  8dn3-assembly1_C  TM=9.994E-01  e=8.484E-65  Homo sapiens
  7tu9-assembly1_D  TM=9.889E-01  e=3.176E-60  Danio rerio
  7mly-assembly1_A  TM=9.289E-01  e=1.252E-60  Sus scrofa
  5tin-assembly1_B  TM=9.329E-01  e=5.184E-59  Homo sapiens
  5vdh-assembly1_B  TM=9.272E-01  e=4.108E-59  Homo sapiens

Secondary structure (DSSP, 8-state):
--HHHHHHHHSSTTT---TTS-SSTTSSPEEEEEEEEB---EEEETTTTEEEEEE--EEEEE-GGG---SS--SEEE--GGGGGGS----EEETT--SEEE--SSS-SEEEEEETTSEEEEEE-EEE--B-----TT-TT---EEEEEEEESS--TTTEEEEE-SS-SEE--SS--BTTBEE-S-------EEEETTEEEEEEEEEEEEE---HHIIIIIIHHHHHHHHHHHHHHTS-TT-HHHHHHHHHHHHHHHHHHHHHHHHHS---SS--TTHHHHHHHHHHHHHHHHHHHHHHHHHHHTT---THHHHHHHHHHHHHHHHHHHHHHHHHHHHHHHHH-/--HHHHHHHHSSTTTT--SSS-SSTTSSPEEEEEEEEB---EEEETTTTEEEEEEEEEEEEE-GGG--SSSSSS--EE-HHHHTTS-----EETT--SEE---SSS-SEEEEE-TTSEEEEEEEEEEEEE-----TT-TT-EEEEEEEEE-SS--TTTEEEE--SS-SEE--SS---SS-EE-S-----EEEEEETTEEEEEEEEEEEEE---SHHIIIIIHHHHHHHHHHHHHHTS-SS-HHHHHHHHHHHHHHHHHHHHHHHHHS----S--HHHHHHHHHHHHHHHHHHHHHHHHHHHH---THHHHHHHHHHHHHHHHHHHHHHHHHHHHHHHHH-/--HHHHHHHHSSTTT---TTS-SSTTSS-EEEEEEEEEEEEEEEETTTTEEEEEEEEEEEEE-TTT--SSSS-S-EEE-HHHHTTS----EEETT-SSEEE--SSS-SEEEEE-TTSEEEEEEEEEE--B-----TT-TT-EEEEEEEEEESS--TTTEEEE--SS-SEE--SS---TT-EE-S-----EEEEE-SS-EEEEEEEEEEEE---HHHIIIIIHHHHHHHHHHHHTTTS-TT-HHHHHHHHHHHHHHHHHHHHHHHHHS---SS--TTHHHHHHHHHHHHHHHHHHHHHHHHHHHHH--TTHHHHHHHHHHHHHHHHHHHHHHHHHHHHHHHTT-/-HHHHHHHHSSTTT---TTS-SSTTSS-EEEEEEEEE---EEEETTTTEEEEEEEEEEEE--TTT---SSS-S--EE-HHHHTTS----EEETT-SSEE---SSS-SEEEEE-TTS-EEEEEEEEE--B-----TT-TT-EEEEEEEEEESS--TTTEEEE--SS--EEE-S----SS-EE-S-------EEEETTEEEEEEEEEEEEE---HHHIIIIIHHHHHHHHHHHHHHSS-TT-HHHHHHHHHHHHHHHHHHHHHHHHHS---SS--HHHHHHHHHHHHHHHHHHHHHHHHHHHHH--HHHHHHHHHHHHHHHHHHHHHHHHHHHHHHHHHH-/-HHHHHHHHHTT--TTS-SSSSSSPEEEEEEEEEEEEEEEETTTTEEEEEEEEEEEEE-GGGPPPSS----SEE---TTSGGGS----EEESS-------BSSSB-EEEEEETTSEEEEEEEEEEEE------TTGGG-EEEEE--EEEEEEETTTEEEEE-SS-SB-------SS-B-S--B---TT--EEETTTEEEEEE--EEEEE---HHHIIIIIHHHHHHHHHHHHGGGS-TT-HHHHHHHHHHHHHHHHHHHHHHTTTS----S--HHHHHHHHHHHHHHHHHHHHHHHHHHH-----TTHHHHHHHHHHHHHHHHHHHHHHHHHH-

Radius of gyration: 39.02 Å; Cα contacts (8 Å, |Δi|>4): 3249; chains: 5; bounding box: 84×111×118 Å

Foldseek 3Di:
DLVCVQVCLDHDNNPDAAPAAAPHPHAAWEKAKFWEWEDWEPQDPPQQWTKTKIFIKIKTAHPSNAADPDPDFKRKDFVVCVVGHHDFQKDKPFQVDKDFDAPVHGQWIWMAGNRRMIMITGIMMGGGGDDFDQQAPLWDKGKDKIKIWGDPDANRYHEYDYDPPPRYHYDPDDDYAFKDWDPDKDKDFDWDQDPVHIIGITMIITIITGDRPVVCCLQVVVLVVLLVQLLVLLVDDLVPVVVSLCSLVVSLVSLVVSVVVVVVPDDDDDDDHLSNVVSVVSSVSSVVSNVLSVVLNCQCPVDPCVSVVVSVVSSVVVSCPSVVVVVVVVVVSCVVSVD/DDLVVVVCCLFHPNNPDAQVAAAQHPHFAKEKAKAKEWEDWEPQDDVQQWTKTKIFIKIKTFHQSLADDPDPDFKRWDFPVPPSRHHDFQKDKPFQVDKDFDQPVHGQWTWMAGNNGMIMITGIMMGGGGDDFDFQAPQWDKGKGKIKIWGDPDACRHYEYDYHPPNRYHYDPPDDYPQKDWDPDKDKDQDWDADPVGTIGMTMIIIIITGDCPVVVPLLPPVLVVLLVQLLVLLVDDLVPVVVSLVSLVVSLVVLVVSVVVVVVPDDDDDDDGLSVVVSVVSNVLSVVSNVLSVVLNVQCCCPPCPHCVSVVVSVVSSVCCSPVSVVVVVVVVVVSCVVSPD/DPLVVVQCCLDHDVVPDAAPADAPGPHFAKEKAKFWEWEDWADQAQPQQKTKTKIFIKMKTFHQSNADDPDDDFKDKDAVVCVVGHHDFQKDKPFQVDKDFDQPVHGQWIWMAGNRRMIMITGMMMGIGGDHDDFQAPLWDKGKDKIKIWGDPDACRHYEYDYDPPNRYHYDPDDDYPQKDKDPDKDWDADWDQDPVHIIGMTMIIIIITGDNPPCVCLQPVVLVVLLVLLLVLLVDDLPVVVVSLVSLVVSLVVLVVSVVVCPVVDHPDDDDYLSNVSSVVSSVSSVVSSVLSVVLNCQCVVVVCVSVVVSVVSSVCVNPPSVVVVVVVVVVSCVVSPD/DPLVVVVCCLDHDNNPDQQPAAAPHPHFAKEKAKFKEWEDWADQDDVQAWTKTKIFIKIKTFHQSSAADPDPDFKDKDFVVCVVGHHDFQKDKPFQVDKDFDAPVHAQWIWMAGNRRMIMITGIMMGGGGDDDDQQAPLWDKDKDKIKMWGDPDAPRYYAYDYDPPCRYYYDPDDDYPQKDWDPDKDWDADWDQDPVGIIGMTMIIIMITGDRDVVCCLQVVVLVVLLVQLLVLLPDDLVPVVVSLCSLVVSLVVLVVSVVVCCVVDDDDDDDHLSNVVSVVSNVSSVVSSVLSVVLNVLVVVCVCPPCVSVVVSVVSSVVCSPVSVVVVVVVVVVSCVVSPD/DLVVQVVVLLVVPDQVAAAPNVHFAKEKAKAKEWEEWAAADLQVFKTKTKIKIKMKTFHPSNARDPVDCPDQKGWDDPVCVSSHHDFQKDWDQFDDKDFDPDPHQPWTWIAGNRGMIMIIGMMITIGGDDADCAQPLWDKDKGKGKMWGDPDAPRHYEYDYDPPHRYHYDDYCHPFWDDDDWAQPPQQVWDADPPPGTIYMGMTMGMITGDNVCVCPVPVVVLVVLLVQLLVLLPDDLVPPVPSLCSLVVSLVVLVVVVVVCPVVPHDDPDDHLSNVSSVVSSVSSVVSNVLSVVLNVQCVVRPSCSVVSSVVSNVVSVVVVVVVVVVSVVVSD